Protein 7QWK (pdb70)

Sequence (2008 aa):
FSRYFIEFEELQLLGKGAFGAVIKVQNKLDGCCYAVKRIPINPASRQFRRIKGEVTLLSRLHHENIVRYYNAWIERHVHYLYIQMEYCEKSTLRDTIDQGLYRDTVRLWRLFREILDGLAYIHEKGMIHRNLKPVNIFLDSDDHVKIGDFGLGTALYVSPEVQGSTYNQKVDLFSLGIIFFEMSYHPMVTASERIFVLNQLRDPTSPKFPEDFDDGEHAKQKSVISWLLNHDPAKRPTATELLKSFSRYFIEFEELQLLGKGAFGAVIKVQNKLDGCCYAVKRIPINPASRQFRRIKGEVTLLSRLHHENIVRYYNAWIERHVHYLYIQMEYCEKSTLRDTIDQGLYRDTVRLWRLFREILDGLAYIHEKGMIHRNLKPVNIFLDSDDHVKIGDFGLATDHLAFGTALYVSPEVQYNQKVDLFSLGIIFFEMSYHPMVTASERIFVLNQLRDPTSPKFPEDFDDGEHAKQKSVISWLLNHDPAKRPTATELLKSFSRYFIEFEELQLLGKGAFGAVIKVQNKLDGCCYAVKRIPINPASRQFRRIKGEVTLLSRLHHENIVRYYNAWIERHVHYLYIQMEYCEKSTLRDTIDQGLYRDTVRLWRLFREILDGLAYIHEKGMIHRNLKPVNIFLDSDDHVKIGDFGLATDHTALYVSPEVQQKVDLFSLGIIFFEMSYHPMVTASERIFVLNQLRDPTSPKFPEDFDDGEHAKQKSVISWLLNHDPAKRPTATELLKSELLPPPFSRYFIEFEELQLLGKGAFGAVIKVQNKLDGCCYAVKRIPINPASRQFRRIKGEVTLLSRLHHENIVRYYNAWIERHVHYLYIQMEYCEKSTLRDTIDQGLYRDTVRLWRLFREILDGLAYIHEKGMIHRNLKPVNIFLDSDDHVKIGDFGLATDHLAGTALYVSPEVQGYNQKVDLFSLGIIFFEMSYHPMVTASERIFVLNQLRDPTSPKFPEDFDDGEHAKQKSVISWLLNHDPAKRPTATELLKSELLPPSRYFIEFEELQLLGKGAFGAVIKVQNKLDGCCYAVKRIPINPASRQFRRIKGEVTLLSRLHHENIVRYYNAWIERHVHYLYIQMEYCEKSTLRDTIDQGLYRDTVRLWRLFREILDGLAYIHEKGMIHRNLKPVNIFLDSDDHVKIGDFGLQGSTKSAYNQKVDLFSLGIIFFEMSYHPMVTASERIFVLNQLRDSPKFPEDFDDGEHAKQKSVISWLLNHDPAKRPTATELLKSELLPPPSRYFIEFEELQLLGKGAFGAVIKVQNKLDGCCYAVKRIPINPASRQFRRIKGEVTLLSRLHHENIVRYYNAWIERHVHYLYIQMEYCEKSTLRDTIDQGLYRDTVRLWRLFREILDGLAYIHEKGMIHRNLKPVNIFLDSDDHVKIGDFGLATDHLTGMVGTALYVSPEVQNQKVDLFSLGIIFFEMSYHPMVTASERIFVLNQLRDPPKFPEDFDDGEHAKQKSVISWLLNHDPAKRPTATELLKSELLPPPQSRYFIEFEELQLLGKGAFGAVIKVQNKLDGCCYAVKRIPINPASRQFRRIKGEVTLLSRLHHENIVRYYNAWIERHVHYLYIQMEYCEKSTLRDTIDQGLYRDTVRLWRLFREILDGLAYIHEKGMIHRNLKPVNIFLDSDDHVKIGDFGATDHLAFSATALYVSPEVKSAYNQKVDLFSLGIIFFEMSYHPMVTASERIFVLNQLRDSPKFPEDFDDGEHAKQKSVISWLLNHDPAKRPTATELLKSELLPPPQMESRYFIEFEELQLLGKGAFGAVIKVQNKLDGCCYAVKRIPINPASRQFRRIKGEVTLLSRLHHENIVRYYNAWIERHVHYLYIQMEYCEKSTLRDTIDQGLYRDTVRLWRLFREILDGLAYIHEKGMIHRNLKPVNIFLDSDDHVKIGDFGLATDHDPSGHLTGMVGTALYVSPEVKSAYNQKVDLFSLGIIFFEMSYHPMVTASERIFVLNQLRDPKFPEDFDHAKQKSVISWLLNHDPAKRPTATELLKSELLPPPQM

Structure (mmCIF, N/CA/C/O backbone):
data_7QWK
#
_entry.id   7QWK
#
_cell.length_a   73.799
_cell.length_b   77.795
_cell.length_c   101.690
_cell.angle_alpha   89.860
_cell.angle_beta   90.050
_cell.angle_gamma   68.580
#
_symmetry.space_group_name_H-M   'P 1'
#
loop_
_entity.id
_entity.type
_entity.pdbx_description
1 polymer 'eIF-2-alpha kinase GCN2'
2 non-polymer (2~{S})-~{N}-[(1~{S})-1-[4-[(6-pyridin-4-ylquinazolin-2-yl)amino]phenyl]ethyl]piperidine-2-carboxamide
3 non-polymer 'DIMETHYL SULFOXIDE'
4 water water
#
loop_
_atom_site.group_PDB
_atom_site.id
_atom_site.type_symbol
_atom_site.label_atom_id
_atom_site.label_alt_id
_atom_site.label_comp_id
_atom_site.label_asym_id
_atom_site.label_entity_id
_atom_site.label_seq_id
_atom_site.pdbx_PDB_ins_code
_atom_site.Cartn_x
_atom_site.Cartn_y
_atom_site.Cartn_z
_atom_site.occupancy
_atom_site.B_iso_or_equiv
_atom_site.auth_seq_id
_atom_site.auth_comp_id
_atom_site.auth_asym_id
_atom_site.auth_atom_id
_atom_site.pdbx_PDB_model_num
ATOM 1 N N . PHE A 1 7 ? 5.890 32.612 -82.552 1.00 62.66 583 PHE A N 1
ATOM 2 C CA . PHE A 1 7 ? 4.913 31.618 -82.998 1.00 61.56 583 PHE A CA 1
ATOM 3 C C . PHE A 1 7 ? 4.348 30.807 -81.811 1.00 61.30 583 PHE A C 1
ATOM 4 O O . PHE A 1 7 ? 3.313 31.209 -81.271 1.00 60.99 583 PHE A O 1
ATOM 12 N N . SER A 1 8 ? 5.009 29.701 -81.391 1.00 53.99 584 SER A N 1
ATOM 13 C CA . SER A 1 8 ? 4.527 28.906 -80.254 1.00 51.36 584 SER A CA 1
ATOM 14 C C . SER A 1 8 ? 5.092 29.432 -78.931 1.00 50.20 584 SER A C 1
ATOM 15 O O . SER A 1 8 ? 6.303 29.449 -78.762 1.00 49.65 584 SER A O 1
ATOM 18 N N . ARG A 1 9 ? 4.216 29.838 -77.992 1.00 43.74 585 ARG A N 1
ATOM 19 C CA . ARG A 1 9 ? 4.617 30.353 -76.678 1.00 42.47 585 ARG A CA 1
ATOM 20 C C . ARG A 1 9 ? 5.507 29.357 -75.946 1.00 45.36 585 ARG A C 1
ATOM 21 O O . ARG A 1 9 ? 6.518 29.749 -75.365 1.00 44.04 585 ARG A O 1
ATOM 29 N N . TYR A 1 10 ? 5.145 28.059 -76.038 1.00 41.47 586 TYR A N 1
ATOM 30 C CA . TYR A 1 10 ? 5.854 26.936 -75.453 1.00 40.28 586 TYR A CA 1
ATOM 31 C C . TYR A 1 10 ? 7.301 26.865 -75.956 1.00 41.39 586 TYR A C 1
ATOM 32 O O . TYR A 1 10 ? 8.222 26.894 -75.142 1.00 41.01 586 TYR A O 1
ATOM 41 N N . PHE A 1 11 ? 7.501 26.831 -77.291 1.00 36.16 587 PHE A N 1
ATOM 42 C CA . PHE A 1 11 ? 8.823 26.761 -77.932 1.00 34.76 587 PHE A CA 1
ATOM 43 C C . PHE A 1 11 ? 9.622 28.053 -77.819 1.00 40.15 587 PHE A C 1
ATOM 44 O O . PHE A 1 11 ? 10.848 28.005 -77.714 1.00 40.50 587 PHE A O 1
ATOM 52 N N . ILE A 1 12 ? 8.948 29.206 -77.794 1.00 36.65 588 ILE A N 1
ATOM 53 C CA . ILE A 1 12 ? 9.640 30.479 -77.665 1.00 36.08 588 ILE A CA 1
ATOM 54 C C . ILE A 1 12 ? 10.234 30.652 -76.260 1.00 42.01 588 ILE A C 1
ATOM 55 O O . ILE A 1 12 ? 11.390 31.051 -76.126 1.00 43.25 588 ILE A O 1
ATOM 60 N N . GLU A 1 13 ? 9.439 30.397 -75.221 1.00 37.91 589 GLU A N 1
ATOM 61 C CA . GLU A 1 13 ? 9.838 30.680 -73.842 1.00 37.18 589 GLU A CA 1
ATOM 62 C C . GLU A 1 13 ? 10.613 29.583 -73.124 1.00 36.78 589 GLU A C 1
ATOM 63 O O . GLU A 1 13 ? 11.383 29.888 -72.223 1.00 36.66 589 GLU A O 1
ATOM 69 N N . PHE A 1 14 ? 10.395 28.327 -73.490 1.00 32.08 590 PHE A N 1
ATOM 70 C CA . PHE A 1 14 ? 10.999 27.179 -72.808 1.00 31.70 590 PHE A CA 1
ATOM 71 C C . PHE A 1 14 ? 11.949 26.357 -73.671 1.00 37.07 590 PHE A C 1
ATOM 72 O O . PHE A 1 14 ? 11.726 26.214 -74.884 1.00 37.23 590 PHE A O 1
ATOM 80 N N . GLU A 1 15 ? 12.954 25.743 -73.015 1.00 32.77 591 GLU A N 1
ATOM 81 C CA . GLU A 1 15 ? 13.867 24.770 -73.628 1.00 32.88 591 GLU A CA 1
ATOM 82 C C . GLU A 1 15 ? 13.485 23.356 -73.103 1.00 34.65 591 GLU A C 1
ATOM 83 O O . GLU A 1 15 ? 13.570 23.134 -71.904 1.00 33.65 591 GLU A O 1
ATOM 89 N N . GLU A 1 16 ? 13.035 22.433 -73.983 1.00 31.02 592 GLU A N 1
ATOM 90 C CA . GLU A 1 16 ? 12.684 21.053 -73.626 1.00 31.14 592 GLU A CA 1
ATOM 91 C C . GLU A 1 16 ? 13.909 20.294 -73.091 1.00 37.06 592 GLU A C 1
ATOM 92 O O . GLU A 1 16 ? 14.957 20.291 -73.727 1.00 36.68 592 GLU A O 1
ATOM 98 N N . LEU A 1 17 ? 13.794 19.717 -71.878 1.00 33.66 593 LEU A N 1
ATOM 99 C CA . LEU A 1 17 ? 14.907 19.014 -71.259 1.00 31.43 593 LEU A CA 1
ATOM 100 C C . LEU A 1 17 ? 14.727 17.521 -71.316 1.00 34.87 593 LEU A C 1
ATOM 101 O O . LEU A 1 17 ? 15.691 16.806 -71.575 1.00 35.54 593 LEU A O 1
ATOM 106 N N . GLN A 1 18 ? 13.511 17.042 -71.071 1.00 29.33 594 GLN A N 1
ATOM 107 C CA . GLN A 1 18 ? 13.282 15.621 -70.947 1.00 28.78 594 GLN A CA 1
ATOM 108 C C . GLN A 1 18 ? 11.806 15.351 -70.946 1.00 33.56 594 GLN A C 1
ATOM 109 O O . GLN A 1 18 ? 11.049 16.138 -70.378 1.00 33.34 594 GLN A O 1
ATOM 115 N N . LEU A 1 19 ? 11.399 14.215 -71.530 1.00 29.92 595 LEU A N 1
ATOM 116 C CA . LEU A 1 19 ? 10.012 13.809 -71.533 1.00 30.95 595 LEU A CA 1
ATOM 117 C C . LEU A 1 19 ? 9.778 13.012 -70.242 1.00 34.30 595 LEU A C 1
ATOM 118 O O . LEU A 1 19 ? 10.406 11.982 -70.027 1.00 34.70 595 LEU A O 1
ATOM 123 N N . LEU A 1 20 ? 8.910 13.519 -69.372 1.00 29.82 596 LEU A N 1
ATOM 124 C CA . LEU A 1 20 ? 8.617 12.887 -68.092 1.00 28.96 596 LEU A CA 1
ATOM 125 C C . LEU A 1 20 ? 7.502 11.885 -68.234 1.00 38.14 596 LEU A C 1
ATOM 126 O O . LEU A 1 20 ? 7.454 10.891 -67.512 1.00 38.15 596 LEU A O 1
ATOM 131 N N . GLY A 1 21 ? 6.591 12.171 -69.139 1.00 37.29 597 GLY A N 1
ATOM 132 C CA . GLY A 1 21 ? 5.424 11.337 -69.326 1.00 38.38 597 GLY A CA 1
ATOM 133 C C . GLY A 1 21 ? 4.873 11.431 -70.716 1.00 45.59 597 GLY A C 1
ATOM 134 O O . GLY A 1 21 ? 4.901 12.492 -71.350 1.00 45.23 597 GLY A O 1
ATOM 135 N N . LYS A 1 22 ? 4.396 10.293 -71.180 1.00 44.93 598 LYS A N 1
ATOM 136 C CA . LYS A 1 22 ? 3.840 10.109 -72.499 1.00 46.43 598 LYS A CA 1
ATOM 137 C C . LYS A 1 22 ? 2.641 9.174 -72.447 1.00 54.55 598 LYS A C 1
ATOM 138 O O . LYS A 1 22 ? 2.657 8.117 -71.804 1.00 55.11 598 LYS A O 1
ATOM 140 N N . GLY A 1 23 ? 1.597 9.627 -73.094 1.00 52.70 599 GLY A N 1
ATOM 141 C CA . GLY A 1 23 ? 0.355 8.917 -73.324 1.00 53.87 599 GLY A CA 1
ATOM 142 C C . GLY A 1 23 ? 0.087 9.107 -74.801 1.00 60.64 599 GLY A C 1
ATOM 143 O O . GLY A 1 23 ? 0.804 9.871 -75.458 1.00 59.51 599 GLY A O 1
ATOM 144 N N . ALA A 1 24 ? -0.919 8.416 -75.353 1.00 59.66 600 ALA A N 1
ATOM 145 C CA . ALA A 1 24 ? -1.245 8.615 -76.764 1.00 59.89 600 ALA A CA 1
ATOM 146 C C . ALA A 1 24 ? -2.042 9.933 -76.885 1.00 65.20 600 ALA A C 1
ATOM 147 O O . ALA A 1 24 ? -2.004 10.578 -77.930 1.00 64.86 600 ALA A O 1
ATOM 149 N N . PHE A 1 25 ? -2.677 10.357 -75.762 1.00 62.18 601 PHE A N 1
ATOM 150 C CA . PHE A 1 25 ? -3.560 11.512 -75.582 1.00 62.61 601 PHE A CA 1
ATOM 151 C C . PHE A 1 25 ? -3.033 12.582 -74.573 1.00 62.92 601 PHE A C 1
ATOM 152 O O . PHE A 1 25 ? -3.825 13.181 -73.830 1.00 62.89 601 PHE A O 1
ATOM 160 N N . GLY A 1 26 ? -1.720 12.808 -74.560 1.00 55.14 602 GLY A N 1
ATOM 161 C CA . GLY A 1 26 ? -1.081 13.773 -73.661 1.00 52.45 602 GLY A CA 1
ATOM 162 C C . GLY A 1 26 ? 0.379 13.486 -73.332 1.00 49.50 602 GLY A C 1
ATOM 163 O O . GLY A 1 26 ? 0.861 12.374 -73.552 1.00 48.02 602 GLY A O 1
ATOM 164 N N . ALA A 1 27 ? 1.099 14.491 -72.805 1.00 41.26 603 ALA A N 1
ATOM 165 C CA . ALA A 1 27 ? 2.514 14.354 -72.456 1.00 39.62 603 ALA A CA 1
ATOM 166 C C . ALA A 1 27 ? 2.964 15.356 -71.397 1.00 40.66 603 ALA A C 1
ATOM 167 O O . ALA A 1 27 ? 2.480 16.482 -71.377 1.00 41.14 603 ALA A O 1
ATOM 169 N N . VAL A 1 28 ? 3.943 14.981 -70.573 1.00 33.67 604 VAL A N 1
ATOM 170 C CA . VAL A 1 28 ? 4.508 15.877 -69.556 1.00 31.39 604 VAL A CA 1
ATOM 171 C C . VAL A 1 28 ? 5.973 16.025 -69.922 1.00 34.21 604 VAL A C 1
ATOM 172 O O . VAL A 1 28 ? 6.642 15.022 -70.148 1.00 35.75 604 VAL A O 1
ATOM 176 N N . ILE A 1 29 ? 6.471 17.254 -69.977 1.00 27.68 605 ILE A N 1
ATOM 177 C CA . ILE A 1 29 ? 7.844 17.538 -70.338 1.00 26.68 605 ILE A CA 1
ATOM 178 C C . ILE A 1 29 ? 8.502 18.399 -69.231 1.00 30.06 605 ILE A C 1
ATOM 179 O O . ILE A 1 29 ? 7.855 19.281 -68.675 1.00 29.67 605 ILE A O 1
ATOM 184 N N . LYS A 1 30 ? 9.795 18.149 -68.943 1.00 24.01 606 LYS A N 1
ATOM 185 C CA . LYS A 1 30 ? 10.605 18.919 -68.017 1.00 22.61 606 LYS A CA 1
ATOM 186 C C . LYS A 1 30 ? 11.210 19.935 -68.922 1.00 27.49 606 LYS A C 1
ATOM 187 O O . LYS A 1 30 ? 11.802 19.591 -69.959 1.00 27.20 606 LYS A O 1
ATOM 193 N N . VAL A 1 31 ? 10.977 21.194 -68.599 1.00 25.01 607 VAL A N 1
ATOM 194 C CA . VAL A 1 31 ? 11.443 22.290 -69.441 1.00 24.58 607 VAL A CA 1
ATOM 195 C C . VAL A 1 31 ? 12.203 23.226 -68.561 1.00 28.35 607 VAL A C 1
ATOM 196 O O . VAL A 1 31 ? 12.012 23.217 -67.344 1.00 26.33 607 VAL A O 1
ATOM 200 N N . GLN A 1 32 ? 13.008 24.080 -69.174 1.00 26.16 608 GLN A N 1
ATOM 201 C CA . GLN A 1 32 ? 13.675 25.140 -68.447 1.00 26.49 608 GLN A CA 1
ATOM 202 C C . GLN A 1 32 ? 13.183 26.424 -69.090 1.00 33.16 608 GLN A C 1
ATOM 203 O O . GLN A 1 32 ? 13.221 26.531 -70.322 1.00 33.05 608 GLN A O 1
ATOM 209 N N . ASN A 1 33 ? 12.677 27.374 -68.279 1.00 30.78 609 ASN A N 1
ATOM 210 C CA . ASN A 1 33 ? 12.247 28.690 -68.782 1.00 29.90 609 ASN A CA 1
ATOM 211 C C . ASN A 1 33 ? 13.481 29.493 -69.122 1.00 33.43 609 ASN A C 1
ATOM 212 O O . ASN A 1 33 ? 14.364 29.651 -68.286 1.00 32.15 609 ASN A O 1
ATOM 217 N N . LYS A 1 34 ? 13.527 30.032 -70.329 1.00 32.96 610 LYS A N 1
ATOM 218 C CA . LYS A 1 34 ? 14.695 30.767 -70.819 1.00 34.69 610 LYS A CA 1
ATOM 219 C C . LYS A 1 34 ? 15.019 32.038 -70.057 1.00 40.62 610 LYS A C 1
ATOM 220 O O . LYS A 1 34 ? 16.197 32.340 -69.835 1.00 41.23 610 LYS A O 1
ATOM 226 N N . LEU A 1 35 ? 13.994 32.749 -69.606 1.00 37.44 611 LEU A N 1
ATOM 227 C CA . LEU A 1 35 ? 14.176 33.985 -68.874 1.00 36.94 611 LEU A CA 1
ATOM 228 C C . LEU A 1 35 ? 14.593 33.790 -67.424 1.00 42.45 611 LEU A C 1
ATOM 229 O O . LEU A 1 35 ? 15.549 34.452 -67.009 1.00 43.95 611 LEU A O 1
ATOM 234 N N . ASP A 1 36 ? 13.879 32.940 -66.639 1.00 38.78 612 ASP A N 1
ATOM 235 C CA . ASP A 1 36 ? 14.151 32.760 -65.190 1.00 38.27 612 ASP A CA 1
ATOM 236 C C . ASP A 1 36 ? 15.093 31.585 -64.834 1.00 41.38 612 ASP A C 1
ATOM 237 O O . ASP A 1 36 ? 15.450 31.422 -63.669 1.00 41.65 612 ASP A O 1
ATOM 242 N N . GLY A 1 37 ? 15.452 30.771 -65.819 1.00 39.03 613 GLY A N 1
ATOM 243 C CA . GLY A 1 37 ? 16.366 29.638 -65.655 1.00 39.47 613 GLY A CA 1
ATOM 244 C C . GLY A 1 37 ? 15.898 28.483 -64.788 1.00 42.82 613 GLY A C 1
ATOM 245 O O . GLY A 1 37 ? 16.687 27.577 -64.496 1.00 43.25 613 GLY A O 1
ATOM 246 N N . CYS A 1 38 ? 14.613 28.500 -64.390 1.00 36.44 614 CYS A N 1
ATOM 247 C CA . CYS A 1 38 ? 13.964 27.486 -63.583 1.00 34.62 614 CYS A CA 1
ATOM 248 C C . CYS A 1 38 ? 13.478 26.348 -64.409 1.00 35.37 614 CYS A C 1
ATOM 249 O O . CYS A 1 38 ? 13.045 26.534 -65.550 1.00 31.09 614 CYS A O 1
ATOM 252 N N . CYS A 1 39 ? 13.409 25.182 -63.755 1.00 34.23 615 CYS A N 1
ATOM 253 C CA . CYS A 1 39 ? 12.832 23.981 -64.314 1.00 34.35 615 CYS A CA 1
ATOM 254 C C . CYS A 1 39 ? 11.412 23.874 -63.867 1.00 31.40 615 CYS A C 1
ATOM 255 O O . CYS A 1 39 ? 11.096 24.084 -62.681 1.00 29.04 615 CYS A O 1
ATOM 258 N N . TYR A 1 40 ? 10.561 23.483 -64.829 1.00 22.21 616 TYR A N 1
ATOM 259 C CA . TYR A 1 40 ? 9.154 23.228 -64.641 1.00 20.12 616 TYR A CA 1
ATOM 260 C C . TYR A 1 40 ? 8.756 21.933 -65.322 1.00 22.53 616 TYR A C 1
ATOM 261 O O . TYR A 1 40 ? 9.449 21.508 -66.228 1.00 23.13 616 TYR A O 1
ATOM 270 N N . ALA A 1 41 ? 7.623 21.355 -64.922 1.00 19.92 617 ALA A N 1
ATOM 271 C CA . ALA A 1 41 ? 6.937 20.214 -65.544 1.00 20.41 617 ALA A CA 1
ATOM 272 C C . ALA A 1 41 ? 5.737 20.819 -66.320 1.00 28.45 617 ALA A C 1
ATOM 273 O O . ALA A 1 41 ? 4.866 21.484 -65.722 1.00 26.46 617 ALA A O 1
ATOM 275 N N . VAL A 1 42 ? 5.756 20.683 -67.663 1.00 27.55 618 VAL A N 1
ATOM 276 C CA . VAL A 1 42 ? 4.719 21.223 -68.541 1.00 26.68 618 VAL A CA 1
ATOM 277 C C . VAL A 1 42 ? 3.933 20.069 -69.117 1.00 31.47 618 VAL A C 1
ATOM 278 O O . VAL A 1 42 ? 4.479 19.270 -69.874 1.00 29.52 618 VAL A O 1
ATOM 282 N N . LYS A 1 43 ? 2.655 19.980 -68.736 1.00 30.23 619 LYS A N 1
ATOM 283 C CA . LYS A 1 43 ? 1.709 18.980 -69.216 1.00 30.35 619 LYS A CA 1
ATOM 284 C C . LYS A 1 43 ? 1.057 19.540 -70.484 1.00 38.92 619 LYS A C 1
ATOM 285 O O . LYS A 1 43 ? 0.618 20.678 -70.470 1.00 40.94 619 LYS A O 1
ATOM 291 N N . ARG A 1 44 ? 1.022 18.778 -71.569 1.00 37.56 620 ARG A N 1
ATOM 292 C CA . ARG A 1 44 ? 0.400 19.172 -72.849 1.00 38.48 620 ARG A CA 1
ATOM 293 C C . ARG A 1 44 ? -0.748 18.200 -73.114 1.00 46.88 620 ARG A C 1
ATOM 294 O O . ARG A 1 44 ? -0.540 16.983 -73.066 1.00 47.74 620 ARG A O 1
ATOM 302 N N . ILE A 1 45 ? -1.953 18.732 -73.354 1.00 45.59 621 ILE A N 1
ATOM 303 C CA . ILE A 1 45 ? -3.175 17.951 -73.597 1.00 46.44 621 ILE A CA 1
ATOM 304 C C . ILE A 1 45 ? -3.924 18.443 -74.861 1.00 49.85 621 ILE A C 1
ATOM 305 O O . ILE A 1 45 ? -4.247 19.633 -74.966 1.00 48.50 621 ILE A O 1
ATOM 310 N N . PRO A 1 46 ? -4.214 17.562 -75.835 1.00 46.82 622 PRO A N 1
ATOM 311 C CA . PRO A 1 46 ? -5.011 18.013 -76.979 1.00 46.61 622 PRO A CA 1
ATOM 312 C C . PRO A 1 46 ? -6.449 18.283 -76.506 1.00 47.16 622 PRO A C 1
ATOM 313 O O . PRO A 1 46 ? -6.963 17.559 -75.659 1.00 45.94 622 PRO A O 1
ATOM 317 N N . ILE A 1 47 ? -7.045 19.384 -76.959 1.00 42.59 623 ILE A N 1
ATOM 318 C CA . ILE A 1 47 ? -8.410 19.763 -76.576 1.00 42.73 623 ILE A CA 1
ATOM 319 C C . ILE A 1 47 ? -9.278 20.129 -77.806 1.00 50.01 623 ILE A C 1
ATOM 320 O O . ILE A 1 47 ? -8.751 20.497 -78.860 1.00 48.64 623 ILE A O 1
ATOM 325 N N . ASN A 1 48 ? -10.599 20.005 -77.653 1.00 51.39 624 ASN A N 1
ATOM 326 C CA . ASN A 1 48 ? -11.616 20.369 -78.645 1.00 54.01 624 ASN A CA 1
ATOM 327 C C . ASN A 1 48 ? -12.351 21.583 -78.013 1.00 64.14 624 ASN A C 1
ATOM 328 O O . ASN A 1 48 ? -13.171 21.363 -77.121 1.00 65.10 624 ASN A O 1
ATOM 333 N N . PRO A 1 49 ? -12.031 22.862 -78.356 1.00 64.55 625 PRO A N 1
ATOM 334 C CA . PRO A 1 49 ? -12.683 23.994 -77.656 1.00 66.20 625 PRO A CA 1
ATOM 335 C C . PRO A 1 49 ? -14.203 24.119 -77.841 1.00 75.52 625 PRO A C 1
ATOM 336 O O . PRO A 1 49 ? -14.871 24.726 -76.995 1.00 76.00 625 PRO A O 1
ATOM 340 N N . ALA A 1 50 ? -14.751 23.538 -78.920 1.00 74.04 626 ALA A N 1
ATOM 341 C CA . ALA A 1 50 ? -16.191 23.548 -79.148 1.00 75.18 626 ALA A CA 1
ATOM 342 C C . ALA A 1 50 ? -16.753 22.173 -78.728 1.00 80.90 626 ALA A C 1
ATOM 343 O O . ALA A 1 50 ? -17.307 21.431 -79.558 1.00 81.16 626 ALA A O 1
ATOM 345 N N . SER A 1 51 ? -16.552 21.820 -77.427 1.00 77.38 627 SER A N 1
ATOM 346 C CA . SER A 1 51 ? -16.979 20.548 -76.821 1.00 77.13 627 SER A CA 1
ATOM 347 C C . SER A 1 51 ? -17.147 20.642 -75.311 1.00 80.52 627 SER A C 1
ATOM 348 O O . SER A 1 51 ? -16.630 21.571 -74.684 1.00 80.36 627 SER A O 1
ATOM 351 N N . ARG A 1 52 ? -17.851 19.652 -74.732 1.00 76.47 628 ARG A N 1
ATOM 352 C CA . ARG A 1 52 ? -18.092 19.545 -73.292 1.00 75.71 628 ARG A CA 1
ATOM 353 C C . ARG A 1 52 ? -16.822 19.083 -72.574 1.00 78.03 628 ARG A C 1
ATOM 354 O O . ARG A 1 52 ? -16.671 19.363 -71.381 1.00 77.99 628 ARG A O 1
ATOM 356 N N . GLN A 1 53 ? -15.910 18.377 -73.302 1.00 72.76 629 GLN A N 1
ATOM 357 C CA . GLN A 1 53 ? -14.620 17.900 -72.779 1.00 71.68 629 GLN A CA 1
ATOM 358 C C . GLN A 1 53 ? -13.790 19.117 -72.377 1.00 73.25 629 GLN A C 1
ATOM 359 O O . GLN A 1 53 ? -13.307 19.158 -71.244 1.00 72.36 629 GLN A O 1
ATOM 361 N N . PHE A 1 54 ? -13.727 20.154 -73.263 1.00 67.55 630 PHE A N 1
ATOM 362 C CA . PHE A 1 54 ? -13.044 21.412 -72.969 1.00 65.83 630 PHE A CA 1
ATOM 363 C C . PHE A 1 54 ? -13.793 22.241 -71.922 1.00 64.68 630 PHE A C 1
ATOM 364 O O . PHE A 1 54 ? -13.165 23.028 -71.218 1.00 64.08 630 PHE A O 1
ATOM 372 N N . ARG A 1 55 ? -15.111 22.053 -71.785 1.00 58.10 631 ARG A N 1
ATOM 373 C CA . ARG A 1 55 ? -15.844 22.779 -70.749 1.00 56.97 631 ARG A CA 1
ATOM 374 C C . ARG A 1 55 ? -15.384 22.238 -69.389 1.00 57.41 631 ARG A C 1
ATOM 375 O O . ARG A 1 55 ? -15.068 23.024 -68.488 1.00 55.72 631 ARG A O 1
ATOM 377 N N . ARG A 1 56 ? -15.269 20.884 -69.298 1.00 52.44 632 ARG A N 1
ATOM 378 C CA . ARG A 1 56 ? -14.814 20.113 -68.133 1.00 50.78 632 ARG A CA 1
ATOM 379 C C . ARG A 1 56 ? -13.338 20.404 -67.808 1.00 53.91 632 ARG A C 1
ATOM 380 O O . ARG A 1 56 ? -13.026 20.632 -66.636 1.00 52.57 632 ARG A O 1
ATOM 382 N N . ILE A 1 57 ? -12.437 20.406 -68.843 1.00 50.21 633 ILE A N 1
ATOM 383 C CA . ILE A 1 57 ? -11.000 20.676 -68.663 1.00 49.09 633 ILE A CA 1
ATOM 384 C C . ILE A 1 57 ? -10.795 22.084 -68.094 1.00 50.30 633 ILE A C 1
ATOM 385 O O . ILE A 1 57 ? -10.078 22.222 -67.106 1.00 49.39 633 ILE A O 1
ATOM 390 N N . LYS A 1 58 ? -11.473 23.105 -68.662 1.00 45.71 634 LYS A N 1
ATOM 391 C CA . LYS A 1 58 ? -11.388 24.493 -68.194 1.00 44.67 634 LYS A CA 1
ATOM 392 C C . LYS A 1 58 ? -11.868 24.630 -66.757 1.00 49.71 634 LYS A C 1
ATOM 393 O O . LYS A 1 58 ? -11.326 25.446 -66.016 1.00 50.80 634 LYS A O 1
ATOM 395 N N . GLY A 1 59 ? -12.856 23.823 -66.371 1.00 45.27 635 GLY A N 1
ATOM 396 C CA . GLY A 1 59 ? -13.383 23.802 -65.014 1.00 45.07 635 GLY A CA 1
ATOM 397 C C . GLY A 1 59 ? -12.351 23.299 -64.030 1.00 50.58 635 GLY A C 1
ATOM 398 O O . GLY A 1 59 ? -12.204 23.863 -62.951 1.00 52.35 635 GLY A O 1
ATOM 399 N N . GLU A 1 60 ? -11.615 22.239 -64.405 1.00 47.28 636 GLU A N 1
ATOM 400 C CA . GLU A 1 60 ? -10.546 21.645 -63.598 1.00 47.00 636 GLU A CA 1
ATOM 401 C C . GLU A 1 60 ? -9.346 22.634 -63.455 1.00 49.56 636 GLU A C 1
ATOM 402 O O . GLU A 1 60 ? -8.780 22.769 -62.368 1.00 50.23 636 GLU A O 1
ATOM 404 N N . VAL A 1 61 ? -9.001 23.335 -64.546 1.00 43.34 637 VAL A N 1
ATOM 405 C CA . VAL A 1 61 ? -7.958 24.372 -64.614 1.00 42.78 637 VAL A CA 1
ATOM 406 C C . VAL A 1 61 ? -8.296 25.547 -63.667 1.00 45.30 637 VAL A C 1
ATOM 407 O O . VAL A 1 61 ? -7.395 26.134 -63.079 1.00 43.79 637 VAL A O 1
ATOM 411 N N . THR A 1 62 ? -9.597 25.857 -63.525 1.00 43.00 638 THR A N 1
ATOM 412 C CA . THR A 1 62 ? -10.143 26.899 -62.651 1.00 43.31 638 THR A CA 1
ATOM 413 C C . THR A 1 62 ? -9.937 26.542 -61.165 1.00 47.30 638 THR A C 1
ATOM 414 O O . THR A 1 62 ? -9.529 27.396 -60.375 1.00 47.42 638 THR A O 1
ATOM 418 N N . LEU A 1 63 ? -10.210 25.290 -60.797 1.00 45.27 639 LEU A N 1
ATOM 419 C CA . LEU A 1 63 ? -10.067 24.807 -59.420 1.00 46.04 639 LEU A CA 1
ATOM 420 C C . LEU A 1 63 ? -8.594 24.788 -58.994 1.00 50.05 639 LEU A C 1
ATOM 421 O O . LEU A 1 63 ? -8.263 25.314 -57.922 1.00 50.34 639 LEU A O 1
ATOM 426 N N . LEU A 1 64 ? -7.723 24.199 -59.867 1.00 44.45 640 LEU A N 1
ATOM 427 C CA . LEU A 1 64 ? -6.271 24.034 -59.763 1.00 43.68 640 LEU A CA 1
ATOM 428 C C . LEU A 1 64 ? -5.586 25.385 -59.526 1.00 44.74 640 LEU A C 1
ATOM 429 O O . LEU A 1 64 ? -4.755 25.503 -58.641 1.00 44.59 640 LEU A O 1
ATOM 434 N N . SER A 1 65 ? -5.964 26.397 -60.304 1.00 40.38 641 SER A N 1
ATOM 435 C CA . SER A 1 65 ? -5.436 27.753 -60.228 1.00 40.40 641 SER A CA 1
ATOM 436 C C . SER A 1 65 ? -5.745 28.447 -58.906 1.00 45.19 641 SER A C 1
ATOM 437 O O . SER A 1 65 ? -5.138 29.475 -58.603 1.00 43.91 641 SER A O 1
ATOM 440 N N . ARG A 1 66 ? -6.659 27.873 -58.104 1.00 44.71 642 ARG A N 1
ATOM 441 C CA . ARG A 1 66 ? -7.061 28.413 -56.800 1.00 44.87 642 ARG A CA 1
ATOM 442 C C . ARG A 1 66 ? -6.450 27.683 -55.619 1.00 47.57 642 ARG A C 1
ATOM 443 O O . ARG A 1 66 ? -6.662 28.094 -54.480 1.00 48.40 642 ARG A O 1
ATOM 451 N N . LEU A 1 67 ? -5.694 26.606 -55.868 1.00 42.89 643 LEU A N 1
ATOM 452 C CA . LEU A 1 67 ? -5.026 25.883 -54.779 1.00 41.73 643 LEU A CA 1
ATOM 453 C C . LEU A 1 67 ? -3.756 26.658 -54.364 1.00 45.15 643 LEU A C 1
ATOM 454 O O . LEU A 1 67 ? -3.110 27.271 -55.200 1.00 44.03 643 LEU A O 1
ATOM 459 N N . HIS A 1 68 ? -3.452 26.691 -53.075 1.00 43.45 644 HIS A N 1
ATOM 460 C CA . HIS A 1 68 ? -2.288 27.389 -52.526 1.00 44.09 644 HIS A CA 1
ATOM 461 C C . HIS A 1 68 ? -2.000 26.737 -51.164 1.00 44.74 644 HIS A C 1
ATOM 462 O O . HIS A 1 68 ? -2.645 27.075 -50.162 1.00 46.34 644 HIS A O 1
ATOM 469 N N . HIS A 1 69 ? -1.105 25.737 -51.160 1.00 36.69 645 HIS A N 1
ATOM 470 C CA . HIS A 1 69 ? -0.710 24.951 -49.986 1.00 35.21 645 HIS A CA 1
ATOM 471 C C . HIS A 1 69 ? 0.671 24.326 -50.238 1.00 36.94 645 HIS A C 1
ATOM 472 O O . HIS A 1 69 ? 0.934 23.899 -51.355 1.00 36.73 645 HIS A O 1
ATOM 479 N N . GLU A 1 70 ? 1.515 24.182 -49.206 1.00 33.32 646 GLU A N 1
ATOM 480 C CA . GLU A 1 70 ? 2.853 23.601 -49.357 1.00 33.14 646 GLU A CA 1
ATOM 481 C C . GLU A 1 70 ? 2.857 22.126 -49.768 1.00 36.94 646 GLU A C 1
ATOM 482 O O . GLU A 1 70 ? 3.904 21.647 -50.178 1.00 38.28 646 GLU A O 1
ATOM 488 N N . ASN A 1 71 ? 1.712 21.407 -49.649 1.00 31.59 647 ASN A N 1
ATOM 489 C CA . ASN A 1 71 ? 1.621 19.983 -49.980 1.00 29.34 647 ASN A CA 1
ATOM 490 C C . ASN A 1 71 ? 0.854 19.744 -51.248 1.00 32.11 647 ASN A C 1
ATOM 491 O O . ASN A 1 71 ? 0.363 18.636 -51.474 1.00 30.47 647 ASN A O 1
ATOM 496 N N . ILE A 1 72 ? 0.757 20.800 -52.098 1.00 28.96 648 ILE A N 1
ATOM 497 C CA . ILE A 1 72 ? 0.126 20.782 -53.423 1.00 28.43 648 ILE A CA 1
ATOM 498 C C . ILE A 1 72 ? 1.155 21.266 -54.450 1.00 31.11 648 ILE A C 1
ATOM 499 O O . ILE A 1 72 ? 1.788 22.301 -54.235 1.00 28.50 648 ILE A O 1
ATOM 504 N N . VAL A 1 73 ? 1.332 20.521 -55.563 1.00 29.96 649 VAL A N 1
ATOM 505 C CA . VAL A 1 73 ? 2.274 20.972 -56.593 1.00 30.71 649 VAL A CA 1
ATOM 506 C C . VAL A 1 73 ? 1.855 22.389 -57.041 1.00 32.29 649 VAL A C 1
ATOM 507 O O . VAL A 1 73 ? 0.700 22.609 -57.397 1.00 33.63 649 VAL A O 1
ATOM 511 N N . ARG A 1 74 ? 2.762 23.348 -56.865 1.00 24.81 650 ARG A N 1
ATOM 512 C CA . ARG A 1 74 ? 2.616 24.745 -57.236 1.00 23.99 650 ARG A CA 1
ATOM 513 C C . ARG A 1 74 ? 2.307 24.932 -58.748 1.00 30.35 650 ARG A C 1
ATOM 514 O O . ARG A 1 74 ? 3.109 24.541 -59.594 1.00 31.05 650 ARG A O 1
ATOM 522 N N . TYR A 1 75 ? 1.158 25.548 -59.060 1.00 26.88 651 TYR A N 1
ATOM 523 C CA . TYR A 1 75 ? 0.698 25.924 -60.401 1.00 25.05 651 TYR A CA 1
ATOM 524 C C . TYR A 1 75 ? 1.374 27.266 -60.797 1.00 29.18 651 TYR A C 1
ATOM 525 O O . TYR A 1 75 ? 1.565 28.147 -59.951 1.00 27.41 651 TYR A O 1
ATOM 534 N N . TYR A 1 76 ? 1.734 27.404 -62.088 1.00 25.93 652 TYR A N 1
ATOM 535 C CA . TYR A 1 76 ? 2.357 28.609 -62.624 1.00 25.53 652 TYR A CA 1
ATOM 536 C C . TYR A 1 76 ? 1.554 29.296 -63.740 1.00 32.78 652 TYR A C 1
ATOM 537 O O . TYR A 1 76 ? 1.409 30.524 -63.711 1.00 35.34 652 TYR A O 1
ATOM 546 N N . ASN A 1 77 ? 1.044 28.513 -64.704 1.00 28.37 653 ASN A N 1
ATOM 547 C CA . ASN A 1 77 ? 0.318 28.990 -65.864 1.00 29.01 653 ASN A CA 1
ATOM 548 C C . ASN A 1 77 ? -0.423 27.868 -66.577 1.00 36.57 653 ASN A C 1
ATOM 549 O O . ASN A 1 77 ? -0.146 26.685 -66.379 1.00 38.38 653 ASN A O 1
ATOM 554 N N . ALA A 1 78 ? -1.333 28.268 -67.445 1.00 33.14 654 ALA A N 1
ATOM 555 C CA . ALA A 1 78 ? -2.129 27.448 -68.329 1.00 34.38 654 ALA A CA 1
ATOM 556 C C . ALA A 1 78 ? -2.524 28.371 -69.466 1.00 38.97 654 ALA A C 1
ATOM 557 O O . ALA A 1 78 ? -2.805 29.550 -69.230 1.00 38.05 654 ALA A O 1
ATOM 559 N N . TRP A 1 79 ? -2.439 27.859 -70.708 1.00 35.41 655 TRP A N 1
ATOM 560 C CA . TRP A 1 79 ? -2.709 28.587 -71.940 1.00 33.32 655 TRP A CA 1
ATOM 561 C C . TRP A 1 79 ? -2.986 27.596 -73.038 1.00 40.43 655 TRP A C 1
ATOM 562 O O . TRP A 1 79 ? -2.607 26.412 -72.938 1.00 39.30 655 TRP A O 1
ATOM 573 N N . ILE A 1 80 ? -3.624 28.093 -74.106 1.00 37.51 656 ILE A N 1
ATOM 574 C CA . ILE A 1 80 ? -3.944 27.302 -75.279 1.00 36.87 656 ILE A CA 1
ATOM 575 C C . ILE A 1 80 ? -3.207 27.856 -76.478 1.00 43.56 656 ILE A C 1
ATOM 576 O O . ILE A 1 80 ? -3.053 29.070 -76.638 1.00 44.27 656 ILE A O 1
ATOM 581 N N . GLU A 1 81 ? -2.762 26.944 -77.325 1.00 41.57 657 GLU A N 1
ATOM 582 C CA . GLU A 1 81 ? -2.098 27.221 -78.579 1.00 41.25 657 GLU A CA 1
ATOM 583 C C . GLU A 1 81 ? -2.874 26.531 -79.677 1.00 47.64 657 GLU A C 1
ATOM 584 O O . GLU A 1 81 ? -3.267 25.359 -79.534 1.00 45.95 657 GLU A O 1
ATOM 590 N N . ARG A 1 82 ? -3.118 27.275 -80.768 1.00 47.77 658 ARG A N 1
ATOM 591 C CA . ARG A 1 82 ? -3.751 26.770 -81.980 1.00 48.43 658 ARG A CA 1
ATOM 592 C C . ARG A 1 82 ? -2.593 26.580 -82.955 1.00 53.43 658 ARG A C 1
ATOM 593 O O . ARG A 1 82 ? -1.933 27.549 -83.326 1.00 52.62 658 ARG A O 1
ATOM 595 N N . HIS A 1 83 ? -2.272 25.322 -83.268 1.00 51.55 659 HIS A N 1
ATOM 596 C CA . HIS A 1 83 ? -1.183 24.973 -84.177 1.00 72.12 659 HIS A CA 1
ATOM 597 C C . HIS A 1 83 ? -1.749 24.280 -85.408 1.00 88.19 659 HIS A C 1
ATOM 598 O O . HIS A 1 83 ? -2.910 24.503 -85.758 1.00 52.86 659 HIS A O 1
ATOM 600 N N . VAL A 1 93 ? -6.184 21.718 -84.748 1.00 52.14 795 VAL A N 1
ATOM 601 C CA . VAL A 1 93 ? -5.440 21.227 -83.578 1.00 51.34 795 VAL A CA 1
ATOM 602 C C . VAL A 1 93 ? -5.262 22.312 -82.499 1.00 55.36 795 VAL A C 1
ATOM 603 O O . VAL A 1 93 ? -4.614 23.337 -82.744 1.00 54.88 795 VAL A O 1
ATOM 607 N N . HIS A 1 94 ? -5.821 22.057 -81.300 1.00 51.86 796 HIS A N 1
ATOM 608 C CA . HIS A 1 94 ? -5.702 22.914 -80.116 1.00 51.13 796 HIS A CA 1
ATOM 609 C C . HIS A 1 94 ? -5.038 22.118 -78.992 1.00 50.89 796 HIS A C 1
ATOM 610 O O . HIS A 1 94 ? -5.446 20.984 -78.702 1.00 49.12 796 HIS A O 1
ATOM 617 N N . TYR A 1 95 ? -4.012 22.714 -78.367 1.00 45.13 797 TYR A N 1
ATOM 618 C CA . TYR A 1 95 ? -3.311 22.120 -77.228 1.00 43.17 797 TYR A CA 1
ATOM 619 C C . TYR A 1 95 ? -3.430 23.014 -76.021 1.00 43.74 797 TYR A C 1
ATOM 620 O O . TYR A 1 95 ? -3.176 24.216 -76.127 1.00 42.67 797 TYR A O 1
ATOM 629 N N . LEU A 1 96 ? -3.751 22.408 -74.861 1.00 37.72 798 LEU A N 1
ATOM 630 C CA . LEU A 1 96 ? -3.750 23.061 -73.569 1.00 36.39 798 LEU A CA 1
ATOM 631 C C . LEU A 1 96 ? -2.391 22.754 -72.890 1.00 40.47 798 LEU A C 1
ATOM 632 O O . LEU A 1 96 ? -2.038 21.584 -72.713 1.00 40.42 798 LEU A O 1
ATOM 637 N N . TYR A 1 97 ? -1.650 23.795 -72.484 1.00 36.84 799 TYR A N 1
ATOM 638 C CA . TYR A 1 97 ? -0.386 23.624 -71.744 1.00 35.68 799 TYR A CA 1
ATOM 639 C C . TYR A 1 97 ? -0.602 24.049 -70.281 1.00 39.79 799 TYR A C 1
ATOM 640 O O . TYR A 1 97 ? -1.191 25.098 -70.060 1.00 38.98 799 TYR A O 1
ATOM 649 N N . ILE A 1 98 ? -0.183 23.211 -69.294 1.00 35.43 800 ILE A N 1
ATOM 650 C CA . ILE A 1 98 ? -0.270 23.507 -67.853 1.00 34.76 800 ILE A CA 1
ATOM 651 C C . ILE A 1 98 ? 1.163 23.458 -67.327 1.00 33.25 800 ILE A C 1
ATOM 652 O O . ILE A 1 98 ? 1.759 22.394 -67.341 1.00 32.36 800 ILE A O 1
ATOM 657 N N . GLN A 1 99 ? 1.705 24.595 -66.874 1.00 25.86 801 GLN A N 1
ATOM 658 C CA . GLN A 1 99 ? 3.054 24.724 -66.348 1.00 24.32 801 GLN A CA 1
ATOM 659 C C . GLN A 1 99 ? 3.017 24.642 -64.812 1.00 29.48 801 GLN A C 1
ATOM 660 O O . GLN A 1 99 ? 2.419 25.507 -64.154 1.00 29.69 801 GLN A O 1
ATOM 666 N N . MET A 1 100 ? 3.638 23.601 -64.250 1.00 26.56 802 MET A N 1
ATOM 667 C CA . MET A 1 100 ? 3.644 23.337 -62.793 1.00 26.84 802 MET A CA 1
ATOM 668 C C . MET A 1 100 ? 5.044 23.405 -62.228 1.00 30.26 802 MET A C 1
ATOM 669 O O . MET A 1 100 ? 6.002 23.520 -63.001 1.00 32.47 802 MET A O 1
ATOM 674 N N . GLU A 1 101 ? 5.207 23.250 -60.905 1.00 26.22 803 GLU A N 1
ATOM 675 C CA . GLU A 1 101 ? 6.570 23.140 -60.376 1.00 26.09 803 GLU A CA 1
ATOM 676 C C . GLU A 1 101 ? 7.125 21.770 -60.757 1.00 27.19 803 GLU A C 1
ATOM 677 O O . GLU A 1 101 ? 6.382 20.787 -60.896 1.00 27.35 803 GLU A O 1
ATOM 683 N N . TYR A 1 102 ? 8.422 21.717 -60.915 1.00 24.30 804 TYR A N 1
ATOM 684 C CA . TYR A 1 102 ? 9.130 20.487 -61.187 1.00 22.73 804 TYR A CA 1
ATOM 685 C C . TYR A 1 102 ? 9.641 19.986 -59.830 1.00 27.82 804 TYR A C 1
ATOM 686 O O . TYR A 1 102 ? 10.383 20.692 -59.150 1.00 24.50 804 TYR A O 1
ATOM 695 N N . CYS A 1 103 ? 9.173 18.793 -59.417 1.00 27.13 805 CYS A N 1
ATOM 696 C CA . CYS A 1 103 ? 9.556 18.131 -58.185 1.00 27.65 805 CYS A CA 1
ATOM 697 C C . CYS A 1 103 ? 10.766 17.210 -58.440 1.00 31.77 805 CYS A C 1
ATOM 698 O O . CYS A 1 103 ? 10.664 16.196 -59.123 1.00 31.17 805 CYS A O 1
ATOM 701 N N . GLU A 1 104 ? 11.929 17.624 -57.933 1.00 29.11 806 GLU A N 1
ATOM 702 C CA . GLU A 1 104 ? 13.235 17.009 -58.168 1.00 29.09 806 GLU A CA 1
ATOM 703 C C . GLU A 1 104 ? 13.356 15.543 -57.720 1.00 32.96 806 GLU A C 1
ATOM 704 O O . GLU A 1 104 ? 14.044 14.782 -58.395 1.00 29.58 806 GLU A O 1
ATOM 710 N N . LYS A 1 105 ? 12.688 15.141 -56.614 1.00 31.06 807 LYS A N 1
ATOM 711 C CA . LYS A 1 105 ? 12.829 13.777 -56.095 1.00 31.74 807 LYS A CA 1
ATOM 712 C C . LYS A 1 105 ? 11.706 12.842 -56.586 1.00 37.72 807 LYS A C 1
ATOM 713 O O . LYS A 1 105 ? 11.374 11.853 -55.933 1.00 39.53 807 LYS A O 1
ATOM 715 N N . SER A 1 106 ? 11.198 13.118 -57.789 1.00 33.74 808 SER A N 1
ATOM 716 C CA . SER A 1 106 ? 10.155 12.386 -58.514 1.00 34.12 808 SER A CA 1
ATOM 717 C C . SER A 1 106 ? 8.866 12.097 -57.698 1.00 35.75 808 SER A C 1
ATOM 718 O O . SER A 1 106 ? 8.354 13.016 -57.074 1.00 34.18 808 SER A O 1
ATOM 721 N N . THR A 1 107 ? 8.287 10.880 -57.804 1.00 32.04 809 THR A N 1
ATOM 722 C CA . THR A 1 107 ? 6.978 10.531 -57.236 1.00 31.70 809 THR A CA 1
ATOM 723 C C . THR A 1 107 ? 7.024 9.620 -56.014 1.00 38.61 809 THR A C 1
ATOM 724 O O . THR A 1 107 ? 8.044 8.972 -55.781 1.00 38.96 809 THR A O 1
ATOM 728 N N . LEU A 1 108 ? 5.881 9.487 -55.298 1.00 35.76 810 LEU A N 1
ATOM 729 C CA . LEU A 1 108 ? 5.755 8.591 -54.135 1.00 35.70 810 LEU A CA 1
ATOM 730 C C . LEU A 1 108 ? 5.906 7.100 -54.556 1.00 41.21 810 LEU A C 1
ATOM 731 O O . LEU A 1 108 ? 6.328 6.276 -53.734 1.00 41.27 810 LEU A O 1
ATOM 736 N N . ARG A 1 109 ? 5.591 6.768 -55.825 1.00 37.25 811 ARG A N 1
ATOM 737 C CA . ARG A 1 109 ? 5.737 5.395 -56.301 1.00 37.67 811 ARG A CA 1
ATOM 738 C C . ARG A 1 109 ? 7.212 4.975 -56.175 1.00 40.85 811 ARG A C 1
ATOM 739 O O . ARG A 1 109 ? 7.506 3.949 -55.553 1.00 41.12 811 ARG A O 1
ATOM 747 N N . ASP A 1 110 ? 8.118 5.834 -56.652 1.00 35.15 812 ASP A N 1
ATOM 748 C CA . ASP A 1 110 ? 9.565 5.655 -56.599 1.00 34.00 812 ASP A CA 1
ATOM 749 C C . ASP A 1 110 ? 10.062 5.453 -55.180 1.00 40.78 812 ASP A C 1
ATOM 750 O O . ASP A 1 110 ? 10.859 4.538 -54.973 1.00 43.21 812 ASP A O 1
ATOM 755 N N . THR A 1 111 ? 9.546 6.237 -54.192 1.00 36.05 813 THR A N 1
ATOM 756 C CA . THR A 1 111 ? 9.934 6.127 -52.776 1.00 36.48 813 THR A CA 1
ATOM 757 C C . THR A 1 111 ? 9.519 4.766 -52.207 1.00 40.49 813 THR A C 1
ATOM 758 O O . THR A 1 111 ? 10.313 4.120 -51.515 1.00 36.98 813 THR A O 1
ATOM 762 N N . ILE A 1 112 ? 8.257 4.354 -52.494 1.00 39.34 814 ILE A N 1
ATOM 763 C CA . ILE A 1 112 ? 7.659 3.090 -52.054 1.00 39.22 814 ILE A CA 1
ATOM 764 C C . ILE A 1 112 ? 8.509 1.925 -52.525 1.00 44.61 814 ILE A C 1
ATOM 765 O O . ILE A 1 112 ? 8.915 1.092 -51.712 1.00 46.91 814 ILE A O 1
ATOM 770 N N . ASP A 1 113 ? 8.826 1.905 -53.815 1.00 40.27 815 ASP A N 1
ATOM 771 C CA . ASP A 1 113 ? 9.618 0.853 -54.449 1.00 39.97 815 ASP A CA 1
ATOM 772 C C . ASP A 1 113 ? 11.086 0.827 -53.977 1.00 44.25 815 ASP A C 1
ATOM 773 O O . ASP A 1 113 ? 11.727 -0.210 -54.054 1.00 43.57 815 ASP A O 1
ATOM 778 N N . GLN A 1 114 ? 11.594 1.937 -53.441 1.00 41.26 816 GLN A N 1
ATOM 779 C CA . GLN A 1 114 ? 12.954 1.977 -52.915 1.00 42.25 816 GLN A CA 1
ATOM 780 C C . GLN A 1 114 ? 12.994 1.695 -51.378 1.00 50.26 816 GLN A C 1
ATOM 781 O O . GLN A 1 114 ? 13.976 2.017 -50.702 1.00 51.44 816 GLN A O 1
ATOM 783 N N . GLY A 1 115 ? 11.927 1.094 -50.852 1.00 46.93 817 GLY A N 1
ATOM 784 C CA . GLY A 1 115 ? 11.850 0.676 -49.457 1.00 46.13 817 GLY A CA 1
ATOM 785 C C . GLY A 1 115 ? 11.549 1.722 -48.415 1.00 49.18 817 GLY A C 1
ATOM 786 O O . GLY A 1 115 ? 12.169 1.713 -47.345 1.00 51.13 817 GLY A O 1
ATOM 787 N N . LEU A 1 116 ? 10.533 2.562 -48.661 1.00 42.74 818 LEU A N 1
ATOM 788 C CA . LEU A 1 116 ? 10.092 3.579 -47.705 1.00 40.76 818 LEU A CA 1
ATOM 789 C C . LEU A 1 116 ? 9.688 2.977 -46.346 1.00 45.44 818 LEU A C 1
ATOM 790 O O . LEU A 1 116 ? 9.973 3.567 -45.298 1.00 44.31 818 LEU A O 1
ATOM 795 N N . TYR A 1 117 ? 9.048 1.799 -46.378 1.00 44.34 819 TYR A N 1
ATOM 796 C CA . TYR A 1 117 ? 8.534 1.065 -45.216 1.00 45.03 819 TYR A CA 1
ATOM 797 C C . TYR A 1 117 ? 9.518 0.875 -44.049 1.00 48.49 819 TYR A C 1
ATOM 798 O O . TYR A 1 117 ? 9.090 0.859 -42.909 1.00 48.26 819 TYR A O 1
ATOM 807 N N . ARG A 1 118 ? 10.816 0.743 -44.325 1.00 45.90 820 ARG A N 1
ATOM 808 C CA . ARG A 1 118 ? 11.844 0.586 -43.296 1.00 45.02 820 ARG A CA 1
ATOM 809 C C . ARG A 1 118 ? 12.066 1.891 -42.524 1.00 48.11 820 ARG A C 1
ATOM 810 O O . ARG A 1 118 ? 12.450 1.840 -41.351 1.00 47.65 820 ARG A O 1
ATOM 812 N N . ASP A 1 119 ? 11.761 3.051 -43.166 1.00 44.22 821 ASP A N 1
ATOM 813 C CA . ASP A 1 119 ? 11.923 4.401 -42.621 1.00 43.51 821 ASP A CA 1
ATOM 814 C C . ASP A 1 119 ? 10.653 4.932 -41.941 1.00 49.82 821 ASP A C 1
ATOM 815 O O . ASP A 1 119 ? 9.968 5.789 -42.488 1.00 49.37 821 ASP A O 1
ATOM 820 N N . THR A 1 120 ? 10.414 4.474 -40.706 1.00 47.87 822 THR A N 1
ATOM 821 C CA . THR A 1 120 ? 9.297 4.784 -39.818 1.00 47.47 822 THR A CA 1
ATOM 822 C C . THR A 1 120 ? 9.057 6.294 -39.619 1.00 50.95 822 THR A C 1
ATOM 823 O O . THR A 1 120 ? 7.905 6.713 -39.719 1.00 51.80 822 THR A O 1
ATOM 827 N N . VAL A 1 121 ? 10.107 7.094 -39.346 1.00 45.85 823 VAL A N 1
ATOM 828 C CA . VAL A 1 121 ? 9.998 8.546 -39.104 1.00 44.38 823 VAL A CA 1
ATOM 829 C C . VAL A 1 121 ? 9.597 9.314 -40.391 1.00 46.67 823 VAL A C 1
ATOM 830 O O . VAL A 1 121 ? 8.773 10.229 -40.329 1.00 45.17 823 VAL A O 1
ATOM 834 N N . ARG A 1 122 ? 10.163 8.917 -41.543 1.00 42.22 824 ARG A N 1
ATOM 835 C CA . ARG A 1 122 ? 9.887 9.510 -42.843 1.00 41.23 824 ARG A CA 1
ATOM 836 C C . ARG A 1 122 ? 8.461 9.119 -43.296 1.00 48.20 824 ARG A C 1
ATOM 837 O O . ARG A 1 122 ? 7.704 9.987 -43.738 1.00 48.91 824 ARG A O 1
ATOM 845 N N . LEU A 1 123 ? 8.107 7.814 -43.160 1.00 44.93 825 LEU A N 1
ATOM 846 C CA . LEU A 1 123 ? 6.819 7.179 -43.487 1.00 45.15 825 LEU A CA 1
ATOM 847 C C . LEU A 1 123 ? 5.657 7.953 -42.850 1.00 48.48 825 LEU A C 1
ATOM 848 O O . LEU A 1 123 ? 4.700 8.298 -43.535 1.00 47.65 825 LEU A O 1
ATOM 853 N N . TRP A 1 124 ? 5.754 8.219 -41.540 1.00 45.72 826 TRP A N 1
ATOM 854 C CA . TRP A 1 124 ? 4.747 8.957 -40.789 1.00 45.33 826 TRP A CA 1
ATOM 855 C C . TRP A 1 124 ? 4.758 10.446 -41.138 1.00 42.86 826 TRP A C 1
ATOM 856 O O . TRP A 1 124 ? 3.709 11.086 -41.055 1.00 40.95 826 TRP A O 1
ATOM 867 N N . ARG A 1 125 ? 5.926 11.005 -41.545 1.00 36.16 827 ARG A N 1
ATOM 868 C CA . ARG A 1 125 ? 5.945 12.417 -41.931 1.00 34.84 827 ARG A CA 1
ATOM 869 C C . ARG A 1 125 ? 5.263 12.572 -43.292 1.00 39.04 827 ARG A C 1
ATOM 870 O O . ARG A 1 125 ? 4.551 13.555 -43.494 1.00 40.70 827 ARG A O 1
ATOM 878 N N . LEU A 1 126 ? 5.482 11.633 -44.213 1.00 32.95 828 LEU A N 1
ATOM 879 C CA . LEU A 1 126 ? 4.909 11.748 -45.548 1.00 33.75 828 LEU A CA 1
ATOM 880 C C . LEU A 1 126 ? 3.418 11.510 -45.593 1.00 39.64 828 LEU A C 1
ATOM 881 O O . LEU A 1 126 ? 2.730 12.127 -46.405 1.00 39.65 828 LEU A O 1
ATOM 886 N N . PHE A 1 127 ? 2.910 10.668 -44.688 1.00 36.41 829 PHE A N 1
ATOM 887 C CA . PHE A 1 127 ? 1.497 10.365 -44.615 1.00 35.76 829 PHE A CA 1
ATOM 888 C C . PHE A 1 127 ? 0.750 11.557 -44.052 1.00 38.38 829 PHE A C 1
ATOM 889 O O . PHE A 1 127 ? -0.324 11.892 -44.544 1.00 36.57 829 PHE A O 1
ATOM 897 N N . ARG A 1 128 ? 1.349 12.232 -43.070 1.00 36.65 830 ARG A N 1
ATOM 898 C CA . ARG A 1 128 ? 0.791 13.433 -42.463 1.00 37.35 830 ARG A CA 1
ATOM 899 C C . ARG A 1 128 ? 0.757 14.577 -43.486 1.00 42.29 830 ARG A C 1
ATOM 900 O O . ARG A 1 128 ? -0.180 15.374 -43.466 1.00 43.19 830 ARG A O 1
ATOM 908 N N . GLU A 1 129 ? 1.759 14.637 -44.401 1.00 37.21 831 GLU A N 1
ATOM 909 C CA . GLU A 1 129 ? 1.841 15.686 -45.428 1.00 35.57 831 GLU A CA 1
ATOM 910 C C . GLU A 1 129 ? 0.812 15.464 -46.518 1.00 37.77 831 GLU A C 1
ATOM 911 O O . GLU A 1 129 ? 0.202 16.430 -46.959 1.00 38.04 831 GLU A O 1
ATOM 917 N N . ILE A 1 130 ? 0.562 14.187 -46.916 1.00 33.69 832 ILE A N 1
ATOM 918 C CA . ILE A 1 130 ? -0.499 13.845 -47.868 1.00 33.25 832 ILE A CA 1
ATOM 919 C C . ILE A 1 130 ? -1.820 14.270 -47.209 1.00 39.58 832 ILE A C 1
ATOM 920 O O . ILE A 1 130 ? -2.614 14.942 -47.867 1.00 39.83 832 ILE A O 1
ATOM 925 N N . LEU A 1 131 ? -1.992 13.964 -45.882 1.00 36.09 833 LEU A N 1
ATOM 926 C CA . LEU A 1 131 ? -3.155 14.330 -45.070 1.00 35.17 833 LEU A CA 1
ATOM 927 C C . LEU A 1 131 ? -3.420 15.824 -45.052 1.00 39.52 833 LEU A C 1
ATOM 928 O O . LEU A 1 131 ? -4.551 16.213 -45.310 1.00 40.65 833 LEU A O 1
ATOM 933 N N . ASP A 1 132 ? -2.403 16.659 -44.753 1.00 36.19 834 ASP A N 1
ATOM 934 C CA . ASP A 1 132 ? -2.523 18.131 -44.752 1.00 36.47 834 ASP A CA 1
ATOM 935 C C . ASP A 1 132 ? -2.964 18.659 -46.127 1.00 41.74 834 ASP A C 1
ATOM 936 O O . ASP A 1 132 ? -3.745 19.610 -46.184 1.00 41.70 834 ASP A O 1
ATOM 941 N N . GLY A 1 133 ? -2.398 18.092 -47.201 1.00 38.44 835 GLY A N 1
ATOM 942 C CA . GLY A 1 133 ? -2.739 18.463 -48.566 1.00 38.35 835 GLY A CA 1
ATOM 943 C C . GLY A 1 133 ? -4.199 18.170 -48.830 1.00 41.79 835 GLY A C 1
ATOM 944 O O . GLY A 1 133 ? -4.946 19.053 -49.240 1.00 41.30 835 GLY A O 1
ATOM 945 N N . LEU A 1 134 ? -4.618 16.950 -48.492 1.00 39.06 836 LEU A N 1
ATOM 946 C CA . LEU A 1 134 ? -5.971 16.419 -48.613 1.00 39.15 836 LEU A CA 1
ATOM 947 C C . LEU A 1 134 ? -6.993 17.246 -47.809 1.00 42.07 836 LEU A C 1
ATOM 948 O O . LEU A 1 134 ? -8.016 17.640 -48.362 1.00 43.29 836 LEU A O 1
ATOM 953 N N . ALA A 1 135 ? -6.706 17.539 -46.533 1.00 37.63 837 ALA A N 1
ATOM 954 C CA . ALA A 1 135 ? -7.582 18.342 -45.656 1.00 37.26 837 ALA A CA 1
ATOM 955 C C . ALA A 1 135 ? -7.832 19.718 -46.279 1.00 42.98 837 ALA A C 1
ATOM 956 O O . ALA A 1 135 ? -8.972 20.162 -46.310 1.00 43.37 837 ALA A O 1
ATOM 958 N N . TYR A 1 136 ? -6.774 20.351 -46.828 1.00 39.37 838 TYR A N 1
ATOM 959 C CA . TYR A 1 136 ? -6.836 21.638 -47.515 1.00 39.78 838 TYR A CA 1
ATOM 960 C C . TYR A 1 136 ? -7.773 21.567 -48.738 1.00 44.48 838 TYR A C 1
ATOM 961 O O . TYR A 1 136 ? -8.605 22.450 -48.924 1.00 44.06 838 TYR A O 1
ATOM 970 N N . ILE A 1 137 ? -7.608 20.539 -49.583 1.00 41.90 839 ILE A N 1
ATOM 971 C CA . ILE A 1 137 ? -8.399 20.329 -50.810 1.00 41.25 839 ILE A CA 1
ATOM 972 C C . ILE A 1 137 ? -9.876 20.105 -50.420 1.00 46.59 839 ILE A C 1
ATOM 973 O O . ILE A 1 137 ? -10.768 20.534 -51.139 1.00 46.85 839 ILE A O 1
ATOM 978 N N . HIS A 1 138 ? -10.123 19.439 -49.282 1.00 42.91 840 HIS A N 1
ATOM 979 C CA . HIS A 1 138 ? -11.482 19.185 -48.824 1.00 42.54 840 HIS A CA 1
ATOM 980 C C . HIS A 1 138 ? -12.107 20.443 -48.206 1.00 50.38 840 HIS A C 1
ATOM 981 O O . HIS A 1 138 ? -13.262 20.753 -48.505 1.00 50.02 840 HIS A O 1
ATOM 988 N N . GLU A 1 139 ? -11.310 21.222 -47.453 1.00 48.99 841 GLU A N 1
ATOM 989 C CA . GLU A 1 139 ? -11.727 22.498 -46.873 1.00 50.41 841 GLU A CA 1
ATOM 990 C C . GLU A 1 139 ? -12.116 23.504 -47.982 1.00 58.61 841 GLU A C 1
ATOM 991 O O . GLU A 1 139 ? -12.936 24.391 -47.743 1.00 60.45 841 GLU A O 1
ATOM 993 N N . LYS A 1 140 ? -11.553 23.342 -49.201 1.00 54.92 842 LYS A N 1
ATOM 994 C CA . LYS A 1 140 ? -11.853 24.189 -50.361 1.00 53.75 842 LYS A CA 1
ATOM 995 C C . LYS A 1 140 ? -12.943 23.562 -51.257 1.00 56.27 842 LYS A C 1
ATOM 996 O O . LYS A 1 140 ? -13.142 23.987 -52.395 1.00 56.13 842 LYS A O 1
ATOM 1002 N N . GLY A 1 141 ? -13.665 22.592 -50.691 1.00 51.99 843 GLY A N 1
ATOM 1003 C CA . GLY A 1 141 ? -14.760 21.861 -51.319 1.00 51.17 843 GLY A CA 1
ATOM 1004 C C . GLY A 1 141 ? -14.395 21.036 -52.531 1.00 54.73 843 GLY A C 1
ATOM 1005 O O . GLY A 1 141 ? -15.241 20.839 -53.405 1.00 55.53 843 GLY A O 1
ATOM 1006 N N . MET A 1 142 ? -13.150 20.518 -52.593 1.00 49.32 844 MET A N 1
ATOM 1007 C CA . MET A 1 142 ? -12.678 19.758 -53.760 1.00 47.94 844 MET A CA 1
ATOM 1008 C C . MET A 1 142 ? -12.366 18.294 -53.482 1.00 51.39 844 MET A C 1
ATOM 1009 O O . MET A 1 142 ? -12.216 17.895 -52.329 1.00 51.17 844 MET A O 1
ATOM 1014 N N . ILE A 1 143 ? -12.321 17.486 -54.548 1.00 48.32 845 ILE A N 1
ATOM 1015 C CA . ILE A 1 143 ? -12.005 16.059 -54.488 1.00 49.93 845 ILE A CA 1
ATOM 1016 C C . ILE A 1 143 ? -10.871 15.745 -55.478 1.00 52.89 845 ILE A C 1
ATOM 1017 O O . ILE A 1 143 ? -10.825 16.335 -56.563 1.00 51.69 845 ILE A O 1
ATOM 1022 N N . HIS A 1 144 ? -9.941 14.848 -55.102 1.00 49.48 846 HIS A N 1
ATOM 1023 C CA . HIS A 1 144 ? -8.858 14.498 -56.024 1.00 50.13 846 HIS A CA 1
ATOM 1024 C C . HIS A 1 144 ? -9.317 13.555 -57.133 1.00 57.70 846 HIS A C 1
ATOM 1025 O O . HIS A 1 144 ? -8.955 13.756 -58.291 1.00 58.08 846 HIS A O 1
ATOM 1032 N N . ARG A 1 145 ? -10.000 12.497 -56.766 1.00 57.42 847 ARG A N 1
ATOM 1033 C CA . ARG A 1 145 ? -10.505 11.551 -57.729 1.00 58.99 847 ARG A CA 1
ATOM 1034 C C . ARG A 1 145 ? -9.464 10.671 -58.377 1.00 64.99 847 ARG A C 1
ATOM 1035 O O . ARG A 1 145 ? -9.804 9.806 -59.140 1.00 66.01 847 ARG A O 1
ATOM 1037 N N . ASN A 1 146 ? -8.197 10.913 -58.132 1.00 60.38 848 ASN A N 1
ATOM 1038 C CA . ASN A 1 146 ? -7.189 10.024 -58.679 1.00 59.72 848 ASN A CA 1
ATOM 1039 C C . ASN A 1 146 ? -5.974 9.953 -57.832 1.00 58.27 848 ASN A C 1
ATOM 1040 O O . ASN A 1 146 ? -4.868 10.041 -58.296 1.00 58.19 848 ASN A O 1
ATOM 1045 N N . LEU A 1 147 ? -6.216 9.777 -56.564 1.00 49.96 849 LEU A N 1
ATOM 1046 C CA . LEU A 1 147 ? -5.162 9.665 -55.647 1.00 47.40 849 LEU A CA 1
ATOM 1047 C C . LEU A 1 147 ? -4.475 8.304 -55.798 1.00 48.77 849 LEU A C 1
ATOM 1048 O O . LEU A 1 147 ? -5.067 7.288 -55.610 1.00 48.80 849 LEU A O 1
ATOM 1053 N N . LYS A 1 148 ? -3.233 8.338 -56.230 1.00 40.94 850 LYS A N 1
ATOM 1054 C CA . LYS A 1 148 ? -2.338 7.191 -56.348 1.00 40.16 850 LYS A CA 1
ATOM 1055 C C . LYS A 1 148 ? -0.877 7.642 -56.149 1.00 42.15 850 LYS A C 1
ATOM 1056 O O . LYS A 1 148 ? -0.596 8.841 -56.271 1.00 40.16 850 LYS A O 1
ATOM 1062 N N . PRO A 1 149 ? 0.046 6.735 -55.747 1.00 39.54 851 PRO A N 1
ATOM 1063 C CA . PRO A 1 149 ? 1.436 7.170 -55.477 1.00 39.16 851 PRO A CA 1
ATOM 1064 C C . PRO A 1 149 ? 2.165 7.845 -56.647 1.00 40.94 851 PRO A C 1
ATOM 1065 O O . PRO A 1 149 ? 3.053 8.644 -56.374 1.00 41.40 851 PRO A O 1
ATOM 1069 N N . VAL A 1 150 ? 1.806 7.540 -57.925 1.00 35.06 852 VAL A N 1
ATOM 1070 C CA . VAL A 1 150 ? 2.415 8.171 -59.106 1.00 34.06 852 VAL A CA 1
ATOM 1071 C C . VAL A 1 150 ? 2.011 9.661 -59.256 1.00 37.25 852 VAL A C 1
ATOM 1072 O O . VAL A 1 150 ? 2.694 10.420 -59.949 1.00 39.25 852 VAL A O 1
ATOM 1076 N N . ASN A 1 151 ? 0.861 10.029 -58.692 1.00 30.46 853 ASN A N 1
ATOM 1077 C CA . ASN A 1 151 ? 0.278 11.363 -58.713 1.00 29.39 853 ASN A CA 1
ATOM 1078 C C . ASN A 1 151 ? 0.697 12.207 -57.494 1.00 32.67 853 ASN A C 1
ATOM 1079 O O . ASN A 1 151 ? 0.219 13.323 -57.364 1.00 31.53 853 ASN A O 1
ATOM 1084 N N . ILE A 1 152 ? 1.586 11.680 -56.606 1.00 28.29 854 ILE A N 1
ATOM 1085 C CA . ILE A 1 152 ? 2.095 12.393 -55.437 1.00 27.28 854 ILE A CA 1
ATOM 1086 C C . ILE A 1 152 ? 3.571 12.544 -55.683 1.00 32.77 854 ILE A C 1
ATOM 1087 O O . ILE A 1 152 ? 4.265 11.549 -55.908 1.00 33.19 854 ILE A O 1
ATOM 1092 N N . PHE A 1 153 ? 4.069 13.771 -55.612 1.00 27.67 855 PHE A N 1
ATOM 1093 C CA . PHE A 1 153 ? 5.473 14.020 -55.888 1.00 26.42 855 PHE A CA 1
ATOM 1094 C C . PHE A 1 153 ? 6.261 14.424 -54.660 1.00 31.05 855 PHE A C 1
ATOM 1095 O O . PHE A 1 153 ? 5.698 14.836 -53.661 1.00 32.21 855 PHE A O 1
ATOM 1103 N N . LEU A 1 154 ? 7.565 14.295 -54.736 1.00 28.10 856 LEU A N 1
ATOM 1104 C CA . LEU A 1 154 ? 8.427 14.710 -53.661 1.00 28.66 856 LEU A CA 1
ATOM 1105 C C . LEU A 1 154 ? 9.352 15.772 -54.183 1.00 31.88 856 LEU A C 1
ATOM 1106 O O . LEU A 1 154 ? 9.887 15.614 -55.290 1.00 31.72 856 LEU A O 1
ATOM 1111 N N . ASP A 1 155 ? 9.533 16.852 -53.412 1.00 27.96 857 ASP A N 1
ATOM 1112 C CA . ASP A 1 155 ? 10.467 17.910 -53.815 1.00 29.78 857 ASP A CA 1
ATOM 1113 C C . ASP A 1 155 ? 11.889 17.628 -53.246 1.00 35.52 857 ASP A C 1
ATOM 1114 O O . ASP A 1 155 ? 12.080 16.622 -52.549 1.00 32.51 857 ASP A O 1
ATOM 1119 N N . SER A 1 156 ? 12.858 18.530 -53.531 1.00 34.25 858 SER A N 1
ATOM 1120 C CA . SER A 1 156 ? 14.248 18.383 -53.096 1.00 35.52 858 SER A CA 1
ATOM 1121 C C . SER A 1 156 ? 14.407 18.341 -51.558 1.00 43.39 858 SER A C 1
ATOM 1122 O O . SER A 1 156 ? 15.237 17.580 -51.076 1.00 44.72 858 SER A O 1
ATOM 1125 N N . ASP A 1 157 ? 13.560 19.063 -50.797 1.00 40.40 859 ASP A N 1
ATOM 1126 C CA . ASP A 1 157 ? 13.587 19.054 -49.332 1.00 39.56 859 ASP A CA 1
ATOM 1127 C C . ASP A 1 157 ? 12.824 17.861 -48.743 1.00 41.91 859 ASP A C 1
ATOM 1128 O O . ASP A 1 157 ? 12.612 17.822 -47.526 1.00 42.39 859 ASP A O 1
ATOM 1133 N N . ASP A 1 158 ? 12.435 16.880 -49.604 1.00 35.86 860 ASP A N 1
ATOM 1134 C CA . ASP A 1 158 ? 11.695 15.652 -49.284 1.00 34.62 860 ASP A CA 1
ATOM 1135 C C . ASP A 1 158 ? 10.248 15.903 -48.794 1.00 37.42 860 ASP A C 1
ATOM 1136 O O . ASP A 1 158 ? 9.685 15.095 -48.058 1.00 36.85 860 ASP A O 1
ATOM 1141 N N . HIS A 1 159 ? 9.613 16.976 -49.279 1.00 34.24 861 HIS A N 1
ATOM 1142 C CA . HIS A 1 159 ? 8.215 17.274 -48.963 1.00 34.19 861 HIS A CA 1
ATOM 1143 C C . HIS A 1 159 ? 7.250 16.754 -50.027 1.00 36.36 861 HIS A C 1
ATOM 1144 O O . HIS A 1 159 ? 7.570 16.767 -51.217 1.00 34.38 861 HIS A O 1
ATOM 1151 N N . VAL A 1 160 ? 6.070 16.311 -49.584 1.00 33.82 862 VAL A N 1
ATOM 1152 C CA . VAL A 1 160 ? 5.013 15.783 -50.438 1.00 34.94 862 VAL A CA 1
ATOM 1153 C C . VAL A 1 160 ? 4.304 16.921 -51.153 1.00 39.20 862 VAL A C 1
ATOM 1154 O O . VAL A 1 160 ? 3.980 17.926 -50.534 1.00 39.85 862 VAL A O 1
ATOM 1158 N N . LYS A 1 161 ? 4.051 16.749 -52.455 1.00 34.49 863 LYS A N 1
ATOM 1159 C CA . LYS A 1 161 ? 3.283 17.680 -53.282 1.00 32.43 863 LYS A CA 1
ATOM 1160 C C . LYS A 1 161 ? 2.267 16.827 -54.066 1.00 33.61 863 LYS A C 1
ATOM 1161 O O . LYS A 1 161 ? 2.670 16.071 -54.933 1.00 33.20 863 LYS A O 1
ATOM 1167 N N . ILE A 1 162 ? 0.984 16.933 -53.757 1.00 31.08 864 ILE A N 1
ATOM 1168 C CA . ILE A 1 162 ? -0.088 16.222 -54.466 1.00 32.26 864 ILE A CA 1
ATOM 1169 C C . ILE A 1 162 ? -0.260 16.857 -55.869 1.00 39.00 864 ILE A C 1
ATOM 1170 O O . ILE A 1 162 ? -0.408 18.081 -55.968 1.00 36.41 864 ILE A O 1
ATOM 1175 N N . GLY A 1 163 ? -0.249 16.028 -56.915 1.00 39.45 865 GLY A N 1
ATOM 1176 C CA . GLY A 1 163 ? -0.369 16.479 -58.307 1.00 41.20 865 GLY A CA 1
ATOM 1177 C C . GLY A 1 163 ? -1.329 15.687 -59.164 1.00 49.45 865 GLY A C 1
ATOM 1178 O O . GLY A 1 163 ? -2.274 15.124 -58.628 1.00 49.41 865 GLY A O 1
ATOM 1179 N N . ASP A 1 164 ? -1.093 15.608 -60.492 1.00 50.61 866 ASP A N 1
ATOM 1180 C CA . ASP A 1 164 ? -2.017 14.932 -61.400 1.00 52.67 866 ASP A CA 1
ATOM 1181 C C . ASP A 1 164 ? -1.463 13.754 -62.232 1.00 61.45 866 ASP A C 1
ATOM 1182 O O . ASP A 1 164 ? -2.197 12.761 -62.331 1.00 63.84 866 ASP A O 1
ATOM 1184 N N . PHE A 1 165 ? -0.259 13.874 -62.886 1.00 56.73 867 PHE A N 1
ATOM 1185 C CA . PHE A 1 165 ? 0.410 12.865 -63.767 1.00 56.12 867 PHE A CA 1
ATOM 1186 C C . PHE A 1 165 ? -0.529 11.992 -64.641 1.00 63.73 867 PHE A C 1
ATOM 1187 O O . PHE A 1 165 ? -0.160 10.878 -65.010 1.00 64.83 867 PHE A O 1
ATOM 1195 N N . GLY A 1 166 ? -1.699 12.514 -64.992 1.00 61.83 868 GLY A N 1
ATOM 1196 C CA . GLY A 1 166 ? -2.670 11.799 -65.807 1.00 62.20 868 GLY A CA 1
ATOM 1197 C C . GLY A 1 166 ? -2.379 11.946 -67.282 1.00 67.78 868 GLY A C 1
ATOM 1198 O O . GLY A 1 166 ? -2.211 13.069 -67.773 1.00 67.26 868 GLY A O 1
ATOM 1199 N N . LEU A 1 167 ? -2.311 10.800 -67.990 1.00 65.34 869 LEU A N 1
ATOM 1200 C CA . LEU A 1 167 ? -2.023 10.713 -69.421 1.00 94.67 869 LEU A CA 1
ATOM 1201 C C . LEU A 1 167 ? -3.148 11.302 -70.260 1.00 117.83 869 LEU A C 1
ATOM 1202 O O . LEU A 1 167 ? -2.892 12.166 -71.091 1.00 79.22 869 LEU A O 1
ATOM 1204 N N . GLY A 1 201 ? -6.382 -3.359 -64.098 1.00 79.35 903 GLY A N 1
ATOM 1205 C CA . GLY A 1 201 ? -6.162 -1.922 -64.200 1.00 78.98 903 GLY A CA 1
ATOM 1206 C C . GLY A 1 201 ? -5.766 -1.260 -62.893 1.00 82.13 903 GLY A C 1
ATOM 1207 O O . GLY A 1 201 ? -5.482 -1.949 -61.906 1.00 81.54 903 GLY A O 1
ATOM 1208 N N . THR A 1 202 ? -5.741 0.101 -62.888 1.00 77.56 904 THR A N 1
ATOM 1209 C CA . THR A 1 202 ? -5.388 0.943 -61.726 1.00 76.24 904 THR A CA 1
ATOM 1210 C C . THR A 1 202 ? -6.596 1.267 -60.804 1.00 77.21 904 THR A C 1
ATOM 1211 O O . THR A 1 202 ? -6.459 2.059 -59.867 1.00 77.01 904 THR A O 1
ATOM 1213 N N . ALA A 1 203 ? -7.756 0.612 -61.046 1.00 70.73 905 ALA A N 1
ATOM 1214 C CA . ALA A 1 203 ? -8.987 0.779 -60.270 1.00 69.18 905 ALA A CA 1
ATOM 1215 C C . ALA A 1 203 ? -8.876 0.277 -58.804 1.00 69.81 905 ALA A C 1
ATOM 1216 O O . ALA A 1 203 ? -9.842 0.396 -58.047 1.00 67.69 905 ALA A O 1
ATOM 1218 N N . LEU A 1 204 ? -7.678 -0.232 -58.398 1.00 65.54 906 LEU A N 1
ATOM 1219 C CA . LEU A 1 204 ? -7.384 -0.721 -57.040 1.00 64.25 906 LEU A CA 1
ATOM 1220 C C . LEU A 1 204 ? -7.376 0.408 -55.988 1.00 64.02 906 LEU A C 1
ATOM 1221 O O . LEU A 1 204 ? -7.410 0.118 -54.790 1.00 63.79 906 LEU A O 1
ATOM 1223 N N . TYR A 1 205 ? -7.363 1.687 -56.439 1.00 57.24 907 TYR A N 1
ATOM 1224 C CA . TYR A 1 205 ? -7.381 2.888 -55.587 1.00 55.61 907 TYR A CA 1
ATOM 1225 C C . TYR A 1 205 ? -8.785 3.501 -55.499 1.00 60.76 907 TYR A C 1
ATOM 1226 O O . TYR A 1 205 ? -9.066 4.282 -54.587 1.00 59.32 907 TYR A O 1
ATOM 1235 N N . VAL A 1 206 ? -9.665 3.128 -56.437 1.00 59.61 908 VAL A N 1
ATOM 1236 C CA . VAL A 1 206 ? -11.042 3.619 -56.527 1.00 60.96 908 VAL A CA 1
ATOM 1237 C C . VAL A 1 206 ? -11.886 3.026 -55.398 1.00 68.10 908 VAL A C 1
ATOM 1238 O O . VAL A 1 206 ? -11.960 1.798 -55.256 1.00 67.08 908 VAL A O 1
ATOM 1242 N N . SER A 1 207 ? -12.520 3.922 -54.600 1.00 67.96 909 SER A N 1
ATOM 1243 C CA . SER A 1 207 ? -13.401 3.614 -53.455 1.00 69.13 909 SER A CA 1
ATOM 1244 C C . SER A 1 207 ? -14.612 2.717 -53.860 1.00 75.77 909 SER A C 1
ATOM 1245 O O . SER A 1 207 ? -15.039 2.788 -55.020 1.00 74.64 909 SER A O 1
ATOM 1248 N N . PRO A 1 208 ? -15.170 1.864 -52.950 1.00 74.78 910 PRO A N 1
ATOM 1249 C CA . PRO A 1 208 ? -16.306 1.003 -53.354 1.00 75.02 910 PRO A CA 1
ATOM 1250 C C . PRO A 1 208 ? -17.594 1.746 -53.729 1.00 78.58 910 PRO A C 1
ATOM 1251 O O . PRO A 1 208 ? -18.340 1.252 -54.583 1.00 78.36 910 PRO A O 1
ATOM 1255 N N . GLU A 1 209 ? -17.828 2.946 -53.137 1.00 74.26 911 GLU A N 1
ATOM 1256 C CA . GLU A 1 209 ? -19.023 3.765 -53.388 1.00 74.00 911 GLU A CA 1
ATOM 1257 C C . GLU A 1 209 ? -19.062 4.435 -54.793 1.00 79.01 911 GLU A C 1
ATOM 1258 O O . GLU A 1 209 ? -19.936 5.278 -55.042 1.00 78.91 911 GLU A O 1
ATOM 1264 N N . VAL A 1 210 ? -18.149 4.032 -55.712 1.00 75.81 912 VAL A N 1
ATOM 1265 C CA . VAL A 1 210 ? -18.100 4.492 -57.108 1.00 75.31 912 VAL A CA 1
ATOM 1266 C C . VAL A 1 210 ? -18.682 3.350 -58.002 1.00 78.09 912 VAL A C 1
ATOM 1267 O O . VAL A 1 210 ? -17.969 2.455 -58.473 1.00 77.50 912 VAL A O 1
ATOM 1271 N N . GLN A 1 211 ? -20.030 3.360 -58.098 1.00 73.95 913 GLN A N 1
ATOM 1272 C CA . GLN A 1 211 ? -20.949 2.460 -58.819 1.00 72.84 913 GLN A CA 1
ATOM 1273 C C . GLN A 1 211 ? -22.313 3.192 -58.986 1.00 74.65 913 GLN A C 1
ATOM 1274 O O . GLN A 1 211 ? -22.465 4.312 -58.481 1.00 74.23 913 GLN A O 1
ATOM 1276 N N . GLY A 1 212 ? -23.255 2.564 -59.700 1.00 70.02 914 GLY A N 1
ATOM 1277 C CA . GLY A 1 212 ? -24.580 3.095 -60.035 1.00 69.49 914 GLY A CA 1
ATOM 1278 C C . GLY A 1 212 ? -25.345 3.849 -58.957 1.00 71.81 914 GLY A C 1
ATOM 1279 O O . GLY A 1 212 ? -25.637 5.042 -59.116 1.00 70.82 914 GLY A O 1
ATOM 1280 N N . SER A 1 213 ? -25.677 3.148 -57.854 1.00 66.90 915 SER A N 1
ATOM 1281 C CA . SER A 1 213 ? -26.416 3.679 -56.704 1.00 65.99 915 SER A CA 1
ATOM 1282 C C . SER A 1 213 ? -25.693 3.281 -55.409 1.00 69.12 915 SER A C 1
ATOM 1283 O O . SER A 1 213 ? -25.681 2.101 -55.075 1.00 69.43 915 SER A O 1
ATOM 1286 N N . THR A 1 214 ? -25.010 4.235 -54.735 1.00 64.92 916 THR A N 1
ATOM 1287 C CA . THR A 1 214 ? -24.260 3.972 -53.493 1.00 76.30 916 THR A CA 1
ATOM 1288 C C . THR A 1 214 ? -24.079 5.256 -52.664 1.00 102.93 916 THR A C 1
ATOM 1289 O O . THR A 1 214 ? -24.650 5.395 -51.575 1.00 64.76 916 THR A O 1
ATOM 1293 N N . TYR A 1 218 ? -21.017 10.145 -53.577 1.00 74.31 920 TYR A N 1
ATOM 1294 C CA . TYR A 1 218 ? -19.653 9.841 -53.151 1.00 74.09 920 TYR A CA 1
ATOM 1295 C C . TYR A 1 218 ? -18.842 11.140 -52.991 1.00 77.97 920 TYR A C 1
ATOM 1296 O O . TYR A 1 218 ? -18.404 11.744 -53.982 1.00 78.16 920 TYR A O 1
ATOM 1298 N N . ASN A 1 219 ? -18.663 11.570 -51.731 1.00 73.68 921 ASN A N 1
ATOM 1299 C CA . ASN A 1 219 ? -17.983 12.820 -51.384 1.00 73.27 921 ASN A CA 1
ATOM 1300 C C . ASN A 1 219 ? -16.462 12.658 -51.083 1.00 74.81 921 ASN A C 1
ATOM 1301 O O . ASN A 1 219 ? -15.825 11.716 -51.571 1.00 74.72 921 ASN A O 1
ATOM 1306 N N . GLN A 1 220 ? -15.903 13.590 -50.277 1.00 68.23 922 GLN A N 1
ATOM 1307 C CA . GLN A 1 220 ? -14.502 13.701 -49.858 1.00 66.92 922 GLN A CA 1
ATOM 1308 C C . GLN A 1 220 ? -13.894 12.398 -49.299 1.00 68.69 922 GLN A C 1
ATOM 1309 O O . GLN A 1 220 ? -12.672 12.251 -49.311 1.00 69.11 922 GLN A O 1
ATOM 1315 N N . LYS A 1 221 ? -14.737 11.445 -48.860 1.00 62.33 923 LYS A N 1
ATOM 1316 C CA . LYS A 1 221 ? -14.317 10.150 -48.314 1.00 60.71 923 LYS A CA 1
ATOM 1317 C C . LYS A 1 221 ? -13.766 9.176 -49.376 1.00 62.64 923 LYS A C 1
ATOM 1318 O O . LYS A 1 221 ? -13.257 8.111 -49.019 1.00 63.18 923 LYS A O 1
ATOM 1324 N N . VAL A 1 222 ? -13.863 9.534 -50.667 1.00 56.51 924 VAL A N 1
ATOM 1325 C CA . VAL A 1 222 ? -13.353 8.716 -51.777 1.00 55.24 924 VAL A CA 1
ATOM 1326 C C . VAL A 1 222 ? -11.810 8.736 -51.774 1.00 55.38 924 VAL A C 1
ATOM 1327 O O . VAL A 1 222 ? -11.172 7.692 -51.950 1.00 54.23 924 VAL A O 1
ATOM 1331 N N . ASP A 1 223 ? -11.250 9.926 -51.508 1.00 48.72 925 ASP A N 1
ATOM 1332 C CA . ASP A 1 223 ? -9.837 10.241 -51.391 1.00 47.32 925 ASP A CA 1
ATOM 1333 C C . ASP A 1 223 ? -9.201 9.518 -50.206 1.00 50.14 925 ASP A C 1
ATOM 1334 O O . ASP A 1 223 ? -8.082 9.016 -50.321 1.00 48.93 925 ASP A O 1
ATOM 1339 N N . LEU A 1 224 ? -9.930 9.433 -49.086 1.00 46.25 926 LEU A N 1
ATOM 1340 C CA . LEU A 1 224 ? -9.479 8.742 -47.887 1.00 45.91 926 LEU A CA 1
ATOM 1341 C C . LEU A 1 224 ? -9.427 7.213 -48.065 1.00 49.38 926 LEU A C 1
ATOM 1342 O O . LEU A 1 224 ? -8.534 6.590 -47.490 1.00 48.77 926 LEU A O 1
ATOM 1347 N N . PHE A 1 225 ? -10.305 6.610 -48.913 1.00 44.83 927 PHE A N 1
ATOM 1348 C CA . PHE A 1 225 ? -10.166 5.178 -49.162 1.00 44.59 927 PHE A CA 1
ATOM 1349 C C . PHE A 1 225 ? -8.840 4.977 -49.888 1.00 48.08 927 PHE A C 1
ATOM 1350 O O . PHE A 1 225 ? -8.017 4.204 -49.391 1.00 49.57 927 PHE A O 1
ATOM 1358 N N . SER A 1 226 ? -8.612 5.717 -51.011 1.00 42.35 928 SER A N 1
ATOM 1359 C CA . SER A 1 226 ? -7.382 5.677 -51.827 1.00 42.92 928 SER A CA 1
ATOM 1360 C C . SER A 1 226 ? -6.129 5.868 -50.956 1.00 45.86 928 SER A C 1
ATOM 1361 O O . SER A 1 226 ? -5.121 5.187 -51.167 1.00 45.34 928 SER A O 1
ATOM 1364 N N . LEU A 1 227 ? -6.230 6.760 -49.949 1.00 41.25 929 LEU A N 1
ATOM 1365 C CA . LEU A 1 227 ? -5.183 7.039 -48.987 1.00 40.94 929 LEU A CA 1
ATOM 1366 C C . LEU A 1 227 ? -4.804 5.785 -48.212 1.00 46.34 929 LEU A C 1
ATOM 1367 O O . LEU A 1 227 ? -3.607 5.526 -48.074 1.00 47.23 929 LEU A O 1
ATOM 1372 N N . GLY A 1 228 ? -5.812 4.990 -47.802 1.00 42.08 930 GLY A N 1
ATOM 1373 C CA . GLY A 1 228 ? -5.649 3.717 -47.101 1.00 40.80 930 GLY A CA 1
ATOM 1374 C C . GLY A 1 228 ? -4.840 2.704 -47.888 1.00 44.39 930 GLY A C 1
ATOM 1375 O O . GLY A 1 228 ? -4.050 1.956 -47.312 1.00 43.64 930 GLY A O 1
ATOM 1376 N N . ILE A 1 229 ? -5.026 2.674 -49.217 1.00 41.74 931 ILE A N 1
ATOM 1377 C CA . ILE A 1 229 ? -4.270 1.803 -50.118 1.00 41.90 931 ILE A CA 1
ATOM 1378 C C . ILE A 1 229 ? -2.794 2.268 -50.161 1.00 47.05 931 ILE A C 1
ATOM 1379 O O . ILE A 1 229 ? -1.894 1.441 -50.007 1.00 48.37 931 ILE A O 1
ATOM 1384 N N . ILE A 1 230 ? -2.573 3.591 -50.335 1.00 42.72 932 ILE A N 1
ATOM 1385 C CA . ILE A 1 230 ? -1.281 4.289 -50.424 1.00 42.15 932 ILE A CA 1
ATOM 1386 C C . ILE A 1 230 ? -0.468 4.087 -49.134 1.00 46.67 932 ILE A C 1
ATOM 1387 O O . ILE A 1 230 ? 0.677 3.630 -49.202 1.00 46.01 932 ILE A O 1
ATOM 1392 N N . PHE A 1 231 ? -1.072 4.394 -47.961 1.00 42.92 933 PHE A N 1
ATOM 1393 C CA . PHE A 1 231 ? -0.411 4.210 -46.672 1.00 41.20 933 PHE A CA 1
ATOM 1394 C C . PHE A 1 231 ? -0.035 2.742 -46.475 1.00 45.31 933 PHE A C 1
ATOM 1395 O O . PHE A 1 231 ? 1.039 2.464 -45.946 1.00 45.80 933 PHE A O 1
ATOM 1403 N N . PHE A 1 232 ? -0.842 1.805 -47.000 1.00 40.80 934 PHE A N 1
ATOM 1404 C CA . PHE A 1 232 ? -0.468 0.394 -46.883 1.00 40.52 934 PHE A CA 1
ATOM 1405 C C . PHE A 1 232 ? 0.782 0.125 -47.709 1.00 42.72 934 PHE A C 1
ATOM 1406 O O . PHE A 1 232 ? 1.740 -0.462 -47.202 1.00 40.85 934 PHE A O 1
ATOM 1414 N N . GLU A 1 233 ? 0.755 0.561 -48.982 1.00 37.88 935 GLU A N 1
ATOM 1415 C CA . GLU A 1 233 ? 1.875 0.423 -49.885 1.00 38.03 935 GLU A CA 1
ATOM 1416 C C . GLU A 1 233 ? 3.160 1.071 -49.281 1.00 42.72 935 GLU A C 1
ATOM 1417 O O . GLU A 1 233 ? 4.250 0.531 -49.425 1.00 43.08 935 GLU A O 1
ATOM 1423 N N . MET A 1 234 ? 2.996 2.189 -48.564 1.00 38.88 936 MET A N 1
ATOM 1424 C CA . MET A 1 234 ? 4.065 2.952 -47.927 1.00 38.04 936 MET A CA 1
ATOM 1425 C C . MET A 1 234 ? 4.606 2.233 -46.687 1.00 45.00 936 MET A C 1
ATOM 1426 O O . MET A 1 234 ? 5.743 2.462 -46.300 1.00 43.76 936 MET A O 1
ATOM 1431 N N . SER A 1 235 ? 3.744 1.474 -45.993 1.00 45.02 937 SER A N 1
ATOM 1432 C CA . SER A 1 235 ? 4.058 0.783 -44.736 1.00 44.80 937 SER A CA 1
ATOM 1433 C C . SER A 1 235 ? 4.462 -0.674 -44.986 1.00 49.36 937 SER A C 1
ATOM 1434 O O . SER A 1 235 ? 4.904 -1.365 -44.063 1.00 48.99 937 SER A O 1
ATOM 1437 N N . TYR A 1 236 ? 4.327 -1.124 -46.241 1.00 45.90 938 TYR A N 1
ATOM 1438 C CA . TYR A 1 236 ? 4.639 -2.482 -46.662 1.00 46.08 938 TYR A CA 1
ATOM 1439 C C . TYR A 1 236 ? 5.859 -2.519 -47.584 1.00 53.60 938 TYR A C 1
ATOM 1440 O O . TYR A 1 236 ? 6.179 -1.515 -48.225 1.00 53.16 938 TYR A O 1
ATOM 1449 N N . HIS A 1 237 ? 6.527 -3.682 -47.668 1.00 53.28 939 HIS A N 1
ATOM 1450 C CA . HIS A 1 237 ? 7.696 -3.852 -48.523 1.00 54.95 939 HIS A CA 1
ATOM 1451 C C . HIS A 1 237 ? 7.324 -3.704 -50.020 1.00 59.20 939 HIS A C 1
ATOM 1452 O O . HIS A 1 237 ? 6.174 -3.973 -50.372 1.00 58.86 939 HIS A O 1
ATOM 1459 N N . PRO A 1 238 ? 8.259 -3.270 -50.903 1.00 56.09 940 PRO A N 1
ATOM 1460 C CA . PRO A 1 238 ? 7.917 -3.122 -52.329 1.00 55.98 940 PRO A CA 1
ATOM 1461 C C . PRO A 1 238 ? 7.362 -4.383 -52.960 1.00 62.31 940 PRO A C 1
ATOM 1462 O O . PRO A 1 238 ? 7.867 -5.481 -52.716 1.00 61.53 940 PRO A O 1
ATOM 1466 N N . MET A 1 239 ? 6.313 -4.213 -53.767 1.00 61.44 941 MET A N 1
ATOM 1467 C CA . MET A 1 239 ? 5.653 -5.290 -54.504 1.00 62.33 941 MET A CA 1
ATOM 1468 C C . MET A 1 239 ? 5.979 -5.046 -55.981 1.00 68.01 941 MET A C 1
ATOM 1469 O O . MET A 1 239 ? 5.171 -4.486 -56.727 1.00 67.74 941 MET A O 1
ATOM 1474 N N . VAL A 1 240 ? 7.221 -5.415 -56.371 1.00 66.03 942 VAL A N 1
ATOM 1475 C CA . VAL A 1 240 ? 7.809 -5.236 -57.710 1.00 65.80 942 VAL A CA 1
ATOM 1476 C C . VAL A 1 240 ? 7.031 -5.945 -58.815 1.00 68.61 942 VAL A C 1
ATOM 1477 O O . VAL A 1 240 ? 6.945 -5.426 -59.934 1.00 67.02 942 VAL A O 1
ATOM 1479 N N . THR A 1 241 ? 6.470 -7.125 -58.497 1.00 65.77 943 THR A N 1
ATOM 1480 C CA . THR A 1 241 ? 5.696 -7.941 -59.433 1.00 65.78 943 THR A CA 1
ATOM 1481 C C . THR A 1 241 ? 4.216 -7.518 -59.409 1.00 69.87 943 THR A C 1
ATOM 1482 O O . THR A 1 241 ? 3.663 -7.255 -58.340 1.00 69.14 943 THR A O 1
ATOM 1486 N N . ALA A 1 242 ? 3.607 -7.411 -60.608 1.00 67.77 944 ALA A N 1
ATOM 1487 C CA . ALA A 1 242 ? 2.209 -7.012 -60.825 1.00 67.59 944 ALA A CA 1
ATOM 1488 C C . ALA A 1 242 ? 1.244 -7.952 -60.115 1.00 71.42 944 ALA A C 1
ATOM 1489 O O . ALA A 1 242 ? 0.459 -7.488 -59.294 1.00 70.75 944 ALA A O 1
ATOM 1491 N N . SER A 1 243 ? 1.361 -9.273 -60.363 1.00 68.42 945 SER A N 1
ATOM 1492 C CA . SER A 1 243 ? 0.531 -10.308 -59.741 1.00 68.50 945 SER A CA 1
ATOM 1493 C C . SER A 1 243 ? 0.523 -10.197 -58.202 1.00 71.59 945 SER A C 1
ATOM 1494 O O . SER A 1 243 ? -0.532 -10.341 -57.591 1.00 71.00 945 SER A O 1
ATOM 1496 N N . GLU A 1 244 ? 1.690 -9.890 -57.592 1.00 67.24 946 GLU A N 1
ATOM 1497 C CA . GLU A 1 244 ? 1.837 -9.710 -56.149 1.00 65.88 946 GLU A CA 1
ATOM 1498 C C . GLU A 1 244 ? 1.055 -8.488 -55.690 1.00 67.34 946 GLU A C 1
ATOM 1499 O O . GLU A 1 244 ? 0.405 -8.543 -54.648 1.00 65.16 946 GLU A O 1
ATOM 1501 N N . ARG A 1 245 ? 1.094 -7.395 -56.494 1.00 64.42 947 ARG A N 1
ATOM 1502 C CA . ARG A 1 245 ? 0.403 -6.130 -56.221 1.00 64.07 947 ARG A CA 1
ATOM 1503 C C . ARG A 1 245 ? -1.110 -6.296 -56.331 1.00 66.88 947 ARG A C 1
ATOM 1504 O O . ARG A 1 245 ? -1.804 -5.982 -55.370 1.00 66.21 947 ARG A O 1
ATOM 1506 N N . ILE A 1 246 ? -1.616 -6.841 -57.463 1.00 63.68 948 ILE A N 1
ATOM 1507 C CA . ILE A 1 246 ? -3.059 -7.049 -57.673 1.00 63.96 948 ILE A CA 1
ATOM 1508 C C . ILE A 1 246 ? -3.650 -7.977 -56.600 1.00 69.48 948 ILE A C 1
ATOM 1509 O O . ILE A 1 246 ? -4.769 -7.731 -56.148 1.00 69.92 948 ILE A O 1
ATOM 1514 N N . PHE A 1 247 ? -2.887 -8.999 -56.156 1.00 65.53 949 PHE A N 1
ATOM 1515 C CA . PHE A 1 247 ? -3.346 -9.944 -55.130 1.00 64.79 949 PHE A CA 1
ATOM 1516 C C . PHE A 1 247 ? -3.446 -9.295 -53.760 1.00 66.12 949 PHE A C 1
ATOM 1517 O O . PHE A 1 247 ? -4.537 -9.251 -53.189 1.00 65.18 949 PHE A O 1
ATOM 1519 N N . VAL A 1 248 ? -2.310 -8.775 -53.249 1.00 61.22 950 VAL A N 1
ATOM 1520 C CA . VAL A 1 248 ? -2.183 -8.152 -51.929 1.00 59.93 950 VAL A CA 1
ATOM 1521 C C . VAL A 1 248 ? -3.174 -7.003 -51.747 1.00 63.02 950 VAL A C 1
ATOM 1522 O O . VAL A 1 248 ? -3.835 -6.948 -50.706 1.00 61.98 950 VAL A O 1
ATOM 1526 N N . LEU A 1 249 ? -3.312 -6.125 -52.768 1.00 60.20 951 LEU A N 1
ATOM 1527 C CA . LEU A 1 249 ? -4.211 -4.968 -52.705 1.00 60.79 951 LEU A CA 1
ATOM 1528 C C . LEU A 1 249 ? -5.693 -5.312 -52.921 1.00 66.25 951 LEU A C 1
ATOM 1529 O O . LEU A 1 249 ? -6.542 -4.588 -52.397 1.00 66.45 951 LEU A O 1
ATOM 1534 N N . ASN A 1 250 ? -6.022 -6.393 -53.675 1.00 63.63 952 ASN A N 1
ATOM 1535 C CA . ASN A 1 250 ? -7.433 -6.778 -53.840 1.00 63.60 952 ASN A CA 1
ATOM 1536 C C . ASN A 1 250 ? -7.957 -7.368 -52.540 1.00 67.32 952 ASN A C 1
ATOM 1537 O O . ASN A 1 250 ? -9.124 -7.159 -52.211 1.00 67.65 952 ASN A O 1
ATOM 1542 N N . GLN A 1 251 ? -7.056 -8.020 -51.763 1.00 63.29 953 GLN A N 1
ATOM 1543 C CA . GLN A 1 251 ? -7.302 -8.599 -50.437 1.00 63.29 953 GLN A CA 1
ATOM 1544 C C . GLN A 1 251 ? -7.596 -7.518 -49.395 1.00 68.57 953 GLN A C 1
ATOM 1545 O O . GLN A 1 251 ? -8.192 -7.815 -48.357 1.00 68.36 953 GLN A O 1
ATOM 1547 N N . LEU A 1 252 ? -7.171 -6.267 -49.674 1.00 66.13 954 LEU A N 1
ATOM 1548 C CA . LEU A 1 252 ? -7.373 -5.078 -48.836 1.00 66.04 954 LEU A CA 1
ATOM 1549 C C . LEU A 1 252 ? -8.753 -4.467 -49.084 1.00 69.82 954 LEU A C 1
ATOM 1550 O O . LEU A 1 252 ? -9.339 -3.890 -48.167 1.00 68.43 954 LEU A O 1
ATOM 1555 N N . ARG A 1 253 ? -9.258 -4.584 -50.332 1.00 67.89 955 ARG A N 1
ATOM 1556 C CA . ARG A 1 253 ? -10.557 -4.060 -50.754 1.00 69.25 955 ARG A CA 1
ATOM 1557 C C . ARG A 1 253 ? -11.726 -5.062 -50.535 1.00 77.11 955 ARG A C 1
ATOM 1558 O O . ARG A 1 253 ? -12.843 -4.819 -51.006 1.00 76.62 955 ARG A O 1
ATOM 1560 N N . ASP A 1 254 ? -11.467 -6.170 -49.799 1.00 76.51 956 ASP A N 1
ATOM 1561 C CA . ASP A 1 254 ? -12.454 -7.199 -49.461 1.00 77.54 956 ASP A CA 1
ATOM 1562 C C . ASP A 1 254 ? -13.549 -6.594 -48.550 1.00 83.84 956 ASP A C 1
ATOM 1563 O O . ASP A 1 254 ? -13.213 -5.978 -47.529 1.00 83.20 956 ASP A O 1
ATOM 1568 N N . PRO A 1 255 ? -14.851 -6.732 -48.927 1.00 82.21 957 PRO A N 1
ATOM 1569 C CA . PRO A 1 255 ? -15.936 -6.149 -48.112 1.00 82.55 957 PRO A CA 1
ATOM 1570 C C . PRO A 1 255 ? -16.008 -6.641 -46.669 1.00 88.38 957 PRO A C 1
ATOM 1571 O O . PRO A 1 255 ? -16.367 -5.856 -45.786 1.00 87.77 957 PRO A O 1
ATOM 1575 N N . THR A 1 256 ? -15.672 -7.931 -46.429 1.00 86.90 958 THR A N 1
ATOM 1576 C CA . THR A 1 256 ? -15.680 -8.535 -45.091 1.00 87.49 958 THR A CA 1
ATOM 1577 C C . THR A 1 256 ? -14.628 -7.827 -44.222 1.00 93.57 958 THR A C 1
ATOM 1578 O O . THR A 1 256 ? -14.993 -7.020 -43.365 1.00 93.33 958 THR A O 1
ATOM 1582 N N . SER A 1 257 ? -13.334 -8.043 -44.516 1.00 91.44 959 SER A N 1
ATOM 1583 C CA . SER A 1 257 ? -12.242 -7.409 -43.782 1.00 91.46 959 SER A CA 1
ATOM 1584 C C . SER A 1 257 ? -11.034 -7.125 -44.685 1.00 96.39 959 SER A C 1
ATOM 1585 O O . SER A 1 257 ? -10.720 -7.955 -45.547 1.00 95.99 959 SER A O 1
ATOM 1588 N N . PRO A 1 258 ? -10.326 -5.978 -44.492 1.00 93.60 960 PRO A N 1
ATOM 1589 C CA . PRO A 1 258 ? -9.123 -5.717 -45.296 1.00 93.48 960 PRO A CA 1
ATOM 1590 C C . PRO A 1 258 ? -7.987 -6.640 -44.830 1.00 97.18 960 PRO A C 1
ATOM 1591 O O . PRO A 1 258 ? -7.413 -6.436 -43.750 1.00 96.61 960 PRO A O 1
ATOM 1595 N N . LYS A 1 259 ? -7.715 -7.701 -45.622 1.00 93.40 961 LYS A N 1
ATOM 1596 C CA . LYS A 1 259 ? -6.702 -8.716 -45.329 1.00 93.06 961 LYS A CA 1
ATOM 1597 C C . LYS A 1 259 ? -5.274 -8.174 -45.340 1.00 96.92 961 LYS A C 1
ATOM 1598 O O . LYS A 1 259 ? -4.638 -8.093 -46.397 1.00 96.22 961 LYS A O 1
ATOM 1600 N N . PHE A 1 260 ? -4.774 -7.805 -44.144 1.00 94.01 962 PHE A N 1
ATOM 1601 C CA . PHE A 1 260 ? -3.403 -7.332 -43.941 1.00 93.89 962 PHE A CA 1
ATOM 1602 C C . PHE A 1 260 ? -2.464 -8.564 -44.027 1.00 97.55 962 PHE A C 1
ATOM 1603 O O . PHE A 1 260 ? -2.657 -9.512 -43.254 1.00 96.83 962 PHE A O 1
ATOM 1605 N N . PRO A 1 261 ? -1.500 -8.589 -45.001 1.00 94.05 963 PRO A N 1
ATOM 1606 C CA . PRO A 1 261 ? -0.629 -9.772 -45.193 1.00 93.62 963 PRO A CA 1
ATOM 1607 C C . PRO A 1 261 ? 0.054 -10.354 -43.963 1.00 96.33 963 PRO A C 1
ATOM 1608 O O . PRO A 1 261 ? 0.277 -9.652 -42.975 1.00 95.49 963 PRO A O 1
ATOM 1612 N N . GLU A 1 262 ? 0.390 -11.657 -44.045 1.00 92.56 964 GLU A N 1
ATOM 1613 C CA . GLU A 1 262 ? 1.040 -12.422 -42.982 1.00 92.52 964 GLU A CA 1
ATOM 1614 C C . GLU A 1 262 ? 2.287 -11.728 -42.442 1.00 96.72 964 GLU A C 1
ATOM 1615 O O . GLU A 1 262 ? 2.462 -11.660 -41.224 1.00 95.88 964 GLU A O 1
ATOM 1617 N N . ASP A 1 263 ? 3.113 -11.157 -43.345 1.00 94.15 965 ASP A N 1
ATOM 1618 C CA . ASP A 1 263 ? 4.344 -10.452 -42.982 1.00 94.44 965 ASP A CA 1
ATOM 1619 C C . ASP A 1 263 ? 4.107 -8.964 -42.637 1.00 99.34 965 ASP A C 1
ATOM 1620 O O . ASP A 1 263 ? 5.036 -8.150 -42.684 1.00 99.32 965 ASP A O 1
ATOM 1625 N N . PHE A 1 264 ? 2.866 -8.632 -42.254 1.00 96.17 966 PHE A N 1
ATOM 1626 C CA . PHE A 1 264 ? 2.451 -7.315 -41.781 1.00 96.32 966 PHE A CA 1
ATOM 1627 C C . PHE A 1 264 ? 1.835 -7.614 -40.406 1.00 100.83 966 PHE A C 1
ATOM 1628 O O . PHE A 1 264 ? 0.637 -7.898 -40.298 1.00 100.80 966 PHE A O 1
ATOM 1636 N N . ASP A 1 265 ? 2.708 -7.679 -39.375 1.00 97.28 967 ASP A N 1
ATOM 1637 C CA . ASP A 1 265 ? 2.363 -8.049 -37.999 1.00 96.74 967 ASP A CA 1
ATOM 1638 C C . ASP A 1 265 ? 2.045 -6.873 -37.093 1.00 99.41 967 ASP A C 1
ATOM 1639 O O . ASP A 1 265 ? 2.645 -5.805 -37.226 1.00 98.32 967 ASP A O 1
ATOM 1641 N N . ASP A 1 266 ? 1.139 -7.108 -36.118 1.00 95.56 968 ASP A N 1
ATOM 1642 C CA . ASP A 1 266 ? 0.706 -6.129 -35.116 1.00 95.07 968 ASP A CA 1
ATOM 1643 C C . ASP A 1 266 ? 1.809 -5.779 -34.088 1.00 97.37 968 ASP A C 1
ATOM 1644 O O . ASP A 1 266 ? 1.568 -4.995 -33.164 1.00 96.96 968 ASP A O 1
ATOM 1646 N N . GLY A 1 267 ? 3.004 -6.338 -34.277 1.00 92.26 969 GLY A N 1
ATOM 1647 C CA . GLY A 1 267 ? 4.152 -6.061 -33.430 1.00 91.47 969 GLY A CA 1
ATOM 1648 C C . GLY A 1 267 ? 4.750 -4.706 -33.752 1.00 94.31 969 GLY A C 1
ATOM 1649 O O . GLY A 1 267 ? 4.762 -3.804 -32.907 1.00 94.13 969 GLY A O 1
ATOM 1650 N N . GLU A 1 268 ? 5.224 -4.552 -34.998 1.00 89.25 970 GLU A N 1
ATOM 1651 C CA . GLU A 1 268 ? 5.859 -3.325 -35.481 1.00 87.95 970 GLU A CA 1
ATOM 1652 C C . GLU A 1 268 ? 4.960 -2.494 -36.416 1.00 88.08 970 GLU A C 1
ATOM 1653 O O . GLU A 1 268 ? 5.390 -1.434 -36.883 1.00 87.24 970 GLU A O 1
ATOM 1655 N N . HIS A 1 269 ? 3.720 -2.968 -36.690 1.00 82.01 971 HIS A N 1
ATOM 1656 C CA . HIS A 1 269 ? 2.772 -2.282 -37.582 1.00 79.85 971 HIS A CA 1
ATOM 1657 C C . HIS A 1 269 ? 1.382 -2.033 -36.968 1.00 78.95 971 HIS A C 1
ATOM 1658 O O . HIS A 1 269 ? 0.438 -1.799 -37.716 1.00 78.54 971 HIS A O 1
ATOM 1665 N N . ALA A 1 270 ? 1.256 -2.053 -35.627 1.00 72.52 972 ALA A N 1
ATOM 1666 C CA . ALA A 1 270 ? -0.020 -1.856 -34.926 1.00 70.56 972 ALA A CA 1
ATOM 1667 C C . ALA A 1 270 ? -0.656 -0.496 -35.212 1.00 70.44 972 ALA A C 1
ATOM 1668 O O . ALA A 1 270 ? -1.814 -0.455 -35.636 1.00 69.56 972 ALA A O 1
ATOM 1670 N N . LYS A 1 271 ? 0.103 0.611 -35.003 1.00 63.85 973 LYS A N 1
ATOM 1671 C CA . LYS A 1 271 ? -0.370 1.972 -35.257 1.00 61.90 973 LYS A CA 1
ATOM 1672 C C . LYS A 1 271 ? -0.780 2.183 -36.736 1.00 62.70 973 LYS A C 1
ATOM 1673 O O . LYS A 1 271 ? -1.797 2.821 -36.979 1.00 62.56 973 LYS A O 1
ATOM 1675 N N . GLN A 1 272 ? -0.049 1.585 -37.697 1.00 57.38 974 GLN A N 1
ATOM 1676 C CA . GLN A 1 272 ? -0.337 1.639 -39.140 1.00 56.59 974 GLN A CA 1
ATOM 1677 C C . GLN A 1 272 ? -1.605 0.842 -39.488 1.00 60.51 974 GLN A C 1
ATOM 1678 O O . GLN A 1 272 ? -2.458 1.345 -40.223 1.00 59.59 974 GLN A O 1
ATOM 1684 N N . LYS A 1 273 ? -1.716 -0.406 -38.960 1.00 58.33 975 LYS A N 1
ATOM 1685 C CA . LYS A 1 273 ? -2.844 -1.342 -39.141 1.00 58.02 975 LYS A CA 1
ATOM 1686 C C . LYS A 1 273 ? -4.177 -0.688 -38.763 1.00 60.49 975 LYS A C 1
ATOM 1687 O O . LYS A 1 273 ? -5.148 -0.834 -39.498 1.00 59.71 975 LYS A O 1
ATOM 1693 N N . SER A 1 274 ? -4.207 0.056 -37.637 1.00 56.42 976 SER A N 1
ATOM 1694 C CA . SER A 1 274 ? -5.383 0.784 -37.163 1.00 56.26 976 SER A CA 1
ATOM 1695 C C . SER A 1 274 ? -5.818 1.835 -38.220 1.00 60.19 976 SER A C 1
ATOM 1696 O O . SER A 1 274 ? -6.939 1.768 -38.737 1.00 61.18 976 SER A O 1
ATOM 1699 N N . VAL A 1 275 ? -4.901 2.750 -38.572 1.00 53.26 977 VAL A N 1
ATOM 1700 C CA . VAL A 1 275 ? -5.089 3.820 -39.553 1.00 51.31 977 VAL A CA 1
ATOM 1701 C C . VAL A 1 275 ? -5.489 3.267 -40.948 1.00 50.83 977 VAL A C 1
ATOM 1702 O O . VAL A 1 275 ? -6.394 3.806 -41.569 1.00 49.39 977 VAL A O 1
ATOM 1706 N N . ILE A 1 276 ? -4.840 2.192 -41.417 1.00 46.14 978 ILE A N 1
ATOM 1707 C CA . ILE A 1 276 ? -5.149 1.616 -42.731 1.00 45.41 978 ILE A CA 1
ATOM 1708 C C . ILE A 1 276 ? -6.547 0.968 -42.728 1.00 52.94 978 ILE A C 1
ATOM 1709 O O . ILE A 1 276 ? -7.301 1.153 -43.677 1.00 52.49 978 ILE A O 1
ATOM 1714 N N . SER A 1 277 ? -6.897 0.249 -41.635 1.00 51.69 979 SER A N 1
ATOM 1715 C CA . SER A 1 277 ? -8.178 -0.433 -41.474 1.00 51.33 979 SER A CA 1
ATOM 1716 C C . SER A 1 277 ? -9.322 0.556 -41.354 1.00 53.86 979 SER A C 1
ATOM 1717 O O . SER A 1 277 ? -10.395 0.323 -41.914 1.00 53.07 979 SER A O 1
ATOM 1720 N N . TRP A 1 278 ? -9.075 1.675 -40.658 1.00 49.70 980 TRP A N 1
ATOM 1721 C CA . TRP A 1 278 ? -10.039 2.752 -40.462 1.00 49.61 980 TRP A CA 1
ATOM 1722 C C . TRP A 1 278 ? -10.318 3.461 -41.793 1.00 53.35 980 TRP A C 1
ATOM 1723 O O . TRP A 1 278 ? -11.488 3.649 -42.141 1.00 53.78 980 TRP A O 1
ATOM 1734 N N . LEU A 1 279 ? -9.251 3.802 -42.557 1.00 48.00 981 LEU A N 1
ATOM 1735 C CA . LEU A 1 279 ? -9.369 4.471 -43.860 1.00 47.62 981 LEU A CA 1
ATOM 1736 C C . LEU A 1 279 ? -9.975 3.566 -44.912 1.00 52.91 981 LEU A C 1
ATOM 1737 O O . LEU A 1 279 ? -10.702 4.048 -45.782 1.00 52.42 981 LEU A O 1
ATOM 1742 N N . LEU A 1 280 ? -9.648 2.261 -44.860 1.00 50.76 982 LEU A N 1
ATOM 1743 C CA . LEU A 1 280 ? -10.108 1.296 -45.849 1.00 51.91 982 LEU A CA 1
ATOM 1744 C C . LEU A 1 280 ? -11.498 0.719 -45.591 1.00 58.31 982 LEU A C 1
ATOM 1745 O O . LEU A 1 280 ? -11.908 -0.205 -46.294 1.00 56.87 982 LEU A O 1
ATOM 1750 N N . ASN A 1 281 ? -12.222 1.268 -44.593 1.00 58.06 983 ASN A N 1
ATOM 1751 C CA . ASN A 1 281 ? -13.572 0.849 -44.227 1.00 58.93 983 ASN A CA 1
ATOM 1752 C C . ASN A 1 281 ? -14.569 1.011 -45.397 1.00 64.69 983 ASN A C 1
ATOM 1753 O O . ASN A 1 281 ? -14.714 2.108 -45.942 1.00 61.46 983 ASN A O 1
ATOM 1758 N N . HIS A 1 282 ? -15.228 -0.118 -45.786 1.00 64.99 984 HIS A N 1
ATOM 1759 C CA . HIS A 1 282 ? -16.224 -0.222 -46.856 1.00 65.94 984 HIS A CA 1
ATOM 1760 C C . HIS A 1 282 ? -17.339 0.822 -46.757 1.00 68.40 984 HIS A C 1
ATOM 1761 O O . HIS A 1 282 ? -17.802 1.314 -47.785 1.00 69.21 984 HIS A O 1
ATOM 1768 N N . ASP A 1 283 ? -17.713 1.180 -45.533 1.00 63.20 985 ASP A N 1
ATOM 1769 C CA . ASP A 1 283 ? -18.740 2.186 -45.293 1.00 63.18 985 ASP A CA 1
ATOM 1770 C C . ASP A 1 283 ? -18.075 3.544 -45.079 1.00 66.93 985 ASP A C 1
ATOM 1771 O O . ASP A 1 283 ? -17.499 3.799 -44.022 1.00 66.17 985 ASP A O 1
ATOM 1776 N N . PRO A 1 284 ? -18.157 4.422 -46.090 1.00 62.78 986 PRO A N 1
ATOM 1777 C CA . PRO A 1 284 ? -17.568 5.767 -46.097 1.00 61.95 986 PRO A CA 1
ATOM 1778 C C . PRO A 1 284 ? -17.782 6.562 -44.809 1.00 64.41 986 PRO A C 1
ATOM 1779 O O . PRO A 1 284 ? -16.844 7.193 -44.324 1.00 63.34 986 PRO A O 1
ATOM 1783 N N . ALA A 1 285 ? -18.996 6.538 -44.270 1.00 61.03 987 ALA A N 1
ATOM 1784 C CA . ALA A 1 285 ? -19.308 7.279 -43.039 1.00 60.84 987 ALA A CA 1
ATOM 1785 C C . ALA A 1 285 ? -18.433 6.831 -41.868 1.00 62.18 987 ALA A C 1
ATOM 1786 O O . ALA A 1 285 ? -18.170 7.625 -40.963 1.00 60.83 987 ALA A O 1
ATOM 1788 N N . LYS A 1 286 ? -17.966 5.557 -41.913 1.00 58.11 988 LYS A N 1
ATOM 1789 C CA . LYS A 1 286 ? -17.084 4.904 -40.934 1.00 56.74 988 LYS A CA 1
ATOM 1790 C C . LYS A 1 286 ? -15.597 5.326 -41.064 1.00 58.22 988 LYS A C 1
ATOM 1791 O O . LYS A 1 286 ? -14.799 5.030 -40.168 1.00 57.94 988 LYS A O 1
ATOM 1793 N N . ARG A 1 287 ? -15.233 6.019 -42.170 1.00 51.85 989 ARG A N 1
ATOM 1794 C CA . ARG A 1 287 ? -13.878 6.531 -42.415 1.00 50.56 989 ARG A CA 1
ATOM 1795 C C . ARG A 1 287 ? -13.684 7.864 -41.699 1.00 53.73 989 ARG A C 1
ATOM 1796 O O . ARG A 1 287 ? -14.662 8.604 -41.536 1.00 54.22 989 ARG A O 1
ATOM 1804 N N . PRO A 1 288 ? -12.447 8.231 -41.297 1.00 48.77 990 PRO A N 1
ATOM 1805 C CA . PRO A 1 288 ? -12.266 9.548 -40.675 1.00 48.84 990 PRO A CA 1
ATOM 1806 C C . PRO A 1 288 ? -12.169 10.635 -41.739 1.00 53.84 990 PRO A C 1
ATOM 1807 O O . PRO A 1 288 ? -12.066 10.323 -42.929 1.00 53.97 990 PRO A O 1
ATOM 1811 N N . THR A 1 289 ? -12.162 11.909 -41.324 1.00 50.38 991 THR A N 1
ATOM 1812 C CA . THR A 1 289 ? -11.880 12.977 -42.274 1.00 50.17 991 THR A CA 1
ATOM 1813 C C . THR A 1 289 ? -10.353 13.126 -42.174 1.00 55.03 991 THR A C 1
ATOM 1814 O O . THR A 1 289 ? -9.731 12.521 -41.286 1.00 55.25 991 THR A O 1
ATOM 1818 N N . ALA A 1 290 ? -9.748 13.902 -43.081 1.00 51.59 992 ALA A N 1
ATOM 1819 C CA . ALA A 1 290 ? -8.318 14.157 -43.058 1.00 50.71 992 ALA A CA 1
ATOM 1820 C C . ALA A 1 290 ? -7.953 14.897 -41.763 1.00 55.63 992 ALA A C 1
ATOM 1821 O O . ALA A 1 290 ? -7.037 14.446 -41.081 1.00 55.30 992 ALA A O 1
ATOM 1823 N N . THR A 1 291 ? -8.729 15.947 -41.362 1.00 53.30 993 THR A N 1
ATOM 1824 C CA . THR A 1 291 ? -8.503 16.676 -40.096 1.00 53.93 993 THR A CA 1
ATOM 1825 C C . THR A 1 291 ? -8.749 15.748 -38.901 1.00 59.21 993 THR A C 1
ATOM 1826 O O . THR A 1 291 ? -8.009 15.819 -37.919 1.00 59.51 993 THR A O 1
ATOM 1830 N N . GLU A 1 292 ? -9.767 14.867 -39.002 1.00 56.13 994 GLU A N 1
ATOM 1831 C CA . GLU A 1 292 ? -10.116 13.895 -37.958 1.00 55.98 994 GLU A CA 1
ATOM 1832 C C . GLU A 1 292 ? -8.953 12.946 -37.734 1.00 60.41 994 GLU A C 1
ATOM 1833 O O . GLU A 1 292 ? -8.683 12.571 -36.587 1.00 62.16 994 GLU A O 1
ATOM 1839 N N . LEU A 1 293 ? -8.264 12.561 -38.825 1.00 54.07 995 LEU A N 1
ATOM 1840 C CA . LEU A 1 293 ? -7.091 11.700 -38.749 1.00 52.90 995 LEU A CA 1
ATOM 1841 C C . LEU A 1 293 ? -5.871 12.492 -38.268 1.00 57.83 995 LEU A C 1
ATOM 1842 O O . LEU A 1 293 ? -4.986 11.907 -37.657 1.00 58.43 995 LEU A O 1
ATOM 1847 N N . LEU A 1 294 ? -5.845 13.820 -38.499 1.00 55.45 996 LEU A N 1
ATOM 1848 C CA . LEU A 1 294 ? -4.760 14.701 -38.067 1.00 56.95 996 LEU A CA 1
ATOM 1849 C C . LEU A 1 294 ? -4.846 15.044 -36.586 1.00 65.04 996 LEU A C 1
ATOM 1850 O O . LEU A 1 294 ? -3.808 15.137 -35.932 1.00 65.69 996 LEU A O 1
ATOM 1855 N N . LYS A 1 295 ? -6.073 15.264 -36.059 1.00 63.25 997 LYS A N 1
ATOM 1856 C CA . LYS A 1 295 ? -6.307 15.611 -34.651 1.00 63.36 997 LYS A CA 1
ATOM 1857 C C . LYS A 1 295 ? -6.532 14.364 -33.779 1.00 66.75 997 LYS A C 1
ATOM 1858 O O . LYS A 1 295 ? -7.064 14.462 -32.667 1.00 66.65 997 LYS A O 1
ATOM 1860 N N . SER A 1 296 ? -6.093 13.197 -34.291 1.00 62.29 998 SER A N 1
ATOM 1861 C CA . SER A 1 296 ? -6.192 11.892 -33.644 1.00 77.00 998 SER A CA 1
ATOM 1862 C C . SER A 1 296 ? -5.041 11.691 -32.662 1.00 129.53 998 SER A C 1
ATOM 1863 O O . SER A 1 296 ? -3.951 12.220 -32.871 1.00 100.82 998 SER A O 1
ATOM 1866 N N . PHE B 1 7 ? 27.418 -2.021 -82.638 1.00 59.03 583 PHE B N 1
ATOM 1867 C CA . PHE B 1 7 ? 27.860 -3.410 -82.469 1.00 58.80 583 PHE B CA 1
ATOM 1868 C C . PHE B 1 7 ? 27.562 -3.946 -81.045 1.00 60.14 583 PHE B C 1
ATOM 1869 O O . PHE B 1 7 ? 26.985 -3.222 -80.231 1.00 59.36 583 PHE B O 1
ATOM 1877 N N . SER B 1 8 ? 27.915 -5.226 -80.771 1.00 54.13 584 SER B N 1
ATOM 1878 C CA . SER B 1 8 ? 27.657 -5.953 -79.524 1.00 51.88 584 SER B CA 1
ATOM 1879 C C . SER B 1 8 ? 28.427 -5.470 -78.302 1.00 49.60 584 SER B C 1
ATOM 1880 O O . SER B 1 8 ? 29.655 -5.439 -78.311 1.00 48.78 584 SER B O 1
ATOM 1883 N N . ARG B 1 9 ? 27.683 -5.175 -77.214 1.00 41.92 585 ARG B N 1
ATOM 1884 C CA . ARG B 1 9 ? 28.230 -4.749 -75.923 1.00 39.60 585 ARG B CA 1
ATOM 1885 C C . ARG B 1 9 ? 29.020 -5.897 -75.306 1.00 40.33 585 ARG B C 1
ATOM 1886 O O . ARG B 1 9 ? 30.117 -5.667 -74.784 1.00 41.06 585 ARG B O 1
ATOM 1894 N N . TYR B 1 10 ? 28.489 -7.139 -75.426 1.00 35.19 586 TYR B N 1
ATOM 1895 C CA . TYR B 1 10 ? 29.134 -8.381 -74.984 1.00 35.11 586 TYR B CA 1
ATOM 1896 C C . TYR B 1 10 ? 30.553 -8.488 -75.542 1.00 38.89 586 TYR B C 1
ATOM 1897 O O . TYR B 1 10 ? 31.509 -8.534 -74.760 1.00 37.93 586 TYR B O 1
ATOM 1906 N N . PHE B 1 11 ? 30.703 -8.437 -76.888 1.00 36.55 587 PHE B N 1
ATOM 1907 C CA . PHE B 1 11 ? 32.005 -8.553 -77.554 1.00 35.85 587 PHE B CA 1
ATOM 1908 C C . PHE B 1 11 ? 32.930 -7.336 -77.358 1.00 42.76 587 PHE B C 1
ATOM 1909 O O . PHE B 1 11 ? 34.146 -7.529 -77.232 1.00 43.53 587 PHE B O 1
ATOM 1917 N N . ILE B 1 12 ? 32.378 -6.115 -77.237 1.00 39.22 588 ILE B N 1
ATOM 1918 C CA . ILE B 1 12 ? 33.207 -4.928 -77.041 1.00 40.03 588 ILE B CA 1
ATOM 1919 C C . ILE B 1 12 ? 33.726 -4.792 -75.605 1.00 44.83 588 ILE B C 1
ATOM 1920 O O . ILE B 1 12 ? 34.888 -4.429 -75.405 1.00 45.94 588 ILE B O 1
ATOM 1925 N N . GLU B 1 13 ? 32.873 -5.020 -74.610 1.00 40.50 589 GLU B N 1
ATOM 1926 C CA . GLU B 1 13 ? 33.282 -4.796 -73.216 1.00 39.80 589 GLU B CA 1
ATOM 1927 C C . GLU B 1 13 ? 33.849 -6.017 -72.503 1.00 38.87 589 GLU B C 1
ATOM 1928 O O . GLU B 1 13 ? 34.441 -5.872 -71.442 1.00 37.53 589 GLU B O 1
ATOM 1930 N N . PHE B 1 14 ? 33.649 -7.207 -73.061 1.00 34.35 590 PHE B N 1
ATOM 1931 C CA . PHE B 1 14 ? 34.072 -8.449 -72.432 1.00 33.83 590 PHE B CA 1
ATOM 1932 C C . PHE B 1 14 ? 34.971 -9.336 -73.317 1.00 40.84 590 PHE B C 1
ATOM 1933 O O . PHE B 1 14 ? 34.874 -9.322 -74.545 1.00 42.75 590 PHE B O 1
ATOM 1941 N N . GLU B 1 15 ? 35.794 -10.149 -72.678 1.00 37.18 591 GLU B N 1
ATOM 1942 C CA . GLU B 1 15 ? 36.665 -11.115 -73.334 1.00 37.10 591 GLU B CA 1
ATOM 1943 C C . GLU B 1 15 ? 36.212 -12.512 -72.873 1.00 38.45 591 GLU B C 1
ATOM 1944 O O . GLU B 1 15 ? 36.185 -12.770 -71.676 1.00 37.64 591 GLU B O 1
ATOM 1950 N N . GLU B 1 16 ? 35.808 -13.379 -73.804 1.00 34.62 592 GLU B N 1
ATOM 1951 C CA . GLU B 1 16 ? 35.393 -14.752 -73.511 1.00 34.12 592 GLU B CA 1
ATOM 1952 C C . GLU B 1 16 ? 36.556 -15.604 -72.969 1.00 39.38 592 GLU B C 1
ATOM 1953 O O . GLU B 1 16 ? 37.653 -15.565 -73.520 1.00 40.47 592 GLU B O 1
ATOM 1959 N N . LEU B 1 17 ? 36.334 -16.320 -71.854 1.00 35.37 593 LEU B N 1
ATOM 1960 C CA . LEU B 1 17 ? 37.382 -17.123 -71.235 1.00 33.90 593 LEU B CA 1
ATOM 1961 C C . LEU B 1 17 ? 37.145 -18.607 -71.303 1.00 37.84 593 LEU B C 1
ATOM 1962 O O . LEU B 1 17 ? 38.086 -19.349 -71.588 1.00 38.26 593 LEU B O 1
ATOM 1967 N N . GLN B 1 18 ? 35.931 -19.057 -70.970 1.00 32.96 594 GLN B N 1
ATOM 1968 C CA . GLN B 1 18 ? 35.618 -20.482 -70.878 1.00 31.75 594 GLN B CA 1
ATOM 1969 C C . GLN B 1 18 ? 34.142 -20.676 -70.880 1.00 33.62 594 GLN B C 1
ATOM 1970 O O . GLN B 1 18 ? 33.450 -19.878 -70.253 1.00 34.96 594 GLN B O 1
ATOM 1976 N N . LEU B 1 19 ? 33.651 -21.738 -71.558 1.00 26.95 595 LEU B N 1
ATOM 1977 C CA . LEU B 1 19 ? 32.245 -22.095 -71.549 1.00 27.21 595 LEU B CA 1
ATOM 1978 C C . LEU B 1 19 ? 31.938 -22.795 -70.222 1.00 30.39 595 LEU B C 1
ATOM 1979 O O . LEU B 1 19 ? 32.608 -23.755 -69.883 1.00 30.89 595 LEU B O 1
ATOM 1984 N N . LEU B 1 20 ? 30.971 -22.297 -69.448 1.00 27.11 596 LEU B N 1
ATOM 1985 C CA . LEU B 1 20 ? 30.654 -22.929 -68.162 1.00 27.40 596 LEU B CA 1
ATOM 1986 C C . LEU B 1 20 ? 29.454 -23.851 -68.305 1.00 35.26 596 LEU B C 1
ATOM 1987 O O . LEU B 1 20 ? 29.271 -24.782 -67.515 1.00 35.78 596 LEU B O 1
ATOM 1992 N N . GLY B 1 21 ? 28.632 -23.558 -69.301 1.00 31.38 597 GLY B N 1
ATOM 1993 C CA . GLY B 1 21 ? 27.432 -24.311 -69.554 1.00 31.09 597 GLY B CA 1
ATOM 1994 C C . GLY B 1 21 ? 26.835 -23.956 -70.878 1.00 38.03 597 GLY B C 1
ATOM 1995 O O . GLY B 1 21 ? 27.026 -22.841 -71.385 1.00 37.72 597 GLY B O 1
ATOM 1996 N N . LYS B 1 22 ? 26.060 -24.917 -71.412 1.00 36.05 598 LYS B N 1
ATOM 1997 C CA . LYS B 1 22 ? 25.344 -24.836 -72.673 1.00 35.46 598 LYS B CA 1
ATOM 1998 C C . LYS B 1 22 ? 24.188 -25.844 -72.638 1.00 40.59 598 LYS B C 1
ATOM 1999 O O . LYS B 1 22 ? 24.378 -27.012 -72.308 1.00 39.21 598 LYS B O 1
ATOM 2005 N N . GLY B 1 23 ? 22.991 -25.341 -72.914 1.00 38.27 599 GLY B N 1
ATOM 2006 C CA . GLY B 1 23 ? 21.770 -26.115 -72.993 1.00 37.99 599 GLY B CA 1
ATOM 2007 C C . GLY B 1 23 ? 21.011 -25.671 -74.224 1.00 45.54 599 GLY B C 1
ATOM 2008 O O . GLY B 1 23 ? 21.533 -24.907 -75.053 1.00 46.17 599 GLY B O 1
ATOM 2009 N N . ALA B 1 24 ? 19.766 -26.122 -74.333 1.00 43.12 600 ALA B N 1
ATOM 2010 C CA . ALA B 1 24 ? 18.889 -25.809 -75.454 1.00 43.80 600 ALA B CA 1
ATOM 2011 C C . ALA B 1 24 ? 18.393 -24.372 -75.409 1.00 49.86 600 ALA B C 1
ATOM 2012 O O . ALA B 1 24 ? 18.217 -23.766 -76.458 1.00 50.88 600 ALA B O 1
ATOM 2014 N N . PHE B 1 25 ? 18.160 -23.826 -74.210 1.00 46.42 601 PHE B N 1
ATOM 2015 C CA . PHE B 1 25 ? 17.628 -22.473 -74.047 1.00 45.30 601 PHE B CA 1
ATOM 2016 C C . PHE B 1 25 ? 18.622 -21.497 -73.398 1.00 48.03 601 PHE B C 1
ATOM 2017 O O . PHE B 1 25 ? 18.214 -20.509 -72.800 1.00 47.34 601 PHE B O 1
ATOM 2019 N N . GLY B 1 26 ? 19.918 -21.757 -73.551 1.00 44.10 602 GLY B N 1
ATOM 2020 C CA . GLY B 1 26 ? 20.942 -20.874 -73.013 1.00 41.70 602 GLY B CA 1
ATOM 2021 C C . GLY B 1 26 ? 22.356 -21.403 -72.899 1.00 39.81 602 GLY B C 1
ATOM 2022 O O . GLY B 1 26 ? 22.621 -22.608 -73.038 1.00 38.04 602 GLY B O 1
ATOM 2023 N N . ALA B 1 27 ? 23.264 -20.474 -72.578 1.00 31.95 603 ALA B N 1
ATOM 2024 C CA . ALA B 1 27 ? 24.679 -20.725 -72.322 1.00 30.35 603 ALA B CA 1
ATOM 2025 C C . ALA B 1 27 ? 25.128 -19.901 -71.111 1.00 31.91 603 ALA B C 1
ATOM 2026 O O . ALA B 1 27 ? 24.621 -18.800 -70.884 1.00 30.70 603 ALA B O 1
ATOM 2028 N N . VAL B 1 28 ? 26.126 -20.392 -70.386 1.00 28.30 604 VAL B N 1
ATOM 2029 C CA . VAL B 1 28 ? 26.767 -19.607 -69.333 1.00 26.95 604 VAL B CA 1
ATOM 2030 C C . VAL B 1 28 ? 28.237 -19.564 -69.729 1.00 29.13 604 VAL B C 1
ATOM 2031 O O . VAL B 1 28 ? 28.820 -20.611 -69.970 1.00 29.53 604 VAL B O 1
ATOM 2035 N N . ILE B 1 29 ? 28.823 -18.367 -69.831 1.00 23.45 605 ILE B N 1
ATOM 2036 C CA . ILE B 1 29 ? 30.216 -18.205 -70.214 1.00 22.60 605 ILE B CA 1
ATOM 2037 C C . ILE B 1 29 ? 30.972 -17.377 -69.152 1.00 25.89 605 ILE B C 1
ATOM 2038 O O . ILE B 1 29 ? 30.459 -16.369 -68.653 1.00 25.05 605 ILE B O 1
ATOM 2043 N N . LYS B 1 30 ? 32.191 -17.792 -68.847 1.00 22.53 606 LYS B N 1
ATOM 2044 C CA . LYS B 1 30 ? 33.125 -17.067 -67.976 1.00 22.95 606 LYS B CA 1
ATOM 2045 C C . LYS B 1 30 ? 33.775 -16.033 -68.865 1.00 27.16 606 LYS B C 1
ATOM 2046 O O . LYS B 1 30 ? 34.304 -16.383 -69.929 1.00 26.11 606 LYS B O 1
ATOM 2052 N N . VAL B 1 31 ? 33.697 -14.754 -68.461 1.00 23.14 607 VAL B N 1
ATOM 2053 C CA . VAL B 1 31 ? 34.226 -13.634 -69.246 1.00 20.61 607 VAL B CA 1
ATOM 2054 C C . VAL B 1 31 ? 35.115 -12.783 -68.393 1.00 24.98 607 VAL B C 1
ATOM 2055 O O . VAL B 1 31 ? 34.967 -12.777 -67.180 1.00 23.69 607 VAL B O 1
ATOM 2059 N N . GLN B 1 32 ? 35.961 -11.968 -69.015 1.00 23.89 608 GLN B N 1
ATOM 2060 C CA . GLN B 1 32 ? 36.723 -10.960 -68.284 1.00 23.39 608 GLN B CA 1
ATOM 2061 C C . GLN B 1 32 ? 36.286 -9.611 -68.849 1.00 27.76 608 GLN B C 1
ATOM 2062 O O . GLN B 1 32 ? 36.282 -9.443 -70.071 1.00 27.88 608 GLN B O 1
ATOM 2068 N N . ASN B 1 33 ? 35.924 -8.653 -67.987 1.00 25.62 609 ASN B N 1
ATOM 2069 C CA . ASN B 1 33 ? 35.588 -7.281 -68.409 1.00 25.63 609 ASN B CA 1
ATOM 2070 C C . ASN B 1 33 ? 36.908 -6.584 -68.720 1.00 32.77 609 ASN B C 1
ATOM 2071 O O . ASN B 1 33 ? 37.821 -6.599 -67.896 1.00 33.04 609 ASN B O 1
ATOM 2076 N N . LYS B 1 34 ? 37.029 -6.024 -69.921 1.00 31.62 610 LYS B N 1
ATOM 2077 C CA . LYS B 1 34 ? 38.245 -5.358 -70.396 1.00 32.27 610 LYS B CA 1
ATOM 2078 C C . LYS B 1 34 ? 38.644 -4.148 -69.566 1.00 38.58 610 LYS B C 1
ATOM 2079 O O . LYS B 1 34 ? 39.829 -3.876 -69.400 1.00 39.15 610 LYS B O 1
ATOM 2085 N N . LEU B 1 35 ? 37.669 -3.428 -69.039 1.00 36.06 611 LEU B N 1
ATOM 2086 C CA . LEU B 1 35 ? 37.935 -2.250 -68.235 1.00 36.23 611 LEU B CA 1
ATOM 2087 C C . LEU B 1 35 ? 38.341 -2.547 -66.778 1.00 42.41 611 LEU B C 1
ATOM 2088 O O . LEU B 1 35 ? 39.436 -2.126 -66.367 1.00 44.30 611 LEU B O 1
ATOM 2093 N N . ASP B 1 36 ? 37.471 -3.214 -65.985 1.00 36.71 612 ASP B N 1
ATOM 2094 C CA . ASP B 1 36 ? 37.784 -3.475 -64.564 1.00 34.95 612 ASP B CA 1
ATOM 2095 C C . ASP B 1 36 ? 38.687 -4.704 -64.339 1.00 37.24 612 ASP B C 1
ATOM 2096 O O . ASP B 1 36 ? 39.284 -4.820 -63.274 1.00 37.85 612 ASP B O 1
ATOM 2101 N N . GLY B 1 37 ? 38.765 -5.597 -65.320 1.00 32.83 613 GLY B N 1
ATOM 2102 C CA . GLY B 1 37 ? 39.610 -6.789 -65.265 1.00 32.62 613 GLY B CA 1
ATOM 2103 C C . GLY B 1 37 ? 39.091 -7.997 -64.508 1.00 37.61 613 GLY B C 1
ATOM 2104 O O . GLY B 1 37 ? 39.796 -9.007 -64.423 1.00 36.49 613 GLY B O 1
ATOM 2105 N N . CYS B 1 38 ? 37.873 -7.915 -63.945 1.00 35.34 614 CYS B N 1
ATOM 2106 C CA . CYS B 1 38 ? 37.251 -8.988 -63.189 1.00 35.97 614 CYS B CA 1
ATOM 2107 C C . CYS B 1 38 ? 36.681 -10.024 -64.081 1.00 34.69 614 CYS B C 1
ATOM 2108 O O . CYS B 1 38 ? 36.335 -9.725 -65.223 1.00 31.75 614 CYS B O 1
ATOM 2111 N N . CYS B 1 39 ? 36.472 -11.235 -63.513 1.00 30.63 615 CYS B N 1
ATOM 2112 C CA . CYS B 1 39 ? 35.810 -12.343 -64.182 1.00 29.89 615 CYS B CA 1
ATOM 2113 C C . CYS B 1 39 ? 34.368 -12.405 -63.739 1.00 27.78 615 CYS B C 1
ATOM 2114 O O . CYS B 1 39 ? 34.071 -12.263 -62.545 1.00 26.07 615 CYS B O 1
ATOM 2117 N N . TYR B 1 40 ? 33.479 -12.679 -64.695 1.00 19.83 616 TYR B N 1
ATOM 2118 C CA . TYR B 1 40 ? 32.063 -12.768 -64.455 1.00 18.87 616 TYR B CA 1
ATOM 2119 C C . TYR B 1 40 ? 31.521 -13.966 -65.201 1.00 23.97 616 TYR B C 1
ATOM 2120 O O . TYR B 1 40 ? 32.148 -14.424 -66.144 1.00 23.15 616 TYR B O 1
ATOM 2129 N N . ALA B 1 41 ? 30.361 -14.464 -64.771 1.00 21.87 617 ALA B N 1
ATOM 2130 C CA . ALA B 1 41 ? 29.605 -15.522 -65.422 1.00 21.78 617 ALA B CA 1
ATOM 2131 C C . ALA B 1 41 ? 28.421 -14.801 -66.093 1.00 27.64 617 ALA B C 1
ATOM 2132 O O . ALA B 1 41 ? 27.549 -14.251 -65.417 1.00 27.84 617 ALA B O 1
ATOM 2134 N N . VAL B 1 42 ? 28.425 -14.762 -67.419 1.00 25.29 618 VAL B N 1
ATOM 2135 C CA . VAL B 1 42 ? 27.365 -14.145 -68.194 1.00 24.22 618 VAL B CA 1
ATOM 2136 C C . VAL B 1 42 ? 26.435 -15.248 -68.690 1.00 31.85 618 VAL B C 1
ATOM 2137 O O . VAL B 1 42 ? 26.863 -16.155 -69.411 1.00 31.07 618 VAL B O 1
ATOM 2141 N N . LYS B 1 43 ? 25.157 -15.163 -68.311 1.00 32.96 619 LYS B N 1
ATOM 2142 C CA . LYS B 1 43 ? 24.134 -16.103 -68.786 1.00 33.29 619 LYS B CA 1
ATOM 2143 C C . LYS B 1 43 ? 23.454 -15.426 -69.990 1.00 41.22 619 LYS B C 1
ATOM 2144 O O . LYS B 1 43 ? 23.036 -14.266 -69.885 1.00 41.53 619 LYS B O 1
ATOM 2150 N N . ARG B 1 44 ? 23.366 -16.140 -71.122 1.00 38.42 620 ARG B N 1
ATOM 2151 C CA . ARG B 1 44 ? 22.763 -15.643 -72.366 1.00 37.93 620 ARG B CA 1
ATOM 2152 C C . ARG B 1 44 ? 21.506 -16.451 -72.670 1.00 40.25 620 ARG B C 1
ATOM 2153 O O . ARG B 1 44 ? 21.592 -17.654 -72.845 1.00 38.58 620 ARG B O 1
ATOM 2161 N N . ILE B 1 45 ? 20.339 -15.799 -72.735 1.00 39.26 621 ILE B N 1
ATOM 2162 C CA . ILE B 1 45 ? 19.073 -16.483 -73.014 1.00 39.39 621 ILE B CA 1
ATOM 2163 C C . ILE B 1 45 ? 18.368 -15.921 -74.268 1.00 41.05 621 ILE B C 1
ATOM 2164 O O . ILE B 1 45 ? 18.198 -14.706 -74.334 1.00 39.14 621 ILE B O 1
ATOM 2169 N N . PRO B 1 46 ? 17.832 -16.761 -75.213 1.00 38.26 622 PRO B N 1
ATOM 2170 C CA . PRO B 1 46 ? 17.047 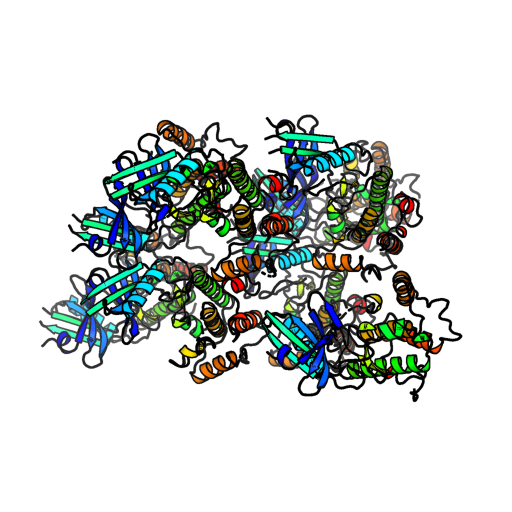-16.186 -76.326 1.00 37.85 622 PRO B CA 1
ATOM 2171 C C . PRO B 1 46 ? 15.709 -15.653 -75.793 1.00 41.66 622 PRO B C 1
ATOM 2172 O O . PRO B 1 46 ? 15.139 -16.245 -74.877 1.00 40.23 622 PRO B O 1
ATOM 2176 N N . ILE B 1 47 ? 15.244 -14.511 -76.326 1.00 38.89 623 ILE B N 1
ATOM 2177 C CA . ILE B 1 47 ? 13.987 -13.879 -75.912 1.00 39.68 623 ILE B CA 1
ATOM 2178 C C . ILE B 1 47 ? 13.256 -13.275 -77.110 1.00 47.01 623 ILE B C 1
ATOM 2179 O O . ILE B 1 47 ? 13.886 -12.817 -78.060 1.00 45.37 623 ILE B O 1
ATOM 2184 N N . ASN B 1 48 ? 11.921 -13.236 -77.031 1.00 47.03 624 ASN B N 1
ATOM 2185 C CA . ASN B 1 48 ? 11.069 -12.578 -78.014 1.00 47.38 624 ASN B CA 1
ATOM 2186 C C . ASN B 1 48 ? 10.485 -11.382 -77.227 1.00 52.15 624 ASN B C 1
ATOM 2187 O O . ASN B 1 48 ? 9.643 -11.605 -76.357 1.00 52.08 624 ASN B O 1
ATOM 2192 N N . PRO B 1 49 ? 10.951 -10.133 -77.429 1.00 50.15 625 PRO B N 1
ATOM 2193 C CA . PRO B 1 49 ? 10.453 -9.028 -76.591 1.00 51.68 625 PRO B CA 1
ATOM 2194 C C . PRO B 1 49 ? 8.938 -8.797 -76.628 1.00 59.80 625 PRO B C 1
ATOM 2195 O O . PRO B 1 49 ? 8.346 -8.544 -75.574 1.00 60.67 625 PRO B O 1
ATOM 2199 N N . ALA B 1 50 ? 8.305 -8.933 -77.806 1.00 57.53 626 ALA B N 1
ATOM 2200 C CA . ALA B 1 50 ? 6.866 -8.729 -77.948 1.00 58.57 626 ALA B CA 1
ATOM 2201 C C . ALA B 1 50 ? 6.091 -10.051 -77.726 1.00 65.60 626 ALA B C 1
ATOM 2202 O O . ALA B 1 50 ? 5.409 -10.563 -78.625 1.00 66.60 626 ALA B O 1
ATOM 2204 N N . SER B 1 51 ? 6.229 -10.603 -76.505 1.00 62.14 627 SER B N 1
ATOM 2205 C CA . SER B 1 51 ? 5.585 -11.840 -76.059 1.00 61.58 627 SER B CA 1
ATOM 2206 C C . SER B 1 51 ? 5.183 -11.730 -74.583 1.00 63.36 627 SER B C 1
ATOM 2207 O O . SER B 1 51 ? 5.626 -10.806 -73.897 1.00 63.77 627 SER B O 1
ATOM 2210 N N . ARG B 1 52 ? 4.350 -12.662 -74.096 1.00 57.85 628 ARG B N 1
ATOM 2211 C CA . ARG B 1 52 ? 3.908 -12.713 -72.699 1.00 56.65 628 ARG B CA 1
ATOM 2212 C C . ARG B 1 52 ? 5.025 -13.239 -71.792 1.00 59.27 628 ARG B C 1
ATOM 2213 O O . ARG B 1 52 ? 5.170 -12.759 -70.666 1.00 59.21 628 ARG B O 1
ATOM 2215 N N . GLN B 1 53 ? 5.816 -14.214 -72.291 1.00 54.81 629 GLN B N 1
ATOM 2216 C CA . GLN B 1 53 ? 6.942 -14.823 -71.578 1.00 54.12 629 GLN B CA 1
ATOM 2217 C C . GLN B 1 53 ? 8.027 -13.789 -71.229 1.00 55.13 629 GLN B C 1
ATOM 2218 O O . GLN B 1 53 ? 8.459 -13.762 -70.080 1.00 52.89 629 GLN B O 1
ATOM 2220 N N . PHE B 1 54 ? 8.422 -12.913 -72.192 1.00 51.40 630 PHE B N 1
ATOM 2221 C CA . PHE B 1 54 ? 9.420 -11.871 -71.940 1.00 50.78 630 PHE B CA 1
ATOM 2222 C C . PHE B 1 54 ? 8.977 -10.924 -70.842 1.00 55.77 630 PHE B C 1
ATOM 2223 O O . PHE B 1 54 ? 9.794 -10.599 -69.979 1.00 56.06 630 PHE B O 1
ATOM 2231 N N . ARG B 1 55 ? 7.692 -10.502 -70.849 1.00 51.67 631 ARG B N 1
ATOM 2232 C CA . ARG B 1 55 ? 7.142 -9.630 -69.800 1.00 50.76 631 ARG B CA 1
ATOM 2233 C C . ARG B 1 55 ? 7.317 -10.292 -68.409 1.00 55.57 631 ARG B C 1
ATOM 2234 O O . ARG B 1 55 ? 7.540 -9.581 -67.426 1.00 56.97 631 ARG B O 1
ATOM 2236 N N . ARG B 1 56 ? 7.265 -11.646 -68.345 1.00 50.44 632 ARG B N 1
ATOM 2237 C CA . ARG B 1 56 ? 7.477 -12.421 -67.125 1.00 49.84 632 ARG B CA 1
ATOM 2238 C C . ARG B 1 56 ? 8.956 -12.501 -66.808 1.00 52.39 632 ARG B C 1
ATOM 2239 O O . ARG B 1 56 ? 9.289 -12.340 -65.640 1.00 51.74 632 ARG B O 1
ATOM 2241 N N . ILE B 1 57 ? 9.841 -12.764 -67.838 1.00 47.37 633 ILE B N 1
ATOM 2242 C CA . ILE B 1 57 ? 11.311 -12.848 -67.712 1.00 46.60 633 ILE B CA 1
ATOM 2243 C C . ILE B 1 57 ? 11.873 -11.510 -67.163 1.00 48.10 633 ILE B C 1
ATOM 2244 O O . ILE B 1 57 ? 12.701 -11.531 -66.244 1.00 47.04 633 ILE B O 1
ATOM 2249 N N . LYS B 1 58 ? 11.370 -10.363 -67.692 1.00 42.56 634 LYS B N 1
ATOM 2250 C CA . LYS B 1 58 ? 11.698 -8.998 -67.257 1.00 41.81 634 LYS B CA 1
ATOM 2251 C C . LYS B 1 58 ? 11.300 -8.816 -65.776 1.00 45.53 634 LYS B C 1
ATOM 2252 O O . LYS B 1 58 ? 11.971 -8.092 -65.039 1.00 45.96 634 LYS B O 1
ATOM 2258 N N . GLY B 1 59 ? 10.234 -9.499 -65.364 1.00 41.27 635 GLY B N 1
ATOM 2259 C CA . GLY B 1 59 ? 9.785 -9.530 -63.979 1.00 41.34 635 GLY B CA 1
ATOM 2260 C C . GLY B 1 59 ? 10.795 -10.269 -63.121 1.00 43.88 635 GLY B C 1
ATOM 2261 O O . GLY B 1 59 ? 11.144 -9.807 -62.036 1.00 43.00 635 GLY B O 1
ATOM 2262 N N . GLU B 1 60 ? 11.336 -11.383 -63.645 1.00 40.88 636 GLU B N 1
ATOM 2263 C CA . GLU B 1 60 ? 12.332 -12.184 -62.924 1.00 40.59 636 GLU B CA 1
ATOM 2264 C C . GLU B 1 60 ? 13.691 -11.496 -62.868 1.00 44.33 636 GLU B C 1
ATOM 2265 O O . GLU B 1 60 ? 14.389 -11.637 -61.868 1.00 45.46 636 GLU B O 1
ATOM 2271 N N . VAL B 1 61 ? 14.019 -10.683 -63.886 1.00 39.89 637 VAL B N 1
ATOM 2272 C CA . VAL B 1 61 ? 15.240 -9.876 -63.933 1.00 40.17 637 VAL B CA 1
ATOM 2273 C C . VAL B 1 61 ? 15.138 -8.794 -62.827 1.00 44.27 637 VAL B C 1
ATOM 2274 O O . VAL B 1 61 ? 16.097 -8.598 -62.072 1.00 44.20 637 VAL B O 1
ATOM 2278 N N . THR B 1 62 ? 13.945 -8.137 -62.726 1.00 39.69 638 THR B N 1
ATOM 2279 C CA . THR B 1 62 ? 13.565 -7.129 -61.723 1.00 39.21 638 THR B CA 1
ATOM 2280 C C . THR B 1 62 ? 13.733 -7.686 -60.278 1.00 42.56 638 THR B C 1
ATOM 2281 O O . THR B 1 62 ? 14.281 -7.007 -59.394 1.00 43.24 638 THR B O 1
ATOM 2285 N N . LEU B 1 63 ? 13.289 -8.929 -60.061 1.00 35.93 639 LEU B N 1
ATOM 2286 C CA . LEU B 1 63 ? 13.418 -9.579 -58.763 1.00 35.35 639 LEU B CA 1
ATOM 2287 C C . LEU B 1 63 ? 14.873 -9.829 -58.407 1.00 41.65 639 LEU B C 1
ATOM 2288 O O . LEU B 1 63 ? 15.285 -9.487 -57.294 1.00 42.19 639 LEU B O 1
ATOM 2293 N N . LEU B 1 64 ? 15.654 -10.361 -59.377 1.00 36.88 640 LEU B N 1
ATOM 2294 C CA . LEU B 1 64 ? 17.088 -10.665 -59.264 1.00 35.31 640 LEU B CA 1
ATOM 2295 C C . LEU B 1 64 ? 17.894 -9.396 -58.951 1.00 37.87 640 LEU B C 1
ATOM 2296 O O . LEU B 1 64 ? 18.721 -9.421 -58.059 1.00 37.99 640 LEU B O 1
ATOM 2301 N N . SER B 1 65 ? 17.598 -8.287 -59.611 1.00 34.30 641 SER B N 1
ATOM 2302 C CA . SER B 1 65 ? 18.295 -7.018 -59.375 1.00 34.91 641 SER B CA 1
ATOM 2303 C C . SER B 1 65 ? 18.127 -6.424 -57.989 1.00 40.02 641 SER B C 1
ATOM 2304 O O . SER B 1 65 ? 18.889 -5.528 -57.635 1.00 40.67 641 SER B O 1
ATOM 2307 N N . ARG B 1 66 ? 17.131 -6.893 -57.228 1.00 37.31 642 ARG B N 1
ATOM 2308 C CA . ARG B 1 66 ? 16.781 -6.393 -55.899 1.00 37.58 642 ARG B CA 1
ATOM 2309 C C . ARG B 1 66 ? 17.279 -7.269 -54.756 1.00 40.54 642 ARG B C 1
ATOM 2310 O O . ARG B 1 66 ? 17.071 -6.930 -53.585 1.00 40.73 642 ARG B O 1
ATOM 2318 N N . LEU B 1 67 ? 17.935 -8.396 -55.090 1.00 35.12 643 LEU B N 1
ATOM 2319 C CA . LEU B 1 67 ? 18.490 -9.308 -54.097 1.00 33.14 643 LEU B CA 1
ATOM 2320 C C . LEU B 1 67 ? 19.852 -8.821 -53.696 1.00 38.19 643 LEU B C 1
ATOM 2321 O O . LEU B 1 67 ? 20.606 -8.355 -54.538 1.00 37.34 643 LEU B O 1
ATOM 2326 N N . HIS B 1 68 ? 20.162 -8.886 -52.410 1.00 35.13 644 HIS B N 1
ATOM 2327 C CA . HIS B 1 68 ? 21.412 -8.374 -51.880 1.00 34.97 644 HIS B CA 1
ATOM 2328 C C . HIS B 1 68 ? 21.665 -9.064 -50.536 1.00 38.51 644 HIS B C 1
ATOM 2329 O O . HIS B 1 68 ? 21.215 -8.602 -49.469 1.00 37.72 644 HIS B O 1
ATOM 2336 N N . HIS B 1 69 ? 22.375 -10.192 -50.608 1.00 33.32 645 HIS B N 1
ATOM 2337 C CA . HIS B 1 69 ? 22.682 -11.021 -49.460 1.00 33.10 645 HIS B CA 1
ATOM 2338 C C . HIS B 1 69 ? 23.951 -11.755 -49.780 1.00 34.75 645 HIS B C 1
ATOM 2339 O O . HIS B 1 69 ? 24.214 -12.025 -50.960 1.00 34.51 645 HIS B O 1
ATOM 2346 N N . GLU B 1 70 ? 24.706 -12.134 -48.733 1.00 27.92 646 GLU B N 1
ATOM 2347 C CA . GLU B 1 70 ? 25.952 -12.876 -48.876 1.00 28.59 646 GLU B CA 1
ATOM 2348 C C . GLU B 1 70 ? 25.787 -14.299 -49.440 1.00 32.74 646 GLU B C 1
ATOM 2349 O O . GLU B 1 70 ? 26.770 -14.881 -49.856 1.00 33.42 646 GLU B O 1
ATOM 2355 N N . ASN B 1 71 ? 24.590 -14.884 -49.383 1.00 29.86 647 ASN B N 1
ATOM 2356 C CA . ASN B 1 71 ? 24.395 -16.263 -49.847 1.00 28.35 647 ASN B CA 1
ATOM 2357 C C . ASN B 1 71 ? 23.586 -16.320 -51.142 1.00 29.24 647 ASN B C 1
ATOM 2358 O O . ASN B 1 71 ? 23.044 -17.371 -51.468 1.00 28.03 647 ASN B O 1
ATOM 2363 N N . ILE B 1 72 ? 23.577 -15.197 -51.909 1.00 24.21 648 ILE B N 1
ATOM 2364 C CA . ILE B 1 72 ? 22.930 -15.067 -53.228 1.00 25.14 648 ILE B CA 1
ATOM 2365 C C . ILE B 1 72 ? 24.025 -14.640 -54.217 1.00 25.27 648 ILE B C 1
ATOM 2366 O O . ILE B 1 72 ? 24.833 -13.750 -53.914 1.00 21.65 648 ILE B O 1
ATOM 2371 N N . VAL B 1 73 ? 24.074 -15.276 -55.391 1.00 22.91 649 VAL B N 1
ATOM 2372 C CA . VAL B 1 73 ? 25.058 -14.877 -56.426 1.00 22.10 649 VAL B CA 1
ATOM 2373 C C . VAL B 1 73 ? 24.771 -13.398 -56.757 1.00 23.66 649 VAL B C 1
ATOM 2374 O O . VAL B 1 73 ? 23.639 -13.053 -57.072 1.00 22.76 649 VAL B O 1
ATOM 2378 N N . ARG B 1 74 ? 25.789 -12.542 -56.623 1.00 20.22 650 ARG B N 1
ATOM 2379 C CA . ARG B 1 74 ? 25.739 -11.123 -56.876 1.00 19.77 650 ARG B CA 1
ATOM 2380 C C . ARG B 1 74 ? 25.450 -10.799 -58.347 1.00 25.09 650 ARG B C 1
ATOM 2381 O O . ARG B 1 74 ? 26.211 -11.170 -59.231 1.00 22.24 650 ARG B O 1
ATOM 2389 N N . TYR B 1 75 ? 24.365 -10.031 -58.576 1.00 23.10 651 TYR B N 1
ATOM 2390 C CA . TYR B 1 75 ? 23.940 -9.528 -59.860 1.00 22.34 651 TYR B CA 1
ATOM 2391 C C . TYR B 1 75 ? 24.723 -8.249 -60.208 1.00 27.82 651 TYR B C 1
ATOM 2392 O O . TYR B 1 75 ? 24.955 -7.412 -59.311 1.00 24.90 651 TYR B O 1
ATOM 2401 N N . TYR B 1 76 ? 25.153 -8.102 -61.512 1.00 23.86 652 TYR B N 1
ATOM 2402 C CA . TYR B 1 76 ? 25.853 -6.883 -61.952 1.00 23.21 652 TYR B CA 1
ATOM 2403 C C . TYR B 1 76 ? 25.062 -6.066 -62.963 1.00 32.50 652 TYR B C 1
ATOM 2404 O O . TYR B 1 76 ? 24.919 -4.836 -62.817 1.00 33.97 652 TYR B O 1
ATOM 2413 N N . ASN B 1 77 ? 24.548 -6.751 -63.994 1.00 30.07 653 ASN B N 1
ATOM 2414 C CA . ASN B 1 77 ? 23.811 -6.139 -65.095 1.00 29.40 653 ASN B CA 1
ATOM 2415 C C . ASN B 1 77 ? 23.006 -7.143 -65.889 1.00 33.81 653 ASN B C 1
ATOM 2416 O O . ASN B 1 77 ? 23.258 -8.331 -65.866 1.00 34.09 653 ASN B O 1
ATOM 2421 N N . ALA B 1 78 ? 22.050 -6.644 -66.613 1.00 31.75 654 ALA B N 1
ATOM 2422 C CA . ALA B 1 78 ? 21.258 -7.395 -67.550 1.00 32.72 654 ALA B CA 1
ATOM 2423 C C . ALA B 1 78 ? 20.988 -6.436 -68.731 1.00 37.96 654 ALA B C 1
ATOM 2424 O O . ALA B 1 78 ? 20.707 -5.247 -68.514 1.00 38.62 654 ALA B O 1
ATOM 2426 N N . TRP B 1 79 ? 21.198 -6.910 -69.959 1.00 32.57 655 TRP B N 1
ATOM 2427 C CA . TRP B 1 79 ? 20.950 -6.123 -71.178 1.00 30.40 655 TRP B CA 1
ATOM 2428 C C . TRP B 1 79 ? 20.413 -7.027 -72.274 1.00 34.61 655 TRP B C 1
ATOM 2429 O O . TRP B 1 79 ? 20.503 -8.259 -72.164 1.00 34.10 655 TRP B O 1
ATOM 2440 N N . ILE B 1 80 ? 19.847 -6.424 -73.315 1.00 32.95 656 ILE B N 1
ATOM 2441 C CA . ILE B 1 80 ? 19.286 -7.130 -74.464 1.00 34.40 656 ILE B CA 1
ATOM 2442 C C . ILE B 1 80 ? 19.937 -6.669 -75.750 1.00 39.51 656 ILE B C 1
ATOM 2443 O O . ILE B 1 80 ? 19.995 -5.477 -76.024 1.00 39.54 656 ILE B O 1
ATOM 2448 N N . GLU B 1 81 ? 20.455 -7.622 -76.515 1.00 37.39 657 GLU B N 1
ATOM 2449 C CA . GLU B 1 81 ? 21.085 -7.362 -77.799 1.00 38.08 657 GLU B CA 1
ATOM 2450 C C . GLU B 1 81 ? 20.226 -7.974 -78.900 1.00 43.80 657 GLU B C 1
ATOM 2451 O O . GLU B 1 81 ? 19.772 -9.107 -78.731 1.00 44.67 657 GLU B O 1
ATOM 2457 N N . ARG B 1 82 ? 20.024 -7.250 -80.031 1.00 40.49 658 ARG B N 1
ATOM 2458 C CA . ARG B 1 82 ? 19.293 -7.774 -81.199 1.00 40.81 658 ARG B CA 1
ATOM 2459 C C . ARG B 1 82 ? 20.280 -8.242 -82.271 1.00 43.99 658 ARG B C 1
ATOM 2460 O O . ARG B 1 82 ? 21.261 -7.543 -82.543 1.00 41.46 658 ARG B O 1
ATOM 2462 N N . HIS B 1 83 ? 20.045 -9.447 -82.852 1.00 41.77 659 HIS B N 1
ATOM 2463 C CA . HIS B 1 83 ? 20.909 -10.022 -83.891 1.00 50.99 659 HIS B CA 1
ATOM 2464 C C . HIS B 1 83 ? 20.098 -10.746 -84.949 1.00 91.39 659 HIS B C 1
ATOM 2465 O O . HIS B 1 83 ? 20.557 -10.896 -86.077 1.00 63.67 659 HIS B O 1
ATOM 2467 N N . VAL B 1 93 ? 16.254 -12.310 -84.038 1.00 49.50 795 VAL B N 1
ATOM 2468 C CA . VAL B 1 93 ? 16.611 -13.022 -82.806 1.00 49.34 795 VAL B CA 1
ATOM 2469 C C . VAL B 1 93 ? 17.167 -12.016 -81.756 1.00 51.81 795 VAL B C 1
ATOM 2470 O O . VAL B 1 93 ? 17.956 -11.117 -82.080 1.00 50.08 795 VAL B O 1
ATOM 2474 N N . HIS B 1 94 ? 16.680 -12.144 -80.513 1.00 47.95 796 HIS B N 1
ATOM 2475 C CA . HIS B 1 94 ? 17.090 -11.276 -79.407 1.00 47.52 796 HIS B CA 1
ATOM 2476 C C . HIS B 1 94 ? 17.665 -12.135 -78.297 1.00 48.79 796 HIS B C 1
ATOM 2477 O O . HIS B 1 94 ? 17.135 -13.213 -78.018 1.00 48.91 796 HIS B O 1
ATOM 2484 N N . TYR B 1 95 ? 18.732 -11.654 -77.649 1.00 42.40 797 TYR B N 1
ATOM 2485 C CA . TYR B 1 95 ? 19.334 -12.355 -76.513 1.00 40.10 797 TYR B CA 1
ATOM 2486 C C . TYR B 1 95 ? 19.283 -11.477 -75.295 1.00 40.94 797 TYR B C 1
ATOM 2487 O O . TYR B 1 95 ? 19.468 -10.258 -75.401 1.00 41.95 797 TYR B O 1
ATOM 2496 N N . LEU B 1 96 ? 19.035 -12.090 -74.135 1.00 33.64 798 LEU B N 1
ATOM 2497 C CA . LEU B 1 96 ? 19.072 -11.424 -72.844 1.00 31.49 798 LEU B CA 1
ATOM 2498 C C . LEU B 1 96 ? 20.382 -11.869 -72.216 1.00 36.04 798 LEU B C 1
ATOM 2499 O O . LEU B 1 96 ? 20.603 -13.071 -72.077 1.00 36.83 798 LEU B O 1
ATOM 2504 N N . TYR B 1 97 ? 21.266 -10.915 -71.884 1.00 31.43 799 TYR B N 1
ATOM 2505 C CA . TYR B 1 97 ? 22.529 -11.181 -71.194 1.00 29.85 799 TYR B CA 1
ATOM 2506 C C . TYR B 1 97 ? 22.361 -10.782 -69.750 1.00 33.57 799 TYR B C 1
ATOM 2507 O O . TYR B 1 97 ? 21.743 -9.760 -69.484 1.00 35.24 799 TYR B O 1
ATOM 2516 N N . ILE B 1 98 ? 22.872 -11.579 -68.819 1.00 29.26 800 ILE B N 1
ATOM 2517 C CA . ILE B 1 98 ? 22.800 -11.319 -67.374 1.00 28.78 800 ILE B CA 1
ATOM 2518 C C . ILE B 1 98 ? 24.184 -11.590 -66.844 1.00 27.82 800 ILE B C 1
ATOM 2519 O O . ILE B 1 98 ? 24.646 -12.731 -66.904 1.00 29.22 800 ILE B O 1
ATOM 2524 N N . GLN B 1 99 ? 24.867 -10.544 -66.384 1.00 20.59 801 GLN B N 1
ATOM 2525 C CA . GLN B 1 99 ? 26.230 -10.581 -65.862 1.00 19.43 801 GLN B CA 1
ATOM 2526 C C . GLN B 1 99 ? 26.172 -10.791 -64.305 1.00 27.00 801 GLN B C 1
ATOM 2527 O O . GLN B 1 99 ? 25.653 -9.937 -63.575 1.00 27.58 801 GLN B O 1
ATOM 2533 N N . MET B 1 100 ? 26.615 -11.989 -63.836 1.00 23.59 802 MET B N 1
ATOM 2534 C CA . MET B 1 100 ? 26.612 -12.405 -62.413 1.00 21.97 802 MET B CA 1
ATOM 2535 C C . MET B 1 100 ? 28.010 -12.499 -61.915 1.00 25.06 802 MET B C 1
ATOM 2536 O O . MET B 1 100 ? 28.933 -12.459 -62.742 1.00 25.76 802 MET B O 1
ATOM 2541 N N . GLU B 1 101 ? 28.211 -12.714 -60.595 1.00 20.10 803 GLU B N 1
ATOM 2542 C CA . GLU B 1 101 ? 29.573 -12.945 -60.151 1.00 20.49 803 GLU B CA 1
ATOM 2543 C C . GLU B 1 101 ? 30.008 -14.313 -60.640 1.00 23.74 803 GLU B C 1
ATOM 2544 O O . GLU B 1 101 ? 29.173 -15.209 -60.824 1.00 23.16 803 GLU B O 1
ATOM 2550 N N . TYR B 1 102 ? 31.320 -14.497 -60.783 1.00 22.04 804 TYR B N 1
ATOM 2551 C CA . TYR B 1 102 ? 31.873 -15.801 -61.130 1.00 21.63 804 TYR B CA 1
ATOM 2552 C C . TYR B 1 102 ? 32.224 -16.431 -59.785 1.00 26.60 804 TYR B C 1
ATOM 2553 O O . TYR B 1 102 ? 32.891 -15.772 -58.985 1.00 25.48 804 TYR B O 1
ATOM 2562 N N . CYS B 1 103 ? 31.734 -17.655 -59.511 1.00 24.07 805 CYS B N 1
ATOM 2563 C CA . CYS B 1 103 ? 32.015 -18.391 -58.273 1.00 23.91 805 CYS B CA 1
ATOM 2564 C C . CYS B 1 103 ? 33.077 -19.437 -58.603 1.00 31.13 805 CYS B C 1
ATOM 2565 O O . CYS B 1 103 ? 32.832 -20.367 -59.387 1.00 34.09 805 CYS B O 1
ATOM 2568 N N . GLU B 1 104 ? 34.270 -19.229 -58.059 1.00 26.69 806 GLU B N 1
ATOM 2569 C CA . GLU B 1 104 ? 35.521 -19.947 -58.293 1.00 26.94 806 GLU B CA 1
ATOM 2570 C C . GLU B 1 104 ? 35.496 -21.432 -57.960 1.00 33.88 806 GLU B C 1
ATOM 2571 O O . GLU B 1 104 ? 36.196 -22.193 -58.626 1.00 35.55 806 GLU B O 1
ATOM 2577 N N . LYS B 1 105 ? 34.693 -21.848 -56.962 1.00 28.88 807 LYS B N 1
ATOM 2578 C CA . LYS B 1 105 ? 34.604 -23.231 -56.531 1.00 27.83 807 LYS B CA 1
ATOM 2579 C C . LYS B 1 105 ? 33.419 -23.972 -57.130 1.00 32.73 807 LYS B C 1
ATOM 2580 O O . LYS B 1 105 ? 32.936 -24.929 -56.549 1.00 33.12 807 LYS B O 1
ATOM 2586 N N . SER B 1 106 ? 32.960 -23.548 -58.300 1.00 30.27 808 SER B N 1
ATOM 2587 C CA . SER B 1 106 ? 31.871 -24.181 -59.041 1.00 29.91 808 SER B CA 1
ATOM 2588 C C . SER B 1 106 ? 30.574 -24.352 -58.219 1.00 33.36 808 SER B C 1
ATOM 2589 O O . SER B 1 106 ? 30.149 -23.391 -57.591 1.00 32.05 808 SER B O 1
ATOM 2592 N N . THR B 1 107 ? 29.935 -25.545 -58.258 1.00 31.62 809 THR B N 1
ATOM 2593 C CA . THR B 1 107 ? 28.632 -25.831 -57.633 1.00 31.79 809 THR B CA 1
ATOM 2594 C C . THR B 1 107 ? 28.698 -26.735 -56.421 1.00 36.61 809 THR B C 1
ATOM 2595 O O . THR B 1 107 ? 29.713 -27.373 -56.184 1.00 36.29 809 THR B O 1
ATOM 2599 N N . LEU B 1 108 ? 27.570 -26.862 -55.707 1.00 35.41 810 LEU B N 1
ATOM 2600 C CA . LEU B 1 108 ? 27.433 -27.755 -54.545 1.00 35.06 810 LEU B CA 1
ATOM 2601 C C . LEU B 1 108 ? 27.450 -29.235 -55.030 1.00 37.64 810 LEU B C 1
ATOM 2602 O O . LEU B 1 108 ? 27.816 -30.131 -54.273 1.00 35.86 810 LEU B O 1
ATOM 2607 N N . ARG B 1 109 ? 27.034 -29.462 -56.294 1.00 34.01 811 ARG B N 1
ATOM 2608 C CA . ARG B 1 109 ? 26.960 -30.757 -56.953 1.00 33.70 811 ARG B CA 1
ATOM 2609 C C . ARG B 1 109 ? 28.348 -31.353 -57.037 1.00 39.44 811 ARG B C 1
ATOM 2610 O O . ARG B 1 109 ? 28.528 -32.542 -56.801 1.00 40.17 811 ARG B O 1
ATOM 2618 N N . ASP B 1 110 ? 29.333 -30.517 -57.328 1.00 37.16 812 ASP B N 1
ATOM 2619 C CA . ASP B 1 110 ? 30.721 -30.927 -57.416 1.00 35.28 812 ASP B CA 1
ATOM 2620 C C . ASP B 1 110 ? 31.285 -31.242 -56.040 1.00 37.79 812 ASP B C 1
ATOM 2621 O O . ASP B 1 110 ? 31.972 -32.259 -55.894 1.00 39.64 812 ASP B O 1
ATOM 2626 N N . THR B 1 111 ? 30.939 -30.436 -55.024 1.00 32.11 813 THR B N 1
ATOM 2627 C CA . THR B 1 111 ? 31.364 -30.640 -53.628 1.00 31.81 813 THR B CA 1
ATOM 2628 C C . THR B 1 111 ? 30.830 -31.991 -53.104 1.00 36.83 813 THR B C 1
ATOM 2629 O O . THR B 1 111 ? 31.606 -32.791 -52.606 1.00 36.64 813 THR B O 1
ATOM 2633 N N . ILE B 1 112 ? 29.510 -32.242 -53.264 1.00 34.50 814 ILE B N 1
ATOM 2634 C CA . ILE B 1 112 ? 28.807 -33.481 -52.892 1.00 33.84 814 ILE B CA 1
ATOM 2635 C C . ILE B 1 112 ? 29.520 -34.684 -53.526 1.00 38.47 814 ILE B C 1
ATOM 2636 O O . ILE B 1 112 ? 29.824 -35.646 -52.821 1.00 37.42 814 ILE B O 1
ATOM 2641 N N . ASP B 1 113 ? 29.798 -34.598 -54.861 1.00 36.35 815 ASP B N 1
ATOM 2642 C CA . ASP B 1 113 ? 30.461 -35.603 -55.698 1.00 36.16 815 ASP B CA 1
ATOM 2643 C C . ASP B 1 113 ? 31.952 -35.839 -55.378 1.00 39.39 815 ASP B C 1
ATOM 2644 O O . ASP B 1 113 ? 32.573 -36.704 -55.992 1.00 38.60 815 ASP B O 1
ATOM 2649 N N . GLN B 1 114 ? 32.499 -35.094 -54.409 1.00 35.81 816 GLN B N 1
ATOM 2650 C CA . GLN B 1 114 ? 33.871 -35.192 -53.911 1.00 35.52 816 GLN B CA 1
ATOM 2651 C C . GLN B 1 114 ? 33.891 -35.712 -52.480 1.00 43.46 816 GLN B C 1
ATOM 2652 O O . GLN B 1 114 ? 34.961 -35.787 -51.884 1.00 45.07 816 GLN B O 1
ATOM 2658 N N . GLY B 1 115 ? 32.721 -36.011 -51.919 1.00 39.79 817 GLY B N 1
ATOM 2659 C CA . GLY B 1 115 ? 32.607 -36.553 -50.574 1.00 39.04 817 GLY B CA 1
ATOM 2660 C C . GLY B 1 115 ? 32.498 -35.558 -49.444 1.00 44.45 817 GLY B C 1
ATOM 2661 O O . GLY B 1 115 ? 33.210 -35.687 -48.445 1.00 45.90 817 GLY B O 1
ATOM 2662 N N . LEU B 1 116 ? 31.562 -34.601 -49.553 1.00 41.41 818 LEU B N 1
ATOM 2663 C CA . LEU B 1 116 ? 31.245 -33.613 -48.506 1.00 40.91 818 LEU B CA 1
ATOM 2664 C C . LEU B 1 116 ? 30.658 -34.333 -47.289 1.00 47.34 818 LEU B C 1
ATOM 2665 O O . LEU B 1 116 ? 30.836 -33.871 -46.158 1.00 45.58 818 LEU B O 1
ATOM 2670 N N . TYR B 1 117 ? 29.945 -35.466 -47.534 1.00 47.71 819 TYR B N 1
ATOM 2671 C CA . TYR B 1 117 ? 29.289 -36.274 -46.497 1.00 49.32 819 TYR B CA 1
ATOM 2672 C C . TYR B 1 117 ? 30.210 -36.654 -45.350 1.00 52.99 819 TYR B C 1
ATOM 2673 O O . TYR B 1 117 ? 29.732 -36.736 -44.227 1.00 52.40 819 TYR B O 1
ATOM 2682 N N . ARG B 1 118 ? 31.527 -36.805 -45.623 1.00 50.23 820 ARG B N 1
ATOM 2683 C CA . ARG B 1 118 ? 32.573 -37.154 -44.651 1.00 50.32 820 ARG B CA 1
ATOM 2684 C C . ARG B 1 118 ? 33.089 -35.959 -43.829 1.00 53.44 820 ARG B C 1
ATOM 2685 O O . ARG B 1 118 ? 33.955 -36.157 -42.978 1.00 53.90 820 ARG B O 1
ATOM 2687 N N . ASP B 1 119 ? 32.582 -34.730 -44.075 1.00 48.34 821 ASP B N 1
ATOM 2688 C CA . ASP B 1 119 ? 33.059 -33.513 -43.390 1.00 46.85 821 ASP B CA 1
ATOM 2689 C C . ASP B 1 119 ? 31.908 -32.723 -42.719 1.00 49.53 821 ASP B C 1
ATOM 2690 O O . ASP B 1 119 ? 31.420 -31.707 -43.226 1.00 47.91 821 ASP B O 1
ATOM 2695 N N . THR B 1 120 ? 31.550 -33.211 -41.521 1.00 45.99 822 THR B N 1
ATOM 2696 C CA . THR B 1 120 ? 30.486 -32.817 -40.608 1.00 45.64 822 THR B CA 1
ATOM 2697 C C . THR B 1 120 ? 30.463 -31.321 -40.317 1.00 48.97 822 THR B C 1
ATOM 2698 O O . THR B 1 120 ? 29.378 -30.738 -40.361 1.00 48.83 822 THR B O 1
ATOM 2702 N N . VAL B 1 121 ? 31.622 -30.699 -40.032 1.00 44.70 823 VAL B N 1
ATOM 2703 C CA . VAL B 1 121 ? 31.672 -29.256 -39.763 1.00 43.92 823 VAL B CA 1
ATOM 2704 C C . VAL B 1 121 ? 31.298 -28.446 -41.023 1.00 47.19 823 VAL B C 1
ATOM 2705 O O . VAL B 1 121 ? 30.499 -27.505 -40.922 1.00 48.93 823 VAL B O 1
ATOM 2709 N N . ARG B 1 122 ? 31.833 -28.842 -42.203 1.00 40.39 824 ARG B N 1
ATOM 2710 C CA . ARG B 1 122 ? 31.571 -28.173 -43.482 1.00 38.40 824 ARG B CA 1
ATOM 2711 C C . ARG B 1 122 ? 30.114 -28.373 -43.910 1.00 41.43 824 ARG B C 1
ATOM 2712 O O . ARG B 1 122 ? 29.448 -27.389 -44.217 1.00 42.87 824 ARG B O 1
ATOM 2720 N N . LEU B 1 123 ? 29.620 -29.628 -43.877 1.00 36.54 825 LEU B N 1
ATOM 2721 C CA . LEU B 1 123 ? 28.254 -30.082 -44.199 1.00 36.70 825 LEU B CA 1
ATOM 2722 C C . LEU B 1 123 ? 27.205 -29.183 -43.493 1.00 39.95 825 LEU B C 1
ATOM 2723 O O . LEU B 1 123 ? 26.374 -28.601 -44.179 1.00 37.22 825 LEU B O 1
ATOM 2728 N N . TRP B 1 124 ? 27.320 -28.992 -42.151 1.00 37.23 826 TRP B N 1
ATOM 2729 C CA . TRP B 1 124 ? 26.432 -28.127 -41.376 1.00 36.64 826 TRP B CA 1
ATOM 2730 C C . TRP B 1 124 ? 26.587 -26.656 -41.682 1.00 38.67 826 TRP B C 1
ATOM 2731 O O . TRP B 1 124 ? 25.567 -25.979 -41.697 1.00 37.96 826 TRP B O 1
ATOM 2742 N N . ARG B 1 125 ? 27.843 -26.122 -41.845 1.00 34.86 827 ARG B N 1
ATOM 2743 C CA . ARG B 1 125 ? 28.009 -24.693 -42.172 1.00 33.84 827 ARG B CA 1
ATOM 2744 C C . ARG B 1 125 ? 27.392 -24.387 -43.553 1.00 36.47 827 ARG B C 1
ATOM 2745 O O . ARG B 1 125 ? 26.717 -23.377 -43.704 1.00 38.63 827 ARG B O 1
ATOM 2753 N N . LEU B 1 126 ? 27.602 -25.251 -44.532 1.00 30.43 828 LEU B N 1
ATOM 2754 C CA . LEU B 1 126 ? 27.044 -25.052 -45.876 1.00 30.99 828 LEU B CA 1
ATOM 2755 C C . LEU B 1 126 ? 25.539 -25.149 -45.867 1.00 36.37 828 LEU B C 1
ATOM 2756 O O . LEU B 1 126 ? 24.890 -24.465 -46.649 1.00 38.22 828 LEU B O 1
ATOM 2761 N N . PHE B 1 127 ? 24.973 -25.966 -44.956 1.00 32.15 829 PHE B N 1
ATOM 2762 C CA . PHE B 1 127 ? 23.529 -26.128 -44.812 1.00 30.94 829 PHE B CA 1
ATOM 2763 C C . PHE B 1 127 ? 22.923 -24.872 -44.191 1.00 32.19 829 PHE B C 1
ATOM 2764 O O . PHE B 1 127 ? 21.881 -24.411 -44.645 1.00 30.34 829 PHE B O 1
ATOM 2772 N N . ARG B 1 128 ? 23.604 -24.291 -43.183 1.00 30.11 830 ARG B N 1
ATOM 2773 C CA . ARG B 1 128 ? 23.169 -23.069 -42.510 1.00 29.58 830 ARG B CA 1
ATOM 2774 C C . ARG B 1 128 ? 23.157 -21.926 -43.522 1.00 31.99 830 ARG B C 1
ATOM 2775 O O . ARG B 1 128 ? 22.236 -21.115 -43.522 1.00 32.10 830 ARG B O 1
ATOM 2783 N N . GLU B 1 129 ? 24.168 -21.883 -44.404 1.00 28.03 831 GLU B N 1
ATOM 2784 C CA . GLU B 1 129 ? 24.286 -20.812 -45.412 1.00 27.26 831 GLU B CA 1
ATOM 2785 C C . GLU B 1 129 ? 23.188 -20.889 -46.482 1.00 29.25 831 GLU B C 1
ATOM 2786 O O . GLU B 1 129 ? 22.635 -19.865 -46.815 1.00 29.69 831 GLU B O 1
ATOM 2792 N N . ILE B 1 130 ? 22.801 -22.086 -46.937 1.00 25.58 832 ILE B N 1
ATOM 2793 C CA . ILE B 1 130 ? 21.679 -22.223 -47.881 1.00 26.74 832 ILE B CA 1
ATOM 2794 C C . ILE B 1 130 ? 20.392 -21.744 -47.189 1.00 34.49 832 ILE B C 1
ATOM 2795 O O . ILE B 1 130 ? 19.569 -21.096 -47.833 1.00 36.03 832 ILE B O 1
ATOM 2800 N N . LEU B 1 131 ? 20.243 -22.050 -45.868 1.00 31.97 833 LEU B N 1
ATOM 2801 C CA . LEU B 1 131 ? 19.100 -21.673 -45.040 1.00 31.47 833 LEU B CA 1
ATOM 2802 C C . LEU B 1 131 ? 19.057 -20.186 -44.874 1.00 33.64 833 LEU B C 1
ATOM 2803 O O . LEU B 1 131 ? 17.984 -19.613 -44.999 1.00 33.06 833 LEU B O 1
ATOM 2808 N N . ASP B 1 132 ? 20.209 -19.539 -44.629 1.00 31.02 834 ASP B N 1
ATOM 2809 C CA . ASP B 1 132 ? 20.238 -18.074 -44.556 1.00 30.82 834 ASP B CA 1
ATOM 2810 C C . ASP B 1 132 ? 19.779 -17.492 -45.900 1.00 34.03 834 ASP B C 1
ATOM 2811 O O . ASP B 1 132 ? 18.920 -16.621 -45.909 1.00 32.62 834 ASP B O 1
ATOM 2816 N N . GLY B 1 133 ? 20.336 -17.997 -47.009 1.00 31.21 835 GLY B N 1
ATOM 2817 C CA . GLY B 1 133 ? 19.972 -17.556 -48.350 1.00 31.29 835 GLY B CA 1
ATOM 2818 C C . GLY B 1 133 ? 18.488 -17.701 -48.609 1.00 35.73 835 GLY B C 1
ATOM 2819 O O . GLY B 1 133 ? 17.851 -16.747 -49.028 1.00 35.11 835 GLY B O 1
ATOM 2820 N N . LEU B 1 134 ? 17.917 -18.882 -48.294 1.00 33.37 836 LEU B N 1
ATOM 2821 C CA . LEU B 1 134 ? 16.486 -19.174 -48.448 1.00 33.46 836 LEU B CA 1
ATOM 2822 C C . LEU B 1 134 ? 15.651 -18.247 -47.574 1.00 36.64 836 LEU B C 1
ATOM 2823 O O . LEU B 1 134 ? 14.720 -17.636 -48.080 1.00 39.28 836 LEU B O 1
ATOM 2828 N N . ALA B 1 135 ? 15.991 -18.123 -46.277 1.00 29.79 837 ALA B N 1
ATOM 2829 C CA . ALA B 1 135 ? 15.279 -17.280 -45.331 1.00 30.13 837 ALA B CA 1
ATOM 2830 C C . ALA B 1 135 ? 15.211 -15.854 -45.867 1.00 36.25 837 ALA B C 1
ATOM 2831 O O . ALA B 1 135 ? 14.156 -15.237 -45.791 1.00 37.50 837 ALA B O 1
ATOM 2833 N N . TYR B 1 136 ? 16.317 -15.370 -46.454 1.00 31.98 838 TYR B N 1
ATOM 2834 C CA . TYR B 1 136 ? 16.434 -14.048 -47.043 1.00 31.53 838 TYR B CA 1
ATOM 2835 C C . TYR B 1 136 ? 15.485 -13.859 -48.217 1.00 37.06 838 TYR B C 1
ATOM 2836 O O . TYR B 1 136 ? 14.765 -12.876 -48.237 1.00 37.28 838 TYR B O 1
ATOM 2845 N N . ILE B 1 137 ? 15.521 -14.771 -49.194 1.00 35.83 839 ILE B N 1
ATOM 2846 C CA . ILE B 1 137 ? 14.663 -14.816 -50.399 1.00 37.15 839 ILE B CA 1
ATOM 2847 C C . ILE B 1 137 ? 13.166 -14.807 -49.977 1.00 41.37 839 ILE B C 1
ATOM 2848 O O . ILE B 1 137 ? 12.373 -14.074 -50.571 1.00 41.32 839 ILE B O 1
ATOM 2853 N N . HIS B 1 138 ? 12.797 -15.652 -48.976 1.00 37.55 840 HIS B N 1
ATOM 2854 C CA . HIS B 1 138 ? 11.407 -15.812 -48.495 1.00 36.89 840 HIS B CA 1
ATOM 2855 C C . HIS B 1 138 ? 10.912 -14.580 -47.747 1.00 43.48 840 HIS B C 1
ATOM 2856 O O . HIS B 1 138 ? 9.733 -14.240 -47.850 1.00 44.45 840 HIS B O 1
ATOM 2863 N N . GLU B 1 139 ? 11.817 -13.885 -47.055 1.00 41.10 841 GLU B N 1
ATOM 2864 C CA . GLU B 1 139 ? 11.541 -12.611 -46.378 1.00 43.01 841 GLU B CA 1
ATOM 2865 C C . GLU B 1 139 ? 11.084 -11.592 -47.447 1.00 49.59 841 GLU B C 1
ATOM 2866 O O . GLU B 1 139 ? 10.018 -11.001 -47.298 1.00 51.79 841 GLU B O 1
ATOM 2868 N N . LYS B 1 140 ? 11.823 -11.480 -48.567 1.00 45.23 842 LYS B N 1
ATOM 2869 C CA . LYS B 1 140 ? 11.463 -10.580 -49.668 1.00 45.15 842 LYS B CA 1
ATOM 2870 C C . LYS B 1 140 ? 10.342 -11.155 -50.564 1.00 49.05 842 LYS B C 1
ATOM 2871 O O . LYS B 1 140 ? 10.110 -10.666 -51.673 1.00 49.63 842 LYS B O 1
ATOM 2877 N N . GLY B 1 141 ? 9.648 -12.173 -50.057 1.00 44.18 843 GLY B N 1
ATOM 2878 C CA . GLY B 1 141 ? 8.501 -12.800 -50.707 1.00 43.26 843 GLY B CA 1
ATOM 2879 C C . GLY B 1 141 ? 8.750 -13.549 -51.992 1.00 46.76 843 GLY B C 1
ATOM 2880 O O . GLY B 1 141 ? 7.820 -13.760 -52.778 1.00 46.15 843 GLY B O 1
ATOM 2881 N N . MET B 1 142 ? 9.984 -13.999 -52.201 1.00 43.90 844 MET B N 1
ATOM 2882 C CA . MET B 1 142 ? 10.309 -14.754 -53.402 1.00 43.49 844 MET B CA 1
ATOM 2883 C C . MET B 1 142 ? 10.512 -16.209 -53.068 1.00 45.92 844 MET B C 1
ATOM 2884 O O . MET B 1 142 ? 10.639 -16.559 -51.903 1.00 44.75 844 MET B O 1
ATOM 2889 N N . ILE B 1 143 ? 10.562 -17.047 -54.096 1.00 43.89 845 ILE B N 1
ATOM 2890 C CA . ILE B 1 143 ? 10.761 -18.490 -54.032 1.00 44.35 845 ILE B CA 1
ATOM 2891 C C . ILE B 1 143 ? 11.760 -18.874 -55.138 1.00 49.64 845 ILE B C 1
ATOM 2892 O O . ILE B 1 143 ? 11.760 -18.235 -56.195 1.00 50.42 845 ILE B O 1
ATOM 2897 N N . HIS B 1 144 ? 12.609 -19.862 -54.931 1.00 45.20 846 HIS B N 1
ATOM 2898 C CA . HIS B 1 144 ? 13.549 -20.231 -55.959 1.00 44.80 846 HIS B CA 1
ATOM 2899 C C . HIS B 1 144 ? 12.856 -21.070 -57.000 1.00 52.26 846 HIS B C 1
ATOM 2900 O O . HIS B 1 144 ? 12.902 -20.765 -58.160 1.00 52.55 846 HIS B O 1
ATOM 2907 N N . ARG B 1 145 ? 12.235 -22.138 -56.545 1.00 51.21 847 ARG B N 1
ATOM 2908 C CA . ARG B 1 145 ? 11.501 -23.109 -57.365 1.00 53.22 847 ARG B CA 1
ATOM 2909 C C . ARG B 1 145 ? 12.278 -24.001 -58.336 1.00 56.68 847 ARG B C 1
ATOM 2910 O O . ARG B 1 145 ? 11.696 -24.696 -59.133 1.00 57.02 847 ARG B O 1
ATOM 2912 N N . ASN B 1 146 ? 13.586 -23.968 -58.264 1.00 50.21 848 ASN B N 1
ATOM 2913 C CA . ASN B 1 146 ? 14.397 -24.859 -59.055 1.00 48.40 848 ASN B CA 1
ATOM 2914 C C . ASN B 1 146 ? 15.614 -25.278 -58.260 1.00 45.23 848 ASN B C 1
ATOM 2915 O O . ASN B 1 146 ? 16.610 -25.648 -58.811 1.00 43.79 848 ASN B O 1
ATOM 2920 N N . LEU B 1 147 ? 15.486 -25.216 -56.946 1.00 39.05 849 LEU B N 1
ATOM 2921 C CA . LEU B 1 147 ? 16.519 -25.573 -55.998 1.00 38.00 849 LEU B CA 1
ATOM 2922 C C . LEU B 1 147 ? 17.046 -26.996 -56.069 1.00 42.57 849 LEU B C 1
ATOM 2923 O O . LEU B 1 147 ? 16.351 -27.927 -55.785 1.00 43.69 849 LEU B O 1
ATOM 2928 N N . LYS B 1 148 ? 18.283 -27.132 -56.499 1.00 37.41 850 LYS B N 1
ATOM 2929 C CA . LYS B 1 148 ? 19.001 -28.390 -56.569 1.00 35.67 850 LYS B CA 1
ATOM 2930 C C . LYS B 1 148 ? 20.500 -28.086 -56.438 1.00 37.45 850 LYS B C 1
ATOM 2931 O O . LYS B 1 148 ? 20.896 -26.955 -56.484 1.00 37.36 850 LYS B O 1
ATOM 2937 N N . PRO B 1 149 ? 21.346 -29.095 -56.271 1.00 31.79 851 PRO B N 1
ATOM 2938 C CA . PRO B 1 149 ? 22.774 -28.756 -56.033 1.00 30.25 851 PRO B CA 1
ATOM 2939 C C . PRO B 1 149 ? 23.513 -28.011 -57.159 1.00 32.49 851 PRO B C 1
ATOM 2940 O O . PRO B 1 149 ? 24.400 -27.223 -56.835 1.00 32.58 851 PRO B O 1
ATOM 2944 N N . VAL B 1 150 ? 23.167 -28.227 -58.454 1.00 28.00 852 VAL B N 1
ATOM 2945 C CA . VAL B 1 150 ? 23.791 -27.508 -59.601 1.00 27.89 852 VAL B CA 1
ATOM 2946 C C . VAL B 1 150 ? 23.502 -25.988 -59.575 1.00 31.06 852 VAL B C 1
ATOM 2947 O O . VAL B 1 150 ? 24.179 -25.230 -60.271 1.00 29.23 852 VAL B O 1
ATOM 2951 N N . ASN B 1 151 ? 22.414 -25.582 -58.887 1.00 28.47 853 ASN B N 1
ATOM 2952 C CA . ASN B 1 151 ? 21.984 -24.183 -58.822 1.00 28.79 853 ASN B CA 1
ATOM 2953 C C . ASN B 1 151 ? 22.580 -23.441 -57.625 1.00 32.71 853 ASN B C 1
ATOM 2954 O O . ASN B 1 151 ? 22.361 -22.240 -57.480 1.00 32.12 853 ASN B O 1
ATOM 2959 N N . ILE B 1 152 ? 23.324 -24.173 -56.770 1.00 29.41 854 ILE B N 1
ATOM 2960 C CA . ILE B 1 152 ? 23.975 -23.664 -55.571 1.00 27.53 854 ILE B CA 1
ATOM 2961 C C . ILE B 1 152 ? 25.466 -23.569 -55.849 1.00 28.63 854 ILE B C 1
ATOM 2962 O O . ILE B 1 152 ? 26.111 -24.579 -56.125 1.00 26.72 854 ILE B O 1
ATOM 2967 N N . PHE B 1 153 ? 26.025 -22.368 -55.748 1.00 23.67 855 PHE B N 1
ATOM 2968 C CA . PHE B 1 153 ? 27.441 -22.208 -56.052 1.00 23.14 855 PHE B CA 1
ATOM 2969 C C . PHE B 1 153 ? 28.295 -22.014 -54.825 1.00 29.66 855 PHE B C 1
ATOM 2970 O O . PHE B 1 153 ? 27.763 -21.792 -53.749 1.00 31.57 855 PHE B O 1
ATOM 2978 N N . LEU B 1 154 ? 29.608 -22.139 -54.968 1.00 28.26 856 LEU B N 1
ATOM 2979 C CA . LEU B 1 154 ? 30.575 -21.899 -53.906 1.00 28.98 856 LEU B CA 1
ATOM 2980 C C . LEU B 1 154 ? 31.662 -20.947 -54.400 1.00 32.47 856 LEU B C 1
ATOM 2981 O O . LEU B 1 154 ? 32.193 -21.113 -55.494 1.00 31.35 856 LEU B O 1
ATOM 2986 N N . ASP B 1 155 ? 31.920 -19.902 -53.623 1.00 30.59 857 ASP B N 1
ATOM 2987 C CA . ASP B 1 155 ? 32.907 -18.877 -53.944 1.00 30.38 857 ASP B CA 1
ATOM 2988 C C . ASP B 1 155 ? 34.269 -19.334 -53.395 1.00 34.32 857 ASP B C 1
ATOM 2989 O O . ASP B 1 155 ? 34.335 -20.339 -52.676 1.00 30.71 857 ASP B O 1
ATOM 2994 N N . SER B 1 156 ? 35.336 -18.563 -53.684 1.00 33.33 858 SER B N 1
ATOM 2995 C CA . SER B 1 156 ? 36.713 -18.888 -53.290 1.00 33.71 858 SER B CA 1
ATOM 2996 C C . SER B 1 156 ? 36.904 -19.063 -51.773 1.00 40.64 858 SER B C 1
ATOM 2997 O O . SER B 1 156 ? 37.761 -19.849 -51.357 1.00 40.71 858 SER B O 1
ATOM 3000 N N . ASP B 1 157 ? 36.058 -18.391 -50.958 1.00 38.04 859 ASP B N 1
ATOM 3001 C CA . ASP B 1 157 ? 36.067 -18.472 -49.494 1.00 37.46 859 ASP B CA 1
ATOM 3002 C C . ASP B 1 157 ? 35.170 -19.621 -48.991 1.00 41.99 859 ASP B C 1
ATOM 3003 O O . ASP B 1 157 ? 34.831 -19.655 -47.815 1.00 41.71 859 ASP B O 1
ATOM 3008 N N . ASP B 1 158 ? 34.771 -20.557 -49.882 1.00 40.14 860 ASP B N 1
ATOM 3009 C CA . ASP B 1 158 ? 33.892 -21.691 -49.548 1.00 41.02 860 ASP B CA 1
ATOM 3010 C C . ASP B 1 158 ? 32.522 -21.248 -48.986 1.00 46.63 860 ASP B C 1
ATOM 3011 O O . ASP B 1 158 ? 31.909 -21.969 -48.185 1.00 48.72 860 ASP B O 1
ATOM 3016 N N . HIS B 1 159 ? 32.045 -20.061 -49.410 1.00 40.82 861 HIS B N 1
ATOM 3017 C CA . HIS B 1 159 ? 30.734 -19.550 -49.033 1.00 39.25 861 HIS B CA 1
ATOM 3018 C C . HIS B 1 159 ? 29.704 -19.878 -50.113 1.00 37.29 861 HIS B C 1
ATOM 3019 O O . HIS B 1 159 ? 29.995 -19.805 -51.307 1.00 33.43 861 HIS B O 1
ATOM 3026 N N . VAL B 1 160 ? 28.522 -20.304 -49.665 1.00 33.72 862 VAL B N 1
ATOM 3027 C CA . VAL B 1 160 ? 27.371 -20.691 -50.468 1.00 33.12 862 VAL B CA 1
ATOM 3028 C C . VAL B 1 160 ? 26.737 -19.475 -51.121 1.00 35.12 862 VAL B C 1
ATOM 3029 O O . VAL B 1 160 ? 26.610 -18.430 -50.486 1.00 36.20 862 VAL B O 1
ATOM 3033 N N . LYS B 1 161 ? 26.370 -19.615 -52.405 1.00 29.23 863 LYS B N 1
ATOM 3034 C CA . LYS B 1 161 ? 25.683 -18.599 -53.206 1.00 27.74 863 LYS B CA 1
ATOM 3035 C C . LYS B 1 161 ? 24.616 -19.277 -54.032 1.00 30.89 863 LYS B C 1
ATOM 3036 O O . LYS B 1 161 ? 24.919 -19.996 -54.962 1.00 32.43 863 LYS B O 1
ATOM 3042 N N . ILE B 1 162 ? 23.375 -19.061 -53.699 1.00 28.50 864 ILE B N 1
ATOM 3043 C CA . ILE B 1 162 ? 22.249 -19.611 -54.456 1.00 28.86 864 ILE B CA 1
ATOM 3044 C C . ILE B 1 162 ? 22.118 -18.817 -55.781 1.00 33.52 864 ILE B C 1
ATOM 3045 O O . ILE B 1 162 ? 22.102 -17.587 -55.761 1.00 34.47 864 ILE B O 1
ATOM 3050 N N . GLY B 1 163 ? 22.051 -19.511 -56.900 1.00 29.94 865 GLY B N 1
ATOM 3051 C CA . GLY B 1 163 ? 21.916 -18.863 -58.207 1.00 30.59 865 GLY B CA 1
ATOM 3052 C C . GLY B 1 163 ? 21.049 -19.694 -59.115 1.00 36.97 865 GLY B C 1
ATOM 3053 O O . GLY B 1 163 ? 20.084 -20.292 -58.644 1.00 36.02 865 GLY B O 1
ATOM 3054 N N . ASP B 1 164 ? 21.426 -19.811 -60.400 1.00 36.33 866 ASP B N 1
ATOM 3055 C CA . ASP B 1 164 ? 20.690 -20.615 -61.380 1.00 36.77 866 ASP B CA 1
ATOM 3056 C C . ASP B 1 164 ? 21.584 -21.041 -62.531 1.00 40.08 866 ASP B C 1
ATOM 3057 O O . ASP B 1 164 ? 22.155 -20.186 -63.211 1.00 40.61 866 ASP B O 1
ATOM 3062 N N . PHE B 1 165 ? 21.630 -22.354 -62.789 1.00 34.91 867 PHE B N 1
ATOM 3063 C CA . PHE B 1 165 ? 22.384 -23.006 -63.862 1.00 34.56 867 PHE B CA 1
ATOM 3064 C C . PHE B 1 165 ? 21.417 -23.654 -64.859 1.00 42.17 867 PHE B C 1
ATOM 3065 O O . PHE B 1 165 ? 21.831 -24.501 -65.657 1.00 42.03 867 PHE B O 1
ATOM 3073 N N . GLY B 1 166 ? 20.143 -23.266 -64.805 1.00 41.12 868 GLY B N 1
ATOM 3074 C CA . GLY B 1 166 ? 19.128 -23.783 -65.716 1.00 41.96 868 GLY B CA 1
ATOM 3075 C C . GLY B 1 166 ? 19.324 -23.228 -67.108 1.00 51.73 868 GLY B C 1
ATOM 3076 O O . GLY B 1 166 ? 19.245 -22.016 -67.312 1.00 52.63 868 GLY B O 1
ATOM 3077 N N . LEU B 1 167 ? 19.646 -24.097 -68.057 1.00 52.54 869 LEU B N 1
ATOM 3078 C CA . LEU B 1 167 ? 19.897 -23.692 -69.441 1.00 53.88 869 LEU B CA 1
ATOM 3079 C C . LEU B 1 167 ? 18.816 -24.212 -70.398 1.00 60.52 869 LEU B C 1
ATOM 3080 O O . LEU B 1 167 ? 19.020 -24.207 -71.613 1.00 59.15 869 LEU B O 1
ATOM 3085 N N . ALA B 1 168 ? 17.656 -24.636 -69.845 1.00 59.65 870 ALA B N 1
ATOM 3086 C CA . ALA B 1 168 ? 16.548 -25.192 -70.624 1.00 60.71 870 ALA B CA 1
ATOM 3087 C C . ALA B 1 168 ? 15.146 -24.744 -70.146 1.00 66.92 870 ALA B C 1
ATOM 3088 O O . ALA B 1 168 ? 14.145 -25.284 -70.624 1.00 66.63 870 ALA B O 1
ATOM 3090 N N . THR B 1 169 ? 15.071 -23.749 -69.229 1.00 65.29 871 THR B N 1
ATOM 3091 C CA . THR B 1 169 ? 13.799 -23.275 -68.665 1.00 65.46 871 THR B CA 1
ATOM 3092 C C . THR B 1 169 ? 13.628 -21.738 -68.732 1.00 69.86 871 THR B C 1
ATOM 3093 O O . THR B 1 169 ? 13.574 -21.178 -69.839 1.00 68.36 871 THR B O 1
ATOM 3095 N N . ASP B 1 170 ? 13.511 -21.077 -67.534 1.00 66.17 872 ASP B N 1
ATOM 3096 C CA . ASP B 1 170 ? 13.323 -19.636 -67.322 1.00 64.90 872 ASP B CA 1
ATOM 3097 C C . ASP B 1 170 ? 14.373 -19.070 -66.327 1.00 66.70 872 ASP B C 1
ATOM 3098 O O . ASP B 1 170 ? 15.565 -19.137 -66.644 1.00 67.06 872 ASP B O 1
ATOM 3100 N N . HIS B 1 171 ? 13.953 -18.540 -65.141 1.00 60.86 873 HIS B N 1
ATOM 3101 C CA . HIS B 1 171 ? 14.854 -17.948 -64.128 1.00 59.90 873 HIS B CA 1
ATOM 3102 C C . HIS B 1 171 ? 14.843 -18.576 -62.708 1.00 61.40 873 HIS B C 1
ATOM 3103 O O . HIS B 1 171 ? 13.985 -19.396 -62.383 1.00 61.64 873 HIS B O 1
ATOM 3110 N N . LEU B 1 172 ? 15.805 -18.130 -61.864 1.00 55.72 874 LEU B N 1
ATOM 3111 C CA . LEU B 1 172 ? 16.031 -18.557 -60.482 1.00 54.84 874 LEU B CA 1
ATOM 3112 C C . LEU B 1 172 ? 14.882 -18.172 -59.585 1.00 59.35 874 LEU B C 1
ATOM 3113 O O . LEU B 1 172 ? 14.161 -19.050 -59.132 1.00 59.12 874 LEU B O 1
ATOM 3115 N N . ALA B 1 173 ? 14.721 -16.859 -59.314 1.00 56.34 875 ALA B N 1
ATOM 3116 C CA . ALA B 1 173 ? 13.705 -16.327 -58.423 1.00 56.18 875 ALA B CA 1
ATOM 3117 C C . ALA B 1 173 ? 12.376 -16.065 -59.124 1.00 60.33 875 ALA B C 1
ATOM 3118 O O . ALA B 1 173 ? 12.353 -15.644 -60.281 1.00 60.84 875 ALA B O 1
ATOM 3120 N N . PHE B 1 174 ? 11.275 -16.325 -58.406 1.00 55.86 876 PHE B N 1
ATOM 3121 C CA . PHE B 1 174 ? 9.891 -16.124 -58.835 1.00 63.43 876 PHE B CA 1
ATOM 3122 C C . PHE B 1 174 ? 9.076 -15.529 -57.677 1.00 79.05 876 PHE B C 1
ATOM 3123 O O . PHE B 1 174 ? 9.584 -15.413 -56.556 1.00 39.97 876 PHE B O 1
ATOM 3125 N N . GLY B 1 201 ? 14.383 -36.948 -62.892 1.00 66.94 903 GLY B N 1
ATOM 3126 C CA . GLY B 1 201 ? 15.562 -36.604 -62.108 1.00 66.91 903 GLY B CA 1
ATOM 3127 C C . GLY B 1 201 ? 15.455 -35.229 -61.484 1.00 70.82 903 GLY B C 1
ATOM 3128 O O . GLY B 1 201 ? 15.845 -35.034 -60.329 1.00 71.50 903 GLY B O 1
ATOM 3129 N N . THR B 1 202 ? 14.938 -34.259 -62.265 1.00 65.00 904 THR B N 1
ATOM 3130 C CA . THR B 1 202 ? 14.707 -32.879 -61.841 1.00 63.17 904 THR B CA 1
ATOM 3131 C C . THR B 1 202 ? 13.445 -32.848 -60.973 1.00 63.51 904 THR B C 1
ATOM 3132 O O . THR B 1 202 ? 13.335 -32.017 -60.067 1.00 62.54 904 THR B O 1
ATOM 3134 N N . ALA B 1 203 ? 12.506 -33.788 -61.242 1.00 57.53 905 ALA B N 1
ATOM 3135 C CA . ALA B 1 203 ? 11.252 -33.961 -60.508 1.00 55.48 905 ALA B CA 1
ATOM 3136 C C . ALA B 1 203 ? 11.508 -34.502 -59.101 1.00 55.56 905 ALA B C 1
ATOM 3137 O O . ALA B 1 203 ? 10.650 -34.337 -58.235 1.00 56.38 905 ALA B O 1
ATOM 3139 N N . LEU B 1 204 ? 12.702 -35.103 -58.859 1.00 49.02 906 LEU B N 1
ATOM 3140 C CA . LEU B 1 204 ? 13.113 -35.634 -57.551 1.00 47.41 906 LEU B CA 1
ATOM 3141 C C . LEU B 1 204 ? 13.244 -34.547 -56.472 1.00 48.13 906 LEU B C 1
ATOM 3142 O O . LEU B 1 204 ? 13.142 -34.852 -55.284 1.00 49.04 906 LEU B O 1
ATOM 3147 N N . TYR B 1 205 ? 13.462 -33.292 -56.884 1.00 40.75 907 TYR B N 1
ATOM 3148 C CA . TYR B 1 205 ? 13.596 -32.148 -55.990 1.00 40.26 907 TYR B CA 1
ATOM 3149 C C . TYR B 1 205 ? 12.265 -31.416 -55.836 1.00 47.33 907 TYR B C 1
ATOM 3150 O O . TYR B 1 205 ? 12.068 -30.718 -54.834 1.00 46.70 907 TYR B O 1
ATOM 3159 N N . VAL B 1 206 ? 11.349 -31.575 -56.823 1.00 45.40 908 VAL B N 1
ATOM 3160 C CA . VAL B 1 206 ? 10.039 -30.914 -56.820 1.00 46.33 908 VAL B CA 1
ATOM 3161 C C . VAL B 1 206 ? 9.090 -31.537 -55.784 1.00 53.17 908 VAL B C 1
ATOM 3162 O O . VAL B 1 206 ? 8.870 -32.744 -55.795 1.00 54.31 908 VAL B O 1
ATOM 3166 N N . SER B 1 207 ? 8.515 -30.692 -54.923 1.00 50.66 909 SER B N 1
ATOM 3167 C CA . SER B 1 207 ? 7.528 -31.003 -53.886 1.00 51.10 909 SER B CA 1
ATOM 3168 C C . SER B 1 207 ? 6.293 -31.803 -54.420 1.00 55.55 909 SER B C 1
ATOM 3169 O O . SER B 1 207 ? 5.931 -31.615 -55.585 1.00 56.07 909 SER B O 1
ATOM 3172 N N . PRO B 1 208 ? 5.621 -32.662 -53.606 1.00 51.94 910 PRO B N 1
ATOM 3173 C CA . PRO B 1 208 ? 4.444 -33.398 -54.121 1.00 51.85 910 PRO B CA 1
ATOM 3174 C C . PRO B 1 208 ? 3.240 -32.513 -54.474 1.00 55.59 910 PRO B C 1
ATOM 3175 O O . PRO B 1 208 ? 2.600 -32.751 -55.498 1.00 54.81 910 PRO B O 1
ATOM 3179 N N . GLU B 1 209 ? 2.988 -31.438 -53.687 1.00 52.15 911 GLU B N 1
ATOM 3180 C CA . GLU B 1 209 ? 1.895 -30.474 -53.914 1.00 51.36 911 GLU B CA 1
ATOM 3181 C C . GLU B 1 209 ? 2.041 -29.644 -55.216 1.00 56.00 911 GLU B C 1
ATOM 3182 O O . GLU B 1 209 ? 1.206 -28.769 -55.478 1.00 55.62 911 GLU B O 1
ATOM 3188 N N . VAL B 1 210 ? 3.106 -29.897 -56.003 1.00 52.38 912 VAL B N 1
ATOM 3189 C CA . VAL B 1 210 ? 3.384 -29.191 -57.260 1.00 53.07 912 VAL B CA 1
ATOM 3190 C C . VAL B 1 210 ? 3.248 -30.189 -58.422 1.00 57.44 912 VAL B C 1
ATOM 3191 O O . VAL B 1 210 ? 3.331 -29.801 -59.589 1.00 57.66 912 VAL B O 1
ATOM 3195 N N . GLN B 1 211 ? 2.973 -31.470 -58.092 1.00 53.56 913 GLN B N 1
ATOM 3196 C CA . GLN B 1 211 ? 2.840 -32.562 -59.055 1.00 74.24 913 GLN B CA 1
ATOM 3197 C C . GLN B 1 211 ? 1.484 -33.255 -58.932 1.00 103.26 913 GLN B C 1
ATOM 3198 O O . GLN B 1 211 ? 0.443 -32.601 -58.934 1.00 73.92 913 GLN B O 1
ATOM 3204 N N . TYR B 1 218 ? 2.233 -22.631 -55.639 1.00 65.81 920 TYR B N 1
ATOM 3205 C CA . TYR B 1 218 ? 3.560 -22.841 -55.057 1.00 65.48 920 TYR B CA 1
ATOM 3206 C C . TYR B 1 218 ? 3.899 -21.762 -54.030 1.00 67.58 920 TYR B C 1
ATOM 3207 O O . TYR B 1 218 ? 3.719 -20.573 -54.310 1.00 67.28 920 TYR B O 1
ATOM 3209 N N . ASN B 1 219 ? 4.392 -22.186 -52.842 1.00 62.23 921 ASN B N 1
ATOM 3210 C CA . ASN B 1 219 ? 4.792 -21.302 -51.742 1.00 60.35 921 ASN B CA 1
ATOM 3211 C C . ASN B 1 219 ? 6.233 -21.588 -51.230 1.00 61.24 921 ASN B C 1
ATOM 3212 O O . ASN B 1 219 ? 6.939 -22.437 -51.786 1.00 60.26 921 ASN B O 1
ATOM 3217 N N . GLN B 1 220 ? 6.652 -20.878 -50.159 1.00 55.26 922 GLN B N 1
ATOM 3218 C CA . GLN B 1 220 ? 7.982 -20.957 -49.544 1.00 53.53 922 GLN B CA 1
ATOM 3219 C C . GLN B 1 220 ? 8.368 -22.363 -49.032 1.00 55.06 922 GLN B C 1
ATOM 3220 O O . GLN B 1 220 ? 9.536 -22.597 -48.764 1.00 56.52 922 GLN B O 1
ATOM 3226 N N . LYS B 1 221 ? 7.413 -23.288 -48.930 1.00 47.28 923 LYS B N 1
ATOM 3227 C CA . LYS B 1 221 ? 7.639 -24.644 -48.440 1.00 45.33 923 LYS B CA 1
ATOM 3228 C C . LYS B 1 221 ? 8.127 -25.603 -49.529 1.00 45.46 923 LYS B C 1
ATOM 3229 O O . LYS B 1 221 ? 8.713 -26.627 -49.209 1.00 43.08 923 LYS B O 1
ATOM 3235 N N . VAL B 1 222 ? 7.926 -25.257 -50.800 1.00 43.14 924 VAL B N 1
ATOM 3236 C CA . VAL B 1 222 ? 8.408 -26.061 -51.940 1.00 43.47 924 VAL B CA 1
ATOM 3237 C C . VAL B 1 222 ? 9.971 -26.109 -51.971 1.00 44.82 924 VAL B C 1
ATOM 3238 O O . VAL B 1 222 ? 10.529 -27.176 -52.172 1.00 44.47 924 VAL B O 1
ATOM 3242 N N . ASP B 1 223 ? 10.642 -24.954 -51.721 1.00 39.95 925 ASP B N 1
ATOM 3243 C CA . ASP B 1 223 ? 12.089 -24.733 -51.633 1.00 38.80 925 ASP B CA 1
ATOM 3244 C C . ASP B 1 223 ? 12.710 -25.559 -50.513 1.00 43.63 925 ASP B C 1
ATOM 3245 O O . ASP B 1 223 ? 13.748 -26.188 -50.711 1.00 42.94 925 ASP B O 1
ATOM 3250 N N . LEU B 1 224 ? 12.074 -25.533 -49.322 1.00 41.24 926 LEU B N 1
ATOM 3251 C CA . LEU B 1 224 ? 12.485 -26.265 -48.130 1.00 40.39 926 LEU B CA 1
ATOM 3252 C C . LEU B 1 224 ? 12.303 -27.764 -48.277 1.00 40.33 926 LEU B C 1
ATOM 3253 O O . LEU B 1 224 ? 12.987 -28.519 -47.607 1.00 38.59 926 LEU B O 1
ATOM 3258 N N . PHE B 1 225 ? 11.435 -28.199 -49.201 1.00 36.82 927 PHE B N 1
ATOM 3259 C CA . PHE B 1 225 ? 11.275 -29.614 -49.519 1.00 36.17 927 PHE B CA 1
ATOM 3260 C C . PHE B 1 225 ? 12.533 -30.020 -50.321 1.00 39.58 927 PHE B C 1
ATOM 3261 O O . PHE B 1 225 ? 13.175 -31.013 -49.988 1.00 38.86 927 PHE B O 1
ATOM 3269 N N . SER B 1 226 ? 12.858 -29.256 -51.386 1.00 36.16 928 SER B N 1
ATOM 3270 C CA . SER B 1 226 ? 14.053 -29.478 -52.217 1.00 36.47 928 SER B CA 1
ATOM 3271 C C . SER B 1 226 ? 15.313 -29.539 -51.339 1.00 39.20 928 SER B C 1
ATOM 3272 O O . SER B 1 226 ? 16.125 -30.432 -51.527 1.00 39.87 928 SER B O 1
ATOM 3275 N N . LEU B 1 227 ? 15.446 -28.627 -50.354 1.00 34.91 929 LEU B N 1
ATOM 3276 C CA . LEU B 1 227 ? 16.564 -28.593 -49.382 1.00 34.58 929 LEU B CA 1
ATOM 3277 C C . LEU B 1 227 ? 16.725 -29.915 -48.611 1.00 39.47 929 LEU B C 1
ATOM 3278 O O . LEU B 1 227 ? 17.852 -30.286 -48.284 1.00 38.81 929 LEU B O 1
ATOM 3283 N N . GLY B 1 228 ? 15.604 -30.585 -48.313 1.00 36.71 930 GLY B N 1
ATOM 3284 C CA . GLY B 1 228 ? 15.577 -31.866 -47.612 1.00 35.96 930 GLY B CA 1
ATOM 3285 C C . GLY B 1 228 ? 16.266 -32.925 -48.437 1.00 39.61 930 GLY B C 1
ATOM 3286 O O . GLY B 1 228 ? 17.126 -33.646 -47.921 1.00 39.88 930 GLY B O 1
ATOM 3287 N N . ILE B 1 229 ? 15.966 -32.960 -49.759 1.00 35.87 931 ILE B N 1
ATOM 3288 C CA . ILE B 1 229 ? 16.648 -33.882 -50.692 1.00 35.63 931 ILE B CA 1
ATOM 3289 C C . ILE B 1 229 ? 18.151 -33.497 -50.790 1.00 40.32 931 ILE B C 1
ATOM 3290 O O . ILE B 1 229 ? 19.010 -34.380 -50.833 1.00 39.81 931 ILE B O 1
ATOM 3295 N N . ILE B 1 230 ? 18.452 -32.165 -50.821 1.00 35.35 932 ILE B N 1
ATOM 3296 C CA . ILE B 1 230 ? 19.804 -31.630 -50.930 1.00 33.29 932 ILE B CA 1
ATOM 3297 C C . ILE B 1 230 ? 20.605 -32.012 -49.709 1.00 36.06 932 ILE B C 1
ATOM 3298 O O . ILE B 1 230 ? 21.648 -32.640 -49.860 1.00 37.27 932 ILE B O 1
ATOM 3303 N N . PHE B 1 231 ? 20.143 -31.654 -48.505 1.00 32.42 933 PHE B N 1
ATOM 3304 C CA . PHE B 1 231 ? 20.858 -32.008 -47.275 1.00 32.88 933 PHE B CA 1
ATOM 3305 C C . PHE B 1 231 ? 21.130 -33.495 -47.209 1.00 37.93 933 PHE B C 1
ATOM 3306 O O . PHE B 1 231 ? 22.242 -33.870 -46.869 1.00 37.36 933 PHE B O 1
ATOM 3314 N N . PHE B 1 232 ? 20.158 -34.341 -47.633 1.00 36.89 934 PHE B N 1
ATOM 3315 C CA . PHE B 1 232 ? 20.401 -35.788 -47.660 1.00 36.94 934 PHE B CA 1
ATOM 3316 C C . PHE B 1 232 ? 21.599 -36.087 -48.538 1.00 36.82 934 PHE B C 1
ATOM 3317 O O . PHE B 1 232 ? 22.503 -36.763 -48.075 1.00 37.09 934 PHE B O 1
ATOM 3325 N N . GLU B 1 233 ? 21.598 -35.595 -49.791 1.00 30.94 935 GLU B N 1
ATOM 3326 C CA . GLU B 1 233 ? 22.705 -35.767 -50.725 1.00 30.76 935 GLU B CA 1
ATOM 3327 C C . GLU B 1 233 ? 24.020 -35.284 -50.125 1.00 33.29 935 GLU B C 1
ATOM 3328 O O . GLU B 1 233 ? 24.972 -36.036 -50.081 1.00 32.73 935 GLU B O 1
ATOM 3334 N N . MET B 1 234 ? 24.034 -34.092 -49.564 1.00 30.96 936 MET B N 1
ATOM 3335 C CA . MET B 1 234 ? 25.218 -33.546 -48.901 1.00 32.66 936 MET B CA 1
ATOM 3336 C C . MET B 1 234 ? 25.709 -34.453 -47.748 1.00 38.87 936 MET B C 1
ATOM 3337 O O . MET B 1 234 ? 26.868 -34.327 -47.349 1.00 37.91 936 MET B O 1
ATOM 3342 N N . SER B 1 235 ? 24.806 -35.296 -47.173 1.00 36.61 937 SER B N 1
ATOM 3343 C CA . SER B 1 235 ? 25.065 -36.150 -46.007 1.00 37.89 937 SER B CA 1
ATOM 3344 C C . SER B 1 235 ? 25.333 -37.624 -46.347 1.00 45.29 937 SER B C 1
ATOM 3345 O O . SER B 1 235 ? 25.733 -38.392 -45.473 1.00 45.91 937 SER B O 1
ATOM 3348 N N . TYR B 1 236 ? 25.104 -38.005 -47.598 1.00 43.08 938 TYR B N 1
ATOM 3349 C CA . TYR B 1 236 ? 25.253 -39.354 -48.110 1.00 44.29 938 TYR B CA 1
ATOM 3350 C C . TYR B 1 236 ? 26.397 -39.421 -49.101 1.00 52.91 938 TYR B C 1
ATOM 3351 O O . TYR B 1 236 ? 26.722 -38.399 -49.719 1.00 54.58 938 TYR B O 1
ATOM 3360 N N . HIS B 1 237 ? 27.003 -40.615 -49.269 1.00 49.78 939 HIS B N 1
ATOM 3361 C CA . HIS B 1 237 ? 28.120 -40.839 -50.193 1.00 49.96 939 HIS B CA 1
ATOM 3362 C C . HIS B 1 237 ? 27.748 -40.496 -51.639 1.00 55.42 939 HIS B C 1
ATOM 3363 O O . HIS B 1 237 ? 26.588 -40.710 -52.001 1.00 55.37 939 HIS B O 1
ATOM 3370 N N . PRO B 1 238 ? 28.680 -39.973 -52.484 1.00 53.42 940 PRO B N 1
ATOM 3371 C CA . PRO B 1 238 ? 28.300 -39.663 -53.882 1.00 53.86 940 PRO B CA 1
ATOM 3372 C C . PRO B 1 238 ? 27.699 -40.872 -54.594 1.00 61.21 940 PRO B C 1
ATOM 3373 O O . PRO B 1 238 ? 28.215 -41.987 -54.484 1.00 60.49 940 PRO B O 1
ATOM 3377 N N . MET B 1 239 ? 26.580 -40.670 -55.269 1.00 61.68 941 MET B N 1
ATOM 3378 C CA . MET B 1 239 ? 25.948 -41.780 -55.978 1.00 63.43 941 MET B CA 1
ATOM 3379 C C . MET B 1 239 ? 26.550 -41.905 -57.397 1.00 71.80 941 MET B C 1
ATOM 3380 O O . MET B 1 239 ? 26.219 -41.136 -58.309 1.00 70.98 941 MET B O 1
ATOM 3385 N N . VAL B 1 240 ? 27.512 -42.846 -57.523 1.00 71.65 942 VAL B N 1
ATOM 3386 C CA . VAL B 1 240 ? 28.296 -43.172 -58.727 1.00 72.83 942 VAL B CA 1
ATOM 3387 C C . VAL B 1 240 ? 27.428 -43.514 -59.951 1.00 78.12 942 VAL B C 1
ATOM 3388 O O . VAL B 1 240 ? 27.773 -43.111 -61.063 1.00 77.89 942 VAL B O 1
ATOM 3392 N N . THR B 1 241 ? 26.316 -44.252 -59.739 1.00 74.91 943 THR B N 1
ATOM 3393 C CA . THR B 1 241 ? 25.384 -44.658 -60.792 1.00 75.20 943 THR B CA 1
ATOM 3394 C C . THR B 1 241 ? 24.110 -43.809 -60.761 1.00 79.34 943 THR B C 1
ATOM 3395 O O . THR B 1 241 ? 23.607 -43.483 -59.681 1.00 78.63 943 THR B O 1
ATOM 3399 N N . ALA B 1 242 ? 23.572 -43.483 -61.951 1.00 76.58 944 ALA B N 1
ATOM 3400 C CA . ALA B 1 242 ? 22.329 -42.724 -62.103 1.00 76.58 944 ALA B CA 1
ATOM 3401 C C . ALA B 1 242 ? 21.145 -43.576 -61.608 1.00 80.45 944 ALA B C 1
ATOM 3402 O O . ALA B 1 242 ? 20.177 -43.036 -61.068 1.00 80.25 944 ALA B O 1
ATOM 3404 N N . SER B 1 243 ? 21.262 -44.916 -61.767 1.00 76.38 945 SER B N 1
ATOM 3405 C CA . SER B 1 243 ? 20.302 -45.935 -61.332 1.00 75.37 945 SER B CA 1
ATOM 3406 C C . SER B 1 243 ? 20.183 -45.921 -59.803 1.00 76.79 945 SER B C 1
ATOM 3407 O O . SER B 1 243 ? 19.073 -45.998 -59.276 1.00 76.18 945 SER B O 1
ATOM 3410 N N . GLU B 1 244 ? 21.330 -45.791 -59.100 1.00 71.61 946 GLU B N 1
ATOM 3411 C CA . GLU B 1 244 ? 21.400 -45.714 -57.640 1.00 70.50 946 GLU B CA 1
ATOM 3412 C C . GLU B 1 244 ? 20.713 -44.429 -57.146 1.00 73.81 946 GLU B C 1
ATOM 3413 O O . GLU B 1 244 ? 19.919 -44.479 -56.201 1.00 73.33 946 GLU B O 1
ATOM 3419 N N . ARG B 1 245 ? 21.017 -43.293 -57.810 1.00 69.20 947 ARG B N 1
ATOM 3420 C CA . ARG B 1 245 ? 20.483 -41.965 -57.508 1.00 68.34 947 ARG B CA 1
ATOM 3421 C C . ARG B 1 245 ? 18.962 -41.885 -57.657 1.00 69.59 947 ARG B C 1
ATOM 3422 O O . ARG B 1 245 ? 18.311 -41.281 -56.808 1.00 69.33 947 ARG B O 1
ATOM 3430 N N . ILE B 1 246 ? 18.400 -42.497 -58.716 1.00 64.41 948 ILE B N 1
ATOM 3431 C CA . ILE B 1 246 ? 16.952 -42.520 -58.936 1.00 64.18 948 ILE B CA 1
ATOM 3432 C C . ILE B 1 246 ? 16.247 -43.405 -57.894 1.00 68.12 948 ILE B C 1
ATOM 3433 O O . ILE B 1 246 ? 15.166 -43.053 -57.426 1.00 67.82 948 ILE B O 1
ATOM 3435 N N . PHE B 1 247 ? 16.885 -44.519 -57.503 1.00 64.30 949 PHE B N 1
ATOM 3436 C CA . PHE B 1 247 ? 16.361 -45.472 -56.531 1.00 64.05 949 PHE B CA 1
ATOM 3437 C C . PHE B 1 247 ? 16.365 -44.931 -55.109 1.00 67.37 949 PHE B C 1
ATOM 3438 O O . PHE B 1 247 ? 15.325 -44.994 -54.441 1.00 67.43 949 PHE B O 1
ATOM 3446 N N . VAL B 1 248 ? 17.542 -44.442 -54.636 1.00 62.54 950 VAL B N 1
ATOM 3447 C CA . VAL B 1 248 ? 17.760 -43.928 -53.277 1.00 61.64 950 VAL B CA 1
ATOM 3448 C C . VAL B 1 248 ? 16.878 -42.696 -52.979 1.00 64.60 950 VAL B C 1
ATOM 3449 O O . VAL B 1 248 ? 16.229 -42.655 -51.932 1.00 64.47 950 VAL B O 1
ATOM 3453 N N . LEU B 1 249 ? 16.830 -41.725 -53.908 1.00 60.63 951 LEU B N 1
ATOM 3454 C CA . LEU B 1 249 ? 16.051 -40.488 -53.751 1.00 60.38 951 LEU B CA 1
ATOM 3455 C C . LEU B 1 249 ? 14.534 -40.672 -53.967 1.00 63.85 951 LEU B C 1
ATOM 3456 O O . LEU B 1 249 ? 13.764 -39.793 -53.571 1.00 63.10 951 LEU B O 1
ATOM 3461 N N . ASN B 1 250 ? 14.102 -41.797 -54.584 1.00 60.77 952 ASN B N 1
ATOM 3462 C CA . ASN B 1 250 ? 12.672 -42.094 -54.763 1.00 60.16 952 ASN B CA 1
ATOM 3463 C C . ASN B 1 250 ? 12.095 -42.618 -53.448 1.00 61.50 952 ASN B C 1
ATOM 3464 O O . ASN B 1 250 ? 11.030 -42.160 -53.025 1.00 60.59 952 ASN B O 1
ATOM 3469 N N . GLN B 1 251 ? 12.838 -43.533 -52.777 1.00 56.86 953 GLN B N 1
ATOM 3470 C CA . GLN B 1 251 ? 12.498 -44.127 -51.473 1.00 56.15 953 GLN B CA 1
ATOM 3471 C C . GLN B 1 251 ? 12.376 -43.027 -50.385 1.00 59.63 953 GLN B C 1
ATOM 3472 O O . GLN B 1 251 ? 11.470 -43.050 -49.544 1.00 57.96 953 GLN B O 1
ATOM 3474 N N . LEU B 1 252 ? 13.275 -42.037 -50.466 1.00 56.30 954 LEU B N 1
ATOM 3475 C CA . LEU B 1 252 ? 13.376 -40.872 -49.595 1.00 55.79 954 LEU B CA 1
ATOM 3476 C C . LEU B 1 252 ? 12.143 -39.980 -49.768 1.00 60.53 954 LEU B C 1
ATOM 3477 O O . LEU B 1 252 ? 11.804 -39.244 -48.845 1.00 61.17 954 LEU B O 1
ATOM 3482 N N . ARG B 1 253 ? 11.457 -40.076 -50.929 1.00 56.29 955 ARG B N 1
ATOM 3483 C CA . ARG B 1 253 ? 10.245 -39.318 -51.242 1.00 56.16 955 ARG B CA 1
ATOM 3484 C C . ARG B 1 253 ? 8.920 -40.025 -50.821 1.00 62.14 955 ARG B C 1
ATOM 3485 O O . ARG B 1 253 ? 7.838 -39.448 -51.016 1.00 61.77 955 ARG B O 1
ATOM 3493 N N . ASP B 1 254 ? 9.004 -41.258 -50.239 1.00 59.17 956 ASP B N 1
ATOM 3494 C CA . ASP B 1 254 ? 7.840 -42.032 -49.780 1.00 58.56 956 ASP B CA 1
ATOM 3495 C C . ASP B 1 254 ? 6.859 -41.153 -48.996 1.00 62.28 956 ASP B C 1
ATOM 3496 O O . ASP B 1 254 ? 7.284 -40.486 -48.044 1.00 61.01 956 ASP B O 1
ATOM 3501 N N . PRO B 1 255 ? 5.557 -41.106 -49.405 1.00 59.12 957 PRO B N 1
ATOM 3502 C CA . PRO B 1 255 ? 4.588 -40.241 -48.697 1.00 58.27 957 PRO B CA 1
ATOM 3503 C C . PRO B 1 255 ? 4.351 -40.609 -47.249 1.00 59.89 957 PRO B C 1
ATOM 3504 O O . PRO B 1 255 ? 4.018 -39.728 -46.467 1.00 59.82 957 PRO B O 1
ATOM 3508 N N . THR B 1 256 ? 4.500 -41.901 -46.901 1.00 55.92 958 THR B N 1
ATOM 3509 C CA . THR B 1 256 ? 4.306 -42.431 -45.544 1.00 54.78 958 THR B CA 1
ATOM 3510 C C . THR B 1 256 ? 5.324 -41.828 -44.566 1.00 57.47 958 THR B C 1
ATOM 3511 O O . THR B 1 256 ? 4.927 -41.263 -43.545 1.00 57.51 958 THR B O 1
ATOM 3513 N N . SER B 1 257 ? 6.631 -41.929 -44.905 1.00 52.22 959 SER B N 1
ATOM 3514 C CA . SER B 1 257 ? 7.803 -41.420 -44.176 1.00 50.77 959 SER B CA 1
ATOM 3515 C C . SER B 1 257 ? 9.040 -41.671 -45.045 1.00 52.93 959 SER B C 1
ATOM 3516 O O . SER B 1 257 ? 9.099 -42.735 -45.684 1.00 52.16 959 SER B O 1
ATOM 3519 N N . PRO B 1 258 ? 10.025 -40.724 -45.100 1.00 48.82 960 PRO B N 1
ATOM 3520 C CA . PRO B 1 258 ? 11.224 -40.945 -45.929 1.00 48.27 960 PRO B CA 1
ATOM 3521 C C . PRO B 1 258 ? 11.971 -42.239 -45.610 1.00 51.36 960 PRO B C 1
ATOM 3522 O O . PRO B 1 258 ? 12.227 -42.537 -44.444 1.00 49.53 960 PRO B O 1
ATOM 3526 N N . LYS B 1 259 ? 12.279 -43.024 -46.651 1.00 50.45 961 LYS B N 1
ATOM 3527 C CA . LYS B 1 259 ? 13.049 -44.259 -46.506 1.00 51.46 961 LYS B CA 1
ATOM 3528 C C . LYS B 1 259 ? 14.495 -43.969 -46.852 1.00 57.88 961 LYS B C 1
ATOM 3529 O O . LYS B 1 259 ? 14.848 -43.766 -48.022 1.00 58.24 961 LYS B O 1
ATOM 3531 N N . PHE B 1 260 ? 15.312 -43.868 -45.804 1.00 55.76 962 PHE B N 1
ATOM 3532 C CA . PHE B 1 260 ? 16.747 -43.614 -45.887 1.00 55.68 962 PHE B CA 1
ATOM 3533 C C . PHE B 1 260 ? 17.423 -44.934 -46.227 1.00 60.49 962 PHE B C 1
ATOM 3534 O O . PHE B 1 260 ? 16.825 -45.967 -45.941 1.00 59.47 962 PHE B O 1
ATOM 3542 N N . PRO B 1 261 ? 18.626 -44.965 -46.849 1.00 59.11 963 PRO B N 1
ATOM 3543 C CA . PRO B 1 261 ? 19.243 -46.266 -47.163 1.00 59.54 963 PRO B CA 1
ATOM 3544 C C . PRO B 1 261 ? 19.878 -46.894 -45.921 1.00 65.70 963 PRO B C 1
ATOM 3545 O O . PRO B 1 261 ? 20.203 -46.183 -44.961 1.00 63.71 963 PRO B O 1
ATOM 3549 N N . GLU B 1 262 ? 20.023 -48.241 -45.943 1.00 65.89 964 GLU B N 1
ATOM 3550 C CA . GLU B 1 262 ? 20.545 -49.090 -44.859 1.00 66.69 964 GLU B CA 1
ATOM 3551 C C . GLU B 1 262 ? 21.876 -48.615 -44.243 1.00 72.39 964 GLU B C 1
ATOM 3552 O O . GLU B 1 262 ? 22.017 -48.647 -43.016 1.00 71.33 964 GLU B O 1
ATOM 3554 N N . ASP B 1 263 ? 22.830 -48.169 -45.088 1.00 71.30 965 ASP B N 1
ATOM 3555 C CA . ASP B 1 263 ? 24.148 -47.684 -44.657 1.00 72.37 965 ASP B CA 1
ATOM 3556 C C . ASP B 1 263 ? 24.090 -46.341 -43.916 1.00 79.96 965 ASP B C 1
ATOM 3557 O O . ASP B 1 263 ? 24.933 -46.084 -43.055 1.00 79.88 965 ASP B O 1
ATOM 3562 N N . PHE B 1 264 ? 23.083 -45.506 -44.227 1.00 78.78 966 PHE B N 1
ATOM 3563 C CA . PHE B 1 264 ? 22.857 -44.219 -43.571 1.00 79.98 966 PHE B CA 1
ATOM 3564 C C . PHE B 1 264 ? 22.219 -44.512 -42.194 1.00 87.52 966 PHE B C 1
ATOM 3565 O O . PHE B 1 264 ? 20.993 -44.481 -42.046 1.00 87.77 966 PHE B O 1
ATOM 3573 N N . ASP B 1 265 ? 23.063 -44.864 -41.206 1.00 86.44 967 ASP B N 1
ATOM 3574 C CA . ASP B 1 265 ? 22.632 -45.261 -39.862 1.00 87.62 967 ASP B CA 1
ATOM 3575 C C . ASP B 1 265 ? 22.244 -44.115 -38.937 1.00 92.84 967 ASP B C 1
ATOM 3576 O O . ASP B 1 265 ? 22.806 -43.019 -39.028 1.00 92.40 967 ASP B O 1
ATOM 3581 N N . ASP B 1 266 ? 21.315 -44.403 -38.002 1.00 90.26 968 ASP B N 1
ATOM 3582 C CA . ASP B 1 266 ? 20.838 -43.458 -36.990 1.00 90.13 968 ASP B CA 1
ATOM 3583 C C . ASP B 1 266 ? 21.904 -43.221 -35.908 1.00 93.84 968 ASP B C 1
ATOM 3584 O O . ASP B 1 266 ? 21.936 -42.145 -35.315 1.00 93.83 968 ASP B O 1
ATOM 3586 N N . GLY B 1 267 ? 22.779 -44.207 -35.694 1.00 89.35 969 GLY B N 1
ATOM 3587 C CA . GLY B 1 267 ? 23.861 -44.136 -34.712 1.00 88.52 969 GLY B CA 1
ATOM 3588 C C . GLY B 1 267 ? 24.967 -43.148 -35.042 1.00 90.54 969 GLY B C 1
ATOM 3589 O O . GLY B 1 267 ? 25.795 -42.839 -34.180 1.00 90.64 969 GLY B O 1
ATOM 3590 N N . GLU B 1 268 ? 24.999 -42.653 -36.295 1.00 84.71 970 GLU B N 1
ATOM 3591 C CA . GLU B 1 268 ? 25.994 -41.687 -36.767 1.00 83.32 970 GLU B CA 1
ATOM 3592 C C . GLU B 1 268 ? 25.331 -40.433 -37.340 1.00 83.88 970 GLU B C 1
ATOM 3593 O O . GLU B 1 268 ? 25.871 -39.333 -37.200 1.00 83.46 970 GLU B O 1
ATOM 3595 N N . HIS B 1 269 ? 24.164 -40.608 -37.982 1.00 77.52 971 HIS B N 1
ATOM 3596 C CA . HIS B 1 269 ? 23.415 -39.534 -38.626 1.00 75.84 971 HIS B CA 1
ATOM 3597 C C . HIS B 1 269 ? 22.022 -39.324 -37.991 1.00 76.25 971 HIS B C 1
ATOM 3598 O O . HIS B 1 269 ? 21.023 -39.237 -38.710 1.00 74.87 971 HIS B O 1
ATOM 3605 N N . ALA B 1 270 ? 21.962 -39.243 -36.641 1.00 70.88 972 ALA B N 1
ATOM 3606 C CA . ALA B 1 270 ? 20.707 -39.021 -35.908 1.00 69.42 972 ALA B CA 1
ATOM 3607 C C . ALA B 1 270 ? 20.180 -37.605 -36.153 1.00 69.54 972 ALA B C 1
ATOM 3608 O O . ALA B 1 270 ? 19.029 -37.455 -36.577 1.00 69.95 972 ALA B O 1
ATOM 3610 N N . LYS B 1 271 ? 21.033 -36.576 -35.901 1.00 61.00 973 LYS B N 1
ATOM 3611 C CA . LYS B 1 271 ? 20.713 -35.161 -36.067 1.00 58.78 973 LYS B CA 1
ATOM 3612 C C . LYS B 1 271 ? 20.273 -34.829 -37.485 1.00 58.87 973 LYS B C 1
ATOM 3613 O O . LYS B 1 271 ? 19.279 -34.124 -37.655 1.00 59.94 973 LYS B O 1
ATOM 3615 N N . GLN B 1 272 ? 20.972 -35.373 -38.494 1.00 51.15 974 GLN B N 1
ATOM 3616 C CA . GLN B 1 272 ? 20.670 -35.140 -39.907 1.00 49.07 974 GLN B CA 1
ATOM 3617 C C . GLN B 1 272 ? 19.359 -35.694 -40.362 1.00 50.75 974 GLN B C 1
ATOM 3618 O O . GLN B 1 272 ? 18.604 -34.953 -40.988 1.00 50.62 974 GLN B O 1
ATOM 3624 N N . LYS B 1 273 ? 19.094 -36.991 -40.086 1.00 46.51 975 LYS B N 1
ATOM 3625 C CA . LYS B 1 273 ? 17.861 -37.679 -40.475 1.00 46.34 975 LYS B CA 1
ATOM 3626 C C . LYS B 1 273 ? 16.637 -37.019 -39.860 1.00 49.39 975 LYS B C 1
ATOM 3627 O O . LYS B 1 273 ? 15.606 -36.963 -40.532 1.00 50.00 975 LYS B O 1
ATOM 3629 N N . SER B 1 274 ? 16.771 -36.428 -38.644 1.00 44.62 976 SER B N 1
ATOM 3630 C CA . SER B 1 274 ? 15.687 -35.664 -37.987 1.00 44.71 976 SER B CA 1
ATOM 3631 C C . SER B 1 274 ? 15.343 -34.482 -38.901 1.00 47.57 976 SER B C 1
ATOM 3632 O O . SER B 1 274 ? 14.197 -34.359 -39.345 1.00 48.19 976 SER B O 1
ATOM 3635 N N . VAL B 1 275 ? 16.368 -33.679 -39.250 1.00 41.79 977 VAL B N 1
ATOM 3636 C CA . VAL B 1 275 ? 16.261 -32.509 -40.123 1.00 40.60 977 VAL B CA 1
ATOM 3637 C C . VAL B 1 275 ? 15.650 -32.874 -41.480 1.00 40.53 977 VAL B C 1
ATOM 3638 O O . VAL B 1 275 ? 14.659 -32.268 -41.880 1.00 39.55 977 VAL B O 1
ATOM 3642 N N . ILE B 1 276 ? 16.219 -33.874 -42.161 1.00 36.37 978 ILE B N 1
ATOM 3643 C CA . ILE B 1 276 ? 15.771 -34.315 -43.490 1.00 36.51 978 ILE B CA 1
ATOM 3644 C C . ILE B 1 276 ? 14.295 -34.806 -43.488 1.00 42.62 978 ILE B C 1
ATOM 3645 O O . ILE B 1 276 ? 13.581 -34.521 -44.440 1.00 40.80 978 ILE B O 1
ATOM 3650 N N . SER B 1 277 ? 13.849 -35.505 -42.423 1.00 42.40 979 SER B N 1
ATOM 3651 C CA . SER B 1 277 ? 12.479 -36.031 -42.297 1.00 43.12 979 SER B CA 1
ATOM 3652 C C . SER B 1 277 ? 11.507 -34.885 -42.165 1.00 46.73 979 SER B C 1
ATOM 3653 O O . SER B 1 277 ? 10.474 -34.874 -42.843 1.00 47.00 979 SER B O 1
ATOM 3656 N N . TRP B 1 278 ? 11.884 -33.887 -41.348 1.00 41.69 980 TRP B N 1
ATOM 3657 C CA . TRP B 1 278 ? 11.110 -32.681 -41.090 1.00 41.72 980 TRP B CA 1
ATOM 3658 C C . TRP B 1 278 ? 10.906 -31.875 -42.376 1.00 46.04 980 TRP B C 1
ATOM 3659 O O . TRP B 1 278 ? 9.769 -31.540 -42.728 1.00 45.75 980 TRP B O 1
ATOM 3670 N N . LEU B 1 279 ? 11.994 -31.632 -43.119 1.00 42.32 981 LEU B N 1
ATOM 3671 C CA . LEU B 1 279 ? 11.948 -30.905 -44.397 1.00 41.17 981 LEU B CA 1
ATOM 3672 C C . LEU B 1 279 ? 11.203 -31.673 -45.456 1.00 44.80 981 LEU B C 1
ATOM 3673 O O . LEU B 1 279 ? 10.614 -31.067 -46.349 1.00 44.63 981 LEU B O 1
ATOM 3678 N N . LEU B 1 280 ? 11.247 -33.002 -45.384 1.00 42.85 982 LEU B N 1
ATOM 3679 C CA . LEU B 1 280 ? 10.638 -33.830 -46.419 1.00 43.68 982 LEU B CA 1
ATOM 3680 C C . LEU B 1 280 ? 9.156 -34.169 -46.187 1.00 48.08 982 LEU B C 1
ATOM 3681 O O . LEU B 1 280 ? 8.536 -34.777 -47.071 1.00 46.83 982 LEU B O 1
ATOM 3686 N N . ASN B 1 281 ? 8.574 -33.702 -45.065 1.00 45.04 983 ASN B N 1
ATOM 3687 C CA . ASN B 1 281 ? 7.171 -33.937 -44.723 1.00 45.50 983 ASN B CA 1
ATOM 3688 C C . ASN B 1 281 ? 6.260 -33.657 -45.912 1.00 53.07 983 ASN B C 1
ATOM 3689 O O . ASN B 1 281 ? 6.363 -32.585 -46.512 1.00 51.78 983 ASN B O 1
ATOM 3694 N N . HIS B 1 282 ? 5.393 -34.624 -46.273 1.00 53.43 984 HIS B N 1
ATOM 3695 C CA . HIS B 1 282 ? 4.473 -34.470 -47.411 1.00 55.51 984 HIS B CA 1
ATOM 3696 C C . HIS B 1 282 ? 3.560 -33.250 -47.297 1.00 56.33 984 HIS B C 1
ATOM 3697 O O . HIS B 1 282 ? 3.352 -32.544 -48.285 1.00 57.10 984 HIS B O 1
ATOM 3704 N N . ASP B 1 283 ? 3.058 -32.984 -46.091 1.00 49.07 985 ASP B N 1
ATOM 3705 C CA . ASP B 1 283 ? 2.231 -31.817 -45.809 1.00 47.69 985 ASP B CA 1
ATOM 3706 C C . ASP B 1 283 ? 3.199 -30.612 -45.721 1.00 47.34 985 ASP B C 1
ATOM 3707 O O . ASP B 1 283 ? 3.855 -30.439 -44.694 1.00 44.26 985 ASP B O 1
ATOM 3712 N N . PRO B 1 284 ? 3.006 -29.626 -46.627 1.00 45.19 986 PRO B N 1
ATOM 3713 C CA . PRO B 1 284 ? 3.678 -28.306 -46.496 1.00 45.05 986 PRO B CA 1
ATOM 3714 C C . PRO B 1 284 ? 3.646 -27.642 -45.104 1.00 50.74 986 PRO B C 1
ATOM 3715 O O . PRO B 1 284 ? 4.598 -26.958 -44.730 1.00 50.12 986 PRO B O 1
ATOM 3717 N N . ALA B 1 285 ? 2.568 -27.840 -44.336 1.00 48.09 987 ALA B N 1
ATOM 3718 C CA . ALA B 1 285 ? 2.427 -27.242 -43.011 1.00 47.84 987 ALA B CA 1
ATOM 3719 C C . ALA B 1 285 ? 3.241 -27.939 -41.921 1.00 51.28 987 ALA B C 1
ATOM 3720 O O . ALA B 1 285 ? 3.528 -27.315 -40.892 1.00 51.45 987 ALA B O 1
ATOM 3722 N N . LYS B 1 286 ? 3.625 -29.212 -42.128 1.00 47.43 988 LYS B N 1
ATOM 3723 C CA . LYS B 1 286 ? 4.409 -29.960 -41.122 1.00 46.71 988 LYS B CA 1
ATOM 3724 C C . LYS B 1 286 ? 5.934 -29.908 -41.402 1.00 48.89 988 LYS B C 1
ATOM 3725 O O . LYS B 1 286 ? 6.728 -30.623 -40.772 1.00 49.04 988 LYS B O 1
ATOM 3727 N N . ARG B 1 287 ? 6.332 -28.994 -42.305 1.00 43.38 989 ARG B N 1
ATOM 3728 C CA . ARG B 1 287 ? 7.715 -28.687 -42.676 1.00 41.77 989 ARG B CA 1
ATOM 3729 C C . ARG B 1 287 ? 8.092 -27.404 -41.947 1.00 44.69 989 ARG B C 1
ATOM 3730 O O . ARG B 1 287 ? 7.224 -26.539 -41.789 1.00 44.33 989 ARG B O 1
ATOM 3738 N N . PRO B 1 288 ? 9.370 -27.189 -41.569 1.00 40.74 990 PRO B N 1
ATOM 3739 C CA . PRO B 1 288 ? 9.725 -25.901 -40.950 1.00 39.85 990 PRO B CA 1
ATOM 3740 C C . PRO B 1 288 ? 9.896 -24.787 -41.975 1.00 42.62 990 PRO B C 1
ATOM 3741 O O . PRO B 1 288 ? 10.114 -25.069 -43.165 1.00 41.81 990 PRO B O 1
ATOM 3745 N N . THR B 1 289 ? 9.884 -23.513 -41.504 1.00 38.12 991 THR B N 1
ATOM 3746 C CA . THR B 1 289 ? 10.279 -22.403 -42.354 1.00 37.96 991 THR B CA 1
ATOM 3747 C C . THR B 1 289 ? 11.821 -22.404 -42.228 1.00 44.52 991 THR B C 1
ATOM 3748 O O . THR B 1 289 ? 12.353 -23.133 -41.381 1.00 43.66 991 THR B O 1
ATOM 3752 N N . ALA B 1 290 ? 12.542 -21.615 -43.059 1.00 42.21 992 ALA B N 1
ATOM 3753 C CA . ALA B 1 290 ? 13.996 -21.571 -42.961 1.00 40.98 992 ALA B CA 1
ATOM 3754 C C . ALA B 1 290 ? 14.390 -20.947 -41.630 1.00 43.71 992 ALA B C 1
ATOM 3755 O O . ALA B 1 290 ? 15.262 -21.497 -40.963 1.00 41.88 992 ALA B O 1
ATOM 3757 N N . THR B 1 291 ? 13.697 -19.869 -41.199 1.00 42.18 993 THR B N 1
ATOM 3758 C CA . THR B 1 291 ? 13.984 -19.216 -39.907 1.00 43.47 993 THR B CA 1
ATOM 3759 C C . THR B 1 291 ? 13.768 -20.204 -38.765 1.00 48.37 993 THR B C 1
ATOM 3760 O O . THR B 1 291 ? 14.639 -20.324 -37.921 1.00 47.66 993 THR B O 1
ATOM 3764 N N . GLU B 1 292 ? 12.651 -20.958 -38.794 1.00 47.05 994 GLU B N 1
ATOM 3765 C CA . GLU B 1 292 ? 12.303 -21.982 -37.790 1.00 47.71 994 GLU B CA 1
ATOM 3766 C C . GLU B 1 292 ? 13.394 -23.039 -37.683 1.00 53.68 994 GLU B C 1
ATOM 3767 O O . GLU B 1 292 ? 13.770 -23.392 -36.568 1.00 55.01 994 GLU B O 1
ATOM 3773 N N . LEU B 1 293 ? 13.925 -23.510 -38.823 1.00 50.31 995 LEU B N 1
ATOM 3774 C CA . LEU B 1 293 ? 15.001 -24.496 -38.834 1.00 50.95 995 LEU B CA 1
ATOM 3775 C C . LEU B 1 293 ? 16.313 -23.913 -38.313 1.00 58.06 995 LEU B C 1
ATOM 3776 O O . LEU B 1 293 ? 17.087 -24.644 -37.695 1.00 58.84 995 LEU B O 1
ATOM 3781 N N . LEU B 1 294 ? 16.546 -22.600 -38.520 1.00 56.12 996 LEU B N 1
ATOM 3782 C CA . LEU B 1 294 ? 17.751 -21.932 -38.039 1.00 57.02 996 LEU B CA 1
ATOM 3783 C C . LEU B 1 294 ? 17.705 -21.806 -36.532 1.00 65.02 996 LEU B C 1
ATOM 3784 O O . LEU B 1 294 ? 18.621 -22.293 -35.874 1.00 66.20 996 LEU B O 1
ATOM 3789 N N . LYS B 1 295 ? 16.627 -21.185 -35.981 1.00 62.53 997 LYS B N 1
ATOM 3790 C CA . LYS B 1 295 ? 16.433 -20.959 -34.545 1.00 62.23 997 LYS B CA 1
ATOM 3791 C C . LYS B 1 295 ? 16.421 -22.266 -33.739 1.00 67.66 997 LYS B C 1
ATOM 3792 O O . LYS B 1 295 ? 16.770 -22.245 -32.557 1.00 68.81 997 LYS B O 1
ATOM 3794 N N . SER B 1 296 ? 16.082 -23.400 -34.394 1.00 63.40 998 SER B N 1
ATOM 3795 C CA . SER B 1 296 ? 16.083 -24.745 -33.815 1.00 90.10 998 SER B CA 1
ATOM 3796 C C . SER B 1 296 ? 17.525 -25.253 -33.622 1.00 130.45 998 SER B C 1
ATOM 3797 O O . SER B 1 296 ? 18.285 -25.389 -34.585 1.00 94.53 998 SER B O 1
ATOM 3800 N N . PHE C 1 7 ? 32.346 -55.465 -32.369 1.00 64.11 583 PHE C N 1
ATOM 3801 C CA . PHE C 1 7 ? 32.691 -54.050 -32.505 1.00 63.64 583 PHE C CA 1
ATOM 3802 C C . PHE C 1 7 ? 33.626 -53.607 -31.312 1.00 63.91 583 PHE C C 1
ATOM 3803 O O . PHE C 1 7 ? 34.600 -54.320 -31.024 1.00 64.22 583 PHE C O 1
ATOM 3811 N N . SER C 1 8 ? 33.340 -52.477 -30.628 1.00 55.63 584 SER C N 1
ATOM 3812 C CA . SER C 1 8 ? 34.123 -51.940 -29.509 1.00 52.62 584 SER C CA 1
ATOM 3813 C C . SER C 1 8 ? 33.541 -52.395 -28.156 1.00 50.32 584 SER C C 1
ATOM 3814 O O . SER C 1 8 ? 32.332 -52.298 -27.962 1.00 49.17 584 SER C O 1
ATOM 3817 N N . ARG C 1 9 ? 34.401 -52.867 -27.223 1.00 43.05 585 ARG C N 1
ATOM 3818 C CA . ARG C 1 9 ? 34.013 -53.334 -25.885 1.00 41.73 585 ARG C CA 1
ATOM 3819 C C . ARG C 1 9 ? 33.160 -52.288 -25.158 1.00 44.19 585 ARG C C 1
ATOM 3820 O O . ARG C 1 9 ? 32.096 -52.631 -24.633 1.00 41.99 585 ARG C O 1
ATOM 3828 N N . TYR C 1 10 ? 33.609 -51.005 -25.183 1.00 40.50 586 TYR C N 1
ATOM 3829 C CA . TYR C 1 10 ? 32.907 -49.876 -24.577 1.00 40.27 586 TYR C CA 1
ATOM 3830 C C . TYR C 1 10 ? 31.444 -49.801 -25.062 1.00 42.85 586 TYR C C 1
ATOM 3831 O O . TYR C 1 10 ? 30.536 -49.868 -24.236 1.00 42.80 586 TYR C O 1
ATOM 3840 N N . PHE C 1 11 ? 31.224 -49.736 -26.407 1.00 37.56 587 PHE C N 1
ATOM 3841 C CA . PHE C 1 11 ? 29.905 -49.675 -27.064 1.00 35.74 587 PHE C CA 1
ATOM 3842 C C . PHE C 1 11 ? 29.092 -50.959 -26.917 1.00 40.27 587 PHE C C 1
ATOM 3843 O O . PHE C 1 11 ? 27.871 -50.899 -26.777 1.00 39.60 587 PHE C O 1
ATOM 3851 N N . ILE C 1 12 ? 29.746 -52.124 -26.959 1.00 37.23 588 ILE C N 1
ATOM 3852 C CA . ILE C 1 12 ? 29.012 -53.381 -26.842 1.00 37.46 588 ILE C CA 1
ATOM 3853 C C . ILE C 1 12 ? 28.431 -53.548 -25.444 1.00 40.95 588 ILE C C 1
ATOM 3854 O O . ILE C 1 12 ? 27.259 -53.920 -25.319 1.00 42.93 588 ILE C O 1
ATOM 3859 N N . GLU C 1 13 ? 29.237 -53.265 -24.410 1.00 34.58 589 GLU C N 1
ATOM 3860 C CA . GLU C 1 13 ? 28.888 -53.502 -23.006 1.00 33.90 589 GLU C CA 1
ATOM 3861 C C . GLU C 1 13 ? 28.162 -52.365 -22.249 1.00 36.42 589 GLU C C 1
ATOM 3862 O O . GLU C 1 13 ? 27.547 -52.629 -21.228 1.00 36.53 589 GLU C O 1
ATOM 3868 N N . PHE C 1 14 ? 28.253 -51.124 -22.707 1.00 33.26 590 PHE C N 1
ATOM 3869 C CA . PHE C 1 14 ? 27.658 -49.995 -21.992 1.00 32.53 590 PHE C CA 1
ATOM 3870 C C . PHE C 1 14 ? 26.728 -49.150 -22.824 1.00 37.04 590 PHE C C 1
ATOM 3871 O O . PHE C 1 14 ? 27.023 -48.881 -23.996 1.00 36.57 590 PHE C O 1
ATOM 3879 N N . GLU C 1 15 ? 25.650 -48.650 -22.182 1.00 33.51 591 GLU C N 1
ATOM 3880 C CA . GLU C 1 15 ? 24.749 -47.650 -22.765 1.00 33.39 591 GLU C CA 1
ATOM 3881 C C . GLU C 1 15 ? 25.247 -46.289 -22.244 1.00 37.25 591 GLU C C 1
ATOM 3882 O O . GLU C 1 15 ? 25.365 -46.128 -21.028 1.00 37.59 591 GLU C O 1
ATOM 3884 N N . GLU C 1 16 ? 25.580 -45.337 -23.142 1.00 33.26 592 GLU C N 1
ATOM 3885 C CA . GLU C 1 16 ? 25.997 -43.990 -22.739 1.00 33.61 592 GLU C CA 1
ATOM 3886 C C . GLU C 1 16 ? 24.756 -43.241 -22.244 1.00 37.47 592 GLU C C 1
ATOM 3887 O O . GLU C 1 16 ? 23.694 -43.315 -22.873 1.00 36.40 592 GLU C O 1
ATOM 3893 N N . LEU C 1 17 ? 24.860 -42.618 -21.060 1.00 32.80 593 LEU C N 1
ATOM 3894 C CA . LEU C 1 17 ? 23.732 -41.893 -20.473 1.00 31.14 593 LEU C CA 1
ATOM 3895 C C . LEU C 1 17 ? 23.982 -40.395 -20.504 1.00 35.64 593 LEU C C 1
ATOM 3896 O O . LEU C 1 17 ? 23.077 -39.656 -20.839 1.00 37.92 593 LEU C O 1
ATOM 3901 N N . GLN C 1 18 ? 25.185 -39.943 -20.169 1.00 30.91 594 GLN C N 1
ATOM 3902 C CA . GLN C 1 18 ? 25.451 -38.527 -20.082 1.00 31.53 594 GLN C CA 1
ATOM 3903 C C . GLN C 1 18 ? 26.928 -38.232 -20.053 1.00 36.72 594 GLN C C 1
ATOM 3904 O O . GLN C 1 18 ? 27.685 -38.922 -19.378 1.00 36.80 594 GLN C O 1
ATOM 3910 N N . LEU C 1 19 ? 27.324 -37.156 -20.727 1.00 33.88 595 LEU C N 1
ATOM 3911 C CA . LEU C 1 19 ? 28.690 -36.688 -20.710 1.00 35.69 595 LEU C CA 1
ATOM 3912 C C . LEU C 1 19 ? 28.874 -35.887 -19.429 1.00 42.61 595 LEU C C 1
ATOM 3913 O O . LEU C 1 19 ? 28.166 -34.911 -19.206 1.00 45.07 595 LEU C O 1
ATOM 3918 N N . LEU C 1 20 ? 29.772 -36.346 -18.566 1.00 38.31 596 LEU C N 1
ATOM 3919 C CA . LEU C 1 20 ? 30.055 -35.733 -17.281 1.00 36.91 596 LEU C CA 1
ATOM 3920 C C . LEU C 1 20 ? 31.157 -34.726 -17.415 1.00 41.88 596 LEU C C 1
ATOM 3921 O O . LEU C 1 20 ? 31.206 -33.778 -16.640 1.00 42.18 596 LEU C O 1
ATOM 3926 N N . GLY C 1 21 ? 32.035 -34.933 -18.382 1.00 39.93 597 GLY C N 1
ATOM 3927 C CA . GLY C 1 21 ? 33.160 -34.037 -18.617 1.00 41.09 597 GLY C CA 1
ATOM 3928 C C . GLY C 1 21 ? 33.827 -34.249 -19.953 1.00 48.32 597 GLY C C 1
ATOM 3929 O O . GLY C 1 21 ? 33.920 -35.380 -20.435 1.00 48.21 597 GLY C O 1
ATOM 3930 N N . LYS C 1 22 ? 34.288 -33.151 -20.549 1.00 48.06 598 LYS C N 1
ATOM 3931 C CA . LYS C 1 22 ? 34.952 -33.136 -21.844 1.00 50.03 598 LYS C CA 1
ATOM 3932 C C . LYS C 1 22 ? 36.129 -32.158 -21.862 1.00 59.40 598 LYS C C 1
ATOM 3933 O O . LYS C 1 22 ? 35.950 -30.950 -21.712 1.00 60.27 598 LYS C O 1
ATOM 3939 N N . GLY C 1 23 ? 37.317 -32.710 -22.033 1.00 58.40 599 GLY C N 1
ATOM 3940 C CA . GLY C 1 23 ? 38.557 -31.969 -22.198 1.00 59.16 599 GLY C CA 1
ATOM 3941 C C . GLY C 1 23 ? 38.871 -31.966 -23.679 1.00 65.14 599 GLY C C 1
ATOM 3942 O O . GLY C 1 23 ? 38.099 -32.532 -24.468 1.00 63.95 599 GLY C O 1
ATOM 3943 N N . ALA C 1 24 ? 39.986 -31.324 -24.087 1.00 63.09 600 ALA C N 1
ATOM 3944 C CA . ALA C 1 24 ? 40.366 -31.318 -25.506 1.00 62.86 600 ALA C CA 1
ATOM 3945 C C . ALA C 1 24 ? 40.803 -32.743 -25.918 1.00 66.09 600 ALA C C 1
ATOM 3946 O O . ALA C 1 24 ? 40.455 -33.190 -27.012 1.00 66.05 600 ALA C O 1
ATOM 3948 N N . PHE C 1 25 ? 41.500 -33.470 -25.009 1.00 60.84 601 PHE C N 1
ATOM 3949 C CA . PHE C 1 25 ? 41.968 -34.836 -25.230 1.00 59.83 601 PHE C CA 1
ATOM 3950 C C . PHE C 1 25 ? 41.617 -35.716 -24.015 1.00 61.89 601 PHE C C 1
ATOM 3951 O O . PHE C 1 25 ? 42.484 -36.059 -23.206 1.00 62.01 601 PHE C O 1
ATOM 3953 N N . GLY C 1 26 ? 40.334 -36.042 -23.894 1.00 55.73 602 GLY C N 1
ATOM 3954 C CA . GLY C 1 26 ? 39.806 -36.836 -22.788 1.00 54.01 602 GLY C CA 1
ATOM 3955 C C . GLY C 1 26 ? 38.364 -36.515 -22.427 1.00 52.58 602 GLY C C 1
ATOM 3956 O O . GLY C 1 26 ? 37.940 -35.366 -22.519 1.00 52.57 602 GLY C O 1
ATOM 3957 N N . ALA C 1 27 ? 37.599 -37.528 -22.014 1.00 44.46 603 ALA C N 1
ATOM 3958 C CA . ALA C 1 27 ? 36.185 -37.366 -21.671 1.00 42.29 603 ALA C CA 1
ATOM 3959 C C . ALA C 1 27 ? 35.756 -38.337 -20.581 1.00 39.41 603 ALA C C 1
ATOM 3960 O O . ALA C 1 27 ? 36.285 -39.439 -20.522 1.00 38.73 603 ALA C O 1
ATOM 3962 N N . VAL C 1 28 ? 34.774 -37.944 -19.753 1.00 31.37 604 VAL C N 1
ATOM 3963 C CA . VAL C 1 28 ? 34.209 -38.801 -18.693 1.00 29.20 604 VAL C CA 1
ATOM 3964 C C . VAL C 1 28 ? 32.711 -38.944 -19.004 1.00 31.42 604 VAL C C 1
ATOM 3965 O O . VAL C 1 28 ? 31.999 -37.951 -19.093 1.00 31.81 604 VAL C O 1
ATOM 3969 N N . ILE C 1 29 ? 32.250 -40.170 -19.166 1.00 25.56 605 ILE C N 1
ATOM 3970 C CA . ILE C 1 29 ? 30.887 -40.495 -19.490 1.00 24.84 605 ILE C CA 1
ATOM 3971 C C . ILE C 1 29 ? 30.223 -41.312 -18.366 1.00 29.94 605 ILE C C 1
ATOM 3972 O O . ILE C 1 29 ? 30.853 -42.164 -17.776 1.00 29.71 605 ILE C O 1
ATOM 3977 N N . LYS C 1 30 ? 28.938 -41.044 -18.092 1.00 27.36 606 LYS C N 1
ATOM 3978 C CA . LYS C 1 30 ? 28.108 -41.801 -17.171 1.00 27.01 606 LYS C CA 1
ATOM 3979 C C . LYS C 1 30 ? 27.506 -42.818 -18.107 1.00 31.96 606 LYS C C 1
ATOM 3980 O O . LYS C 1 30 ? 26.931 -42.455 -19.158 1.00 30.81 606 LYS C O 1
ATOM 3986 N N . VAL C 1 31 ? 27.730 -44.090 -17.787 1.00 27.09 607 VAL C N 1
ATOM 3987 C CA . VAL C 1 31 ? 27.283 -45.201 -18.618 1.00 25.38 607 VAL C CA 1
ATOM 3988 C C . VAL C 1 31 ? 26.473 -46.120 -17.759 1.00 30.26 607 VAL C C 1
ATOM 3989 O O . VAL C 1 31 ? 26.617 -46.091 -16.536 1.00 30.51 607 VAL C O 1
ATOM 3993 N N . GLN C 1 32 ? 25.666 -46.977 -18.376 1.00 26.90 608 GLN C N 1
ATOM 3994 C CA . GLN C 1 32 ? 25.021 -48.026 -17.612 1.00 27.46 608 GLN C CA 1
ATOM 3995 C C . GLN C 1 32 ? 25.558 -49.330 -18.187 1.00 31.21 608 GLN C C 1
ATOM 3996 O O . GLN C 1 32 ? 25.579 -49.470 -19.412 1.00 30.70 608 GLN C O 1
ATOM 4002 N N . ASN C 1 33 ? 26.010 -50.267 -17.338 1.00 28.71 609 ASN C N 1
ATOM 4003 C CA . ASN C 1 33 ? 26.469 -51.583 -17.825 1.00 28.33 609 ASN C CA 1
ATOM 4004 C C . ASN C 1 33 ? 25.247 -52.426 -18.216 1.00 31.26 609 ASN C C 1
ATOM 4005 O O . ASN C 1 33 ? 24.339 -52.608 -17.409 1.00 27.75 609 ASN C O 1
ATOM 4010 N N . LYS C 1 34 ? 25.210 -52.915 -19.448 1.00 30.89 610 LYS C N 1
ATOM 4011 C CA . LYS C 1 34 ? 24.034 -53.692 -19.912 1.00 32.70 610 LYS C CA 1
ATOM 4012 C C . LYS C 1 34 ? 23.737 -54.971 -19.113 1.00 35.64 610 LYS C C 1
ATOM 4013 O O . LYS C 1 34 ? 22.571 -55.315 -18.904 1.00 35.42 610 LYS C O 1
ATOM 4019 N N . LEU C 1 35 ? 24.776 -55.641 -18.638 1.00 33.10 611 LEU C N 1
ATOM 4020 C CA . LEU C 1 35 ? 24.636 -56.886 -17.898 1.00 33.52 611 LEU C CA 1
ATOM 4021 C C . LEU C 1 35 ? 24.238 -56.672 -16.419 1.00 36.65 611 LEU C C 1
ATOM 4022 O O . LEU C 1 35 ? 23.195 -57.187 -16.003 1.00 37.21 611 LEU C O 1
ATOM 4027 N N . ASP C 1 36 ? 25.039 -55.941 -15.631 1.00 30.97 612 ASP C N 1
ATOM 4028 C CA . ASP C 1 36 ? 24.738 -55.769 -14.195 1.00 30.94 612 ASP C CA 1
ATOM 4029 C C . ASP C 1 36 ? 23.739 -54.613 -13.878 1.00 36.56 612 ASP C C 1
ATOM 4030 O O . ASP C 1 36 ? 23.284 -54.494 -12.746 1.00 36.73 612 ASP C O 1
ATOM 4035 N N . GLY C 1 37 ? 23.448 -53.762 -14.864 1.00 34.23 613 GLY C N 1
ATOM 4036 C CA . GLY C 1 37 ? 22.507 -52.654 -14.710 1.00 35.03 613 GLY C CA 1
ATOM 4037 C C . GLY C 1 37 ? 22.949 -51.465 -13.876 1.00 39.62 613 GLY C C 1
ATOM 4038 O O . GLY C 1 37 ? 22.156 -50.549 -13.685 1.00 40.47 613 GLY C O 1
ATOM 4039 N N . CYS C 1 38 ? 24.193 -51.466 -13.358 1.00 35.97 614 CYS C N 1
ATOM 4040 C CA . CYS C 1 38 ? 24.763 -50.358 -12.585 1.00 35.40 614 CYS C CA 1
ATOM 4041 C C . CYS C 1 38 ? 25.286 -49.269 -13.504 1.00 34.92 614 CYS C C 1
ATOM 4042 O O . CYS C 1 38 ? 25.689 -49.544 -14.647 1.00 28.72 614 CYS C O 1
ATOM 4045 N N . CYS C 1 39 ? 25.421 -48.062 -12.912 1.00 33.28 615 CYS C N 1
ATOM 4046 C CA . CYS C 1 39 ? 25.985 -46.847 -13.479 1.00 32.95 615 CYS C CA 1
ATOM 4047 C C . CYS C 1 39 ? 27.418 -46.726 -13.045 1.00 31.78 615 CYS C C 1
ATOM 4048 O O . CYS C 1 39 ? 27.726 -46.873 -11.863 1.00 31.05 615 CYS C O 1
ATOM 4051 N N . TYR C 1 40 ? 28.270 -46.344 -13.995 1.00 24.49 616 TYR C N 1
ATOM 4052 C CA . TYR C 1 40 ? 29.680 -46.134 -13.812 1.00 22.46 616 TYR C CA 1
ATOM 4053 C C . TYR C 1 40 ? 30.078 -44.833 -14.492 1.00 26.68 616 TYR C C 1
ATOM 4054 O O . TYR C 1 40 ? 29.384 -44.400 -15.385 1.00 29.61 616 TYR C O 1
ATOM 4063 N N . ALA C 1 41 ? 31.190 -44.234 -14.088 1.00 22.46 617 ALA C N 1
ATOM 4064 C CA . ALA C 1 41 ? 31.817 -43.102 -14.714 1.00 22.31 617 ALA C CA 1
ATOM 4065 C C . ALA C 1 41 ? 33.030 -43.698 -15.445 1.00 31.70 617 ALA C C 1
ATOM 4066 O O . ALA C 1 41 ? 33.929 -44.288 -14.822 1.00 29.67 617 ALA C O 1
ATOM 4068 N N . VAL C 1 42 ? 32.997 -43.623 -16.790 1.00 32.16 618 VAL C N 1
ATOM 4069 C CA . VAL C 1 42 ? 34.045 -44.141 -17.664 1.00 31.70 618 VAL C CA 1
ATOM 4070 C C . VAL C 1 42 ? 34.872 -42.979 -18.189 1.00 33.50 618 VAL C C 1
ATOM 4071 O O . VAL C 1 42 ? 34.348 -42.137 -18.890 1.00 30.64 618 VAL C O 1
ATOM 4075 N N . LYS C 1 43 ? 36.151 -42.936 -17.838 1.00 33.49 619 LYS C N 1
ATOM 4076 C CA . LYS C 1 43 ? 37.100 -41.929 -18.325 1.00 34.50 619 LYS C CA 1
ATOM 4077 C C . LYS C 1 43 ? 37.754 -42.521 -19.578 1.00 40.57 619 LYS C C 1
ATOM 4078 O O . LYS C 1 43 ? 38.169 -43.673 -19.557 1.00 41.02 619 LYS C O 1
ATOM 4084 N N . ARG C 1 44 ? 37.784 -41.773 -20.671 1.00 38.27 620 ARG C N 1
ATOM 4085 C CA . ARG C 1 44 ? 38.393 -42.184 -21.937 1.00 38.78 620 ARG C CA 1
ATOM 4086 C C . ARG C 1 44 ? 39.464 -41.165 -22.284 1.00 46.42 620 ARG C C 1
ATOM 4087 O O . ARG C 1 44 ? 39.184 -39.960 -22.316 1.00 45.50 620 ARG C O 1
ATOM 4095 N N . ILE C 1 45 ? 40.692 -41.662 -22.521 1.00 45.52 621 ILE C N 1
ATOM 4096 C CA . ILE C 1 45 ? 41.896 -40.884 -22.812 1.00 45.91 621 ILE C CA 1
ATOM 4097 C C . ILE C 1 45 ? 42.594 -41.390 -24.116 1.00 48.63 621 ILE C C 1
ATOM 4098 O O . ILE C 1 45 ? 42.784 -42.599 -24.266 1.00 46.80 621 ILE C O 1
ATOM 4103 N N . PRO C 1 46 ? 42.993 -40.498 -25.056 1.00 45.40 622 PRO C N 1
ATOM 4104 C CA . PRO C 1 46 ? 43.731 -40.976 -26.233 1.00 44.71 622 PRO C CA 1
ATOM 4105 C C . PRO C 1 46 ? 45.186 -41.250 -25.843 1.00 45.81 622 PRO C C 1
ATOM 4106 O O . PRO C 1 46 ? 45.780 -40.476 -25.096 1.00 43.23 622 PRO C O 1
ATOM 4110 N N . ILE C 1 47 ? 45.731 -42.390 -26.264 1.00 43.34 623 ILE C N 1
ATOM 4111 C CA . ILE C 1 47 ? 47.099 -42.766 -25.892 1.00 44.32 623 ILE C CA 1
ATOM 4112 C C . ILE C 1 47 ? 47.942 -43.217 -27.101 1.00 54.97 623 ILE C C 1
ATOM 4113 O O . ILE C 1 47 ? 47.413 -43.752 -28.085 1.00 55.61 623 ILE C O 1
ATOM 4118 N N . ASN C 1 48 ? 49.253 -43.005 -26.990 1.00 55.27 624 ASN C N 1
ATOM 4119 C CA . ASN C 1 48 ? 50.273 -43.381 -27.957 1.00 57.59 624 ASN C CA 1
ATOM 4120 C C . ASN C 1 48 ? 50.997 -44.559 -27.280 1.00 66.82 624 ASN C C 1
ATOM 4121 O O . ASN C 1 48 ? 51.806 -44.292 -26.397 1.00 67.17 624 ASN C O 1
ATOM 4126 N N . PRO C 1 49 ? 50.674 -45.853 -27.574 1.00 67.31 625 PRO C N 1
ATOM 4127 C CA . PRO C 1 49 ? 51.321 -46.964 -26.836 1.00 68.64 625 PRO C CA 1
ATOM 4128 C C . PRO C 1 49 ? 52.851 -47.023 -26.915 1.00 76.52 625 PRO C C 1
ATOM 4129 O O . PRO C 1 49 ? 53.495 -47.454 -25.950 1.00 76.46 625 PRO C O 1
ATOM 4133 N N . ALA C 1 50 ? 53.429 -46.578 -28.045 1.00 75.04 626 ALA C N 1
ATOM 4134 C CA . ALA C 1 50 ? 54.874 -46.531 -28.227 1.00 76.05 626 ALA C CA 1
ATOM 4135 C C . ALA C 1 50 ? 55.347 -45.114 -27.859 1.00 81.93 626 ALA C C 1
ATOM 4136 O O . ALA C 1 50 ? 55.734 -44.315 -28.727 1.00 82.21 626 ALA C O 1
ATOM 4138 N N . SER C 1 51 ? 55.244 -44.799 -26.545 1.00 78.60 627 SER C N 1
ATOM 4139 C CA . SER C 1 51 ? 55.617 -43.518 -25.940 1.00 78.53 627 SER C CA 1
ATOM 4140 C C . SER C 1 51 ? 55.838 -43.642 -24.431 1.00 82.32 627 SER C C 1
ATOM 4141 O O . SER C 1 51 ? 55.399 -44.619 -23.812 1.00 81.65 627 SER C O 1
ATOM 4144 N N . ARG C 1 52 ? 56.524 -42.633 -23.849 1.00 78.63 628 ARG C N 1
ATOM 4145 C CA . ARG C 1 52 ? 56.794 -42.526 -22.411 1.00 78.02 628 ARG C CA 1
ATOM 4146 C C . ARG C 1 52 ? 55.550 -41.968 -21.727 1.00 80.63 628 ARG C C 1
ATOM 4147 O O . ARG C 1 52 ? 55.403 -42.110 -20.511 1.00 80.17 628 ARG C O 1
ATOM 4149 N N . GLN C 1 53 ? 54.651 -41.333 -22.520 1.00 76.18 629 GLN C N 1
ATOM 4150 C CA . GLN C 1 53 ? 53.372 -40.807 -22.046 1.00 75.52 629 GLN C CA 1
ATOM 4151 C C . GLN C 1 53 ? 52.508 -41.998 -21.633 1.00 76.93 629 GLN C C 1
ATOM 4152 O O . GLN C 1 53 ? 52.017 -41.999 -20.504 1.00 76.49 629 GLN C O 1
ATOM 4154 N N . PHE C 1 54 ? 52.409 -43.053 -22.497 1.00 70.88 630 PHE C N 1
ATOM 4155 C CA . PHE C 1 54 ? 51.670 -44.270 -22.149 1.00 69.32 630 PHE C CA 1
ATOM 4156 C C . PHE C 1 54 ? 52.353 -45.052 -21.019 1.00 68.31 630 PHE C C 1
ATOM 4157 O O . PHE C 1 54 ? 51.656 -45.594 -20.163 1.00 67.65 630 PHE C O 1
ATOM 4165 N N . ARG C 1 55 ? 53.692 -45.080 -20.987 1.00 61.68 631 ARG C N 1
ATOM 4166 C CA . ARG C 1 55 ? 54.411 -45.789 -19.927 1.00 60.72 631 ARG C CA 1
ATOM 4167 C C . ARG C 1 55 ? 54.040 -45.217 -18.553 1.00 60.79 631 ARG C C 1
ATOM 4168 O O . ARG C 1 55 ? 53.781 -45.982 -17.625 1.00 59.62 631 ARG C O 1
ATOM 4170 N N . ARG C 1 56 ? 53.950 -43.872 -18.458 1.00 55.65 632 ARG C N 1
ATOM 4171 C CA . ARG C 1 56 ? 53.552 -43.137 -17.253 1.00 54.32 632 ARG C CA 1
ATOM 4172 C C . ARG C 1 56 ? 52.062 -43.384 -16.929 1.00 55.90 632 ARG C C 1
ATOM 4173 O O . ARG C 1 56 ? 51.753 -43.665 -15.772 1.00 54.87 632 ARG C O 1
ATOM 4175 N N . ILE C 1 57 ? 51.155 -43.323 -17.956 1.00 51.48 633 ILE C N 1
ATOM 4176 C CA . ILE C 1 57 ? 49.708 -43.582 -17.814 1.00 50.58 633 ILE C CA 1
ATOM 4177 C C . ILE C 1 57 ? 49.495 -44.973 -17.234 1.00 53.24 633 ILE C C 1
ATOM 4178 O O . ILE C 1 57 ? 48.930 -45.088 -16.147 1.00 54.10 633 ILE C O 1
ATOM 4183 N N . LYS C 1 58 ? 50.018 -46.011 -17.914 1.00 48.10 634 LYS C N 1
ATOM 4184 C CA . LYS C 1 58 ? 49.969 -47.409 -17.487 1.00 46.76 634 LYS C CA 1
ATOM 4185 C C . LYS C 1 58 ? 50.443 -47.550 -16.046 1.00 49.00 634 LYS C C 1
ATOM 4186 O O . LYS C 1 58 ? 49.890 -48.354 -15.310 1.00 48.46 634 LYS C O 1
ATOM 4192 N N . GLY C 1 59 ? 51.461 -46.776 -15.674 1.00 45.88 635 GLY C N 1
ATOM 4193 C CA . GLY C 1 59 ? 52.063 -46.797 -14.346 1.00 45.81 635 GLY C CA 1
ATOM 4194 C C . GLY C 1 59 ? 51.140 -46.265 -13.277 1.00 50.42 635 GLY C C 1
ATOM 4195 O O . GLY C 1 59 ? 51.057 -46.835 -12.191 1.00 50.98 635 GLY C O 1
ATOM 4196 N N . GLU C 1 60 ? 50.437 -45.172 -13.583 1.00 46.66 636 GLU C N 1
ATOM 4197 C CA . GLU C 1 60 ? 49.495 -44.563 -12.652 1.00 47.25 636 GLU C CA 1
ATOM 4198 C C . GLU C 1 60 ? 48.207 -45.430 -12.533 1.00 49.89 636 GLU C C 1
ATOM 4199 O O . GLU C 1 60 ? 47.616 -45.496 -11.452 1.00 50.31 636 GLU C O 1
ATOM 4205 N N . VAL C 1 61 ? 47.854 -46.169 -13.610 1.00 44.35 637 VAL C N 1
ATOM 4206 C CA . VAL C 1 61 ? 46.753 -47.150 -13.670 1.00 43.21 637 VAL C CA 1
ATOM 4207 C C . VAL C 1 61 ? 47.075 -48.333 -12.738 1.00 44.71 637 VAL C C 1
ATOM 4208 O O . VAL C 1 61 ? 46.171 -48.874 -12.101 1.00 43.20 637 VAL C O 1
ATOM 4212 N N . THR C 1 62 ? 48.364 -48.715 -12.664 1.00 41.31 638 THR C N 1
ATOM 4213 C CA . THR C 1 62 ? 48.887 -49.777 -11.798 1.00 41.55 638 THR C CA 1
ATOM 4214 C C . THR C 1 62 ? 48.677 -49.412 -10.317 1.00 45.67 638 THR C C 1
ATOM 4215 O O . THR C 1 62 ? 48.195 -50.239 -9.554 1.00 44.91 638 THR C O 1
ATOM 4219 N N . LEU C 1 63 ? 48.988 -48.169 -9.936 1.00 43.73 639 LEU C N 1
ATOM 4220 C CA . LEU C 1 63 ? 48.814 -47.665 -8.565 1.00 44.39 639 LEU C CA 1
ATOM 4221 C C . LEU C 1 63 ? 47.333 -47.626 -8.176 1.00 47.78 639 LEU C C 1
ATOM 4222 O O . LEU C 1 63 ? 46.982 -48.075 -7.086 1.00 47.68 639 LEU C O 1
ATOM 4227 N N . LEU C 1 64 ? 46.483 -47.086 -9.081 1.00 42.96 640 LEU C N 1
ATOM 4228 C CA . LEU C 1 64 ? 45.024 -46.922 -8.972 1.00 42.23 640 LEU C CA 1
ATOM 4229 C C . LEU C 1 64 ? 44.311 -48.257 -8.736 1.00 43.65 640 LEU C C 1
ATOM 4230 O O . LEU C 1 64 ? 43.424 -48.349 -7.886 1.00 42.49 640 LEU C O 1
ATOM 4235 N N . SER C 1 65 ? 44.724 -49.293 -9.475 1.00 39.83 641 SER C N 1
ATOM 4236 C CA . SER C 1 65 ? 44.157 -50.631 -9.363 1.00 39.67 641 SER C CA 1
ATOM 4237 C C . SER C 1 65 ? 44.436 -51.289 -8.009 1.00 45.31 641 SER C C 1
ATOM 4238 O O . SER C 1 65 ? 43.741 -52.223 -7.640 1.00 45.46 641 SER C O 1
ATOM 4241 N N . ARG C 1 66 ? 45.408 -50.763 -7.249 1.00 43.62 642 ARG C N 1
ATOM 4242 C CA . ARG C 1 66 ? 45.795 -51.276 -5.933 1.00 43.80 642 ARG C CA 1
ATOM 4243 C C . ARG C 1 66 ? 45.063 -50.641 -4.792 1.00 48.42 642 ARG C C 1
ATOM 4244 O O . ARG C 1 66 ? 45.070 -51.199 -3.692 1.00 48.73 642 ARG C O 1
ATOM 4252 N N . LEU C 1 67 ? 44.447 -49.471 -5.018 1.00 44.79 643 LEU C N 1
ATOM 4253 C CA . LEU C 1 67 ? 43.742 -48.774 -3.937 1.00 44.31 643 LEU C CA 1
ATOM 4254 C C . LEU C 1 67 ? 42.433 -49.497 -3.532 1.00 47.32 643 LEU C C 1
ATOM 4255 O O . LEU C 1 67 ? 41.744 -50.048 -4.383 1.00 46.18 643 LEU C O 1
ATOM 4260 N N . HIS C 1 68 ? 42.158 -49.578 -2.221 1.00 44.44 644 HIS C N 1
ATOM 4261 C CA . HIS C 1 68 ? 40.989 -50.263 -1.657 1.00 44.30 644 HIS C CA 1
ATOM 4262 C C . HIS C 1 68 ? 40.701 -49.608 -0.296 1.00 48.04 644 HIS C C 1
ATOM 4263 O O . HIS C 1 68 ? 41.321 -49.961 0.711 1.00 50.54 644 HIS C O 1
ATOM 4270 N N . HIS C 1 69 ? 39.819 -48.592 -0.295 1.00 41.30 645 HIS C N 1
ATOM 4271 C CA . HIS C 1 69 ? 39.435 -47.768 0.854 1.00 39.52 645 HIS C CA 1
ATOM 4272 C C . HIS C 1 69 ? 38.054 -47.160 0.593 1.00 40.15 645 HIS C C 1
ATOM 4273 O O . HIS C 1 69 ? 37.766 -46.785 -0.546 1.00 39.06 645 HIS C O 1
ATOM 4280 N N . GLU C 1 70 ? 37.208 -47.041 1.637 1.00 34.81 646 GLU C N 1
ATOM 4281 C CA . GLU C 1 70 ? 35.861 -46.493 1.515 1.00 33.81 646 GLU C CA 1
ATOM 4282 C C . GLU C 1 70 ? 35.840 -45.021 1.082 1.00 36.27 646 GLU C C 1
ATOM 4283 O O . GLU C 1 70 ? 34.837 -44.604 0.550 1.00 35.80 646 GLU C O 1
ATOM 4289 N N . ASN C 1 71 ? 36.935 -44.263 1.268 1.00 32.43 647 ASN C N 1
ATOM 4290 C CA . ASN C 1 71 ? 37.004 -42.843 0.885 1.00 31.79 647 ASN C CA 1
ATOM 4291 C C . ASN C 1 71 ? 37.758 -42.613 -0.408 1.00 35.02 647 ASN C C 1
ATOM 4292 O O . ASN C 1 71 ? 38.179 -41.492 -0.709 1.00 34.34 647 ASN C O 1
ATOM 4297 N N . ILE C 1 72 ? 37.920 -43.691 -1.174 1.00 30.97 648 ILE C N 1
ATOM 4298 C CA . ILE C 1 72 ? 38.556 -43.723 -2.479 1.00 31.04 648 ILE C CA 1
ATOM 4299 C C . ILE C 1 72 ? 37.496 -44.210 -3.486 1.00 33.04 648 ILE C C 1
ATOM 4300 O O . ILE C 1 72 ? 36.805 -45.183 -3.225 1.00 31.92 648 ILE C O 1
ATOM 4305 N N . VAL C 1 73 ? 37.347 -43.506 -4.609 1.00 29.94 649 VAL C N 1
ATOM 4306 C CA . VAL C 1 73 ? 36.425 -43.898 -5.679 1.00 29.90 649 VAL C CA 1
ATOM 4307 C C . VAL C 1 73 ? 36.822 -45.336 -6.121 1.00 31.35 649 VAL C C 1
ATOM 4308 O O . VAL C 1 73 ? 37.992 -45.594 -6.405 1.00 31.95 649 VAL C O 1
ATOM 4312 N N . ARG C 1 74 ? 35.884 -46.274 -6.032 1.00 25.79 650 ARG C N 1
ATOM 4313 C CA . ARG C 1 74 ? 36.111 -47.670 -6.365 1.00 25.96 650 ARG C CA 1
ATOM 4314 C C . ARG C 1 74 ? 36.406 -47.853 -7.873 1.00 31.08 650 ARG C C 1
ATOM 4315 O O . ARG C 1 74 ? 35.625 -47.437 -8.723 1.00 32.19 650 ARG C O 1
ATOM 4323 N N . TYR C 1 75 ? 37.552 -48.441 -8.166 1.00 27.81 651 TYR C N 1
ATOM 4324 C CA . TYR C 1 75 ? 38.053 -48.809 -9.499 1.00 26.81 651 TYR C CA 1
ATOM 4325 C C . TYR C 1 75 ? 37.409 -50.164 -9.891 1.00 28.68 651 TYR C C 1
ATOM 4326 O O . TYR C 1 75 ? 37.285 -51.063 -9.034 1.00 26.98 651 TYR C O 1
ATOM 4335 N N . TYR C 1 76 ? 36.956 -50.278 -11.158 1.00 23.74 652 TYR C N 1
ATOM 4336 C CA . TYR C 1 76 ? 36.347 -51.506 -11.676 1.00 24.60 652 TYR C CA 1
ATOM 4337 C C . TYR C 1 76 ? 37.170 -52.205 -12.763 1.00 33.36 652 TYR C C 1
ATOM 4338 O O . TYR C 1 76 ? 37.304 -53.429 -12.726 1.00 35.55 652 TYR C O 1
ATOM 4347 N N . ASN C 1 77 ? 37.651 -51.450 -13.749 1.00 30.55 653 ASN C N 1
ATOM 4348 C CA . ASN C 1 77 ? 38.364 -51.970 -14.903 1.00 30.70 653 ASN C CA 1
ATOM 4349 C C . ASN C 1 77 ? 39.052 -50.870 -15.685 1.00 37.91 653 ASN C C 1
ATOM 4350 O O . ASN C 1 77 ? 38.701 -49.692 -15.582 1.00 38.64 653 ASN C O 1
ATOM 4355 N N . ALA C 1 78 ? 40.041 -51.272 -16.473 1.00 35.38 654 ALA C N 1
ATOM 4356 C CA . ALA C 1 78 ? 40.801 -50.425 -17.376 1.00 36.22 654 ALA C CA 1
ATOM 4357 C C . ALA C 1 78 ? 41.242 -51.310 -18.526 1.00 41.10 654 ALA C C 1
ATOM 4358 O O . ALA C 1 78 ? 41.642 -52.449 -18.291 1.00 41.94 654 ALA C O 1
ATOM 4360 N N . TRP C 1 79 ? 41.090 -50.815 -19.763 1.00 36.02 655 TRP C N 1
ATOM 4361 C CA . TRP C 1 79 ? 41.410 -51.533 -20.988 1.00 34.70 655 TRP C CA 1
ATOM 4362 C C . TRP C 1 79 ? 41.708 -50.561 -22.096 1.00 40.63 655 TRP C C 1
ATOM 4363 O O . TRP C 1 79 ? 41.274 -49.395 -22.048 1.00 39.81 655 TRP C O 1
ATOM 4374 N N . ILE C 1 80 ? 42.398 -51.067 -23.130 1.00 38.86 656 ILE C N 1
ATOM 4375 C CA . ILE C 1 80 ? 42.724 -50.307 -24.334 1.00 39.20 656 ILE C CA 1
ATOM 4376 C C . ILE C 1 80 ? 41.999 -50.890 -25.530 1.00 45.38 656 ILE C C 1
ATOM 4377 O O . ILE C 1 80 ? 41.815 -52.116 -25.639 1.00 46.97 656 ILE C O 1
ATOM 4382 N N . GLU C 1 81 ? 41.579 -49.991 -26.412 1.00 40.78 657 GLU C N 1
ATOM 4383 C CA . GLU C 1 81 ? 40.908 -50.266 -27.673 1.00 39.69 657 GLU C CA 1
ATOM 4384 C C . GLU C 1 81 ? 41.618 -49.486 -28.758 1.00 46.43 657 GLU C C 1
ATOM 4385 O O . GLU C 1 81 ? 41.960 -48.306 -28.560 1.00 46.37 657 GLU C O 1
ATOM 4391 N N . ARG C 1 82 ? 41.841 -50.148 -29.900 1.00 44.84 658 ARG C N 1
ATOM 4392 C CA . ARG C 1 82 ? 42.416 -49.558 -31.102 1.00 45.37 658 ARG C CA 1
ATOM 4393 C C . ARG C 1 82 ? 41.279 -49.460 -32.104 1.00 50.00 658 ARG C C 1
ATOM 4394 O O . ARG C 1 82 ? 40.561 -50.444 -32.334 1.00 48.51 658 ARG C O 1
ATOM 4396 N N . HIS C 1 83 ? 41.085 -48.253 -32.658 1.00 47.62 659 HIS C N 1
ATOM 4397 C CA . HIS C 1 83 ? 40.048 -47.953 -33.642 1.00 53.24 659 HIS C CA 1
ATOM 4398 C C . HIS C 1 83 ? 40.682 -47.280 -34.858 1.00 83.87 659 HIS C C 1
ATOM 4399 O O . HIS C 1 83 ? 41.909 -47.257 -34.982 1.00 53.73 659 HIS C O 1
ATOM 4401 N N . VAL C 1 93 ? 45.057 -44.771 -33.948 1.00 49.47 795 VAL C N 1
ATOM 4402 C CA . VAL C 1 93 ? 44.397 -44.193 -32.765 1.00 50.00 795 VAL C CA 1
ATOM 4403 C C . VAL C 1 93 ? 44.053 -45.288 -31.713 1.00 54.08 795 VAL C C 1
ATOM 4404 O O . VAL C 1 93 ? 43.464 -46.322 -32.050 1.00 53.04 795 VAL C O 1
ATOM 4408 N N . HIS C 1 94 ? 44.470 -45.039 -30.444 1.00 50.85 796 HIS C N 1
ATOM 4409 C CA . HIS C 1 94 ? 44.240 -45.897 -29.272 1.00 50.21 796 HIS C CA 1
ATOM 4410 C C . HIS C 1 94 ? 43.581 -45.111 -28.130 1.00 49.51 796 HIS C C 1
ATOM 4411 O O . HIS C 1 94 ? 44.006 -43.998 -27.800 1.00 47.91 796 HIS C O 1
ATOM 4418 N N . TYR C 1 95 ? 42.578 -45.722 -27.501 1.00 43.84 797 TYR C N 1
ATOM 4419 C CA . TYR C 1 95 ? 41.886 -45.144 -26.360 1.00 41.79 797 TYR C CA 1
ATOM 4420 C C . TYR C 1 95 ? 42.017 -45.993 -25.129 1.00 43.58 797 TYR C C 1
ATOM 4421 O O . TYR C 1 95 ? 41.738 -47.192 -25.173 1.00 44.66 797 TYR C O 1
ATOM 4430 N N . LEU C 1 96 ? 42.426 -45.363 -24.022 1.00 36.32 798 LEU C N 1
ATOM 4431 C CA . LEU C 1 96 ? 42.460 -45.985 -22.710 1.00 33.69 798 LEU C CA 1
ATOM 4432 C C . LEU C 1 96 ? 41.118 -45.640 -22.041 1.00 35.56 798 LEU C C 1
ATOM 4433 O O . LEU C 1 96 ? 40.730 -44.476 -22.026 1.00 34.34 798 LEU C O 1
ATOM 4438 N N . TYR C 1 97 ? 40.437 -46.643 -21.483 1.00 33.05 799 TYR C N 1
ATOM 4439 C CA . TYR C 1 97 ? 39.173 -46.502 -20.759 1.00 32.77 799 TYR C CA 1
ATOM 4440 C C . TYR C 1 97 ? 39.348 -46.919 -19.299 1.00 36.54 799 TYR C C 1
ATOM 4441 O O . TYR C 1 97 ? 39.947 -47.956 -19.016 1.00 35.99 799 TYR C O 1
ATOM 4450 N N . ILE C 1 98 ? 38.864 -46.084 -18.368 1.00 32.27 800 ILE C N 1
ATOM 4451 C CA . ILE C 1 98 ? 38.924 -46.377 -16.929 1.00 31.75 800 ILE C CA 1
ATOM 4452 C C . ILE C 1 98 ? 37.510 -46.348 -16.389 1.00 30.47 800 ILE C C 1
ATOM 4453 O O . ILE C 1 98 ? 36.893 -45.299 -16.406 1.00 29.97 800 ILE C O 1
ATOM 4458 N N . GLN C 1 99 ? 36.967 -47.516 -16.016 1.00 23.58 801 GLN C N 1
ATOM 4459 C CA . GLN C 1 99 ? 35.635 -47.654 -15.466 1.00 22.05 801 GLN C CA 1
ATOM 4460 C C . GLN C 1 99 ? 35.707 -47.543 -13.926 1.00 26.12 801 GLN C C 1
ATOM 4461 O O . GLN C 1 99 ? 36.365 -48.375 -13.311 1.00 24.80 801 GLN C O 1
ATOM 4467 N N . MET C 1 100 ? 35.083 -46.485 -13.318 1.00 23.79 802 MET C N 1
ATOM 4468 C CA . MET C 1 100 ? 35.076 -46.233 -11.855 1.00 23.95 802 MET C CA 1
ATOM 4469 C C . MET C 1 100 ? 33.656 -46.306 -11.324 1.00 26.40 802 MET C C 1
ATOM 4470 O O . MET C 1 100 ? 32.712 -46.304 -12.135 1.00 27.50 802 MET C O 1
ATOM 4475 N N . GLU C 1 101 ? 33.457 -46.275 -9.983 1.00 21.67 803 GLU C N 1
ATOM 4476 C CA . GLU C 1 101 ? 32.064 -46.151 -9.478 1.00 21.84 803 GLU C CA 1
ATOM 4477 C C . GLU C 1 101 ? 31.498 -44.783 -9.867 1.00 26.33 803 GLU C C 1
ATOM 4478 O O . GLU C 1 101 ? 32.234 -43.791 -9.953 1.00 25.12 803 GLU C O 1
ATOM 4484 N N . TYR C 1 102 ? 30.195 -44.729 -10.072 1.00 25.34 804 TYR C N 1
ATOM 4485 C CA . TYR C 1 102 ? 29.548 -43.455 -10.318 1.00 25.23 804 TYR C CA 1
ATOM 4486 C C . TYR C 1 102 ? 29.072 -42.911 -8.945 1.00 28.91 804 TYR C C 1
ATOM 4487 O O . TYR C 1 102 ? 28.339 -43.610 -8.235 1.00 26.59 804 TYR C O 1
ATOM 4496 N N . CYS C 1 103 ? 29.507 -41.685 -8.583 1.00 25.41 805 CYS C N 1
ATOM 4497 C CA . CYS C 1 103 ? 29.120 -41.004 -7.346 1.00 26.21 805 CYS C CA 1
ATOM 4498 C C . CYS C 1 103 ? 27.899 -40.065 -7.626 1.00 31.14 805 CYS C C 1
ATOM 4499 O O . CYS C 1 103 ? 28.000 -39.110 -8.412 1.00 31.50 805 CYS C O 1
ATOM 4502 N N . GLU C 1 104 ? 26.748 -40.373 -7.021 1.00 28.64 806 GLU C N 1
ATOM 4503 C CA . GLU C 1 104 ? 25.463 -39.687 -7.273 1.00 30.02 806 GLU C CA 1
ATOM 4504 C C . GLU C 1 104 ? 25.359 -38.210 -6.896 1.00 34.78 806 GLU C C 1
ATOM 4505 O O . GLU C 1 104 ? 24.659 -37.494 -7.608 1.00 33.08 806 GLU C O 1
ATOM 4511 N N . LYS C 1 105 ? 25.999 -37.764 -5.791 1.00 32.37 807 LYS C N 1
ATOM 4512 C CA . LYS C 1 105 ? 25.911 -36.371 -5.310 1.00 32.27 807 LYS C CA 1
ATOM 4513 C C . LYS C 1 105 ? 27.024 -35.498 -5.855 1.00 37.10 807 LYS C C 1
ATOM 4514 O O . LYS C 1 105 ? 27.462 -34.575 -5.164 1.00 38.71 807 LYS C O 1
ATOM 4520 N N . SER C 1 106 ? 27.462 -35.750 -7.095 1.00 33.37 808 SER C N 1
ATOM 4521 C CA . SER C 1 106 ? 28.520 -34.984 -7.763 1.00 33.84 808 SER C CA 1
ATOM 4522 C C . SER C 1 106 ? 29.798 -34.870 -6.937 1.00 37.77 808 SER C C 1
ATOM 4523 O O . SER C 1 106 ? 30.195 -35.842 -6.298 1.00 38.65 808 SER C O 1
ATOM 4526 N N . THR C 1 107 ? 30.435 -33.688 -6.957 1.00 34.91 809 THR C N 1
ATOM 4527 C CA . THR C 1 107 ? 31.733 -33.381 -6.342 1.00 35.20 809 THR C CA 1
ATOM 4528 C C . THR C 1 107 ? 31.650 -32.497 -5.082 1.00 40.00 809 THR C C 1
ATOM 4529 O O . THR C 1 107 ? 30.601 -31.920 -4.810 1.00 40.33 809 THR C O 1
ATOM 4533 N N . LEU C 1 108 ? 32.777 -32.335 -4.358 1.00 36.62 810 LEU C N 1
ATOM 4534 C CA . LEU C 1 108 ? 32.875 -31.471 -3.178 1.00 37.09 810 LEU C CA 1
ATOM 4535 C C . LEU C 1 108 ? 32.669 -29.997 -3.588 1.00 41.83 810 LEU C C 1
ATOM 4536 O O . LEU C 1 108 ? 32.162 -29.212 -2.783 1.00 42.77 810 LEU C O 1
ATOM 4541 N N . ARG C 1 109 ? 33.039 -29.644 -4.843 1.00 37.21 811 ARG C N 1
ATOM 4542 C CA . ARG C 1 109 ? 32.878 -28.315 -5.409 1.00 37.73 811 ARG C CA 1
ATOM 4543 C C . ARG C 1 109 ? 31.420 -27.870 -5.335 1.00 43.11 811 ARG C C 1
ATOM 4544 O O . ARG C 1 109 ? 31.148 -26.753 -4.875 1.00 43.87 811 ARG C O 1
ATOM 4552 N N . ASP C 1 110 ? 30.493 -28.748 -5.741 1.00 38.36 812 ASP C N 1
ATOM 4553 C CA . ASP C 1 110 ? 29.059 -28.468 -5.695 1.00 38.34 812 ASP C CA 1
ATOM 4554 C C . ASP C 1 110 ? 28.592 -28.285 -4.267 1.00 43.74 812 ASP C C 1
ATOM 4555 O O . ASP C 1 110 ? 27.889 -27.310 -3.987 1.00 45.16 812 ASP C O 1
ATOM 4560 N N . THR C 1 111 ? 29.020 -29.183 -3.353 1.00 38.76 813 THR C N 1
ATOM 4561 C CA . THR C 1 111 ? 28.688 -29.117 -1.926 1.00 38.56 813 THR C CA 1
ATOM 4562 C C . THR C 1 111 ? 29.105 -27.740 -1.361 1.00 41.95 813 THR C C 1
ATOM 4563 O O . THR C 1 111 ? 28.298 -27.068 -0.717 1.00 39.18 813 THR C O 1
ATOM 4567 N N . ILE C 1 112 ? 30.368 -27.326 -1.633 1.00 40.10 814 ILE C N 1
ATOM 4568 C CA . ILE C 1 112 ? 30.932 -26.055 -1.169 1.00 39.54 814 ILE C CA 1
ATOM 4569 C C . ILE C 1 112 ? 30.033 -24.887 -1.592 1.00 45.52 814 ILE C C 1
ATOM 4570 O O . ILE C 1 112 ? 29.525 -24.178 -0.717 1.00 46.99 814 ILE C O 1
ATOM 4575 N N . ASP C 1 113 ? 29.805 -24.729 -2.920 1.00 40.67 815 ASP C N 1
ATOM 4576 C CA . ASP C 1 113 ? 29.015 -23.655 -3.523 1.00 40.55 815 ASP C CA 1
ATOM 4577 C C . ASP C 1 113 ? 27.537 -23.693 -3.092 1.00 47.23 815 ASP C C 1
ATOM 4578 O O . ASP C 1 113 ? 26.857 -22.677 -3.153 1.00 48.22 815 ASP C O 1
ATOM 4583 N N . GLN C 1 114 ? 27.063 -24.823 -2.575 1.00 44.09 816 GLN C N 1
ATOM 4584 C CA . GLN C 1 114 ? 25.701 -24.892 -2.061 1.00 44.83 816 GLN C CA 1
ATOM 4585 C C . GLN C 1 114 ? 25.669 -24.500 -0.570 1.00 50.77 816 GLN C C 1
ATOM 4586 O O . GLN C 1 114 ? 24.650 -24.688 0.105 1.00 51.43 816 GLN C O 1
ATOM 4592 N N . GLY C 1 115 ? 26.790 -23.955 -0.084 1.00 46.57 817 GLY C N 1
ATOM 4593 C CA . GLY C 1 115 ? 26.939 -23.455 1.276 1.00 45.48 817 GLY C CA 1
ATOM 4594 C C . GLY C 1 115 ? 27.106 -24.496 2.357 1.00 48.54 817 GLY C C 1
ATOM 4595 O O . GLY C 1 115 ? 26.355 -24.479 3.336 1.00 48.59 817 GLY C O 1
ATOM 4596 N N . LEU C 1 116 ? 28.135 -25.367 2.222 1.00 43.81 818 LEU C N 1
ATOM 4597 C CA . LEU C 1 116 ? 28.496 -26.403 3.195 1.00 42.84 818 LEU C CA 1
ATOM 4598 C C . LEU C 1 116 ? 28.950 -25.782 4.552 1.00 48.24 818 LEU C C 1
ATOM 4599 O O . LEU C 1 116 ? 28.709 -26.368 5.614 1.00 47.82 818 LEU C O 1
ATOM 4604 N N . TYR C 1 117 ? 29.593 -24.600 4.503 1.00 45.80 819 TYR C N 1
ATOM 4605 C CA . TYR C 1 117 ? 30.119 -23.873 5.669 1.00 46.95 819 TYR C CA 1
ATOM 4606 C C . TYR C 1 117 ? 29.132 -23.676 6.829 1.00 51.48 819 TYR C C 1
ATOM 4607 O O . TYR C 1 117 ? 29.556 -23.647 7.976 1.00 52.08 819 TYR C O 1
ATOM 4616 N N . ARG C 1 118 ? 27.837 -23.556 6.537 1.00 48.43 820 ARG C N 1
ATOM 4617 C CA . ARG C 1 118 ? 26.797 -23.395 7.546 1.00 47.95 820 ARG C CA 1
ATOM 4618 C C . ARG C 1 118 ? 26.566 -24.688 8.319 1.00 51.58 820 ARG C C 1
ATOM 4619 O O . ARG C 1 118 ? 26.140 -24.627 9.477 1.00 50.81 820 ARG C O 1
ATOM 4621 N N . ASP C 1 119 ? 26.897 -25.858 7.692 1.00 48.07 821 ASP C N 1
ATOM 4622 C CA . ASP C 1 119 ? 26.719 -27.193 8.276 1.00 47.18 821 ASP C CA 1
ATOM 4623 C C . ASP C 1 119 ? 28.014 -27.704 8.916 1.00 51.87 821 ASP C C 1
ATOM 4624 O O . ASP C 1 119 ? 28.798 -28.397 8.280 1.00 51.35 821 ASP C O 1
ATOM 4629 N N . THR C 1 120 ? 28.175 -27.402 10.206 1.00 48.72 822 THR C N 1
ATOM 4630 C CA . THR C 1 120 ? 29.336 -27.674 11.041 1.00 48.62 822 THR C CA 1
ATOM 4631 C C . THR C 1 120 ? 29.613 -29.179 11.190 1.00 51.99 822 THR C C 1
ATOM 4632 O O . THR C 1 120 ? 30.743 -29.593 10.912 1.00 51.39 822 THR C O 1
ATOM 4636 N N . VAL C 1 121 ? 28.613 -29.981 11.619 1.00 47.16 823 VAL C N 1
ATOM 4637 C CA . VAL C 1 121 ? 28.746 -31.435 11.808 1.00 45.91 823 VAL C CA 1
ATOM 4638 C C . VAL C 1 121 ? 29.157 -32.162 10.480 1.00 47.78 823 VAL C C 1
ATOM 4639 O O . VAL C 1 121 ? 29.993 -33.061 10.506 1.00 46.60 823 VAL C O 1
ATOM 4643 N N . ARG C 1 122 ? 28.620 -31.711 9.338 1.00 43.84 824 ARG C N 1
ATOM 4644 C CA . ARG C 1 122 ? 28.910 -32.253 8.010 1.00 42.80 824 ARG C CA 1
ATOM 4645 C C . ARG C 1 122 ? 30.292 -31.786 7.506 1.00 48.71 824 ARG C C 1
ATOM 4646 O O . ARG C 1 122 ? 31.050 -32.588 6.945 1.00 48.51 824 ARG C O 1
ATOM 4654 N N . LEU C 1 123 ? 30.597 -30.487 7.697 1.00 45.31 825 LEU C N 1
ATOM 4655 C CA . LEU C 1 123 ? 31.863 -29.834 7.360 1.00 45.51 825 LEU C CA 1
ATOM 4656 C C . LEU C 1 123 ? 33.023 -30.682 7.945 1.00 48.14 825 LEU C C 1
ATOM 4657 O O . LEU C 1 123 ? 33.877 -31.148 7.191 1.00 47.60 825 LEU C O 1
ATOM 4662 N N . TRP C 1 124 ? 32.985 -30.951 9.261 1.00 43.68 826 TRP C N 1
ATOM 4663 C CA . TRP C 1 124 ? 33.981 -31.740 9.990 1.00 43.55 826 TRP C CA 1
ATOM 4664 C C . TRP C 1 124 ? 33.982 -33.250 9.652 1.00 43.16 826 TRP C C 1
ATOM 4665 O O . TRP C 1 124 ? 35.046 -33.865 9.710 1.00 40.15 826 TRP C O 1
ATOM 4676 N N . ARG C 1 125 ? 32.808 -33.850 9.323 1.00 38.00 827 ARG C N 1
ATOM 4677 C CA . ARG C 1 125 ? 32.767 -35.264 8.923 1.00 36.04 827 ARG C CA 1
ATOM 4678 C C . ARG C 1 125 ? 33.407 -35.385 7.522 1.00 38.99 827 ARG C C 1
ATOM 4679 O O . ARG C 1 125 ? 34.179 -36.316 7.289 1.00 39.89 827 ARG C O 1
ATOM 4687 N N . LEU C 1 126 ? 33.147 -34.432 6.624 1.00 32.23 828 LEU C N 1
ATOM 4688 C CA . LEU C 1 126 ? 33.728 -34.522 5.279 1.00 32.14 828 LEU C CA 1
ATOM 4689 C C . LEU C 1 126 ? 35.231 -34.322 5.285 1.00 39.66 828 LEU C C 1
ATOM 4690 O O . LEU C 1 126 ? 35.942 -35.024 4.569 1.00 40.02 828 LEU C O 1
ATOM 4695 N N . PHE C 1 127 ? 35.726 -33.452 6.173 1.00 36.41 829 PHE C N 1
ATOM 4696 C CA . PHE C 1 127 ? 37.149 -33.188 6.314 1.00 34.44 829 PHE C CA 1
ATOM 4697 C C . PHE C 1 127 ? 37.883 -34.398 6.822 1.00 36.56 829 PHE C C 1
ATOM 4698 O O . PHE C 1 127 ? 38.910 -34.753 6.251 1.00 34.79 829 PHE C O 1
ATOM 4706 N N . ARG C 1 128 ? 37.354 -35.061 7.865 1.00 34.99 830 ARG C N 1
ATOM 4707 C CA . ARG C 1 128 ? 37.967 -36.283 8.407 1.00 35.60 830 ARG C CA 1
ATOM 4708 C C . ARG C 1 128 ? 37.975 -37.382 7.328 1.00 41.13 830 ARG C C 1
ATOM 4709 O O . ARG C 1 128 ? 38.976 -38.078 7.199 1.00 43.42 830 ARG C O 1
ATOM 4717 N N . GLU C 1 129 ? 36.881 -37.493 6.525 1.00 35.04 831 GLU C N 1
ATOM 4718 C CA . GLU C 1 129 ? 36.740 -38.479 5.444 1.00 33.76 831 GLU C CA 1
ATOM 4719 C C . GLU C 1 129 ? 37.784 -38.282 4.350 1.00 37.49 831 GLU C C 1
ATOM 4720 O O . GLU C 1 129 ? 38.303 -39.271 3.844 1.00 37.67 831 GLU C O 1
ATOM 4726 N N . ILE C 1 130 ? 38.136 -37.020 4.024 1.00 34.49 832 ILE C N 1
ATOM 4727 C CA . ILE C 1 130 ? 39.211 -36.694 3.070 1.00 34.90 832 ILE C CA 1
ATOM 4728 C C . ILE C 1 130 ? 40.557 -37.099 3.719 1.00 41.12 832 ILE C C 1
ATOM 4729 O O . ILE C 1 130 ? 41.363 -37.743 3.046 1.00 40.18 832 ILE C O 1
ATOM 4734 N N . LEU C 1 131 ? 40.757 -36.781 5.041 1.00 38.15 833 LEU C N 1
ATOM 4735 C CA . LEU C 1 131 ? 41.965 -37.127 5.807 1.00 37.71 833 LEU C CA 1
ATOM 4736 C C . LEU C 1 131 ? 42.205 -38.623 5.866 1.00 41.83 833 LEU C C 1
ATOM 4737 O O . LEU C 1 131 ? 43.346 -39.043 5.675 1.00 43.07 833 LEU C O 1
ATOM 4742 N N . ASP C 1 132 ? 41.155 -39.430 6.126 1.00 37.32 834 ASP C N 1
ATOM 4743 C CA . ASP C 1 132 ? 41.240 -40.900 6.165 1.00 36.71 834 ASP C CA 1
ATOM 4744 C C . ASP C 1 132 ? 41.673 -41.482 4.793 1.00 43.38 834 ASP C C 1
ATOM 4745 O O . ASP C 1 132 ? 42.463 -42.426 4.746 1.00 44.53 834 ASP C O 1
ATOM 4750 N N . GLY C 1 133 ? 41.124 -40.943 3.701 1.00 39.47 835 GLY C N 1
ATOM 4751 C CA . GLY C 1 133 ? 41.469 -41.388 2.356 1.00 37.77 835 GLY C CA 1
ATOM 4752 C C . GLY C 1 133 ? 42.900 -41.016 2.066 1.00 40.21 835 GLY C C 1
ATOM 4753 O O . GLY C 1 133 ? 43.691 -41.850 1.623 1.00 39.37 835 GLY C O 1
ATOM 4754 N N . LEU C 1 134 ? 43.254 -39.773 2.414 1.00 37.55 836 LEU C N 1
ATOM 4755 C CA . LEU C 1 134 ? 44.597 -39.207 2.277 1.00 37.06 836 LEU C CA 1
ATOM 4756 C C . LEU C 1 134 ? 45.641 -40.019 3.056 1.00 37.65 836 LEU C C 1
ATOM 4757 O O . LEU C 1 134 ? 46.676 -40.353 2.496 1.00 37.80 836 LEU C O 1
ATOM 4762 N N . ALA C 1 135 ? 45.348 -40.396 4.297 1.00 34.33 837 ALA C N 1
ATOM 4763 C CA . ALA C 1 135 ? 46.263 -41.201 5.123 1.00 34.96 837 ALA C CA 1
ATOM 4764 C C . ALA C 1 135 ? 46.502 -42.533 4.447 1.00 42.86 837 ALA C C 1
ATOM 4765 O O . ALA C 1 135 ? 47.656 -42.917 4.287 1.00 43.94 837 ALA C O 1
ATOM 4767 N N . TYR C 1 136 ? 45.421 -43.199 3.969 1.00 40.79 838 TYR C N 1
ATOM 4768 C CA . TYR C 1 136 ? 45.532 -44.475 3.274 1.00 41.17 838 TYR C CA 1
ATOM 4769 C C . TYR C 1 136 ? 46.466 -44.406 2.043 1.00 47.57 838 TYR C C 1
ATOM 4770 O O . TYR C 1 136 ? 47.329 -45.266 1.893 1.00 47.29 838 TYR C O 1
ATOM 4779 N N . ILE C 1 137 ? 46.256 -43.418 1.150 1.00 45.45 839 ILE C N 1
ATOM 4780 C CA . ILE C 1 137 ? 47.044 -43.195 -0.067 1.00 45.22 839 ILE C CA 1
ATOM 4781 C C . ILE C 1 137 ? 48.527 -43.000 0.329 1.00 51.36 839 ILE C C 1
ATOM 4782 O O . ILE C 1 137 ? 49.416 -43.529 -0.340 1.00 52.20 839 ILE C O 1
ATOM 4787 N N . HIS C 1 138 ? 48.774 -42.221 1.402 1.00 47.41 840 HIS C N 1
ATOM 4788 C CA . HIS C 1 138 ? 50.115 -41.904 1.889 1.00 47.27 840 HIS C CA 1
ATOM 4789 C C . HIS C 1 138 ? 50.801 -43.106 2.504 1.00 53.97 840 HIS C C 1
ATOM 4790 O O . HIS C 1 138 ? 51.974 -43.341 2.219 1.00 53.84 840 HIS C O 1
ATOM 4797 N N . GLU C 1 139 ? 50.055 -43.891 3.302 1.00 51.85 841 GLU C N 1
ATOM 4798 C CA . GLU C 1 139 ? 50.503 -45.133 3.906 1.00 52.46 841 GLU C CA 1
ATOM 4799 C C . GLU C 1 139 ? 50.951 -46.051 2.768 1.00 58.35 841 GLU C C 1
ATOM 4800 O O . GLU C 1 139 ? 52.095 -46.502 2.774 1.00 59.63 841 GLU C O 1
ATOM 4802 N N . LYS C 1 140 ? 50.105 -46.201 1.721 1.00 54.12 842 LYS C N 1
ATOM 4803 C CA . LYS C 1 140 ? 50.368 -46.987 0.514 1.00 53.08 842 LYS C CA 1
ATOM 4804 C C . LYS C 1 140 ? 51.535 -46.435 -0.329 1.00 57.32 842 LYS C C 1
ATOM 4805 O O . LYS C 1 140 ? 51.806 -46.949 -1.417 1.00 57.27 842 LYS C O 1
ATOM 4811 N N . GLY C 1 141 ? 52.225 -45.421 0.202 1.00 54.00 843 GLY C N 1
ATOM 4812 C CA . GLY C 1 141 ? 53.376 -44.763 -0.404 1.00 53.33 843 GLY C CA 1
ATOM 4813 C C . GLY C 1 141 ? 53.068 -44.017 -1.678 1.00 57.66 843 GLY C C 1
ATOM 4814 O O . GLY C 1 141 ? 53.852 -44.088 -2.623 1.00 58.92 843 GLY C O 1
ATOM 4815 N N . MET C 1 142 ? 51.919 -43.300 -1.721 1.00 52.80 844 MET C N 1
ATOM 4816 C CA . MET C 1 142 ? 51.481 -42.557 -2.911 1.00 50.88 844 MET C CA 1
ATOM 4817 C C . MET C 1 142 ? 51.161 -41.093 -2.590 1.00 54.60 844 MET C C 1
ATOM 4818 O O . MET C 1 142 ? 50.966 -40.730 -1.428 1.00 53.26 844 MET C O 1
ATOM 4823 N N . ILE C 1 143 ? 51.053 -40.315 -3.650 1.00 51.95 845 ILE C N 1
ATOM 4824 C CA . ILE C 1 143 ? 50.756 -38.913 -3.615 1.00 52.89 845 ILE C CA 1
ATOM 4825 C C . ILE C 1 143 ? 49.621 -38.629 -4.547 1.00 55.31 845 ILE C C 1
ATOM 4826 O O . ILE C 1 143 ? 49.514 -39.250 -5.565 1.00 55.66 845 ILE C O 1
ATOM 4831 N N . HIS C 1 144 ? 48.781 -37.675 -4.223 1.00 49.19 846 HIS C N 1
ATOM 4832 C CA . HIS C 1 144 ? 47.715 -37.360 -5.127 1.00 48.03 846 HIS C CA 1
ATOM 4833 C C . HIS C 1 144 ? 48.143 -36.326 -6.150 1.00 55.25 846 HIS C C 1
ATOM 4834 O O . HIS C 1 144 ? 47.952 -36.500 -7.326 1.00 54.47 846 HIS C O 1
ATOM 4841 N N . ARG C 1 145 ? 48.679 -35.224 -5.659 1.00 55.74 847 ARG C N 1
ATOM 4842 C CA . ARG C 1 145 ? 49.166 -34.112 -6.467 1.00 57.13 847 ARG C CA 1
ATOM 4843 C C . ARG C 1 145 ? 48.162 -33.435 -7.401 1.00 63.27 847 ARG C C 1
ATOM 4844 O O . ARG C 1 145 ? 48.546 -32.883 -8.404 1.00 64.19 847 ARG C O 1
ATOM 4846 N N . ASN C 1 146 ? 46.886 -33.480 -7.049 1.00 59.34 848 ASN C N 1
ATOM 4847 C CA . ASN C 1 146 ? 45.824 -32.832 -7.795 1.00 58.47 848 ASN C CA 1
ATOM 4848 C C . ASN C 1 146 ? 44.589 -32.771 -6.980 1.00 57.67 848 ASN C C 1
ATOM 4849 O O . ASN C 1 146 ? 43.498 -32.858 -7.470 1.00 57.60 848 ASN C O 1
ATOM 4854 N N . LEU C 1 147 ? 44.782 -32.630 -5.706 1.00 49.38 849 LEU C N 1
ATOM 4855 C CA . LEU C 1 147 ? 43.703 -32.533 -4.823 1.00 47.55 849 LEU C CA 1
ATOM 4856 C C . LEU C 1 147 ? 43.016 -31.176 -4.907 1.00 49.95 849 LEU C C 1
ATOM 4857 O O . LEU C 1 147 ? 43.580 -30.199 -4.536 1.00 49.98 849 LEU C O 1
ATOM 4862 N N . LYS C 1 148 ? 41.818 -31.142 -5.467 1.00 44.37 850 LYS C N 1
ATOM 4863 C CA . LYS C 1 148 ? 40.955 -29.963 -5.503 1.00 42.84 850 LYS C CA 1
ATOM 4864 C C . LYS C 1 148 ? 39.526 -30.411 -5.270 1.00 44.69 850 LYS C C 1
ATOM 4865 O O . LYS C 1 148 ? 39.225 -31.563 -5.397 1.00 43.40 850 LYS C O 1
ATOM 4871 N N . PRO C 1 149 ? 38.635 -29.492 -4.930 1.00 41.10 851 PRO C N 1
ATOM 4872 C CA . PRO C 1 149 ? 37.257 -29.949 -4.644 1.00 40.10 851 PRO C CA 1
ATOM 4873 C C . PRO C 1 149 ? 36.532 -30.701 -5.759 1.00 41.16 851 PRO C C 1
ATOM 4874 O O . PRO C 1 149 ? 35.720 -31.560 -5.422 1.00 41.21 851 PRO C O 1
ATOM 4878 N N . VAL C 1 150 ? 36.803 -30.389 -7.053 1.00 36.27 852 VAL C N 1
ATOM 4879 C CA . VAL C 1 150 ? 36.187 -31.037 -8.232 1.00 36.00 852 VAL C CA 1
ATOM 4880 C C . VAL C 1 150 ? 36.610 -32.512 -8.372 1.00 39.97 852 VAL C C 1
ATOM 4881 O O . VAL C 1 150 ? 35.943 -33.284 -9.064 1.00 41.91 852 VAL C O 1
ATOM 4885 N N . ASN C 1 151 ? 37.760 -32.856 -7.802 1.00 33.96 853 ASN C N 1
ATOM 4886 C CA . ASN C 1 151 ? 38.359 -34.195 -7.820 1.00 33.41 853 ASN C CA 1
ATOM 4887 C C . ASN C 1 151 ? 37.957 -35.008 -6.585 1.00 35.35 853 ASN C C 1
ATOM 4888 O O . ASN C 1 151 ? 38.490 -36.094 -6.378 1.00 35.56 853 ASN C O 1
ATOM 4893 N N . ILE C 1 152 ? 37.052 -34.471 -5.753 1.00 29.58 854 ILE C N 1
ATOM 4894 C CA . ILE C 1 152 ? 36.591 -35.176 -4.561 1.00 29.22 854 ILE C CA 1
ATOM 4895 C C . ILE C 1 152 ? 35.130 -35.336 -4.742 1.00 34.39 854 ILE C C 1
ATOM 4896 O O . ILE C 1 152 ? 34.449 -34.357 -4.996 1.00 35.27 854 ILE C O 1
ATOM 4901 N N . PHE C 1 153 ? 34.653 -36.570 -4.677 1.00 29.17 855 PHE C N 1
ATOM 4902 C CA . PHE C 1 153 ? 33.270 -36.893 -4.956 1.00 28.51 855 PHE C CA 1
ATOM 4903 C C . PHE C 1 153 ? 32.503 -37.257 -3.711 1.00 34.24 855 PHE C C 1
ATOM 4904 O O . PHE C 1 153 ? 33.102 -37.567 -2.681 1.00 34.82 855 PHE C O 1
ATOM 4912 N N . LEU C 1 154 ? 31.181 -37.191 -3.813 1.00 30.16 856 LEU C N 1
ATOM 4913 C CA . LEU C 1 154 ? 30.248 -37.560 -2.768 1.00 30.34 856 LEU C CA 1
ATOM 4914 C C . LEU C 1 154 ? 29.310 -38.588 -3.347 1.00 34.34 856 LEU C C 1
ATOM 4915 O O . LEU C 1 154 ? 28.822 -38.434 -4.479 1.00 33.12 856 LEU C O 1
ATOM 4920 N N . ASP C 1 155 ? 29.084 -39.651 -2.588 1.00 31.91 857 ASP C N 1
ATOM 4921 C CA . ASP C 1 155 ? 28.199 -40.715 -3.016 1.00 32.54 857 ASP C CA 1
ATOM 4922 C C . ASP C 1 155 ? 26.800 -40.473 -2.416 1.00 38.46 857 ASP C C 1
ATOM 4923 O O . ASP C 1 155 ? 26.645 -39.505 -1.653 1.00 37.36 857 ASP C O 1
ATOM 4928 N N . SER C 1 156 ? 25.798 -41.339 -2.751 1.00 36.08 858 SER C N 1
ATOM 4929 C CA . SER C 1 156 ? 24.406 -41.193 -2.292 1.00 37.47 858 SER C CA 1
ATOM 4930 C C . SER C 1 156 ? 24.242 -41.220 -0.746 1.00 46.20 858 SER C C 1
ATOM 4931 O O . SER C 1 156 ? 23.294 -40.620 -0.240 1.00 48.74 858 SER C O 1
ATOM 4934 N N . ASP C 1 157 ? 25.192 -41.824 -0.006 1.00 42.52 859 ASP C N 1
ATOM 4935 C CA . ASP C 1 157 ? 25.189 -41.833 1.460 1.00 41.91 859 ASP C CA 1
ATOM 4936 C C . ASP C 1 157 ? 25.957 -40.609 2.031 1.00 44.66 859 ASP C C 1
ATOM 4937 O O . ASP C 1 157 ? 26.175 -40.533 3.241 1.00 45.26 859 ASP C O 1
ATOM 4942 N N . ASP C 1 158 ? 26.338 -39.643 1.158 1.00 38.73 860 ASP C N 1
ATOM 4943 C CA . ASP C 1 158 ? 27.072 -38.413 1.485 1.00 37.41 860 ASP C CA 1
ATOM 4944 C C . ASP C 1 158 ? 28.487 -38.684 2.042 1.00 40.46 860 ASP C C 1
ATOM 4945 O O . ASP C 1 158 ? 29.005 -37.909 2.840 1.00 41.51 860 ASP C O 1
ATOM 4950 N N . HIS C 1 159 ? 29.143 -39.744 1.560 1.00 36.56 861 HIS C N 1
ATOM 4951 C CA . HIS C 1 159 ? 30.523 -40.086 1.949 1.00 36.39 861 HIS C CA 1
ATOM 4952 C C . HIS C 1 159 ? 31.515 -39.646 0.872 1.00 37.80 861 HIS C C 1
ATOM 4953 O O . HIS C 1 159 ? 31.241 -39.791 -0.322 1.00 36.20 861 HIS C O 1
ATOM 4960 N N . VAL C 1 160 ? 32.628 -39.059 1.297 1.00 33.90 862 VAL C N 1
ATOM 4961 C CA . VAL C 1 160 ? 33.676 -38.579 0.400 1.00 33.70 862 VAL C CA 1
ATOM 4962 C C . VAL C 1 160 ? 34.404 -39.741 -0.259 1.00 36.96 862 VAL C C 1
ATOM 4963 O O . VAL C 1 160 ? 34.656 -40.751 0.386 1.00 38.20 862 VAL C O 1
ATOM 4967 N N . LYS C 1 161 ? 34.685 -39.607 -1.563 1.00 31.97 863 LYS C N 1
ATOM 4968 C CA . LYS C 1 161 ? 35.435 -40.540 -2.396 1.00 29.95 863 LYS C CA 1
ATOM 4969 C C . LYS C 1 161 ? 36.423 -39.687 -3.181 1.00 32.02 863 LYS C C 1
ATOM 4970 O O . LYS C 1 161 ? 36.001 -38.890 -4.003 1.00 31.42 863 LYS C O 1
ATOM 4976 N N . ILE C 1 162 ? 37.720 -39.840 -2.930 1.00 29.73 864 ILE C N 1
ATOM 4977 C CA . ILE C 1 162 ? 38.759 -39.115 -3.646 1.00 30.35 864 ILE C CA 1
ATOM 4978 C C . ILE C 1 162 ? 38.963 -39.758 -5.031 1.00 37.99 864 ILE C C 1
ATOM 4979 O O . ILE C 1 162 ? 39.181 -40.970 -5.129 1.00 37.05 864 ILE C O 1
ATOM 4984 N N . GLY C 1 163 ? 38.935 -38.942 -6.074 1.00 37.14 865 GLY C N 1
ATOM 4985 C CA . GLY C 1 163 ? 39.151 -39.422 -7.434 1.00 38.58 865 GLY C CA 1
ATOM 4986 C C . GLY C 1 163 ? 39.983 -38.471 -8.243 1.00 48.04 865 GLY C C 1
ATOM 4987 O O . GLY C 1 163 ? 40.928 -37.884 -7.720 1.00 48.32 865 GLY C O 1
ATOM 4988 N N . ASP C 1 164 ? 39.636 -38.328 -9.526 1.00 49.34 866 ASP C N 1
ATOM 4989 C CA . ASP C 1 164 ? 40.256 -37.425 -10.487 1.00 51.06 866 ASP C CA 1
ATOM 4990 C C . ASP C 1 164 ? 39.291 -37.156 -11.628 1.00 56.63 866 ASP C C 1
ATOM 4991 O O . ASP C 1 164 ? 38.900 -38.079 -12.345 1.00 56.48 866 ASP C O 1
ATOM 4996 N N . PHE C 1 165 ? 38.902 -35.887 -11.784 1.00 54.28 867 PHE C N 1
ATOM 4997 C CA . PHE C 1 165 ? 38.001 -35.425 -12.834 1.00 53.91 867 PHE C CA 1
ATOM 4998 C C . PHE C 1 165 ? 38.794 -34.868 -14.027 1.00 63.62 867 PHE C C 1
ATOM 4999 O O . PHE C 1 165 ? 38.201 -34.522 -15.044 1.00 63.86 867 PHE C O 1
ATOM 5007 N N . GLY C 1 166 ? 40.117 -34.802 -13.891 1.00 65.32 868 GLY C N 1
ATOM 5008 C CA . GLY C 1 166 ? 41.024 -34.235 -14.886 1.00 67.63 868 GLY C CA 1
ATOM 5009 C C . GLY C 1 166 ? 41.234 -35.018 -16.164 1.00 77.36 868 GLY C C 1
ATOM 5010 O O . GLY C 1 166 ? 41.974 -36.009 -16.173 1.00 77.22 868 GLY C O 1
ATOM 5011 N N . LEU C 1 167 ? 40.645 -34.516 -17.275 1.00 77.96 869 LEU C N 1
ATOM 5012 C CA . LEU C 1 167 ? 40.742 -35.103 -18.620 1.00 79.73 869 LEU C CA 1
ATOM 5013 C C . LEU C 1 167 ? 41.999 -34.605 -19.387 1.00 86.89 869 LEU C C 1
ATOM 5014 O O . LEU C 1 167 ? 42.015 -34.586 -20.621 1.00 86.44 869 LEU C O 1
ATOM 5016 N N . ALA C 1 168 ? 43.067 -34.261 -18.633 1.00 86.02 870 ALA C N 1
ATOM 5017 C CA . ALA C 1 168 ? 44.348 -33.745 -19.128 1.00 86.58 870 ALA C CA 1
ATOM 5018 C C . ALA C 1 168 ? 45.260 -34.803 -19.787 1.00 92.11 870 ALA C C 1
ATOM 5019 O O . ALA C 1 168 ? 44.774 -35.839 -20.258 1.00 91.68 870 ALA C O 1
ATOM 5021 N N . THR C 1 169 ? 46.580 -34.519 -19.832 1.00 89.61 871 THR C N 1
ATOM 5022 C CA . THR C 1 169 ? 47.606 -35.337 -20.477 1.00 89.93 871 THR C CA 1
ATOM 5023 C C . THR C 1 169 ? 48.058 -36.583 -19.701 1.00 93.94 871 THR C C 1
ATOM 5024 O O . THR C 1 169 ? 48.162 -37.651 -20.312 1.00 93.31 871 THR C O 1
ATOM 5026 N N . ASP C 1 170 ? 48.360 -36.448 -18.384 1.00 90.36 872 ASP C N 1
ATOM 5027 C CA . ASP C 1 170 ? 48.893 -37.548 -17.576 1.00 89.85 872 ASP C CA 1
ATOM 5028 C C . ASP C 1 170 ? 48.140 -37.829 -16.255 1.00 93.52 872 ASP C C 1
ATOM 5029 O O . ASP C 1 170 ? 48.261 -37.056 -15.299 1.00 92.81 872 ASP C O 1
ATOM 5034 N N . HIS C 1 171 ? 47.407 -38.985 -16.222 1.00 90.24 873 HIS C N 1
ATOM 5035 C CA . HIS C 1 171 ? 46.606 -39.606 -15.139 1.00 114.08 873 HIS C CA 1
ATOM 5036 C C . HIS C 1 171 ? 45.567 -40.557 -15.756 1.00 119.36 873 HIS C C 1
ATOM 5037 O O . HIS C 1 171 ? 45.664 -41.779 -15.636 1.00 73.48 873 HIS C O 1
ATOM 5044 N N . THR C 1 202 ? 43.482 -23.166 -10.117 1.00 69.12 904 THR C N 1
ATOM 5045 C CA . THR C 1 202 ? 44.169 -24.324 -10.695 1.00 68.90 904 THR C CA 1
ATOM 5046 C C . THR C 1 202 ? 45.560 -24.530 -10.047 1.00 72.91 904 THR C C 1
ATOM 5047 O O . THR C 1 202 ? 45.803 -25.576 -9.432 1.00 73.49 904 THR C O 1
ATOM 5049 N N . ALA C 1 203 ? 46.455 -23.524 -10.153 1.00 67.61 905 ALA C N 1
ATOM 5050 C CA . ALA C 1 203 ? 47.784 -23.564 -9.535 1.00 66.57 905 ALA C CA 1
ATOM 5051 C C . ALA C 1 203 ? 47.657 -23.106 -8.073 1.00 69.25 905 ALA C C 1
ATOM 5052 O O . ALA C 1 203 ? 48.584 -23.297 -7.280 1.00 68.08 905 ALA C O 1
ATOM 5054 N N . LEU C 1 204 ? 46.462 -22.534 -7.724 1.00 64.78 906 LEU C N 1
ATOM 5055 C CA . LEU C 1 204 ? 46.059 -22.025 -6.411 1.00 62.93 906 LEU C CA 1
ATOM 5056 C C . LEU C 1 204 ? 45.911 -23.128 -5.344 1.00 62.25 906 LEU C C 1
ATOM 5057 O O . LEU C 1 204 ? 45.681 -22.802 -4.182 1.00 61.69 906 LEU C O 1
ATOM 5059 N N . TYR C 1 205 ? 46.075 -24.415 -5.731 1.00 55.81 907 TYR C N 1
ATOM 5060 C CA . TYR C 1 205 ? 46.016 -25.588 -4.844 1.00 54.76 907 TYR C CA 1
ATOM 5061 C C . TYR C 1 205 ? 47.370 -26.240 -4.651 1.00 59.92 907 TYR C C 1
ATOM 5062 O O . TYR C 1 205 ? 47.598 -26.876 -3.621 1.00 59.60 907 TYR C O 1
ATOM 5071 N N . VAL C 1 206 ? 48.256 -26.096 -5.650 1.00 57.87 908 VAL C N 1
ATOM 5072 C CA . VAL C 1 206 ? 49.618 -26.630 -5.698 1.00 58.83 908 VAL C CA 1
ATOM 5073 C C . VAL C 1 206 ? 50.489 -26.034 -4.574 1.00 65.96 908 VAL C C 1
ATOM 5074 O O . VAL C 1 206 ? 50.552 -24.807 -4.418 1.00 64.98 908 VAL C O 1
ATOM 5078 N N . SER C 1 207 ? 51.126 -26.924 -3.778 1.00 66.11 909 SER C N 1
ATOM 5079 C CA . SER C 1 207 ? 51.987 -26.591 -2.628 1.00 67.65 909 SER C CA 1
ATOM 5080 C C . SER C 1 207 ? 53.221 -25.744 -2.999 1.00 74.81 909 SER C C 1
ATOM 5081 O O . SER C 1 207 ? 53.793 -25.956 -4.074 1.00 74.37 909 SER C O 1
ATOM 5084 N N . PRO C 1 208 ? 53.654 -24.792 -2.128 1.00 73.43 910 PRO C N 1
ATOM 5085 C CA . PRO C 1 208 ? 54.827 -23.964 -2.471 1.00 73.84 910 PRO C CA 1
ATOM 5086 C C . PRO C 1 208 ? 56.122 -24.739 -2.730 1.00 77.34 910 PRO C C 1
ATOM 5087 O O . PRO C 1 208 ? 56.842 -24.373 -3.665 1.00 77.16 910 PRO C O 1
ATOM 5091 N N . GLU C 1 209 ? 56.390 -25.831 -1.964 1.00 72.81 911 GLU C N 1
ATOM 5092 C CA . GLU C 1 209 ? 57.616 -26.628 -2.120 1.00 72.94 911 GLU C CA 1
ATOM 5093 C C . GLU C 1 209 ? 57.732 -27.362 -3.475 1.00 77.36 911 GLU C C 1
ATOM 5094 O O . GLU C 1 209 ? 58.742 -28.023 -3.722 1.00 77.49 911 GLU C O 1
ATOM 5100 N N . VAL C 1 210 ? 56.727 -27.237 -4.347 1.00 74.15 912 VAL C N 1
ATOM 5101 C CA . VAL C 1 210 ? 56.757 -27.857 -5.671 1.00 73.89 912 VAL C CA 1
ATOM 5102 C C . VAL C 1 210 ? 56.622 -26.757 -6.782 1.00 77.39 912 VAL C C 1
ATOM 5103 O O . VAL C 1 210 ? 56.454 -27.069 -7.964 1.00 76.84 912 VAL C O 1
ATOM 5107 N N . GLN C 1 211 ? 56.786 -25.472 -6.377 1.00 73.65 913 GLN C N 1
ATOM 5108 C CA . GLN C 1 211 ? 56.716 -24.294 -7.244 1.00 97.80 913 GLN C CA 1
ATOM 5109 C C . GLN C 1 211 ? 58.076 -23.608 -7.345 1.00 122.58 913 GLN C C 1
ATOM 5110 O O . GLN C 1 211 ? 58.998 -24.133 -7.965 1.00 83.50 913 GLN C O 1
ATOM 5112 N N . GLN C 1 220 ? 54.586 -35.764 -0.055 1.00 60.11 922 GLN C N 1
ATOM 5113 C CA . GLN C 1 220 ? 53.544 -36.252 0.851 1.00 60.10 922 GLN C CA 1
ATOM 5114 C C . GLN C 1 220 ? 52.768 -35.085 1.488 1.00 64.65 922 GLN C C 1
ATOM 5115 O O . GLN C 1 220 ? 51.541 -35.141 1.576 1.00 66.76 922 GLN C O 1
ATOM 5121 N N . LYS C 1 221 ? 53.471 -34.020 1.885 1.00 57.79 923 LYS C N 1
ATOM 5122 C CA . LYS C 1 221 ? 52.855 -32.834 2.472 1.00 56.39 923 LYS C CA 1
ATOM 5123 C C . LYS C 1 221 ? 52.308 -31.876 1.398 1.00 58.55 923 LYS C C 1
ATOM 5124 O O . LYS C 1 221 ? 51.665 -30.877 1.741 1.00 58.43 923 LYS C O 1
ATOM 5130 N N . VAL C 1 222 ? 52.548 -32.179 0.106 1.00 53.20 924 VAL C N 1
ATOM 5131 C CA . VAL C 1 222 ? 52.049 -31.371 -1.023 1.00 52.24 924 VAL C CA 1
ATOM 5132 C C . VAL C 1 222 ? 50.502 -31.395 -1.023 1.00 52.67 924 VAL C C 1
ATOM 5133 O O . VAL C 1 222 ? 49.865 -30.352 -1.221 1.00 50.70 924 VAL C O 1
ATOM 5137 N N . ASP C 1 223 ? 49.935 -32.596 -0.743 1.00 47.09 925 ASP C N 1
ATOM 5138 C CA . ASP C 1 223 ? 48.512 -32.908 -0.622 1.00 46.16 925 ASP C CA 1
ATOM 5139 C C . ASP C 1 223 ? 47.904 -32.235 0.604 1.00 48.34 925 ASP C C 1
ATOM 5140 O O . ASP C 1 223 ? 46.761 -31.762 0.549 1.00 47.09 925 ASP C O 1
ATOM 5145 N N . LEU C 1 224 ? 48.669 -32.188 1.708 1.00 43.35 926 LEU C N 1
ATOM 5146 C CA . LEU C 1 224 ? 48.197 -31.560 2.921 1.00 43.06 926 LEU C CA 1
ATOM 5147 C C . LEU C 1 224 ? 48.144 -30.023 2.779 1.00 47.68 926 LEU C C 1
ATOM 5148 O O . LEU C 1 224 ? 47.220 -29.418 3.330 1.00 47.45 926 LEU C O 1
ATOM 5153 N N . PHE C 1 225 ? 48.997 -29.408 1.925 1.00 43.70 927 PHE C N 1
ATOM 5154 C CA . PHE C 1 225 ? 48.837 -27.969 1.689 1.00 43.57 927 PHE C CA 1
ATOM 5155 C C . PHE C 1 225 ? 47.507 -27.763 0.942 1.00 46.58 927 PHE C C 1
ATOM 5156 O O . PHE C 1 225 ? 46.706 -26.930 1.372 1.00 47.66 927 PHE C O 1
ATOM 5164 N N . SER C 1 226 ? 47.256 -28.553 -0.141 1.00 39.95 928 SER C N 1
ATOM 5165 C CA . SER C 1 226 ? 46.023 -28.491 -0.947 1.00 38.61 928 SER C CA 1
ATOM 5166 C C . SER C 1 226 ? 44.793 -28.701 -0.061 1.00 42.13 928 SER C C 1
ATOM 5167 O O . SER C 1 226 ? 43.819 -27.955 -0.190 1.00 42.17 928 SER C O 1
ATOM 5170 N N . LEU C 1 227 ? 44.891 -29.653 0.905 1.00 37.04 929 LEU C N 1
ATOM 5171 C CA . LEU C 1 227 ? 43.852 -29.935 1.872 1.00 36.60 929 LEU C CA 1
ATOM 5172 C C . LEU C 1 227 ? 43.490 -28.693 2.689 1.00 41.29 929 LEU C C 1
ATOM 5173 O O . LEU C 1 227 ? 42.308 -28.461 2.935 1.00 41.66 929 LEU C O 1
ATOM 5178 N N . GLY C 1 228 ? 44.500 -27.896 3.049 1.00 37.26 930 GLY C N 1
ATOM 5179 C CA . GLY C 1 228 ? 44.337 -26.647 3.780 1.00 35.94 930 GLY C CA 1
ATOM 5180 C C . GLY C 1 228 ? 43.492 -25.643 3.030 1.00 37.93 930 GLY C C 1
ATOM 5181 O O . GLY C 1 228 ? 42.623 -25.009 3.631 1.00 38.30 930 GLY C O 1
ATOM 5182 N N . ILE C 1 229 ? 43.721 -25.501 1.712 1.00 33.09 931 ILE C N 1
ATOM 5183 C CA . ILE C 1 229 ? 42.954 -24.604 0.844 1.00 33.05 931 ILE C CA 1
ATOM 5184 C C . ILE C 1 229 ? 41.500 -25.119 0.717 1.00 44.19 931 ILE C C 1
ATOM 5185 O O . ILE C 1 229 ? 40.558 -24.321 0.778 1.00 46.50 931 ILE C O 1
ATOM 5190 N N . ILE C 1 230 ? 41.338 -26.450 0.521 1.00 42.08 932 ILE C N 1
ATOM 5191 C CA . ILE C 1 230 ? 40.064 -27.162 0.384 1.00 41.73 932 ILE C CA 1
ATOM 519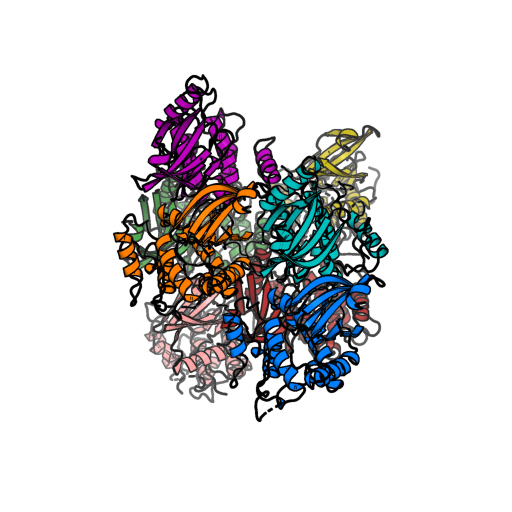2 C C . ILE C 1 230 ? 39.228 -26.945 1.654 1.00 45.99 932 ILE C C 1
ATOM 5193 O O . ILE C 1 230 ? 38.079 -26.517 1.554 1.00 44.22 932 ILE C O 1
ATOM 5198 N N . PHE C 1 231 ? 39.829 -27.206 2.845 1.00 43.86 933 PHE C N 1
ATOM 5199 C CA . PHE C 1 231 ? 39.165 -27.036 4.130 1.00 43.53 933 PHE C CA 1
ATOM 5200 C C . PHE C 1 231 ? 38.806 -25.581 4.372 1.00 49.86 933 PHE C C 1
ATOM 5201 O O . PHE C 1 231 ? 37.798 -25.325 5.030 1.00 52.41 933 PHE C O 1
ATOM 5209 N N . PHE C 1 232 ? 39.548 -24.626 3.767 1.00 44.95 934 PHE C N 1
ATOM 5210 C CA . PHE C 1 232 ? 39.181 -23.216 3.905 1.00 44.25 934 PHE C CA 1
ATOM 5211 C C . PHE C 1 232 ? 37.894 -22.968 3.161 1.00 48.75 934 PHE C C 1
ATOM 5212 O O . PHE C 1 232 ? 36.952 -22.432 3.747 1.00 49.04 934 PHE C O 1
ATOM 5220 N N . GLU C 1 233 ? 37.865 -23.346 1.869 1.00 43.86 935 GLU C N 1
ATOM 5221 C CA . GLU C 1 233 ? 36.702 -23.195 1.005 1.00 43.92 935 GLU C CA 1
ATOM 5222 C C . GLU C 1 233 ? 35.453 -23.899 1.569 1.00 48.68 935 GLU C C 1
ATOM 5223 O O . GLU C 1 233 ? 34.346 -23.400 1.393 1.00 50.90 935 GLU C O 1
ATOM 5229 N N . MET C 1 234 ? 35.640 -25.030 2.276 1.00 42.66 936 MET C N 1
ATOM 5230 C CA . MET C 1 234 ? 34.556 -25.791 2.894 1.00 40.85 936 MET C CA 1
ATOM 5231 C C . MET C 1 234 ? 34.003 -25.052 4.132 1.00 46.36 936 MET C C 1
ATOM 5232 O O . MET C 1 234 ? 32.854 -25.258 4.485 1.00 45.61 936 MET C O 1
ATOM 5237 N N . SER C 1 235 ? 34.854 -24.289 4.845 1.00 44.27 937 SER C N 1
ATOM 5238 C CA . SER C 1 235 ? 34.538 -23.601 6.108 1.00 43.54 937 SER C CA 1
ATOM 5239 C C . SER C 1 235 ? 34.110 -22.150 5.910 1.00 48.16 937 SER C C 1
ATOM 5240 O O . SER C 1 235 ? 33.625 -21.511 6.847 1.00 47.87 937 SER C O 1
ATOM 5243 N N . TYR C 1 236 ? 34.294 -21.642 4.692 1.00 45.20 938 TYR C N 1
ATOM 5244 C CA . TYR C 1 236 ? 33.990 -20.275 4.302 1.00 45.52 938 TYR C CA 1
ATOM 5245 C C . TYR C 1 236 ? 32.866 -20.252 3.258 1.00 52.93 938 TYR C C 1
ATOM 5246 O O . TYR C 1 236 ? 32.686 -21.229 2.521 1.00 52.74 938 TYR C O 1
ATOM 5255 N N . HIS C 1 237 ? 32.115 -19.136 3.193 1.00 52.14 939 HIS C N 1
ATOM 5256 C CA . HIS C 1 237 ? 31.010 -18.970 2.244 1.00 53.75 939 HIS C CA 1
ATOM 5257 C C . HIS C 1 237 ? 31.457 -19.127 0.771 1.00 57.69 939 HIS C C 1
ATOM 5258 O O . HIS C 1 237 ? 32.632 -18.875 0.479 1.00 57.37 939 HIS C O 1
ATOM 5265 N N . PRO C 1 238 ? 30.557 -19.534 -0.164 1.00 53.62 940 PRO C N 1
ATOM 5266 C CA . PRO C 1 238 ? 30.978 -19.689 -1.569 1.00 53.35 940 PRO C CA 1
ATOM 5267 C C . PRO C 1 238 ? 31.545 -18.418 -2.179 1.00 61.17 940 PRO C C 1
ATOM 5268 O O . PRO C 1 238 ? 31.158 -17.311 -1.786 1.00 61.24 940 PRO C O 1
ATOM 5272 N N . MET C 1 239 ? 32.452 -18.578 -3.149 1.00 60.12 941 MET C N 1
ATOM 5273 C CA . MET C 1 239 ? 33.051 -17.463 -3.878 1.00 61.20 941 MET C CA 1
ATOM 5274 C C . MET C 1 239 ? 32.811 -17.715 -5.356 1.00 66.77 941 MET C C 1
ATOM 5275 O O . MET C 1 239 ? 33.737 -18.073 -6.089 1.00 66.47 941 MET C O 1
ATOM 5280 N N . VAL C 1 240 ? 31.538 -17.560 -5.778 1.00 65.11 942 VAL C N 1
ATOM 5281 C CA . VAL C 1 240 ? 31.036 -17.751 -7.151 1.00 65.70 942 VAL C CA 1
ATOM 5282 C C . VAL C 1 240 ? 31.840 -16.928 -8.182 1.00 69.98 942 VAL C C 1
ATOM 5283 O O . VAL C 1 240 ? 32.101 -17.405 -9.284 1.00 68.99 942 VAL C O 1
ATOM 5285 N N . THR C 1 241 ? 32.248 -15.710 -7.783 1.00 67.93 943 THR C N 1
ATOM 5286 C CA . THR C 1 241 ? 33.084 -14.755 -8.522 1.00 68.08 943 THR C CA 1
ATOM 5287 C C . THR C 1 241 ? 34.493 -15.352 -8.657 1.00 72.82 943 THR C C 1
ATOM 5288 O O . THR C 1 241 ? 35.015 -15.908 -7.685 1.00 71.80 943 THR C O 1
ATOM 5292 N N . ALA C 1 242 ? 35.109 -15.227 -9.845 1.00 70.66 944 ALA C N 1
ATOM 5293 C CA . ALA C 1 242 ? 36.458 -15.741 -10.096 1.00 70.86 944 ALA C CA 1
ATOM 5294 C C . ALA C 1 242 ? 37.521 -14.931 -9.345 1.00 75.86 944 ALA C C 1
ATOM 5295 O O . ALA C 1 242 ? 38.339 -15.527 -8.644 1.00 75.42 944 ALA C O 1
ATOM 5297 N N . SER C 1 243 ? 37.476 -13.584 -9.447 1.00 72.83 945 SER C N 1
ATOM 5298 C CA . SER C 1 243 ? 38.433 -12.700 -8.779 1.00 72.77 945 SER C CA 1
ATOM 5299 C C . SER C 1 243 ? 38.388 -12.808 -7.244 1.00 75.75 945 SER C C 1
ATOM 5300 O O . SER C 1 243 ? 39.450 -12.838 -6.629 1.00 75.63 945 SER C O 1
ATOM 5303 N N . GLU C 1 244 ? 37.180 -12.912 -6.630 1.00 70.78 946 GLU C N 1
ATOM 5304 C CA . GLU C 1 244 ? 37.038 -13.048 -5.173 1.00 69.24 946 GLU C CA 1
ATOM 5305 C C . GLU C 1 244 ? 37.782 -14.288 -4.707 1.00 71.11 946 GLU C C 1
ATOM 5306 O O . GLU C 1 244 ? 38.536 -14.218 -3.742 1.00 70.52 946 GLU C O 1
ATOM 5308 N N . ARG C 1 245 ? 37.639 -15.398 -5.460 1.00 66.40 947 ARG C N 1
ATOM 5309 C CA . ARG C 1 245 ? 38.302 -16.674 -5.214 1.00 64.76 947 ARG C CA 1
ATOM 5310 C C . ARG C 1 245 ? 39.819 -16.523 -5.347 1.00 65.47 947 ARG C C 1
ATOM 5311 O O . ARG C 1 245 ? 40.499 -16.746 -4.353 1.00 64.34 947 ARG C O 1
ATOM 5319 N N . ILE C 1 246 ? 40.344 -16.066 -6.528 1.00 61.25 948 ILE C N 1
ATOM 5320 C CA . ILE C 1 246 ? 41.792 -15.865 -6.771 1.00 60.99 948 ILE C CA 1
ATOM 5321 C C . ILE C 1 246 ? 42.406 -14.961 -5.704 1.00 68.38 948 ILE C C 1
ATOM 5322 O O . ILE C 1 246 ? 43.479 -15.272 -5.198 1.00 68.79 948 ILE C O 1
ATOM 5327 N N . PHE C 1 247 ? 41.704 -13.874 -5.334 1.00 66.27 949 PHE C N 1
ATOM 5328 C CA . PHE C 1 247 ? 42.144 -12.911 -4.326 1.00 66.46 949 PHE C CA 1
ATOM 5329 C C . PHE C 1 247 ? 42.189 -13.543 -2.942 1.00 67.66 949 PHE C C 1
ATOM 5330 O O . PHE C 1 247 ? 43.232 -13.501 -2.293 1.00 67.63 949 PHE C O 1
ATOM 5338 N N . VAL C 1 248 ? 41.065 -14.124 -2.493 1.00 62.09 950 VAL C N 1
ATOM 5339 C CA . VAL C 1 248 ? 40.937 -14.711 -1.157 1.00 60.80 950 VAL C CA 1
ATOM 5340 C C . VAL C 1 248 ? 41.882 -15.919 -0.978 1.00 63.31 950 VAL C C 1
ATOM 5341 O O . VAL C 1 248 ? 42.483 -16.040 0.095 1.00 62.53 950 VAL C O 1
ATOM 5345 N N . LEU C 1 249 ? 42.070 -16.751 -2.031 1.00 59.38 951 LEU C N 1
ATOM 5346 C CA . LEU C 1 249 ? 42.945 -17.935 -1.955 1.00 59.33 951 LEU C CA 1
ATOM 5347 C C . LEU C 1 249 ? 44.440 -17.601 -2.164 1.00 64.29 951 LEU C C 1
ATOM 5348 O O . LEU C 1 249 ? 45.290 -18.387 -1.732 1.00 64.00 951 LEU C O 1
ATOM 5353 N N . ASN C 1 250 ? 44.765 -16.433 -2.779 1.00 61.66 952 ASN C N 1
ATOM 5354 C CA . ASN C 1 250 ? 46.155 -15.977 -2.916 1.00 61.50 952 ASN C CA 1
ATOM 5355 C C . ASN C 1 250 ? 46.636 -15.513 -1.549 1.00 66.40 952 ASN C C 1
ATOM 5356 O O . ASN C 1 250 ? 47.664 -16.003 -1.080 1.00 67.36 952 ASN C O 1
ATOM 5361 N N . GLN C 1 251 ? 45.822 -14.673 -0.861 1.00 62.69 953 GLN C N 1
ATOM 5362 C CA . GLN C 1 251 ? 46.053 -14.141 0.493 1.00 62.82 953 GLN C CA 1
ATOM 5363 C C . GLN C 1 251 ? 46.276 -15.233 1.554 1.00 68.11 953 GLN C C 1
ATOM 5364 O O . GLN C 1 251 ? 46.797 -14.945 2.635 1.00 67.21 953 GLN C O 1
ATOM 5366 N N . LEU C 1 252 ? 45.887 -16.484 1.230 1.00 65.77 954 LEU C N 1
ATOM 5367 C CA . LEU C 1 252 ? 46.019 -17.677 2.067 1.00 65.70 954 LEU C CA 1
ATOM 5368 C C . LEU C 1 252 ? 47.407 -18.333 1.897 1.00 70.57 954 LEU C C 1
ATOM 5369 O O . LEU C 1 252 ? 47.995 -18.780 2.884 1.00 68.97 954 LEU C O 1
ATOM 5374 N N . ARG C 1 253 ? 47.925 -18.379 0.646 1.00 69.55 955 ARG C N 1
ATOM 5375 C CA . ARG C 1 253 ? 49.233 -18.961 0.312 1.00 70.74 955 ARG C CA 1
ATOM 5376 C C . ARG C 1 253 ? 50.385 -17.925 0.386 1.00 78.35 955 ARG C C 1
ATOM 5377 O O . ARG C 1 253 ? 51.465 -18.138 -0.172 1.00 78.40 955 ARG C O 1
ATOM 5379 N N . ASP C 1 254 ? 50.142 -16.814 1.097 1.00 76.95 956 ASP C N 1
ATOM 5380 C CA . ASP C 1 254 ? 51.086 -15.730 1.342 1.00 77.78 956 ASP C CA 1
ATOM 5381 C C . ASP C 1 254 ? 52.166 -16.250 2.335 1.00 83.41 956 ASP C C 1
ATOM 5382 O O . ASP C 1 254 ? 51.797 -16.822 3.367 1.00 82.26 956 ASP C O 1
ATOM 5387 N N . PRO C 1 255 ? 53.489 -16.125 2.019 1.00 82.03 957 PRO C N 1
ATOM 5388 C CA . PRO C 1 255 ? 54.530 -16.670 2.922 1.00 82.18 957 PRO C CA 1
ATOM 5389 C C . PRO C 1 255 ? 54.607 -16.045 4.317 1.00 87.36 957 PRO C C 1
ATOM 5390 O O . PRO C 1 255 ? 54.837 -16.776 5.287 1.00 86.27 957 PRO C O 1
ATOM 5394 N N . THR C 1 256 ? 54.404 -14.708 4.424 1.00 85.76 958 THR C N 1
ATOM 5395 C CA . THR C 1 256 ? 54.425 -13.986 5.703 1.00 86.37 958 THR C CA 1
ATOM 5396 C C . THR C 1 256 ? 53.287 -14.493 6.597 1.00 93.02 958 THR C C 1
ATOM 5397 O O . THR C 1 256 ? 53.555 -15.054 7.660 1.00 92.91 958 THR C O 1
ATOM 5401 N N . SER C 1 257 ? 52.027 -14.369 6.137 1.00 91.11 959 SER C N 1
ATOM 5402 C CA . SER C 1 257 ? 50.879 -14.831 6.915 1.00 91.40 959 SER C CA 1
ATOM 5403 C C . SER C 1 257 ? 49.706 -15.320 6.063 1.00 95.18 959 SER C C 1
ATOM 5404 O O . SER C 1 257 ? 49.346 -14.648 5.091 1.00 94.15 959 SER C O 1
ATOM 5407 N N . PRO C 1 258 ? 49.068 -16.465 6.435 1.00 92.43 960 PRO C N 1
ATOM 5408 C CA . PRO C 1 258 ? 47.863 -16.901 5.711 1.00 92.08 960 PRO C CA 1
ATOM 5409 C C . PRO C 1 258 ? 46.699 -16.008 6.166 1.00 94.87 960 PRO C C 1
ATOM 5410 O O . PRO C 1 258 ? 46.123 -16.214 7.243 1.00 93.50 960 PRO C O 1
ATOM 5414 N N . LYS C 1 259 ? 46.423 -14.958 5.369 1.00 91.38 961 LYS C N 1
ATOM 5415 C CA . LYS C 1 259 ? 45.402 -13.952 5.646 1.00 91.27 961 LYS C CA 1
ATOM 5416 C C . LYS C 1 259 ? 43.978 -14.457 5.462 1.00 95.07 961 LYS C C 1
ATOM 5417 O O . LYS C 1 259 ? 43.476 -14.542 4.338 1.00 94.25 961 LYS C O 1
ATOM 5419 N N . PHE C 1 260 ? 43.326 -14.780 6.593 1.00 92.29 962 PHE C N 1
ATOM 5420 C CA . PHE C 1 260 ? 41.931 -15.203 6.649 1.00 92.07 962 PHE C CA 1
ATOM 5421 C C . PHE C 1 260 ? 41.061 -13.951 6.493 1.00 96.06 962 PHE C C 1
ATOM 5422 O O . PHE C 1 260 ? 41.367 -12.933 7.131 1.00 96.15 962 PHE C O 1
ATOM 5430 N N . PRO C 1 261 ? 39.981 -13.984 5.670 1.00 91.87 963 PRO C N 1
ATOM 5431 C CA . PRO C 1 261 ? 39.129 -12.786 5.530 1.00 91.37 963 PRO C CA 1
ATOM 5432 C C . PRO C 1 261 ? 38.493 -12.364 6.852 1.00 93.92 963 PRO C C 1
ATOM 5433 O O . PRO C 1 261 ? 38.318 -13.201 7.740 1.00 92.83 963 PRO C O 1
ATOM 5437 N N . GLU C 1 262 ? 38.179 -11.060 6.990 1.00 90.52 964 GLU C N 1
ATOM 5438 C CA . GLU C 1 262 ? 37.569 -10.473 8.189 1.00 90.37 964 GLU C CA 1
ATOM 5439 C C . GLU C 1 262 ? 36.284 -11.193 8.581 1.00 95.23 964 GLU C C 1
ATOM 5440 O O . GLU C 1 262 ? 36.051 -11.425 9.768 1.00 94.83 964 GLU C O 1
ATOM 5442 N N . ASP C 1 263 ? 35.485 -11.599 7.569 1.00 92.66 965 ASP C N 1
ATOM 5443 C CA . ASP C 1 263 ? 34.217 -12.314 7.723 1.00 92.90 965 ASP C CA 1
ATOM 5444 C C . ASP C 1 263 ? 34.403 -13.799 8.098 1.00 97.87 965 ASP C C 1
ATOM 5445 O O . ASP C 1 263 ? 33.418 -14.534 8.205 1.00 97.61 965 ASP C O 1
ATOM 5450 N N . PHE C 1 264 ? 35.660 -14.219 8.335 1.00 95.40 966 PHE C N 1
ATOM 5451 C CA . PHE C 1 264 ? 36.045 -15.546 8.814 1.00 95.73 966 PHE C CA 1
ATOM 5452 C C . PHE C 1 264 ? 36.795 -15.265 10.126 1.00 100.69 966 PHE C C 1
ATOM 5453 O O . PHE C 1 264 ? 38.008 -15.043 10.117 1.00 100.27 966 PHE C O 1
ATOM 5461 N N . ASP C 1 265 ? 36.044 -15.170 11.241 1.00 98.47 967 ASP C N 1
ATOM 5462 C CA . ASP C 1 265 ? 36.591 -14.815 12.555 1.00 98.77 967 ASP C CA 1
ATOM 5463 C C . ASP C 1 265 ? 36.693 -15.985 13.538 1.00 102.20 967 ASP C C 1
ATOM 5464 O O . ASP C 1 265 ? 36.026 -17.009 13.365 1.00 101.41 967 ASP C O 1
ATOM 5469 N N . ASP C 1 266 ? 37.528 -15.804 14.585 1.00 98.74 968 ASP C N 1
ATOM 5470 C CA . ASP C 1 266 ? 37.771 -16.777 15.652 1.00 98.56 968 ASP C CA 1
ATOM 5471 C C . ASP C 1 266 ? 36.568 -16.924 16.610 1.00 102.13 968 ASP C C 1
ATOM 5472 O O . ASP C 1 266 ? 36.462 -17.937 17.312 1.00 101.87 968 ASP C O 1
ATOM 5474 N N . GLY C 1 267 ? 35.666 -15.938 16.596 1.00 97.73 969 GLY C N 1
ATOM 5475 C CA . GLY C 1 267 ? 34.456 -15.932 17.411 1.00 97.15 969 GLY C CA 1
ATOM 5476 C C . GLY C 1 267 ? 33.392 -16.908 16.943 1.00 100.37 969 GLY C C 1
ATOM 5477 O O . GLY C 1 267 ? 32.300 -16.955 17.517 1.00 100.38 969 GLY C O 1
ATOM 5478 N N . GLU C 1 268 ? 33.704 -17.698 15.894 1.00 95.74 970 GLU C N 1
ATOM 5479 C CA . GLU C 1 268 ? 32.822 -18.708 15.303 1.00 94.71 970 GLU C CA 1
ATOM 5480 C C . GLU C 1 268 ? 33.620 -19.885 14.705 1.00 95.81 970 GLU C C 1
ATOM 5481 O O . GLU C 1 268 ? 33.207 -21.039 14.850 1.00 95.53 970 GLU C O 1
ATOM 5483 N N . HIS C 1 269 ? 34.761 -19.587 14.040 1.00 89.36 971 HIS C N 1
ATOM 5484 C CA . HIS C 1 269 ? 35.629 -20.580 13.396 1.00 87.33 971 HIS C CA 1
ATOM 5485 C C . HIS C 1 269 ? 37.044 -20.539 13.982 1.00 86.28 971 HIS C C 1
ATOM 5486 O O . HIS C 1 269 ? 37.981 -20.124 13.299 1.00 85.84 971 HIS C O 1
ATOM 5493 N N . ALA C 1 270 ? 37.195 -20.958 15.248 1.00 79.01 972 ALA C N 1
ATOM 5494 C CA . ALA C 1 270 ? 38.494 -20.964 15.923 1.00 76.79 972 ALA C CA 1
ATOM 5495 C C . ALA C 1 270 ? 39.262 -22.254 15.614 1.00 74.48 972 ALA C C 1
ATOM 5496 O O . ALA C 1 270 ? 40.401 -22.178 15.139 1.00 73.61 972 ALA C O 1
ATOM 5498 N N . LYS C 1 271 ? 38.624 -23.429 15.835 1.00 66.71 973 LYS C N 1
ATOM 5499 C CA . LYS C 1 271 ? 39.216 -24.743 15.562 1.00 64.73 973 LYS C CA 1
ATOM 5500 C C . LYS C 1 271 ? 39.538 -24.933 14.065 1.00 65.24 973 LYS C C 1
ATOM 5501 O O . LYS C 1 271 ? 40.545 -25.561 13.750 1.00 65.35 973 LYS C O 1
ATOM 5503 N N . GLN C 1 272 ? 38.740 -24.331 13.162 1.00 58.99 974 GLN C N 1
ATOM 5504 C CA . GLN C 1 272 ? 38.959 -24.381 11.710 1.00 57.90 974 GLN C CA 1
ATOM 5505 C C . GLN C 1 272 ? 40.159 -23.514 11.315 1.00 61.04 974 GLN C C 1
ATOM 5506 O O . GLN C 1 272 ? 41.009 -23.961 10.543 1.00 59.69 974 GLN C O 1
ATOM 5512 N N . LYS C 1 273 ? 40.238 -22.284 11.878 1.00 58.62 975 LYS C N 1
ATOM 5513 C CA . LYS C 1 273 ? 41.321 -21.307 11.671 1.00 57.95 975 LYS C CA 1
ATOM 5514 C C . LYS C 1 273 ? 42.678 -21.964 11.977 1.00 60.11 975 LYS C C 1
ATOM 5515 O O . LYS C 1 273 ? 43.584 -21.878 11.149 1.00 58.68 975 LYS C O 1
ATOM 5521 N N . SER C 1 274 ? 42.778 -22.669 13.144 1.00 56.10 976 SER C N 1
ATOM 5522 C CA . SER C 1 274 ? 43.967 -23.378 13.614 1.00 56.00 976 SER C CA 1
ATOM 5523 C C . SER C 1 274 ? 44.439 -24.441 12.596 1.00 60.27 976 SER C C 1
ATOM 5524 O O . SER C 1 274 ? 45.570 -24.371 12.097 1.00 60.96 976 SER C O 1
ATOM 5527 N N . VAL C 1 275 ? 43.553 -25.402 12.280 1.00 54.15 977 VAL C N 1
ATOM 5528 C CA . VAL C 1 275 ? 43.782 -26.485 11.332 1.00 52.44 977 VAL C CA 1
ATOM 5529 C C . VAL C 1 275 ? 44.194 -25.928 9.954 1.00 51.46 977 VAL C C 1
ATOM 5530 O O . VAL C 1 275 ? 45.190 -26.383 9.401 1.00 49.72 977 VAL C O 1
ATOM 5534 N N . ILE C 1 276 ? 43.471 -24.919 9.435 1.00 47.47 978 ILE C N 1
ATOM 5535 C CA . ILE C 1 276 ? 43.799 -24.337 8.124 1.00 47.17 978 ILE C CA 1
ATOM 5536 C C . ILE C 1 276 ? 45.201 -23.673 8.149 1.00 53.90 978 ILE C C 1
ATOM 5537 O O . ILE C 1 276 ? 45.954 -23.823 7.183 1.00 53.71 978 ILE C O 1
ATOM 5542 N N . SER C 1 277 ? 45.557 -23.001 9.278 1.00 51.58 979 SER C N 1
ATOM 5543 C CA . SER C 1 277 ? 46.857 -22.347 9.491 1.00 51.30 979 SER C CA 1
ATOM 5544 C C . SER C 1 277 ? 47.983 -23.378 9.502 1.00 53.24 979 SER C C 1
ATOM 5545 O O . SER C 1 277 ? 48.987 -23.196 8.819 1.00 51.80 979 SER C O 1
ATOM 5548 N N . TRP C 1 278 ? 47.788 -24.465 10.266 1.00 49.84 980 TRP C N 1
ATOM 5549 C CA . TRP C 1 278 ? 48.721 -25.571 10.423 1.00 49.78 980 TRP C CA 1
ATOM 5550 C C . TRP C 1 278 ? 48.970 -26.257 9.079 1.00 52.74 980 TRP C C 1
ATOM 5551 O O . TRP C 1 278 ? 50.123 -26.481 8.710 1.00 51.70 980 TRP C O 1
ATOM 5562 N N . LEU C 1 279 ? 47.889 -26.503 8.317 1.00 48.36 981 LEU C N 1
ATOM 5563 C CA . LEU C 1 279 ? 47.945 -27.135 6.999 1.00 47.54 981 LEU C CA 1
ATOM 5564 C C . LEU C 1 279 ? 48.557 -26.245 5.930 1.00 51.79 981 LEU C C 1
ATOM 5565 O O . LEU C 1 279 ? 49.308 -26.748 5.091 1.00 51.70 981 LEU C O 1
ATOM 5570 N N . LEU C 1 280 ? 48.235 -24.940 5.937 1.00 48.88 982 LEU C N 1
ATOM 5571 C CA . LEU C 1 280 ? 48.764 -24.022 4.921 1.00 50.02 982 LEU C CA 1
ATOM 5572 C C . LEU C 1 280 ? 50.156 -23.488 5.234 1.00 56.12 982 LEU C C 1
ATOM 5573 O O . LEU C 1 280 ? 50.643 -22.609 4.525 1.00 55.38 982 LEU C O 1
ATOM 5578 N N . ASN C 1 281 ? 50.802 -24.028 6.280 1.00 55.68 983 ASN C N 1
ATOM 5579 C CA . ASN C 1 281 ? 52.141 -23.642 6.697 1.00 56.58 983 ASN C CA 1
ATOM 5580 C C . ASN C 1 281 ? 53.126 -23.814 5.537 1.00 64.11 983 ASN C C 1
ATOM 5581 O O . ASN C 1 281 ? 53.181 -24.887 4.931 1.00 62.31 983 ASN C O 1
ATOM 5586 N N . HIS C 1 282 ? 53.836 -22.710 5.189 1.00 64.46 984 HIS C N 1
ATOM 5587 C CA . HIS C 1 282 ? 54.811 -22.616 4.103 1.00 65.50 984 HIS C CA 1
ATOM 5588 C C . HIS C 1 282 ? 55.911 -23.679 4.157 1.00 67.68 984 HIS C C 1
ATOM 5589 O O . HIS C 1 282 ? 56.210 -24.284 3.127 1.00 67.42 984 HIS C O 1
ATOM 5596 N N . ASP C 1 283 ? 56.476 -23.940 5.345 1.00 63.48 985 ASP C N 1
ATOM 5597 C CA . ASP C 1 283 ? 57.514 -24.960 5.518 1.00 63.08 985 ASP C CA 1
ATOM 5598 C C . ASP C 1 283 ? 56.859 -26.334 5.646 1.00 65.63 985 ASP C C 1
ATOM 5599 O O . ASP C 1 283 ? 56.142 -26.560 6.626 1.00 64.83 985 ASP C O 1
ATOM 5601 N N . PRO C 1 284 ? 57.396 -27.321 4.888 1.00 60.82 986 PRO C N 1
ATOM 5602 C CA . PRO C 1 284 ? 56.691 -28.604 4.717 1.00 59.50 986 PRO C CA 1
ATOM 5603 C C . PRO C 1 284 ? 56.713 -29.477 5.970 1.00 61.94 986 PRO C C 1
ATOM 5604 O O . PRO C 1 284 ? 55.730 -30.168 6.255 1.00 61.99 986 PRO C O 1
ATOM 5606 N N . ALA C 1 285 ? 57.806 -29.410 6.744 1.00 57.03 987 ALA C N 1
ATOM 5607 C CA . ALA C 1 285 ? 57.960 -30.180 7.983 1.00 56.14 987 ALA C CA 1
ATOM 5608 C C . ALA C 1 285 ? 57.096 -29.651 9.149 1.00 58.45 987 ALA C C 1
ATOM 5609 O O . ALA C 1 285 ? 56.833 -30.398 10.092 1.00 57.67 987 ALA C O 1
ATOM 5611 N N . LYS C 1 286 ? 56.623 -28.381 9.059 1.00 54.45 988 LYS C N 1
ATOM 5612 C CA . LYS C 1 286 ? 55.739 -27.745 10.051 1.00 53.63 988 LYS C CA 1
ATOM 5613 C C . LYS C 1 286 ? 54.257 -28.192 9.882 1.00 55.94 988 LYS C C 1
ATOM 5614 O O . LYS C 1 286 ? 53.438 -27.965 10.772 1.00 55.63 988 LYS C O 1
ATOM 5616 N N . ARG C 1 287 ? 53.934 -28.839 8.741 1.00 50.80 989 ARG C N 1
ATOM 5617 C CA . ARG C 1 287 ? 52.611 -29.371 8.418 1.00 49.63 989 ARG C CA 1
ATOM 5618 C C . ARG C 1 287 ? 52.403 -30.710 9.122 1.00 52.59 989 ARG C C 1
ATOM 5619 O O . ARG C 1 287 ? 53.361 -31.483 9.275 1.00 52.89 989 ARG C O 1
ATOM 5627 N N . PRO C 1 288 ? 51.159 -31.041 9.507 1.00 47.23 990 PRO C N 1
ATOM 5628 C CA . PRO C 1 288 ? 50.932 -32.355 10.127 1.00 47.60 990 PRO C CA 1
ATOM 5629 C C . PRO C 1 288 ? 50.825 -33.441 9.073 1.00 53.55 990 PRO C C 1
ATOM 5630 O O . PRO C 1 288 ? 50.625 -33.129 7.902 1.00 54.57 990 PRO C O 1
ATOM 5634 N N . THR C 1 289 ? 50.901 -34.714 9.473 1.00 51.03 991 THR C N 1
ATOM 5635 C CA . THR C 1 289 ? 50.625 -35.784 8.519 1.00 50.88 991 THR C CA 1
ATOM 5636 C C . THR C 1 289 ? 49.116 -36.004 8.642 1.00 55.94 991 THR C C 1
ATOM 5637 O O . THR C 1 289 ? 48.515 -35.527 9.615 1.00 55.84 991 THR C O 1
ATOM 5641 N N . ALA C 1 290 ? 48.499 -36.714 7.678 1.00 52.30 992 ALA C N 1
ATOM 5642 C CA . ALA C 1 290 ? 47.066 -36.989 7.740 1.00 51.78 992 ALA C CA 1
ATOM 5643 C C . ALA C 1 290 ? 46.718 -37.742 9.025 1.00 56.86 992 ALA C C 1
ATOM 5644 O O . ALA C 1 290 ? 45.714 -37.407 9.650 1.00 55.84 992 ALA C O 1
ATOM 5646 N N . THR C 1 291 ? 47.575 -38.701 9.463 1.00 55.32 993 THR C N 1
ATOM 5647 C CA . THR C 1 291 ? 47.328 -39.452 10.707 1.00 56.09 993 THR C CA 1
ATOM 5648 C C . THR C 1 291 ? 47.514 -38.583 11.949 1.00 62.45 993 THR C C 1
ATOM 5649 O O . THR C 1 291 ? 46.725 -38.702 12.886 1.00 62.02 993 THR C O 1
ATOM 5653 N N . GLU C 1 292 ? 48.537 -37.696 11.937 1.00 60.46 994 GLU C N 1
ATOM 5654 C CA . GLU C 1 292 ? 48.848 -36.743 13.011 1.00 60.68 994 GLU C CA 1
ATOM 5655 C C . GLU C 1 292 ? 47.648 -35.835 13.245 1.00 64.53 994 GLU C C 1
ATOM 5656 O O . GLU C 1 292 ? 47.231 -35.649 14.387 1.00 64.62 994 GLU C O 1
ATOM 5662 N N . LEU C 1 293 ? 47.092 -35.288 12.154 1.00 61.05 995 LEU C N 1
ATOM 5663 C CA . LEU C 1 293 ? 45.926 -34.411 12.168 1.00 60.35 995 LEU C CA 1
ATOM 5664 C C . LEU C 1 293 ? 44.659 -35.182 12.552 1.00 65.25 995 LEU C C 1
ATOM 5665 O O . LEU C 1 293 ? 43.775 -34.602 13.173 1.00 64.76 995 LEU C O 1
ATOM 5670 N N . LEU C 1 294 ? 44.592 -36.489 12.227 1.00 63.49 996 LEU C N 1
ATOM 5671 C CA . LEU C 1 294 ? 43.453 -37.339 12.568 1.00 64.70 996 LEU C CA 1
ATOM 5672 C C . LEU C 1 294 ? 43.489 -37.784 14.037 1.00 73.00 996 LEU C C 1
ATOM 5673 O O . LEU C 1 294 ? 42.434 -37.927 14.656 1.00 73.02 996 LEU C O 1
ATOM 5675 N N . LYS C 1 295 ? 44.695 -37.988 14.599 1.00 72.88 997 LYS C N 1
ATOM 5676 C CA . LYS C 1 295 ? 44.885 -38.378 16.004 1.00 73.90 997 LYS C CA 1
ATOM 5677 C C . LYS C 1 295 ? 45.165 -37.121 16.857 1.00 82.07 997 LYS C C 1
ATOM 5678 O O . LYS C 1 295 ? 45.923 -37.170 17.836 1.00 82.44 997 LYS C O 1
ATOM 5680 N N . SER C 1 296 ? 44.519 -35.997 16.474 1.00 80.55 998 SER C N 1
ATOM 5681 C CA . SER C 1 296 ? 44.634 -34.682 17.098 1.00 81.38 998 SER C CA 1
ATOM 5682 C C . SER C 1 296 ? 43.344 -34.303 17.838 1.00 89.69 998 SER C C 1
ATOM 5683 O O . SER C 1 296 ? 42.265 -34.811 17.510 1.00 89.34 998 SER C O 1
ATOM 5686 N N . GLU C 1 297 ? 43.468 -33.409 18.845 1.00 89.27 999 GLU C N 1
ATOM 5687 C CA . GLU C 1 297 ? 42.357 -32.902 19.666 1.00 89.83 999 GLU C CA 1
ATOM 5688 C C . GLU C 1 297 ? 41.536 -31.843 18.930 1.00 94.24 999 GLU C C 1
ATOM 5689 O O . GLU C 1 297 ? 40.375 -31.624 19.281 1.00 93.55 999 GLU C O 1
ATOM 5691 N N . LEU C 1 298 ? 42.144 -31.191 17.912 1.00 91.62 1000 LEU C N 1
ATOM 5692 C CA . LEU C 1 298 ? 41.539 -30.139 17.085 1.00 91.82 1000 LEU C CA 1
ATOM 5693 C C . LEU C 1 298 ? 40.324 -30.625 16.271 1.00 97.00 1000 LEU C C 1
ATOM 5694 O O . LEU C 1 298 ? 39.459 -29.814 15.927 1.00 96.78 1000 LEU C O 1
ATOM 5699 N N . LEU C 1 299 ? 40.267 -31.938 15.969 1.00 93.92 1001 LEU C N 1
ATOM 5700 C CA . LEU C 1 299 ? 39.199 -32.566 15.193 1.00 93.86 1001 LEU C CA 1
ATOM 5701 C C . LEU C 1 299 ? 38.148 -33.241 16.085 1.00 99.50 1001 LEU C C 1
ATOM 5702 O O . LEU C 1 299 ? 38.517 -34.124 16.863 1.00 98.91 1001 LEU C O 1
ATOM 5707 N N . PRO C 1 300 ? 36.839 -32.884 15.972 1.00 97.57 1002 PRO C N 1
ATOM 5708 C CA . PRO C 1 300 ? 35.820 -33.580 16.777 1.00 97.75 1002 PRO C CA 1
ATOM 5709 C C . PRO C 1 300 ? 35.715 -35.068 16.398 1.00 102.17 1002 PRO C C 1
ATOM 5710 O O . PRO C 1 300 ? 35.822 -35.400 15.211 1.00 101.19 1002 PRO C O 1
ATOM 5714 N N . PRO C 1 301 ? 35.570 -35.974 17.402 1.00 99.66 1003 PRO C N 1
ATOM 5715 C CA . PRO C 1 301 ? 35.534 -37.421 17.110 1.00 99.89 1003 PRO C CA 1
ATOM 5716 C C . PRO C 1 301 ? 34.362 -37.905 16.240 1.00 104.87 1003 PRO C C 1
ATOM 5717 O O . PRO C 1 301 ? 33.339 -37.212 16.182 1.00 104.77 1003 PRO C O 1
ATOM 5721 N N . PRO C 1 302 ? 34.476 -39.089 15.568 1.00 101.24 1004 PRO C N 1
ATOM 5722 C CA . PRO C 1 302 ? 33.362 -39.562 14.720 1.00 103.66 1004 PRO C CA 1
ATOM 5723 C C . PRO C 1 302 ? 32.139 -40.035 15.507 1.00 128.04 1004 PRO C C 1
ATOM 5724 O O . PRO C 1 302 ? 31.013 -39.920 15.025 1.00 88.49 1004 PRO C O 1
ATOM 5728 N N . PHE D 1 7 ? 8.727 -19.917 -31.368 1.00 58.63 583 PHE D N 1
ATOM 5729 C CA . PHE D 1 7 ? 10.125 -19.567 -31.626 1.00 58.71 583 PHE D CA 1
ATOM 5730 C C . PHE D 1 7 ? 10.888 -19.028 -30.384 1.00 60.82 583 PHE D C 1
ATOM 5731 O O . PHE D 1 7 ? 11.897 -19.616 -29.986 1.00 60.29 583 PHE D O 1
ATOM 5739 N N . SER D 1 8 ? 10.390 -17.920 -29.774 1.00 55.16 584 SER D N 1
ATOM 5740 C CA . SER D 1 8 ? 10.974 -17.191 -28.648 1.00 52.64 584 SER D CA 1
ATOM 5741 C C . SER D 1 8 ? 10.250 -17.469 -27.340 1.00 51.16 584 SER D C 1
ATOM 5742 O O . SER D 1 8 ? 9.040 -17.280 -27.278 1.00 50.82 584 SER D O 1
ATOM 5745 N N . ARG D 1 9 ? 11.005 -17.853 -26.275 1.00 43.96 585 ARG D N 1
ATOM 5746 C CA . ARG D 1 9 ? 10.486 -18.161 -24.934 1.00 41.82 585 ARG D CA 1
ATOM 5747 C C . ARG D 1 9 ? 9.693 -16.986 -24.369 1.00 42.44 585 ARG D C 1
ATOM 5748 O O . ARG D 1 9 ? 8.576 -17.178 -23.858 1.00 43.23 585 ARG D O 1
ATOM 5756 N N . TYR D 1 10 ? 10.264 -15.768 -24.501 1.00 34.39 586 TYR D N 1
ATOM 5757 C CA . TYR D 1 10 ? 9.666 -14.522 -24.062 1.00 32.94 586 TYR D CA 1
ATOM 5758 C C . TYR D 1 10 ? 8.271 -14.361 -24.616 1.00 39.03 586 TYR D C 1
ATOM 5759 O O . TYR D 1 10 ? 7.325 -14.260 -23.836 1.00 39.96 586 TYR D O 1
ATOM 5768 N N . PHE D 1 11 ? 8.128 -14.418 -25.949 1.00 36.95 587 PHE D N 1
ATOM 5769 C CA . PHE D 1 11 ? 6.847 -14.270 -26.625 1.00 36.90 587 PHE D CA 1
ATOM 5770 C C . PHE D 1 11 ? 5.928 -15.477 -26.462 1.00 43.35 587 PHE D C 1
ATOM 5771 O O . PHE D 1 11 ? 4.704 -15.281 -26.431 1.00 44.59 587 PHE D O 1
ATOM 5779 N N . ILE D 1 12 ? 6.480 -16.705 -26.286 1.00 38.90 588 ILE D N 1
ATOM 5780 C CA . ILE D 1 12 ? 5.631 -17.889 -26.114 1.00 38.78 588 ILE D CA 1
ATOM 5781 C C . ILE D 1 12 ? 5.055 -17.984 -24.712 1.00 41.78 588 ILE D C 1
ATOM 5782 O O . ILE D 1 12 ? 3.886 -18.303 -24.557 1.00 42.35 588 ILE D O 1
ATOM 5787 N N . GLU D 1 13 ? 5.880 -17.815 -23.696 1.00 38.28 589 GLU D N 1
ATOM 5788 C CA . GLU D 1 13 ? 5.443 -18.016 -22.299 1.00 37.94 589 GLU D CA 1
ATOM 5789 C C . GLU D 1 13 ? 4.801 -16.794 -21.623 1.00 39.12 589 GLU D C 1
ATOM 5790 O O . GLU D 1 13 ? 4.068 -16.964 -20.656 1.00 39.14 589 GLU D O 1
ATOM 5796 N N . PHE D 1 14 ? 5.121 -15.579 -22.097 1.00 34.61 590 PHE D N 1
ATOM 5797 C CA . PHE D 1 14 ? 4.671 -14.309 -21.522 1.00 34.40 590 PHE D CA 1
ATOM 5798 C C . PHE D 1 14 ? 3.761 -13.456 -22.431 1.00 41.85 590 PHE D C 1
ATOM 5799 O O . PHE D 1 14 ? 3.891 -13.451 -23.663 1.00 43.39 590 PHE D O 1
ATOM 5807 N N . GLU D 1 15 ? 2.878 -12.697 -21.802 1.00 38.11 591 GLU D N 1
ATOM 5808 C CA . GLU D 1 15 ? 1.977 -11.753 -22.453 1.00 37.44 591 GLU D CA 1
ATOM 5809 C C . GLU D 1 15 ? 2.406 -10.357 -21.988 1.00 39.16 591 GLU D C 1
ATOM 5810 O O . GLU D 1 15 ? 2.360 -10.068 -20.787 1.00 38.44 591 GLU D O 1
ATOM 5816 N N . GLU D 1 16 ? 2.883 -9.526 -22.913 1.00 35.29 592 GLU D N 1
ATOM 5817 C CA . GLU D 1 16 ? 3.336 -8.159 -22.618 1.00 34.88 592 GLU D CA 1
ATOM 5818 C C . GLU D 1 16 ? 2.168 -7.293 -22.107 1.00 39.23 592 GLU D C 1
ATOM 5819 O O . GLU D 1 16 ? 1.061 -7.370 -22.654 1.00 39.59 592 GLU D O 1
ATOM 5825 N N . LEU D 1 17 ? 2.389 -6.558 -20.992 1.00 32.97 593 LEU D N 1
ATOM 5826 C CA . LEU D 1 17 ? 1.329 -5.758 -20.409 1.00 31.71 593 LEU D CA 1
ATOM 5827 C C . LEU D 1 17 ? 1.577 -4.274 -20.480 1.00 35.61 593 LEU D C 1
ATOM 5828 O O . LEU D 1 17 ? 0.646 -3.537 -20.765 1.00 34.75 593 LEU D O 1
ATOM 5833 N N . GLN D 1 18 ? 2.797 -3.825 -20.143 1.00 32.87 594 GLN D N 1
ATOM 5834 C CA . GLN D 1 18 ? 3.119 -2.408 -20.040 1.00 32.77 594 GLN D CA 1
ATOM 5835 C C . GLN D 1 18 ? 4.599 -2.246 -19.990 1.00 35.31 594 GLN D C 1
ATOM 5836 O O . GLN D 1 18 ? 5.251 -3.037 -19.334 1.00 35.87 594 GLN D O 1
ATOM 5842 N N . LEU D 1 19 ? 5.125 -1.192 -20.626 1.00 31.22 595 LEU D N 1
ATOM 5843 C CA . LEU D 1 19 ? 6.538 -0.852 -20.609 1.00 31.76 595 LEU D CA 1
ATOM 5844 C C . LEU D 1 19 ? 6.854 -0.093 -19.306 1.00 37.30 595 LEU D C 1
ATOM 5845 O O . LEU D 1 19 ? 6.215 0.920 -19.018 1.00 38.92 595 LEU D O 1
ATOM 5850 N N . LEU D 1 20 ? 7.791 -0.613 -18.491 1.00 32.40 596 LEU D N 1
ATOM 5851 C CA . LEU D 1 20 ? 8.144 0.002 -17.203 1.00 31.35 596 LEU D CA 1
ATOM 5852 C C . LEU D 1 20 ? 9.304 0.967 -17.327 1.00 39.07 596 LEU D C 1
ATOM 5853 O O . LEU D 1 20 ? 9.414 1.931 -16.556 1.00 37.78 596 LEU D O 1
ATOM 5858 N N . GLY D 1 21 ? 10.128 0.725 -18.335 1.00 37.88 597 GLY D N 1
ATOM 5859 C CA . GLY D 1 21 ? 11.283 1.550 -18.637 1.00 37.94 597 GLY D CA 1
ATOM 5860 C C . GLY D 1 21 ? 11.968 1.143 -19.917 1.00 41.73 597 GLY D C 1
ATOM 5861 O O . GLY D 1 21 ? 11.836 -0.001 -20.365 1.00 41.14 597 GLY D O 1
ATOM 5862 N N . LYS D 1 22 ? 12.729 2.092 -20.486 1.00 38.77 598 LYS D N 1
ATOM 5863 C CA . LYS D 1 22 ? 13.517 1.952 -21.702 1.00 38.56 598 LYS D CA 1
ATOM 5864 C C . LYS D 1 22 ? 14.684 2.956 -21.664 1.00 45.23 598 LYS D C 1
ATOM 5865 O O . LYS D 1 22 ? 14.530 4.105 -21.246 1.00 46.04 598 LYS D O 1
ATOM 5871 N N . GLY D 1 23 ? 15.851 2.480 -22.050 1.00 41.80 599 GLY D N 1
ATOM 5872 C CA . GLY D 1 23 ? 17.047 3.288 -22.160 1.00 42.16 599 GLY D CA 1
ATOM 5873 C C . GLY D 1 23 ? 17.716 2.942 -23.467 1.00 50.34 599 GLY D C 1
ATOM 5874 O O . GLY D 1 23 ? 17.063 2.488 -24.418 1.00 51.28 599 GLY D O 1
ATOM 5875 N N . ALA D 1 24 ? 19.026 3.104 -23.503 1.00 48.44 600 ALA D N 1
ATOM 5876 C CA . ALA D 1 24 ? 19.836 2.809 -24.674 1.00 48.79 600 ALA D CA 1
ATOM 5877 C C . ALA D 1 24 ? 20.247 1.340 -24.669 1.00 53.34 600 ALA D C 1
ATOM 5878 O O . ALA D 1 24 ? 20.216 0.700 -25.710 1.00 53.78 600 ALA D O 1
ATOM 5880 N N . PHE D 1 25 ? 20.626 0.805 -23.495 1.00 48.69 601 PHE D N 1
ATOM 5881 C CA . PHE D 1 25 ? 21.101 -0.568 -23.362 1.00 47.90 601 PHE D CA 1
ATOM 5882 C C . PHE D 1 25 ? 20.120 -1.489 -22.608 1.00 49.36 601 PHE D C 1
ATOM 5883 O O . PHE D 1 25 ? 20.543 -2.421 -21.928 1.00 48.31 601 PHE D O 1
ATOM 5885 N N . GLY D 1 26 ? 18.821 -1.227 -22.730 1.00 44.86 602 GLY D N 1
ATOM 5886 C CA . GLY D 1 26 ? 17.830 -2.054 -22.057 1.00 42.78 602 GLY D CA 1
ATOM 5887 C C . GLY D 1 26 ? 16.401 -1.561 -21.979 1.00 42.16 602 GLY D C 1
ATOM 5888 O O . GLY D 1 26 ? 16.105 -0.367 -22.154 1.00 39.81 602 GLY D O 1
ATOM 5889 N N . ALA D 1 27 ? 15.515 -2.509 -21.658 1.00 35.95 603 ALA D N 1
ATOM 5890 C CA . ALA D 1 27 ? 14.085 -2.271 -21.448 1.00 35.02 603 ALA D CA 1
ATOM 5891 C C . ALA D 1 27 ? 13.597 -3.088 -20.264 1.00 34.63 603 ALA D C 1
ATOM 5892 O O . ALA D 1 27 ? 14.070 -4.211 -20.072 1.00 34.37 603 ALA D O 1
ATOM 5894 N N . VAL D 1 28 ? 12.647 -2.539 -19.492 1.00 27.19 604 VAL D N 1
ATOM 5895 C CA . VAL D 1 28 ? 11.951 -3.283 -18.448 1.00 25.49 604 VAL D CA 1
ATOM 5896 C C . VAL D 1 28 ? 10.490 -3.253 -18.885 1.00 30.31 604 VAL D C 1
ATOM 5897 O O . VAL D 1 28 ? 9.956 -2.180 -19.129 1.00 31.52 604 VAL D O 1
ATOM 5901 N N . ILE D 1 29 ? 9.864 -4.415 -18.979 1.00 25.14 605 ILE D N 1
ATOM 5902 C CA . ILE D 1 29 ? 8.487 -4.592 -19.373 1.00 24.95 605 ILE D CA 1
ATOM 5903 C C . ILE D 1 29 ? 7.765 -5.441 -18.317 1.00 29.41 605 ILE D C 1
ATOM 5904 O O . ILE D 1 29 ? 8.304 -6.425 -17.851 1.00 30.08 605 ILE D O 1
ATOM 5909 N N . LYS D 1 30 ? 6.541 -5.066 -17.975 1.00 26.78 606 LYS D N 1
ATOM 5910 C CA . LYS D 1 30 ? 5.644 -5.814 -17.123 1.00 27.32 606 LYS D CA 1
ATOM 5911 C C . LYS D 1 30 ? 5.006 -6.854 -18.030 1.00 31.98 606 LYS D C 1
ATOM 5912 O O . LYS D 1 30 ? 4.451 -6.502 -19.080 1.00 33.56 606 LYS D O 1
ATOM 5918 N N . VAL D 1 31 ? 5.079 -8.118 -17.636 1.00 26.08 607 VAL D N 1
ATOM 5919 C CA . VAL D 1 31 ? 4.519 -9.232 -18.411 1.00 25.28 607 VAL D CA 1
ATOM 5920 C C . VAL D 1 31 ? 3.635 -10.115 -17.516 1.00 28.77 607 VAL D C 1
ATOM 5921 O O . VAL D 1 31 ? 3.794 -10.102 -16.292 1.00 26.17 607 VAL D O 1
ATOM 5925 N N . GLN D 1 32 ? 2.797 -10.962 -18.123 1.00 26.43 608 GLN D N 1
ATOM 5926 C CA . GLN D 1 32 ? 2.054 -11.962 -17.346 1.00 27.15 608 GLN D CA 1
ATOM 5927 C C . GLN D 1 32 ? 2.476 -13.334 -17.874 1.00 29.33 608 GLN D C 1
ATOM 5928 O O . GLN D 1 32 ? 2.529 -13.519 -19.089 1.00 27.84 608 GLN D O 1
ATOM 5934 N N . ASN D 1 33 ? 2.781 -14.285 -16.985 1.00 26.21 609 ASN D N 1
ATOM 5935 C CA . ASN D 1 33 ? 3.128 -15.644 -17.418 1.00 26.57 609 ASN D CA 1
ATOM 5936 C C . ASN D 1 33 ? 1.833 -16.330 -17.778 1.00 32.03 609 ASN D C 1
ATOM 5937 O O . ASN D 1 33 ? 0.893 -16.318 -16.985 1.00 33.88 609 ASN D O 1
ATOM 5942 N N . LYS D 1 34 ? 1.751 -16.879 -18.977 1.00 29.60 610 LYS D N 1
ATOM 5943 C CA . LYS D 1 34 ? 0.538 -17.581 -19.438 1.00 29.84 610 LYS D CA 1
ATOM 5944 C C . LYS D 1 34 ? 0.193 -18.800 -18.593 1.00 36.87 610 LYS D C 1
ATOM 5945 O O . LYS D 1 34 ? -0.979 -19.068 -18.380 1.00 38.90 610 LYS D O 1
ATOM 5951 N N . LEU D 1 35 ? 1.192 -19.522 -18.083 1.00 33.96 611 LEU D N 1
ATOM 5952 C CA . LEU D 1 35 ? 0.910 -20.700 -17.279 1.00 34.54 611 LEU D CA 1
ATOM 5953 C C . LEU D 1 35 ? 0.516 -20.397 -15.831 1.00 39.65 611 LEU D C 1
ATOM 5954 O O . LEU D 1 35 ? -0.591 -20.742 -15.423 1.00 39.89 611 LEU D O 1
ATOM 5959 N N . ASP D 1 36 ? 1.395 -19.778 -15.052 1.00 36.87 612 ASP D N 1
ATOM 5960 C CA . ASP D 1 36 ? 1.061 -19.534 -13.663 1.00 37.01 612 ASP D CA 1
ATOM 5961 C C . ASP D 1 36 ? 0.091 -18.356 -13.445 1.00 40.45 612 ASP D C 1
ATOM 5962 O O . ASP D 1 36 ? -0.551 -18.339 -12.401 1.00 41.34 612 ASP D O 1
ATOM 5967 N N . GLY D 1 37 ? -0.002 -17.407 -14.397 1.00 34.40 613 GLY D N 1
ATOM 5968 C CA . GLY D 1 37 ? -0.907 -16.259 -14.313 1.00 32.75 613 GLY D CA 1
ATOM 5969 C C . GLY D 1 37 ? -0.404 -15.009 -13.599 1.00 37.95 613 GLY D C 1
ATOM 5970 O O . GLY D 1 37 ? -1.148 -14.033 -13.451 1.00 36.05 613 GLY D O 1
ATOM 5971 N N . CYS D 1 38 ? 0.845 -15.028 -13.131 1.00 35.38 614 CYS D N 1
ATOM 5972 C CA . CYS D 1 38 ? 1.468 -13.958 -12.376 1.00 36.16 614 CYS D CA 1
ATOM 5973 C C . CYS D 1 38 ? 2.078 -12.936 -13.247 1.00 33.39 614 CYS D C 1
ATOM 5974 O O . CYS D 1 38 ? 2.484 -13.242 -14.350 1.00 30.64 614 CYS D O 1
ATOM 5977 N N . CYS D 1 39 ? 2.278 -11.741 -12.686 1.00 31.02 615 CYS D N 1
ATOM 5978 C CA . CYS D 1 39 ? 2.945 -10.610 -13.322 1.00 30.10 615 CYS D CA 1
ATOM 5979 C C . CYS D 1 39 ? 4.411 -10.533 -12.902 1.00 26.63 615 CYS D C 1
ATOM 5980 O O . CYS D 1 39 ? 4.763 -10.686 -11.723 1.00 23.77 615 CYS D O 1
ATOM 5983 N N . TYR D 1 40 ? 5.264 -10.235 -13.863 1.00 19.90 616 TYR D N 1
ATOM 5984 C CA . TYR D 1 40 ? 6.673 -10.115 -13.589 1.00 19.55 616 TYR D CA 1
ATOM 5985 C C . TYR D 1 40 ? 7.173 -8.884 -14.274 1.00 25.19 616 TYR D C 1
ATOM 5986 O O . TYR D 1 40 ? 6.484 -8.369 -15.146 1.00 25.96 616 TYR D O 1
ATOM 5995 N N . ALA D 1 41 ? 8.344 -8.395 -13.854 1.00 21.09 617 ALA D N 1
ATOM 5996 C CA . ALA D 1 41 ? 9.089 -7.332 -14.491 1.00 21.23 617 ALA D CA 1
ATOM 5997 C C . ALA D 1 41 ? 10.245 -8.073 -15.218 1.00 27.39 617 ALA D C 1
ATOM 5998 O O . ALA D 1 41 ? 11.079 -8.734 -14.581 1.00 25.80 617 ALA D O 1
ATOM 6000 N N . VAL D 1 42 ? 10.270 -7.997 -16.549 1.00 25.57 618 VAL D N 1
ATOM 6001 C CA . VAL D 1 42 ? 11.338 -8.648 -17.312 1.00 25.63 618 VAL D CA 1
ATOM 6002 C C . VAL D 1 42 ? 12.313 -7.603 -17.856 1.00 29.97 618 VAL D C 1
ATOM 6003 O O . VAL D 1 42 ? 11.939 -6.743 -18.669 1.00 27.15 618 VAL D O 1
ATOM 6007 N N . LYS D 1 43 ? 13.553 -7.673 -17.397 1.00 28.60 619 LYS D N 1
ATOM 6008 C CA . LYS D 1 43 ? 14.594 -6.791 -17.911 1.00 29.71 619 LYS D CA 1
ATOM 6009 C C . LYS D 1 43 ? 15.217 -7.461 -19.140 1.00 38.20 619 LYS D C 1
ATOM 6010 O O . LYS D 1 43 ? 15.566 -8.646 -19.075 1.00 38.50 619 LYS D O 1
ATOM 6016 N N . ARG D 1 44 ? 15.368 -6.696 -20.240 1.00 36.99 620 ARG D N 1
ATOM 6017 C CA . ARG D 1 44 ? 15.961 -7.146 -21.507 1.00 37.34 620 ARG D CA 1
ATOM 6018 C C . ARG D 1 44 ? 17.231 -6.334 -21.775 1.00 43.19 620 ARG D C 1
ATOM 6019 O O . ARG D 1 44 ? 17.153 -5.118 -21.903 1.00 43.91 620 ARG D O 1
ATOM 6027 N N . ILE D 1 45 ? 18.401 -7.004 -21.865 1.00 40.46 621 ILE D N 1
ATOM 6028 C CA . ILE D 1 45 ? 19.701 -6.365 -22.094 1.00 40.24 621 ILE D CA 1
ATOM 6029 C C . ILE D 1 45 ? 20.413 -6.983 -23.328 1.00 42.76 621 ILE D C 1
ATOM 6030 O O . ILE D 1 45 ? 20.535 -8.209 -23.371 1.00 39.91 621 ILE D O 1
ATOM 6035 N N . PRO D 1 46 ? 20.953 -6.176 -24.307 1.00 40.05 622 PRO D N 1
ATOM 6036 C CA . PRO D 1 46 ? 21.719 -6.793 -25.413 1.00 39.81 622 PRO D CA 1
ATOM 6037 C C . PRO D 1 46 ? 23.069 -7.304 -24.898 1.00 44.29 622 PRO D C 1
ATOM 6038 O O . PRO D 1 46 ? 23.673 -6.684 -24.016 1.00 41.85 622 PRO D O 1
ATOM 6042 N N . ILE D 1 47 ? 23.501 -8.471 -25.395 1.00 42.44 623 ILE D N 1
ATOM 6043 C CA . ILE D 1 47 ? 24.761 -9.102 -24.997 1.00 43.71 623 ILE D CA 1
ATOM 6044 C C . ILE D 1 47 ? 25.518 -9.678 -26.207 1.00 52.70 623 ILE D C 1
ATOM 6045 O O . ILE D 1 47 ? 24.928 -9.948 -27.256 1.00 52.75 623 ILE D O 1
ATOM 6050 N N . ASN D 1 48 ? 26.833 -9.847 -26.046 1.00 51.73 624 ASN D N 1
ATOM 6051 C CA . ASN D 1 48 ? 27.722 -10.456 -27.024 1.00 52.30 624 ASN D CA 1
ATOM 6052 C C . ASN D 1 48 ? 28.313 -11.680 -26.291 1.00 56.40 624 ASN D C 1
ATOM 6053 O O . ASN D 1 48 ? 29.205 -11.502 -25.466 1.00 55.65 624 ASN D O 1
ATOM 6058 N N . PRO D 1 49 ? 27.782 -12.909 -26.478 1.00 54.84 625 PRO D N 1
ATOM 6059 C CA . PRO D 1 49 ? 28.286 -14.053 -25.696 1.00 56.00 625 PRO D CA 1
ATOM 6060 C C . PRO D 1 49 ? 29.797 -14.303 -25.768 1.00 62.90 625 PRO D C 1
ATOM 6061 O O . PRO D 1 49 ? 30.384 -14.707 -24.761 1.00 63.46 625 PRO D O 1
ATOM 6065 N N . ALA D 1 50 ? 30.427 -14.025 -26.926 1.00 60.74 626 ALA D N 1
ATOM 6066 C CA . ALA D 1 50 ? 31.869 -14.192 -27.141 1.00 61.45 626 ALA D CA 1
ATOM 6067 C C . ALA D 1 50 ? 32.656 -12.881 -26.881 1.00 67.18 626 ALA D C 1
ATOM 6068 O O . ALA D 1 50 ? 33.553 -12.521 -27.652 1.00 67.29 626 ALA D O 1
ATOM 6070 N N . SER D 1 51 ? 32.316 -12.174 -25.783 1.00 63.86 627 SER D N 1
ATOM 6071 C CA . SER D 1 51 ? 32.988 -10.935 -25.384 1.00 63.79 627 SER D CA 1
ATOM 6072 C C . SER D 1 51 ? 33.401 -11.000 -23.914 1.00 67.72 627 SER D C 1
ATOM 6073 O O . SER D 1 51 ? 32.875 -11.837 -23.172 1.00 67.10 627 SER D O 1
ATOM 6076 N N . ARG D 1 52 ? 34.328 -10.110 -23.487 1.00 64.28 628 ARG D N 1
ATOM 6077 C CA . ARG D 1 52 ? 34.784 -10.042 -22.093 1.00 63.50 628 ARG D CA 1
ATOM 6078 C C . ARG D 1 52 ? 33.652 -9.574 -21.174 1.00 65.45 628 ARG D C 1
ATOM 6079 O O . ARG D 1 52 ? 33.469 -10.144 -20.097 1.00 64.53 628 ARG D O 1
ATOM 6081 N N . GLN D 1 53 ? 32.866 -8.568 -21.628 1.00 61.19 629 GLN D N 1
ATOM 6082 C CA . GLN D 1 53 ? 31.731 -8.006 -20.883 1.00 60.49 629 GLN D CA 1
ATOM 6083 C C . GLN D 1 53 ? 30.703 -9.058 -20.464 1.00 61.09 629 GLN D C 1
ATOM 6084 O O . GLN D 1 53 ? 30.241 -9.005 -19.330 1.00 61.69 629 GLN D O 1
ATOM 6086 N N . PHE D 1 54 ? 30.383 -10.031 -21.349 1.00 54.17 630 PHE D N 1
ATOM 6087 C CA . PHE D 1 54 ? 29.410 -11.082 -21.053 1.00 52.32 630 PHE D CA 1
ATOM 6088 C C . PHE D 1 54 ? 29.827 -11.972 -19.900 1.00 55.09 630 PHE D C 1
ATOM 6089 O O . PHE D 1 54 ? 28.958 -12.353 -19.115 1.00 55.45 630 PHE D O 1
ATOM 6097 N N . ARG D 1 55 ? 31.129 -12.283 -19.761 1.00 49.99 631 ARG D N 1
ATOM 6098 C CA . ARG D 1 55 ? 31.591 -13.087 -18.622 1.00 49.34 631 ARG D CA 1
ATOM 6099 C C . ARG D 1 55 ? 31.363 -12.315 -17.295 1.00 52.43 631 ARG D C 1
ATOM 6100 O O . ARG D 1 55 ? 31.023 -12.926 -16.287 1.00 51.47 631 ARG D O 1
ATOM 6102 N N . ARG D 1 56 ? 31.500 -10.971 -17.314 1.00 50.27 632 ARG D N 1
ATOM 6103 C CA . ARG D 1 56 ? 31.242 -10.126 -16.147 1.00 50.43 632 ARG D CA 1
ATOM 6104 C C . ARG D 1 56 ? 29.749 -10.202 -15.816 1.00 54.22 632 ARG D C 1
ATOM 6105 O O . ARG D 1 56 ? 29.414 -10.508 -14.672 1.00 53.96 632 ARG D O 1
ATOM 6107 N N . ILE D 1 57 ? 28.867 -10.017 -16.843 1.00 49.23 633 ILE D N 1
ATOM 6108 C CA . ILE D 1 57 ? 27.400 -10.054 -16.713 1.00 48.84 633 ILE D CA 1
ATOM 6109 C C . ILE D 1 57 ? 26.898 -11.418 -16.207 1.00 49.97 633 ILE D C 1
ATOM 6110 O O . ILE D 1 57 ? 26.110 -11.438 -15.255 1.00 49.04 633 ILE D O 1
ATOM 6115 N N . LYS D 1 58 ? 27.360 -12.538 -16.829 1.00 43.76 634 LYS D N 1
ATOM 6116 C CA . LYS D 1 58 ? 27.030 -13.916 -16.438 1.00 42.62 634 LYS D CA 1
ATOM 6117 C C . LYS D 1 58 ? 27.357 -14.138 -14.940 1.00 47.01 634 LYS D C 1
ATOM 6118 O O . LYS D 1 58 ? 26.647 -14.866 -14.249 1.00 48.01 634 LYS D O 1
ATOM 6124 N N . GLY D 1 59 ? 28.421 -13.507 -14.471 1.00 42.61 635 GLY D N 1
ATOM 6125 C CA . GLY D 1 59 ? 28.818 -13.546 -13.073 1.00 42.92 635 GLY D CA 1
ATOM 6126 C C . GLY D 1 59 ? 27.856 -12.749 -12.211 1.00 45.09 635 GLY D C 1
ATOM 6127 O O . GLY D 1 59 ? 27.551 -13.164 -11.094 1.00 44.67 635 GLY D O 1
ATOM 6128 N N . GLU D 1 60 ? 27.364 -11.598 -12.724 1.00 40.42 636 GLU D N 1
ATOM 6129 C CA . GLU D 1 60 ? 26.404 -10.751 -11.998 1.00 40.07 636 GLU D CA 1
ATOM 6130 C C . GLU D 1 60 ? 25.020 -11.426 -11.933 1.00 42.59 636 GLU D C 1
ATOM 6131 O O . GLU D 1 60 ? 24.311 -11.277 -10.932 1.00 43.98 636 GLU D O 1
ATOM 6137 N N . VAL D 1 61 ? 24.682 -12.227 -12.960 1.00 34.72 637 VAL D N 1
ATOM 6138 C CA . VAL D 1 61 ? 23.453 -13.026 -13.013 1.00 33.51 637 VAL D CA 1
ATOM 6139 C C . VAL D 1 61 ? 23.608 -14.148 -11.984 1.00 38.72 637 VAL D C 1
ATOM 6140 O O . VAL D 1 61 ? 22.643 -14.519 -11.301 1.00 39.19 637 VAL D O 1
ATOM 6144 N N . THR D 1 62 ? 24.840 -14.685 -11.873 1.00 34.15 638 THR D N 1
ATOM 6145 C CA . THR D 1 62 ? 25.169 -15.729 -10.911 1.00 33.99 638 THR D CA 1
ATOM 6146 C C . THR D 1 62 ? 25.010 -15.161 -9.496 1.00 37.93 638 THR D C 1
ATOM 6147 O O . THR D 1 62 ? 24.391 -15.792 -8.645 1.00 39.38 638 THR D O 1
ATOM 6151 N N . LEU D 1 63 ? 25.508 -13.948 -9.278 1.00 33.47 639 LEU D N 1
ATOM 6152 C CA . LEU D 1 63 ? 25.388 -13.280 -7.994 1.00 33.58 639 LEU D CA 1
ATOM 6153 C C . LEU D 1 63 ? 23.922 -13.054 -7.644 1.00 39.79 639 LEU D C 1
ATOM 6154 O O . LEU D 1 63 ? 23.476 -13.565 -6.606 1.00 39.71 639 LEU D O 1
ATOM 6159 N N . LEU D 1 64 ? 23.163 -12.389 -8.561 1.00 35.25 640 LEU D N 1
ATOM 6160 C CA . LEU D 1 64 ? 21.724 -12.079 -8.442 1.00 35.05 640 LEU D CA 1
ATOM 6161 C C . LEU D 1 64 ? 20.882 -13.331 -8.161 1.00 37.05 640 LEU D C 1
ATOM 6162 O O . LEU D 1 64 ? 19.984 -13.268 -7.341 1.00 36.72 640 LEU D O 1
ATOM 6167 N N . SER D 1 65 ? 21.228 -14.474 -8.754 1.00 33.52 641 SER D N 1
ATOM 6168 C CA . SER D 1 65 ? 20.499 -15.712 -8.505 1.00 33.98 641 SER D CA 1
ATOM 6169 C C . SER D 1 65 ? 20.735 -16.269 -7.089 1.00 39.74 641 SER D C 1
ATOM 6170 O O . SER D 1 65 ? 20.036 -17.184 -6.672 1.00 39.99 641 SER D O 1
ATOM 6173 N N . ARG D 1 66 ? 21.687 -15.719 -6.353 1.00 37.35 642 ARG D N 1
ATOM 6174 C CA . ARG D 1 66 ? 22.017 -16.267 -5.040 1.00 37.57 642 ARG D CA 1
ATOM 6175 C C . ARG D 1 66 ? 21.480 -15.439 -3.885 1.00 40.30 642 ARG D C 1
ATOM 6176 O O . ARG D 1 66 ? 21.626 -15.836 -2.731 1.00 41.23 642 ARG D O 1
ATOM 6184 N N . LEU D 1 67 ? 20.792 -14.335 -4.183 1.00 34.81 643 LEU D N 1
ATOM 6185 C CA . LEU D 1 67 ? 20.209 -13.525 -3.121 1.00 33.56 643 LEU D CA 1
ATOM 6186 C C . LEU D 1 67 ? 18.848 -14.039 -2.723 1.00 37.60 643 LEU D C 1
ATOM 6187 O O . LEU D 1 67 ? 18.150 -14.610 -3.551 1.00 35.75 643 LEU D O 1
ATOM 6192 N N . HIS D 1 68 ? 18.498 -13.926 -1.437 1.00 35.52 644 HIS D N 1
ATOM 6193 C CA . HIS D 1 68 ? 17.237 -14.460 -0.931 1.00 35.63 644 HIS D CA 1
ATOM 6194 C C . HIS D 1 68 ? 16.919 -13.754 0.376 1.00 38.17 644 HIS D C 1
ATOM 6195 O O . HIS D 1 68 ? 17.283 -14.209 1.467 1.00 37.67 644 HIS D O 1
ATOM 6202 N N . HIS D 1 69 ? 16.296 -12.595 0.246 1.00 33.40 645 HIS D N 1
ATOM 6203 C CA . HIS D 1 69 ? 15.984 -11.720 1.352 1.00 32.64 645 HIS D CA 1
ATOM 6204 C C . HIS D 1 69 ? 14.710 -10.984 1.054 1.00 33.18 645 HIS D C 1
ATOM 6205 O O . HIS D 1 69 ? 14.467 -10.604 -0.094 1.00 30.15 645 HIS D O 1
ATOM 6212 N N . GLU D 1 70 ? 13.927 -10.712 2.100 1.00 29.13 646 GLU D N 1
ATOM 6213 C CA . GLU D 1 70 ? 12.679 -9.979 1.955 1.00 29.54 646 GLU D CA 1
ATOM 6214 C C . GLU D 1 70 ? 12.871 -8.545 1.401 1.00 32.33 646 GLU D C 1
ATOM 6215 O O . GLU D 1 70 ? 11.925 -8.014 0.856 1.00 31.50 646 GLU D O 1
ATOM 6221 N N . ASN D 1 71 ? 14.066 -7.935 1.531 1.00 27.82 647 ASN D N 1
ATOM 6222 C CA . ASN D 1 71 ? 14.276 -6.568 1.033 1.00 26.63 647 ASN D CA 1
ATOM 6223 C C . ASN D 1 71 ? 15.112 -6.509 -0.257 1.00 29.51 647 ASN D C 1
ATOM 6224 O O . ASN D 1 71 ? 15.718 -5.472 -0.562 1.00 27.89 647 ASN D O 1
ATOM 6229 N N . ILE D 1 72 ? 15.097 -7.615 -1.037 1.00 26.39 648 ILE D N 1
ATOM 6230 C CA . ILE D 1 72 ? 15.747 -7.733 -2.351 1.00 26.49 648 ILE D CA 1
ATOM 6231 C C . ILE D 1 72 ? 14.657 -8.226 -3.332 1.00 29.54 648 ILE D C 1
ATOM 6232 O O . ILE D 1 72 ? 13.961 -9.173 -2.994 1.00 28.08 648 ILE D O 1
ATOM 6237 N N . VAL D 1 73 ? 14.497 -7.609 -4.529 1.00 25.57 649 VAL D N 1
ATOM 6238 C CA . VAL D 1 73 ? 13.457 -8.128 -5.443 1.00 25.41 649 VAL D CA 1
ATOM 6239 C C . VAL D 1 73 ? 13.808 -9.580 -5.838 1.00 24.66 649 VAL D C 1
ATOM 6240 O O . VAL D 1 73 ? 14.974 -9.891 -6.072 1.00 22.87 649 VAL D O 1
ATOM 6244 N N . ARG D 1 74 ? 12.805 -10.477 -5.733 1.00 20.48 650 ARG D N 1
ATOM 6245 C CA . ARG D 1 74 ? 12.902 -11.904 -6.001 1.00 20.06 650 ARG D CA 1
ATOM 6246 C C . ARG D 1 74 ? 13.227 -12.163 -7.469 1.00 24.85 650 ARG D C 1
ATOM 6247 O O . ARG D 1 74 ? 12.522 -11.725 -8.375 1.00 25.65 650 ARG D O 1
ATOM 6255 N N . TYR D 1 75 ? 14.312 -12.893 -7.678 1.00 21.49 651 TYR D N 1
ATOM 6256 C CA . TYR D 1 75 ? 14.772 -13.352 -8.962 1.00 20.99 651 TYR D CA 1
ATOM 6257 C C . TYR D 1 75 ? 14.007 -14.636 -9.314 1.00 24.30 651 TYR D C 1
ATOM 6258 O O . TYR D 1 75 ? 13.780 -15.489 -8.432 1.00 20.58 651 TYR D O 1
ATOM 6267 N N . TYR D 1 76 ? 13.595 -14.763 -10.605 1.00 20.99 652 TYR D N 1
ATOM 6268 C CA . TYR D 1 76 ? 12.898 -15.970 -11.036 1.00 22.19 652 TYR D CA 1
ATOM 6269 C C . TYR D 1 76 ? 13.685 -16.807 -12.038 1.00 29.30 652 TYR D C 1
ATOM 6270 O O . TYR D 1 76 ? 13.819 -18.012 -11.864 1.00 29.77 652 TYR D O 1
ATOM 6279 N N . ASN D 1 77 ? 14.209 -16.161 -13.083 1.00 28.16 653 ASN D N 1
ATOM 6280 C CA . ASN D 1 77 ? 14.901 -16.805 -14.189 1.00 27.02 653 ASN D CA 1
ATOM 6281 C C . ASN D 1 77 ? 15.668 -15.802 -14.996 1.00 29.32 653 ASN D C 1
ATOM 6282 O O . ASN D 1 77 ? 15.324 -14.638 -15.056 1.00 28.41 653 ASN D O 1
ATOM 6287 N N . ALA D 1 78 ? 16.648 -16.281 -15.689 1.00 27.49 654 ALA D N 1
ATOM 6288 C CA . ALA D 1 78 ? 17.459 -15.514 -16.610 1.00 28.51 654 ALA D CA 1
ATOM 6289 C C . ALA D 1 78 ? 17.768 -16.453 -17.785 1.00 33.89 654 ALA D C 1
ATOM 6290 O O . ALA D 1 78 ? 18.077 -17.625 -17.568 1.00 32.75 654 ALA D O 1
ATOM 6292 N N . TRP D 1 79 ? 17.570 -15.977 -19.015 1.00 31.70 655 TRP D N 1
ATOM 6293 C CA . TRP D 1 79 ? 17.833 -16.762 -20.220 1.00 30.58 655 TRP D CA 1
ATOM 6294 C C . TRP D 1 79 ? 18.390 -15.864 -21.329 1.00 34.39 655 TRP D C 1
ATOM 6295 O O . TRP D 1 79 ? 18.437 -14.635 -21.174 1.00 34.24 655 TRP D O 1
ATOM 6306 N N . ILE D 1 80 ? 18.828 -16.481 -22.432 1.00 30.73 656 ILE D N 1
ATOM 6307 C CA . ILE D 1 80 ? 19.411 -15.808 -23.597 1.00 30.95 656 ILE D CA 1
ATOM 6308 C C . ILE D 1 80 ? 18.729 -16.242 -24.863 1.00 36.75 656 ILE D C 1
ATOM 6309 O O . ILE D 1 80 ? 18.503 -17.425 -25.067 1.00 37.79 656 ILE D O 1
ATOM 6314 N N . GLU D 1 81 ? 18.392 -15.289 -25.706 1.00 35.88 657 GLU D N 1
ATOM 6315 C CA . GLU D 1 81 ? 17.774 -15.568 -27.002 1.00 37.37 657 GLU D CA 1
ATOM 6316 C C . GLU D 1 81 ? 18.607 -14.920 -28.101 1.00 44.72 657 GLU D C 1
ATOM 6317 O O . GLU D 1 81 ? 19.088 -13.798 -27.916 1.00 44.23 657 GLU D O 1
ATOM 6323 N N . ARG D 1 82 ? 18.746 -15.607 -29.257 1.00 44.78 658 ARG D N 1
ATOM 6324 C CA . ARG D 1 82 ? 19.443 -15.079 -30.441 1.00 45.57 658 ARG D CA 1
ATOM 6325 C C . ARG D 1 82 ? 18.410 -14.587 -31.458 1.00 48.05 658 ARG D C 1
ATOM 6326 O O . ARG D 1 82 ? 17.390 -15.246 -31.645 1.00 47.01 658 ARG D O 1
ATOM 6328 N N . HIS D 1 83 ? 18.652 -13.422 -32.083 1.00 44.24 659 HIS D N 1
ATOM 6329 C CA . HIS D 1 83 ? 17.757 -12.852 -33.100 1.00 47.54 659 HIS D CA 1
ATOM 6330 C C . HIS D 1 83 ? 18.547 -12.247 -34.242 1.00 93.37 659 HIS D C 1
ATOM 6331 O O . HIS D 1 83 ? 18.166 -12.411 -35.397 1.00 70.34 659 HIS D O 1
ATOM 6333 N N . VAL D 1 93 ? 22.147 -10.692 -33.327 1.00 46.59 795 VAL D N 1
ATOM 6334 C CA . VAL D 1 93 ? 22.040 -10.038 -32.015 1.00 46.80 795 VAL D CA 1
ATOM 6335 C C . VAL D 1 93 ? 21.573 -11.046 -30.922 1.00 49.37 795 VAL D C 1
ATOM 6336 O O . VAL D 1 93 ? 20.802 -11.972 -31.196 1.00 48.11 795 VAL D O 1
ATOM 6340 N N . HIS D 1 94 ? 22.084 -10.873 -29.702 1.00 46.12 796 HIS D N 1
ATOM 6341 C CA . HIS D 1 94 ? 21.727 -11.709 -28.554 1.00 45.97 796 HIS D CA 1
ATOM 6342 C C . HIS D 1 94 ? 21.144 -10.847 -27.439 1.00 46.87 796 HIS D C 1
ATOM 6343 O O . HIS D 1 94 ? 21.657 -9.755 -27.172 1.00 46.27 796 HIS D O 1
ATOM 6350 N N . TYR D 1 95 ? 20.101 -11.363 -26.764 1.00 40.94 797 TYR D N 1
ATOM 6351 C CA . TYR D 1 95 ? 19.441 -10.711 -25.629 1.00 38.93 797 TYR D CA 1
ATOM 6352 C C . TYR D 1 95 ? 19.517 -11.527 -24.376 1.00 40.83 797 TYR D C 1
ATOM 6353 O O . TYR D 1 95 ? 19.366 -12.751 -24.430 1.00 40.76 797 TYR D O 1
ATOM 6362 N N . LEU D 1 96 ? 19.716 -10.851 -23.238 1.00 35.16 798 LEU D N 1
ATOM 6363 C CA . LEU D 1 96 ? 19.657 -11.468 -21.918 1.00 33.07 798 LEU D CA 1
ATOM 6364 C C . LEU D 1 96 ? 18.321 -11.038 -21.298 1.00 38.03 798 LEU D C 1
ATOM 6365 O O . LEU D 1 96 ? 18.025 -9.847 -21.217 1.00 36.51 798 LEU D O 1
ATOM 6370 N N . TYR D 1 97 ? 17.489 -12.017 -20.929 1.00 36.34 799 TYR D N 1
ATOM 6371 C CA . TYR D 1 97 ? 16.199 -11.785 -20.271 1.00 34.80 799 TYR D CA 1
ATOM 6372 C C . TYR D 1 97 ? 16.321 -12.189 -18.820 1.00 36.86 799 TYR D C 1
ATOM 6373 O O . TYR D 1 97 ? 16.867 -13.244 -18.523 1.00 37.38 799 TYR D O 1
ATOM 6382 N N . ILE D 1 98 ? 15.856 -11.343 -17.918 1.00 31.34 800 ILE D N 1
ATOM 6383 C CA . ILE D 1 98 ? 15.892 -11.601 -16.484 1.00 29.72 800 ILE D CA 1
ATOM 6384 C C . ILE D 1 98 ? 14.498 -11.313 -15.973 1.00 29.40 800 ILE D C 1
ATOM 6385 O O . ILE D 1 98 ? 14.051 -10.160 -16.013 1.00 29.90 800 ILE D O 1
ATOM 6390 N N . GLN D 1 99 ? 13.816 -12.356 -15.514 1.00 22.16 801 GLN D N 1
ATOM 6391 C CA . GLN D 1 99 ? 12.465 -12.295 -14.978 1.00 21.16 801 GLN D CA 1
ATOM 6392 C C . GLN D 1 99 ? 12.537 -12.083 -13.449 1.00 25.94 801 GLN D C 1
ATOM 6393 O O . GLN D 1 99 ? 13.156 -12.882 -12.722 1.00 25.89 801 GLN D O 1
ATOM 6399 N N . MET D 1 100 ? 11.967 -10.942 -12.989 1.00 21.81 802 MET D N 1
ATOM 6400 C CA . MET D 1 100 ? 12.009 -10.523 -11.583 1.00 21.21 802 MET D CA 1
ATOM 6401 C C . MET D 1 100 ? 10.606 -10.381 -11.072 1.00 27.93 802 MET D C 1
ATOM 6402 O O . MET D 1 100 ? 9.659 -10.343 -11.869 1.00 28.73 802 MET D O 1
ATOM 6407 N N . GLU D 1 101 ? 10.442 -10.238 -9.761 1.00 23.96 803 GLU D N 1
ATOM 6408 C CA . GLU D 1 101 ? 9.104 -9.973 -9.290 1.00 23.61 803 GLU D CA 1
ATOM 6409 C C . GLU D 1 101 ? 8.660 -8.566 -9.749 1.00 25.12 803 GLU D C 1
ATOM 6410 O O . GLU D 1 101 ? 9.487 -7.672 -9.997 1.00 23.86 803 GLU D O 1
ATOM 6416 N N . TYR D 1 102 ? 7.347 -8.384 -9.853 1.00 22.39 804 TYR D N 1
ATOM 6417 C CA . TYR D 1 102 ? 6.785 -7.090 -10.173 1.00 21.45 804 TYR D CA 1
ATOM 6418 C C . TYR D 1 102 ? 6.427 -6.421 -8.820 1.00 26.99 804 TYR D C 1
ATOM 6419 O O . TYR D 1 102 ? 5.714 -7.021 -8.010 1.00 27.43 804 TYR D O 1
ATOM 6428 N N . CYS D 1 103 ? 6.980 -5.237 -8.549 1.00 22.52 805 CYS D N 1
ATOM 6429 C CA . CYS D 1 103 ? 6.692 -4.497 -7.325 1.00 22.54 805 CYS D CA 1
ATOM 6430 C C . CYS D 1 103 ? 5.638 -3.439 -7.668 1.00 28.15 805 CYS D C 1
ATOM 6431 O O . CYS D 1 103 ? 5.893 -2.524 -8.473 1.00 28.64 805 CYS D O 1
ATOM 6434 N N . GLU D 1 104 ? 4.415 -3.649 -7.148 1.00 24.06 806 GLU D N 1
ATOM 6435 C CA . GLU D 1 104 ? 3.207 -2.880 -7.440 1.00 24.72 806 GLU D CA 1
ATOM 6436 C C . GLU D 1 104 ? 3.263 -1.374 -7.148 1.00 30.93 806 GLU D C 1
ATOM 6437 O O . GLU D 1 104 ? 2.634 -0.628 -7.880 1.00 32.00 806 GLU D O 1
ATOM 6443 N N . LYS D 1 105 ? 4.033 -0.920 -6.141 1.00 26.64 807 LYS D N 1
ATOM 6444 C CA . LYS D 1 105 ? 4.116 0.484 -5.773 1.00 25.34 807 LYS D CA 1
ATOM 6445 C C . LYS D 1 105 ? 5.348 1.193 -6.344 1.00 33.58 807 LYS D C 1
ATOM 6446 O O . LYS D 1 105 ? 5.809 2.201 -5.797 1.00 35.62 807 LYS D O 1
ATOM 6452 N N . SER D 1 106 ? 5.826 0.705 -7.489 1.00 30.59 808 SER D N 1
ATOM 6453 C CA . SER D 1 106 ? 7.002 1.176 -8.213 1.00 31.57 808 SER D CA 1
ATOM 6454 C C . SER D 1 106 ? 8.190 1.462 -7.290 1.00 36.14 808 SER D C 1
ATOM 6455 O O . SER D 1 106 ? 8.531 0.592 -6.497 1.00 37.31 808 SER D O 1
ATOM 6458 N N . THR D 1 107 ? 8.812 2.645 -7.384 1.00 34.44 809 THR D N 1
ATOM 6459 C CA . THR D 1 107 ? 10.076 2.982 -6.713 1.00 34.08 809 THR D CA 1
ATOM 6460 C C . THR D 1 107 ? 9.993 3.927 -5.547 1.00 39.52 809 THR D C 1
ATOM 6461 O O . THR D 1 107 ? 8.997 4.610 -5.358 1.00 39.08 809 THR D O 1
ATOM 6465 N N . LEU D 1 108 ? 11.108 4.010 -4.796 1.00 38.14 810 LEU D N 1
ATOM 6466 C CA . LEU D 1 108 ? 11.287 4.913 -3.666 1.00 38.28 810 LEU D CA 1
ATOM 6467 C C . LEU D 1 108 ? 11.298 6.374 -4.186 1.00 42.09 810 LEU D C 1
ATOM 6468 O O . LEU D 1 108 ? 10.894 7.280 -3.462 1.00 41.63 810 LEU D O 1
ATOM 6473 N N . ARG D 1 109 ? 11.723 6.576 -5.457 1.00 37.55 811 ARG D N 1
ATOM 6474 C CA . ARG D 1 109 ? 11.784 7.873 -6.130 1.00 36.15 811 ARG D CA 1
ATOM 6475 C C . ARG D 1 109 ? 10.395 8.472 -6.202 1.00 37.64 811 ARG D C 1
ATOM 6476 O O . ARG D 1 109 ? 10.224 9.675 -6.011 1.00 36.91 811 ARG D O 1
ATOM 6484 N N . ASP D 1 110 ? 9.400 7.625 -6.446 1.00 32.88 812 ASP D N 1
ATOM 6485 C CA . ASP D 1 110 ? 8.008 8.048 -6.517 1.00 30.52 812 ASP D CA 1
ATOM 6486 C C . ASP D 1 110 ? 7.432 8.306 -5.122 1.00 32.94 812 ASP D C 1
ATOM 6487 O O . ASP D 1 110 ? 6.688 9.273 -4.947 1.00 34.09 812 ASP D O 1
ATOM 6492 N N . THR D 1 111 ? 7.829 7.509 -4.116 1.00 27.53 813 THR D N 1
ATOM 6493 C CA . THR D 1 111 ? 7.383 7.708 -2.733 1.00 28.42 813 THR D CA 1
ATOM 6494 C C . THR D 1 111 ? 7.917 9.043 -2.210 1.00 36.27 813 THR D C 1
ATOM 6495 O O . THR D 1 111 ? 7.149 9.814 -1.646 1.00 36.24 813 THR D O 1
ATOM 6499 N N . ILE D 1 112 ? 9.219 9.334 -2.464 1.00 33.45 814 ILE D N 1
ATOM 6500 C CA . ILE D 1 112 ? 9.885 10.583 -2.097 1.00 33.01 814 ILE D CA 1
ATOM 6501 C C . ILE D 1 112 ? 9.140 11.799 -2.716 1.00 38.27 814 ILE D C 1
ATOM 6502 O O . ILE D 1 112 ? 8.792 12.743 -1.989 1.00 35.96 814 ILE D O 1
ATOM 6507 N N . ASP D 1 113 ? 8.915 11.747 -4.059 1.00 35.94 815 ASP D N 1
ATOM 6508 C CA . ASP D 1 113 ? 8.250 12.752 -4.885 1.00 36.03 815 ASP D CA 1
ATOM 6509 C C . ASP D 1 113 ? 6.784 13.020 -4.495 1.00 40.36 815 ASP D C 1
ATOM 6510 O O . ASP D 1 113 ? 6.249 14.072 -4.851 1.00 40.49 815 ASP D O 1
ATOM 6515 N N . GLN D 1 114 ? 6.171 12.091 -3.734 1.00 36.06 816 GLN D N 1
ATOM 6516 C CA . GLN D 1 114 ? 4.818 12.160 -3.179 1.00 36.00 816 GLN D CA 1
ATOM 6517 C C . GLN D 1 114 ? 4.838 12.689 -1.759 1.00 43.09 816 GLN D C 1
ATOM 6518 O O . GLN D 1 114 ? 3.806 12.655 -1.086 1.00 43.44 816 GLN D O 1
ATOM 6524 N N . GLY D 1 115 ? 6.002 13.150 -1.306 1.00 39.57 817 GLY D N 1
ATOM 6525 C CA . GLY D 1 115 ? 6.168 13.706 0.031 1.00 39.58 817 GLY D CA 1
ATOM 6526 C C . GLY D 1 115 ? 6.180 12.696 1.158 1.00 44.76 817 GLY D C 1
ATOM 6527 O O . GLY D 1 115 ? 5.336 12.759 2.049 1.00 44.66 817 GLY D O 1
ATOM 6528 N N . LEU D 1 116 ? 7.177 11.795 1.161 1.00 42.15 818 LEU D N 1
ATOM 6529 C CA . LEU D 1 116 ? 7.396 10.784 2.211 1.00 41.69 818 LEU D CA 1
ATOM 6530 C C . LEU D 1 116 ? 7.912 11.440 3.510 1.00 47.98 818 LEU D C 1
ATOM 6531 O O . LEU D 1 116 ? 7.653 10.911 4.594 1.00 47.56 818 LEU D O 1
ATOM 6536 N N . TYR D 1 117 ? 8.653 12.573 3.385 1.00 47.35 819 TYR D N 1
ATOM 6537 C CA . TYR D 1 117 ? 9.294 13.337 4.484 1.00 48.33 819 TYR D CA 1
ATOM 6538 C C . TYR D 1 117 ? 8.350 13.786 5.580 1.00 51.58 819 TYR D C 1
ATOM 6539 O O . TYR D 1 117 ? 8.787 13.926 6.712 1.00 51.69 819 TYR D O 1
ATOM 6548 N N . ARG D 1 118 ? 7.062 13.991 5.247 1.00 48.24 820 ARG D N 1
ATOM 6549 C CA . ARG D 1 118 ? 6.014 14.379 6.188 1.00 48.12 820 ARG D CA 1
ATOM 6550 C C . ARG D 1 118 ? 5.632 13.219 7.113 1.00 53.58 820 ARG D C 1
ATOM 6551 O O . ARG D 1 118 ? 5.132 13.464 8.210 1.00 54.74 820 ARG D O 1
ATOM 6553 N N . ASP D 1 119 ? 5.885 11.961 6.689 1.00 49.36 821 ASP D N 1
ATOM 6554 C CA . ASP D 1 119 ? 5.527 10.765 7.457 1.00 48.20 821 ASP D CA 1
ATOM 6555 C C . ASP D 1 119 ? 6.754 10.078 8.095 1.00 51.27 821 ASP D C 1
ATOM 6556 O O . ASP D 1 119 ? 7.384 9.204 7.498 1.00 50.01 821 ASP D O 1
ATOM 6561 N N . THR D 1 120 ? 7.015 10.463 9.362 1.00 46.98 822 THR D N 1
ATOM 6562 C CA . THR D 1 120 ? 8.097 10.080 10.265 1.00 45.76 822 THR D CA 1
ATOM 6563 C C . THR D 1 120 ? 8.175 8.573 10.511 1.00 47.31 822 THR D C 1
ATOM 6564 O O . THR D 1 120 ? 9.252 8.001 10.331 1.00 46.10 822 THR D O 1
ATOM 6568 N N . VAL D 1 121 ? 7.068 7.932 10.915 1.00 42.77 823 VAL D N 1
ATOM 6569 C CA . VAL D 1 121 ? 7.065 6.485 11.177 1.00 42.18 823 VAL D CA 1
ATOM 6570 C C . VAL D 1 121 ? 7.480 5.680 9.928 1.00 46.00 823 VAL D C 1
ATOM 6571 O O . VAL D 1 121 ? 8.423 4.886 10.025 1.00 48.06 823 VAL D O 1
ATOM 6575 N N . ARG D 1 122 ? 6.833 5.942 8.753 1.00 39.18 824 ARG D N 1
ATOM 6576 C CA . ARG D 1 122 ? 7.115 5.276 7.468 1.00 37.16 824 ARG D CA 1
ATOM 6577 C C . ARG D 1 122 ? 8.572 5.508 7.036 1.00 41.18 824 ARG D C 1
ATOM 6578 O O . ARG D 1 122 ? 9.247 4.547 6.676 1.00 42.52 824 ARG D O 1
ATOM 6586 N N . LEU D 1 123 ? 9.037 6.770 7.078 1.00 37.16 825 LEU D N 1
ATOM 6587 C CA . LEU D 1 123 ? 10.392 7.249 6.765 1.00 37.20 825 LEU D CA 1
ATOM 6588 C C . LEU D 1 123 ? 11.421 6.317 7.438 1.00 39.63 825 LEU D C 1
ATOM 6589 O O . LEU D 1 123 ? 12.203 5.687 6.736 1.00 37.84 825 LEU D O 1
ATOM 6594 N N . TRP D 1 124 ? 11.314 6.113 8.766 1.00 37.85 826 TRP D N 1
ATOM 6595 C CA . TRP D 1 124 ? 12.219 5.256 9.538 1.00 38.40 826 TRP D CA 1
ATOM 6596 C C . TRP D 1 124 ? 12.102 3.756 9.220 1.00 40.84 826 TRP D C 1
ATOM 6597 O O . TRP D 1 124 ? 13.139 3.104 9.110 1.00 41.21 826 TRP D O 1
ATOM 6608 N N . ARG D 1 125 ? 10.866 3.199 9.103 1.00 34.84 827 ARG D N 1
ATOM 6609 C CA . ARG D 1 125 ? 10.669 1.788 8.746 1.00 32.67 827 ARG D CA 1
ATOM 6610 C C . ARG D 1 125 ? 11.253 1.529 7.327 1.00 34.90 827 ARG D C 1
ATOM 6611 O O . ARG D 1 125 ? 11.897 0.500 7.108 1.00 34.78 827 ARG D O 1
ATOM 6619 N N . LEU D 1 126 ? 11.062 2.457 6.387 1.00 29.47 828 LEU D N 1
ATOM 6620 C CA . LEU D 1 126 ? 11.603 2.230 5.040 1.00 30.39 828 LEU D CA 1
ATOM 6621 C C . LEU D 1 126 ? 13.129 2.287 5.040 1.00 34.90 828 LEU D C 1
ATOM 6622 O O . LEU D 1 126 ? 13.778 1.431 4.421 1.00 34.76 828 LEU D O 1
ATOM 6627 N N . PHE D 1 127 ? 13.697 3.205 5.858 1.00 30.76 829 PHE D N 1
ATOM 6628 C CA . PHE D 1 127 ? 15.147 3.349 6.023 1.00 29.42 829 PHE D CA 1
ATOM 6629 C C . PHE D 1 127 ? 15.748 2.072 6.607 1.00 32.71 829 PHE D C 1
ATOM 6630 O O . PHE D 1 127 ? 16.770 1.612 6.120 1.00 31.64 829 PHE D O 1
ATOM 6638 N N . ARG D 1 128 ? 15.086 1.490 7.623 1.00 30.11 830 ARG D N 1
ATOM 6639 C CA . ARG D 1 128 ? 15.538 0.283 8.304 1.00 30.13 830 ARG D CA 1
ATOM 6640 C C . ARG D 1 128 ? 15.557 -0.889 7.319 1.00 36.41 830 ARG D C 1
ATOM 6641 O O . ARG D 1 128 ? 16.536 -1.622 7.265 1.00 36.94 830 ARG D O 1
ATOM 6649 N N . GLU D 1 129 ? 14.497 -1.022 6.519 1.00 33.40 831 GLU D N 1
ATOM 6650 C CA . GLU D 1 129 ? 14.368 -2.078 5.505 1.00 33.16 831 GLU D CA 1
ATOM 6651 C C . GLU D 1 129 ? 15.453 -1.988 4.430 1.00 34.02 831 GLU D C 1
ATOM 6652 O O . GLU D 1 129 ? 15.912 -3.027 4.009 1.00 31.93 831 GLU D O 1
ATOM 6658 N N . ILE D 1 130 ? 15.886 -0.763 4.019 1.00 31.27 832 ILE D N 1
ATOM 6659 C CA . ILE D 1 130 ? 16.986 -0.598 3.052 1.00 31.69 832 ILE D CA 1
ATOM 6660 C C . ILE D 1 130 ? 18.265 -1.087 3.740 1.00 36.05 832 ILE D C 1
ATOM 6661 O O . ILE D 1 130 ? 19.027 -1.798 3.107 1.00 37.86 832 ILE D O 1
ATOM 6666 N N . LEU D 1 131 ? 18.480 -0.724 5.033 1.00 31.49 833 LEU D N 1
ATOM 6667 C CA . LEU D 1 131 ? 19.632 -1.142 5.836 1.00 30.57 833 LEU D CA 1
ATOM 6668 C C . LEU D 1 131 ? 19.621 -2.647 6.034 1.00 32.96 833 LEU D C 1
ATOM 6669 O O . LEU D 1 131 ? 20.674 -3.273 5.970 1.00 32.78 833 LEU D O 1
ATOM 6674 N N . ASP D 1 132 ? 18.441 -3.234 6.245 1.00 28.92 834 ASP D N 1
ATOM 6675 C CA . ASP D 1 132 ? 18.270 -4.686 6.334 1.00 29.61 834 ASP D CA 1
ATOM 6676 C C . ASP D 1 132 ? 18.730 -5.365 5.008 1.00 33.31 834 ASP D C 1
ATOM 6677 O O . ASP D 1 132 ? 19.599 -6.220 5.055 1.00 34.01 834 ASP D O 1
ATOM 6682 N N . GLY D 1 133 ? 18.231 -4.915 3.851 1.00 28.81 835 GLY D N 1
ATOM 6683 C CA . GLY D 1 133 ? 18.676 -5.442 2.561 1.00 27.65 835 GLY D CA 1
ATOM 6684 C C . GLY D 1 133 ? 20.165 -5.230 2.340 1.00 31.77 835 GLY D C 1
ATOM 6685 O O . GLY D 1 133 ? 20.868 -6.156 1.942 1.00 32.18 835 GLY D O 1
ATOM 6686 N N . LEU D 1 134 ? 20.665 -4.014 2.632 1.00 27.97 836 LEU D N 1
ATOM 6687 C CA . LEU D 1 134 ? 22.079 -3.649 2.518 1.00 27.95 836 LEU D CA 1
ATOM 6688 C C . LEU D 1 134 ? 22.948 -4.557 3.377 1.00 31.22 836 LEU D C 1
ATOM 6689 O O . LEU D 1 134 ? 23.829 -5.215 2.834 1.00 33.46 836 LEU D O 1
ATOM 6694 N N . ALA D 1 135 ? 22.651 -4.675 4.686 1.00 25.72 837 ALA D N 1
ATOM 6695 C CA . ALA D 1 135 ? 23.378 -5.533 5.619 1.00 26.61 837 ALA D CA 1
ATOM 6696 C C . ALA D 1 135 ? 23.429 -6.970 5.111 1.00 32.24 837 ALA D C 1
ATOM 6697 O O . ALA D 1 135 ? 24.445 -7.616 5.270 1.00 34.23 837 ALA D O 1
ATOM 6699 N N . TYR D 1 136 ? 22.364 -7.441 4.449 1.00 28.08 838 TYR D N 1
ATOM 6700 C CA . TYR D 1 136 ? 22.293 -8.766 3.878 1.00 27.87 838 TYR D CA 1
ATOM 6701 C C . TYR D 1 136 ? 23.220 -8.946 2.654 1.00 35.16 838 TYR D C 1
ATOM 6702 O O . TYR D 1 136 ? 23.921 -9.944 2.586 1.00 33.14 838 TYR D O 1
ATOM 6711 N N . ILE D 1 137 ? 23.191 -8.012 1.678 1.00 36.15 839 ILE D N 1
ATOM 6712 C CA . ILE D 1 137 ? 24.027 -8.043 0.464 1.00 36.98 839 ILE D CA 1
ATOM 6713 C C . ILE D 1 137 ? 25.512 -8.113 0.892 1.00 41.54 839 ILE D C 1
ATOM 6714 O O . ILE D 1 137 ? 26.272 -8.938 0.362 1.00 43.16 839 ILE D O 1
ATOM 6719 N N . HIS D 1 138 ? 25.902 -7.245 1.860 1.00 35.88 840 HIS D N 1
ATOM 6720 C CA . HIS D 1 138 ? 27.266 -7.115 2.408 1.00 34.91 840 HIS D CA 1
ATOM 6721 C C . HIS D 1 138 ? 27.706 -8.377 3.176 1.00 42.52 840 HIS D C 1
ATOM 6722 O O . HIS D 1 138 ? 28.852 -8.805 3.043 1.00 42.56 840 HIS D O 1
ATOM 6729 N N . GLU D 1 139 ? 26.773 -9.008 3.905 1.00 42.04 841 GLU D N 1
ATOM 6730 C CA . GLU D 1 139 ? 27.000 -10.282 4.604 1.00 44.23 841 GLU D CA 1
ATOM 6731 C C . GLU D 1 139 ? 27.405 -11.402 3.607 1.00 50.54 841 GLU D C 1
ATOM 6732 O O . GLU D 1 139 ? 28.087 -12.349 4.007 1.00 52.96 841 GLU D O 1
ATOM 6734 N N . LYS D 1 140 ? 26.974 -11.286 2.327 1.00 45.01 842 LYS D N 1
ATOM 6735 C CA . LYS D 1 140 ? 27.261 -12.227 1.244 1.00 44.27 842 LYS D CA 1
ATOM 6736 C C . LYS D 1 140 ? 28.447 -11.762 0.378 1.00 48.92 842 LYS D C 1
ATOM 6737 O O . LYS D 1 140 ? 28.798 -12.434 -0.596 1.00 49.68 842 LYS D O 1
ATOM 6743 N N . GLY D 1 141 ? 29.049 -10.627 0.738 1.00 44.70 843 GLY D N 1
ATOM 6744 C CA . GLY D 1 141 ? 30.218 -10.076 0.058 1.00 43.92 843 GLY D CA 1
ATOM 6745 C C . GLY D 1 141 ? 29.956 -9.315 -1.220 1.00 48.18 843 GLY D C 1
ATOM 6746 O O . GLY D 1 141 ? 30.892 -8.959 -1.939 1.00 47.78 843 GLY D O 1
ATOM 6747 N N . MET D 1 142 ? 28.690 -9.033 -1.506 1.00 47.02 844 MET D N 1
ATOM 6748 C CA . MET D 1 142 ? 28.318 -8.247 -2.677 1.00 46.73 844 MET D CA 1
ATOM 6749 C C . MET D 1 142 ? 28.124 -6.792 -2.279 1.00 47.68 844 MET D C 1
ATOM 6750 O O . MET D 1 142 ? 27.991 -6.462 -1.097 1.00 45.59 844 MET D O 1
ATOM 6755 N N . ILE D 1 143 ? 28.069 -5.938 -3.290 1.00 45.02 845 ILE D N 1
ATOM 6756 C CA . ILE D 1 143 ? 27.922 -4.497 -3.215 1.00 44.56 845 ILE D CA 1
ATOM 6757 C C . ILE D 1 143 ? 26.914 -4.063 -4.292 1.00 48.84 845 ILE D C 1
ATOM 6758 O O . ILE D 1 143 ? 26.800 -4.736 -5.319 1.00 49.11 845 ILE D O 1
ATOM 6763 N N . HIS D 1 144 ? 26.197 -2.983 -4.090 1.00 43.88 846 HIS D N 1
ATOM 6764 C CA . HIS D 1 144 ? 25.277 -2.576 -5.093 1.00 43.15 846 HIS D CA 1
ATOM 6765 C C . HIS D 1 144 ? 25.972 -1.668 -6.110 1.00 52.88 846 HIS D C 1
ATOM 6766 O O . HIS D 1 144 ? 26.008 -1.962 -7.282 1.00 54.18 846 HIS D O 1
ATOM 6773 N N . ARG D 1 145 ? 26.528 -0.570 -5.644 1.00 51.22 847 ARG D N 1
ATOM 6774 C CA . ARG D 1 145 ? 27.242 0.374 -6.503 1.00 52.35 847 ARG D CA 1
ATOM 6775 C C . ARG D 1 145 ? 26.508 0.984 -7.699 1.00 56.03 847 ARG D C 1
ATOM 6776 O O . ARG D 1 145 ? 27.036 1.057 -8.780 1.00 55.63 847 ARG D O 1
ATOM 6778 N N . ASN D 1 146 ? 25.291 1.423 -7.423 1.00 51.66 848 ASN D N 1
ATOM 6779 C CA . ASN D 1 146 ? 24.367 2.185 -8.272 1.00 50.13 848 ASN D CA 1
ATOM 6780 C C . ASN D 1 146 ? 23.128 2.496 -7.472 1.00 48.75 848 ASN D C 1
ATOM 6781 O O . ASN D 1 146 ? 22.113 2.795 -8.029 1.00 48.82 848 ASN D O 1
ATOM 6786 N N . LEU D 1 147 ? 23.234 2.434 -6.158 1.00 40.88 849 LEU D N 1
ATOM 6787 C CA . LEU D 1 147 ? 22.145 2.704 -5.263 1.00 39.44 849 LEU D CA 1
ATOM 6788 C C . LEU D 1 147 ? 21.630 4.120 -5.316 1.00 43.63 849 LEU D C 1
ATOM 6789 O O . LEU D 1 147 ? 22.336 5.059 -5.082 1.00 44.89 849 LEU D O 1
ATOM 6794 N N . LYS D 1 148 ? 20.380 4.240 -5.684 1.00 36.80 850 LYS D N 1
ATOM 6795 C CA . LYS D 1 148 ? 19.667 5.486 -5.723 1.00 34.83 850 LYS D CA 1
ATOM 6796 C C . LYS D 1 148 ? 18.173 5.164 -5.592 1.00 34.84 850 LYS D C 1
ATOM 6797 O O . LYS D 1 148 ? 17.766 4.036 -5.703 1.00 33.07 850 LYS D O 1
ATOM 6803 N N . PRO D 1 149 ? 17.349 6.160 -5.337 1.00 28.48 851 PRO D N 1
ATOM 6804 C CA . PRO D 1 149 ? 15.919 5.856 -5.128 1.00 25.90 851 PRO D CA 1
ATOM 6805 C C . PRO D 1 149 ? 15.198 5.114 -6.265 1.00 31.44 851 PRO D C 1
ATOM 6806 O O . PRO D 1 149 ? 14.220 4.437 -5.945 1.00 33.45 851 PRO D O 1
ATOM 6810 N N . VAL D 1 150 ? 15.609 5.259 -7.570 1.00 26.25 852 VAL D N 1
ATOM 6811 C CA . VAL D 1 150 ? 14.957 4.551 -8.711 1.00 26.68 852 VAL D CA 1
ATOM 6812 C C . VAL D 1 150 ? 15.247 3.036 -8.700 1.00 33.68 852 VAL D C 1
ATOM 6813 O O . VAL D 1 150 ? 14.555 2.264 -9.359 1.00 34.57 852 VAL D O 1
ATOM 6817 N N . ASN D 1 151 ? 16.332 2.645 -8.034 1.00 31.49 853 ASN D N 1
ATOM 6818 C CA . ASN D 1 151 ? 16.772 1.262 -7.916 1.00 30.48 853 ASN D CA 1
ATOM 6819 C C . ASN D 1 151 ? 16.156 0.565 -6.694 1.00 30.92 853 ASN D C 1
ATOM 6820 O O . ASN D 1 151 ? 16.368 -0.630 -6.509 1.00 29.21 853 ASN D O 1
ATOM 6825 N N . ILE D 1 152 ? 15.377 1.317 -5.873 1.00 27.24 854 ILE D N 1
ATOM 6826 C CA . ILE D 1 152 ? 14.699 0.791 -4.674 1.00 24.27 854 ILE D CA 1
ATOM 6827 C C . ILE D 1 152 ? 13.215 0.712 -4.954 1.00 26.74 854 ILE D C 1
ATOM 6828 O O . ILE D 1 152 ? 12.607 1.711 -5.270 1.00 26.14 854 ILE D O 1
ATOM 6833 N N . PHE D 1 153 ? 12.631 -0.468 -4.849 1.00 23.49 855 PHE D N 1
ATOM 6834 C CA . PHE D 1 153 ? 11.224 -0.657 -5.163 1.00 23.12 855 PHE D CA 1
ATOM 6835 C C . PHE D 1 153 ? 10.372 -0.877 -3.922 1.00 28.72 855 PHE D C 1
ATOM 6836 O O . PHE D 1 153 ? 10.911 -1.186 -2.874 1.00 29.89 855 PHE D O 1
ATOM 6844 N N . LEU D 1 154 ? 9.048 -0.745 -4.050 1.00 25.51 856 LEU D N 1
ATOM 6845 C CA . LEU D 1 154 ? 8.100 -1.013 -2.978 1.00 26.40 856 LEU D CA 1
ATOM 6846 C C . LEU D 1 154 ? 7.018 -1.971 -3.491 1.00 30.08 856 LEU D C 1
ATOM 6847 O O . LEU D 1 154 ? 6.497 -1.804 -4.588 1.00 29.67 856 LEU D O 1
ATOM 6852 N N . ASP D 1 155 ? 6.730 -3.001 -2.715 1.00 28.40 857 ASP D N 1
ATOM 6853 C CA . ASP D 1 155 ? 5.740 -4.011 -3.034 1.00 27.81 857 ASP D CA 1
ATOM 6854 C C . ASP D 1 155 ? 4.397 -3.550 -2.476 1.00 33.26 857 ASP D C 1
ATOM 6855 O O . ASP D 1 155 ? 4.346 -2.481 -1.862 1.00 32.95 857 ASP D O 1
ATOM 6860 N N . SER D 1 156 ? 3.303 -4.311 -2.728 1.00 30.80 858 SER D N 1
ATOM 6861 C CA . SER D 1 156 ? 1.942 -3.946 -2.325 1.00 31.88 858 SER D CA 1
ATOM 6862 C C . SER D 1 156 ? 1.756 -3.846 -0.803 1.00 39.83 858 SER D C 1
ATOM 6863 O O . SER D 1 156 ? 0.793 -3.223 -0.343 1.00 39.36 858 SER D O 1
ATOM 6866 N N . ASP D 1 157 ? 2.682 -4.446 -0.028 1.00 38.40 859 ASP D N 1
ATOM 6867 C CA . ASP D 1 157 ? 2.661 -4.386 1.422 1.00 39.09 859 ASP D CA 1
ATOM 6868 C C . ASP D 1 157 ? 3.493 -3.209 1.933 1.00 44.81 859 ASP D C 1
ATOM 6869 O O . ASP D 1 157 ? 3.646 -3.044 3.144 1.00 47.21 859 ASP D O 1
ATOM 6874 N N . ASP D 1 158 ? 4.005 -2.370 1.026 1.00 39.89 860 ASP D N 1
ATOM 6875 C CA . ASP D 1 158 ? 4.863 -1.225 1.358 1.00 39.74 860 ASP D CA 1
ATOM 6876 C C . ASP D 1 158 ? 6.245 -1.672 1.912 1.00 44.23 860 ASP D C 1
ATOM 6877 O O . ASP D 1 158 ? 6.925 -0.903 2.593 1.00 45.59 860 ASP D O 1
ATOM 6882 N N . HIS D 1 159 ? 6.676 -2.897 1.588 1.00 39.59 861 HIS D N 1
ATOM 6883 C CA . HIS D 1 159 ? 8.007 -3.377 1.971 1.00 38.37 861 HIS D CA 1
ATOM 6884 C C . HIS D 1 159 ? 9.002 -3.047 0.848 1.00 36.97 861 HIS D C 1
ATOM 6885 O O . HIS D 1 159 ? 8.658 -3.139 -0.333 1.00 34.84 861 HIS D O 1
ATOM 6892 N N . VAL D 1 160 ? 10.186 -2.537 1.236 1.00 31.61 862 VAL D N 1
ATOM 6893 C CA . VAL D 1 160 ? 11.300 -2.135 0.374 1.00 29.51 862 VAL D CA 1
ATOM 6894 C C . VAL D 1 160 ? 11.875 -3.381 -0.254 1.00 30.70 862 VAL D C 1
ATOM 6895 O O . VAL D 1 160 ? 11.962 -4.388 0.412 1.00 29.42 862 VAL D O 1
ATOM 6899 N N . LYS D 1 161 ? 12.262 -3.306 -1.531 1.00 28.13 863 LYS D N 1
ATOM 6900 C CA . LYS D 1 161 ? 12.915 -4.356 -2.312 1.00 27.26 863 LYS D CA 1
ATOM 6901 C C . LYS D 1 161 ? 13.991 -3.654 -3.133 1.00 30.12 863 LYS D C 1
ATOM 6902 O O . LYS D 1 161 ? 13.679 -2.905 -4.050 1.00 28.90 863 LYS D O 1
ATOM 6908 N N . ILE D 1 162 ? 15.245 -3.870 -2.797 1.00 28.27 864 ILE D N 1
ATOM 6909 C CA . ILE D 1 162 ? 16.350 -3.286 -3.549 1.00 27.82 864 ILE D CA 1
ATOM 6910 C C . ILE D 1 162 ? 16.493 -4.103 -4.844 1.00 31.65 864 ILE D C 1
ATOM 6911 O O . ILE D 1 162 ? 16.537 -5.332 -4.801 1.00 32.05 864 ILE D O 1
ATOM 6916 N N . GLY D 1 163 ? 16.537 -3.416 -5.963 1.00 27.41 865 GLY D N 1
ATOM 6917 C CA . GLY D 1 163 ? 16.664 -4.045 -7.266 1.00 28.02 865 GLY D CA 1
ATOM 6918 C C . GLY D 1 163 ? 17.604 -3.285 -8.163 1.00 35.86 865 GLY D C 1
ATOM 6919 O O . GLY D 1 163 ? 18.671 -2.853 -7.722 1.00 35.02 865 GLY D O 1
ATOM 6920 N N . ASP D 1 164 ? 17.201 -3.102 -9.425 1.00 34.92 866 ASP D N 1
ATOM 6921 C CA . ASP D 1 164 ? 17.999 -2.397 -10.427 1.00 35.05 866 ASP D CA 1
ATOM 6922 C C . ASP D 1 164 ? 17.102 -1.908 -11.561 1.00 37.83 866 ASP D C 1
ATOM 6923 O O . ASP D 1 164 ? 16.438 -2.711 -12.202 1.00 37.57 866 ASP D O 1
ATOM 6928 N N . PHE D 1 165 ? 17.139 -0.612 -11.845 1.00 34.65 867 PHE D N 1
ATOM 6929 C CA . PHE D 1 165 ? 16.385 0.035 -12.923 1.00 34.88 867 PHE D CA 1
ATOM 6930 C C . PHE D 1 165 ? 17.343 0.675 -13.941 1.00 43.07 867 PHE D C 1
ATOM 6931 O O . PHE D 1 165 ? 16.959 1.613 -14.640 1.00 43.20 867 PHE D O 1
ATOM 6939 N N . GLY D 1 166 ? 18.583 0.180 -13.996 1.00 42.67 868 GLY D N 1
ATOM 6940 C CA . GLY D 1 166 ? 19.602 0.666 -14.918 1.00 43.58 868 GLY D CA 1
ATOM 6941 C C . GLY D 1 166 ? 19.326 0.158 -16.313 1.00 52.42 868 GLY D C 1
ATOM 6942 O O . GLY D 1 166 ? 19.114 -1.039 -16.502 1.00 52.66 868 GLY D O 1
ATOM 6943 N N . LEU D 1 167 ? 19.264 1.060 -17.291 1.00 52.30 869 LEU D N 1
ATOM 6944 C CA . LEU D 1 167 ? 18.952 0.684 -18.673 1.00 53.65 869 LEU D CA 1
ATOM 6945 C C . LEU D 1 167 ? 19.976 1.226 -19.674 1.00 59.33 869 LEU D C 1
ATOM 6946 O O . LEU D 1 167 ? 19.778 1.117 -20.886 1.00 58.28 869 LEU D O 1
ATOM 6951 N N . ALA D 1 168 ? 21.075 1.787 -19.161 1.00 57.75 870 ALA D N 1
ATOM 6952 C CA . ALA D 1 168 ? 22.148 2.332 -19.982 1.00 59.10 870 ALA D CA 1
ATOM 6953 C C . ALA D 1 168 ? 23.523 2.013 -19.376 1.00 65.54 870 ALA D C 1
ATOM 6954 O O . ALA D 1 168 ? 24.494 2.704 -19.676 1.00 65.29 870 ALA D O 1
ATOM 6956 N N . THR D 1 169 ? 23.602 0.941 -18.551 1.00 64.74 871 THR D N 1
ATOM 6957 C CA . THR D 1 169 ? 24.813 0.495 -17.848 1.00 65.98 871 THR D CA 1
ATOM 6958 C C . THR D 1 169 ? 25.006 -1.030 -17.897 1.00 72.34 871 THR D C 1
ATOM 6959 O O . THR D 1 169 ? 24.761 -1.623 -18.958 1.00 71.86 871 THR D O 1
ATOM 6961 N N . ASP D 1 170 ? 25.472 -1.660 -16.755 1.00 69.60 872 ASP D N 1
ATOM 6962 C CA . ASP D 1 170 ? 25.783 -3.100 -16.626 1.00 69.37 872 ASP D CA 1
ATOM 6963 C C . ASP D 1 170 ? 25.611 -3.715 -15.199 1.00 71.26 872 ASP D C 1
ATOM 6964 O O . ASP D 1 170 ? 26.611 -3.867 -14.485 1.00 70.46 872 ASP D O 1
ATOM 6969 N N . HIS D 1 171 ? 24.353 -4.084 -14.808 1.00 66.46 873 HIS D N 1
ATOM 6970 C CA . HIS D 1 171 ? 23.922 -4.760 -13.547 1.00 66.31 873 HIS D CA 1
ATOM 6971 C C . HIS D 1 171 ? 24.368 -4.175 -12.172 1.00 69.94 873 HIS D C 1
ATOM 6972 O O . HIS D 1 171 ? 25.146 -3.223 -12.116 1.00 71.20 873 HIS D O 1
ATOM 6979 N N . LEU D 1 172 ? 23.884 -4.801 -11.059 1.00 64.99 874 LEU D N 1
ATOM 6980 C CA . LEU D 1 172 ? 24.213 -4.446 -9.663 1.00 64.31 874 LEU D CA 1
ATOM 6981 C C . LEU D 1 172 ? 24.764 -5.656 -8.829 1.00 67.80 874 LEU D C 1
ATOM 6982 O O . LEU D 1 172 ? 23.981 -6.445 -8.280 1.00 65.67 874 LEU D O 1
ATOM 6984 N N . ALA D 1 173 ? 26.130 -5.793 -8.754 1.00 64.99 875 ALA D N 1
ATOM 6985 C CA . ALA D 1 173 ? 26.839 -6.871 -8.040 1.00 61.18 875 ALA D CA 1
ATOM 6986 C C . ALA D 1 173 ? 28.334 -6.561 -7.761 1.00 76.56 875 ALA D C 1
ATOM 6987 O O . ALA D 1 173 ? 28.999 -7.243 -6.957 1.00 44.62 875 ALA D O 1
ATOM 6989 N N . GLY D 1 201 ? 24.883 14.318 -12.107 1.00 68.60 903 GLY D N 1
ATOM 6990 C CA . GLY D 1 201 ? 23.542 13.761 -11.971 1.00 68.27 903 GLY D CA 1
ATOM 6991 C C . GLY D 1 201 ? 23.513 12.519 -11.101 1.00 71.23 903 GLY D C 1
ATOM 6992 O O . GLY D 1 201 ? 23.289 12.608 -9.890 1.00 71.49 903 GLY D O 1
ATOM 6993 N N . THR D 1 202 ? 23.753 11.346 -11.721 1.00 65.49 904 THR D N 1
ATOM 6994 C CA . THR D 1 202 ? 23.821 10.050 -11.043 1.00 63.64 904 THR D CA 1
ATOM 6995 C C . THR D 1 202 ? 25.060 10.031 -10.128 1.00 65.08 904 THR D C 1
ATOM 6996 O O . THR D 1 202 ? 25.093 9.290 -9.139 1.00 65.00 904 THR D O 1
ATOM 6998 N N . ALA D 1 203 ? 26.055 10.898 -10.453 1.00 58.68 905 ALA D N 1
ATOM 6999 C CA . ALA D 1 203 ? 27.298 11.104 -9.719 1.00 56.92 905 ALA D CA 1
ATOM 7000 C C . ALA D 1 203 ? 27.068 11.761 -8.343 1.00 57.70 905 ALA D C 1
ATOM 7001 O O . ALA D 1 203 ? 28.014 11.828 -7.556 1.00 58.04 905 ALA D O 1
ATOM 7003 N N . LEU D 1 204 ? 25.825 12.226 -8.039 1.00 50.54 906 LEU D N 1
ATOM 7004 C CA . LEU D 1 204 ? 25.508 12.831 -6.738 1.00 49.12 906 LEU D CA 1
ATOM 7005 C C . LEU D 1 204 ? 25.412 11.781 -5.629 1.00 50.74 906 LEU D C 1
ATOM 7006 O O . LEU D 1 204 ? 25.533 12.121 -4.450 1.00 51.26 906 LEU D O 1
ATOM 7011 N N . TYR D 1 205 ? 25.213 10.509 -6.013 1.00 43.49 907 TYR D N 1
ATOM 7012 C CA . TYR D 1 205 ? 25.077 9.381 -5.098 1.00 42.13 907 TYR D CA 1
ATOM 7013 C C . TYR D 1 205 ? 26.395 8.617 -4.969 1.00 47.18 907 TYR D C 1
ATOM 7014 O O . TYR D 1 205 ? 26.550 7.811 -4.051 1.00 46.64 907 TYR D O 1
ATOM 7023 N N . VAL D 1 206 ? 27.322 8.837 -5.912 1.00 44.91 908 VAL D N 1
ATOM 7024 C CA . VAL D 1 206 ? 28.624 8.160 -5.964 1.00 44.91 908 VAL D CA 1
ATOM 7025 C C . VAL D 1 206 ? 29.590 8.693 -4.887 1.00 49.89 908 VAL D C 1
ATOM 7026 O O . VAL D 1 206 ? 29.784 9.898 -4.761 1.00 49.05 908 VAL D O 1
ATOM 7030 N N . SER D 1 207 ? 30.163 7.777 -4.100 1.00 48.90 909 SER D N 1
ATOM 7031 C CA . SER D 1 207 ? 31.152 8.040 -3.042 1.00 49.98 909 SER D CA 1
ATOM 7032 C C . SER D 1 207 ? 32.383 8.806 -3.603 1.00 55.05 909 SER D C 1
ATOM 7033 O O . SER D 1 207 ? 32.790 8.526 -4.739 1.00 55.62 909 SER D O 1
ATOM 7036 N N . PRO D 1 208 ? 32.991 9.761 -2.851 1.00 50.67 910 PRO D N 1
ATOM 7037 C CA . PRO D 1 208 ? 34.150 10.490 -3.407 1.00 50.23 910 PRO D CA 1
ATOM 7038 C C . PRO D 1 208 ? 35.396 9.620 -3.658 1.00 53.20 910 PRO D C 1
ATOM 7039 O O . PRO D 1 208 ? 36.110 9.895 -4.619 1.00 52.85 910 PRO D O 1
ATOM 7043 N N . GLU D 1 209 ? 35.587 8.512 -2.892 1.00 49.04 911 GLU D N 1
ATOM 7044 C CA . GLU D 1 209 ? 36.720 7.577 -3.057 1.00 48.69 911 GLU D CA 1
ATOM 7045 C C . GLU D 1 209 ? 36.660 6.715 -4.348 1.00 56.57 911 GLU D C 1
ATOM 7046 O O . GLU D 1 209 ? 37.619 5.995 -4.631 1.00 58.31 911 GLU D O 1
ATOM 7052 N N . VAL D 1 210 ? 35.559 6.770 -5.113 1.00 53.97 912 VAL D N 1
ATOM 7053 C CA . VAL D 1 210 ? 35.442 6.022 -6.376 1.00 54.28 912 VAL D CA 1
ATOM 7054 C C . VAL D 1 210 ? 35.389 7.002 -7.540 1.00 60.08 912 VAL D C 1
ATOM 7055 O O . VAL D 1 210 ? 35.437 6.609 -8.712 1.00 59.31 912 VAL D O 1
ATOM 7059 N N . GLN D 1 211 ? 35.340 8.291 -7.192 1.00 59.00 913 GLN D N 1
ATOM 7060 C CA . GLN D 1 211 ? 35.332 9.411 -8.118 1.00 60.29 913 GLN D CA 1
ATOM 7061 C C . GLN D 1 211 ? 36.719 10.054 -8.015 1.00 67.65 913 GLN D C 1
ATOM 7062 O O . GLN D 1 211 ? 36.880 11.129 -7.423 1.00 68.52 913 GLN D O 1
ATOM 7064 N N . GLY D 1 212 ? 37.716 9.327 -8.526 1.00 65.08 914 GLY D N 1
ATOM 7065 C CA . GLY D 1 212 ? 39.127 9.709 -8.513 1.00 96.37 914 GLY D CA 1
ATOM 7066 C C . GLY D 1 212 ? 40.076 8.527 -8.413 1.00 108.51 914 GLY D C 1
ATOM 7067 O O . GLY D 1 212 ? 39.895 7.631 -7.579 1.00 59.96 914 GLY D O 1
ATOM 7068 N N . TYR D 1 218 ? 34.170 -2.623 4.086 1.00 68.63 920 TYR D N 1
ATOM 7069 C CA . TYR D 1 218 ? 35.181 -2.941 3.075 1.00 68.44 920 TYR D CA 1
ATOM 7070 C C . TYR D 1 218 ? 34.560 -2.802 1.682 1.00 71.27 920 TYR D C 1
ATOM 7071 O O . TYR D 1 218 ? 33.950 -3.775 1.207 1.00 72.40 920 TYR D O 1
ATOM 7080 N N . ASN D 1 219 ? 34.695 -1.590 1.034 1.00 63.47 921 ASN D N 1
ATOM 7081 C CA . ASN D 1 219 ? 34.120 -1.230 -0.286 1.00 61.12 921 ASN D CA 1
ATOM 7082 C C . ASN D 1 219 ? 32.567 -1.214 -0.221 1.00 61.87 921 ASN D C 1
ATOM 7083 O O . ASN D 1 219 ? 31.899 -0.651 -1.093 1.00 60.73 921 ASN D O 1
ATOM 7088 N N . GLN D 1 220 ? 32.013 -1.793 0.868 1.00 55.61 922 GLN D N 1
ATOM 7089 C CA . GLN D 1 220 ? 30.597 -1.843 1.213 1.00 53.67 922 GLN D CA 1
ATOM 7090 C C . GLN D 1 220 ? 30.175 -0.431 1.600 1.00 55.46 922 GLN D C 1
ATOM 7091 O O . GLN D 1 220 ? 29.045 -0.036 1.330 1.00 58.18 922 GLN D O 1
ATOM 7097 N N . LYS D 1 221 ? 31.120 0.353 2.142 1.00 46.23 923 LYS D N 1
ATOM 7098 C CA . LYS D 1 221 ? 30.962 1.740 2.568 1.00 43.61 923 LYS D CA 1
ATOM 7099 C C . LYS D 1 221 ? 30.509 2.683 1.449 1.00 44.32 923 LYS D C 1
ATOM 7100 O O . LYS D 1 221 ? 29.918 3.711 1.753 1.00 41.56 923 LYS D O 1
ATOM 7106 N N . VAL D 1 222 ? 30.752 2.336 0.171 1.00 42.02 924 VAL D N 1
ATOM 7107 C CA . VAL D 1 222 ? 30.278 3.155 -0.963 1.00 42.72 924 VAL D CA 1
ATOM 7108 C C . VAL D 1 222 ? 28.717 3.192 -0.996 1.00 44.87 924 VAL D C 1
ATOM 7109 O O . VAL D 1 222 ? 28.145 4.278 -1.095 1.00 43.66 924 VAL D O 1
ATOM 7113 N N . ASP D 1 223 ? 28.062 2.005 -0.863 1.00 40.14 925 ASP D N 1
ATOM 7114 C CA . ASP D 1 223 ? 26.608 1.805 -0.789 1.00 39.48 925 ASP D CA 1
ATOM 7115 C C . ASP D 1 223 ? 26.015 2.656 0.364 1.00 42.38 925 ASP D C 1
ATOM 7116 O O . ASP D 1 223 ? 24.988 3.315 0.184 1.00 41.16 925 ASP D O 1
ATOM 7121 N N . LEU D 1 224 ? 26.684 2.644 1.541 1.00 38.58 926 LEU D N 1
ATOM 7122 C CA . LEU D 1 224 ? 26.265 3.390 2.727 1.00 38.32 926 LEU D CA 1
ATOM 7123 C C . LEU D 1 224 ? 26.383 4.880 2.572 1.00 41.34 926 LEU D C 1
ATOM 7124 O O . LEU D 1 224 ? 25.572 5.602 3.133 1.00 42.31 926 LEU D O 1
ATOM 7129 N N . PHE D 1 225 ? 27.316 5.345 1.743 1.00 37.54 927 PHE D N 1
ATOM 7130 C CA . PHE D 1 225 ? 27.426 6.761 1.387 1.00 36.42 927 PHE D CA 1
ATOM 7131 C C . PHE D 1 225 ? 26.154 7.153 0.583 1.00 40.05 927 PHE D C 1
ATOM 7132 O O . PHE D 1 225 ? 25.505 8.151 0.906 1.00 39.06 927 PHE D O 1
ATOM 7140 N N . SER D 1 226 ? 25.813 6.358 -0.467 1.00 36.56 928 SER D N 1
ATOM 7141 C CA . SER D 1 226 ? 24.625 6.580 -1.305 1.00 35.90 928 SER D CA 1
ATOM 7142 C C . SER D 1 226 ? 23.345 6.640 -0.461 1.00 36.83 928 SER D C 1
ATOM 7143 O O . SER D 1 226 ? 22.493 7.458 -0.741 1.00 36.95 928 SER D O 1
ATOM 7146 N N . LEU D 1 227 ? 23.238 5.809 0.594 1.00 32.66 929 LEU D N 1
ATOM 7147 C CA . LEU D 1 227 ? 22.111 5.776 1.535 1.00 32.27 929 LEU D CA 1
ATOM 7148 C C . LEU D 1 227 ? 21.950 7.078 2.330 1.00 38.13 929 LEU D C 1
ATOM 7149 O O . LEU D 1 227 ? 20.817 7.449 2.678 1.00 37.27 929 LEU D O 1
ATOM 7154 N N . GLY D 1 228 ? 23.078 7.748 2.609 1.00 34.68 930 GLY D N 1
ATOM 7155 C CA . GLY D 1 228 ? 23.098 9.043 3.280 1.00 33.14 930 GLY D CA 1
ATOM 7156 C C . GLY D 1 228 ? 22.418 10.076 2.410 1.00 34.64 930 GLY D C 1
ATOM 7157 O O . GLY D 1 228 ? 21.536 10.787 2.888 1.00 34.36 930 GLY D O 1
ATOM 7158 N N . ILE D 1 229 ? 22.740 10.095 1.093 1.00 30.76 931 ILE D N 1
ATOM 7159 C CA . ILE D 1 229 ? 22.082 11.029 0.149 1.00 31.41 931 ILE D CA 1
ATOM 7160 C C . ILE D 1 229 ? 20.565 10.710 0.040 1.00 36.73 931 ILE D C 1
ATOM 7161 O O . ILE D 1 229 ? 19.743 11.628 -0.006 1.00 36.85 931 ILE D O 1
ATOM 7166 N N . ILE D 1 230 ? 20.228 9.398 0.000 1.00 31.95 932 ILE D N 1
ATOM 7167 C CA . ILE D 1 230 ? 18.882 8.848 -0.098 1.00 30.48 932 ILE D CA 1
ATOM 7168 C C . ILE D 1 230 ? 18.072 9.235 1.113 1.00 36.25 932 ILE D C 1
ATOM 7169 O O . ILE D 1 230 ? 17.011 9.830 0.943 1.00 39.12 932 ILE D O 1
ATOM 7174 N N . PHE D 1 231 ? 18.539 8.910 2.326 1.00 32.55 933 PHE D N 1
ATOM 7175 C CA . PHE D 1 231 ? 17.801 9.227 3.554 1.00 33.18 933 PHE D CA 1
ATOM 7176 C C . PHE D 1 231 ? 17.552 10.730 3.655 1.00 39.32 933 PHE D C 1
ATOM 7177 O O . PHE D 1 231 ? 16.456 11.132 4.063 1.00 39.19 933 PHE D O 1
ATOM 7185 N N . PHE D 1 232 ? 18.513 11.561 3.181 1.00 37.41 934 PHE D N 1
ATOM 7186 C CA . PHE D 1 232 ? 18.280 13.010 3.173 1.00 37.97 934 PHE D CA 1
ATOM 7187 C C . PHE D 1 232 ? 17.042 13.298 2.329 1.00 40.92 934 PHE D C 1
ATOM 7188 O O . PHE D 1 232 ? 16.145 13.962 2.832 1.00 41.35 934 PHE D O 1
ATOM 7196 N N . GLU D 1 233 ? 17.019 12.825 1.053 1.00 34.50 935 GLU D N 1
ATOM 7197 C CA . GLU D 1 233 ? 15.878 12.989 0.131 1.00 34.25 935 GLU D CA 1
ATOM 7198 C C . GLU D 1 233 ? 14.602 12.452 0.771 1.00 36.11 935 GLU D C 1
ATOM 7199 O O . GLU D 1 233 ? 13.602 13.143 0.795 1.00 35.41 935 GLU D O 1
ATOM 7205 N N . MET D 1 234 ? 14.678 11.265 1.376 1.00 32.85 936 MET D N 1
ATOM 7206 C CA . MET D 1 234 ? 13.559 10.673 2.102 1.00 33.06 936 MET D CA 1
ATOM 7207 C C . MET D 1 234 ? 13.033 11.601 3.212 1.00 39.95 936 MET D C 1
ATOM 7208 O O . MET D 1 234 ? 11.847 11.527 3.518 1.00 39.59 936 MET D O 1
ATOM 7213 N N . SER D 1 235 ? 13.909 12.490 3.774 1.00 36.68 937 SER D N 1
ATOM 7214 C CA . SER D 1 235 ? 13.612 13.395 4.899 1.00 36.92 937 SER D CA 1
ATOM 7215 C C . SER D 1 235 ? 13.378 14.869 4.525 1.00 45.17 937 SER D C 1
ATOM 7216 O O . SER D 1 235 ? 12.981 15.673 5.373 1.00 45.02 937 SER D O 1
ATOM 7219 N N . TYR D 1 236 ? 13.598 15.210 3.266 1.00 44.07 938 TYR D N 1
ATOM 7220 C CA . TYR D 1 236 ? 13.432 16.556 2.759 1.00 45.07 938 TYR D CA 1
ATOM 7221 C C . TYR D 1 236 ? 12.239 16.588 1.802 1.00 55.02 938 TYR D C 1
ATOM 7222 O O . TYR D 1 236 ? 11.848 15.540 1.269 1.00 56.48 938 TYR D O 1
ATOM 7231 N N . HIS D 1 237 ? 11.651 17.781 1.590 1.00 53.66 939 HIS D N 1
ATOM 7232 C CA . HIS D 1 237 ? 10.520 17.960 0.675 1.00 54.57 939 HIS D CA 1
ATOM 7233 C C . HIS D 1 237 ? 10.917 17.620 -0.768 1.00 59.72 939 HIS D C 1
ATOM 7234 O O . HIS D 1 237 ? 12.089 17.823 -1.109 1.00 59.33 939 HIS D O 1
ATOM 7241 N N . PRO D 1 238 ? 9.986 17.135 -1.637 1.00 57.03 940 PRO D N 1
ATOM 7242 C CA . PRO D 1 238 ? 10.381 16.849 -3.032 1.00 56.86 940 PRO D CA 1
ATOM 7243 C C . PRO D 1 238 ? 10.958 18.091 -3.709 1.00 64.48 940 PRO D C 1
ATOM 7244 O O . PRO D 1 238 ? 10.392 19.186 -3.605 1.00 64.17 940 PRO D O 1
ATOM 7248 N N . MET D 1 239 ? 12.120 17.945 -4.330 1.00 64.02 941 MET D N 1
ATOM 7249 C CA . MET D 1 239 ? 12.733 19.083 -5.011 1.00 65.27 941 MET D CA 1
ATOM 7250 C C . MET D 1 239 ? 12.107 19.207 -6.408 1.00 72.47 941 MET D C 1
ATOM 7251 O O . MET D 1 239 ? 12.337 18.354 -7.276 1.00 72.63 941 MET D O 1
ATOM 7256 N N . VAL D 1 240 ? 11.241 20.230 -6.578 1.00 70.69 942 VAL D N 1
ATOM 7257 C CA . VAL D 1 240 ? 10.470 20.525 -7.803 1.00 71.05 942 VAL D CA 1
ATOM 7258 C C . VAL D 1 240 ? 11.347 20.725 -9.049 1.00 74.28 942 VAL D C 1
ATOM 7259 O O . VAL D 1 240 ? 10.934 20.308 -10.131 1.00 73.08 942 VAL D O 1
ATOM 7263 N N . THR D 1 241 ? 12.545 21.343 -8.895 1.00 71.19 943 THR D N 1
ATOM 7264 C CA . THR D 1 241 ? 13.491 21.597 -9.996 1.00 71.38 943 THR D CA 1
ATOM 7265 C C . THR D 1 241 ? 14.764 20.746 -9.911 1.00 73.71 943 THR D C 1
ATOM 7266 O O . THR D 1 241 ? 15.225 20.418 -8.814 1.00 72.45 943 THR D O 1
ATOM 7270 N N . ALA D 1 242 ? 15.356 20.437 -11.082 1.00 70.45 944 ALA D N 1
ATOM 7271 C CA . ALA D 1 242 ? 16.639 19.735 -11.193 1.00 70.48 944 ALA D CA 1
ATOM 7272 C C . ALA D 1 242 ? 17.761 20.663 -10.650 1.00 74.76 944 ALA D C 1
ATOM 7273 O O . ALA D 1 242 ? 18.698 20.187 -10.011 1.00 74.32 944 ALA D O 1
ATOM 7275 N N . SER D 1 243 ? 17.604 21.996 -10.860 1.00 71.38 945 SER D N 1
ATOM 7276 C CA . SER D 1 243 ? 18.481 23.084 -10.405 1.00 70.98 945 SER D CA 1
ATOM 7277 C C . SER D 1 243 ? 18.578 23.077 -8.876 1.00 72.74 945 SER D C 1
ATOM 7278 O O . SER D 1 243 ? 19.686 23.104 -8.340 1.00 71.45 945 SER D O 1
ATOM 7281 N N . GLU D 1 244 ? 17.415 22.988 -8.186 1.00 68.85 946 GLU D N 1
ATOM 7282 C CA . GLU D 1 244 ? 17.302 22.905 -6.727 1.00 68.14 946 GLU D CA 1
ATOM 7283 C C . GLU D 1 244 ? 17.969 21.612 -6.227 1.00 72.39 946 GLU D C 1
ATOM 7284 O O . GLU D 1 244 ? 18.708 21.645 -5.240 1.00 71.45 946 GLU D O 1
ATOM 7290 N N . ARG D 1 245 ? 17.720 20.491 -6.938 1.00 69.27 947 ARG D N 1
ATOM 7291 C CA . ARG D 1 245 ? 18.269 19.172 -6.636 1.00 69.36 947 ARG D CA 1
ATOM 7292 C C . ARG D 1 245 ? 19.801 19.175 -6.697 1.00 73.18 947 ARG D C 1
ATOM 7293 O O . ARG D 1 245 ? 20.439 18.819 -5.704 1.00 73.00 947 ARG D O 1
ATOM 7301 N N . ILE D 1 246 ? 20.381 19.608 -7.842 1.00 69.49 948 ILE D N 1
ATOM 7302 C CA . ILE D 1 246 ? 21.829 19.690 -8.078 1.00 69.54 948 ILE D CA 1
ATOM 7303 C C . ILE D 1 246 ? 22.526 20.507 -6.974 1.00 72.42 948 ILE D C 1
ATOM 7304 O O . ILE D 1 246 ? 23.510 20.033 -6.419 1.00 72.31 948 ILE D O 1
ATOM 7309 N N . PHE D 1 247 ? 21.993 21.696 -6.632 1.00 68.17 949 PHE D N 1
ATOM 7310 C CA . PHE D 1 247 ? 22.551 22.572 -5.605 1.00 67.89 949 PHE D CA 1
ATOM 7311 C C . PHE D 1 247 ? 22.554 21.920 -4.222 1.00 70.28 949 PHE D C 1
ATOM 7312 O O . PHE D 1 247 ? 23.630 21.720 -3.653 1.00 70.05 949 PHE D O 1
ATOM 7320 N N . VAL D 1 248 ? 21.349 21.587 -3.697 1.00 65.88 950 VAL D N 1
ATOM 7321 C CA . VAL D 1 248 ? 21.102 20.989 -2.375 1.00 64.86 950 VAL D CA 1
ATOM 7322 C C . VAL D 1 248 ? 21.963 19.733 -2.142 1.00 66.31 950 VAL D C 1
ATOM 7323 O O . VAL D 1 248 ? 22.651 19.661 -1.128 1.00 65.82 950 VAL D O 1
ATOM 7327 N N . LEU D 1 249 ? 21.959 18.781 -3.085 1.00 61.92 951 LEU D N 1
ATOM 7328 C CA . LEU D 1 249 ? 22.734 17.541 -2.952 1.00 61.58 951 LEU D CA 1
ATOM 7329 C C . LEU D 1 249 ? 24.251 17.752 -3.071 1.00 64.73 951 LEU D C 1
ATOM 7330 O O . LEU D 1 249 ? 25.000 16.998 -2.460 1.00 63.76 951 LEU D O 1
ATOM 7335 N N . ASN D 1 250 ? 24.700 18.781 -3.813 1.00 61.99 952 ASN D N 1
ATOM 7336 C CA . ASN D 1 250 ? 26.127 19.113 -3.929 1.00 61.58 952 ASN D CA 1
ATOM 7337 C C . ASN D 1 250 ? 26.650 19.722 -2.630 1.00 63.74 952 ASN D C 1
ATOM 7338 O O . ASN D 1 250 ? 27.748 19.363 -2.205 1.00 64.25 952 ASN D O 1
ATOM 7343 N N . GLN D 1 251 ? 25.832 20.574 -1.963 1.00 58.10 953 GLN D N 1
ATOM 7344 C CA . GLN D 1 251 ? 26.133 21.211 -0.664 1.00 57.09 953 GLN D CA 1
ATOM 7345 C C . GLN D 1 251 ? 26.316 20.125 0.413 1.00 59.09 953 GLN D C 1
ATOM 7346 O O . GLN D 1 251 ? 27.228 20.192 1.241 1.00 57.38 953 GLN D O 1
ATOM 7352 N N . LEU D 1 252 ? 25.432 19.116 0.367 1.00 55.38 954 LEU D N 1
ATOM 7353 C CA . LEU D 1 252 ? 25.370 17.960 1.251 1.00 54.68 954 LEU D CA 1
ATOM 7354 C C . LEU D 1 252 ? 26.661 17.159 1.192 1.00 58.49 954 LEU D C 1
ATOM 7355 O O . LEU D 1 252 ? 27.078 16.587 2.203 1.00 57.93 954 LEU D O 1
ATOM 7360 N N . ARG D 1 253 ? 27.306 17.156 0.007 1.00 54.47 955 ARG D N 1
ATOM 7361 C CA . ARG D 1 253 ? 28.547 16.449 -0.284 1.00 54.06 955 ARG D CA 1
ATOM 7362 C C . ARG D 1 253 ? 29.826 17.239 0.109 1.00 59.95 955 ARG D C 1
ATOM 7363 O O . ARG D 1 253 ? 30.927 16.756 -0.176 1.00 59.05 955 ARG D O 1
ATOM 7371 N N . ASP D 1 254 ? 29.693 18.439 0.762 1.00 57.19 956 ASP D N 1
ATOM 7372 C CA . ASP D 1 254 ? 30.860 19.240 1.169 1.00 56.80 956 ASP D CA 1
ATOM 7373 C C . ASP D 1 254 ? 31.851 18.373 1.947 1.00 58.90 956 ASP D C 1
ATOM 7374 O O . ASP D 1 254 ? 31.430 17.689 2.879 1.00 58.03 956 ASP D O 1
ATOM 7379 N N . PRO D 1 255 ? 33.148 18.310 1.539 1.00 55.16 957 PRO D N 1
ATOM 7380 C CA . PRO D 1 255 ? 34.099 17.432 2.255 1.00 54.34 957 PRO D CA 1
ATOM 7381 C C . PRO D 1 255 ? 34.336 17.839 3.696 1.00 58.47 957 PRO D C 1
ATOM 7382 O O . PRO D 1 255 ? 34.582 16.974 4.536 1.00 59.77 957 PRO D O 1
ATOM 7386 N N . THR D 1 256 ? 34.249 19.152 3.974 1.00 53.71 958 THR D N 1
ATOM 7387 C CA . THR D 1 256 ? 34.475 19.749 5.284 1.00 52.91 958 THR D CA 1
ATOM 7388 C C . THR D 1 256 ? 33.446 19.299 6.310 1.00 56.79 958 THR D C 1
ATOM 7389 O O . THR D 1 256 ? 33.825 18.943 7.424 1.00 56.71 958 THR D O 1
ATOM 7391 N N . SER D 1 257 ? 32.147 19.294 5.929 1.00 52.72 959 SER D N 1
ATOM 7392 C CA . SER D 1 257 ? 31.003 18.895 6.763 1.00 51.11 959 SER D CA 1
ATOM 7393 C C . SER D 1 257 ? 29.763 18.965 5.885 1.00 54.09 959 SER D C 1
ATOM 7394 O O . SER D 1 257 ? 29.709 19.862 5.044 1.00 53.13 959 SER D O 1
ATOM 7397 N N . PRO D 1 258 ? 28.744 18.073 6.047 1.00 51.22 960 PRO D N 1
ATOM 7398 C CA . PRO D 1 258 ? 27.556 18.155 5.176 1.00 50.39 960 PRO D CA 1
ATOM 7399 C C . PRO D 1 258 ? 26.741 19.425 5.396 1.00 51.38 960 PRO D C 1
ATOM 7400 O O . PRO D 1 258 ? 26.393 19.735 6.530 1.00 49.42 960 PRO D O 1
ATOM 7404 N N . LYS D 1 259 ? 26.481 20.179 4.313 1.00 49.34 961 LYS D N 1
ATOM 7405 C CA . LYS D 1 259 ? 25.672 21.403 4.385 1.00 50.11 961 LYS D CA 1
ATOM 7406 C C . LYS D 1 259 ? 24.204 21.109 4.063 1.00 54.98 961 LYS D C 1
ATOM 7407 O O . LYS D 1 259 ? 23.830 20.874 2.909 1.00 53.69 961 LYS D O 1
ATOM 7409 N N . PHE D 1 260 ? 23.393 21.105 5.119 1.00 53.61 962 PHE D N 1
ATOM 7410 C CA . PHE D 1 260 ? 21.954 20.869 5.091 1.00 53.73 962 PHE D CA 1
ATOM 7411 C C . PHE D 1 260 ? 21.227 22.178 4.788 1.00 58.21 962 PHE D C 1
ATOM 7412 O O . PHE D 1 260 ? 21.720 23.231 5.197 1.00 55.86 962 PHE D O 1
ATOM 7420 N N . PRO D 1 261 ? 20.067 22.154 4.080 1.00 57.33 963 PRO D N 1
ATOM 7421 C CA . PRO D 1 261 ? 19.367 23.414 3.787 1.00 58.20 963 PRO D CA 1
ATOM 7422 C C . PRO D 1 261 ? 18.741 24.026 5.033 1.00 64.71 963 PRO D C 1
ATOM 7423 O O . PRO D 1 261 ? 18.437 23.309 5.987 1.00 61.59 963 PRO D O 1
ATOM 7427 N N . GLU D 1 262 ? 18.584 25.373 5.018 1.00 66.67 964 GLU D N 1
ATOM 7428 C CA . GLU D 1 262 ? 18.032 26.196 6.108 1.00 67.88 964 GLU D CA 1
ATOM 7429 C C . GLU D 1 262 ? 16.697 25.676 6.656 1.00 72.26 964 GLU D C 1
ATOM 7430 O O . GLU D 1 262 ? 16.529 25.576 7.877 1.00 69.80 964 GLU D O 1
ATOM 7432 N N . ASP D 1 263 ? 15.770 25.317 5.738 1.00 71.70 965 ASP D N 1
ATOM 7433 C CA . ASP D 1 263 ? 14.437 24.791 6.060 1.00 72.80 965 ASP D CA 1
ATOM 7434 C C . ASP D 1 263 ? 14.484 23.420 6.741 1.00 78.77 965 ASP D C 1
ATOM 7435 O O . ASP D 1 263 ? 13.594 23.127 7.539 1.00 78.97 965 ASP D O 1
ATOM 7440 N N . PHE D 1 264 ? 15.536 22.614 6.474 1.00 76.23 966 PHE D N 1
ATOM 7441 C CA . PHE D 1 264 ? 15.754 21.316 7.115 1.00 76.93 966 PHE D CA 1
ATOM 7442 C C . PHE D 1 264 ? 16.359 21.599 8.509 1.00 84.44 966 PHE D C 1
ATOM 7443 O O . PHE D 1 264 ? 17.570 21.469 8.708 1.00 84.06 966 PHE D O 1
ATOM 7451 N N . ASP D 1 265 ? 15.505 22.038 9.456 1.00 84.31 967 ASP D N 1
ATOM 7452 C CA . ASP D 1 265 ? 15.902 22.439 10.810 1.00 86.07 967 ASP D CA 1
ATOM 7453 C C . ASP D 1 265 ? 16.243 21.289 11.759 1.00 92.35 967 ASP D C 1
ATOM 7454 O O . ASP D 1 265 ? 15.553 20.267 11.776 1.00 92.31 967 ASP D O 1
ATOM 7459 N N . ASP D 1 266 ? 17.273 21.505 12.605 1.00 90.10 968 ASP D N 1
ATOM 7460 C CA . ASP D 1 266 ? 17.727 20.553 13.626 1.00 89.93 968 ASP D CA 1
ATOM 7461 C C . ASP D 1 266 ? 16.718 20.442 14.791 1.00 93.41 968 ASP D C 1
ATOM 7462 O O . ASP D 1 266 ? 16.838 19.539 15.616 1.00 93.36 968 ASP D O 1
ATOM 7464 N N . GLY D 1 267 ? 15.735 21.348 14.833 1.00 89.04 969 GLY D N 1
ATOM 7465 C CA . GLY D 1 267 ? 14.674 21.355 15.838 1.00 88.13 969 GLY D CA 1
ATOM 7466 C C . GLY D 1 267 ? 13.792 20.124 15.751 1.00 89.52 969 GLY D C 1
ATOM 7467 O O . GLY D 1 267 ? 13.445 19.531 16.778 1.00 88.87 969 GLY D O 1
ATOM 7468 N N . GLU D 1 268 ? 13.456 19.712 14.508 1.00 83.99 970 GLU D N 1
ATOM 7469 C CA . GLU D 1 268 ? 12.638 18.533 14.220 1.00 82.65 970 GLU D CA 1
ATOM 7470 C C . GLU D 1 268 ? 13.472 17.394 13.626 1.00 84.14 970 GLU D C 1
ATOM 7471 O O . GLU D 1 268 ? 13.269 16.230 13.988 1.00 83.83 970 GLU D O 1
ATOM 7473 N N . HIS D 1 269 ? 14.406 17.735 12.714 1.00 77.99 971 HIS D N 1
ATOM 7474 C CA . HIS D 1 269 ? 15.243 16.769 12.005 1.00 76.05 971 HIS D CA 1
ATOM 7475 C C . HIS D 1 269 ? 16.616 16.519 12.646 1.00 74.94 971 HIS D C 1
ATOM 7476 O O . HIS D 1 269 ? 17.587 16.352 11.910 1.00 74.32 971 HIS D O 1
ATOM 7483 N N . ALA D 1 270 ? 16.705 16.464 13.993 1.00 67.86 972 ALA D N 1
ATOM 7484 C CA . ALA D 1 270 ? 17.988 16.230 14.675 1.00 65.93 972 ALA D CA 1
ATOM 7485 C C . ALA D 1 270 ? 18.479 14.786 14.526 1.00 65.28 972 ALA D C 1
ATOM 7486 O O . ALA D 1 270 ? 19.606 14.583 14.065 1.00 64.82 972 ALA D O 1
ATOM 7488 N N . LYS D 1 271 ? 17.641 13.785 14.902 1.00 58.13 973 LYS D N 1
ATOM 7489 C CA . LYS D 1 271 ? 17.991 12.364 14.795 1.00 56.01 973 LYS D CA 1
ATOM 7490 C C . LYS D 1 271 ? 18.412 12.016 13.367 1.00 55.39 973 LYS D C 1
ATOM 7491 O O . LYS D 1 271 ? 19.451 11.380 13.192 1.00 56.40 973 LYS D O 1
ATOM 7493 N N . GLN D 1 272 ? 17.660 12.517 12.354 1.00 46.56 974 GLN D N 1
ATOM 7494 C CA . GLN D 1 272 ? 17.941 12.312 10.936 1.00 44.29 974 GLN D CA 1
ATOM 7495 C C . GLN D 1 272 ? 19.285 12.889 10.510 1.00 46.53 974 GLN D C 1
ATOM 7496 O O . GLN D 1 272 ? 20.079 12.167 9.915 1.00 45.69 974 GLN D O 1
ATOM 7502 N N . LYS D 1 273 ? 19.540 14.173 10.844 1.00 42.34 975 LYS D N 1
ATOM 7503 C CA . LYS D 1 273 ? 20.766 14.924 10.574 1.00 42.04 975 LYS D CA 1
ATOM 7504 C C . LYS D 1 273 ? 21.989 14.178 11.037 1.00 44.69 975 LYS D C 1
ATOM 7505 O O . LYS D 1 273 ? 22.939 14.087 10.277 1.00 44.45 975 LYS D O 1
ATOM 7511 N N . SER D 1 274 ? 21.957 13.626 12.259 1.00 43.12 976 SER D N 1
ATOM 7512 C CA . SER D 1 274 ? 23.054 12.839 12.849 1.00 43.92 976 SER D CA 1
ATOM 7513 C C . SER D 1 274 ? 23.334 11.603 11.997 1.00 47.34 976 SER D C 1
ATOM 7514 O O . SER D 1 274 ? 24.488 11.369 11.631 1.00 47.75 976 SER D O 1
ATOM 7517 N N . VAL D 1 275 ? 22.275 10.862 11.621 1.00 42.55 977 VAL D N 1
ATOM 7518 C CA . VAL D 1 275 ? 22.382 9.664 10.770 1.00 41.48 977 VAL D CA 1
ATOM 7519 C C . VAL D 1 275 ? 22.921 10.046 9.379 1.00 41.42 977 VAL D C 1
ATOM 7520 O O . VAL D 1 275 ? 23.913 9.475 8.926 1.00 39.59 977 VAL D O 1
ATOM 7524 N N . ILE D 1 276 ? 22.305 11.032 8.736 1.00 37.83 978 ILE D N 1
ATOM 7525 C CA . ILE D 1 276 ? 22.746 11.494 7.411 1.00 38.70 978 ILE D CA 1
ATOM 7526 C C . ILE D 1 276 ? 24.227 11.958 7.424 1.00 42.33 978 ILE D C 1
ATOM 7527 O O . ILE D 1 276 ? 24.972 11.583 6.518 1.00 40.28 978 ILE D O 1
ATOM 7532 N N . SER D 1 277 ? 24.647 12.721 8.468 1.00 39.77 979 SER D N 1
ATOM 7533 C CA . SER D 1 277 ? 26.027 13.238 8.601 1.00 40.60 979 SER D CA 1
ATOM 7534 C C . SER D 1 277 ? 26.992 12.107 8.720 1.00 45.59 979 SER D C 1
ATOM 7535 O O . SER D 1 277 ? 28.005 12.091 8.028 1.00 45.43 979 SER D O 1
ATOM 7538 N N . TRP D 1 278 ? 26.630 11.121 9.564 1.00 42.79 980 TRP D N 1
ATOM 7539 C CA . TRP D 1 278 ? 27.406 9.939 9.849 1.00 42.51 980 TRP D CA 1
ATOM 7540 C C . TRP D 1 278 ? 27.638 9.123 8.588 1.00 47.93 980 TRP D C 1
ATOM 7541 O O . TRP D 1 278 ? 28.767 8.690 8.339 1.00 47.48 980 TRP D O 1
ATOM 7552 N N . LEU D 1 279 ? 26.571 8.900 7.798 1.00 45.31 981 LEU D N 1
ATOM 7553 C CA . LEU D 1 279 ? 26.660 8.136 6.553 1.00 45.01 981 LEU D CA 1
ATOM 7554 C C . LEU D 1 279 ? 27.417 8.879 5.460 1.00 46.31 981 LEU D C 1
ATOM 7555 O O . LEU D 1 279 ? 27.997 8.241 4.588 1.00 44.37 981 LEU D O 1
ATOM 7560 N N . LEU D 1 280 ? 27.402 10.219 5.500 1.00 44.37 982 LEU D N 1
ATOM 7561 C CA . LEU D 1 280 ? 28.035 11.052 4.475 1.00 44.78 982 LEU D CA 1
ATOM 7562 C C . LEU D 1 280 ? 29.517 11.398 4.745 1.00 49.60 982 LEU D C 1
ATOM 7563 O O . LEU D 1 280 ? 30.132 12.076 3.912 1.00 48.64 982 LEU D O 1
ATOM 7568 N N . ASN D 1 281 ? 30.114 10.863 5.833 1.00 47.06 983 ASN D N 1
ATOM 7569 C CA . ASN D 1 281 ? 31.527 11.107 6.130 1.00 47.42 983 ASN D CA 1
ATOM 7570 C C . ASN D 1 281 ? 32.397 10.800 4.912 1.00 53.29 983 ASN D C 1
ATOM 7571 O O . ASN D 1 281 ? 32.191 9.765 4.275 1.00 52.11 983 ASN D O 1
ATOM 7576 N N . HIS D 1 282 ? 33.326 11.726 4.558 1.00 52.16 984 HIS D N 1
ATOM 7577 C CA . HIS D 1 282 ? 34.225 11.592 3.403 1.00 53.30 984 HIS D CA 1
ATOM 7578 C C . HIS D 1 282 ? 35.216 10.419 3.537 1.00 55.83 984 HIS D C 1
ATOM 7579 O O . HIS D 1 282 ? 35.693 9.890 2.528 1.00 56.48 984 HIS D O 1
ATOM 7586 N N . ASP D 1 283 ? 35.468 9.999 4.772 1.00 50.02 985 ASP D N 1
ATOM 7587 C CA . ASP D 1 283 ? 36.366 8.883 5.043 1.00 49.07 985 ASP D CA 1
ATOM 7588 C C . ASP D 1 283 ? 35.560 7.627 5.373 1.00 50.75 985 ASP D C 1
ATOM 7589 O O . ASP D 1 283 ? 34.921 7.552 6.421 1.00 48.36 985 ASP D O 1
ATOM 7594 N N . PRO D 1 284 ? 35.591 6.635 4.471 1.00 49.03 986 PRO D N 1
ATOM 7595 C CA . PRO D 1 284 ? 34.885 5.353 4.589 1.00 48.64 986 PRO D CA 1
ATOM 7596 C C . PRO D 1 284 ? 34.983 4.740 5.986 1.00 53.22 986 PRO D C 1
ATOM 7597 O O . PRO D 1 284 ? 34.043 4.090 6.440 1.00 52.87 986 PRO D O 1
ATOM 7599 N N . ALA D 1 285 ? 36.115 4.946 6.649 1.00 49.11 987 ALA D N 1
ATOM 7600 C CA . ALA D 1 285 ? 36.341 4.414 7.996 1.00 48.49 987 ALA D CA 1
ATOM 7601 C C . ALA D 1 285 ? 35.467 5.064 9.068 1.00 51.63 987 ALA D C 1
ATOM 7602 O O . ALA D 1 285 ? 35.197 4.425 10.084 1.00 51.48 987 ALA D O 1
ATOM 7604 N N . LYS D 1 286 ? 35.041 6.325 8.868 1.00 47.65 988 LYS D N 1
ATOM 7605 C CA . LYS D 1 286 ? 34.209 7.038 9.851 1.00 47.55 988 LYS D CA 1
ATOM 7606 C C . LYS D 1 286 ? 32.679 6.911 9.556 1.00 52.69 988 LYS D C 1
ATOM 7607 O O . LYS D 1 286 ? 31.850 7.497 10.264 1.00 54.43 988 LYS D O 1
ATOM 7609 N N . ARG D 1 287 ? 32.313 6.111 8.537 1.00 47.15 989 ARG D N 1
ATOM 7610 C CA . ARG D 1 287 ? 30.924 5.804 8.184 1.00 45.18 989 ARG D CA 1
ATOM 7611 C C . ARG D 1 287 ? 30.513 4.536 8.943 1.00 46.20 989 ARG D C 1
ATOM 7612 O O . ARG D 1 287 ? 31.369 3.662 9.140 1.00 45.09 989 ARG D O 1
ATOM 7620 N N . PRO D 1 288 ? 29.219 4.367 9.321 1.00 41.31 990 PRO D N 1
ATOM 7621 C CA . PRO D 1 288 ? 28.821 3.112 9.980 1.00 41.20 990 PRO D CA 1
ATOM 7622 C C . PRO D 1 288 ? 28.645 1.966 8.986 1.00 44.64 990 PRO D C 1
ATOM 7623 O O . PRO D 1 288 ? 28.396 2.217 7.804 1.00 43.55 990 PRO D O 1
ATOM 7627 N N . THR D 1 289 ? 28.696 0.706 9.463 1.00 40.30 991 THR D N 1
ATOM 7628 C CA . THR D 1 289 ? 28.307 -0.380 8.570 1.00 40.60 991 THR D CA 1
ATOM 7629 C C . THR D 1 289 ? 26.750 -0.410 8.689 1.00 47.68 991 THR D C 1
ATOM 7630 O O . THR D 1 289 ? 26.194 0.214 9.612 1.00 46.09 991 THR D O 1
ATOM 7634 N N . ALA D 1 290 ? 26.057 -1.140 7.785 1.00 44.80 992 ALA D N 1
ATOM 7635 C CA . ALA D 1 290 ? 24.605 -1.262 7.864 1.00 43.68 992 ALA D CA 1
ATOM 7636 C C . ALA D 1 290 ? 24.189 -1.901 9.207 1.00 47.42 992 ALA D C 1
ATOM 7637 O O . ALA D 1 290 ? 23.303 -1.359 9.862 1.00 45.16 992 ALA D O 1
ATOM 7639 N N . THR D 1 291 ? 24.895 -2.953 9.677 1.00 46.93 993 THR D N 1
ATOM 7640 C CA . THR D 1 291 ? 24.574 -3.590 10.984 1.00 48.09 993 THR D CA 1
ATOM 7641 C C . THR D 1 291 ? 24.872 -2.666 12.165 1.00 52.41 993 THR D C 1
ATOM 7642 O O . THR D 1 291 ? 24.132 -2.698 13.135 1.00 52.01 993 THR D O 1
ATOM 7646 N N . GLU D 1 292 ? 25.961 -1.862 12.084 1.00 50.27 994 GLU D N 1
ATOM 7647 C CA . GLU D 1 292 ? 26.373 -0.882 13.109 1.00 50.48 994 GLU D CA 1
ATOM 7648 C C . GLU D 1 292 ? 25.254 0.128 13.323 1.00 54.25 994 GLU D C 1
ATOM 7649 O O . GLU D 1 292 ? 24.868 0.364 14.460 1.00 55.54 994 GLU D O 1
ATOM 7655 N N . LEU D 1 293 ? 24.714 0.679 12.232 1.00 49.77 995 LEU D N 1
ATOM 7656 C CA . LEU D 1 293 ? 23.624 1.641 12.249 1.00 49.88 995 LEU D CA 1
ATOM 7657 C C . LEU D 1 293 ? 22.316 0.987 12.715 1.00 57.32 995 LEU D C 1
ATOM 7658 O O . LEU D 1 293 ? 21.535 1.632 13.411 1.00 55.96 995 LEU D O 1
ATOM 7663 N N . LEU D 1 294 ? 22.108 -0.306 12.390 1.00 58.09 996 LEU D N 1
ATOM 7664 C CA . LEU D 1 294 ? 20.924 -1.046 12.839 1.00 60.43 996 LEU D CA 1
ATOM 7665 C C . LEU D 1 294 ? 20.985 -1.316 14.348 1.00 70.62 996 LEU D C 1
ATOM 7666 O O . LEU D 1 294 ? 19.996 -1.085 15.038 1.00 72.23 996 LEU D O 1
ATOM 7671 N N . LYS D 1 295 ? 22.146 -1.774 14.868 1.00 69.75 997 LYS D N 1
ATOM 7672 C CA . LYS D 1 295 ? 22.329 -2.065 16.297 1.00 70.40 997 LYS D CA 1
ATOM 7673 C C . LYS D 1 295 ? 22.363 -0.785 17.153 1.00 78.38 997 LYS D C 1
ATOM 7674 O O . LYS D 1 295 ? 22.293 -0.865 18.381 1.00 78.64 997 LYS D O 1
ATOM 7676 N N . SER D 1 296 ? 22.416 0.390 16.491 1.00 77.53 998 SER D N 1
ATOM 7677 C CA . SER D 1 296 ? 22.437 1.713 17.111 1.00 78.68 998 SER D CA 1
ATOM 7678 C C . SER D 1 296 ? 21.104 2.094 17.774 1.00 87.24 998 SER D C 1
ATOM 7679 O O . SER D 1 296 ? 20.026 1.765 17.268 1.00 87.16 998 SER D O 1
ATOM 7682 N N . GLU D 1 297 ? 21.212 2.826 18.906 1.00 86.58 999 GLU D N 1
ATOM 7683 C CA . GLU D 1 297 ? 20.134 3.364 19.748 1.00 87.25 999 GLU D CA 1
ATOM 7684 C C . GLU D 1 297 ? 19.169 4.284 18.977 1.00 93.25 999 GLU D C 1
ATOM 7685 O O . GLU D 1 297 ? 18.009 4.415 19.372 1.00 92.85 999 GLU D O 1
ATOM 7691 N N . LEU D 1 298 ? 19.662 4.921 17.891 1.00 91.39 1000 LEU D N 1
ATOM 7692 C CA . LEU D 1 298 ? 18.925 5.856 17.033 1.00 91.88 1000 LEU D CA 1
ATOM 7693 C C . LEU D 1 298 ? 17.686 5.246 16.345 1.00 97.86 1000 LEU D C 1
ATOM 7694 O O . LEU D 1 298 ? 16.580 5.776 16.496 1.00 97.54 1000 LEU D O 1
ATOM 7699 N N . LEU D 1 299 ? 17.880 4.140 15.599 1.00 95.58 1001 LEU D N 1
ATOM 7700 C CA . LEU D 1 299 ? 16.846 3.467 14.812 1.00 95.68 1001 LEU D CA 1
ATOM 7701 C C . LEU D 1 299 ? 15.812 2.655 15.612 1.00 100.48 1001 LEU D C 1
ATOM 7702 O O . LEU D 1 299 ? 16.141 1.581 16.131 1.00 100.40 1001 LEU D O 1
ATOM 7707 N N . PRO D 1 300 ? 14.531 3.102 15.642 1.00 97.22 1002 PRO D N 1
ATOM 7708 C CA . PRO D 1 300 ? 13.501 2.322 16.352 1.00 96.71 1002 PRO D CA 1
ATOM 7709 C C . PRO D 1 300 ? 12.860 1.249 15.453 1.00 98.42 1002 PRO D C 1
ATOM 7710 O O . PRO D 1 300 ? 12.578 1.539 14.281 1.00 97.53 1002 PRO D O 1
ATOM 7714 N N . PRO D 1 301 ? 12.620 0.009 15.958 1.00 93.48 1003 PRO D N 1
ATOM 7715 C CA . PRO D 1 301 ? 12.015 -1.026 15.101 1.00 95.01 1003 PRO D CA 1
ATOM 7716 C C . PRO D 1 301 ? 10.487 -0.979 15.093 1.00 122.02 1003 PRO D C 1
ATOM 7717 O O . PRO D 1 301 ? 9.872 -0.658 14.074 1.00 78.10 1003 PRO D O 1
ATOM 7721 N N . SER E 1 8 ? 46.367 -33.567 -79.779 1.00 90.93 584 SER E N 1
ATOM 7722 C CA . SER E 1 8 ? 46.389 -33.171 -78.366 1.00 90.46 584 SER E CA 1
ATOM 7723 C C . SER E 1 8 ? 45.863 -34.279 -77.441 1.00 91.56 584 SER E C 1
ATOM 7724 O O . SER E 1 8 ? 44.984 -35.052 -77.836 1.00 91.64 584 SER E O 1
ATOM 7727 N N . ARG E 1 9 ? 46.409 -34.336 -76.208 1.00 84.92 585 ARG E N 1
ATOM 7728 C CA . ARG E 1 9 ? 46.047 -35.292 -75.158 1.00 82.98 585 ARG E CA 1
ATOM 7729 C C . ARG E 1 9 ? 45.029 -34.648 -74.198 1.00 84.53 585 ARG E C 1
ATOM 7730 O O . ARG E 1 9 ? 43.926 -35.175 -74.027 1.00 84.29 585 ARG E O 1
ATOM 7738 N N . TYR E 1 10 ? 45.414 -33.493 -73.599 1.00 78.72 586 TYR E N 1
ATOM 7739 C CA . TYR E 1 10 ? 44.671 -32.692 -72.627 1.00 77.46 586 TYR E CA 1
ATOM 7740 C C . TYR E 1 10 ? 43.236 -32.339 -73.066 1.00 79.46 586 TYR E C 1
ATOM 7741 O O . TYR E 1 10 ? 42.284 -32.819 -72.452 1.00 78.31 586 TYR E O 1
ATOM 7750 N N . PHE E 1 11 ? 43.084 -31.530 -74.128 1.00 75.21 587 PHE E N 1
ATOM 7751 C CA . PHE E 1 11 ? 41.788 -31.055 -74.606 1.00 74.75 587 PHE E CA 1
ATOM 7752 C C . PHE E 1 11 ? 40.798 -32.151 -75.047 1.00 76.60 587 PHE E C 1
ATOM 7753 O O . PHE E 1 11 ? 39.602 -31.869 -75.078 1.00 77.09 587 PHE E O 1
ATOM 7761 N N . ILE E 1 12 ? 41.260 -33.382 -75.338 1.00 70.60 588 ILE E N 1
ATOM 7762 C CA . ILE E 1 12 ? 40.371 -34.443 -75.821 1.00 69.27 588 ILE E CA 1
ATOM 7763 C C . ILE E 1 12 ? 39.912 -35.449 -74.717 1.00 68.86 588 ILE E C 1
ATOM 7764 O O . ILE E 1 12 ? 38.755 -35.887 -74.726 1.00 67.97 588 ILE E O 1
ATOM 7769 N N . GLU E 1 13 ? 40.813 -35.792 -73.784 1.00 61.33 589 GLU E N 1
ATOM 7770 C CA . GLU E 1 13 ? 40.579 -36.739 -72.698 1.00 58.91 589 GLU E CA 1
ATOM 7771 C C . GLU E 1 13 ? 39.882 -36.077 -71.483 1.00 58.92 589 GLU E C 1
ATOM 7772 O O . GLU E 1 13 ? 39.180 -36.748 -70.714 1.00 57.88 589 GLU E O 1
ATOM 7778 N N . PHE E 1 14 ? 40.086 -34.761 -71.317 1.00 52.39 590 PHE E N 1
ATOM 7779 C CA . PHE E 1 14 ? 39.555 -33.991 -70.205 1.00 50.24 590 PHE E CA 1
ATOM 7780 C C . PHE E 1 14 ? 38.463 -32.996 -70.590 1.00 51.48 590 PHE E C 1
ATOM 7781 O O . PHE E 1 14 ? 38.427 -32.486 -71.709 1.00 50.79 590 PHE E O 1
ATOM 7789 N N . GLU E 1 15 ? 37.621 -32.678 -69.607 1.00 46.21 591 GLU E N 1
ATOM 7790 C CA . GLU E 1 15 ? 36.625 -31.620 -69.618 1.00 45.41 591 GLU E CA 1
ATOM 7791 C C . GLU E 1 15 ? 37.211 -30.573 -68.636 1.00 46.53 591 GLU E C 1
ATOM 7792 O O . GLU E 1 15 ? 37.414 -30.887 -67.446 1.00 45.62 591 GLU E O 1
ATOM 7798 N N . GLU E 1 16 ? 37.548 -29.366 -69.126 1.00 41.44 592 GLU E N 1
ATOM 7799 C CA . GLU E 1 16 ? 38.124 -28.344 -68.232 1.00 40.31 592 GLU E CA 1
ATOM 7800 C C . GLU E 1 16 ? 37.066 -27.726 -67.337 1.00 43.46 592 GLU E C 1
ATOM 7801 O O . GLU E 1 16 ? 36.008 -27.312 -67.810 1.00 44.52 592 GLU E O 1
ATOM 7807 N N . LEU E 1 17 ? 37.318 -27.773 -66.019 1.00 37.86 593 LEU E N 1
ATOM 7808 C CA . LEU E 1 17 ? 36.420 -27.256 -64.979 1.00 35.68 593 LEU E CA 1
ATOM 7809 C C . LEU E 1 17 ? 36.941 -25.905 -64.450 1.00 40.51 593 LEU E C 1
ATOM 7810 O O . LEU E 1 17 ? 37.462 -25.138 -65.259 1.00 41.65 593 LEU E O 1
ATOM 7815 N N . GLN E 1 18 ? 36.837 -25.606 -63.140 1.00 35.62 594 GLN E N 1
ATOM 7816 C CA . GLN E 1 18 ? 37.279 -24.300 -62.631 1.00 34.94 594 GLN E CA 1
ATOM 7817 C C . GLN E 1 18 ? 38.810 -24.097 -62.569 1.00 38.23 594 GLN E C 1
ATOM 7818 O O . GLN E 1 18 ? 39.535 -24.985 -62.148 1.00 37.04 594 GLN E O 1
ATOM 7824 N N . LEU E 1 19 ? 39.278 -22.900 -62.962 1.00 36.00 595 LEU E N 1
ATOM 7825 C CA . LEU E 1 19 ? 40.687 -22.485 -62.882 1.00 35.01 595 LEU E CA 1
ATOM 7826 C C . LEU E 1 19 ? 41.035 -22.433 -61.412 1.00 37.27 595 LEU E C 1
ATOM 7827 O O . LEU E 1 19 ? 40.245 -21.925 -60.618 1.00 36.76 595 LEU E O 1
ATOM 7832 N N . LEU E 1 20 ? 42.194 -22.961 -61.039 1.00 34.71 596 LEU E N 1
ATOM 7833 C CA . LEU E 1 20 ? 42.597 -22.960 -59.634 1.00 34.71 596 LEU E CA 1
ATOM 7834 C C . LEU E 1 20 ? 43.613 -21.864 -59.347 1.00 39.51 596 LEU E C 1
ATOM 7835 O O . LEU E 1 20 ? 43.545 -21.197 -58.323 1.00 37.85 596 LEU E O 1
ATOM 7840 N N . GLY E 1 21 ? 44.504 -21.638 -60.291 1.00 38.16 597 GLY E N 1
ATOM 7841 C CA . GLY E 1 21 ? 45.522 -20.608 -60.161 1.00 38.91 597 GLY E CA 1
ATOM 7842 C C . GLY E 1 21 ? 46.130 -20.244 -61.489 1.00 45.13 597 GLY E C 1
ATOM 7843 O O . GLY E 1 21 ? 46.203 -21.070 -62.403 1.00 43.20 597 GLY E O 1
ATOM 7844 N N . LYS E 1 22 ? 46.549 -18.995 -61.601 1.00 46.68 598 LYS E N 1
ATOM 7845 C CA . LYS E 1 22 ? 47.165 -18.476 -62.814 1.00 48.53 598 LYS E CA 1
ATOM 7846 C C . LYS E 1 22 ? 48.307 -17.554 -62.452 1.00 55.61 598 LYS E C 1
ATOM 7847 O O . LYS E 1 22 ? 48.191 -16.738 -61.540 1.00 55.42 598 LYS E O 1
ATOM 7853 N N . GLY E 1 23 ? 49.401 -17.725 -63.166 1.00 54.74 599 GLY E N 1
ATOM 7854 C CA . GLY E 1 23 ? 50.596 -16.909 -63.056 1.00 56.24 599 GLY E CA 1
ATOM 7855 C C . GLY E 1 23 ? 51.069 -16.596 -64.458 1.00 64.99 599 GLY E C 1
ATOM 7856 O O . GLY E 1 23 ? 50.429 -17.016 -65.434 1.00 64.55 599 GLY E O 1
ATOM 7857 N N . ALA E 1 24 ? 52.183 -15.845 -64.577 1.00 64.78 600 ALA E N 1
ATOM 7858 C CA . ALA E 1 24 ? 52.766 -15.514 -65.877 1.00 65.43 600 ALA E CA 1
ATOM 7859 C C . ALA E 1 24 ? 53.400 -16.794 -66.440 1.00 71.25 600 ALA E C 1
ATOM 7860 O O . ALA E 1 24 ? 53.216 -17.108 -67.622 1.00 70.88 600 ALA E O 1
ATOM 7862 N N . PHE E 1 25 ? 54.072 -17.566 -65.542 1.00 68.22 601 PHE E N 1
ATOM 7863 C CA . PHE E 1 25 ? 54.792 -18.814 -65.810 1.00 68.00 601 PHE E CA 1
ATOM 7864 C C . PHE E 1 25 ? 53.899 -20.058 -66.054 1.00 70.99 601 PHE E C 1
ATOM 7865 O O . PHE E 1 25 ? 54.440 -21.112 -66.414 1.00 71.50 601 PHE E O 1
ATOM 7867 N N . GLY E 1 26 ? 52.576 -19.938 -65.864 1.00 64.55 602 GLY E N 1
ATOM 7868 C CA . GLY E 1 26 ? 51.654 -21.053 -66.084 1.00 62.72 602 GLY E CA 1
ATOM 7869 C C . GLY E 1 26 ? 50.327 -21.002 -65.349 1.00 61.72 602 GLY E C 1
ATOM 7870 O O . GLY E 1 26 ? 49.985 -19.985 -64.737 1.00 61.32 602 GLY E O 1
ATOM 7871 N N . ALA E 1 27 ? 49.563 -22.119 -65.402 1.00 53.67 603 ALA E N 1
ATOM 7872 C CA . ALA E 1 27 ? 48.239 -22.201 -64.776 1.00 51.24 603 ALA E CA 1
ATOM 7873 C C . ALA E 1 27 ? 47.860 -23.577 -64.243 1.00 48.05 603 ALA E C 1
ATOM 7874 O O . ALA E 1 27 ? 48.246 -24.580 -64.823 1.00 46.73 603 ALA E O 1
ATOM 7876 N N . VAL E 1 28 ? 47.050 -23.609 -63.170 1.00 40.59 604 VAL E N 1
ATOM 7877 C CA . VAL E 1 28 ? 46.515 -24.830 -62.562 1.00 38.51 604 VAL E CA 1
ATOM 7878 C C . VAL E 1 28 ? 45.028 -24.818 -62.777 1.00 41.68 604 VAL E C 1
ATOM 7879 O O . VAL E 1 28 ? 44.382 -23.823 -62.477 1.00 41.56 604 VAL E O 1
ATOM 7883 N N . ILE E 1 29 ? 44.476 -25.931 -63.234 1.00 38.32 605 ILE E N 1
ATOM 7884 C CA . ILE E 1 29 ? 43.048 -26.066 -63.510 1.00 38.54 605 ILE E CA 1
ATOM 7885 C C . ILE E 1 29 ? 42.491 -27.407 -62.991 1.00 41.77 605 ILE E C 1
ATOM 7886 O O . ILE E 1 29 ? 43.156 -28.440 -63.070 1.00 42.49 605 ILE E O 1
ATOM 7891 N N . LYS E 1 30 ? 41.271 -27.382 -62.464 1.00 35.86 606 LYS E N 1
ATOM 7892 C CA . LYS E 1 30 ? 40.576 -28.582 -62.061 1.00 33.88 606 LYS E CA 1
ATOM 7893 C C . LYS E 1 30 ? 40.024 -29.189 -63.343 1.00 39.21 606 LYS E C 1
ATOM 7894 O O . LYS E 1 30 ? 39.443 -28.460 -64.154 1.00 40.22 606 LYS E O 1
ATOM 7900 N N . VAL E 1 31 ? 40.227 -30.498 -63.561 1.00 33.64 607 VAL E N 1
ATOM 7901 C CA . VAL E 1 31 ? 39.726 -31.137 -64.769 1.00 33.94 607 VAL E CA 1
ATOM 7902 C C . VAL E 1 31 ? 38.895 -32.341 -64.394 1.00 37.75 607 VAL E C 1
ATOM 7903 O O . VAL E 1 31 ? 39.013 -32.838 -63.289 1.00 38.02 607 VAL E O 1
ATOM 7907 N N . GLN E 1 32 ? 38.069 -32.816 -65.320 1.00 34.34 608 GLN E N 1
ATOM 7908 C CA . GLN E 1 32 ? 37.314 -34.036 -65.152 1.00 34.63 608 GLN E CA 1
ATOM 7909 C C . GLN E 1 32 ? 37.649 -34.918 -66.342 1.00 41.63 608 GLN E C 1
ATOM 7910 O O . GLN E 1 32 ? 37.516 -34.503 -67.506 1.00 43.16 608 GLN E O 1
ATOM 7916 N N . ASN E 1 33 ? 38.155 -36.108 -66.047 1.00 37.27 609 ASN E N 1
ATOM 7917 C CA . ASN E 1 33 ? 38.528 -37.073 -67.064 1.00 37.40 609 ASN E CA 1
ATOM 7918 C C . ASN E 1 33 ? 37.260 -37.756 -67.640 1.00 42.07 609 ASN E C 1
ATOM 7919 O O . ASN E 1 33 ? 36.498 -38.393 -66.913 1.00 41.69 609 ASN E O 1
ATOM 7924 N N . LYS E 1 34 ? 37.034 -37.586 -68.941 1.00 40.87 610 LYS E N 1
ATOM 7925 C CA . LYS E 1 34 ? 35.882 -38.141 -69.653 1.00 42.68 610 LYS E CA 1
ATOM 7926 C C . LYS E 1 34 ? 35.712 -39.654 -69.424 1.00 48.09 610 LYS E C 1
ATOM 7927 O O . LYS E 1 34 ? 34.597 -40.102 -69.196 1.00 49.70 610 LYS E O 1
ATOM 7933 N N . LEU E 1 35 ? 36.810 -40.427 -69.441 1.00 43.44 611 LEU E N 1
ATOM 7934 C CA . LEU E 1 35 ? 36.775 -41.875 -69.251 1.00 42.65 611 LEU E CA 1
ATOM 7935 C C . LEU E 1 35 ? 36.506 -42.329 -67.803 1.00 42.98 611 LEU E C 1
ATOM 7936 O O . LEU E 1 35 ? 35.545 -43.067 -67.582 1.00 42.19 611 LEU E O 1
ATOM 7941 N N . ASP E 1 36 ? 37.360 -41.940 -66.834 1.00 37.56 612 ASP E N 1
ATOM 7942 C CA . ASP E 1 36 ? 37.230 -42.398 -65.440 1.00 36.94 612 ASP E CA 1
ATOM 7943 C C . ASP E 1 36 ? 36.224 -41.588 -64.590 1.00 42.60 612 ASP E C 1
ATOM 7944 O O . ASP E 1 36 ? 35.851 -42.032 -63.506 1.00 42.94 612 ASP E O 1
ATOM 7949 N N . GLY E 1 37 ? 35.809 -40.418 -65.083 1.00 40.46 613 GLY E N 1
ATOM 7950 C CA . GLY E 1 37 ? 34.881 -39.530 -64.378 1.00 40.91 613 GLY E CA 1
ATOM 7951 C C . GLY E 1 37 ? 35.451 -38.912 -63.119 1.00 44.65 613 GLY E C 1
ATOM 7952 O O . GLY E 1 37 ? 34.707 -38.470 -62.243 1.00 44.23 613 GLY E O 1
ATOM 7953 N N . CYS E 1 38 ? 36.772 -38.889 -63.023 1.00 41.32 614 CYS E N 1
ATOM 7954 C CA . CYS E 1 38 ? 37.482 -38.409 -61.864 1.00 41.64 614 CYS E CA 1
ATOM 7955 C C . CYS E 1 38 ? 37.975 -36.990 -62.014 1.00 40.07 614 CYS E C 1
ATOM 7956 O O . CYS E 1 38 ? 38.267 -36.562 -63.129 1.00 39.07 614 CYS E O 1
ATOM 7959 N N . CYS E 1 39 ? 38.111 -36.269 -60.894 1.00 34.34 615 CYS E N 1
ATOM 7960 C CA . CYS E 1 39 ? 38.593 -34.900 -60.955 1.00 34.67 615 CYS E CA 1
ATOM 7961 C C . CYS E 1 39 ? 40.041 -34.791 -60.563 1.00 35.40 615 CYS E C 1
ATOM 7962 O O . CYS E 1 39 ? 40.512 -35.484 -59.676 1.00 35.71 615 CYS E O 1
ATOM 7965 N N . TYR E 1 40 ? 40.772 -33.960 -61.272 1.00 30.99 616 TYR E N 1
ATOM 7966 C CA . TYR E 1 40 ? 42.209 -33.792 -61.057 1.00 29.89 616 TYR E CA 1
ATOM 7967 C C . TYR E 1 40 ? 42.589 -32.339 -61.107 1.00 31.72 616 TYR E C 1
ATOM 7968 O O . TYR E 1 40 ? 41.826 -31.546 -61.612 1.00 29.86 616 TYR E O 1
ATOM 7977 N N . ALA E 1 41 ? 43.778 -32.005 -60.605 1.00 27.88 617 ALA E N 1
ATOM 7978 C CA . ALA E 1 41 ? 44.364 -30.678 -60.658 1.00 26.14 617 ALA E CA 1
ATOM 7979 C C . ALA E 1 41 ? 45.501 -30.795 -61.673 1.00 32.23 617 ALA E C 1
ATOM 7980 O O . ALA E 1 41 ? 46.456 -31.533 -61.450 1.00 32.90 617 ALA E O 1
ATOM 7982 N N . VAL E 1 42 ? 45.388 -30.115 -62.802 1.00 29.66 618 VAL E N 1
ATOM 7983 C CA . VAL E 1 42 ? 46.421 -30.194 -63.837 1.00 30.01 618 VAL E CA 1
ATOM 7984 C C . VAL E 1 42 ? 47.199 -28.876 -63.880 1.00 36.46 618 VAL E C 1
ATOM 7985 O O . VAL E 1 42 ? 46.608 -27.806 -64.102 1.00 34.66 618 VAL E O 1
ATOM 7989 N N . LYS E 1 43 ? 48.519 -28.963 -63.648 1.00 35.52 619 LYS E N 1
ATOM 7990 C CA . LYS E 1 43 ? 49.441 -27.831 -63.769 1.00 36.12 619 LYS E CA 1
ATOM 7991 C C . LYS E 1 43 ? 49.902 -27.793 -65.246 1.00 43.75 619 LYS E C 1
ATOM 7992 O O . LYS E 1 43 ? 50.202 -28.838 -65.800 1.00 43.30 619 LYS E O 1
ATOM 7998 N N . ARG E 1 44 ? 49.885 -26.613 -65.890 1.00 43.59 620 ARG E N 1
ATOM 7999 C CA . ARG E 1 44 ? 50.313 -26.396 -67.280 1.00 44.07 620 ARG E CA 1
ATOM 8000 C C . ARG E 1 44 ? 51.443 -25.384 -67.238 1.00 48.40 620 ARG E C 1
ATOM 8001 O O . ARG E 1 44 ? 51.290 -24.331 -66.617 1.00 47.28 620 ARG E O 1
ATOM 8009 N N . ILE E 1 45 ? 52.588 -25.716 -67.853 1.00 47.03 621 ILE E N 1
ATOM 8010 C CA . ILE E 1 45 ? 53.769 -24.847 -67.865 1.00 48.54 621 ILE E CA 1
ATOM 8011 C C . ILE E 1 45 ? 54.387 -24.771 -69.285 1.00 57.31 621 ILE E C 1
ATOM 8012 O O . ILE E 1 45 ? 54.788 -25.813 -69.811 1.00 56.12 621 ILE E O 1
ATOM 8017 N N . PRO E 1 46 ? 54.561 -23.556 -69.881 1.00 58.07 622 PRO E N 1
ATOM 8018 C CA . PRO E 1 46 ? 55.284 -23.473 -71.172 1.00 59.07 622 PRO E CA 1
ATOM 8019 C C . PRO E 1 46 ? 56.772 -23.798 -70.966 1.00 66.57 622 PRO E C 1
ATOM 8020 O O . PRO E 1 46 ? 57.347 -23.393 -69.946 1.00 65.38 622 PRO E O 1
ATOM 8024 N N . ILE E 1 47 ? 57.377 -24.577 -71.895 1.00 67.10 623 ILE E N 1
ATOM 8025 C CA . ILE E 1 47 ? 58.788 -25.016 -71.810 1.00 68.58 623 ILE E CA 1
ATOM 8026 C C . ILE E 1 47 ? 59.523 -25.091 -73.165 1.00 75.56 623 ILE E C 1
ATOM 8027 O O . ILE E 1 47 ? 58.905 -25.060 -74.229 1.00 74.66 623 ILE E O 1
ATOM 8032 N N . ASN E 1 48 ? 60.867 -25.193 -73.089 1.00 75.57 624 ASN E N 1
ATOM 8033 C CA . ASN E 1 48 ? 61.817 -25.355 -74.195 1.00 76.57 624 ASN E CA 1
ATOM 8034 C C . ASN E 1 48 ? 62.521 -26.710 -73.950 1.00 82.44 624 ASN E C 1
ATOM 8035 O O . ASN E 1 48 ? 63.387 -26.791 -73.072 1.00 81.94 624 ASN E O 1
ATOM 8040 N N . PRO E 1 49 ? 62.126 -27.797 -74.661 1.00 81.04 625 PRO E N 1
ATOM 8041 C CA . PRO E 1 49 ? 62.718 -29.128 -74.383 1.00 81.64 625 PRO E CA 1
ATOM 8042 C C . PRO E 1 49 ? 64.215 -29.281 -74.683 1.00 86.97 625 PRO E C 1
ATOM 8043 O O . PRO E 1 49 ? 64.838 -30.245 -74.222 1.00 86.20 625 PRO E O 1
ATOM 8047 N N . ALA E 1 50 ? 64.781 -28.326 -75.444 1.00 84.73 626 ALA E N 1
ATOM 8048 C CA . ALA E 1 50 ? 66.189 -28.273 -75.836 1.00 84.80 626 ALA E CA 1
ATOM 8049 C C . ALA E 1 50 ? 66.939 -27.193 -75.016 1.00 89.02 626 ALA E C 1
ATOM 8050 O O . ALA E 1 50 ? 67.843 -26.527 -75.539 1.00 88.62 626 ALA E O 1
ATOM 8052 N N . SER E 1 51 ? 66.554 -27.027 -73.725 1.00 85.56 627 SER E N 1
ATOM 8053 C CA . SER E 1 51 ? 67.162 -26.052 -72.812 1.00 85.56 627 SER E CA 1
ATOM 8054 C C . SER E 1 51 ? 67.615 -26.678 -71.485 1.00 90.82 627 SER E C 1
ATOM 8055 O O . SER E 1 51 ? 67.107 -27.730 -71.089 1.00 90.28 627 SER E O 1
ATOM 8058 N N . ARG E 1 52 ? 68.585 -26.022 -70.812 1.00 88.06 628 ARG E N 1
ATOM 8059 C CA . ARG E 1 52 ? 69.164 -26.444 -69.533 1.00 87.54 628 ARG E CA 1
ATOM 8060 C C . ARG E 1 52 ? 68.176 -26.344 -68.361 1.00 90.19 628 ARG E C 1
ATOM 8061 O O . ARG E 1 52 ? 68.362 -27.033 -67.355 1.00 90.48 628 ARG E O 1
ATOM 8063 N N . GLN E 1 53 ? 67.139 -25.493 -68.486 1.00 84.94 629 GLN E N 1
ATOM 8064 C CA . GLN E 1 53 ? 66.110 -25.303 -67.458 1.00 83.82 629 GLN E CA 1
ATOM 8065 C C . GLN E 1 53 ? 65.109 -26.472 -67.419 1.00 84.75 629 GLN E C 1
ATOM 8066 O O . GLN E 1 53 ? 64.710 -26.896 -66.330 1.00 84.22 629 GLN E O 1
ATOM 8068 N N . PHE E 1 54 ? 64.722 -27.002 -68.602 1.00 78.52 630 PHE E N 1
ATOM 8069 C CA . PHE E 1 54 ? 63.800 -28.137 -68.723 1.00 76.81 630 PHE E CA 1
ATOM 8070 C C . PHE E 1 54 ? 64.348 -29.395 -68.035 1.00 75.95 630 PHE E C 1
ATOM 8071 O O . PHE E 1 54 ? 63.561 -30.207 -67.562 1.00 75.99 630 PHE E O 1
ATOM 8079 N N . ARG E 1 55 ? 65.689 -29.545 -67.980 1.00 68.38 631 ARG E N 1
ATOM 8080 C CA . ARG E 1 55 ? 66.393 -30.653 -67.328 1.00 65.53 631 ARG E CA 1
ATOM 8081 C C . ARG E 1 55 ? 66.123 -30.661 -65.818 1.00 64.39 631 ARG E C 1
ATOM 8082 O O . ARG E 1 55 ? 66.037 -31.732 -65.227 1.00 63.56 631 ARG E O 1
ATOM 8084 N N . ARG E 1 56 ? 65.948 -29.479 -65.205 1.00 58.61 632 ARG E N 1
ATOM 8085 C CA . ARG E 1 56 ? 65.608 -29.350 -63.784 1.00 57.63 632 ARG E CA 1
ATOM 8086 C C . ARG E 1 56 ? 64.135 -29.769 -63.540 1.00 58.52 632 ARG E C 1
ATOM 8087 O O . ARG E 1 56 ? 63.857 -30.466 -62.563 1.00 57.57 632 ARG E O 1
ATOM 8089 N N . ILE E 1 57 ? 63.206 -29.347 -64.441 1.00 53.07 633 ILE E N 1
ATOM 8090 C CA . ILE E 1 57 ? 61.767 -29.654 -64.372 1.00 51.44 633 ILE E CA 1
ATOM 8091 C C . ILE E 1 57 ? 61.561 -31.145 -64.571 1.00 51.76 633 ILE E C 1
ATOM 8092 O O . ILE E 1 57 ? 60.788 -31.740 -63.827 1.00 51.33 633 ILE E O 1
ATOM 8097 N N . LYS E 1 58 ? 62.292 -31.756 -65.533 1.00 45.11 634 LYS E N 1
ATOM 8098 C CA . LYS E 1 58 ? 62.266 -33.193 -65.807 1.00 43.57 634 LYS E CA 1
ATOM 8099 C C . LYS E 1 58 ? 62.764 -33.953 -64.556 1.00 48.33 634 LYS E C 1
ATOM 8100 O O . LYS E 1 58 ? 62.221 -35.007 -64.221 1.00 49.19 634 LYS E O 1
ATOM 8106 N N . GLY E 1 59 ? 63.745 -33.386 -63.861 1.00 43.77 635 GLY E N 1
ATOM 8107 C CA . GLY E 1 59 ? 64.286 -33.947 -62.630 1.00 43.63 635 GLY E CA 1
ATOM 8108 C C . GLY E 1 59 ? 63.331 -33.811 -61.458 1.00 48.68 635 GLY E C 1
ATOM 8109 O O . GLY E 1 59 ? 63.291 -34.689 -60.590 1.00 49.48 635 GLY E O 1
ATOM 8110 N N . GLU E 1 60 ? 62.554 -32.706 -61.410 1.00 44.67 636 GLU E N 1
ATOM 8111 C CA . GLU E 1 60 ? 61.564 -32.487 -60.339 1.00 43.81 636 GLU E CA 1
ATOM 8112 C C . GLU E 1 60 ? 60.451 -33.543 -60.447 1.00 45.86 636 GLU E C 1
ATOM 8113 O O . GLU E 1 60 ? 60.115 -34.180 -59.444 1.00 43.79 636 GLU E O 1
ATOM 8115 N N . VAL E 1 61 ? 59.962 -33.775 -61.691 1.00 42.49 637 VAL E N 1
ATOM 8116 C CA . VAL E 1 61 ? 58.942 -34.758 -62.085 1.00 43.11 637 VAL E CA 1
ATOM 8117 C C . VAL E 1 61 ? 59.398 -36.173 -61.672 1.00 48.41 637 VAL E C 1
ATOM 8118 O O . VAL E 1 61 ? 58.586 -36.943 -61.131 1.00 48.59 637 VAL E O 1
ATOM 8122 N N . THR E 1 62 ? 60.704 -36.493 -61.929 1.00 42.96 638 THR E N 1
ATOM 8123 C CA . THR E 1 62 ? 61.373 -37.755 -61.604 1.00 42.75 638 THR E CA 1
ATOM 8124 C C . THR E 1 62 ? 61.241 -38.081 -60.110 1.00 46.83 638 THR E C 1
ATOM 8125 O O . THR E 1 62 ? 60.986 -39.234 -59.770 1.00 48.46 638 THR E O 1
ATOM 8129 N N . LEU E 1 63 ? 61.437 -37.076 -59.234 1.00 41.12 639 LEU E N 1
ATOM 8130 C CA . LEU E 1 63 ? 61.367 -37.201 -57.773 1.00 40.04 639 LEU E CA 1
ATOM 8131 C C . LEU E 1 63 ? 59.926 -37.358 -57.294 1.00 39.61 639 LEU E C 1
ATOM 8132 O O . LEU E 1 63 ? 59.626 -38.218 -56.472 1.00 36.30 639 LEU E O 1
ATOM 8137 N N . LEU E 1 64 ? 59.054 -36.482 -57.791 1.00 37.89 640 LEU E N 1
ATOM 8138 C CA . LEU E 1 64 ? 57.612 -36.422 -57.541 1.00 37.12 640 LEU E CA 1
ATOM 8139 C C . LEU E 1 64 ? 56.940 -37.774 -57.832 1.00 38.45 640 LEU E C 1
ATOM 8140 O O . LEU E 1 64 ? 56.150 -38.224 -57.027 1.00 38.79 640 LEU E O 1
ATOM 8145 N N . SER E 1 65 ? 57.301 -38.429 -58.943 1.00 32.83 641 SER E N 1
ATOM 8146 C CA . SER E 1 65 ? 56.786 -39.729 -59.376 1.00 32.72 641 SER E CA 1
ATOM 8147 C C . SER E 1 65 ? 57.253 -40.880 -58.465 1.00 37.88 641 SER E C 1
ATOM 8148 O O . SER E 1 65 ? 56.765 -42.001 -58.595 1.00 38.13 641 SER E O 1
ATOM 8151 N N . ARG E 1 66 ? 58.174 -40.599 -57.537 1.00 34.99 642 ARG E N 1
ATOM 8152 C CA . ARG E 1 66 ? 58.716 -41.610 -56.621 1.00 35.28 642 ARG E CA 1
ATOM 8153 C C . ARG E 1 66 ? 58.118 -41.544 -55.217 1.00 39.78 642 ARG E C 1
ATOM 8154 O O . ARG E 1 66 ? 58.409 -42.394 -54.361 1.00 38.77 642 ARG E O 1
ATOM 8162 N N . LEU E 1 67 ? 57.289 -40.511 -54.969 1.00 36.60 643 LEU E N 1
ATOM 8163 C CA . LEU E 1 67 ? 56.662 -40.334 -53.669 1.00 36.34 643 LEU E CA 1
ATOM 8164 C C . LEU E 1 67 ? 55.359 -41.097 -53.613 1.00 43.06 643 LEU E C 1
ATOM 8165 O O . LEU E 1 67 ? 54.623 -41.130 -54.607 1.00 41.83 643 LEU E O 1
ATOM 8170 N N . HIS E 1 68 ? 55.094 -41.734 -52.455 1.00 42.24 644 HIS E N 1
ATOM 8171 C CA . HIS E 1 68 ? 53.911 -42.553 -52.151 1.00 42.10 644 HIS E CA 1
ATOM 8172 C C . HIS E 1 68 ? 53.664 -42.507 -50.639 1.00 40.19 644 HIS E C 1
ATOM 8173 O O . HIS E 1 68 ? 54.323 -43.205 -49.876 1.00 38.12 644 HIS E O 1
ATOM 8180 N N . HIS E 1 69 ? 52.754 -41.638 -50.205 1.00 35.82 645 HIS E N 1
ATOM 8181 C CA . HIS E 1 69 ? 52.382 -41.466 -48.803 1.00 34.22 645 HIS E CA 1
ATOM 8182 C C . HIS E 1 69 ? 50.998 -40.844 -48.730 1.00 38.60 645 HIS E C 1
ATOM 8183 O O . HIS E 1 69 ? 50.615 -40.086 -49.621 1.00 39.26 645 HIS E O 1
ATOM 8190 N N . GLU E 1 70 ? 50.253 -41.142 -47.649 1.00 34.61 646 GLU E N 1
ATOM 8191 C CA . GLU E 1 70 ? 48.897 -40.656 -47.444 1.00 34.20 646 GLU E CA 1
ATOM 8192 C C . GLU E 1 70 ? 48.850 -39.157 -47.176 1.00 36.36 646 GLU E C 1
ATOM 8193 O O . GLU E 1 70 ? 47.792 -38.540 -47.292 1.00 36.39 646 GLU E O 1
ATOM 8199 N N . ASN E 1 71 ? 49.992 -38.562 -46.827 1.00 32.13 647 ASN E N 1
ATOM 8200 C CA . ASN E 1 71 ? 50.046 -37.128 -46.573 1.00 31.85 647 ASN E CA 1
ATOM 8201 C C . ASN E 1 71 ? 50.754 -36.319 -47.673 1.00 34.89 647 ASN E C 1
ATOM 8202 O O . ASN E 1 71 ? 51.063 -35.143 -47.455 1.00 34.92 647 ASN E O 1
ATOM 8207 N N . ILE E 1 72 ? 50.914 -36.911 -48.882 1.00 29.72 648 ILE E N 1
ATOM 8208 C CA . ILE E 1 72 ? 51.481 -36.217 -50.036 1.00 29.69 648 ILE E CA 1
ATOM 8209 C C . ILE E 1 72 ? 50.412 -36.166 -51.138 1.00 33.42 648 ILE E C 1
ATOM 8210 O O . ILE E 1 72 ? 49.813 -37.199 -51.437 1.00 33.02 648 ILE E O 1
ATOM 8215 N N . VAL E 1 73 ? 50.212 -35.007 -51.804 1.00 30.65 649 VAL E N 1
ATOM 8216 C CA . VAL E 1 73 ? 49.272 -34.971 -52.938 1.00 31.49 649 VAL E CA 1
ATOM 8217 C C . VAL E 1 73 ? 49.708 -36.077 -53.950 1.00 35.53 649 VAL E C 1
ATOM 8218 O O . VAL E 1 73 ? 50.903 -36.224 -54.236 1.00 36.85 649 VAL E O 1
ATOM 8222 N N . ARG E 1 74 ? 48.768 -36.955 -54.317 1.00 28.48 650 ARG E N 1
ATOM 8223 C CA . ARG E 1 74 ? 48.996 -38.083 -55.196 1.00 26.45 650 ARG E CA 1
ATOM 8224 C C . ARG E 1 74 ? 49.241 -37.632 -56.659 1.00 27.39 650 ARG E C 1
ATOM 8225 O O . ARG E 1 74 ? 48.383 -37.007 -57.279 1.00 23.65 650 ARG E O 1
ATOM 8233 N N . TYR E 1 75 ? 50.421 -38.036 -57.208 1.00 26.19 651 TYR E N 1
ATOM 8234 C CA . TYR E 1 75 ? 50.890 -37.836 -58.589 1.00 24.12 651 TYR E CA 1
ATOM 8235 C C . TYR E 1 75 ? 50.223 -38.859 -59.510 1.00 29.29 651 TYR E C 1
ATOM 8236 O O . TYR E 1 75 ? 50.135 -40.043 -59.138 1.00 28.81 651 TYR E O 1
ATOM 8245 N N . TYR E 1 76 ? 49.726 -38.425 -60.689 1.00 26.00 652 TYR E N 1
ATOM 8246 C CA . TYR E 1 76 ? 49.150 -39.369 -61.642 1.00 26.87 652 TYR E CA 1
ATOM 8247 C C . TYR E 1 76 ? 49.897 -39.422 -62.965 1.00 34.50 652 TYR E C 1
ATOM 8248 O O . TYR E 1 76 ? 50.073 -40.503 -63.512 1.00 34.23 652 TYR E O 1
ATOM 8257 N N . ASN E 1 77 ? 50.253 -38.264 -63.520 1.00 33.18 653 ASN E N 1
ATOM 8258 C CA . ASN E 1 77 ? 50.924 -38.194 -64.807 1.00 34.63 653 ASN E CA 1
ATOM 8259 C C . ASN E 1 77 ? 51.681 -36.897 -65.020 1.00 39.13 653 ASN E C 1
ATOM 8260 O O . ASN E 1 77 ? 51.538 -35.922 -64.270 1.00 39.57 653 ASN E O 1
ATOM 8265 N N . ALA E 1 78 ? 52.552 -36.938 -66.006 1.00 35.29 654 ALA E N 1
ATOM 8266 C CA . ALA E 1 78 ? 53.389 -35.848 -66.471 1.00 35.74 654 ALA E CA 1
ATOM 8267 C C . ALA E 1 78 ? 53.653 -36.161 -67.939 1.00 42.34 654 ALA E C 1
ATOM 8268 O O . ALA E 1 78 ? 53.976 -37.298 -68.270 1.00 42.88 654 ALA E O 1
ATOM 8270 N N . TRP E 1 79 ? 53.410 -35.192 -68.819 1.00 40.69 655 TRP E N 1
ATOM 8271 C CA . TRP E 1 79 ? 53.568 -35.318 -70.269 1.00 39.97 655 TRP E CA 1
ATOM 8272 C C . TRP E 1 79 ? 53.822 -33.949 -70.922 1.00 44.57 655 TRP E C 1
ATOM 8273 O O . TRP E 1 79 ? 53.510 -32.903 -70.354 1.00 42.38 655 TRP E O 1
ATOM 8284 N N . ILE E 1 80 ? 54.392 -33.972 -72.120 1.00 45.42 656 ILE E N 1
ATOM 8285 C CA . ILE E 1 80 ? 54.706 -32.783 -72.915 1.00 46.28 656 ILE E CA 1
ATOM 8286 C C . ILE E 1 80 ? 53.811 -32.758 -74.165 1.00 51.91 656 ILE E C 1
ATOM 8287 O O . ILE E 1 80 ? 53.581 -33.793 -74.785 1.00 50.68 656 ILE E O 1
ATOM 8292 N N . GLU E 1 81 ? 53.281 -31.588 -74.508 1.00 51.81 657 GLU E N 1
ATOM 8293 C CA . GLU E 1 81 ? 52.455 -31.437 -75.701 1.00 52.89 657 GLU E CA 1
ATOM 8294 C C . GLU E 1 81 ? 53.019 -30.345 -76.593 1.00 60.42 657 GLU E C 1
ATOM 8295 O O . GLU E 1 81 ? 53.407 -29.290 -76.091 1.00 59.60 657 GLU E O 1
ATOM 8301 N N . ARG E 1 82 ? 53.075 -30.616 -77.917 1.00 59.88 658 ARG E N 1
ATOM 8302 C CA . ARG E 1 82 ? 53.569 -29.712 -78.962 1.00 60.36 658 ARG E CA 1
ATOM 8303 C C . ARG E 1 82 ? 52.384 -29.167 -79.751 1.00 65.70 658 ARG E C 1
ATOM 8304 O O . ARG E 1 82 ? 51.539 -29.947 -80.204 1.00 65.63 658 ARG E O 1
ATOM 8306 N N . HIS E 1 83 ? 52.317 -27.826 -79.900 1.00 62.95 659 HIS E N 1
ATOM 8307 C CA . HIS E 1 83 ? 51.241 -27.117 -80.605 1.00 93.20 659 HIS E CA 1
ATOM 8308 C C . HIS E 1 83 ? 51.766 -26.008 -81.535 1.00 126.23 659 HIS E C 1
ATOM 8309 O O . HIS E 1 83 ? 52.526 -25.128 -81.121 1.00 88.15 659 HIS E O 1
ATOM 8311 N N . VAL E 1 93 ? 54.438 -23.727 -79.436 1.00 71.95 795 VAL E N 1
ATOM 8312 C CA . VAL E 1 93 ? 55.300 -23.986 -78.272 1.00 71.39 795 VAL E CA 1
ATOM 8313 C C . VAL E 1 93 ? 55.057 -25.359 -77.650 1.00 73.39 795 VAL E C 1
ATOM 8314 O O . VAL E 1 93 ? 54.084 -26.040 -77.980 1.00 72.39 795 VAL E O 1
ATOM 8318 N N . HIS E 1 94 ? 55.945 -25.750 -76.731 1.00 69.36 796 HIS E N 1
ATOM 8319 C CA . HIS E 1 94 ? 55.839 -27.006 -76.004 1.00 68.78 796 HIS E CA 1
ATOM 8320 C C . HIS E 1 94 ? 55.357 -26.729 -74.591 1.00 69.45 796 HIS E C 1
ATOM 8321 O O . HIS E 1 94 ? 55.881 -25.836 -73.918 1.00 68.71 796 HIS E O 1
ATOM 8328 N N . TYR E 1 95 ? 54.331 -27.474 -74.159 1.00 63.45 797 TYR E N 1
ATOM 8329 C CA . TYR E 1 95 ? 53.746 -27.341 -72.828 1.00 61.05 797 TYR E CA 1
ATOM 8330 C C . TYR E 1 95 ? 53.955 -28.581 -71.989 1.00 57.00 797 TYR E C 1
ATOM 8331 O O . TYR E 1 95 ? 53.740 -29.695 -72.476 1.00 55.30 797 TYR E O 1
ATOM 8340 N N . LEU E 1 96 ? 54.356 -28.388 -70.720 1.00 48.83 798 LEU E N 1
ATOM 8341 C CA . LEU E 1 96 ? 54.445 -29.462 -69.727 1.00 46.26 798 LEU E CA 1
ATOM 8342 C C . LEU E 1 96 ? 53.161 -29.477 -68.877 1.00 45.59 798 LEU E C 1
ATOM 8343 O O . LEU E 1 96 ? 52.786 -28.464 -68.294 1.00 44.24 798 LEU E O 1
ATOM 8348 N N . TYR E 1 97 ? 52.509 -30.631 -68.823 1.00 40.02 799 TYR E N 1
ATOM 8349 C CA . TYR E 1 97 ? 51.326 -30.889 -68.028 1.00 38.71 799 TYR E CA 1
ATOM 8350 C C . TYR E 1 97 ? 51.700 -31.891 -66.928 1.00 39.68 799 TYR E C 1
ATOM 8351 O O . TYR E 1 97 ? 52.400 -32.873 -67.193 1.00 39.65 799 TYR E O 1
ATOM 8360 N N . ILE E 1 98 ? 51.248 -31.630 -65.695 1.00 33.02 800 ILE E N 1
ATOM 8361 C CA . ILE E 1 98 ? 51.438 -32.476 -64.511 1.00 31.37 800 ILE E CA 1
ATOM 8362 C C . ILE E 1 98 ? 50.030 -32.675 -63.922 1.00 33.61 800 ILE E C 1
ATOM 8363 O O . ILE E 1 98 ? 49.400 -31.687 -63.567 1.00 34.10 800 ILE E O 1
ATOM 8368 N N . GLN E 1 99 ? 49.531 -33.923 -63.877 1.00 27.09 801 GLN E N 1
ATOM 8369 C CA . GLN E 1 99 ? 48.220 -34.282 -63.353 1.00 25.88 801 GLN E CA 1
ATOM 8370 C C . GLN E 1 99 ? 48.357 -34.814 -61.931 1.00 31.51 801 GLN E C 1
ATOM 8371 O O . GLN E 1 99 ? 49.032 -35.824 -61.728 1.00 31.90 801 GLN E O 1
ATOM 8377 N N . MET E 1 100 ? 47.757 -34.114 -60.946 1.00 28.39 802 MET E N 1
ATOM 8378 C CA . MET E 1 100 ? 47.802 -34.481 -59.512 1.00 28.35 802 MET E CA 1
ATOM 8379 C C . MET E 1 100 ? 46.388 -34.738 -59.040 1.00 30.96 802 MET E C 1
ATOM 8380 O O . MET E 1 100 ? 45.455 -34.519 -59.805 1.00 29.09 802 MET E O 1
ATOM 8385 N N . GLU E 1 101 ? 46.220 -35.195 -57.775 1.00 29.38 803 GLU E N 1
ATOM 8386 C CA . GLU E 1 101 ? 44.895 -35.372 -57.191 1.00 28.40 803 GLU E CA 1
ATOM 8387 C C . GLU E 1 101 ? 44.280 -33.970 -56.954 1.00 34.15 803 GLU E C 1
ATOM 8388 O O . GLU E 1 101 ? 45.006 -32.984 -56.712 1.00 32.19 803 GLU E O 1
ATOM 8394 N N . TYR E 1 102 ? 42.949 -33.890 -57.071 1.00 32.40 804 TYR E N 1
ATOM 8395 C CA . TYR E 1 102 ? 42.228 -32.664 -56.789 1.00 32.08 804 TYR E CA 1
ATOM 8396 C C . TYR E 1 102 ? 41.863 -32.689 -55.317 1.00 36.41 804 TYR E C 1
ATOM 8397 O O . TYR E 1 102 ? 41.234 -33.646 -54.855 1.00 36.11 804 TYR E O 1
ATOM 8406 N N . CYS E 1 103 ? 42.302 -31.677 -54.566 1.00 34.40 805 CYS E N 1
ATOM 8407 C CA . CYS E 1 103 ? 41.946 -31.554 -53.139 1.00 34.60 805 CYS E CA 1
ATOM 8408 C C . CYS E 1 103 ? 40.776 -30.559 -53.017 1.00 37.99 805 CYS E C 1
ATOM 8409 O O . CYS E 1 103 ? 40.874 -29.381 -53.416 1.00 35.96 805 CYS E O 1
ATOM 8412 N N . GLU E 1 104 ? 39.652 -31.070 -52.514 1.00 36.79 806 GLU E N 1
ATOM 8413 C CA . GLU E 1 104 ? 38.405 -30.323 -52.428 1.00 37.18 806 GLU E CA 1
ATOM 8414 C C . GLU E 1 104 ? 38.355 -29.216 -51.371 1.00 38.05 806 GLU E C 1
ATOM 8415 O O . GLU E 1 104 ? 37.701 -28.196 -51.598 1.00 36.75 806 GLU E O 1
ATOM 8421 N N . LYS E 1 105 ? 39.017 -29.419 -50.236 1.00 34.15 807 LYS E N 1
ATOM 8422 C CA . LYS E 1 105 ? 39.045 -28.467 -49.124 1.00 34.92 807 LYS E CA 1
ATOM 8423 C C . LYS E 1 105 ? 40.177 -27.425 -49.220 1.00 40.43 807 LYS E C 1
ATOM 8424 O O . LYS E 1 105 ? 40.724 -27.010 -48.197 1.00 42.94 807 LYS E O 1
ATOM 8430 N N . SER E 1 106 ? 40.504 -26.993 -50.431 1.00 35.61 808 SER E N 1
ATOM 8431 C CA . SER E 1 106 ? 41.498 -25.966 -50.727 1.00 37.16 808 SER E CA 1
ATOM 8432 C C . SER E 1 106 ? 42.857 -26.125 -49.989 1.00 40.35 808 SER E C 1
ATOM 8433 O O . SER E 1 106 ? 43.352 -27.236 -49.821 1.00 40.11 808 SER E O 1
ATOM 8436 N N . THR E 1 107 ? 43.439 -25.014 -49.530 1.00 36.62 809 THR E N 1
ATOM 8437 C CA . THR E 1 107 ? 44.747 -25.032 -48.895 1.00 36.07 809 THR E CA 1
ATOM 8438 C C . THR E 1 107 ? 44.680 -24.889 -47.383 1.00 38.24 809 THR E C 1
ATOM 8439 O O . THR E 1 107 ? 43.595 -24.699 -46.830 1.00 37.45 809 THR E O 1
ATOM 8443 N N . LEU E 1 108 ? 45.851 -24.978 -46.713 1.00 34.04 810 LEU E N 1
ATOM 8444 C CA . LEU E 1 108 ? 45.943 -24.799 -45.271 1.00 33.42 810 LEU E CA 1
ATOM 8445 C C . LEU E 1 108 ? 45.757 -23.287 -44.970 1.00 38.43 810 LEU E C 1
ATOM 8446 O O . LEU E 1 108 ? 45.219 -22.954 -43.926 1.00 35.99 810 LEU E O 1
ATOM 8451 N N . ARG E 1 109 ? 46.122 -22.393 -45.931 1.00 37.13 811 ARG E N 1
ATOM 8452 C CA . ARG E 1 109 ? 45.968 -20.937 -45.816 1.00 38.38 811 ARG E CA 1
ATOM 8453 C C . ARG E 1 109 ? 44.507 -20.568 -45.508 1.00 44.31 811 ARG E C 1
ATOM 8454 O O . ARG E 1 109 ? 44.244 -19.786 -44.598 1.00 45.63 811 ARG E O 1
ATOM 8462 N N . ASP E 1 110 ? 43.582 -21.160 -46.252 1.00 40.48 812 ASP E N 1
ATOM 8463 C CA . ASP E 1 110 ? 42.143 -21.001 -46.113 1.00 40.33 812 ASP E CA 1
ATOM 8464 C C . ASP E 1 110 ? 41.668 -21.459 -44.722 1.00 45.54 812 ASP E C 1
ATOM 8465 O O . ASP E 1 110 ? 40.953 -20.709 -44.054 1.00 46.97 812 ASP E O 1
ATOM 8470 N N . THR E 1 111 ? 42.111 -22.650 -44.271 1.00 41.54 813 THR E N 1
ATOM 8471 C CA . THR E 1 111 ? 41.788 -23.263 -42.965 1.00 41.97 813 THR E CA 1
ATOM 8472 C C . THR E 1 111 ? 42.168 -22.342 -41.797 1.00 45.48 813 THR E C 1
ATOM 8473 O O . THR E 1 111 ? 41.374 -22.182 -40.875 1.00 44.39 813 THR E O 1
ATOM 8477 N N . ILE E 1 112 ? 43.360 -21.705 -41.881 1.00 43.48 814 ILE E N 1
ATOM 8478 C CA . ILE E 1 112 ? 43.906 -20.742 -40.917 1.00 42.95 814 ILE E CA 1
ATOM 8479 C C . ILE E 1 112 ? 43.031 -19.490 -40.853 1.00 50.03 814 ILE E C 1
ATOM 8480 O O . ILE E 1 112 ? 42.638 -19.095 -39.755 1.00 49.38 814 ILE E O 1
ATOM 8485 N N . ASP E 1 113 ? 42.697 -18.901 -42.031 1.00 49.15 815 ASP E N 1
ATOM 8486 C CA . ASP E 1 113 ? 41.855 -17.703 -42.180 1.00 49.94 815 ASP E CA 1
ATOM 8487 C C . ASP E 1 113 ? 40.415 -17.860 -41.639 1.00 55.22 815 ASP E C 1
ATOM 8488 O O . ASP E 1 113 ? 39.801 -16.853 -41.280 1.00 55.10 815 ASP E O 1
ATOM 8493 N N . GLN E 1 114 ? 39.887 -19.114 -41.583 1.00 51.99 816 GLN E N 1
ATOM 8494 C CA . GLN E 1 114 ? 38.552 -19.448 -41.048 1.00 51.56 816 GLN E CA 1
ATOM 8495 C C . GLN E 1 114 ? 38.580 -19.666 -39.518 1.00 54.22 816 GLN E C 1
ATOM 8496 O O . GLN E 1 114 ? 37.541 -19.952 -38.930 1.00 54.55 816 GLN E O 1
ATOM 8502 N N . GLY E 1 115 ? 39.755 -19.560 -38.900 1.00 49.03 817 GLY E N 1
ATOM 8503 C CA . GLY E 1 115 ? 39.903 -19.711 -37.459 1.00 48.36 817 GLY E CA 1
ATOM 8504 C C . GLY E 1 115 ? 40.194 -21.107 -36.944 1.00 50.79 817 GLY E C 1
ATOM 8505 O O . GLY E 1 115 ? 39.576 -21.533 -35.968 1.00 49.64 817 GLY E O 1
ATOM 8506 N N . LEU E 1 116 ? 41.189 -21.797 -37.535 1.00 47.08 818 LEU E N 1
ATOM 8507 C CA . LEU E 1 116 ? 41.634 -23.137 -37.111 1.00 47.11 818 LEU E CA 1
ATOM 8508 C C . LEU E 1 116 ? 42.116 -23.182 -35.626 1.00 51.11 818 LEU E C 1
ATOM 8509 O O . LEU E 1 116 ? 42.050 -24.237 -34.973 1.00 49.81 818 LEU E O 1
ATOM 8514 N N . TYR E 1 117 ? 42.582 -22.030 -35.107 1.00 48.90 819 TYR E N 1
ATOM 8515 C CA . TYR E 1 117 ? 43.079 -21.868 -33.735 1.00 49.19 819 TYR E CA 1
ATOM 8516 C C . TYR E 1 117 ? 42.042 -22.213 -32.652 1.00 54.19 819 TYR E C 1
ATOM 8517 O O . TYR E 1 117 ? 42.426 -22.635 -31.563 1.00 53.71 819 TYR E O 1
ATOM 8526 N N . ARG E 1 118 ? 40.739 -22.024 -32.954 1.00 52.40 820 ARG E N 1
ATOM 8527 C CA . ARG E 1 118 ? 39.641 -22.317 -32.033 1.00 52.27 820 ARG E CA 1
ATOM 8528 C C . ARG E 1 118 ? 39.479 -23.823 -31.800 1.00 56.75 820 ARG E C 1
ATOM 8529 O O . ARG E 1 118 ? 39.255 -24.224 -30.663 1.00 57.51 820 ARG E O 1
ATOM 8531 N N . ASP E 1 119 ? 39.641 -24.653 -32.855 1.00 52.84 821 ASP E N 1
ATOM 8532 C CA . ASP E 1 119 ? 39.512 -26.115 -32.772 1.00 52.56 821 ASP E CA 1
ATOM 8533 C C . ASP E 1 119 ? 40.861 -26.740 -32.475 1.00 55.09 821 ASP E C 1
ATOM 8534 O O . ASP E 1 119 ? 41.651 -26.977 -33.387 1.00 56.05 821 ASP E O 1
ATOM 8539 N N . THR E 1 120 ? 41.096 -27.040 -31.199 1.00 49.99 822 THR E N 1
ATOM 8540 C CA . THR E 1 120 ? 42.333 -27.607 -30.657 1.00 49.54 822 THR E CA 1
ATOM 8541 C C . THR E 1 120 ? 42.660 -29.008 -31.200 1.00 52.19 822 THR E C 1
ATOM 8542 O O . THR E 1 120 ? 43.817 -29.250 -31.523 1.00 52.83 822 THR E O 1
ATOM 8546 N N . VAL E 1 121 ? 41.688 -29.931 -31.246 1.00 46.75 823 VAL E N 1
ATOM 8547 C CA . VAL E 1 121 ? 41.898 -31.310 -31.733 1.00 46.21 823 VAL E CA 1
ATOM 8548 C C . VAL E 1 121 ? 42.336 -31.342 -33.227 1.00 46.86 823 VAL E C 1
ATOM 8549 O O . VAL E 1 121 ? 43.359 -31.940 -33.549 1.00 46.75 823 VAL E O 1
ATOM 8553 N N . ARG E 1 122 ? 41.562 -30.695 -34.113 1.00 42.31 824 ARG E N 1
ATOM 8554 C CA . ARG E 1 122 ? 41.823 -30.582 -35.551 1.00 41.34 824 ARG E CA 1
ATOM 8555 C C . ARG E 1 122 ? 43.183 -29.908 -35.796 1.00 46.49 824 ARG E C 1
ATOM 8556 O O . ARG E 1 122 ? 43.957 -30.394 -36.621 1.00 45.93 824 ARG E O 1
ATOM 8564 N N . LEU E 1 123 ? 43.496 -28.843 -35.016 1.00 43.87 825 LEU E N 1
ATOM 8565 C CA . LEU E 1 123 ? 44.770 -28.116 -35.024 1.00 44.31 825 LEU E CA 1
ATOM 8566 C C . LEU E 1 123 ? 45.958 -29.100 -34.857 1.00 44.77 825 LEU E C 1
ATOM 8567 O O . LEU E 1 123 ? 46.853 -29.134 -35.705 1.00 42.57 825 LEU E O 1
ATOM 8572 N N . TRP E 1 124 ? 45.954 -29.899 -33.781 1.00 40.87 826 TRP E N 1
ATOM 8573 C CA . TRP E 1 124 ? 47.023 -30.858 -33.516 1.00 40.58 826 TRP E CA 1
ATOM 8574 C C . TRP E 1 124 ? 47.057 -32.013 -34.529 1.00 42.18 826 TRP E C 1
ATOM 8575 O O . TRP E 1 124 ? 48.152 -32.417 -34.953 1.00 40.71 826 TRP E O 1
ATOM 8586 N N . ARG E 1 125 ? 45.866 -32.503 -34.957 1.00 37.73 827 ARG E N 1
ATOM 8587 C CA . ARG E 1 125 ? 45.784 -33.580 -35.954 1.00 37.81 827 ARG E CA 1
ATOM 8588 C C . ARG E 1 125 ? 46.441 -33.156 -37.281 1.00 43.36 827 ARG E C 1
ATOM 8589 O O . ARG E 1 125 ? 47.220 -33.920 -37.853 1.00 43.24 827 ARG E O 1
ATOM 8597 N N . LEU E 1 126 ? 46.118 -31.928 -37.754 1.00 40.13 828 LEU E N 1
ATOM 8598 C CA . LEU E 1 126 ? 46.643 -31.345 -38.986 1.00 38.76 828 LEU E CA 1
ATOM 8599 C C . LEU E 1 126 ? 48.136 -31.130 -38.859 1.00 43.40 828 LEU E C 1
ATOM 8600 O O . LEU E 1 126 ? 48.845 -31.325 -39.834 1.00 44.00 828 LEU E O 1
ATOM 8605 N N . PHE E 1 127 ? 48.626 -30.785 -37.666 1.00 41.09 829 PHE E N 1
ATOM 8606 C CA . PHE E 1 127 ? 50.066 -30.598 -37.464 1.00 42.44 829 PHE E CA 1
ATOM 8607 C C . PHE E 1 127 ? 50.799 -31.954 -37.486 1.00 47.84 829 PHE E C 1
ATOM 8608 O O . PHE E 1 127 ? 51.821 -32.089 -38.181 1.00 47.80 829 PHE E O 1
ATOM 8616 N N . ARG E 1 128 ? 50.216 -32.973 -36.816 1.00 43.72 830 ARG E N 1
ATOM 8617 C CA . ARG E 1 128 ? 50.724 -34.349 -36.810 1.00 43.85 830 ARG E CA 1
ATOM 8618 C C . A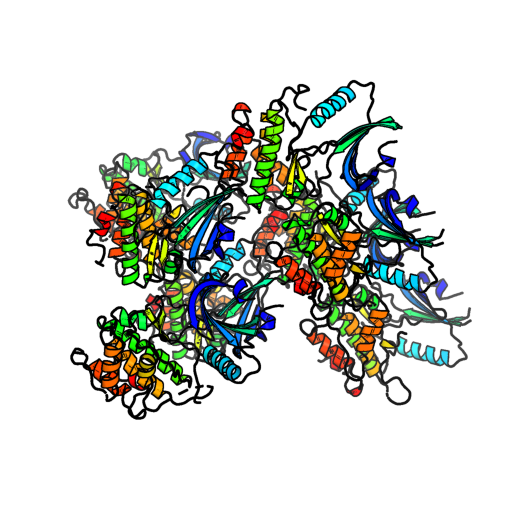RG E 1 128 ? 50.862 -34.906 -38.256 1.00 43.49 830 ARG E C 1
ATOM 8619 O O . ARG E 1 128 ? 51.845 -35.595 -38.591 1.00 40.31 830 ARG E O 1
ATOM 8627 N N . GLU E 1 129 ? 49.850 -34.604 -39.082 1.00 39.42 831 GLU E N 1
ATOM 8628 C CA . GLU E 1 129 ? 49.746 -35.037 -40.472 1.00 38.89 831 GLU E CA 1
ATOM 8629 C C . GLU E 1 129 ? 50.757 -34.366 -41.386 1.00 43.27 831 GLU E C 1
ATOM 8630 O O . GLU E 1 129 ? 51.311 -35.072 -42.228 1.00 43.74 831 GLU E O 1
ATOM 8636 N N . ILE E 1 130 ? 51.032 -33.032 -41.214 1.00 39.01 832 ILE E N 1
ATOM 8637 C CA . ILE E 1 130 ? 52.085 -32.308 -41.956 1.00 37.94 832 ILE E CA 1
ATOM 8638 C C . ILE E 1 130 ? 53.394 -32.962 -41.549 1.00 40.45 832 ILE E C 1
ATOM 8639 O O . ILE E 1 130 ? 54.212 -33.270 -42.418 1.00 40.29 832 ILE E O 1
ATOM 8644 N N . LEU E 1 131 ? 53.586 -33.184 -40.229 1.00 36.98 833 LEU E N 1
ATOM 8645 C CA . LEU E 1 131 ? 54.765 -33.852 -39.707 1.00 38.24 833 LEU E CA 1
ATOM 8646 C C . LEU E 1 131 ? 54.961 -35.235 -40.355 1.00 41.77 833 LEU E C 1
ATOM 8647 O O . LEU E 1 131 ? 56.077 -35.533 -40.767 1.00 41.26 833 LEU E O 1
ATOM 8652 N N . ASP E 1 132 ? 53.878 -36.045 -40.490 1.00 37.67 834 ASP E N 1
ATOM 8653 C CA . ASP E 1 132 ? 53.955 -37.373 -41.103 1.00 38.11 834 ASP E CA 1
ATOM 8654 C C . ASP E 1 132 ? 54.422 -37.300 -42.541 1.00 41.45 834 ASP E C 1
ATOM 8655 O O . ASP E 1 132 ? 55.335 -38.027 -42.912 1.00 40.05 834 ASP E O 1
ATOM 8660 N N . GLY E 1 133 ? 53.800 -36.425 -43.337 1.00 39.86 835 GLY E N 1
ATOM 8661 C CA . GLY E 1 133 ? 54.174 -36.208 -44.735 1.00 40.36 835 GLY E CA 1
ATOM 8662 C C . GLY E 1 133 ? 55.619 -35.757 -44.867 1.00 45.13 835 GLY E C 1
ATOM 8663 O O . GLY E 1 133 ? 56.372 -36.311 -45.675 1.00 44.03 835 GLY E O 1
ATOM 8664 N N . LEU E 1 134 ? 56.032 -34.787 -44.010 1.00 42.30 836 LEU E N 1
ATOM 8665 C CA . LEU E 1 134 ? 57.403 -34.249 -43.948 1.00 41.97 836 LEU E CA 1
ATOM 8666 C C . LEU E 1 134 ? 58.428 -35.348 -43.580 1.00 40.00 836 LEU E C 1
ATOM 8667 O O . LEU E 1 134 ? 59.385 -35.537 -44.314 1.00 37.77 836 LEU E O 1
ATOM 8672 N N . ALA E 1 135 ? 58.153 -36.143 -42.539 1.00 36.08 837 ALA E N 1
ATOM 8673 C CA . ALA E 1 135 ? 58.997 -37.271 -42.111 1.00 36.49 837 ALA E CA 1
ATOM 8674 C C . ALA E 1 135 ? 59.223 -38.291 -43.222 1.00 40.90 837 ALA E C 1
ATOM 8675 O O . ALA E 1 135 ? 60.314 -38.831 -43.318 1.00 41.54 837 ALA E O 1
ATOM 8677 N N . TYR E 1 136 ? 58.202 -38.562 -44.058 1.00 36.25 838 TYR E N 1
ATOM 8678 C CA . TYR E 1 136 ? 58.334 -39.502 -45.170 1.00 35.17 838 TYR E CA 1
ATOM 8679 C C . TYR E 1 136 ? 59.251 -38.924 -46.251 1.00 38.39 838 TYR E C 1
ATOM 8680 O O . TYR E 1 136 ? 60.105 -39.636 -46.766 1.00 39.56 838 TYR E O 1
ATOM 8689 N N . ILE E 1 137 ? 59.036 -37.653 -46.627 1.00 34.17 839 ILE E N 1
ATOM 8690 C CA . ILE E 1 137 ? 59.851 -36.909 -47.598 1.00 33.28 839 ILE E CA 1
ATOM 8691 C C . ILE E 1 137 ? 61.314 -36.906 -47.130 1.00 36.06 839 ILE E C 1
ATOM 8692 O O . ILE E 1 137 ? 62.192 -37.125 -47.948 1.00 34.32 839 ILE E O 1
ATOM 8697 N N . HIS E 1 138 ? 61.561 -36.701 -45.818 1.00 34.48 840 HIS E N 1
ATOM 8698 C CA . HIS E 1 138 ? 62.918 -36.644 -45.251 1.00 35.78 840 HIS E CA 1
ATOM 8699 C C . HIS E 1 138 ? 63.592 -38.026 -45.134 1.00 44.71 840 HIS E C 1
ATOM 8700 O O . HIS E 1 138 ? 64.802 -38.134 -45.365 1.00 45.61 840 HIS E O 1
ATOM 8707 N N . GLU E 1 139 ? 62.809 -39.081 -44.824 1.00 42.98 841 GLU E N 1
ATOM 8708 C CA . GLU E 1 139 ? 63.308 -40.455 -44.719 1.00 43.61 841 GLU E CA 1
ATOM 8709 C C . GLU E 1 139 ? 63.670 -40.947 -46.121 1.00 48.97 841 GLU E C 1
ATOM 8710 O O . GLU E 1 139 ? 64.525 -41.821 -46.267 1.00 49.57 841 GLU E O 1
ATOM 8712 N N . LYS E 1 140 ? 63.055 -40.344 -47.153 1.00 44.80 842 LYS E N 1
ATOM 8713 C CA . LYS E 1 140 ? 63.354 -40.666 -48.550 1.00 44.86 842 LYS E CA 1
ATOM 8714 C C . LYS E 1 140 ? 64.599 -39.876 -49.048 1.00 50.85 842 LYS E C 1
ATOM 8715 O O . LYS E 1 140 ? 64.861 -39.834 -50.260 1.00 51.93 842 LYS E O 1
ATOM 8721 N N . GLY E 1 141 ? 65.323 -39.245 -48.108 1.00 45.73 843 GLY E N 1
ATOM 8722 C CA . GLY E 1 141 ? 66.505 -38.436 -48.378 1.00 45.59 843 GLY E CA 1
ATOM 8723 C C . GLY E 1 141 ? 66.213 -37.176 -49.174 1.00 49.76 843 GLY E C 1
ATOM 8724 O O . GLY E 1 141 ? 67.083 -36.681 -49.892 1.00 49.55 843 GLY E O 1
ATOM 8725 N N . MET E 1 142 ? 64.984 -36.654 -49.058 1.00 45.64 844 MET E N 1
ATOM 8726 C CA . MET E 1 142 ? 64.521 -35.466 -49.777 1.00 44.64 844 MET E CA 1
ATOM 8727 C C . MET E 1 142 ? 64.131 -34.286 -48.852 1.00 46.02 844 MET E C 1
ATOM 8728 O O . MET E 1 142 ? 63.999 -34.452 -47.635 1.00 46.34 844 MET E O 1
ATOM 8733 N N . ILE E 1 143 ? 63.936 -33.096 -49.450 1.00 39.61 845 ILE E N 1
ATOM 8734 C CA . ILE E 1 143 ? 63.521 -31.853 -48.789 1.00 37.09 845 ILE E CA 1
ATOM 8735 C C . ILE E 1 143 ? 62.467 -31.160 -49.637 1.00 38.01 845 ILE E C 1
ATOM 8736 O O . ILE E 1 143 ? 62.445 -31.329 -50.859 1.00 36.18 845 ILE E O 1
ATOM 8741 N N . HIS E 1 144 ? 61.605 -30.366 -48.995 1.00 33.80 846 HIS E N 1
ATOM 8742 C CA . HIS E 1 144 ? 60.535 -29.654 -49.674 1.00 33.27 846 HIS E CA 1
ATOM 8743 C C . HIS E 1 144 ? 60.989 -28.276 -50.196 1.00 40.81 846 HIS E C 1
ATOM 8744 O O . HIS E 1 144 ? 60.705 -27.949 -51.353 1.00 39.37 846 HIS E O 1
ATOM 8751 N N . ARG E 1 145 ? 61.599 -27.455 -49.357 1.00 40.02 847 ARG E N 1
ATOM 8752 C CA . ARG E 1 145 ? 62.099 -26.138 -49.741 1.00 40.57 847 ARG E CA 1
ATOM 8753 C C . ARG E 1 145 ? 61.078 -25.051 -49.942 1.00 43.29 847 ARG E C 1
ATOM 8754 O O . ARG E 1 145 ? 61.415 -23.900 -50.044 1.00 44.25 847 ARG E O 1
ATOM 8762 N N . ASN E 1 146 ? 59.827 -25.420 -50.026 1.00 38.70 848 ASN E N 1
ATOM 8763 C CA . ASN E 1 146 ? 58.785 -24.457 -50.261 1.00 37.68 848 ASN E CA 1
ATOM 8764 C C . ASN E 1 146 ? 57.563 -24.681 -49.397 1.00 41.53 848 ASN E C 1
ATOM 8765 O O . ASN E 1 146 ? 56.472 -24.595 -49.866 1.00 41.89 848 ASN E O 1
ATOM 8770 N N . LEU E 1 147 ? 57.786 -24.958 -48.127 1.00 37.57 849 LEU E N 1
ATOM 8771 C CA . LEU E 1 147 ? 56.739 -25.231 -47.179 1.00 37.28 849 LEU E CA 1
ATOM 8772 C C . LEU E 1 147 ? 56.041 -24.017 -46.633 1.00 41.34 849 LEU E C 1
ATOM 8773 O O . LEU E 1 147 ? 56.591 -23.296 -45.847 1.00 41.16 849 LEU E O 1
ATOM 8778 N N . LYS E 1 148 ? 54.809 -23.821 -47.072 1.00 37.13 850 LYS E N 1
ATOM 8779 C CA . LYS E 1 148 ? 53.964 -22.690 -46.653 1.00 35.71 850 LYS E CA 1
ATOM 8780 C C . LYS E 1 148 ? 52.487 -23.086 -46.745 1.00 38.21 850 LYS E C 1
ATOM 8781 O O . LYS E 1 148 ? 52.197 -24.096 -47.395 1.00 36.58 850 LYS E O 1
ATOM 8787 N N . PRO E 1 149 ? 51.544 -22.369 -46.059 1.00 34.81 851 PRO E N 1
ATOM 8788 C CA . PRO E 1 149 ? 50.148 -22.841 -46.022 1.00 33.87 851 PRO E CA 1
ATOM 8789 C C . PRO E 1 149 ? 49.451 -23.015 -47.365 1.00 37.64 851 PRO E C 1
ATOM 8790 O O . PRO E 1 149 ? 48.669 -23.952 -47.489 1.00 37.08 851 PRO E O 1
ATOM 8794 N N . VAL E 1 150 ? 49.760 -22.198 -48.376 1.00 36.16 852 VAL E N 1
ATOM 8795 C CA . VAL E 1 150 ? 49.162 -22.345 -49.714 1.00 36.82 852 VAL E CA 1
ATOM 8796 C C . VAL E 1 150 ? 49.650 -23.625 -50.451 1.00 39.23 852 VAL E C 1
ATOM 8797 O O . VAL E 1 150 ? 49.030 -24.006 -51.451 1.00 39.15 852 VAL E O 1
ATOM 8801 N N . ASN E 1 151 ? 50.748 -24.272 -49.968 1.00 32.49 853 ASN E N 1
ATOM 8802 C CA . ASN E 1 151 ? 51.288 -25.493 -50.586 1.00 31.74 853 ASN E CA 1
ATOM 8803 C C . ASN E 1 151 ? 50.905 -26.774 -49.807 1.00 37.44 853 ASN E C 1
ATOM 8804 O O . ASN E 1 151 ? 51.318 -27.875 -50.163 1.00 37.04 853 ASN E O 1
ATOM 8809 N N . ILE E 1 152 ? 50.131 -26.612 -48.737 1.00 34.00 854 ILE E N 1
ATOM 8810 C CA . ILE E 1 152 ? 49.596 -27.713 -47.953 1.00 33.20 854 ILE E CA 1
ATOM 8811 C C . ILE E 1 152 ? 48.103 -27.737 -48.277 1.00 37.93 854 ILE E C 1
ATOM 8812 O O . ILE E 1 152 ? 47.416 -26.705 -48.184 1.00 36.87 854 ILE E O 1
ATOM 8817 N N . PHE E 1 153 ? 47.631 -28.882 -48.768 1.00 34.15 855 PHE E N 1
ATOM 8818 C CA . PHE E 1 153 ? 46.241 -29.037 -49.180 1.00 33.62 855 PHE E CA 1
ATOM 8819 C C . PHE E 1 153 ? 45.443 -29.866 -48.206 1.00 39.27 855 PHE E C 1
ATOM 8820 O O . PHE E 1 153 ? 45.994 -30.621 -47.408 1.00 37.70 855 PHE E O 1
ATOM 8828 N N . LEU E 1 154 ? 44.133 -29.686 -48.249 1.00 39.13 856 LEU E N 1
ATOM 8829 C CA . LEU E 1 154 ? 43.218 -30.419 -47.402 1.00 39.49 856 LEU E CA 1
ATOM 8830 C C . LEU E 1 154 ? 42.274 -31.200 -48.271 1.00 41.63 856 LEU E C 1
ATOM 8831 O O . LEU E 1 154 ? 41.709 -30.640 -49.218 1.00 41.64 856 LEU E O 1
ATOM 8836 N N . ASP E 1 155 ? 42.167 -32.508 -48.038 1.00 36.98 857 ASP E N 1
ATOM 8837 C CA . ASP E 1 155 ? 41.245 -33.278 -48.876 1.00 37.18 857 ASP E CA 1
ATOM 8838 C C . ASP E 1 155 ? 39.825 -33.296 -48.250 1.00 43.53 857 ASP E C 1
ATOM 8839 O O . ASP E 1 155 ? 39.627 -32.790 -47.135 1.00 42.10 857 ASP E O 1
ATOM 8844 N N . SER E 1 156 ? 38.841 -33.840 -48.983 1.00 41.78 858 SER E N 1
ATOM 8845 C CA . SER E 1 156 ? 37.441 -33.905 -48.557 1.00 42.83 858 SER E CA 1
ATOM 8846 C C . SER E 1 156 ? 37.207 -34.559 -47.148 1.00 49.98 858 SER E C 1
ATOM 8847 O O . SER E 1 156 ? 36.220 -34.235 -46.476 1.00 51.42 858 SER E O 1
ATOM 8850 N N . ASP E 1 157 ? 38.150 -35.409 -46.701 1.00 46.03 859 ASP E N 1
ATOM 8851 C CA . ASP E 1 157 ? 38.193 -36.109 -45.418 1.00 46.14 859 ASP E CA 1
ATOM 8852 C C . ASP E 1 157 ? 38.809 -35.246 -44.327 1.00 50.60 859 ASP E C 1
ATOM 8853 O O . ASP E 1 157 ? 38.995 -35.734 -43.215 1.00 50.99 859 ASP E O 1
ATOM 8858 N N . ASP E 1 158 ? 39.185 -33.992 -44.657 1.00 47.63 860 ASP E N 1
ATOM 8859 C CA . ASP E 1 158 ? 39.873 -33.027 -43.782 1.00 47.26 860 ASP E CA 1
ATOM 8860 C C . ASP E 1 158 ? 41.291 -33.551 -43.366 1.00 49.70 860 ASP E C 1
ATOM 8861 O O . ASP E 1 158 ? 41.758 -33.318 -42.248 1.00 49.21 860 ASP E O 1
ATOM 8866 N N . HIS E 1 159 ? 41.965 -34.254 -44.308 1.00 45.96 861 HIS E N 1
ATOM 8867 C CA . HIS E 1 159 ? 43.327 -34.797 -44.166 1.00 45.48 861 HIS E CA 1
ATOM 8868 C C . HIS E 1 159 ? 44.328 -33.924 -44.937 1.00 46.78 861 HIS E C 1
ATOM 8869 O O . HIS E 1 159 ? 43.995 -33.382 -46.007 1.00 45.26 861 HIS E O 1
ATOM 8876 N N . VAL E 1 160 ? 45.570 -33.824 -44.413 1.00 40.77 862 VAL E N 1
ATOM 8877 C CA . VAL E 1 160 ? 46.616 -33.012 -45.025 1.00 38.19 862 VAL E CA 1
ATOM 8878 C C . VAL E 1 160 ? 47.277 -33.739 -46.180 1.00 37.20 862 VAL E C 1
ATOM 8879 O O . VAL E 1 160 ? 47.462 -34.941 -46.114 1.00 37.41 862 VAL E O 1
ATOM 8883 N N . LYS E 1 161 ? 47.579 -32.994 -47.255 1.00 30.02 863 LYS E N 1
ATOM 8884 C CA . LYS E 1 161 ? 48.314 -33.408 -48.446 1.00 27.31 863 LYS E CA 1
ATOM 8885 C C . LYS E 1 161 ? 49.313 -32.298 -48.756 1.00 31.24 863 LYS E C 1
ATOM 8886 O O . LYS E 1 161 ? 48.928 -31.187 -49.109 1.00 31.90 863 LYS E O 1
ATOM 8892 N N . ILE E 1 162 ? 50.579 -32.570 -48.523 1.00 27.62 864 ILE E N 1
ATOM 8893 C CA . ILE E 1 162 ? 51.650 -31.646 -48.822 1.00 28.15 864 ILE E CA 1
ATOM 8894 C C . ILE E 1 162 ? 51.871 -31.675 -50.366 1.00 32.80 864 ILE E C 1
ATOM 8895 O O . ILE E 1 162 ? 52.047 -32.757 -50.967 1.00 30.44 864 ILE E O 1
ATOM 8900 N N . GLY E 1 163 ? 51.914 -30.486 -50.960 1.00 29.65 865 GLY E N 1
ATOM 8901 C CA . GLY E 1 163 ? 52.164 -30.337 -52.388 1.00 31.40 865 GLY E CA 1
ATOM 8902 C C . GLY E 1 163 ? 52.827 -29.024 -52.744 1.00 38.91 865 GLY E C 1
ATOM 8903 O O . GLY E 1 163 ? 53.703 -28.546 -52.019 1.00 36.93 865 GLY E O 1
ATOM 8904 N N . ASP E 1 164 ? 52.415 -28.442 -53.874 1.00 39.48 866 ASP E N 1
ATOM 8905 C CA . ASP E 1 164 ? 52.897 -27.140 -54.302 1.00 41.06 866 ASP E CA 1
ATOM 8906 C C . ASP E 1 164 ? 51.976 -26.503 -55.300 1.00 47.61 866 ASP E C 1
ATOM 8907 O O . ASP E 1 164 ? 51.525 -27.171 -56.214 1.00 48.07 866 ASP E O 1
ATOM 8912 N N . PHE E 1 165 ? 51.704 -25.211 -55.129 1.00 47.11 867 PHE E N 1
ATOM 8913 C CA . PHE E 1 165 ? 50.987 -24.361 -56.075 1.00 48.70 867 PHE E CA 1
ATOM 8914 C C . PHE E 1 165 ? 52.214 -23.681 -56.767 1.00 60.93 867 PHE E C 1
ATOM 8915 O O . PHE E 1 165 ? 52.786 -22.721 -56.216 1.00 62.94 867 PHE E O 1
ATOM 8923 N N . GLY E 1 166 ? 52.702 -24.283 -57.859 1.00 59.22 868 GLY E N 1
ATOM 8924 C CA . GLY E 1 166 ? 53.897 -23.805 -58.550 1.00 59.83 868 GLY E CA 1
ATOM 8925 C C . GLY E 1 166 ? 53.629 -23.147 -59.884 1.00 66.81 868 GLY E C 1
ATOM 8926 O O . GLY E 1 166 ? 53.732 -23.803 -60.925 1.00 67.01 868 GLY E O 1
ATOM 8927 N N . LEU E 1 167 ? 53.296 -21.835 -59.869 1.00 64.66 869 LEU E N 1
ATOM 8928 C CA . LEU E 1 167 ? 52.979 -21.080 -61.092 1.00 98.45 869 LEU E CA 1
ATOM 8929 C C . LEU E 1 167 ? 53.363 -19.606 -60.965 1.00 143.59 869 LEU E C 1
ATOM 8930 O O . LEU E 1 167 ? 53.813 -18.995 -61.935 1.00 107.00 869 LEU E O 1
ATOM 8932 N N . GLN E 1 211 ? 63.661 -31.482 -56.053 1.00 50.97 913 GLN E N 1
ATOM 8933 C CA . GLN E 1 211 ? 63.716 -31.072 -54.661 1.00 50.42 913 GLN E CA 1
ATOM 8934 C C . GLN E 1 211 ? 64.959 -31.542 -53.889 1.00 52.78 913 GLN E C 1
ATOM 8935 O O . GLN E 1 211 ? 65.973 -30.831 -53.906 1.00 52.85 913 GLN E O 1
ATOM 8941 N N . GLY E 1 212 ? 64.861 -32.701 -53.228 1.00 48.90 914 GLY E N 1
ATOM 8942 C CA . GLY E 1 212 ? 65.844 -33.257 -52.305 1.00 49.22 914 GLY E CA 1
ATOM 8943 C C . GLY E 1 212 ? 67.081 -34.020 -52.736 1.00 57.09 914 GLY E C 1
ATOM 8944 O O . GLY E 1 212 ? 68.120 -33.928 -52.058 1.00 54.41 914 GLY E O 1
ATOM 8945 N N . SER E 1 213 ? 66.942 -34.872 -53.771 1.00 58.57 915 SER E N 1
ATOM 8946 C CA . SER E 1 213 ? 68.016 -35.742 -54.292 1.00 59.40 915 SER E CA 1
ATOM 8947 C C . SER E 1 213 ? 68.747 -35.092 -55.457 1.00 67.82 915 SER E C 1
ATOM 8948 O O . SER E 1 213 ? 69.893 -35.475 -55.728 1.00 68.77 915 SER E O 1
ATOM 8951 N N . THR E 1 214 ? 68.102 -34.101 -56.144 1.00 64.60 916 THR E N 1
ATOM 8952 C CA . THR E 1 214 ? 68.745 -33.379 -57.239 1.00 63.54 916 THR E CA 1
ATOM 8953 C C . THR E 1 214 ? 69.481 -32.214 -56.576 1.00 67.08 916 THR E C 1
ATOM 8954 O O . THR E 1 214 ? 69.275 -31.048 -56.898 1.00 68.26 916 THR E O 1
ATOM 8958 N N . LYS E 1 215 ? 70.316 -32.597 -55.590 1.00 61.69 917 LYS E N 1
ATOM 8959 C CA . LYS E 1 215 ? 71.261 -31.885 -54.735 1.00 60.65 917 LYS E CA 1
ATOM 8960 C C . LYS E 1 215 ? 71.009 -30.363 -54.621 1.00 61.61 917 LYS E C 1
ATOM 8961 O O . LYS E 1 215 ? 71.439 -29.590 -55.484 1.00 61.91 917 LYS E O 1
ATOM 8967 N N . SER E 1 216 ? 70.318 -29.950 -53.534 1.00 54.86 918 SER E N 1
ATOM 8968 C CA . SER E 1 216 ? 69.929 -28.561 -53.284 1.00 53.09 918 SER E CA 1
ATOM 8969 C C . SER E 1 216 ? 71.021 -27.689 -52.648 1.00 56.89 918 SER E C 1
ATOM 8970 O O . SER E 1 216 ? 71.205 -26.534 -53.086 1.00 57.13 918 SER E O 1
ATOM 8973 N N . ALA E 1 217 ? 71.685 -28.248 -51.578 1.00 49.59 919 ALA E N 1
ATOM 8974 C CA . ALA E 1 217 ? 72.711 -27.723 -50.654 1.00 47.76 919 ALA E CA 1
ATOM 8975 C C . ALA E 1 217 ? 72.180 -27.652 -49.205 1.00 50.96 919 ALA E C 1
ATOM 8976 O O . ALA E 1 217 ? 72.970 -27.704 -48.250 1.00 50.01 919 ALA E O 1
ATOM 8978 N N . TYR E 1 218 ? 70.837 -27.569 -49.057 1.00 46.76 920 TYR E N 1
ATOM 8979 C CA . TYR E 1 218 ? 70.125 -27.494 -47.784 1.00 45.58 920 TYR E CA 1
ATOM 8980 C C . TYR E 1 218 ? 69.703 -28.879 -47.272 1.00 47.82 920 TYR E C 1
ATOM 8981 O O . TYR E 1 218 ? 69.595 -29.826 -48.058 1.00 45.83 920 TYR E O 1
ATOM 8990 N N . ASN E 1 219 ? 69.489 -28.991 -45.941 1.00 45.83 921 ASN E N 1
ATOM 8991 C CA . ASN E 1 219 ? 69.084 -30.235 -45.274 1.00 46.33 921 ASN E CA 1
ATOM 8992 C C . ASN E 1 219 ? 67.634 -30.190 -44.736 1.00 52.83 921 ASN E C 1
ATOM 8993 O O . ASN E 1 219 ? 66.939 -29.171 -44.869 1.00 52.40 921 ASN E O 1
ATOM 8998 N N . GLN E 1 220 ? 67.182 -31.301 -44.126 1.00 50.32 922 GLN E N 1
ATOM 8999 C CA . GLN E 1 220 ? 65.822 -31.455 -43.591 1.00 49.88 922 GLN E CA 1
ATOM 9000 C C . GLN E 1 220 ? 65.349 -30.295 -42.690 1.00 51.49 922 GLN E C 1
ATOM 9001 O O . GLN E 1 220 ? 64.166 -29.936 -42.752 1.00 52.36 922 GLN E O 1
ATOM 9007 N N . LYS E 1 221 ? 66.282 -29.687 -41.908 1.00 44.02 923 LYS E N 1
ATOM 9008 C CA . LYS E 1 221 ? 66.020 -28.614 -40.937 1.00 42.50 923 LYS E CA 1
ATOM 9009 C C . LYS E 1 221 ? 65.415 -27.362 -41.528 1.00 46.58 923 LYS E C 1
ATOM 9010 O O . LYS E 1 221 ? 64.695 -26.653 -40.826 1.00 48.39 923 LYS E O 1
ATOM 9016 N N . VAL E 1 222 ? 65.660 -27.113 -42.812 1.00 41.83 924 VAL E N 1
ATOM 9017 C CA . VAL E 1 222 ? 65.144 -25.956 -43.544 1.00 42.38 924 VAL E CA 1
ATOM 9018 C C . VAL E 1 222 ? 63.598 -26.031 -43.635 1.00 45.47 924 VAL E C 1
ATOM 9019 O O . VAL E 1 222 ? 62.919 -25.000 -43.519 1.00 45.69 924 VAL E O 1
ATOM 9023 N N . ASP E 1 223 ? 63.054 -27.268 -43.738 1.00 39.06 925 ASP E N 1
ATOM 9024 C CA . ASP E 1 223 ? 61.626 -27.523 -43.809 1.00 37.46 925 ASP E CA 1
ATOM 9025 C C . ASP E 1 223 ? 60.978 -27.407 -42.433 1.00 42.88 925 ASP E C 1
ATOM 9026 O O . ASP E 1 223 ? 59.818 -26.998 -42.315 1.00 43.14 925 ASP E O 1
ATOM 9031 N N . LEU E 1 224 ? 61.740 -27.742 -41.394 1.00 40.21 926 LEU E N 1
ATOM 9032 C CA . LEU E 1 224 ? 61.286 -27.732 -40.013 1.00 40.21 926 LEU E CA 1
ATOM 9033 C C . LEU E 1 224 ? 61.168 -26.334 -39.416 1.00 44.69 926 LEU E C 1
ATOM 9034 O O . LEU E 1 224 ? 60.345 -26.147 -38.522 1.00 44.77 926 LEU E O 1
ATOM 9039 N N . PHE E 1 225 ? 61.947 -25.345 -39.922 1.00 41.54 927 PHE E N 1
ATOM 9040 C CA . PHE E 1 225 ? 61.819 -23.947 -39.472 1.00 41.22 927 PHE E CA 1
ATOM 9041 C C . PHE E 1 225 ? 60.487 -23.404 -40.020 1.00 45.14 927 PHE E C 1
ATOM 9042 O O . PHE E 1 225 ? 59.737 -22.786 -39.277 1.00 45.49 927 PHE E O 1
ATOM 9050 N N . SER E 1 226 ? 60.220 -23.635 -41.323 1.00 40.33 928 SER E N 1
ATOM 9051 C CA . SER E 1 226 ? 58.993 -23.260 -42.024 1.00 39.58 928 SER E CA 1
ATOM 9052 C C . SER E 1 226 ? 57.753 -23.813 -41.276 1.00 43.41 928 SER E C 1
ATOM 9053 O O . SER E 1 226 ? 56.823 -23.062 -40.988 1.00 42.20 928 SER E O 1
ATOM 9056 N N . LEU E 1 227 ? 57.784 -25.112 -40.920 1.00 40.37 929 LEU E N 1
ATOM 9057 C CA . LEU E 1 227 ? 56.721 -25.800 -40.194 1.00 40.13 929 LEU E CA 1
ATOM 9058 C C . LEU E 1 227 ? 56.420 -25.136 -38.838 1.00 42.79 929 LEU E C 1
ATOM 9059 O O . LEU E 1 227 ? 55.284 -25.193 -38.387 1.00 42.50 929 LEU E O 1
ATOM 9064 N N . GLY E 1 228 ? 57.421 -24.486 -38.238 1.00 38.39 930 GLY E N 1
ATOM 9065 C CA . GLY E 1 228 ? 57.272 -23.768 -36.977 1.00 37.97 930 GLY E CA 1
ATOM 9066 C C . GLY E 1 228 ? 56.487 -22.483 -37.125 1.00 41.62 930 GLY E C 1
ATOM 9067 O O . GLY E 1 228 ? 55.744 -22.098 -36.220 1.00 40.51 930 GLY E O 1
ATOM 9068 N N . ILE E 1 229 ? 56.630 -21.814 -38.284 1.00 39.33 931 ILE E N 1
ATOM 9069 C CA . ILE E 1 229 ? 55.923 -20.563 -38.604 1.00 37.99 931 ILE E CA 1
ATOM 9070 C C . ILE E 1 229 ? 54.473 -20.921 -38.880 1.00 40.40 931 ILE E C 1
ATOM 9071 O O . ILE E 1 229 ? 53.583 -20.296 -38.320 1.00 40.30 931 ILE E O 1
ATOM 9076 N N . ILE E 1 230 ? 54.246 -21.971 -39.709 1.00 36.35 932 ILE E N 1
ATOM 9077 C CA . ILE E 1 230 ? 52.942 -22.523 -40.087 1.00 34.34 932 ILE E CA 1
ATOM 9078 C C . ILE E 1 230 ? 52.167 -22.974 -38.830 1.00 36.32 932 ILE E C 1
ATOM 9079 O O . ILE E 1 230 ? 51.003 -22.639 -38.697 1.00 35.29 932 ILE E O 1
ATOM 9084 N N . PHE E 1 231 ? 52.820 -23.684 -37.907 1.00 33.66 933 PHE E N 1
ATOM 9085 C CA . PHE E 1 231 ? 52.173 -24.132 -36.671 1.00 34.57 933 PHE E CA 1
ATOM 9086 C C . PHE E 1 231 ? 51.768 -22.964 -35.755 1.00 39.56 933 PHE E C 1
ATOM 9087 O O . PHE E 1 231 ? 50.741 -23.058 -35.075 1.00 37.97 933 PHE E O 1
ATOM 9095 N N . PHE E 1 232 ? 52.544 -21.852 -35.769 1.00 36.48 934 PHE E N 1
ATOM 9096 C CA . PHE E 1 232 ? 52.153 -20.673 -35.005 1.00 35.68 934 PHE E CA 1
ATOM 9097 C C . PHE E 1 232 ? 50.851 -20.142 -35.596 1.00 41.22 934 PHE E C 1
ATOM 9098 O O . PHE E 1 232 ? 49.887 -19.952 -34.864 1.00 40.83 934 PHE E O 1
ATOM 9106 N N . GLU E 1 233 ? 50.825 -19.935 -36.929 1.00 39.58 935 GLU E N 1
ATOM 9107 C CA . GLU E 1 233 ? 49.662 -19.436 -37.664 1.00 40.42 935 GLU E CA 1
ATOM 9108 C C . GLU E 1 233 ? 48.415 -20.282 -37.432 1.00 43.35 935 GLU E C 1
ATOM 9109 O O . GLU E 1 233 ? 47.327 -19.746 -37.209 1.00 43.60 935 GLU E O 1
ATOM 9115 N N . MET E 1 234 ? 48.591 -21.604 -37.487 1.00 38.06 936 MET E N 1
ATOM 9116 C CA . MET E 1 234 ? 47.561 -22.605 -37.262 1.00 37.62 936 MET E CA 1
ATOM 9117 C C . MET E 1 234 ? 46.959 -22.454 -35.837 1.00 45.28 936 MET E C 1
ATOM 9118 O O . MET E 1 234 ? 45.763 -22.667 -35.647 1.00 44.11 936 MET E O 1
ATOM 9123 N N . SER E 1 235 ? 47.809 -22.101 -34.850 1.00 45.33 937 SER E N 1
ATOM 9124 C CA . SER E 1 235 ? 47.483 -21.975 -33.420 1.00 45.70 937 SER E CA 1
ATOM 9125 C C . SER E 1 235 ? 47.073 -20.568 -32.976 1.00 51.12 937 SER E C 1
ATOM 9126 O O . SER E 1 235 ? 46.553 -20.428 -31.867 1.00 51.75 937 SER E O 1
ATOM 9129 N N . TYR E 1 236 ? 47.280 -19.536 -33.829 1.00 48.08 938 TYR E N 1
ATOM 9130 C CA . TYR E 1 236 ? 46.939 -18.127 -33.537 1.00 47.25 938 TYR E CA 1
ATOM 9131 C C . TYR E 1 236 ? 45.703 -17.672 -34.324 1.00 51.02 938 TYR E C 1
ATOM 9132 O O . TYR E 1 236 ? 45.320 -18.336 -35.290 1.00 50.05 938 TYR E O 1
ATOM 9141 N N . HIS E 1 237 ? 45.055 -16.565 -33.905 1.00 48.02 939 HIS E N 1
ATOM 9142 C CA . HIS E 1 237 ? 43.861 -16.093 -34.615 1.00 48.36 939 HIS E CA 1
ATOM 9143 C C . HIS E 1 237 ? 44.180 -15.653 -36.057 1.00 51.52 939 HIS E C 1
ATOM 9144 O O . HIS E 1 237 ? 45.330 -15.275 -36.302 1.00 50.24 939 HIS E O 1
ATOM 9151 N N . PRO E 1 238 ? 43.228 -15.740 -37.032 1.00 49.04 940 PRO E N 1
ATOM 9152 C CA . PRO E 1 238 ? 43.532 -15.258 -38.395 1.00 49.65 940 PRO E CA 1
ATOM 9153 C C . PRO E 1 238 ? 43.966 -13.799 -38.335 1.00 57.54 940 PRO E C 1
ATOM 9154 O O . PRO E 1 238 ? 43.287 -12.975 -37.713 1.00 58.82 940 PRO E O 1
ATOM 9158 N N . MET E 1 239 ? 45.134 -13.496 -38.891 1.00 55.84 941 MET E N 1
ATOM 9159 C CA . MET E 1 239 ? 45.654 -12.134 -38.853 1.00 56.52 941 MET E CA 1
ATOM 9160 C C . MET E 1 239 ? 45.038 -11.314 -40.005 1.00 65.33 941 MET E C 1
ATOM 9161 O O . MET E 1 239 ? 45.413 -11.457 -41.176 1.00 64.48 941 MET E O 1
ATOM 9166 N N . VAL E 1 240 ? 44.021 -10.510 -39.625 1.00 65.07 942 VAL E N 1
ATOM 9167 C CA . VAL E 1 240 ? 43.145 -9.656 -40.426 1.00 66.07 942 VAL E CA 1
ATOM 9168 C C . VAL E 1 240 ? 43.850 -8.861 -41.535 1.00 71.57 942 VAL E C 1
ATOM 9169 O O . VAL E 1 240 ? 43.552 -9.090 -42.712 1.00 71.87 942 VAL E O 1
ATOM 9171 N N . THR E 1 241 ? 44.753 -7.929 -41.163 1.00 68.18 943 THR E N 1
ATOM 9172 C CA . THR E 1 241 ? 45.509 -7.059 -42.081 1.00 68.10 943 THR E CA 1
ATOM 9173 C C . THR E 1 241 ? 46.871 -7.700 -42.436 1.00 72.51 943 THR E C 1
ATOM 9174 O O . THR E 1 241 ? 47.332 -8.584 -41.711 1.00 73.02 943 THR E O 1
ATOM 9178 N N . ALA E 1 242 ? 47.497 -7.269 -43.557 1.00 68.85 944 ALA E N 1
ATOM 9179 C CA . ALA E 1 242 ? 48.816 -7.743 -44.008 1.00 68.38 944 ALA E CA 1
ATOM 9180 C C . ALA E 1 242 ? 49.925 -7.293 -43.046 1.00 70.45 944 ALA E C 1
ATOM 9181 O O . ALA E 1 242 ? 50.766 -8.107 -42.680 1.00 70.42 944 ALA E O 1
ATOM 9183 N N . SER E 1 243 ? 49.895 -6.021 -42.611 1.00 65.52 945 SER E N 1
ATOM 9184 C CA . SER E 1 243 ? 50.851 -5.418 -41.672 1.00 64.85 945 SER E CA 1
ATOM 9185 C C . SER E 1 243 ? 50.814 -6.090 -40.295 1.00 67.22 945 SER E C 1
ATOM 9186 O O . SER E 1 243 ? 51.825 -6.072 -39.593 1.00 66.79 945 SER E O 1
ATOM 9188 N N . GLU E 1 244 ? 49.651 -6.684 -39.919 1.00 62.72 946 GLU E N 1
ATOM 9189 C CA . GLU E 1 244 ? 49.436 -7.439 -38.669 1.00 61.94 946 GLU E CA 1
ATOM 9190 C C . GLU E 1 244 ? 50.202 -8.768 -38.769 1.00 63.50 946 GLU E C 1
ATOM 9191 O O . GLU E 1 244 ? 50.850 -9.183 -37.803 1.00 62.66 946 GLU E O 1
ATOM 9197 N N . ARG E 1 245 ? 50.109 -9.420 -39.951 1.00 58.09 947 ARG E N 1
ATOM 9198 C CA . ARG E 1 245 ? 50.736 -10.704 -40.279 1.00 57.26 947 ARG E CA 1
ATOM 9199 C C . ARG E 1 245 ? 52.257 -10.564 -40.331 1.00 60.34 947 ARG E C 1
ATOM 9200 O O . ARG E 1 245 ? 52.971 -11.377 -39.749 1.00 58.87 947 ARG E O 1
ATOM 9208 N N . ILE E 1 246 ? 52.735 -9.503 -40.996 1.00 57.93 948 ILE E N 1
ATOM 9209 C CA . ILE E 1 246 ? 54.151 -9.168 -41.172 1.00 57.83 948 ILE E CA 1
ATOM 9210 C C . ILE E 1 246 ? 54.819 -8.891 -39.827 1.00 62.03 948 ILE E C 1
ATOM 9211 O O . ILE E 1 246 ? 55.834 -9.506 -39.523 1.00 62.37 948 ILE E O 1
ATOM 9216 N N . PHE E 1 247 ? 54.232 -7.999 -39.023 1.00 58.46 949 PHE E N 1
ATOM 9217 C CA . PHE E 1 247 ? 54.750 -7.621 -37.711 1.00 58.40 949 PHE E CA 1
ATOM 9218 C C . PHE E 1 247 ? 54.830 -8.806 -36.736 1.00 58.92 949 PHE E C 1
ATOM 9219 O O . PHE E 1 247 ? 55.879 -9.008 -36.130 1.00 58.94 949 PHE E O 1
ATOM 9227 N N . VAL E 1 248 ? 53.744 -9.586 -36.600 1.00 52.78 950 VAL E N 1
ATOM 9228 C CA . VAL E 1 248 ? 53.678 -10.706 -35.659 1.00 51.82 950 VAL E CA 1
ATOM 9229 C C . VAL E 1 248 ? 54.623 -11.853 -36.048 1.00 56.57 950 VAL E C 1
ATOM 9230 O O . VAL E 1 248 ? 55.293 -12.392 -35.155 1.00 57.27 950 VAL E O 1
ATOM 9234 N N . LEU E 1 249 ? 54.692 -12.220 -37.351 1.00 51.93 951 LEU E N 1
ATOM 9235 C CA . LEU E 1 249 ? 55.579 -13.307 -37.788 1.00 52.01 951 LEU E CA 1
ATOM 9236 C C . LEU E 1 249 ? 57.055 -12.903 -37.729 1.00 58.49 951 LEU E C 1
ATOM 9237 O O . LEU E 1 249 ? 57.898 -13.769 -37.495 1.00 58.38 951 LEU E O 1
ATOM 9242 N N . ASN E 1 250 ? 57.362 -11.595 -37.885 1.00 56.23 952 ASN E N 1
ATOM 9243 C CA . ASN E 1 250 ? 58.731 -11.082 -37.776 1.00 56.64 952 ASN E CA 1
ATOM 9244 C C . ASN E 1 250 ? 59.190 -10.979 -36.323 1.00 61.90 952 ASN E C 1
ATOM 9245 O O . ASN E 1 250 ? 60.345 -11.283 -36.036 1.00 62.54 952 ASN E O 1
ATOM 9250 N N . GLN E 1 251 ? 58.277 -10.639 -35.402 1.00 59.05 953 GLN E N 1
ATOM 9251 C CA . GLN E 1 251 ? 58.553 -10.571 -33.961 1.00 59.63 953 GLN E CA 1
ATOM 9252 C C . GLN E 1 251 ? 58.860 -11.968 -33.405 1.00 65.06 953 GLN E C 1
ATOM 9253 O O . GLN E 1 251 ? 59.409 -12.096 -32.313 1.00 66.43 953 GLN E O 1
ATOM 9259 N N . LEU E 1 252 ? 58.513 -13.006 -34.176 1.00 60.61 954 LEU E N 1
ATOM 9260 C CA . LEU E 1 252 ? 58.686 -14.428 -33.883 1.00 58.79 954 LEU E CA 1
ATOM 9261 C C . LEU E 1 252 ? 60.018 -14.943 -34.450 1.00 62.23 954 LEU E C 1
ATOM 9262 O O . LEU E 1 252 ? 60.656 -15.807 -33.848 1.00 61.90 954 LEU E O 1
ATOM 9267 N N . ARG E 1 253 ? 60.420 -14.405 -35.612 1.00 58.69 955 ARG E N 1
ATOM 9268 C CA . ARG E 1 253 ? 61.625 -14.750 -36.373 1.00 58.84 955 ARG E CA 1
ATOM 9269 C C . ARG E 1 253 ? 62.867 -13.955 -35.967 1.00 63.41 955 ARG E C 1
ATOM 9270 O O . ARG E 1 253 ? 63.959 -14.285 -36.443 1.00 63.08 955 ARG E O 1
ATOM 9278 N N . ASP E 1 254 ? 62.702 -12.865 -35.181 1.00 60.09 956 ASP E N 1
ATOM 9279 C CA . ASP E 1 254 ? 63.783 -11.948 -34.816 1.00 79.38 956 ASP E CA 1
ATOM 9280 C C . ASP E 1 254 ? 65.015 -12.617 -34.207 1.00 89.50 956 ASP E C 1
ATOM 9281 O O . ASP E 1 254 ? 64.906 -13.341 -33.226 1.00 48.56 956 ASP E O 1
ATOM 9286 N N . SER E 1 257 ? 66.486 -11.210 -30.729 1.00 76.05 959 SER E N 1
ATOM 9287 C CA . SER E 1 257 ? 65.508 -11.014 -29.661 1.00 75.79 959 SER E CA 1
ATOM 9288 C C . SER E 1 257 ? 64.052 -11.368 -30.102 1.00 79.79 959 SER E C 1
ATOM 9289 O O . SER E 1 257 ? 63.254 -10.456 -30.354 1.00 78.85 959 SER E O 1
ATOM 9292 N N . PRO E 1 258 ? 63.675 -12.671 -30.212 1.00 76.89 960 PRO E N 1
ATOM 9293 C CA . PRO E 1 258 ? 62.299 -12.993 -30.627 1.00 76.61 960 PRO E CA 1
ATOM 9294 C C . PRO E 1 258 ? 61.310 -12.963 -29.460 1.00 79.51 960 PRO E C 1
ATOM 9295 O O . PRO E 1 258 ? 61.731 -12.880 -28.305 1.00 78.79 960 PRO E O 1
ATOM 9299 N N . LYS E 1 259 ? 59.996 -13.003 -29.771 1.00 75.54 961 LYS E N 1
ATOM 9300 C CA . LYS E 1 259 ? 58.892 -12.984 -28.803 1.00 75.35 961 LYS E CA 1
ATOM 9301 C C . LYS E 1 259 ? 57.547 -13.468 -29.399 1.00 79.46 961 LYS E C 1
ATOM 9302 O O . LYS E 1 259 ? 57.304 -13.341 -30.606 1.00 78.30 961 LYS E O 1
ATOM 9304 N N . PHE E 1 260 ? 56.680 -14.023 -28.534 1.00 76.56 962 PHE E N 1
ATOM 9305 C CA . PHE E 1 260 ? 55.332 -14.456 -28.897 1.00 76.59 962 PHE E CA 1
ATOM 9306 C C . PHE E 1 260 ? 54.380 -13.272 -28.632 1.00 81.00 962 PHE E C 1
ATOM 9307 O O . PHE E 1 260 ? 54.672 -12.464 -27.740 1.00 80.81 962 PHE E O 1
ATOM 9315 N N . PRO E 1 261 ? 53.245 -13.138 -29.366 1.00 77.58 963 PRO E N 1
ATOM 9316 C CA . PRO E 1 261 ? 52.314 -12.024 -29.087 1.00 77.29 963 PRO E CA 1
ATOM 9317 C C . PRO E 1 261 ? 51.702 -12.112 -27.694 1.00 80.18 963 PRO E C 1
ATOM 9318 O O . PRO E 1 261 ? 51.540 -13.216 -27.166 1.00 79.87 963 PRO E O 1
ATOM 9322 N N . GLU E 1 262 ? 51.363 -10.946 -27.108 1.00 76.02 964 GLU E N 1
ATOM 9323 C CA . GLU E 1 262 ? 50.782 -10.809 -25.767 1.00 75.54 964 GLU E CA 1
ATOM 9324 C C . GLU E 1 262 ? 49.575 -11.723 -25.526 1.00 79.01 964 GLU E C 1
ATOM 9325 O O . GLU E 1 262 ? 49.492 -12.339 -24.460 1.00 78.67 964 GLU E O 1
ATOM 9327 N N . ASP E 1 263 ? 48.676 -11.847 -26.529 1.00 74.96 965 ASP E N 1
ATOM 9328 C CA . ASP E 1 263 ? 47.482 -12.694 -26.443 1.00 74.81 965 ASP E CA 1
ATOM 9329 C C . ASP E 1 263 ? 47.776 -14.183 -26.634 1.00 79.99 965 ASP E C 1
ATOM 9330 O O . ASP E 1 263 ? 46.908 -15.014 -26.353 1.00 79.89 965 ASP E O 1
ATOM 9335 N N . PHE E 1 264 ? 48.993 -14.531 -27.073 1.00 77.26 966 PHE E N 1
ATOM 9336 C CA . PHE E 1 264 ? 49.369 -15.930 -27.242 1.00 77.63 966 PHE E CA 1
ATOM 9337 C C . PHE E 1 264 ? 49.920 -16.449 -25.889 1.00 83.87 966 PHE E C 1
ATOM 9338 O O . PHE E 1 264 ? 51.112 -16.738 -25.744 1.00 83.49 966 PHE E O 1
ATOM 9346 N N . ASP E 1 265 ? 49.010 -16.526 -24.891 1.00 81.93 967 ASP E N 1
ATOM 9347 C CA . ASP E 1 265 ? 49.249 -16.903 -23.494 1.00 82.32 967 ASP E CA 1
ATOM 9348 C C . ASP E 1 265 ? 49.807 -18.310 -23.273 1.00 87.49 967 ASP E C 1
ATOM 9349 O O . ASP E 1 265 ? 49.368 -19.259 -23.921 1.00 86.88 967 ASP E O 1
ATOM 9351 N N . ASP E 1 266 ? 50.751 -18.441 -22.310 1.00 84.61 968 ASP E N 1
ATOM 9352 C CA . ASP E 1 266 ? 51.346 -19.718 -21.903 1.00 84.14 968 ASP E CA 1
ATOM 9353 C C . ASP E 1 266 ? 50.311 -20.546 -21.122 1.00 88.18 968 ASP E C 1
ATOM 9354 O O . ASP E 1 266 ? 50.370 -21.776 -21.141 1.00 88.46 968 ASP E O 1
ATOM 9356 N N . GLY E 1 267 ? 49.364 -19.860 -20.473 1.00 83.68 969 GLY E N 1
ATOM 9357 C CA . GLY E 1 267 ? 48.289 -20.474 -19.700 1.00 83.16 969 GLY E CA 1
ATOM 9358 C C . GLY E 1 267 ? 47.348 -21.362 -20.500 1.00 85.49 969 GLY E C 1
ATOM 9359 O O . GLY E 1 267 ? 46.811 -22.329 -19.956 1.00 85.43 969 GLY E O 1
ATOM 9360 N N . GLU E 1 268 ? 47.147 -21.049 -21.796 1.00 80.11 970 GLU E N 1
ATOM 9361 C CA . GLU E 1 268 ? 46.274 -21.805 -22.690 1.00 79.17 970 GLU E CA 1
ATOM 9362 C C . GLU E 1 268 ? 47.024 -22.420 -23.884 1.00 83.64 970 GLU E C 1
ATOM 9363 O O . GLU E 1 268 ? 46.496 -23.331 -24.531 1.00 83.38 970 GLU E O 1
ATOM 9365 N N . HIS E 1 269 ? 48.244 -21.916 -24.188 1.00 79.97 971 HIS E N 1
ATOM 9366 C CA . HIS E 1 269 ? 49.047 -22.378 -25.330 1.00 79.22 971 HIS E CA 1
ATOM 9367 C C . HIS E 1 269 ? 50.482 -22.768 -24.931 1.00 80.92 971 HIS E C 1
ATOM 9368 O O . HIS E 1 269 ? 51.427 -22.423 -25.639 1.00 80.79 971 HIS E O 1
ATOM 9375 N N . ALA E 1 270 ? 50.642 -23.505 -23.818 1.00 75.42 972 ALA E N 1
ATOM 9376 C CA . ALA E 1 270 ? 51.953 -23.938 -23.321 1.00 74.14 972 ALA E CA 1
ATOM 9377 C C . ALA E 1 270 ? 52.653 -24.964 -24.227 1.00 75.57 972 ALA E C 1
ATOM 9378 O O . ALA E 1 270 ? 53.834 -24.791 -24.545 1.00 76.03 972 ALA E O 1
ATOM 9380 N N . LYS E 1 271 ? 51.941 -26.033 -24.627 1.00 69.15 973 LYS E N 1
ATOM 9381 C CA . LYS E 1 271 ? 52.516 -27.091 -25.464 1.00 67.54 973 LYS E CA 1
ATOM 9382 C C . LYS E 1 271 ? 52.793 -26.640 -26.905 1.00 65.32 973 LYS E C 1
ATOM 9383 O O . LYS E 1 271 ? 53.663 -27.218 -27.552 1.00 64.18 973 LYS E O 1
ATOM 9385 N N . GLN E 1 272 ? 52.093 -25.594 -27.384 1.00 58.31 974 GLN E N 1
ATOM 9386 C CA . GLN E 1 272 ? 52.289 -25.046 -28.727 1.00 57.43 974 GLN E CA 1
ATOM 9387 C C . GLN E 1 272 ? 53.531 -24.159 -28.752 1.00 60.16 974 GLN E C 1
ATOM 9388 O O . GLN E 1 272 ? 54.372 -24.331 -29.628 1.00 59.80 974 GLN E O 1
ATOM 9394 N N . LYS E 1 273 ? 53.692 -23.263 -27.751 1.00 56.37 975 LYS E N 1
ATOM 9395 C CA . LYS E 1 273 ? 54.858 -22.379 -27.627 1.00 55.57 975 LYS E CA 1
ATOM 9396 C C . LYS E 1 273 ? 56.160 -23.186 -27.542 1.00 59.35 975 LYS E C 1
ATOM 9397 O O . LYS E 1 273 ? 57.172 -22.751 -28.093 1.00 59.78 975 LYS E O 1
ATOM 9403 N N . SER E 1 274 ? 56.122 -24.380 -26.909 1.00 54.33 976 SER E N 1
ATOM 9404 C CA . SER E 1 274 ? 57.295 -25.253 -26.776 1.00 53.91 976 SER E CA 1
ATOM 9405 C C . SER E 1 274 ? 57.701 -25.847 -28.122 1.00 55.93 976 SER E C 1
ATOM 9406 O O . SER E 1 274 ? 58.879 -25.770 -28.486 1.00 54.17 976 SER E O 1
ATOM 9409 N N . VAL E 1 275 ? 56.710 -26.393 -28.876 1.00 51.78 977 VAL E N 1
ATOM 9410 C CA . VAL E 1 275 ? 56.913 -26.985 -30.201 1.00 50.61 977 VAL E CA 1
ATOM 9411 C C . VAL E 1 275 ? 57.393 -25.915 -31.187 1.00 51.18 977 VAL E C 1
ATOM 9412 O O . VAL E 1 275 ? 58.304 -26.180 -31.966 1.00 49.13 977 VAL E O 1
ATOM 9416 N N . ILE E 1 276 ? 56.774 -24.717 -31.154 1.00 47.94 978 ILE E N 1
ATOM 9417 C CA . ILE E 1 276 ? 57.091 -23.607 -32.068 1.00 48.01 978 ILE E CA 1
ATOM 9418 C C . ILE E 1 276 ? 58.537 -23.108 -31.855 1.00 53.51 978 ILE E C 1
ATOM 9419 O O . ILE E 1 276 ? 59.283 -23.015 -32.834 1.00 53.52 978 ILE E O 1
ATOM 9424 N N . SER E 1 277 ? 58.927 -22.832 -30.577 1.00 50.60 979 SER E N 1
ATOM 9425 C CA . SER E 1 277 ? 60.266 -22.373 -30.166 1.00 50.64 979 SER E CA 1
ATOM 9426 C C . SER E 1 277 ? 61.331 -23.315 -30.661 1.00 53.51 979 SER E C 1
ATOM 9427 O O . SER E 1 277 ? 62.257 -22.875 -31.340 1.00 53.76 979 SER E O 1
ATOM 9430 N N . TRP E 1 278 ? 61.161 -24.621 -30.364 1.00 49.08 980 TRP E N 1
ATOM 9431 C CA . TRP E 1 278 ? 62.059 -25.712 -30.730 1.00 49.03 980 TRP E CA 1
ATOM 9432 C C . TRP E 1 278 ? 62.326 -25.789 -32.247 1.00 51.54 980 TRP E C 1
ATOM 9433 O O . TRP E 1 278 ? 63.472 -25.960 -32.676 1.00 49.57 980 TRP E O 1
ATOM 9444 N N . LEU E 1 279 ? 61.264 -25.636 -33.045 1.00 48.53 981 LEU E N 1
ATOM 9445 C CA . LEU E 1 279 ? 61.342 -25.651 -34.503 1.00 47.61 981 LEU E CA 1
ATOM 9446 C C . LEU E 1 279 ? 61.915 -24.342 -35.034 1.00 53.95 981 LEU E C 1
ATOM 9447 O O . LEU E 1 279 ? 62.490 -24.350 -36.124 1.00 54.31 981 LEU E O 1
ATOM 9452 N N . LEU E 1 280 ? 61.729 -23.211 -34.306 1.00 52.15 982 LEU E N 1
ATOM 9453 C CA . LEU E 1 280 ? 62.207 -21.907 -34.799 1.00 53.23 982 LEU E CA 1
ATOM 9454 C C . LEU E 1 280 ? 63.618 -21.519 -34.343 1.00 62.02 982 LEU E C 1
ATOM 9455 O O . LEU E 1 280 ? 63.994 -20.348 -34.457 1.00 62.69 982 LEU E O 1
ATOM 9460 N N . ASN E 1 281 ? 64.411 -22.501 -33.879 1.00 61.20 983 ASN E N 1
ATOM 9461 C CA . ASN E 1 281 ? 65.779 -22.286 -33.432 1.00 62.02 983 ASN E CA 1
ATOM 9462 C C . ASN E 1 281 ? 66.654 -21.783 -34.567 1.00 69.07 983 ASN E C 1
ATOM 9463 O O . ASN E 1 281 ? 66.550 -22.290 -35.686 1.00 68.15 983 ASN E O 1
ATOM 9468 N N . HIS E 1 282 ? 67.489 -20.755 -34.290 1.00 68.36 984 HIS E N 1
ATOM 9469 C CA . HIS E 1 282 ? 68.367 -20.153 -35.301 1.00 68.84 984 HIS E CA 1
ATOM 9470 C C . HIS E 1 282 ? 69.383 -21.143 -35.870 1.00 69.82 984 HIS E C 1
ATOM 9471 O O . HIS E 1 282 ? 69.646 -21.134 -37.079 1.00 68.52 984 HIS E O 1
ATOM 9478 N N . ASP E 1 283 ? 69.900 -22.027 -34.999 1.00 65.09 985 ASP E N 1
ATOM 9479 C CA . ASP E 1 283 ? 70.850 -23.067 -35.360 1.00 63.82 985 ASP E CA 1
ATOM 9480 C C . ASP E 1 283 ? 70.107 -24.347 -35.792 1.00 63.23 985 ASP E C 1
ATOM 9481 O O . ASP E 1 283 ? 69.504 -25.012 -34.938 1.00 62.72 985 ASP E O 1
ATOM 9486 N N . PRO E 1 284 ? 70.179 -24.735 -37.091 1.00 56.74 986 PRO E N 1
ATOM 9487 C CA . PRO E 1 284 ? 69.488 -25.958 -37.542 1.00 55.97 986 PRO E CA 1
ATOM 9488 C C . PRO E 1 284 ? 69.641 -27.183 -36.636 1.00 61.11 986 PRO E C 1
ATOM 9489 O O . PRO E 1 284 ? 68.660 -27.903 -36.433 1.00 60.71 986 PRO E O 1
ATOM 9493 N N . ALA E 1 285 ? 70.847 -27.387 -36.049 1.00 57.70 987 ALA E N 1
ATOM 9494 C CA . ALA E 1 285 ? 71.162 -28.510 -35.162 1.00 57.33 987 ALA E CA 1
ATOM 9495 C C . ALA E 1 285 ? 70.361 -28.521 -33.871 1.00 61.53 987 ALA E C 1
ATOM 9496 O O . ALA E 1 285 ? 70.202 -29.583 -33.272 1.00 61.72 987 ALA E O 1
ATOM 9498 N N . LYS E 1 286 ? 69.868 -27.358 -33.424 1.00 58.67 988 LYS E N 1
ATOM 9499 C CA . LYS E 1 286 ? 69.057 -27.287 -32.201 1.00 58.41 988 LYS E CA 1
ATOM 9500 C C . LYS E 1 286 ? 67.579 -27.676 -32.478 1.00 60.37 988 LYS E C 1
ATOM 9501 O O . LYS E 1 286 ? 66.857 -28.011 -31.536 1.00 60.19 988 LYS E O 1
ATOM 9503 N N . ARG E 1 287 ? 67.141 -27.623 -33.767 1.00 53.98 989 ARG E N 1
ATOM 9504 C CA . ARG E 1 287 ? 65.775 -27.954 -34.204 1.00 51.95 989 ARG E CA 1
ATOM 9505 C C . ARG E 1 287 ? 65.581 -29.477 -34.165 1.00 53.26 989 ARG E C 1
ATOM 9506 O O . ARG E 1 287 ? 66.554 -30.206 -34.398 1.00 52.55 989 ARG E O 1
ATOM 9514 N N . PRO E 1 288 ? 64.342 -29.993 -33.966 1.00 47.65 990 PRO E N 1
ATOM 9515 C CA . PRO E 1 288 ? 64.157 -31.457 -34.035 1.00 47.20 990 PRO E CA 1
ATOM 9516 C C . PRO E 1 288 ? 63.991 -31.953 -35.478 1.00 52.07 990 PRO E C 1
ATOM 9517 O O . PRO E 1 288 ? 63.790 -31.150 -36.400 1.00 52.14 990 PRO E O 1
ATOM 9521 N N . THR E 1 289 ? 64.059 -33.280 -35.680 1.00 47.90 991 THR E N 1
ATOM 9522 C CA . THR E 1 289 ? 63.724 -33.867 -36.972 1.00 47.26 991 THR E CA 1
ATOM 9523 C C . THR E 1 289 ? 62.221 -34.102 -36.840 1.00 51.21 991 THR E C 1
ATOM 9524 O O . THR E 1 289 ? 61.688 -34.032 -35.726 1.00 50.30 991 THR E O 1
ATOM 9528 N N . ALA E 1 290 ? 61.532 -34.367 -37.953 1.00 49.12 992 ALA E N 1
ATOM 9529 C CA . ALA E 1 290 ? 60.098 -34.653 -37.937 1.00 48.23 992 ALA E CA 1
ATOM 9530 C C . ALA E 1 290 ? 59.775 -35.917 -37.104 1.00 49.82 992 ALA E C 1
ATOM 9531 O O . ALA E 1 290 ? 58.776 -35.893 -36.387 1.00 47.40 992 ALA E O 1
ATOM 9533 N N . THR E 1 291 ? 60.644 -36.984 -37.144 1.00 48.47 993 THR E N 1
ATOM 9534 C CA . THR E 1 291 ? 60.461 -38.217 -36.327 1.00 49.43 993 THR E CA 1
ATOM 9535 C C . THR E 1 291 ? 60.791 -37.955 -34.844 1.00 55.09 993 THR E C 1
ATOM 9536 O O . THR E 1 291 ? 60.166 -38.552 -33.967 1.00 55.04 993 THR E O 1
ATOM 9540 N N . GLU E 1 292 ? 61.769 -37.054 -34.580 1.00 51.82 994 GLU E N 1
ATOM 9541 C CA . GLU E 1 292 ? 62.184 -36.603 -33.244 1.00 51.79 994 GLU E CA 1
ATOM 9542 C C . GLU E 1 292 ? 60.971 -35.932 -32.583 1.00 55.33 994 GLU E C 1
ATOM 9543 O O . GLU E 1 292 ? 60.671 -36.215 -31.426 1.00 55.62 994 GLU E O 1
ATOM 9549 N N . LEU E 1 293 ? 60.225 -35.113 -33.347 1.00 51.04 995 LEU E N 1
ATOM 9550 C CA . LEU E 1 293 ? 59.028 -34.446 -32.848 1.00 50.61 995 LEU E CA 1
ATOM 9551 C C . LEU E 1 293 ? 57.833 -35.403 -32.720 1.00 57.30 995 LEU E C 1
ATOM 9552 O O . LEU E 1 293 ? 57.084 -35.317 -31.743 1.00 57.73 995 LEU E O 1
ATOM 9557 N N . LEU E 1 294 ? 57.668 -36.338 -33.681 1.00 55.98 996 LEU E N 1
ATOM 9558 C CA . LEU E 1 294 ? 56.605 -37.362 -33.641 1.00 55.95 996 LEU E CA 1
ATOM 9559 C C . LEU E 1 294 ? 56.802 -38.301 -32.434 1.00 63.76 996 LEU E C 1
ATOM 9560 O O . LEU E 1 294 ? 55.818 -38.703 -31.819 1.00 63.99 996 LEU E O 1
ATOM 9565 N N . LYS E 1 295 ? 58.071 -38.630 -32.099 1.00 62.46 997 LYS E N 1
ATOM 9566 C CA . LYS E 1 295 ? 58.445 -39.475 -30.965 1.00 63.80 997 LYS E CA 1
ATOM 9567 C C . LYS E 1 295 ? 58.841 -38.554 -29.786 1.00 72.24 997 LYS E C 1
ATOM 9568 O O . LYS E 1 295 ? 60.008 -38.516 -29.367 1.00 72.65 997 LYS E O 1
ATOM 9570 N N . SER E 1 296 ? 57.848 -37.771 -29.289 1.00 70.41 998 SER E N 1
ATOM 9571 C CA . SER E 1 296 ? 57.973 -36.792 -28.196 1.00 70.68 998 SER E CA 1
ATOM 9572 C C . SER E 1 296 ? 56.607 -36.512 -27.549 1.00 75.13 998 SER E C 1
ATOM 9573 O O . SER E 1 296 ? 55.600 -36.391 -28.255 1.00 74.74 998 SER E O 1
ATOM 9576 N N . GLU E 1 297 ? 56.591 -36.374 -26.208 1.00 72.35 999 GLU E N 1
ATOM 9577 C CA . GLU E 1 297 ? 55.378 -36.123 -25.409 1.00 72.24 999 GLU E CA 1
ATOM 9578 C C . GLU E 1 297 ? 54.778 -34.699 -25.568 1.00 74.48 999 GLU E C 1
ATOM 9579 O O . GLU E 1 297 ? 53.731 -34.403 -24.967 1.00 74.15 999 GLU E O 1
ATOM 9581 N N . LEU E 1 298 ? 55.417 -33.835 -26.393 1.00 68.81 1000 LEU E N 1
ATOM 9582 C CA . LEU E 1 298 ? 54.938 -32.472 -26.666 1.00 67.26 1000 LEU E CA 1
ATOM 9583 C C . LEU E 1 298 ? 53.659 -32.478 -27.507 1.00 68.27 1000 LEU E C 1
ATOM 9584 O O . LEU E 1 298 ? 52.829 -31.581 -27.368 1.00 67.44 1000 LEU E O 1
ATOM 9589 N N . LEU E 1 299 ? 53.522 -33.480 -28.390 1.00 63.42 1001 LEU E N 1
ATOM 9590 C CA . LEU E 1 299 ? 52.369 -33.666 -29.265 1.00 62.56 1001 LEU E CA 1
ATOM 9591 C C . LEU E 1 299 ? 51.335 -34.610 -28.624 1.00 64.06 1001 LEU E C 1
ATOM 9592 O O . LEU E 1 299 ? 51.688 -35.738 -28.232 1.00 62.64 1001 LEU E O 1
ATOM 9597 N N . PRO E 1 300 ? 50.048 -34.183 -28.541 1.00 58.24 1002 PRO E N 1
ATOM 9598 C CA . PRO E 1 300 ? 49.015 -35.082 -28.000 1.00 57.29 1002 PRO E CA 1
ATOM 9599 C C . PRO E 1 300 ? 48.795 -36.284 -28.927 1.00 60.38 1002 PRO E C 1
ATOM 9600 O O . PRO E 1 300 ? 48.837 -36.110 -30.148 1.00 60.74 1002 PRO E O 1
ATOM 9604 N N . PRO E 1 301 ? 48.564 -37.507 -28.384 1.00 55.08 1003 PRO E N 1
ATOM 9605 C CA . PRO E 1 301 ? 48.341 -38.676 -29.253 1.00 53.49 1003 PRO E CA 1
ATOM 9606 C C . PRO E 1 301 ? 47.186 -38.523 -30.236 1.00 57.15 1003 PRO E C 1
ATOM 9607 O O . PRO E 1 301 ? 46.281 -37.730 -29.966 1.00 56.34 1003 PRO E O 1
ATOM 9611 N N . PRO E 1 302 ? 47.181 -39.282 -31.367 1.00 53.80 1004 PRO E N 1
ATOM 9612 C CA . PRO E 1 302 ? 46.076 -39.157 -32.334 1.00 54.67 1004 PRO E CA 1
ATOM 9613 C C . PRO E 1 302 ? 44.712 -39.544 -31.773 1.00 75.70 1004 PRO E C 1
ATOM 9614 O O . PRO E 1 302 ? 44.642 -40.339 -30.843 1.00 53.37 1004 PRO E O 1
ATOM 9618 N N . SER F 1 8 ? 24.939 5.762 -77.595 1.00 54.82 584 SER F N 1
ATOM 9619 C CA . SER F 1 8 ? 25.305 5.907 -76.185 1.00 53.91 584 SER F CA 1
ATOM 9620 C C . SER F 1 8 ? 24.546 4.910 -75.324 1.00 53.94 584 SER F C 1
ATOM 9621 O O . SER F 1 8 ? 23.320 4.950 -75.277 1.00 53.14 584 SER F O 1
ATOM 9624 N N . ARG F 1 9 ? 25.287 4.045 -74.621 1.00 47.74 585 ARG F N 1
ATOM 9625 C CA . ARG F 1 9 ? 24.764 3.026 -73.718 1.00 46.50 585 ARG F CA 1
ATOM 9626 C C . ARG F 1 9 ? 23.982 3.694 -72.582 1.00 47.10 585 ARG F C 1
ATOM 9627 O O . ARG F 1 9 ? 22.858 3.284 -72.294 1.00 46.76 585 ARG F O 1
ATOM 9635 N N . TYR F 1 10 ? 24.564 4.744 -71.979 1.00 41.98 586 TYR F N 1
ATOM 9636 C CA . TYR F 1 10 ? 23.975 5.508 -70.879 1.00 41.75 586 TYR F CA 1
ATOM 9637 C C . TYR F 1 10 ? 22.568 5.996 -71.183 1.00 44.35 586 TYR F C 1
ATOM 9638 O O . TYR F 1 10 ? 21.651 5.654 -70.441 1.00 43.99 586 TYR F O 1
ATOM 9647 N N . PHE F 1 11 ? 22.399 6.748 -72.295 1.00 40.17 587 PHE F N 1
ATOM 9648 C CA . PHE F 1 11 ? 21.127 7.319 -72.733 1.00 40.26 587 PHE F CA 1
ATOM 9649 C C . PHE F 1 11 ? 20.129 6.253 -73.263 1.00 43.14 587 PHE F C 1
ATOM 9650 O O . PHE F 1 11 ? 18.925 6.433 -73.106 1.00 42.82 587 PHE F O 1
ATOM 9658 N N . ILE F 1 12 ? 20.616 5.118 -73.769 1.00 39.23 588 ILE F N 1
ATOM 9659 C CA . ILE F 1 12 ? 19.770 4.008 -74.242 1.00 38.55 588 ILE F CA 1
ATOM 9660 C C . ILE F 1 12 ? 19.246 3.125 -73.080 1.00 41.00 588 ILE F C 1
ATOM 9661 O O . ILE F 1 12 ? 18.086 2.735 -73.116 1.00 40.77 588 ILE F O 1
ATOM 9666 N N . GLU F 1 13 ? 20.103 2.747 -72.104 1.00 37.48 589 GLU F N 1
ATOM 9667 C CA . GLU F 1 13 ? 19.714 1.796 -71.028 1.00 37.20 589 GLU F CA 1
ATOM 9668 C C . GLU F 1 13 ? 19.184 2.435 -69.743 1.00 38.82 589 GLU F C 1
ATOM 9669 O O . GLU F 1 13 ? 18.489 1.770 -68.977 1.00 39.09 589 GLU F O 1
ATOM 9675 N N . PHE F 1 14 ? 19.480 3.710 -69.524 1.00 34.08 590 PHE F N 1
ATOM 9676 C CA . PHE F 1 14 ? 19.021 4.426 -68.338 1.00 34.53 590 PHE F CA 1
ATOM 9677 C C . PHE F 1 14 ? 18.136 5.637 -68.629 1.00 39.50 590 PHE F C 1
ATOM 9678 O O . PHE F 1 14 ? 18.261 6.280 -69.671 1.00 41.21 590 PHE F O 1
ATOM 9686 N N . GLU F 1 15 ? 17.257 5.952 -67.692 1.00 34.59 591 GLU F N 1
ATOM 9687 C CA . GLU F 1 15 ? 16.447 7.153 -67.734 1.00 34.10 591 GLU F CA 1
ATOM 9688 C C . GLU F 1 15 ? 16.987 8.043 -66.602 1.00 39.66 591 GLU F C 1
ATOM 9689 O O . GLU F 1 15 ? 17.059 7.589 -65.448 1.00 39.03 591 GLU F O 1
ATOM 9695 N N . GLU F 1 16 ? 17.409 9.284 -66.938 1.00 37.55 592 GLU F N 1
ATOM 9696 C CA . GLU F 1 16 ? 17.911 10.226 -65.940 1.00 37.55 592 GLU F CA 1
ATOM 9697 C C . GLU F 1 16 ? 16.738 10.620 -65.055 1.00 41.78 592 GLU F C 1
ATOM 9698 O O . GLU F 1 16 ? 15.657 10.891 -65.555 1.00 43.26 592 GLU F O 1
ATOM 9704 N N . LEU F 1 17 ? 16.925 10.579 -63.750 1.00 38.30 593 LEU F N 1
ATOM 9705 C CA . LEU F 1 17 ? 15.876 10.935 -62.804 1.00 37.10 593 LEU F CA 1
ATOM 9706 C C . LEU F 1 17 ? 16.179 12.236 -62.107 1.00 36.64 593 LEU F C 1
ATOM 9707 O O . LEU F 1 17 ? 15.273 13.031 -61.968 1.00 36.50 593 LEU F O 1
ATOM 9712 N N . GLN F 1 18 ? 17.437 12.454 -61.659 1.00 31.09 594 GLN F N 1
ATOM 9713 C CA . GLN F 1 18 ? 17.853 13.615 -60.874 1.00 29.76 594 GLN F CA 1
ATOM 9714 C C . GLN F 1 18 ? 19.372 13.696 -60.754 1.00 33.59 594 GLN F C 1
ATOM 9715 O O . GLN F 1 18 ? 20.050 12.668 -60.607 1.00 31.72 594 GLN F O 1
ATOM 9721 N N . LEU F 1 19 ? 19.902 14.921 -60.748 1.00 31.98 595 LEU F N 1
ATOM 9722 C CA . LEU F 1 19 ? 21.347 15.145 -60.591 1.00 33.04 595 LEU F CA 1
ATOM 9723 C C . LEU F 1 19 ? 21.610 15.125 -59.093 1.00 36.82 595 LEU F C 1
ATOM 9724 O O . LEU F 1 19 ? 20.768 15.577 -58.334 1.00 34.48 595 LEU F O 1
ATOM 9729 N N . LEU F 1 20 ? 22.692 14.486 -58.649 1.00 36.01 596 LEU F N 1
ATOM 9730 C CA . LEU F 1 20 ? 22.968 14.391 -57.204 1.00 35.89 596 LEU F CA 1
ATOM 9731 C C . LEU F 1 20 ? 24.097 15.294 -56.791 1.00 40.81 596 LEU F C 1
ATOM 9732 O O . LEU F 1 20 ? 24.093 15.822 -55.680 1.00 40.80 596 LEU F O 1
ATOM 9737 N N . GLY F 1 21 ? 25.059 15.454 -57.679 1.00 38.35 597 GLY F N 1
ATOM 9738 C CA . GLY F 1 21 ? 26.221 16.293 -57.440 1.00 39.72 597 GLY F CA 1
ATOM 9739 C C . GLY F 1 21 ? 26.881 16.684 -58.738 1.00 47.45 597 GLY F C 1
ATOM 9740 O O . GLY F 1 21 ? 26.766 15.975 -59.739 1.00 47.87 597 GLY F O 1
ATOM 9741 N N . LYS F 1 22 ? 27.548 17.824 -58.738 1.00 46.69 598 LYS F N 1
ATOM 9742 C CA . LYS F 1 22 ? 28.234 18.311 -59.919 1.00 48.52 598 LYS F CA 1
ATOM 9743 C C . LYS F 1 22 ? 29.503 19.010 -59.491 1.00 57.73 598 LYS F C 1
ATOM 9744 O O . LYS F 1 22 ? 29.483 19.852 -58.589 1.00 56.86 598 LYS F O 1
ATOM 9750 N N . GLY F 1 23 ? 30.600 18.588 -60.109 1.00 58.42 599 GLY F N 1
ATOM 9751 C CA . GLY F 1 23 ? 31.936 19.137 -59.925 1.00 59.74 599 GLY F CA 1
ATOM 9752 C C . GLY F 1 23 ? 32.403 19.739 -61.233 1.00 67.03 599 GLY F C 1
ATOM 9753 O O . GLY F 1 23 ? 31.709 19.619 -62.252 1.00 66.26 599 GLY F O 1
ATOM 9754 N N . ALA F 1 24 ? 33.572 20.410 -61.218 1.00 66.24 600 ALA F N 1
ATOM 9755 C CA . ALA F 1 24 ? 34.144 21.018 -62.428 1.00 66.63 600 ALA F CA 1
ATOM 9756 C C . ALA F 1 24 ? 34.370 19.917 -63.478 1.00 71.75 600 ALA F C 1
ATOM 9757 O O . ALA F 1 24 ? 33.894 20.046 -64.609 1.00 71.43 600 ALA F O 1
ATOM 9759 N N . PHE F 1 25 ? 34.998 18.793 -63.053 1.00 68.41 601 PHE F N 1
ATOM 9760 C CA . PHE F 1 25 ? 35.273 17.637 -63.897 1.00 67.49 601 PHE F CA 1
ATOM 9761 C C . PHE F 1 25 ? 34.569 16.357 -63.351 1.00 68.20 601 PHE F C 1
ATOM 9762 O O . PHE F 1 25 ? 35.225 15.392 -62.934 1.00 68.54 601 PHE F O 1
ATOM 9764 N N . GLY F 1 26 ? 33.233 16.384 -63.351 1.00 60.52 602 GLY F N 1
ATOM 9765 C CA . GLY F 1 26 ? 32.417 15.264 -62.882 1.00 57.78 602 GLY F CA 1
ATOM 9766 C C . GLY F 1 26 ? 30.970 15.574 -62.532 1.00 55.34 602 GLY F C 1
ATOM 9767 O O . GLY F 1 26 ? 30.585 16.737 -62.349 1.00 54.59 602 GLY F O 1
ATOM 9768 N N . ALA F 1 27 ? 30.155 14.508 -62.435 1.00 46.37 603 ALA F N 1
ATOM 9769 C CA . ALA F 1 27 ? 28.738 14.572 -62.093 1.00 43.50 603 ALA F CA 1
ATOM 9770 C C . ALA F 1 27 ? 28.232 13.223 -61.591 1.00 44.97 603 ALA F C 1
ATOM 9771 O O . ALA F 1 27 ? 28.525 12.190 -62.206 1.00 43.84 603 ALA F O 1
ATOM 9773 N N . VAL F 1 28 ? 27.420 13.240 -60.503 1.00 38.26 604 VAL F N 1
ATOM 9774 C CA . VAL F 1 28 ? 26.719 12.056 -60.008 1.00 35.72 604 VAL F CA 1
ATOM 9775 C C . VAL F 1 28 ? 25.265 12.256 -60.444 1.00 36.69 604 VAL F C 1
ATOM 9776 O O . VAL F 1 28 ? 24.737 13.349 -60.280 1.00 35.40 604 VAL F O 1
ATOM 9780 N N . ILE F 1 29 ? 24.638 11.216 -61.036 1.00 31.80 605 ILE F N 1
ATOM 9781 C CA . ILE F 1 29 ? 23.265 11.258 -61.501 1.00 30.19 605 ILE F CA 1
ATOM 9782 C C . ILE F 1 29 ? 22.474 10.038 -61.001 1.00 35.84 605 ILE F C 1
ATOM 9783 O O . ILE F 1 29 ? 22.942 8.912 -61.170 1.00 35.61 605 ILE F O 1
ATOM 9788 N N . LYS F 1 30 ? 21.263 10.264 -60.403 1.00 32.86 606 LYS F N 1
ATOM 9789 C CA . LYS F 1 30 ? 20.316 9.213 -60.008 1.00 32.90 606 LYS F CA 1
ATOM 9790 C C . LYS F 1 30 ? 19.637 8.803 -61.293 1.00 35.98 606 LYS F C 1
ATOM 9791 O O . LYS F 1 30 ? 19.001 9.630 -61.937 1.00 36.53 606 LYS F O 1
ATOM 9797 N N . VAL F 1 31 ? 19.807 7.556 -61.698 1.00 30.89 607 VAL F N 1
ATOM 9798 C CA . VAL F 1 31 ? 19.209 7.061 -62.949 1.00 28.62 607 VAL F CA 1
ATOM 9799 C C . VAL F 1 31 ? 18.328 5.862 -62.647 1.00 30.11 607 VAL F C 1
ATOM 9800 O O . VAL F 1 31 ? 18.440 5.296 -61.564 1.00 27.12 607 VAL F O 1
ATOM 9804 N N . GLN F 1 32 ? 17.456 5.473 -63.597 1.00 28.13 608 GLN F N 1
ATOM 9805 C CA . GLN F 1 32 ? 16.701 4.242 -63.481 1.00 28.73 608 GLN F CA 1
ATOM 9806 C C . GLN F 1 32 ? 17.049 3.373 -64.686 1.00 37.18 608 GLN F C 1
ATOM 9807 O O . GLN F 1 32 ? 16.964 3.851 -65.821 1.00 38.09 608 GLN F O 1
ATOM 9813 N N . ASN F 1 33 ? 17.460 2.112 -64.442 1.00 34.87 609 ASN F N 1
ATOM 9814 C CA . ASN F 1 33 ? 17.732 1.160 -65.515 1.00 36.01 609 ASN F CA 1
ATOM 9815 C C . ASN F 1 33 ? 16.401 0.707 -66.070 1.00 41.32 609 ASN F C 1
ATOM 9816 O O . ASN F 1 33 ? 15.568 0.201 -65.322 1.00 43.13 609 ASN F O 1
ATOM 9821 N N . LYS F 1 34 ? 16.206 0.898 -67.368 1.00 37.23 610 LYS F N 1
ATOM 9822 C CA . LYS F 1 34 ? 14.973 0.570 -68.082 1.00 37.75 610 LYS F CA 1
ATOM 9823 C C . LYS F 1 34 ? 14.646 -0.912 -68.048 1.00 43.63 610 LYS F C 1
ATOM 9824 O O . LYS F 1 34 ? 13.478 -1.269 -68.097 1.00 45.81 610 LYS F O 1
ATOM 9830 N N . LEU F 1 35 ? 15.652 -1.781 -67.967 1.00 39.05 611 LEU F N 1
ATOM 9831 C CA . LEU F 1 35 ? 15.375 -3.200 -67.958 1.00 38.58 611 LEU F CA 1
ATOM 9832 C C . LEU F 1 35 ? 15.093 -3.760 -66.553 1.00 43.13 611 LEU F C 1
ATOM 9833 O O . LEU F 1 35 ? 14.019 -4.341 -66.366 1.00 43.94 611 LEU F O 1
ATOM 9838 N N . ASP F 1 36 ? 16.019 -3.617 -65.577 1.00 37.84 612 ASP F N 1
ATOM 9839 C CA . ASP F 1 36 ? 15.773 -4.224 -64.263 1.00 37.16 612 ASP F CA 1
ATOM 9840 C C . ASP F 1 36 ? 14.824 -3.393 -63.372 1.00 42.89 612 ASP F C 1
ATOM 9841 O O . ASP F 1 36 ? 14.234 -3.944 -62.445 1.00 43.75 612 ASP F O 1
ATOM 9846 N N . GLY F 1 37 ? 14.653 -2.106 -63.692 1.00 38.78 613 GLY F N 1
ATOM 9847 C CA . GLY F 1 37 ? 13.773 -1.198 -62.970 1.00 37.96 613 GLY F CA 1
ATOM 9848 C C . GLY F 1 37 ? 14.367 -0.553 -61.735 1.00 43.58 613 GLY F C 1
ATOM 9849 O O . GLY F 1 37 ? 13.631 0.098 -60.998 1.00 45.89 613 GLY F O 1
ATOM 9850 N N . CYS F 1 38 ? 15.668 -0.735 -61.468 1.00 38.91 614 CYS F N 1
ATOM 9851 C CA . CYS F 1 38 ? 16.327 -0.189 -60.275 1.00 39.23 614 CYS F CA 1
ATOM 9852 C C . CYS F 1 38 ? 16.826 1.190 -60.504 1.00 39.98 614 CYS F C 1
ATOM 9853 O O . CYS F 1 38 ? 17.146 1.558 -61.626 1.00 38.29 614 CYS F O 1
ATOM 9856 N N . CYS F 1 39 ? 17.071 1.887 -59.407 1.00 38.20 615 CYS F N 1
ATOM 9857 C CA . CYS F 1 39 ? 17.745 3.179 -59.389 1.00 39.33 615 CYS F CA 1
ATOM 9858 C C . CYS F 1 39 ? 19.214 2.932 -59.153 1.00 36.40 615 CYS F C 1
ATOM 9859 O O . CYS F 1 39 ? 19.578 2.052 -58.364 1.00 34.72 615 CYS F O 1
ATOM 9862 N N . TYR F 1 40 ? 20.056 3.748 -59.788 1.00 29.23 616 TYR F N 1
ATOM 9863 C CA . TYR F 1 40 ? 21.494 3.696 -59.592 1.00 26.97 616 TYR F CA 1
ATOM 9864 C C . TYR F 1 40 ? 22.003 5.105 -59.467 1.00 28.92 616 TYR F C 1
ATOM 9865 O O . TYR F 1 40 ? 21.283 6.032 -59.806 1.00 25.73 616 TYR F O 1
ATOM 9874 N N . ALA F 1 41 ? 23.213 5.255 -58.923 1.00 26.79 617 ALA F N 1
ATOM 9875 C CA . ALA F 1 41 ? 23.952 6.501 -58.813 1.00 27.47 617 ALA F CA 1
ATOM 9876 C C . ALA F 1 41 ? 25.095 6.302 -59.817 1.00 32.25 617 ALA F C 1
ATOM 9877 O O . ALA F 1 41 ? 25.956 5.446 -59.607 1.00 32.79 617 ALA F O 1
ATOM 9879 N N . VAL F 1 42 ? 25.012 7.005 -60.964 1.00 27.26 618 VAL F N 1
ATOM 9880 C CA . VAL F 1 42 ? 25.970 6.975 -62.055 1.00 25.38 618 VAL F CA 1
ATO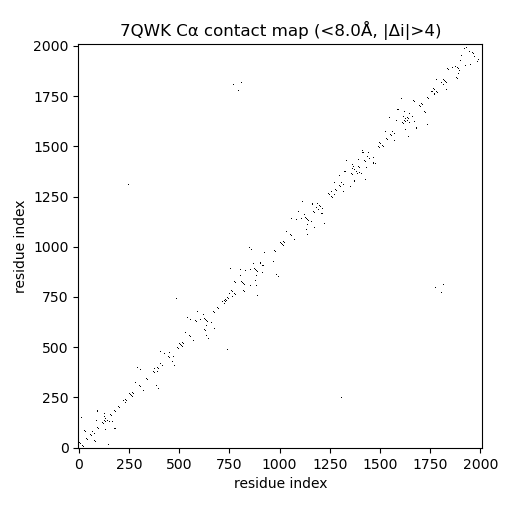M 9881 C C . VAL F 1 42 ? 26.902 8.159 -61.969 1.00 30.53 618 VAL F C 1
ATOM 9882 O O . VAL F 1 42 ? 26.429 9.278 -62.061 1.00 31.11 618 VAL F O 1
ATOM 9886 N N . LYS F 1 43 ? 28.219 7.921 -61.740 1.00 28.75 619 LYS F N 1
ATOM 9887 C CA . LYS F 1 43 ? 29.231 8.978 -61.726 1.00 28.71 619 LYS F CA 1
ATOM 9888 C C . LYS F 1 43 ? 29.800 9.042 -63.142 1.00 36.82 619 LYS F C 1
ATOM 9889 O O . LYS F 1 43 ? 30.201 8.017 -63.685 1.00 38.10 619 LYS F O 1
ATOM 9895 N N . ARG F 1 44 ? 29.747 10.211 -63.766 1.00 36.43 620 ARG F N 1
ATOM 9896 C CA . ARG F 1 44 ? 30.255 10.410 -65.129 1.00 38.79 620 ARG F CA 1
ATOM 9897 C C . ARG F 1 44 ? 31.473 11.321 -65.033 1.00 46.01 620 ARG F C 1
ATOM 9898 O O . ARG F 1 44 ? 31.377 12.417 -64.483 1.00 43.73 620 ARG F O 1
ATOM 9906 N N . ILE F 1 45 ? 32.632 10.813 -65.491 1.00 46.57 621 ILE F N 1
ATOM 9907 C CA . ILE F 1 45 ? 33.925 11.484 -65.408 1.00 48.04 621 ILE F CA 1
ATOM 9908 C C . ILE F 1 45 ? 34.495 11.725 -66.814 1.00 53.84 621 ILE F C 1
ATOM 9909 O O . ILE F 1 45 ? 34.616 10.758 -67.579 1.00 52.10 621 ILE F O 1
ATOM 9914 N N . PRO F 1 46 ? 34.886 12.991 -67.152 1.00 52.52 622 PRO F N 1
ATOM 9915 C CA . PRO F 1 46 ? 35.545 13.236 -68.453 1.00 52.39 622 PRO F CA 1
ATOM 9916 C C . PRO F 1 46 ? 36.991 12.715 -68.368 1.00 55.91 622 PRO F C 1
ATOM 9917 O O . PRO F 1 46 ? 37.674 12.954 -67.366 1.00 54.31 622 PRO F O 1
ATOM 9921 N N . ILE F 1 47 ? 37.433 11.937 -69.361 1.00 54.24 623 ILE F N 1
ATOM 9922 C CA . ILE F 1 47 ? 38.781 11.345 -69.317 1.00 55.49 623 ILE F CA 1
ATOM 9923 C C . ILE F 1 47 ? 39.595 11.539 -70.613 1.00 62.22 623 ILE F C 1
ATOM 9924 O O . ILE F 1 47 ? 39.046 11.793 -71.688 1.00 61.31 623 ILE F O 1
ATOM 9929 N N . ASN F 1 48 ? 40.923 11.409 -70.465 1.00 61.64 624 ASN F N 1
ATOM 9930 C CA . ASN F 1 48 ? 41.933 11.411 -71.515 1.00 62.57 624 ASN F CA 1
ATOM 9931 C C . ASN F 1 48 ? 42.524 9.987 -71.389 1.00 68.76 624 ASN F C 1
ATOM 9932 O O . ASN F 1 48 ? 43.284 9.733 -70.442 1.00 68.71 624 ASN F O 1
ATOM 9937 N N . PRO F 1 49 ? 42.116 9.023 -72.260 1.00 66.67 625 PRO F N 1
ATOM 9938 C CA . PRO F 1 49 ? 42.598 7.633 -72.107 1.00 67.02 625 PRO F CA 1
ATOM 9939 C C . PRO F 1 49 ? 44.104 7.425 -72.282 1.00 71.92 625 PRO F C 1
ATOM 9940 O O . PRO F 1 49 ? 44.626 6.440 -71.770 1.00 71.33 625 PRO F O 1
ATOM 9944 N N . ALA F 1 50 ? 44.796 8.335 -72.989 1.00 69.66 626 ALA F N 1
ATOM 9945 C CA . ALA F 1 50 ? 46.241 8.239 -73.187 1.00 70.10 626 ALA F CA 1
ATOM 9946 C C . ALA F 1 50 ? 46.999 9.225 -72.258 1.00 75.47 626 ALA F C 1
ATOM 9947 O O . ALA F 1 50 ? 47.939 9.913 -72.686 1.00 76.52 626 ALA F O 1
ATOM 9949 N N . SER F 1 51 ? 46.582 9.279 -70.976 1.00 70.46 627 SER F N 1
ATOM 9950 C CA . SER F 1 51 ? 47.202 10.124 -69.952 1.00 69.82 627 SER F CA 1
ATOM 9951 C C . SER F 1 51 ? 47.557 9.298 -68.711 1.00 74.28 627 SER F C 1
ATOM 9952 O O . SER F 1 51 ? 46.956 8.237 -68.492 1.00 74.86 627 SER F O 1
ATOM 9955 N N . ARG F 1 52 ? 48.524 9.786 -67.896 1.00 69.58 628 ARG F N 1
ATOM 9956 C CA . ARG F 1 52 ? 48.958 9.124 -66.660 1.00 68.41 628 ARG F CA 1
ATOM 9957 C C . ARG F 1 52 ? 47.858 9.114 -65.586 1.00 70.03 628 ARG F C 1
ATOM 9958 O O . ARG F 1 52 ? 47.722 8.113 -64.887 1.00 70.51 628 ARG F O 1
ATOM 9960 N N . GLN F 1 53 ? 47.074 10.209 -65.460 1.00 63.63 629 GLN F N 1
ATOM 9961 C CA . GLN F 1 53 ? 45.989 10.304 -64.477 1.00 62.54 629 GLN F CA 1
ATOM 9962 C C . GLN F 1 53 ? 44.869 9.274 -64.706 1.00 64.73 629 GLN F C 1
ATOM 9963 O O . GLN F 1 53 ? 44.275 8.812 -63.732 1.00 64.93 629 GLN F O 1
ATOM 9965 N N . PHE F 1 54 ? 44.597 8.895 -65.979 1.00 58.81 630 PHE F N 1
ATOM 9966 C CA . PHE F 1 54 ? 43.591 7.877 -66.288 1.00 57.10 630 PHE F CA 1
ATOM 9967 C C . PHE F 1 54 ? 44.038 6.493 -65.799 1.00 58.40 630 PHE F C 1
ATOM 9968 O O . PHE F 1 54 ? 43.185 5.669 -65.491 1.00 57.65 630 PHE F O 1
ATOM 9976 N N . ARG F 1 55 ? 45.364 6.259 -65.694 1.00 52.53 631 ARG F N 1
ATOM 9977 C CA . ARG F 1 55 ? 45.934 5.011 -65.199 1.00 51.60 631 ARG F CA 1
ATOM 9978 C C . ARG F 1 55 ? 45.577 4.809 -63.731 1.00 54.48 631 ARG F C 1
ATOM 9979 O O . ARG F 1 55 ? 45.301 3.677 -63.342 1.00 55.40 631 ARG F O 1
ATOM 9981 N N . ARG F 1 56 ? 45.540 5.899 -62.924 1.00 48.58 632 ARG F N 1
ATOM 9982 C CA . ARG F 1 56 ? 45.119 5.832 -61.523 1.00 46.97 632 ARG F CA 1
ATOM 9983 C C . ARG F 1 56 ? 43.592 5.625 -61.463 1.00 50.49 632 ARG F C 1
ATOM 9984 O O . ARG F 1 56 ? 43.136 4.857 -60.620 1.00 49.01 632 ARG F O 1
ATOM 9986 N N . ILE F 1 57 ? 42.807 6.308 -62.355 1.00 46.78 633 ILE F N 1
ATOM 9987 C CA . ILE F 1 57 ? 41.350 6.168 -62.430 1.00 46.72 633 ILE F CA 1
ATOM 9988 C C . ILE F 1 57 ? 40.988 4.717 -62.794 1.00 49.37 633 ILE F C 1
ATOM 9989 O O . ILE F 1 57 ? 40.150 4.123 -62.114 1.00 50.05 633 ILE F O 1
ATOM 9994 N N . LYS F 1 58 ? 41.663 4.136 -63.813 1.00 43.56 634 LYS F N 1
ATOM 9995 C CA . LYS F 1 58 ? 41.467 2.752 -64.241 1.00 43.08 634 LYS F CA 1
ATOM 9996 C C . LYS F 1 58 ? 41.816 1.812 -63.085 1.00 46.88 634 LYS F C 1
ATOM 9997 O O . LYS F 1 58 ? 41.030 0.899 -62.796 1.00 47.83 634 LYS F O 1
ATOM 10003 N N . GLY F 1 59 ? 42.949 2.084 -62.406 1.00 39.94 635 GLY F N 1
ATOM 10004 C CA . GLY F 1 59 ? 43.396 1.350 -61.230 1.00 37.50 635 GLY F CA 1
ATOM 10005 C C . GLY F 1 59 ? 42.339 1.378 -60.139 1.00 40.04 635 GLY F C 1
ATOM 10006 O O . GLY F 1 59 ? 42.035 0.340 -59.548 1.00 39.12 635 GLY F O 1
ATOM 10007 N N . GLU F 1 60 ? 41.701 2.555 -59.935 1.00 36.15 636 GLU F N 1
ATOM 10008 C CA . GLU F 1 60 ? 40.650 2.777 -58.939 1.00 36.21 636 GLU F CA 1
ATOM 10009 C C . GLU F 1 60 ? 39.371 1.947 -59.195 1.00 39.61 636 GLU F C 1
ATOM 10010 O O . GLU F 1 60 ? 38.772 1.410 -58.249 1.00 39.60 636 GLU F O 1
ATOM 10016 N N . VAL F 1 61 ? 38.989 1.830 -60.464 1.00 35.02 637 VAL F N 1
ATOM 10017 C CA . VAL F 1 61 ? 37.852 1.034 -60.919 1.00 36.79 637 VAL F CA 1
ATOM 10018 C C . VAL F 1 61 ? 38.140 -0.460 -60.644 1.00 40.01 637 VAL F C 1
ATOM 10019 O O . VAL F 1 61 ? 37.242 -1.204 -60.230 1.00 38.35 637 VAL F O 1
ATOM 10023 N N . THR F 1 62 ? 39.392 -0.879 -60.908 1.00 37.27 638 THR F N 1
ATOM 10024 C CA . THR F 1 62 ? 39.879 -2.245 -60.712 1.00 36.93 638 THR F CA 1
ATOM 10025 C C . THR F 1 62 ? 39.790 -2.604 -59.233 1.00 40.56 638 THR F C 1
ATOM 10026 O O . THR F 1 62 ? 39.228 -3.634 -58.899 1.00 41.88 638 THR F O 1
ATOM 10030 N N . LEU F 1 63 ? 40.287 -1.742 -58.358 1.00 36.75 639 LEU F N 1
ATOM 10031 C CA . LEU F 1 63 ? 40.250 -1.969 -56.913 1.00 36.71 639 LEU F CA 1
ATOM 10032 C C . LEU F 1 63 ? 38.824 -2.051 -56.413 1.00 40.82 639 LEU F C 1
ATOM 10033 O O . LEU F 1 63 ? 38.537 -2.893 -55.567 1.00 41.25 639 LEU F O 1
ATOM 10038 N N . LEU F 1 64 ? 37.939 -1.165 -56.926 1.00 36.81 640 LEU F N 1
ATOM 10039 C CA . LEU F 1 64 ? 36.537 -1.080 -56.554 1.00 36.29 640 LEU F CA 1
ATOM 10040 C C . LEU F 1 64 ? 35.801 -2.351 -56.919 1.00 40.14 640 LEU F C 1
ATOM 10041 O O . LEU F 1 64 ? 35.108 -2.902 -56.067 1.00 41.14 640 LEU F O 1
ATOM 10046 N N . SER F 1 65 ? 36.030 -2.867 -58.133 1.00 36.45 641 SER F N 1
ATOM 10047 C CA . SER F 1 65 ? 35.404 -4.089 -58.631 1.00 36.45 641 SER F CA 1
ATOM 10048 C C . SER F 1 65 ? 35.736 -5.341 -57.811 1.00 39.71 641 SER F C 1
ATOM 10049 O O . SER F 1 65 ? 34.996 -6.321 -57.874 1.00 41.27 641 SER F O 1
ATOM 10052 N N . ARG F 1 66 ? 36.822 -5.299 -57.045 1.00 34.86 642 ARG F N 1
ATOM 10053 C CA . ARG F 1 66 ? 37.299 -6.407 -56.212 1.00 34.95 642 ARG F CA 1
ATOM 10054 C C . ARG F 1 66 ? 36.607 -6.527 -54.855 1.00 38.76 642 ARG F C 1
ATOM 10055 O O . ARG F 1 66 ? 36.679 -7.586 -54.236 1.00 39.54 642 ARG F O 1
ATOM 10063 N N . LEU F 1 67 ? 35.948 -5.451 -54.385 1.00 34.17 643 LEU F N 1
ATOM 10064 C CA . LEU F 1 67 ? 35.295 -5.386 -53.068 1.00 32.72 643 LEU F CA 1
ATOM 10065 C C . LEU F 1 67 ? 33.920 -6.036 -53.029 1.00 37.39 643 LEU F C 1
ATOM 10066 O O . LEU F 1 67 ? 33.182 -5.936 -54.006 1.00 36.32 643 LEU F O 1
ATOM 10071 N N . HIS F 1 68 ? 33.542 -6.606 -51.865 1.00 33.71 644 HIS F N 1
ATOM 10072 C CA . HIS F 1 68 ? 32.244 -7.233 -51.641 1.00 33.86 644 HIS F CA 1
ATOM 10073 C C . HIS F 1 68 ? 31.976 -7.193 -50.148 1.00 32.78 644 HIS F C 1
ATOM 10074 O O . HIS F 1 68 ? 32.514 -8.016 -49.416 1.00 32.70 644 HIS F O 1
ATOM 10081 N N . HIS F 1 69 ? 31.189 -6.213 -49.694 1.00 26.25 645 HIS F N 1
ATOM 10082 C CA . HIS F 1 69 ? 30.847 -6.024 -48.281 1.00 25.79 645 HIS F CA 1
ATOM 10083 C C . HIS F 1 69 ? 29.539 -5.262 -48.190 1.00 32.86 645 HIS F C 1
ATOM 10084 O O . HIS F 1 69 ? 29.266 -4.404 -49.026 1.00 33.23 645 HIS F O 1
ATOM 10091 N N . GLU F 1 70 ? 28.754 -5.544 -47.133 1.00 30.74 646 GLU F N 1
ATOM 10092 C CA . GLU F 1 70 ? 27.460 -4.911 -46.835 1.00 29.72 646 GLU F CA 1
ATOM 10093 C C . GLU F 1 70 ? 27.583 -3.415 -46.486 1.00 34.40 646 GLU F C 1
ATOM 10094 O O . GLU F 1 70 ? 26.624 -2.701 -46.700 1.00 35.53 646 GLU F O 1
ATOM 10100 N N . ASN F 1 71 ? 28.747 -2.941 -45.979 1.00 29.86 647 ASN F N 1
ATOM 10101 C CA . ASN F 1 71 ? 28.920 -1.533 -45.569 1.00 29.45 647 ASN F CA 1
ATOM 10102 C C . ASN F 1 71 ? 29.779 -0.689 -46.510 1.00 33.34 647 ASN F C 1
ATOM 10103 O O . ASN F 1 71 ? 30.368 0.311 -46.101 1.00 33.84 647 ASN F O 1
ATOM 10108 N N . ILE F 1 72 ? 29.789 -1.057 -47.780 1.00 29.37 648 ILE F N 1
ATOM 10109 C CA . ILE F 1 72 ? 30.526 -0.410 -48.861 1.00 28.38 648 ILE F CA 1
ATOM 10110 C C . ILE F 1 72 ? 29.469 -0.150 -49.982 1.00 25.91 648 ILE F C 1
ATOM 10111 O O . ILE F 1 72 ? 28.572 -0.951 -50.177 1.00 20.87 648 ILE F O 1
ATOM 10116 N N . VAL F 1 73 ? 29.517 0.979 -50.659 1.00 23.31 649 VAL F N 1
ATOM 10117 C CA . VAL F 1 73 ? 28.554 1.231 -51.759 1.00 22.07 649 VAL F CA 1
ATOM 10118 C C . VAL F 1 73 ? 28.746 0.115 -52.843 1.00 25.01 649 VAL F C 1
ATOM 10119 O O . VAL F 1 73 ? 29.890 -0.123 -53.249 1.00 23.84 649 VAL F O 1
ATOM 10123 N N . ARG F 1 74 ? 27.665 -0.615 -53.225 1.00 21.77 650 ARG F N 1
ATOM 10124 C CA . ARG F 1 74 ? 27.738 -1.718 -54.205 1.00 21.69 650 ARG F CA 1
ATOM 10125 C C . ARG F 1 74 ? 28.014 -1.223 -55.612 1.00 26.40 650 ARG F C 1
ATOM 10126 O O . ARG F 1 74 ? 27.303 -0.390 -56.121 1.00 26.15 650 ARG F O 1
ATOM 10134 N N . TYR F 1 75 ? 29.026 -1.792 -56.241 1.00 24.69 651 TYR F N 1
ATOM 10135 C CA . TYR F 1 75 ? 29.430 -1.522 -57.616 1.00 24.46 651 TYR F CA 1
ATOM 10136 C C . TYR F 1 75 ? 28.652 -2.414 -58.598 1.00 27.24 651 TYR F C 1
ATOM 10137 O O . TYR F 1 75 ? 28.327 -3.560 -58.259 1.00 25.91 651 TYR F O 1
ATOM 10146 N N . TYR F 1 76 ? 28.304 -1.885 -59.783 1.00 24.78 652 TYR F N 1
ATOM 10147 C CA . TYR F 1 76 ? 27.541 -2.674 -60.772 1.00 25.78 652 TYR F CA 1
ATOM 10148 C C . TYR F 1 76 ? 28.236 -2.807 -62.104 1.00 32.95 652 TYR F C 1
ATOM 10149 O O . TYR F 1 76 ? 28.250 -3.891 -62.677 1.00 34.76 652 TYR F O 1
ATOM 10158 N N . ASN F 1 77 ? 28.778 -1.718 -62.608 1.00 28.75 653 ASN F N 1
ATOM 10159 C CA . ASN F 1 77 ? 29.410 -1.690 -63.916 1.00 29.83 653 ASN F CA 1
ATOM 10160 C C . ASN F 1 77 ? 30.152 -0.383 -64.073 1.00 35.26 653 ASN F C 1
ATOM 10161 O O . ASN F 1 77 ? 29.853 0.566 -63.362 1.00 36.15 653 ASN F O 1
ATOM 10166 N N . ALA F 1 78 ? 31.114 -0.338 -64.998 1.00 31.14 654 ALA F N 1
ATOM 10167 C CA . ALA F 1 78 ? 31.903 0.841 -65.368 1.00 30.79 654 ALA F CA 1
ATOM 10168 C C . ALA F 1 78 ? 32.224 0.709 -66.837 1.00 33.88 654 ALA F C 1
ATOM 10169 O O . ALA F 1 78 ? 32.530 -0.391 -67.280 1.00 33.53 654 ALA F O 1
ATOM 10171 N N . TRP F 1 79 ? 32.136 1.804 -67.604 1.00 31.68 655 TRP F N 1
ATOM 10172 C CA . TRP F 1 79 ? 32.395 1.798 -69.058 1.00 32.27 655 TRP F CA 1
ATOM 10173 C C . TRP F 1 79 ? 32.809 3.178 -69.593 1.00 40.93 655 TRP F C 1
ATOM 10174 O O . TRP F 1 79 ? 32.661 4.190 -68.905 1.00 40.77 655 TRP F O 1
ATOM 10185 N N . ILE F 1 80 ? 33.348 3.199 -70.810 1.00 39.42 656 ILE F N 1
ATOM 10186 C CA . ILE F 1 80 ? 33.824 4.403 -71.481 1.00 39.14 656 ILE F CA 1
ATOM 10187 C C . ILE F 1 80 ? 32.981 4.652 -72.742 1.00 41.03 656 ILE F C 1
ATOM 10188 O O . ILE F 1 80 ? 32.683 3.718 -73.481 1.00 35.28 656 ILE F O 1
ATOM 10193 N N . GLU F 1 81 ? 32.599 5.918 -72.959 1.00 41.68 657 GLU F N 1
ATOM 10194 C CA . GLU F 1 81 ? 31.862 6.362 -74.143 1.00 43.95 657 GLU F CA 1
ATOM 10195 C C . GLU F 1 81 ? 32.694 7.448 -74.859 1.00 52.74 657 GLU F C 1
ATOM 10196 O O . GLU F 1 81 ? 33.293 8.298 -74.188 1.00 53.19 657 GLU F O 1
ATOM 10202 N N . ARG F 1 82 ? 32.768 7.385 -76.205 1.00 51.13 658 ARG F N 1
ATOM 10203 C CA . ARG F 1 82 ? 33.532 8.335 -77.021 1.00 51.83 658 ARG F CA 1
ATOM 10204 C C . ARG F 1 82 ? 32.585 9.351 -77.656 1.00 56.12 658 ARG F C 1
ATOM 10205 O O . ARG F 1 82 ? 31.932 9.031 -78.650 1.00 56.61 658 ARG F O 1
ATOM 10207 N N . HIS F 1 83 ? 32.463 10.550 -77.032 1.00 52.13 659 HIS F N 1
ATOM 10208 C CA . HIS F 1 83 ? 31.593 11.646 -77.474 1.00 80.33 659 HIS F CA 1
ATOM 10209 C C . HIS F 1 83 ? 32.326 12.987 -77.475 1.00 112.37 659 HIS F C 1
ATOM 10210 O O . HIS F 1 83 ? 33.047 13.314 -78.418 1.00 76.41 659 HIS F O 1
ATOM 10212 N N . VAL F 1 93 ? 36.088 13.880 -77.088 1.00 64.16 795 VAL F N 1
ATOM 10213 C CA . VAL F 1 93 ? 36.079 13.614 -75.642 1.00 63.68 795 VAL F CA 1
ATOM 10214 C C . VAL F 1 93 ? 35.685 12.174 -75.297 1.00 65.80 795 VAL F C 1
ATOM 10215 O O . VAL F 1 93 ? 34.854 11.571 -75.982 1.00 66.33 795 VAL F O 1
ATOM 10219 N N . HIS F 1 94 ? 36.277 11.640 -74.212 1.00 59.09 796 HIS F N 1
ATOM 10220 C CA . HIS F 1 94 ? 35.969 10.309 -73.694 1.00 57.51 796 HIS F CA 1
ATOM 10221 C C . HIS F 1 94 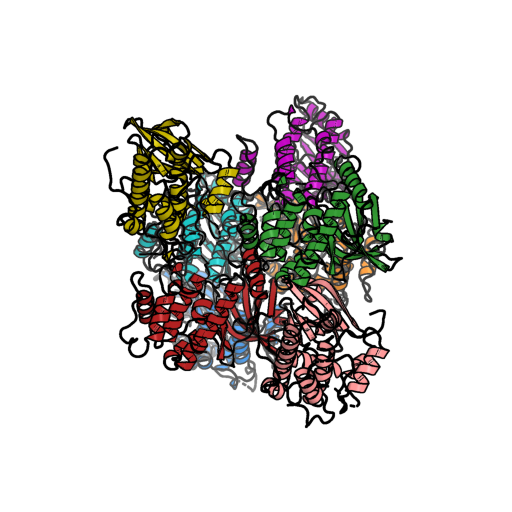? 35.407 10.450 -72.290 1.00 56.63 796 HIS F C 1
ATOM 10222 O O . HIS F 1 94 ? 35.977 11.186 -71.484 1.00 55.83 796 HIS F O 1
ATOM 10229 N N . TYR F 1 95 ? 34.283 9.759 -72.004 1.00 49.14 797 TYR F N 1
ATOM 10230 C CA . TYR F 1 95 ? 33.626 9.761 -70.692 1.00 46.70 797 TYR F CA 1
ATOM 10231 C C . TYR F 1 95 ? 33.636 8.389 -70.018 1.00 45.49 797 TYR F C 1
ATOM 10232 O O . TYR F 1 95 ? 33.280 7.396 -70.656 1.00 45.65 797 TYR F O 1
ATOM 10241 N N . LEU F 1 96 ? 34.035 8.337 -68.731 1.00 37.64 798 LEU F N 1
ATOM 10242 C CA . LEU F 1 96 ? 33.975 7.127 -67.904 1.00 35.19 798 LEU F CA 1
ATOM 10243 C C . LEU F 1 96 ? 32.717 7.184 -67.033 1.00 38.72 798 LEU F C 1
ATOM 10244 O O . LEU F 1 96 ? 32.533 8.150 -66.272 1.00 36.52 798 LEU F O 1
ATOM 10249 N N . TYR F 1 97 ? 31.871 6.138 -67.131 1.00 34.84 799 TYR F N 1
ATOM 10250 C CA . TYR F 1 97 ? 30.673 5.975 -66.308 1.00 34.41 799 TYR F CA 1
ATOM 10251 C C . TYR F 1 97 ? 30.898 4.887 -65.269 1.00 36.01 799 TYR F C 1
ATOM 10252 O O . TYR F 1 97 ? 31.440 3.834 -65.589 1.00 36.13 799 TYR F O 1
ATOM 10261 N N . ILE F 1 98 ? 30.496 5.133 -64.037 1.00 30.12 800 ILE F N 1
ATOM 10262 C CA . ILE F 1 98 ? 30.590 4.141 -62.981 1.00 29.41 800 ILE F CA 1
ATOM 10263 C C . ILE F 1 98 ? 29.206 4.027 -62.398 1.00 30.19 800 ILE F C 1
ATOM 10264 O O . ILE F 1 98 ? 28.719 4.972 -61.767 1.00 30.17 800 ILE F O 1
ATOM 10269 N N . GLN F 1 99 ? 28.561 2.889 -62.655 1.00 23.95 801 GLN F N 1
ATOM 10270 C CA . GLN F 1 99 ? 27.230 2.581 -62.187 1.00 23.14 801 GLN F CA 1
ATOM 10271 C C . GLN F 1 99 ? 27.325 1.898 -60.792 1.00 28.96 801 GLN F C 1
ATOM 10272 O O . GLN F 1 99 ? 27.887 0.813 -60.677 1.00 29.67 801 GLN F O 1
ATOM 10278 N N . MET F 1 100 ? 26.832 2.601 -59.739 1.00 24.47 802 MET F N 1
ATOM 10279 C CA . MET F 1 100 ? 26.847 2.185 -58.326 1.00 24.83 802 MET F CA 1
ATOM 10280 C C . MET F 1 100 ? 25.411 2.059 -57.801 1.00 28.86 802 MET F C 1
ATOM 10281 O O . MET F 1 100 ? 24.482 2.443 -58.516 1.00 25.57 802 MET F O 1
ATOM 10286 N N . GLU F 1 101 ? 25.231 1.576 -56.536 1.00 26.28 803 GLU F N 1
ATOM 10287 C CA . GLU F 1 101 ? 23.898 1.537 -55.950 1.00 27.46 803 GLU F CA 1
ATOM 10288 C C . GLU F 1 101 ? 23.477 2.977 -55.588 1.00 30.93 803 GLU F C 1
ATOM 10289 O O . GLU F 1 101 ? 24.341 3.834 -55.310 1.00 29.11 803 GLU F O 1
ATOM 10295 N N . TYR F 1 102 ? 22.155 3.231 -55.620 1.00 25.75 804 TYR F N 1
ATOM 10296 C CA . TYR F 1 102 ? 21.581 4.490 -55.187 1.00 26.08 804 TYR F CA 1
ATOM 10297 C C . TYR F 1 102 ? 21.220 4.314 -53.716 1.00 30.84 804 TYR F C 1
ATOM 10298 O O . TYR F 1 102 ? 20.475 3.406 -53.379 1.00 31.57 804 TYR F O 1
ATOM 10307 N N . CYS F 1 103 ? 21.721 5.171 -52.849 1.00 28.55 805 CYS F N 1
ATOM 10308 C CA . CYS F 1 103 ? 21.346 5.091 -51.446 1.00 29.37 805 CYS F CA 1
ATOM 10309 C C . CYS F 1 103 ? 20.294 6.119 -51.148 1.00 31.44 805 CYS F C 1
ATOM 10310 O O . CYS F 1 103 ? 20.580 7.309 -51.122 1.00 31.11 805 CYS F O 1
ATOM 10313 N N . GLU F 1 104 ? 19.067 5.630 -50.922 1.00 28.16 806 GLU F N 1
ATOM 10314 C CA . GLU F 1 104 ? 17.825 6.353 -50.661 1.00 27.60 806 GLU F CA 1
ATOM 10315 C C . GLU F 1 104 ? 17.876 7.314 -49.473 1.00 31.08 806 GLU F C 1
ATOM 10316 O O . GLU F 1 104 ? 17.321 8.385 -49.588 1.00 30.54 806 GLU F O 1
ATOM 10322 N N . LYS F 1 105 ? 18.540 6.974 -48.357 1.00 30.17 807 LYS F N 1
ATOM 10323 C CA . LYS F 1 105 ? 18.589 7.872 -47.176 1.00 30.21 807 LYS F CA 1
ATOM 10324 C C . LYS F 1 105 ? 19.693 8.958 -47.281 1.00 37.44 807 LYS F C 1
ATOM 10325 O O . LYS F 1 105 ? 19.935 9.702 -46.316 1.00 37.98 807 LYS F O 1
ATOM 10331 N N . SER F 1 106 ? 20.315 9.081 -48.481 1.00 33.68 808 SER F N 1
ATOM 10332 C CA . SER F 1 106 ? 21.411 9.998 -48.839 1.00 32.80 808 SER F CA 1
ATOM 10333 C C . SER F 1 106 ? 22.642 9.829 -47.951 1.00 30.97 808 SER F C 1
ATOM 10334 O O . SER F 1 106 ? 23.126 8.703 -47.828 1.00 27.67 808 SER F O 1
ATOM 10337 N N . THR F 1 107 ? 23.186 10.928 -47.387 1.00 26.80 809 THR F N 1
ATOM 10338 C CA . THR F 1 107 ? 24.453 10.864 -46.663 1.00 26.80 809 THR F CA 1
ATOM 10339 C C . THR F 1 107 ? 24.324 10.912 -45.131 1.00 30.75 809 THR F C 1
ATOM 10340 O O . THR F 1 107 ? 23.288 11.305 -44.588 1.00 30.90 809 THR F O 1
ATOM 10344 N N . LEU F 1 108 ? 25.411 10.471 -44.449 1.00 26.37 810 LEU F N 1
ATOM 10345 C CA . LEU F 1 108 ? 25.572 10.499 -43.004 1.00 26.49 810 LEU F CA 1
ATOM 10346 C C . LEU F 1 108 ? 25.523 11.966 -42.512 1.00 34.58 810 LEU F C 1
ATOM 10347 O O . LEU F 1 108 ? 24.996 12.221 -41.432 1.00 36.02 810 LEU F O 1
ATOM 10352 N N . ARG F 1 109 ? 26.019 12.926 -43.324 1.00 32.04 811 ARG F N 1
ATOM 10353 C CA . ARG F 1 109 ? 25.941 14.372 -43.042 1.00 33.78 811 ARG F CA 1
ATOM 10354 C C . ARG F 1 109 ? 24.456 14.768 -42.727 1.00 41.62 811 ARG F C 1
ATOM 10355 O O . ARG F 1 109 ? 24.187 15.420 -41.708 1.00 41.37 811 ARG F O 1
ATOM 10363 N N . ASP F 1 110 ? 23.522 14.336 -43.607 1.00 39.12 812 ASP F N 1
ATOM 10364 C CA . ASP F 1 110 ? 22.080 14.549 -43.493 1.00 39.90 812 ASP F CA 1
ATOM 10365 C C . ASP F 1 110 ? 21.532 14.004 -42.152 1.00 43.33 812 ASP F C 1
ATOM 10366 O O . ASP F 1 110 ? 20.825 14.720 -41.457 1.00 41.80 812 ASP F O 1
ATOM 10371 N N . THR F 1 111 ? 21.940 12.772 -41.767 1.00 40.65 813 THR F N 1
ATOM 10372 C CA . THR F 1 111 ? 21.571 12.074 -40.514 1.00 39.14 813 THR F CA 1
ATOM 10373 C C . THR F 1 111 ? 22.141 12.815 -39.289 1.00 38.98 813 THR F C 1
ATOM 10374 O O . THR F 1 111 ? 21.422 12.949 -38.291 1.00 36.95 813 THR F O 1
ATOM 10378 N N . ILE F 1 112 ? 23.404 13.307 -39.383 1.00 34.58 814 ILE F N 1
ATOM 10379 C CA . ILE F 1 112 ? 24.081 14.083 -38.324 1.00 34.23 814 ILE F CA 1
ATOM 10380 C C . ILE F 1 112 ? 23.319 15.408 -38.058 1.00 40.88 814 ILE F C 1
ATOM 10381 O O . ILE F 1 112 ? 23.009 15.709 -36.899 1.00 40.45 814 ILE F O 1
ATOM 10386 N N . ASP F 1 113 ? 23.013 16.181 -39.138 1.00 38.68 815 ASP F N 1
ATOM 10387 C CA . ASP F 1 113 ? 22.322 17.480 -39.067 1.00 39.33 815 ASP F CA 1
ATOM 10388 C C . ASP F 1 113 ? 20.849 17.360 -38.652 1.00 44.51 815 ASP F C 1
ATOM 10389 O O . ASP F 1 113 ? 20.257 18.348 -38.229 1.00 45.43 815 ASP F O 1
ATOM 10394 N N . GLN F 1 114 ? 20.263 16.161 -38.759 1.00 40.89 816 GLN F N 1
ATOM 10395 C CA . GLN F 1 114 ? 18.888 15.899 -38.361 1.00 41.07 816 GLN F CA 1
ATOM 10396 C C . GLN F 1 114 ? 18.748 15.565 -36.877 1.00 45.39 816 GLN F C 1
ATOM 10397 O O . GLN F 1 114 ? 17.627 15.455 -36.390 1.00 43.82 816 GLN F O 1
ATOM 10403 N N . GLY F 1 115 ? 19.875 15.437 -36.172 1.00 43.78 817 GLY F N 1
ATOM 10404 C CA . GLY F 1 115 ? 19.899 15.188 -34.732 1.00 43.75 817 GLY F CA 1
ATOM 10405 C C . GLY F 1 115 ? 20.101 13.756 -34.290 1.00 47.57 817 GLY F C 1
ATOM 10406 O O . GLY F 1 115 ? 19.485 13.325 -33.313 1.00 47.59 817 GLY F O 1
ATOM 10407 N N . LEU F 1 116 ? 21.017 13.033 -34.953 1.00 43.19 818 LEU F N 1
ATOM 10408 C CA . LEU F 1 116 ? 21.384 11.647 -34.621 1.00 42.93 818 LEU F CA 1
ATOM 10409 C C . LEU F 1 116 ? 21.951 11.480 -33.195 1.00 46.12 818 LEU F C 1
ATOM 10410 O O . LEU F 1 116 ? 21.718 10.437 -32.585 1.00 44.05 818 LEU F O 1
ATOM 10415 N N . TYR F 1 117 ? 22.704 12.482 -32.686 1.00 44.25 819 TYR F N 1
ATOM 10416 C CA . TYR F 1 117 ? 23.349 12.475 -31.344 1.00 44.98 819 TYR F CA 1
ATOM 10417 C C . TYR F 1 117 ? 22.425 12.072 -30.181 1.00 48.73 819 TYR F C 1
ATOM 10418 O O . TYR F 1 117 ? 22.901 11.544 -29.180 1.00 48.76 819 TYR F O 1
ATOM 10427 N N . ARG F 1 118 ? 21.118 12.332 -30.339 1.00 45.05 820 ARG F N 1
ATOM 10428 C CA . ARG F 1 118 ? 20.030 12.056 -29.412 1.00 44.44 820 ARG F CA 1
ATOM 10429 C C . ARG F 1 118 ? 19.601 10.584 -29.458 1.00 47.14 820 ARG F C 1
ATOM 10430 O O . ARG F 1 118 ? 18.954 10.110 -28.532 1.00 46.71 820 ARG F O 1
ATOM 10432 N N . ASP F 1 119 ? 19.935 9.866 -30.537 1.00 43.27 821 ASP F N 1
ATOM 10433 C CA . ASP F 1 119 ? 19.578 8.453 -30.710 1.00 42.07 821 ASP F CA 1
ATOM 10434 C C . ASP F 1 119 ? 20.794 7.550 -30.434 1.00 44.59 821 ASP F C 1
ATOM 10435 O O . ASP F 1 119 ? 21.462 7.115 -31.376 1.00 45.14 821 ASP F O 1
ATOM 10440 N N . THR F 1 120 ? 21.081 7.281 -29.134 1.00 39.05 822 THR F N 1
ATOM 10441 C CA . THR F 1 120 ? 22.230 6.478 -28.642 1.00 37.95 822 THR F CA 1
ATOM 10442 C C . THR F 1 120 ? 22.440 5.132 -29.366 1.00 39.37 822 THR F C 1
ATOM 10443 O O . THR F 1 120 ? 23.551 4.859 -29.819 1.00 37.50 822 THR F O 1
ATOM 10447 N N . VAL F 1 121 ? 21.379 4.292 -29.421 1.00 35.95 823 VAL F N 1
ATOM 10448 C CA . VAL F 1 121 ? 21.321 2.969 -30.069 1.00 35.54 823 VAL F CA 1
ATOM 10449 C C . VAL F 1 121 ? 21.672 3.085 -31.569 1.00 38.40 823 VAL F C 1
ATOM 10450 O O . VAL F 1 121 ? 22.449 2.269 -32.067 1.00 38.81 823 VAL F O 1
ATOM 10454 N N . ARG F 1 122 ? 21.070 4.066 -32.290 1.00 33.17 824 ARG F N 1
ATOM 10455 C CA . ARG F 1 122 ? 21.320 4.236 -33.722 1.00 31.85 824 ARG F CA 1
ATOM 10456 C C . ARG F 1 122 ? 22.778 4.669 -33.955 1.00 38.07 824 ARG F C 1
ATOM 10457 O O . ARG F 1 122 ? 23.491 4.019 -34.722 1.00 36.03 824 ARG F O 1
ATOM 10465 N N . LEU F 1 123 ? 23.215 5.727 -33.233 1.00 37.68 825 LEU F N 1
ATOM 10466 C CA . LEU F 1 123 ? 24.553 6.325 -33.207 1.00 39.05 825 LEU F CA 1
ATOM 10467 C C . LEU F 1 123 ? 25.623 5.207 -33.208 1.00 40.33 825 LEU F C 1
ATOM 10468 O O . LEU F 1 123 ? 26.326 5.028 -34.202 1.00 39.86 825 LEU F O 1
ATOM 10473 N N . TRP F 1 124 ? 25.667 4.405 -32.146 1.00 35.52 826 TRP F N 1
ATOM 10474 C CA . TRP F 1 124 ? 26.557 3.249 -32.006 1.00 34.51 826 TRP F CA 1
ATOM 10475 C C . TRP F 1 124 ? 26.421 2.199 -33.122 1.00 34.94 826 TRP F C 1
ATOM 10476 O O . TRP F 1 124 ? 27.428 1.607 -33.499 1.00 33.65 826 TRP F O 1
ATOM 10487 N N . ARG F 1 125 ? 25.196 1.949 -33.644 1.00 29.85 827 ARG F N 1
ATOM 10488 C CA . ARG F 1 125 ? 25.056 0.973 -34.741 1.00 29.66 827 ARG F CA 1
ATOM 10489 C C . ARG F 1 125 ? 25.714 1.511 -36.006 1.00 34.46 827 ARG F C 1
ATOM 10490 O O . ARG F 1 125 ? 26.506 0.799 -36.621 1.00 35.51 827 ARG F O 1
ATOM 10498 N N . LEU F 1 126 ? 25.422 2.769 -36.372 1.00 31.90 828 LEU F N 1
ATOM 10499 C CA . LEU F 1 126 ? 26.036 3.417 -37.541 1.00 31.66 828 LEU F CA 1
ATOM 10500 C C . LEU F 1 126 ? 27.547 3.491 -37.350 1.00 35.52 828 LEU F C 1
ATOM 10501 O O . LEU F 1 126 ? 28.277 3.330 -38.329 1.00 34.63 828 LEU F O 1
ATOM 10506 N N . PHE F 1 127 ? 28.024 3.624 -36.084 1.00 32.38 829 PHE F N 1
ATOM 10507 C CA . PHE F 1 127 ? 29.481 3.636 -35.826 1.00 32.30 829 PHE F CA 1
ATOM 10508 C C . PHE F 1 127 ? 30.136 2.283 -36.102 1.00 34.69 829 PHE F C 1
ATOM 10509 O O . PHE F 1 127 ? 31.137 2.233 -36.829 1.00 34.92 829 PHE F O 1
ATOM 10517 N N . ARG F 1 128 ? 29.568 1.196 -35.543 1.00 29.29 830 ARG F N 1
ATOM 10518 C CA . ARG F 1 128 ? 30.061 -0.164 -35.763 1.00 30.04 830 ARG F CA 1
ATOM 10519 C C . ARG F 1 128 ? 30.021 -0.520 -37.243 1.00 33.55 830 ARG F C 1
ATOM 10520 O O . ARG F 1 128 ? 30.948 -1.166 -37.733 1.00 35.26 830 ARG F O 1
ATOM 10528 N N . GLU F 1 129 ? 28.942 -0.134 -37.942 1.00 28.43 831 GLU F N 1
ATOM 10529 C CA . GLU F 1 129 ? 28.779 -0.398 -39.378 1.00 28.26 831 GLU F CA 1
ATOM 10530 C C . GLU F 1 129 ? 29.887 0.270 -40.205 1.00 30.63 831 GLU F C 1
ATOM 10531 O O . GLU F 1 129 ? 30.403 -0.372 -41.100 1.00 29.11 831 GLU F O 1
ATOM 10537 N N . ILE F 1 130 ? 30.287 1.519 -39.860 1.00 28.44 832 ILE F N 1
ATOM 10538 C CA . ILE F 1 130 ? 31.400 2.249 -40.515 1.00 28.38 832 ILE F CA 1
ATOM 10539 C C . ILE F 1 130 ? 32.684 1.474 -40.239 1.00 31.64 832 ILE F C 1
ATOM 10540 O O . ILE F 1 130 ? 33.448 1.238 -41.173 1.00 32.79 832 ILE F O 1
ATOM 10545 N N . LEU F 1 131 ? 32.915 1.089 -38.967 1.00 27.09 833 LEU F N 1
ATOM 10546 C CA . LEU F 1 131 ? 34.072 0.313 -38.540 1.00 27.66 833 LEU F CA 1
ATOM 10547 C C . LEU F 1 131 ? 34.165 -1.004 -39.313 1.00 32.17 833 LEU F C 1
ATOM 10548 O O . LEU F 1 131 ? 35.255 -1.350 -39.756 1.00 30.25 833 LEU F O 1
ATOM 10553 N N . ASP F 1 132 ? 33.028 -1.728 -39.497 1.00 31.51 834 ASP F N 1
ATOM 10554 C CA . ASP F 1 132 ? 33.038 -2.983 -40.254 1.00 32.90 834 ASP F CA 1
ATOM 10555 C C . ASP F 1 132 ? 33.487 -2.745 -41.711 1.00 36.76 834 ASP F C 1
ATOM 10556 O O . ASP F 1 132 ? 34.325 -3.496 -42.216 1.00 37.10 834 ASP F O 1
ATOM 10561 N N . GLY F 1 133 ? 32.926 -1.726 -42.359 1.00 31.41 835 GLY F N 1
ATOM 10562 C CA . GLY F 1 133 ? 33.251 -1.429 -43.749 1.00 32.52 835 GLY F CA 1
ATOM 10563 C C . GLY F 1 133 ? 34.708 -1.034 -43.938 1.00 34.94 835 GLY F C 1
ATOM 10564 O O . GLY F 1 133 ? 35.386 -1.547 -44.826 1.00 34.17 835 GLY F O 1
ATOM 10565 N N . LEU F 1 134 ? 35.187 -0.139 -43.085 1.00 31.90 836 LEU F N 1
ATOM 10566 C CA . LEU F 1 134 ? 36.557 0.361 -43.070 1.00 33.61 836 LEU F CA 1
ATOM 10567 C C . LEU F 1 134 ? 37.534 -0.773 -42.779 1.00 38.15 836 LEU F C 1
ATOM 10568 O O . LEU F 1 134 ? 38.551 -0.873 -43.472 1.00 40.41 836 LEU F O 1
ATOM 10573 N N . ALA F 1 135 ? 37.199 -1.671 -41.818 1.00 32.65 837 ALA F N 1
ATOM 10574 C CA . ALA F 1 135 ? 38.051 -2.826 -41.484 1.00 31.97 837 ALA F CA 1
ATOM 10575 C C . ALA F 1 135 ? 38.185 -3.749 -42.682 1.00 35.27 837 ALA F C 1
ATOM 10576 O O . ALA F 1 135 ? 39.245 -4.305 -42.915 1.00 34.56 837 ALA F O 1
ATOM 10578 N N . TYR F 1 136 ? 37.123 -3.860 -43.476 1.00 32.42 838 TYR F N 1
ATOM 10579 C CA . TYR F 1 136 ? 37.114 -4.685 -44.666 1.00 31.25 838 TYR F CA 1
ATOM 10580 C C . TYR F 1 136 ? 38.010 -4.057 -45.711 1.00 36.23 838 TYR F C 1
ATOM 10581 O O . TYR F 1 136 ? 38.819 -4.772 -46.290 1.00 36.08 838 TYR F O 1
ATOM 10590 N N . ILE F 1 137 ? 37.901 -2.727 -45.925 1.00 33.30 839 ILE F N 1
ATOM 10591 C CA . ILE F 1 137 ? 38.757 -2.014 -46.895 1.00 33.41 839 ILE F CA 1
ATOM 10592 C C . ILE F 1 137 ? 40.247 -2.243 -46.564 1.00 37.94 839 ILE F C 1
ATOM 10593 O O . ILE F 1 137 ? 41.036 -2.580 -47.452 1.00 39.70 839 ILE F O 1
ATOM 10598 N N . HIS F 1 138 ? 40.596 -2.138 -45.271 1.00 32.44 840 HIS F N 1
ATOM 10599 C CA . HIS F 1 138 ? 41.951 -2.335 -44.778 1.00 31.84 840 HIS F CA 1
ATOM 10600 C C . HIS F 1 138 ? 42.367 -3.777 -44.937 1.00 38.07 840 HIS F C 1
ATOM 10601 O O . HIS F 1 138 ? 43.453 -4.029 -45.442 1.00 36.84 840 HIS F O 1
ATOM 10608 N N . GLU F 1 139 ? 41.478 -4.722 -44.593 1.00 36.60 841 GLU F N 1
ATOM 10609 C CA . GLU F 1 139 ? 41.763 -6.146 -44.738 1.00 37.49 841 GLU F CA 1
ATOM 10610 C C . GLU F 1 139 ? 42.138 -6.463 -46.191 1.00 44.62 841 GLU F C 1
ATOM 10611 O O . GLU F 1 139 ? 43.115 -7.162 -46.414 1.00 45.99 841 GLU F O 1
ATOM 10613 N N . LYS F 1 140 ? 41.430 -5.859 -47.170 1.00 42.57 842 LYS F N 1
ATOM 10614 C CA . LYS F 1 140 ? 41.655 -6.023 -48.620 1.00 41.81 842 LYS F CA 1
ATOM 10615 C C . LYS F 1 140 ? 42.883 -5.265 -49.154 1.00 44.39 842 LYS F C 1
ATOM 10616 O O . LYS F 1 140 ? 43.107 -5.225 -50.371 1.00 42.63 842 LYS F O 1
ATOM 10622 N N . GLY F 1 141 ? 43.672 -4.720 -48.224 1.00 41.22 843 GLY F N 1
ATOM 10623 C CA . GLY F 1 141 ? 44.892 -3.962 -48.476 1.00 40.98 843 GLY F CA 1
ATOM 10624 C C . GLY F 1 141 ? 44.628 -2.672 -49.208 1.00 46.33 843 GLY F C 1
ATOM 10625 O O . GLY F 1 141 ? 45.203 -2.445 -50.274 1.00 48.10 843 GLY F O 1
ATOM 10626 N N . MET F 1 142 ? 43.708 -1.844 -48.682 1.00 41.27 844 MET F N 1
ATOM 10627 C CA . MET F 1 142 ? 43.352 -0.563 -49.288 1.00 39.73 844 MET F CA 1
ATOM 10628 C C . MET F 1 142 ? 43.171 0.515 -48.234 1.00 43.27 844 MET F C 1
ATOM 10629 O O . MET F 1 142 ? 42.969 0.205 -47.061 1.00 39.91 844 MET F O 1
ATOM 10634 N N . ILE F 1 143 ? 43.224 1.793 -48.672 1.00 43.39 845 ILE F N 1
ATOM 10635 C CA . ILE F 1 143 ? 43.041 2.999 -47.846 1.00 43.43 845 ILE F CA 1
ATOM 10636 C C . ILE F 1 143 ? 41.985 3.840 -48.488 1.00 43.92 845 ILE F C 1
ATOM 10637 O O . ILE F 1 143 ? 41.882 3.879 -49.716 1.00 42.47 845 ILE F O 1
ATOM 10642 N N . HIS F 1 144 ? 41.233 4.565 -47.672 1.00 39.76 846 HIS F N 1
ATOM 10643 C CA . HIS F 1 144 ? 40.202 5.437 -48.194 1.00 39.35 846 HIS F CA 1
ATOM 10644 C C . HIS F 1 144 ? 40.768 6.838 -48.454 1.00 42.95 846 HIS F C 1
ATOM 10645 O O . HIS F 1 144 ? 40.610 7.337 -49.556 1.00 43.91 846 HIS F O 1
ATOM 10652 N N . ARG F 1 145 ? 41.456 7.420 -47.503 1.00 39.81 847 ARG F N 1
ATOM 10653 C CA . ARG F 1 145 ? 42.062 8.761 -47.594 1.00 41.43 847 ARG F CA 1
ATOM 10654 C C . ARG F 1 145 ? 41.100 9.942 -47.692 1.00 47.26 847 ARG F C 1
ATOM 10655 O O . ARG F 1 145 ? 41.538 11.054 -47.641 1.00 48.03 847 ARG F O 1
ATOM 10663 N N . ASN F 1 146 ? 39.802 9.691 -47.798 1.00 44.19 848 ASN F N 1
ATOM 10664 C CA . ASN F 1 146 ? 38.806 10.742 -47.947 1.00 44.44 848 ASN F CA 1
ATOM 10665 C C . ASN F 1 146 ? 37.540 10.568 -47.132 1.00 45.15 848 ASN F C 1
ATOM 10666 O O . ASN F 1 146 ? 36.496 11.022 -47.526 1.00 43.42 848 ASN F O 1
ATOM 10671 N N . LEU F 1 147 ? 37.653 9.911 -45.996 1.00 39.40 849 LEU F N 1
ATOM 10672 C CA . LEU F 1 147 ? 36.527 9.646 -45.143 1.00 37.54 849 LEU F CA 1
ATOM 10673 C C . LEU F 1 147 ? 35.968 10.877 -44.455 1.00 39.90 849 LEU F C 1
ATOM 10674 O O . LEU F 1 147 ? 36.640 11.549 -43.706 1.00 39.43 849 LEU F O 1
ATOM 10679 N N . LYS F 1 148 ? 34.723 11.161 -44.772 1.00 34.90 850 LYS F N 1
ATOM 10680 C CA . LYS F 1 148 ? 33.937 12.279 -44.242 1.00 33.22 850 LYS F CA 1
ATOM 10681 C C . LYS F 1 148 ? 32.441 11.964 -44.343 1.00 36.55 850 LYS F C 1
ATOM 10682 O O . LYS F 1 148 ? 32.082 11.154 -45.204 1.00 35.60 850 LYS F O 1
ATOM 10688 N N . PRO F 1 149 ? 31.561 12.563 -43.491 1.00 33.25 851 PRO F N 1
ATOM 10689 C CA . PRO F 1 149 ? 30.119 12.235 -43.556 1.00 32.76 851 PRO F CA 1
ATOM 10690 C C . PRO F 1 149 ? 29.457 12.358 -44.943 1.00 35.80 851 PRO F C 1
ATOM 10691 O O . PRO F 1 149 ? 28.572 11.563 -45.216 1.00 35.93 851 PRO F O 1
ATOM 10695 N N . VAL F 1 150 ? 29.902 13.262 -45.825 1.00 32.88 852 VAL F N 1
ATOM 10696 C CA . VAL F 1 150 ? 29.361 13.380 -47.201 1.00 33.47 852 VAL F CA 1
ATOM 10697 C C . VAL F 1 150 ? 29.798 12.197 -48.104 1.00 39.00 852 VAL F C 1
ATOM 10698 O O . VAL F 1 150 ? 29.242 12.006 -49.184 1.00 40.77 852 VAL F O 1
ATOM 10702 N N . ASN F 1 151 ? 30.807 11.425 -47.663 1.00 34.05 853 ASN F N 1
ATOM 10703 C CA . ASN F 1 151 ? 31.382 10.291 -48.375 1.00 32.88 853 ASN F CA 1
ATOM 10704 C C . ASN F 1 151 ? 30.892 8.936 -47.823 1.00 34.10 853 ASN F C 1
ATOM 10705 O O . ASN F 1 151 ? 31.320 7.871 -48.295 1.00 29.91 853 ASN F O 1
ATOM 10710 N N . ILE F 1 152 ? 29.990 8.995 -46.807 1.00 29.93 854 ILE F N 1
ATOM 10711 C CA . ILE F 1 152 ? 29.360 7.849 -46.174 1.00 28.39 854 ILE F CA 1
ATOM 10712 C C . ILE F 1 152 ? 27.878 7.951 -46.451 1.00 31.59 854 ILE F C 1
ATOM 10713 O O . ILE F 1 152 ? 27.252 8.983 -46.189 1.00 32.41 854 ILE F O 1
ATOM 10718 N N . PHE F 1 153 ? 27.300 6.887 -46.993 1.00 28.35 855 PHE F N 1
ATOM 10719 C CA . PHE F 1 153 ? 25.895 6.910 -47.405 1.00 27.53 855 PHE F CA 1
ATOM 10720 C C . PHE F 1 153 ? 25.010 6.049 -46.549 1.00 33.27 855 PHE F C 1
ATOM 10721 O O . PHE F 1 153 ? 25.510 5.244 -45.763 1.00 33.78 855 PHE F O 1
ATOM 10729 N N . LEU F 1 154 ? 23.686 6.232 -46.679 1.00 30.82 856 LEU F N 1
ATOM 10730 C CA . LEU F 1 154 ? 22.734 5.422 -45.933 1.00 31.47 856 LEU F CA 1
ATOM 10731 C C . LEU F 1 154 ? 21.691 4.836 -46.856 1.00 34.56 856 LEU F C 1
ATOM 10732 O O . LEU F 1 154 ? 21.109 5.558 -47.668 1.00 34.92 856 LEU F O 1
ATOM 10737 N N . ASP F 1 155 ? 21.515 3.511 -46.791 1.00 29.43 857 ASP F N 1
ATOM 10738 C CA . ASP F 1 155 ? 20.523 2.845 -47.630 1.00 29.76 857 ASP F CA 1
ATOM 10739 C C . ASP F 1 155 ? 19.128 2.937 -46.951 1.00 35.41 857 ASP F C 1
ATOM 10740 O O . ASP F 1 155 ? 19.026 3.396 -45.811 1.00 33.94 857 ASP F O 1
ATOM 10745 N N . SER F 1 156 ? 18.072 2.499 -47.624 1.00 34.05 858 SER F N 1
ATOM 10746 C CA . SER F 1 156 ? 16.719 2.582 -47.063 1.00 34.10 858 SER F CA 1
ATOM 10747 C C . SER F 1 156 ? 16.473 1.697 -45.776 1.00 39.37 858 SER F C 1
ATOM 10748 O O . SER F 1 156 ? 15.554 1.991 -45.022 1.00 38.05 858 SER F O 1
ATOM 10751 N N . ASP F 1 157 ? 17.305 0.663 -45.511 1.00 36.95 859 ASP F N 1
ATOM 10752 C CA . ASP F 1 157 ? 17.215 -0.136 -44.278 1.00 36.16 859 ASP F CA 1
ATOM 10753 C C . ASP F 1 157 ? 18.080 0.525 -43.164 1.00 39.81 859 ASP F C 1
ATOM 10754 O O . ASP F 1 157 ? 18.276 -0.082 -42.101 1.00 39.99 859 ASP F O 1
ATOM 10759 N N . ASP F 1 158 ? 18.597 1.761 -43.416 1.00 35.17 860 ASP F N 1
ATOM 10760 C CA . ASP F 1 158 ? 19.434 2.559 -42.498 1.00 35.05 860 ASP F CA 1
ATOM 10761 C C . ASP F 1 158 ? 20.836 1.943 -42.281 1.00 41.23 860 ASP F C 1
ATOM 10762 O O . ASP F 1 158 ? 21.418 2.085 -41.203 1.00 42.07 860 ASP F O 1
ATOM 10767 N N . HIS F 1 159 ? 21.359 1.229 -43.297 1.00 36.73 861 HIS F N 1
ATOM 10768 C CA . HIS F 1 159 ? 22.689 0.647 -43.220 1.00 36.00 861 HIS F CA 1
ATOM 10769 C C . HIS F 1 159 ? 23.693 1.567 -43.878 1.00 39.02 861 HIS F C 1
ATOM 10770 O O . HIS F 1 159 ? 23.376 2.203 -44.902 1.00 39.29 861 HIS F O 1
ATOM 10777 N N . VAL F 1 160 ? 24.903 1.652 -43.271 1.00 32.87 862 VAL F N 1
ATOM 10778 C CA . VAL F 1 160 ? 26.027 2.476 -43.722 1.00 31.14 862 VAL F CA 1
ATOM 10779 C C . VAL F 1 160 ? 26.560 1.911 -45.025 1.00 34.54 862 VAL F C 1
ATOM 10780 O O . VAL F 1 160 ? 26.712 0.701 -45.145 1.00 35.75 862 VAL F O 1
ATOM 10784 N N . LYS F 1 161 ? 26.871 2.779 -45.985 1.00 30.12 863 LYS F N 1
ATOM 10785 C CA . LYS F 1 161 ? 27.527 2.409 -47.241 1.00 28.45 863 LYS F CA 1
ATOM 10786 C C . LYS F 1 161 ? 28.638 3.471 -47.522 1.00 32.57 863 LYS F C 1
ATOM 10787 O O . LYS F 1 161 ? 28.368 4.525 -48.094 1.00 31.57 863 LYS F O 1
ATOM 10793 N N . ILE F 1 162 ? 29.879 3.178 -47.106 1.00 29.65 864 ILE F N 1
ATOM 10794 C CA . ILE F 1 162 ? 31.057 4.003 -47.353 1.00 28.46 864 ILE F CA 1
ATOM 10795 C C . ILE F 1 162 ? 31.340 4.128 -48.875 1.00 33.07 864 ILE F C 1
ATOM 10796 O O . ILE F 1 162 ? 31.355 3.125 -49.578 1.00 30.66 864 ILE F O 1
ATOM 10801 N N . GLY F 1 163 ? 31.647 5.342 -49.335 1.00 33.48 865 GLY F N 1
ATOM 10802 C CA . GLY F 1 163 ? 32.072 5.606 -50.705 1.00 35.63 865 GLY F CA 1
ATOM 10803 C C . GLY F 1 163 ? 33.348 4.834 -51.009 1.00 46.05 865 GLY F C 1
ATOM 10804 O O . GLY F 1 163 ? 34.206 4.655 -50.140 1.00 45.68 865 GLY F O 1
ATOM 10805 N N . ASP F 1 164 ? 33.459 4.301 -52.212 1.00 46.21 866 ASP F N 1
ATOM 10806 C CA . ASP F 1 164 ? 34.607 3.488 -52.553 1.00 47.34 866 ASP F CA 1
ATOM 10807 C C . ASP F 1 164 ? 35.176 3.863 -53.933 1.00 58.66 866 ASP F C 1
ATOM 10808 O O . ASP F 1 164 ? 34.786 3.292 -54.935 1.00 59.01 866 ASP F O 1
ATOM 10813 N N . PHE F 1 165 ? 36.171 4.744 -53.937 1.00 61.95 867 PHE F N 1
ATOM 10814 C CA . PHE F 1 165 ? 36.830 5.140 -55.175 1.00 63.74 867 PHE F CA 1
ATOM 10815 C C . PHE F 1 165 ? 38.273 5.653 -55.008 1.00 67.73 867 PHE F C 1
ATOM 10816 O O . PHE F 1 165 ? 38.536 6.835 -55.204 1.00 68.40 867 PHE F O 1
ATOM 10824 N N . GLY F 1 166 ? 39.200 4.759 -54.651 1.00 62.78 868 GLY F N 1
ATOM 10825 C CA . GLY F 1 166 ? 40.603 5.125 -54.511 1.00 61.54 868 GLY F CA 1
ATOM 10826 C C . GLY F 1 166 ? 41.494 4.432 -53.486 1.00 64.76 868 GLY F C 1
ATOM 10827 O O . GLY F 1 166 ? 41.013 3.788 -52.563 1.00 64.57 868 GLY F O 1
ATOM 10828 N N . LEU F 1 167 ? 42.806 4.560 -53.700 1.00 60.40 869 LEU F N 1
ATOM 10829 C CA . LEU F 1 167 ? 43.898 4.072 -52.824 1.00 61.12 869 LEU F CA 1
ATOM 10830 C C . LEU F 1 167 ? 44.182 2.583 -52.576 1.00 62.67 869 LEU F C 1
ATOM 10831 O O . LEU F 1 167 ? 43.281 1.772 -52.428 1.00 62.10 869 LEU F O 1
ATOM 10833 N N . ALA F 1 168 ? 45.473 2.265 -52.508 1.00 58.53 870 ALA F N 1
ATOM 10834 C CA . ALA F 1 168 ? 45.979 0.918 -52.245 1.00 59.01 870 ALA F CA 1
ATOM 10835 C C . ALA F 1 168 ? 47.149 1.047 -51.267 1.00 65.67 870 ALA F C 1
ATOM 10836 O O . ALA F 1 168 ? 47.733 2.119 -51.152 1.00 64.56 870 ALA F O 1
ATOM 10838 N N . THR F 1 169 ? 47.506 -0.028 -50.571 1.00 64.77 871 THR F N 1
ATOM 10839 C CA . THR F 1 169 ? 48.601 0.064 -49.598 1.00 65.82 871 THR F CA 1
ATOM 10840 C C . THR F 1 169 ? 49.133 -1.336 -49.275 1.00 71.61 871 THR F C 1
ATOM 10841 O O . THR F 1 169 ? 48.660 -1.985 -48.345 1.00 71.51 871 THR F O 1
ATOM 10845 N N . ASP F 1 170 ? 50.137 -1.782 -50.022 1.00 68.30 872 ASP F N 1
ATOM 10846 C CA . ASP F 1 170 ? 50.702 -3.131 -49.866 1.00 92.10 872 ASP F CA 1
ATOM 10847 C C . ASP F 1 170 ? 51.825 -3.196 -48.843 1.00 110.50 872 ASP F C 1
ATOM 10848 O O . ASP F 1 170 ? 51.744 -3.999 -47.912 1.00 73.34 872 ASP F O 1
ATOM 10853 N N . HIS F 1 195 ? 27.638 26.326 -42.789 1.00 45.80 897 HIS F N 1
ATOM 10854 C CA . HIS F 1 195 ? 27.705 25.627 -41.495 1.00 45.68 897 HIS F CA 1
ATOM 10855 C C . HIS F 1 195 ? 28.743 24.499 -41.495 1.00 48.84 897 HIS F C 1
ATOM 10856 O O . HIS F 1 195 ? 29.259 24.140 -40.438 1.00 49.04 897 HIS F O 1
ATOM 10863 N N . LEU F 1 196 ? 29.086 23.996 -42.690 1.00 44.71 898 LEU F N 1
ATOM 10864 C CA . LEU F 1 196 ? 30.091 22.953 -42.915 1.00 43.43 898 LEU F CA 1
ATOM 10865 C C . LEU F 1 196 ? 31.511 23.510 -43.174 1.00 46.36 898 LEU F C 1
ATOM 10866 O O . LEU F 1 196 ? 32.468 22.729 -43.282 1.00 44.87 898 LEU F O 1
ATOM 10871 N N . THR F 1 197 ? 31.644 24.868 -43.203 1.00 43.04 899 THR F N 1
ATOM 10872 C CA . THR F 1 197 ? 32.879 25.646 -43.392 1.00 43.04 899 THR F CA 1
ATOM 10873 C C . THR F 1 197 ? 33.713 25.258 -44.630 1.00 50.99 899 THR F C 1
ATOM 10874 O O . THR F 1 197 ? 34.932 25.450 -44.622 1.00 51.45 899 THR F O 1
ATOM 10876 N N . GLY F 1 198 ? 33.032 24.772 -45.683 1.00 49.55 900 GLY F N 1
ATOM 10877 C CA . GLY F 1 198 ? 33.597 24.326 -46.958 1.00 50.30 900 GLY F CA 1
ATOM 10878 C C . GLY F 1 198 ? 34.992 23.747 -46.860 1.00 57.22 900 GLY F C 1
ATOM 10879 O O . GLY F 1 198 ? 35.224 22.771 -46.137 1.00 58.31 900 GLY F O 1
ATOM 10880 N N . MET F 1 199 ? 35.930 24.373 -47.578 1.00 54.97 901 MET F N 1
ATOM 10881 C CA . MET F 1 199 ? 37.356 24.064 -47.536 1.00 55.34 901 MET F CA 1
ATOM 10882 C C . MET F 1 199 ? 37.789 24.801 -46.281 1.00 58.28 901 MET F C 1
ATOM 10883 O O . MET F 1 199 ? 37.657 26.042 -46.195 1.00 59.83 901 MET F O 1
ATOM 10888 N N . VAL F 1 200 ? 38.185 24.012 -45.281 1.00 50.51 902 VAL F N 1
ATOM 10889 C CA . VAL F 1 200 ? 38.587 24.323 -43.896 1.00 49.27 902 VAL F CA 1
ATOM 10890 C C . VAL F 1 200 ? 37.831 23.280 -43.090 1.00 52.34 902 VAL F C 1
ATOM 10891 O O . VAL F 1 200 ? 38.463 22.494 -42.390 1.00 52.99 902 VAL F O 1
ATOM 10895 N N . GLY F 1 201 ? 36.511 23.223 -43.282 1.00 47.28 903 GLY F N 1
ATOM 10896 C CA . GLY F 1 201 ? 35.649 22.230 -42.655 1.00 47.28 903 GLY F CA 1
ATOM 10897 C C . GLY F 1 201 ? 36.035 20.840 -43.121 1.00 50.37 903 GLY F C 1
ATOM 10898 O O . GLY F 1 201 ? 36.241 19.938 -42.300 1.00 49.28 903 GLY F O 1
ATOM 10899 N N . THR F 1 202 ? 36.216 20.693 -44.456 1.00 47.07 904 THR F N 1
ATOM 10900 C CA . THR F 1 202 ? 36.671 19.455 -45.098 1.00 47.08 904 THR F CA 1
ATOM 10901 C C . THR F 1 202 ? 38.098 19.061 -44.615 1.00 51.18 904 THR F C 1
ATOM 10902 O O . THR F 1 202 ? 38.387 17.871 -44.450 1.00 51.77 904 THR F O 1
ATOM 10904 N N . ALA F 1 203 ? 38.968 20.068 -44.355 1.00 46.58 905 ALA F N 1
ATOM 10905 C CA . ALA F 1 203 ? 40.339 19.864 -43.866 1.00 45.00 905 ALA F CA 1
ATOM 10906 C C . ALA F 1 203 ? 40.385 19.392 -42.406 1.00 46.17 905 ALA F C 1
ATOM 10907 O O . ALA F 1 203 ? 41.392 18.813 -41.982 1.00 46.42 905 ALA F O 1
ATOM 10909 N N . LEU F 1 204 ? 39.307 19.618 -41.638 1.00 40.38 906 LEU F N 1
ATOM 10910 C CA . LEU F 1 204 ? 39.277 19.202 -40.232 1.00 39.46 906 LEU F CA 1
ATOM 10911 C C . LEU F 1 204 ? 39.185 17.658 -40.011 1.00 42.92 906 LEU F C 1
ATOM 10912 O O . LEU F 1 204 ? 39.292 17.222 -38.868 1.00 42.90 906 LEU F O 1
ATOM 10917 N N . TYR F 1 205 ? 39.045 16.836 -41.089 1.00 39.53 907 TYR F N 1
ATOM 10918 C CA . TYR F 1 205 ? 39.016 15.350 -41.002 1.00 39.21 907 TYR F CA 1
ATOM 10919 C C . TYR F 1 205 ? 40.404 14.755 -41.287 1.00 45.70 907 TYR F C 1
ATOM 10920 O O . TYR F 1 205 ? 40.668 13.592 -40.968 1.00 46.50 907 TYR F O 1
ATOM 10929 N N . VAL F 1 206 ? 41.265 15.553 -41.919 1.00 42.70 908 VAL F N 1
ATOM 10930 C CA . VAL F 1 206 ? 42.618 15.199 -42.338 1.00 42.80 908 VAL F CA 1
ATOM 10931 C C . VAL F 1 206 ? 43.557 15.018 -41.138 1.00 47.18 908 VAL F C 1
ATOM 10932 O O . VAL F 1 206 ? 43.639 15.878 -40.268 1.00 45.66 908 VAL F O 1
ATOM 10936 N N . SER F 1 207 ? 44.229 13.869 -41.100 1.00 46.71 909 SER F N 1
ATOM 10937 C CA . SER F 1 207 ? 45.170 13.464 -40.058 1.00 49.00 909 SER F CA 1
ATOM 10938 C C . SER F 1 207 ? 46.407 14.392 -39.929 1.00 57.30 909 SER F C 1
ATOM 10939 O O . SER F 1 207 ? 46.930 14.833 -40.965 1.00 56.65 909 SER F O 1
ATOM 10942 N N . PRO F 1 208 ? 46.920 14.632 -38.682 1.00 56.25 910 PRO F N 1
ATOM 10943 C CA . PRO F 1 208 ? 48.120 15.490 -38.510 1.00 57.10 910 PRO F CA 1
ATOM 10944 C C . PRO F 1 208 ? 49.362 15.095 -39.323 1.00 62.53 910 PRO F C 1
ATOM 10945 O O . PRO F 1 208 ? 50.083 15.991 -39.773 1.00 62.58 910 PRO F O 1
ATOM 10949 N N . GLU F 1 209 ? 49.582 13.767 -39.558 1.00 59.31 911 GLU F N 1
ATOM 10950 C CA . GLU F 1 209 ? 50.702 13.237 -40.357 1.00 58.41 911 GLU F CA 1
ATOM 10951 C C . GLU F 1 209 ? 50.574 13.574 -41.853 1.00 65.31 911 GLU F C 1
ATOM 10952 O O . GLU F 1 209 ? 51.534 13.375 -42.603 1.00 66.11 911 GLU F O 1
ATOM 10958 N N . VAL F 1 210 ? 49.390 14.076 -42.282 1.00 62.06 912 VAL F N 1
ATOM 10959 C CA . VAL F 1 210 ? 49.119 14.472 -43.669 1.00 62.27 912 VAL F CA 1
ATOM 10960 C C . VAL F 1 210 ? 49.216 15.995 -43.764 1.00 67.73 912 VAL F C 1
ATOM 10961 O O . VAL F 1 210 ? 49.945 16.509 -44.619 1.00 67.71 912 VAL F O 1
ATOM 10965 N N . GLN F 1 211 ? 48.475 16.705 -42.873 1.00 64.76 913 GLN F N 1
ATOM 10966 C CA . GLN F 1 211 ? 48.412 18.169 -42.741 1.00 92.08 913 GLN F CA 1
ATOM 10967 C C . GLN F 1 211 ? 49.817 18.782 -42.620 1.00 132.39 913 GLN F C 1
ATOM 10968 O O . GLN F 1 211 ? 50.685 18.231 -41.938 1.00 94.27 913 GLN F O 1
ATOM 10974 N N . ASN F 1 219 ? 49.629 4.284 -43.344 1.00 49.70 921 ASN F N 1
ATOM 10975 C CA . ASN F 1 219 ? 48.657 5.074 -44.109 1.00 48.72 921 ASN F CA 1
ATOM 10976 C C . ASN F 1 219 ? 47.196 4.694 -43.796 1.00 48.81 921 ASN F C 1
ATOM 10977 O O . ASN F 1 219 ? 46.323 5.550 -43.909 1.00 47.90 921 ASN F O 1
ATOM 10982 N N . GLN F 1 220 ? 46.933 3.441 -43.367 1.00 42.49 922 GLN F N 1
ATOM 10983 C CA . GLN F 1 220 ? 45.586 3.014 -42.969 1.00 41.80 922 GLN F CA 1
ATOM 10984 C C . GLN F 1 220 ? 45.055 3.708 -41.679 1.00 43.17 922 GLN F C 1
ATOM 10985 O O . GLN F 1 220 ? 43.848 3.694 -41.459 1.00 43.28 922 GLN F O 1
ATOM 10991 N N . LYS F 1 221 ? 45.948 4.319 -40.858 1.00 36.62 923 LYS F N 1
ATOM 10992 C CA . LYS F 1 221 ? 45.637 5.023 -39.604 1.00 34.92 923 LYS F CA 1
ATOM 10993 C C . LYS F 1 221 ? 45.074 6.395 -39.864 1.00 38.72 923 LYS F C 1
ATOM 10994 O O . LYS F 1 221 ? 44.452 6.980 -38.975 1.00 38.87 923 LYS F O 1
ATOM 11000 N N . VAL F 1 222 ? 45.274 6.906 -41.085 1.00 35.37 924 VAL F N 1
ATOM 11001 C CA . VAL F 1 222 ? 44.745 8.181 -41.590 1.00 35.98 924 VAL F CA 1
ATOM 11002 C C . VAL F 1 222 ? 43.206 8.152 -41.500 1.00 39.67 924 VAL F C 1
ATOM 11003 O O . VAL F 1 222 ? 42.603 9.147 -41.111 1.00 40.73 924 VAL F O 1
ATOM 11007 N N . ASP F 1 223 ? 42.575 7.003 -41.870 1.00 35.74 925 ASP F N 1
ATOM 11008 C CA . ASP F 1 223 ? 41.117 6.815 -41.882 1.00 33.88 925 ASP F CA 1
ATOM 11009 C C . ASP F 1 223 ? 40.542 6.729 -40.486 1.00 36.60 925 ASP F C 1
ATOM 11010 O O . ASP F 1 223 ? 39.392 7.086 -40.275 1.00 37.82 925 ASP F O 1
ATOM 11015 N N . LEU F 1 224 ? 41.331 6.267 -39.535 1.00 32.58 926 LEU F N 1
ATOM 11016 C CA . LEU F 1 224 ? 40.899 6.127 -38.146 1.00 32.68 926 LEU F CA 1
ATOM 11017 C C . LEU F 1 224 ? 40.839 7.476 -37.456 1.00 38.76 926 LEU F C 1
ATOM 11018 O O . LEU F 1 224 ? 39.911 7.712 -36.662 1.00 38.30 926 LEU F O 1
ATOM 11023 N N . PHE F 1 225 ? 41.759 8.409 -37.836 1.00 36.19 927 PHE F N 1
ATOM 11024 C CA . PHE F 1 225 ? 41.712 9.773 -37.315 1.00 36.20 927 PHE F CA 1
ATOM 11025 C C . PHE F 1 225 ? 40.413 10.447 -37.831 1.00 41.31 927 PHE F C 1
ATOM 11026 O O . PHE F 1 225 ? 39.705 11.093 -37.045 1.00 39.77 927 PHE F O 1
ATOM 11034 N N . SER F 1 226 ? 40.111 10.292 -39.158 1.00 38.05 928 SER F N 1
ATOM 11035 C CA . SER F 1 226 ? 38.906 10.873 -39.766 1.00 37.26 928 SER F CA 1
ATOM 11036 C C . SER F 1 226 ? 37.670 10.336 -39.046 1.00 38.17 928 SER F C 1
ATOM 11037 O O . SER F 1 226 ? 36.810 11.126 -38.676 1.00 37.92 928 SER F O 1
ATOM 11040 N N . LEU F 1 227 ? 37.628 9.012 -38.785 1.00 33.88 929 LEU F N 1
ATOM 11041 C CA . LEU F 1 227 ? 36.580 8.307 -38.035 1.00 34.30 929 LEU F CA 1
ATOM 11042 C C . LEU F 1 227 ? 36.316 8.881 -36.614 1.00 38.94 929 LEU F C 1
ATOM 11043 O O . LEU F 1 227 ? 35.164 8.948 -36.187 1.00 40.03 929 LEU F O 1
ATOM 11048 N N . GLY F 1 228 ? 37.369 9.314 -35.926 1.00 35.87 930 GLY F N 1
ATOM 11049 C CA . GLY F 1 228 ? 37.267 9.959 -34.621 1.00 35.89 930 GLY F CA 1
ATOM 11050 C C . GLY F 1 228 ? 36.507 11.268 -34.696 1.00 40.40 930 GLY F C 1
ATOM 11051 O O . GLY F 1 228 ? 35.696 11.560 -33.809 1.00 42.13 930 GLY F O 1
ATOM 11052 N N . ILE F 1 229 ? 36.738 12.061 -35.776 1.00 35.45 931 ILE F N 1
ATOM 11053 C CA . ILE F 1 229 ? 36.035 13.349 -36.000 1.00 34.44 931 ILE F CA 1
ATOM 11054 C C . ILE F 1 229 ? 34.559 13.077 -36.298 1.00 36.49 931 ILE F C 1
ATOM 11055 O O . ILE F 1 229 ? 33.680 13.727 -35.753 1.00 35.45 931 ILE F O 1
ATOM 11060 N N . ILE F 1 230 ? 34.305 12.100 -37.161 1.00 34.25 932 ILE F N 1
ATOM 11061 C CA . ILE F 1 230 ? 32.953 11.662 -37.579 1.00 32.63 932 ILE F CA 1
ATOM 11062 C C . ILE F 1 230 ? 32.161 11.167 -36.369 1.00 36.98 932 ILE F C 1
ATOM 11063 O O . ILE F 1 230 ? 31.055 11.647 -36.135 1.00 38.29 932 ILE F O 1
ATOM 11068 N N . PHE F 1 231 ? 32.747 10.257 -35.573 1.00 33.77 933 PHE F N 1
ATOM 11069 C CA . PHE F 1 231 ? 32.059 9.746 -34.395 1.00 34.03 933 PHE F CA 1
ATOM 11070 C C . PHE F 1 231 ? 31.725 10.852 -33.390 1.00 38.78 933 PHE F C 1
ATOM 11071 O O . PHE F 1 231 ? 30.652 10.807 -32.783 1.00 39.04 933 PHE F O 1
ATOM 11079 N N . PHE F 1 232 ? 32.601 11.872 -33.272 1.00 35.27 934 PHE F N 1
ATOM 11080 C CA . PHE F 1 232 ? 32.346 13.035 -32.426 1.00 34.98 934 PHE F CA 1
ATOM 11081 C C . PHE F 1 232 ? 31.147 13.782 -32.928 1.00 37.86 934 PHE F C 1
ATOM 11082 O O . PHE F 1 232 ? 30.294 14.135 -32.124 1.00 39.58 934 PHE F O 1
ATOM 11090 N N . GLU F 1 233 ? 31.104 14.095 -34.244 1.00 33.51 935 GLU F N 1
ATOM 11091 C CA . GLU F 1 233 ? 29.985 14.833 -34.863 1.00 33.00 935 GLU F CA 1
ATOM 11092 C C . GLU F 1 233 ? 28.680 14.067 -34.741 1.00 37.67 935 GLU F C 1
ATOM 11093 O O . GLU F 1 233 ? 27.642 14.662 -34.478 1.00 38.90 935 GLU F O 1
ATOM 11099 N N . MET F 1 234 ? 28.743 12.737 -34.927 1.00 32.77 936 MET F N 1
ATOM 11100 C CA . MET F 1 234 ? 27.612 11.830 -34.766 1.00 32.56 936 MET F CA 1
ATOM 11101 C C . MET F 1 234 ? 27.119 11.932 -33.276 1.00 36.50 936 MET F C 1
ATOM 11102 O O . MET F 1 234 ? 25.965 11.650 -32.995 1.00 34.22 936 MET F O 1
ATOM 11107 N N . SER F 1 235 ? 28.026 12.256 -32.339 1.00 36.47 937 SER F N 1
ATOM 11108 C CA . SER F 1 235 ? 27.757 12.283 -30.890 1.00 39.07 937 SER F CA 1
ATOM 11109 C C . SER F 1 235 ? 27.485 13.682 -30.333 1.00 46.31 937 SER F C 1
ATOM 11110 O O . SER F 1 235 ? 27.197 13.838 -29.145 1.00 47.39 937 SER F O 1
ATOM 11113 N N . TYR F 1 236 ? 27.533 14.682 -31.190 1.00 44.20 938 TYR F N 1
ATOM 11114 C CA . TYR F 1 236 ? 27.331 16.058 -30.785 1.00 44.96 938 TYR F CA 1
ATOM 11115 C C . TYR F 1 236 ? 26.149 16.668 -31.523 1.00 48.13 938 TYR F C 1
ATOM 11116 O O . TYR F 1 236 ? 25.777 16.194 -32.601 1.00 48.14 938 TYR F O 1
ATOM 11125 N N . HIS F 1 237 ? 25.555 17.725 -30.962 1.00 43.37 939 HIS F N 1
ATOM 11126 C CA . HIS F 1 237 ? 24.439 18.374 -31.649 1.00 43.04 939 HIS F CA 1
ATOM 11127 C C . HIS F 1 237 ? 24.909 18.960 -33.018 1.00 45.50 939 HIS F C 1
ATOM 11128 O O . HIS F 1 237 ? 26.118 19.165 -33.187 1.00 42.96 939 HIS F O 1
ATOM 11135 N N . PRO F 1 238 ? 24.024 19.233 -34.009 1.00 43.07 940 PRO F N 1
ATOM 11136 C CA . PRO F 1 238 ? 24.521 19.851 -35.240 1.00 43.62 940 PRO F CA 1
ATOM 11137 C C . PRO F 1 238 ? 25.059 21.254 -34.931 1.00 51.52 940 PRO F C 1
ATOM 11138 O O . PRO F 1 238 ? 24.504 21.990 -34.107 1.00 51.94 940 PRO F O 1
ATOM 11142 N N . MET F 1 239 ? 26.201 21.576 -35.520 1.00 49.50 941 MET F N 1
ATOM 11143 C CA . MET F 1 239 ? 26.820 22.873 -35.365 1.00 49.76 941 MET F CA 1
ATOM 11144 C C . MET F 1 239 ? 26.229 23.720 -36.482 1.00 54.57 941 MET F C 1
ATOM 11145 O O . MET F 1 239 ? 26.235 23.299 -37.641 1.00 53.47 941 MET F O 1
ATOM 11150 N N . VAL F 1 240 ? 25.573 24.832 -36.103 1.00 51.99 942 VAL F N 1
ATOM 11151 C CA . VAL F 1 240 ? 24.784 25.692 -36.999 1.00 51.80 942 VAL F CA 1
ATOM 11152 C C . VAL F 1 240 ? 25.587 26.826 -37.683 1.00 56.52 942 VAL F C 1
ATOM 11153 O O . VAL F 1 240 ? 25.041 27.482 -38.580 1.00 58.14 942 VAL F O 1
ATOM 11157 N N . THR F 1 241 ? 26.847 27.058 -37.286 1.00 50.76 943 THR F N 1
ATOM 11158 C CA . THR F 1 241 ? 27.681 28.094 -37.917 1.00 50.36 943 THR F CA 1
ATOM 11159 C C . THR F 1 241 ? 29.066 27.556 -38.253 1.00 53.81 943 THR F C 1
ATOM 11160 O O . THR F 1 241 ? 29.511 26.598 -37.611 1.00 55.04 943 THR F O 1
ATOM 11164 N N . ALA F 1 242 ? 29.764 28.172 -39.233 1.00 48.46 944 ALA F N 1
ATOM 11165 C CA . ALA F 1 242 ? 31.133 27.774 -39.586 1.00 47.45 944 ALA F CA 1
ATOM 11166 C C . ALA F 1 242 ? 32.066 28.001 -38.405 1.00 53.30 944 ALA F C 1
ATOM 11167 O O . ALA F 1 242 ? 32.888 27.135 -38.129 1.00 53.48 944 ALA F O 1
ATOM 11169 N N . SER F 1 243 ? 31.883 29.124 -37.671 1.00 50.67 945 SER F N 1
ATOM 11170 C CA . SER F 1 243 ? 32.667 29.521 -36.492 1.00 51.24 945 SER F CA 1
ATOM 11171 C C . SER F 1 243 ? 32.594 28.472 -35.398 1.00 54.58 945 SER F C 1
ATOM 11172 O O . SER F 1 243 ? 33.635 28.030 -34.916 1.00 53.55 945 SER F O 1
ATOM 11175 N N . GLU F 1 244 ? 31.363 28.044 -35.051 1.00 52.17 946 GLU F N 1
ATOM 11176 C CA . GLU F 1 244 ? 31.066 27.015 -34.052 1.00 52.15 946 GLU F CA 1
ATOM 11177 C C . GLU F 1 244 ? 31.802 25.733 -34.423 1.00 57.09 946 GLU F C 1
ATOM 11178 O O . GLU F 1 244 ? 32.488 25.154 -33.576 1.00 58.10 946 GLU F O 1
ATOM 11184 N N . ARG F 1 245 ? 31.672 25.315 -35.697 1.00 51.60 947 ARG F N 1
ATOM 11185 C CA . ARG F 1 245 ? 32.316 24.120 -36.228 1.00 50.84 947 ARG F CA 1
ATOM 11186 C C . ARG F 1 245 ? 33.841 24.197 -36.112 1.00 55.30 947 ARG F C 1
ATOM 11187 O O . ARG F 1 245 ? 34.436 23.282 -35.544 1.00 56.30 947 ARG F O 1
ATOM 11195 N N . ILE F 1 246 ? 34.460 25.296 -36.613 1.00 51.20 948 ILE F N 1
ATOM 11196 C CA . ILE F 1 246 ? 35.912 25.540 -36.576 1.00 49.84 948 ILE F CA 1
ATOM 11197 C C . ILE F 1 246 ? 36.406 25.539 -35.138 1.00 54.42 948 ILE F C 1
ATOM 11198 O O . ILE F 1 246 ? 37.361 24.846 -34.838 1.00 54.25 948 ILE F O 1
ATOM 11203 N N . PHE F 1 247 ? 35.738 26.275 -34.249 1.00 52.70 949 PHE F N 1
ATOM 11204 C CA . PHE F 1 247 ? 36.126 26.344 -32.844 1.00 53.14 949 PHE F CA 1
ATOM 11205 C C . PHE F 1 247 ? 36.066 24.974 -32.149 1.00 56.87 949 PHE F C 1
ATOM 11206 O O . PHE F 1 247 ? 37.071 24.549 -31.588 1.00 56.93 949 PHE F O 1
ATOM 11214 N N . VAL F 1 248 ? 34.903 24.284 -32.213 1.00 52.94 950 VAL F N 1
ATOM 11215 C CA . VAL F 1 248 ? 34.675 22.976 -31.590 1.00 51.90 950 VAL F CA 1
ATOM 11216 C C . VAL F 1 248 ? 35.640 21.892 -32.135 1.00 53.96 950 VAL F C 1
ATOM 11217 O O . VAL F 1 248 ? 36.254 21.183 -31.331 1.00 53.97 950 VAL F O 1
ATOM 11221 N N . LEU F 1 249 ? 35.793 21.785 -33.471 1.00 48.53 951 LEU F N 1
ATOM 11222 C CA . LEU F 1 249 ? 36.647 20.759 -34.056 1.00 48.71 951 LEU F CA 1
ATOM 11223 C C . LEU F 1 249 ? 38.162 21.042 -33.894 1.00 54.09 951 LEU F C 1
ATOM 11224 O O . LEU F 1 249 ? 38.916 20.074 -33.733 1.00 52.13 951 LEU F O 1
ATOM 11229 N N . ASN F 1 250 ? 38.602 22.338 -33.842 1.00 52.21 952 ASN F N 1
ATOM 11230 C CA . ASN F 1 250 ? 40.022 22.650 -33.605 1.00 52.44 952 ASN F CA 1
ATOM 11231 C C . ASN F 1 250 ? 40.434 22.345 -32.175 1.00 58.84 952 ASN F C 1
ATOM 11232 O O . ASN F 1 250 ? 41.528 21.835 -31.971 1.00 59.13 952 ASN F O 1
ATOM 11237 N N . GLN F 1 251 ? 39.548 22.603 -31.194 1.00 57.47 953 GLN F N 1
ATOM 11238 C CA . GLN F 1 251 ? 39.807 22.289 -29.782 1.00 58.34 953 GLN F CA 1
ATOM 11239 C C . GLN F 1 251 ? 39.933 20.779 -29.549 1.00 65.30 953 GLN F C 1
ATOM 11240 O O . GLN F 1 251 ? 40.818 20.332 -28.810 1.00 65.80 953 GLN F O 1
ATOM 11246 N N . LEU F 1 252 ? 39.110 19.994 -30.247 1.00 62.76 954 LEU F N 1
ATOM 11247 C CA . LEU F 1 252 ? 39.158 18.534 -30.197 1.00 63.01 954 LEU F CA 1
ATOM 11248 C C . LEU F 1 252 ? 40.452 18.018 -30.843 1.00 66.97 954 LEU F C 1
ATOM 11249 O O . LEU F 1 252 ? 40.927 16.947 -30.472 1.00 65.37 954 LEU F O 1
ATOM 11254 N N . ARG F 1 253 ? 41.023 18.803 -31.793 1.00 66.09 955 ARG F N 1
ATOM 11255 C CA . ARG F 1 253 ? 42.270 18.527 -32.527 1.00 67.03 955 ARG F CA 1
ATOM 11256 C C . ARG F 1 253 ? 43.487 19.288 -31.957 1.00 74.29 955 ARG F C 1
ATOM 11257 O O . ARG F 1 253 ? 44.424 19.559 -32.715 1.00 74.83 955 ARG F O 1
ATOM 11265 N N . ASP F 1 254 ? 43.479 19.645 -30.649 1.00 72.78 956 ASP F N 1
ATOM 11266 C CA . ASP F 1 254 ? 44.578 20.384 -29.998 1.00 73.43 956 ASP F CA 1
ATOM 11267 C C . ASP F 1 254 ? 45.825 19.505 -29.821 1.00 79.14 956 ASP F C 1
ATOM 11268 O O . ASP F 1 254 ? 45.742 18.481 -29.138 1.00 78.61 956 ASP F O 1
ATOM 11273 N N . PRO F 1 255 ? 46.984 19.882 -30.423 1.00 77.47 957 PRO F N 1
ATOM 11274 C CA . PRO F 1 255 ? 48.193 19.041 -30.285 1.00 82.44 957 PRO F CA 1
ATOM 11275 C C . PRO F 1 255 ? 48.723 18.953 -28.858 1.00 110.15 957 PRO F C 1
ATOM 11276 O O . PRO F 1 255 ? 49.073 17.866 -28.415 1.00 73.82 957 PRO F O 1
ATOM 11280 N N . PRO F 1 258 ? 42.396 15.009 -26.719 1.00 77.89 960 PRO F N 1
ATOM 11281 C CA . PRO F 1 258 ? 41.350 15.908 -27.215 1.00 77.32 960 PRO F CA 1
ATOM 11282 C C . PRO F 1 258 ? 40.655 16.753 -26.139 1.00 79.92 960 PRO F C 1
ATOM 11283 O O . PRO F 1 258 ? 40.367 16.250 -25.049 1.00 79.87 960 PRO F O 1
ATOM 11287 N N . LYS F 1 259 ? 40.357 18.033 -26.465 1.00 74.55 961 LYS F N 1
ATOM 11288 C CA . LYS F 1 259 ? 39.598 18.944 -25.599 1.00 73.13 961 LYS F CA 1
ATOM 11289 C C . LYS F 1 259 ? 38.115 18.907 -26.062 1.00 73.85 961 LYS F C 1
ATOM 11290 O O . LYS F 1 259 ? 37.802 19.322 -27.185 1.00 72.99 961 LYS F O 1
ATOM 11292 N N . PHE F 1 260 ? 37.231 18.326 -25.226 1.00 67.84 962 PHE F N 1
ATOM 11293 C CA . PHE F 1 260 ? 35.806 18.162 -25.526 1.00 66.95 962 PHE F CA 1
ATOM 11294 C C . PHE F 1 260 ? 35.002 19.404 -25.133 1.00 72.92 962 PHE F C 1
ATOM 11295 O O . PHE F 1 260 ? 35.409 20.084 -24.193 1.00 73.09 962 PHE F O 1
ATOM 11303 N N . PRO F 1 261 ? 33.879 19.746 -25.811 1.00 70.73 963 PRO F N 1
ATOM 11304 C CA . PRO F 1 261 ? 33.128 20.947 -25.400 1.00 71.34 963 PRO F CA 1
ATOM 11305 C C . PRO F 1 261 ? 32.302 20.734 -24.124 1.00 77.04 963 PRO F C 1
ATOM 11306 O O . PRO F 1 261 ? 32.114 19.587 -23.705 1.00 77.32 963 PRO F O 1
ATOM 11310 N N . GLU F 1 262 ? 31.818 21.836 -23.506 1.00 74.18 964 GLU F N 1
ATOM 11311 C CA . GLU F 1 262 ? 31.040 21.815 -22.258 1.00 74.32 964 GLU F CA 1
ATOM 11312 C C . GLU F 1 262 ? 29.694 21.096 -22.366 1.00 78.23 964 GLU F C 1
ATOM 11313 O O . GLU F 1 262 ? 29.337 20.350 -21.444 1.00 77.68 964 GLU F O 1
ATOM 11315 N N . ASP F 1 263 ? 28.957 21.306 -23.488 1.00 74.61 965 ASP F N 1
ATOM 11316 C CA . ASP F 1 263 ? 27.642 20.690 -23.744 1.00 74.31 965 ASP F CA 1
ATOM 11317 C C . ASP F 1 263 ? 27.721 19.175 -24.064 1.00 79.52 965 ASP F C 1
ATOM 11318 O O . ASP F 1 263 ? 26.680 18.539 -24.245 1.00 79.48 965 ASP F O 1
ATOM 11323 N N . PHE F 1 264 ? 28.951 18.604 -24.074 1.00 76.67 966 PHE F N 1
ATOM 11324 C CA . PHE F 1 264 ? 29.281 17.190 -24.283 1.00 76.53 966 PHE F CA 1
ATOM 11325 C C . PHE F 1 264 ? 29.779 16.675 -22.913 1.00 83.90 966 PHE F C 1
ATOM 11326 O O . PHE F 1 264 ? 30.992 16.532 -22.698 1.00 84.10 966 PHE F O 1
ATOM 11334 N N . ASP F 1 265 ? 28.840 16.468 -21.963 1.00 82.19 967 ASP F N 1
ATOM 11335 C CA . ASP F 1 265 ? 29.174 16.043 -20.597 1.00 83.19 967 ASP F CA 1
ATOM 11336 C C . ASP F 1 265 ? 29.793 14.636 -20.532 1.00 89.31 967 ASP F C 1
ATOM 11337 O O . ASP F 1 265 ? 29.490 13.787 -21.375 1.00 89.02 967 ASP F O 1
ATOM 11342 N N . ASP F 1 266 ? 30.698 14.417 -19.550 1.00 87.15 968 ASP F N 1
ATOM 11343 C CA . ASP F 1 266 ? 31.389 13.136 -19.341 1.00 87.49 968 ASP F CA 1
ATOM 11344 C C . ASP F 1 266 ? 30.460 12.059 -18.765 1.00 91.85 968 ASP F C 1
ATOM 11345 O O . ASP F 1 266 ? 30.643 10.875 -19.062 1.00 91.51 968 ASP F O 1
ATOM 11347 N N . GLY F 1 267 ? 29.481 12.491 -17.958 1.00 88.20 969 GLY F N 1
ATOM 11348 C CA . GLY F 1 267 ? 28.486 11.630 -17.323 1.00 87.59 969 GLY F CA 1
ATOM 11349 C C . GLY F 1 267 ? 27.228 11.436 -18.147 1.00 90.46 969 GLY F C 1
ATOM 11350 O O . GLY F 1 267 ? 26.122 11.682 -17.656 1.00 90.52 969 GLY F O 1
ATOM 11351 N N . GLU F 1 268 ? 27.403 10.988 -19.411 1.00 85.71 970 GLU F N 1
ATOM 11352 C CA . GLU F 1 268 ? 26.388 10.702 -20.445 1.00 84.81 970 GLU F CA 1
ATOM 11353 C C . GLU F 1 268 ? 27.086 10.257 -21.749 1.00 87.14 970 GLU F C 1
ATOM 11354 O O . GLU F 1 268 ? 26.467 9.586 -22.585 1.00 86.62 970 GLU F O 1
ATOM 11356 N N . HIS F 1 269 ? 28.373 10.650 -21.917 1.00 81.74 971 HIS F N 1
ATOM 11357 C CA . HIS F 1 269 ? 29.196 10.355 -23.091 1.00 80.49 971 HIS F CA 1
ATOM 11358 C C . HIS F 1 269 ? 30.589 9.804 -22.692 1.00 79.45 971 HIS F C 1
ATOM 11359 O O . HIS F 1 269 ? 31.587 10.144 -23.337 1.00 79.04 971 HIS F O 1
ATOM 11366 N N . ALA F 1 270 ? 30.664 8.955 -21.645 1.00 71.30 972 ALA F N 1
ATOM 11367 C CA . ALA F 1 270 ? 31.944 8.403 -21.179 1.00 68.56 972 ALA F CA 1
ATOM 11368 C C . ALA F 1 270 ? 32.600 7.486 -22.211 1.00 66.46 972 ALA F C 1
ATOM 11369 O O . ALA F 1 270 ? 33.729 7.768 -22.628 1.00 66.16 972 ALA F O 1
ATOM 11371 N N . LYS F 1 271 ? 31.894 6.407 -22.636 1.00 57.86 973 LYS F N 1
ATOM 11372 C CA . LYS F 1 271 ? 32.392 5.457 -23.631 1.00 55.36 973 LYS F CA 1
ATOM 11373 C C . LYS F 1 271 ? 32.649 6.126 -24.993 1.00 53.88 973 LYS F C 1
ATOM 11374 O O . LYS F 1 271 ? 33.620 5.770 -25.645 1.00 50.13 973 LYS F O 1
ATOM 11376 N N . GLN F 1 272 ? 31.835 7.146 -25.379 1.00 50.79 974 GLN F N 1
ATOM 11377 C CA . GLN F 1 272 ? 32.061 7.915 -26.622 1.00 50.35 974 GLN F CA 1
ATOM 11378 C C . GLN F 1 272 ? 33.378 8.691 -26.567 1.00 54.40 974 GLN F C 1
ATOM 11379 O O . GLN F 1 272 ? 34.210 8.520 -27.457 1.00 54.84 974 GLN F O 1
ATOM 11385 N N . LYS F 1 273 ? 33.583 9.499 -25.499 1.00 50.96 975 LYS F N 1
ATOM 11386 C CA . LYS F 1 273 ? 34.789 10.304 -25.252 1.00 50.53 975 LYS F CA 1
ATOM 11387 C C . LYS F 1 273 ? 36.052 9.454 -25.336 1.00 54.51 975 LYS F C 1
ATOM 11388 O O . LYS F 1 273 ? 37.043 9.879 -25.937 1.00 52.71 975 LYS F O 1
ATOM 11394 N N . SER F 1 274 ? 35.984 8.230 -24.771 1.00 51.41 976 SER F N 1
ATOM 11395 C CA . SER F 1 274 ? 37.090 7.276 -24.731 1.00 51.14 976 SER F CA 1
ATOM 11396 C C . SER F 1 274 ? 37.482 6.794 -26.120 1.00 53.58 976 SER F C 1
ATOM 11397 O O . SER F 1 274 ? 38.673 6.757 -26.416 1.00 54.15 976 SER F O 1
ATOM 11400 N N . VAL F 1 275 ? 36.485 6.401 -26.952 1.00 46.58 977 VAL F N 1
ATOM 11401 C CA . VAL F 1 275 ? 36.658 5.928 -28.333 1.00 44.48 977 VAL F CA 1
ATOM 11402 C C . VAL F 1 275 ? 37.178 7.085 -29.232 1.00 46.80 977 VAL F C 1
ATOM 11403 O O . VAL F 1 275 ? 38.074 6.882 -30.057 1.00 45.75 977 VAL F O 1
ATOM 11407 N N . ILE F 1 276 ? 36.645 8.295 -29.028 1.00 43.07 978 ILE F N 1
ATOM 11408 C CA . ILE F 1 276 ? 37.022 9.469 -29.802 1.00 43.13 978 ILE F CA 1
ATOM 11409 C C . ILE F 1 276 ? 38.478 9.898 -29.514 1.00 48.48 978 ILE F C 1
ATOM 11410 O O . ILE F 1 276 ? 39.240 10.115 -30.464 1.00 48.63 978 ILE F O 1
ATOM 11415 N N . SER F 1 277 ? 38.878 9.944 -28.229 1.00 45.54 979 SER F N 1
ATOM 11416 C CA . SER F 1 277 ? 40.242 10.297 -27.791 1.00 45.71 979 SER F CA 1
ATOM 11417 C C . SER F 1 277 ? 41.272 9.300 -28.344 1.00 50.12 979 SER F C 1
ATOM 11418 O O . SER F 1 277 ? 42.346 9.696 -28.813 1.00 49.02 979 SER F O 1
ATOM 11421 N N . TRP F 1 278 ? 40.915 8.005 -28.268 1.00 47.18 980 TRP F N 1
ATOM 11422 C CA . TRP F 1 278 ? 41.621 6.816 -28.747 1.00 47.51 980 TRP F CA 1
ATOM 11423 C C . TRP F 1 278 ? 41.994 7.097 -30.225 1.00 49.71 980 TRP F C 1
ATOM 11424 O O . TRP F 1 278 ? 43.170 7.311 -30.519 1.00 49.17 980 TRP F O 1
ATOM 11435 N N . LEU F 1 279 ? 40.975 7.222 -31.117 1.00 44.40 981 LEU F N 1
ATOM 11436 C CA . LEU F 1 279 ? 41.135 7.476 -32.558 1.00 43.04 981 LEU F CA 1
ATOM 11437 C C . LEU F 1 279 ? 41.785 8.814 -32.901 1.00 47.66 981 LEU F C 1
ATOM 11438 O O . LEU F 1 279 ? 42.478 8.888 -33.916 1.00 47.90 981 LEU F O 1
ATOM 11443 N N . LEU F 1 280 ? 41.528 9.882 -32.112 1.00 44.59 982 LEU F N 1
ATOM 11444 C CA . LEU F 1 280 ? 42.087 11.204 -32.412 1.00 45.04 982 LEU F CA 1
ATOM 11445 C C . LEU F 1 280 ? 43.549 11.453 -31.913 1.00 53.40 982 LEU F C 1
ATOM 11446 O O . LEU F 1 280 ? 44.005 12.608 -31.914 1.00 54.48 982 LEU F O 1
ATOM 11451 N N . ASN F 1 281 ? 44.295 10.385 -31.561 1.00 51.14 983 ASN F N 1
ATOM 11452 C CA . ASN F 1 281 ? 45.696 10.481 -31.157 1.00 51.68 983 ASN F CA 1
ATOM 11453 C C . ASN F 1 281 ? 46.506 11.055 -32.310 1.00 58.85 983 ASN F C 1
ATOM 11454 O O . ASN F 1 281 ? 46.276 10.661 -33.455 1.00 59.85 983 ASN F O 1
ATOM 11459 N N . HIS F 1 282 ? 47.397 12.033 -32.029 1.00 55.69 984 HIS F N 1
ATOM 11460 C CA . HIS F 1 282 ? 48.243 12.687 -33.039 1.00 55.38 984 HIS F CA 1
ATOM 11461 C C . HIS F 1 282 ? 49.216 11.670 -33.668 1.00 57.58 984 HIS F C 1
ATOM 11462 O O . HIS F 1 282 ? 49.404 11.650 -34.893 1.00 57.00 984 HIS F O 1
ATOM 11464 N N . ASP F 1 283 ? 49.776 10.791 -32.823 1.00 53.01 985 ASP F N 1
ATOM 11465 C CA . ASP F 1 283 ? 50.667 9.718 -33.237 1.00 53.01 985 ASP F CA 1
ATOM 11466 C C . ASP F 1 283 ? 49.837 8.586 -33.866 1.00 57.43 985 ASP F C 1
ATOM 11467 O O . ASP F 1 283 ? 48.921 8.060 -33.224 1.00 56.78 985 ASP F O 1
ATOM 11469 N N . PRO F 1 284 ? 49.936 8.468 -35.206 1.00 55.00 986 PRO F N 1
ATOM 11470 C CA . PRO F 1 284 ? 49.417 7.277 -35.910 1.00 55.18 986 PRO F CA 1
ATOM 11471 C C . PRO F 1 284 ? 49.563 5.916 -35.185 1.00 60.36 986 PRO F C 1
ATOM 11472 O O . PRO F 1 284 ? 48.644 5.101 -35.272 1.00 59.27 986 PRO F O 1
ATOM 11474 N N . ALA F 1 285 ? 50.688 5.666 -34.472 1.00 58.59 987 ALA F N 1
ATOM 11475 C CA . ALA F 1 285 ? 50.926 4.402 -33.756 1.00 59.28 987 ALA F CA 1
ATOM 11476 C C . ALA F 1 285 ? 50.031 4.210 -32.514 1.00 63.86 987 ALA F C 1
ATOM 11477 O O . ALA F 1 285 ? 49.688 3.069 -32.181 1.00 63.87 987 ALA F O 1
ATOM 11479 N N . LYS F 1 286 ? 49.636 5.324 -31.856 1.00 60.18 988 LYS F N 1
ATOM 11480 C CA . LYS F 1 286 ? 48.769 5.347 -30.667 1.00 59.50 988 LYS F CA 1
ATOM 11481 C C . LYS F 1 286 ? 47.245 5.250 -30.978 1.00 60.86 988 LYS F C 1
ATOM 11482 O O . LYS F 1 286 ? 46.435 5.294 -30.047 1.00 61.35 988 LYS F O 1
ATOM 11484 N N . ARG F 1 287 ? 46.863 5.150 -32.276 1.00 52.97 989 ARG F N 1
ATOM 11485 C CA . ARG F 1 287 ? 45.477 4.980 -32.741 1.00 50.59 989 ARG F CA 1
ATOM 11486 C C . ARG F 1 287 ? 45.229 3.478 -32.930 1.00 51.50 989 ARG F C 1
ATOM 11487 O O . ARG F 1 287 ? 46.152 2.771 -33.363 1.00 51.37 989 ARG F O 1
ATOM 11495 N N . PRO F 1 288 ? 44.013 2.952 -32.654 1.00 44.94 990 PRO F N 1
ATOM 11496 C CA . PRO F 1 288 ? 43.799 1.517 -32.871 1.00 44.40 990 PRO F CA 1
ATOM 11497 C C . PRO F 1 288 ? 43.530 1.226 -34.344 1.00 49.59 990 PRO F C 1
ATOM 11498 O O . PRO F 1 288 ? 43.201 2.136 -35.109 1.00 49.89 990 PRO F O 1
ATOM 11502 N N . THR F 1 289 ? 43.645 -0.036 -34.747 1.00 45.59 991 THR F N 1
ATOM 11503 C CA . THR F 1 289 ? 43.260 -0.381 -36.103 1.00 45.28 991 THR F CA 1
ATOM 11504 C C . THR F 1 289 ? 41.720 -0.563 -36.008 1.00 49.62 991 THR F C 1
ATOM 11505 O O . THR F 1 289 ? 41.179 -0.611 -34.893 1.00 49.75 991 THR F O 1
ATOM 11509 N N . ALA F 1 290 ? 41.022 -0.640 -37.146 1.00 45.72 992 ALA F N 1
ATOM 11510 C CA . ALA F 1 290 ? 39.569 -0.852 -37.155 1.00 45.51 992 ALA F CA 1
ATOM 11511 C C . ALA F 1 290 ? 39.160 -2.143 -36.437 1.00 48.79 992 ALA F C 1
ATOM 11512 O O . ALA F 1 290 ? 38.200 -2.118 -35.681 1.00 48.59 992 ALA F O 1
ATOM 11514 N N . THR F 1 291 ? 39.925 -3.240 -36.630 1.00 46.75 993 THR F N 1
ATOM 11515 C CA . THR F 1 291 ? 39.728 -4.562 -36.013 1.00 47.01 993 THR F CA 1
ATOM 11516 C C . THR F 1 291 ? 40.055 -4.528 -34.513 1.00 52.81 993 THR F C 1
ATOM 11517 O O . THR F 1 291 ? 39.443 -5.258 -33.731 1.00 52.73 993 THR F O 1
ATOM 11521 N N . GLU F 1 292 ? 41.030 -3.690 -34.110 1.00 50.25 994 GLU F N 1
ATOM 11522 C CA . GLU F 1 292 ? 41.396 -3.555 -32.709 1.00 50.06 994 GLU F CA 1
ATOM 11523 C C . GLU F 1 292 ? 40.248 -2.881 -31.967 1.00 53.24 994 GLU F C 1
ATOM 11524 O O . GLU F 1 292 ? 39.939 -3.281 -30.850 1.00 52.94 994 GLU F O 1
ATOM 11530 N N . LEU F 1 293 ? 39.609 -1.877 -32.595 1.00 48.99 995 LEU F N 1
ATOM 11531 C CA . LEU F 1 293 ? 38.480 -1.153 -32.004 1.00 48.60 995 LEU F CA 1
ATOM 11532 C C . LEU F 1 293 ? 37.203 -2.014 -31.983 1.00 55.73 995 LEU F C 1
ATOM 11533 O O . LEU F 1 293 ? 36.404 -1.892 -31.056 1.00 55.91 995 LEU F O 1
ATOM 11538 N N . LEU F 1 294 ? 37.038 -2.904 -32.975 1.00 54.04 996 LEU F N 1
ATOM 11539 C CA . LEU F 1 294 ? 35.896 -3.810 -33.044 1.00 54.57 996 LEU F CA 1
ATOM 11540 C C . LEU F 1 294 ? 36.004 -4.862 -31.949 1.00 60.88 996 LEU F C 1
ATOM 11541 O O . LEU F 1 294 ? 35.048 -5.049 -31.201 1.00 60.81 996 LEU F O 1
ATOM 11546 N N . LYS F 1 295 ? 37.192 -5.485 -31.804 1.00 58.98 997 LYS F N 1
ATOM 11547 C CA . LYS F 1 295 ? 37.459 -6.506 -30.790 1.00 59.74 997 LYS F CA 1
ATOM 11548 C C . LYS F 1 295 ? 37.719 -5.897 -29.386 1.00 66.40 997 LYS F C 1
ATOM 11549 O O . LYS F 1 295 ? 38.050 -6.635 -28.454 1.00 66.52 997 LYS F O 1
ATOM 11551 N N . SER F 1 296 ? 37.539 -4.562 -29.234 1.00 63.93 998 SER F N 1
ATOM 11552 C CA . SER F 1 296 ? 37.663 -3.856 -27.953 1.00 64.32 998 SER F CA 1
ATOM 11553 C C . SER F 1 296 ? 36.299 -3.922 -27.212 1.00 70.99 998 SER F C 1
ATOM 11554 O O . SER F 1 296 ? 35.252 -4.147 -27.849 1.00 71.25 998 SER F O 1
ATOM 11557 N N . GLU F 1 297 ? 36.313 -3.751 -25.877 1.00 67.61 999 GLU F N 1
ATOM 11558 C CA . GLU F 1 297 ? 35.087 -3.843 -25.068 1.00 67.33 999 GLU F CA 1
ATOM 11559 C C . GLU F 1 297 ? 34.292 -2.536 -24.970 1.00 68.64 999 GLU F C 1
ATOM 11560 O O . GLU F 1 297 ? 33.223 -2.525 -24.370 1.00 67.62 999 GLU F O 1
ATOM 11562 N N . LEU F 1 298 ? 34.816 -1.447 -25.558 1.00 64.82 1000 LEU F N 1
ATOM 11563 C CA . LEU F 1 298 ? 34.233 -0.100 -25.549 1.00 64.09 1000 LEU F CA 1
ATOM 11564 C C . LEU F 1 298 ? 32.925 -0.019 -26.306 1.00 65.11 1000 LEU F C 1
ATOM 11565 O O . LEU F 1 298 ? 32.058 0.792 -25.956 1.00 65.37 1000 LEU F O 1
ATOM 11570 N N . LEU F 1 299 ? 32.802 -0.828 -27.370 1.00 57.64 1001 LEU F N 1
ATOM 11571 C CA . LEU F 1 299 ? 31.630 -0.849 -28.237 1.00 55.13 1001 LEU F CA 1
ATOM 11572 C C . LEU F 1 299 ? 30.480 -1.649 -27.603 1.00 54.01 1001 LEU F C 1
ATOM 11573 O O . LEU F 1 299 ? 30.710 -2.782 -27.179 1.00 53.16 1001 LEU F O 1
ATOM 11578 N N . PRO F 1 300 ? 29.241 -1.099 -27.538 1.00 45.65 1002 PRO F N 1
ATOM 11579 C CA . PRO F 1 300 ? 28.120 -1.887 -26.997 1.00 44.63 1002 PRO F CA 1
ATOM 11580 C C . PRO F 1 300 ? 27.742 -3.028 -27.954 1.00 48.48 1002 PRO F C 1
ATOM 11581 O O . PRO F 1 300 ? 27.998 -2.893 -29.144 1.00 47.90 1002 PRO F O 1
ATOM 11585 N N . PRO F 1 301 ? 27.086 -4.119 -27.503 1.00 45.48 1003 PRO F N 1
ATOM 11586 C CA . PRO F 1 301 ? 26.717 -5.190 -28.448 1.00 44.79 1003 PRO F CA 1
ATOM 11587 C C . PRO F 1 301 ? 25.633 -4.773 -29.449 1.00 47.75 1003 PRO F C 1
ATOM 11588 O O . PRO F 1 301 ? 24.979 -3.753 -29.239 1.00 45.80 1003 PRO F O 1
ATOM 11592 N N . PRO F 1 302 ? 25.434 -5.527 -30.556 1.00 46.08 1004 PRO F N 1
ATOM 11593 C CA . PRO F 1 302 ? 24.400 -5.133 -31.522 1.00 46.07 1004 PRO F CA 1
ATOM 11594 C C . PRO F 1 302 ? 22.974 -5.224 -30.976 1.00 51.29 1004 PRO F C 1
ATOM 11595 O O . PRO F 1 302 ? 22.690 -6.062 -30.110 1.00 50.25 1004 PRO F O 1
ATOM 11599 N N . GLN F 1 303 ? 22.090 -4.347 -31.526 1.00 48.57 1005 GLN F N 1
ATOM 11600 C CA . GLN F 1 303 ? 20.648 -4.139 -31.309 1.00 54.14 1005 GLN F CA 1
ATOM 11601 C C . GLN F 1 303 ? 20.211 -4.486 -29.887 1.00 99.30 1005 GLN F C 1
ATOM 11602 O O . GLN F 1 303 ? 20.442 -3.681 -28.984 1.00 70.26 1005 GLN F O 1
ATOM 11608 N N . SER G 1 8 ? 66.878 11.552 -28.985 1.00 87.14 584 SER G N 1
ATOM 11609 C CA . SER G 1 8 ? 66.727 10.982 -27.644 1.00 86.94 584 SER G CA 1
ATOM 11610 C C . SER G 1 8 ? 66.727 12.068 -26.548 1.00 89.94 584 SER G C 1
ATOM 11611 O O . SER G 1 8 ? 66.834 13.265 -26.847 1.00 90.14 584 SER G O 1
ATOM 11614 N N . ARG G 1 9 ? 66.597 11.633 -25.279 1.00 84.37 585 ARG G N 1
ATOM 11615 C CA . ARG G 1 9 ? 66.680 12.454 -24.077 1.00 82.74 585 ARG G CA 1
ATOM 11616 C C . ARG G 1 9 ? 67.622 11.730 -23.107 1.00 84.73 585 ARG G C 1
ATOM 11617 O O . ARG G 1 9 ? 68.741 12.199 -22.892 1.00 84.86 585 ARG G O 1
ATOM 11625 N N . TYR G 1 10 ? 67.203 10.545 -22.604 1.00 78.95 586 TYR G N 1
ATOM 11626 C CA . TYR G 1 10 ? 67.931 9.702 -21.651 1.00 77.98 586 TYR G CA 1
ATOM 11627 C C . TYR G 1 10 ? 69.384 9.368 -22.044 1.00 79.14 586 TYR G C 1
ATOM 11628 O O . TYR G 1 10 ? 70.306 9.782 -21.344 1.00 78.50 586 TYR G O 1
ATOM 11637 N N . PHE G 1 11 ? 69.584 8.615 -23.135 1.00 73.82 587 PHE G N 1
ATOM 11638 C CA . PHE G 1 11 ? 70.913 8.185 -23.549 1.00 73.11 587 PHE G CA 1
ATOM 11639 C C . PHE G 1 11 ? 71.853 9.331 -23.963 1.00 74.44 587 PHE G C 1
ATOM 11640 O O . PHE G 1 11 ? 73.063 9.178 -23.802 1.00 74.72 587 PHE G O 1
ATOM 11648 N N . ILE G 1 12 ? 71.323 10.481 -24.425 1.00 67.89 588 ILE G N 1
ATOM 11649 C CA . ILE G 1 12 ? 72.170 11.601 -24.859 1.00 66.10 588 ILE G CA 1
ATOM 11650 C C . ILE G 1 12 ? 72.561 12.547 -23.699 1.00 65.21 588 ILE G C 1
ATOM 11651 O O . ILE G 1 12 ? 73.738 12.887 -23.573 1.00 63.49 588 ILE G O 1
ATOM 11656 N N . GLU G 1 13 ? 71.582 12.995 -22.900 1.00 59.52 589 GLU G N 1
ATOM 11657 C CA . GLU G 1 13 ? 71.800 13.924 -21.785 1.00 58.12 589 GLU G CA 1
ATOM 11658 C C . GLU G 1 13 ? 72.532 13.269 -20.587 1.00 58.68 589 GLU G C 1
ATOM 11659 O O . GLU G 1 13 ? 73.243 13.952 -19.834 1.00 57.50 589 GLU G O 1
ATOM 11665 N N . PHE G 1 14 ? 72.368 11.940 -20.432 1.00 52.37 590 PHE G N 1
ATOM 11666 C CA . PHE G 1 14 ? 72.948 11.202 -19.325 1.00 50.02 590 PHE G CA 1
ATOM 11667 C C . PHE G 1 14 ? 73.976 10.151 -19.702 1.00 53.05 590 PHE G C 1
ATOM 11668 O O . PHE G 1 14 ? 73.955 9.581 -20.792 1.00 52.97 590 PHE G O 1
ATOM 11676 N N . GLU G 1 15 ? 74.835 9.855 -18.739 1.00 49.67 591 GLU G N 1
ATOM 11677 C CA . GLU G 1 15 ? 75.805 8.775 -18.771 1.00 49.28 591 GLU G CA 1
ATOM 11678 C C . GLU G 1 15 ? 75.294 7.736 -17.730 1.00 50.18 591 GLU G C 1
ATOM 11679 O O . GLU G 1 15 ? 75.126 8.071 -16.549 1.00 49.81 591 GLU G O 1
ATOM 11685 N N . GLU G 1 16 ? 74.972 6.509 -18.193 1.00 44.50 592 GLU G N 1
ATOM 11686 C CA . GLU G 1 16 ? 74.468 5.411 -17.355 1.00 42.55 592 GLU G CA 1
ATOM 11687 C C . GLU G 1 16 ? 75.514 4.912 -16.396 1.00 43.94 592 GLU G C 1
ATOM 11688 O O . GLU G 1 16 ? 76.651 4.610 -16.791 1.00 44.26 592 GLU G O 1
ATOM 11694 N N . LEU G 1 17 ? 75.128 4.819 -15.128 1.00 38.80 593 LEU G N 1
ATOM 11695 C CA . LEU G 1 17 ? 75.990 4.329 -14.052 1.00 36.88 593 LEU G CA 1
ATOM 11696 C C . LEU G 1 17 ? 75.415 3.018 -13.530 1.00 40.67 593 LEU G C 1
ATOM 11697 O O . LEU G 1 17 ? 74.763 2.318 -14.309 1.00 40.60 593 LEU G O 1
ATOM 11702 N N . GLN G 1 18 ? 75.623 2.676 -12.247 1.00 35.82 594 GLN G N 1
ATOM 11703 C CA . GLN G 1 18 ? 75.169 1.388 -11.738 1.00 34.65 594 GLN G CA 1
ATOM 11704 C C . GLN G 1 18 ? 73.655 1.224 -11.682 1.00 36.88 594 GLN G C 1
ATOM 11705 O O . GLN G 1 18 ? 72.940 2.158 -11.364 1.00 37.00 594 GLN G O 1
ATOM 11711 N N . LEU G 1 19 ? 73.175 0.020 -12.020 1.00 33.39 595 LEU G N 1
ATOM 11712 C CA . LEU G 1 19 ? 71.766 -0.356 -11.967 1.00 32.62 595 LEU G CA 1
ATOM 11713 C C . LEU G 1 19 ? 71.417 -0.445 -10.490 1.00 35.26 595 LEU G C 1
ATOM 11714 O O . LEU G 1 19 ? 72.210 -0.984 -9.712 1.00 34.40 595 LEU G O 1
ATOM 11719 N N . LEU G 1 20 ? 70.274 0.141 -10.088 1.00 30.45 596 LEU G N 1
ATOM 11720 C CA . LEU G 1 20 ? 69.886 0.117 -8.685 1.00 30.05 596 LEU G CA 1
ATOM 11721 C C . LEU G 1 20 ? 68.878 -0.969 -8.406 1.00 35.18 596 LEU G C 1
ATOM 11722 O O . LEU G 1 20 ? 68.933 -1.593 -7.359 1.00 34.54 596 LEU G O 1
ATOM 11727 N N . GLY G 1 21 ? 68.037 -1.259 -9.378 1.00 34.01 597 GLY G N 1
ATOM 11728 C CA . GLY G 1 21 ? 67.033 -2.305 -9.243 1.00 34.74 597 GLY G CA 1
ATOM 11729 C C . GLY G 1 21 ? 66.414 -2.676 -10.564 1.00 41.84 597 GLY G C 1
ATOM 11730 O O . GLY G 1 21 ? 66.238 -1.829 -11.439 1.00 40.31 597 GLY G O 1
ATOM 11731 N N . LYS G 1 22 ? 66.100 -3.954 -10.721 1.00 43.26 598 LYS G N 1
ATOM 11732 C CA . LYS G 1 22 ? 65.470 -4.457 -11.933 1.00 44.49 598 LYS G CA 1
ATOM 11733 C C . LYS G 1 22 ? 64.252 -5.284 -11.552 1.00 52.88 598 LYS G C 1
ATOM 11734 O O . LYS G 1 22 ? 64.270 -6.007 -10.558 1.00 52.86 598 LYS G O 1
ATOM 11740 N N . GLY G 1 23 ? 63.183 -5.085 -12.299 1.00 53.20 599 GLY G N 1
ATOM 11741 C CA . GLY G 1 23 ? 61.923 -5.793 -12.137 1.00 55.17 599 GLY G CA 1
ATOM 11742 C C . GLY G 1 23 ? 61.462 -6.237 -13.504 1.00 65.49 599 GLY G C 1
ATOM 11743 O O . GLY G 1 23 ? 62.094 -5.874 -14.505 1.00 66.32 599 GLY G O 1
ATOM 11744 N N . ALA G 1 24 ? 60.377 -7.030 -13.576 1.00 65.65 600 ALA G N 1
ATOM 11745 C CA . ALA G 1 24 ? 59.870 -7.491 -14.872 1.00 66.82 600 ALA G CA 1
ATOM 11746 C C . ALA G 1 24 ? 59.342 -6.301 -15.675 1.00 72.14 600 ALA G C 1
ATOM 11747 O O . ALA G 1 24 ? 59.672 -6.168 -16.858 1.00 71.99 600 ALA G O 1
ATOM 11749 N N . PHE G 1 25 ? 58.596 -5.396 -14.990 1.00 69.26 601 PHE G N 1
ATOM 11750 C CA . PHE G 1 25 ? 57.960 -4.207 -15.567 1.00 68.96 601 PHE G CA 1
ATOM 11751 C C . PHE G 1 25 ? 58.734 -2.877 -15.374 1.00 70.22 601 PHE G C 1
ATOM 11752 O O . PHE G 1 25 ? 58.104 -1.811 -15.391 1.00 70.34 601 PHE G O 1
ATOM 11754 N N . GLY G 1 26 ? 60.066 -2.941 -15.241 1.00 62.69 602 GLY G N 1
ATOM 11755 C CA . GLY G 1 26 ? 60.874 -1.733 -15.084 1.00 60.15 602 GLY G CA 1
ATOM 11756 C C . GLY G 1 26 ? 62.259 -1.862 -14.480 1.00 56.96 602 GLY G C 1
ATOM 11757 O O . GLY G 1 26 ? 62.695 -2.958 -14.112 1.00 55.47 602 GLY G O 1
ATOM 11758 N N . ALA G 1 27 ? 62.961 -0.714 -14.378 1.00 48.73 603 ALA G N 1
ATOM 11759 C CA . ALA G 1 27 ? 64.322 -0.637 -13.846 1.00 46.78 603 ALA G CA 1
ATOM 11760 C C . ALA G 1 27 ? 64.643 0.720 -13.259 1.00 46.66 603 ALA G C 1
ATOM 11761 O O . ALA G 1 27 ? 64.051 1.712 -13.657 1.00 47.19 603 ALA G O 1
ATOM 11763 N N . VAL G 1 28 ? 65.581 0.761 -12.305 1.00 39.31 604 VAL G N 1
ATOM 11764 C CA . VAL G 1 28 ? 66.070 1.984 -11.664 1.00 37.40 604 VAL G CA 1
ATOM 11765 C C . VAL G 1 28 ? 67.561 1.995 -11.912 1.00 39.46 604 VAL G C 1
ATOM 11766 O O . VAL G 1 28 ? 68.198 0.963 -11.753 1.00 40.57 604 VAL G O 1
ATOM 11770 N N . ILE G 1 29 ? 68.105 3.115 -12.388 1.00 34.40 605 ILE G N 1
ATOM 11771 C CA . ILE G 1 29 ? 69.529 3.238 -12.740 1.00 32.98 605 ILE G CA 1
ATOM 11772 C C . ILE G 1 29 ? 70.092 4.536 -12.192 1.00 34.78 605 ILE G C 1
ATOM 11773 O O . ILE G 1 29 ? 69.471 5.591 -12.344 1.00 34.75 605 ILE G O 1
ATOM 11778 N N . LYS G 1 30 ? 71.294 4.471 -11.614 1.00 27.96 606 LYS G N 1
ATOM 11779 C CA . LYS G 1 30 ? 71.988 5.664 -11.228 1.00 27.72 606 LYS G CA 1
ATOM 11780 C C . LYS G 1 30 ? 72.546 6.243 -12.526 1.00 35.91 606 LYS G C 1
ATOM 11781 O O . LYS G 1 30 ? 73.068 5.494 -13.363 1.00 37.31 606 LYS G O 1
ATOM 11787 N N . VAL G 1 31 ? 72.360 7.545 -12.745 1.00 32.64 607 VAL G N 1
ATOM 11788 C CA . VAL G 1 31 ? 72.874 8.191 -13.952 1.00 33.43 607 VAL G CA 1
ATOM 11789 C C . VAL G 1 31 ? 73.675 9.390 -13.532 1.00 37.53 607 VAL G C 1
ATOM 11790 O O . VAL G 1 31 ? 73.632 9.782 -12.375 1.00 35.33 607 VAL G O 1
ATOM 11794 N N . GLN G 1 32 ? 74.385 9.986 -14.491 1.00 36.24 608 GLN G N 1
ATOM 11795 C CA . GLN G 1 32 ? 75.077 11.240 -14.291 1.00 36.55 608 GLN G CA 1
ATOM 11796 C C . GLN G 1 32 ? 74.738 12.131 -15.493 1.00 40.28 608 GLN G C 1
ATOM 11797 O O . GLN G 1 32 ? 74.765 11.667 -16.644 1.00 40.50 608 GLN G O 1
ATOM 11803 N N . ASN G 1 33 ? 74.340 13.369 -15.211 1.00 34.22 609 ASN G N 1
ATOM 11804 C CA . ASN G 1 33 ? 74.007 14.348 -16.238 1.00 34.25 609 ASN G CA 1
ATOM 11805 C C . ASN G 1 33 ? 75.333 14.991 -16.757 1.00 37.54 609 ASN G C 1
ATOM 11806 O O . ASN G 1 33 ? 76.137 15.496 -15.965 1.00 36.72 609 ASN G O 1
ATOM 11811 N N . LYS G 1 34 ? 75.586 14.896 -18.058 1.00 35.19 610 LYS G N 1
ATOM 11812 C CA . LYS G 1 34 ? 76.810 15.429 -18.681 1.00 37.14 610 LYS G CA 1
ATOM 11813 C C . LYS G 1 34 ? 76.999 16.937 -18.440 1.00 43.91 610 LYS G C 1
ATOM 11814 O O . LYS G 1 34 ? 78.113 17.378 -18.154 1.00 45.12 610 LYS G O 1
ATOM 11820 N N . LEU G 1 35 ? 75.898 17.705 -18.506 1.00 40.60 611 LEU G N 1
ATOM 11821 C CA . LEU G 1 35 ? 75.854 19.147 -18.322 1.00 40.71 611 LEU G CA 1
ATOM 11822 C C . LEU G 1 35 ? 76.102 19.616 -16.885 1.00 45.43 611 LEU G C 1
ATOM 11823 O O . LEU G 1 35 ? 77.039 20.392 -16.664 1.00 45.98 611 LEU G O 1
ATOM 11828 N N . ASP G 1 36 ? 75.276 19.169 -15.918 1.00 41.52 612 ASP G N 1
ATOM 11829 C CA . ASP G 1 36 ? 75.359 19.617 -14.516 1.00 41.75 612 ASP G CA 1
ATOM 11830 C C . ASP G 1 36 ? 76.297 18.778 -13.602 1.00 45.93 612 ASP G C 1
ATOM 11831 O O . ASP G 1 36 ? 76.609 19.209 -12.487 1.00 45.71 612 ASP G O 1
ATOM 11836 N N . GLY G 1 37 ? 76.712 17.598 -14.069 1.00 42.65 613 GLY G N 1
ATOM 11837 C CA . GLY G 1 37 ? 77.613 16.718 -13.325 1.00 42.37 613 GLY G CA 1
ATOM 11838 C C . GLY G 1 37 ? 77.030 16.042 -12.101 1.00 47.49 613 GLY G C 1
ATOM 11839 O O . GLY G 1 37 ? 77.778 15.470 -11.309 1.00 46.44 613 GLY G O 1
ATOM 11840 N N . CYS G 1 38 ? 75.695 16.102 -11.933 1.00 46.01 614 CYS G N 1
ATOM 11841 C CA . CYS G 1 38 ? 74.987 15.491 -10.805 1.00 45.72 614 CYS G CA 1
ATOM 11842 C C . CYS G 1 38 ? 74.557 14.108 -11.117 1.00 41.86 614 CYS G C 1
ATOM 11843 O O . CYS G 1 38 ? 74.323 13.774 -12.277 1.00 40.59 614 CYS G O 1
ATOM 11846 N N . CYS G 1 39 ? 74.360 13.332 -10.054 1.00 35.68 615 CYS G N 1
ATOM 11847 C CA . CYS G 1 39 ? 73.914 11.963 -10.084 1.00 35.55 615 CYS G CA 1
ATOM 11848 C C . CYS G 1 39 ? 72.485 11.885 -9.687 1.00 37.42 615 CYS G C 1
ATOM 11849 O O . CYS G 1 39 ? 72.069 12.541 -8.735 1.00 39.12 615 CYS G O 1
ATOM 11852 N N . TYR G 1 40 ? 71.711 11.121 -10.445 1.00 30.58 616 TYR G N 1
ATOM 11853 C CA . TYR G 1 40 ? 70.284 10.928 -10.216 1.00 29.17 616 TYR G CA 1
ATOM 11854 C C . TYR G 1 40 ? 69.927 9.446 -10.245 1.00 32.74 616 TYR G C 1
ATOM 11855 O O . TYR G 1 40 ? 70.692 8.638 -10.767 1.00 30.05 616 TYR G O 1
ATOM 11864 N N . ALA G 1 41 ? 68.746 9.109 -9.709 1.00 30.20 617 ALA G N 1
ATOM 11865 C CA . ALA G 1 41 ? 68.158 7.779 -9.787 1.00 28.71 617 ALA G CA 1
ATOM 11866 C C . ALA G 1 41 ? 67.057 7.905 -10.852 1.00 31.97 617 ALA G C 1
ATOM 11867 O O . ALA G 1 41 ? 66.122 8.674 -10.671 1.00 29.93 617 ALA G O 1
ATOM 11869 N N . VAL G 1 42 ? 67.169 7.180 -11.962 1.00 30.13 618 VAL G N 1
ATOM 11870 C CA . VAL G 1 42 ? 66.149 7.261 -13.012 1.00 30.70 618 VAL G CA 1
ATOM 11871 C C . VAL G 1 42 ? 65.386 5.941 -13.083 1.00 37.62 618 VAL G C 1
ATOM 11872 O O . VAL G 1 42 ? 65.994 4.883 -13.297 1.00 37.06 618 VAL G O 1
ATOM 11876 N N . LYS G 1 43 ? 64.059 6.010 -12.860 1.00 35.10 619 LYS G N 1
ATOM 11877 C CA . LYS G 1 43 ? 63.166 4.873 -12.932 1.00 35.20 619 LYS G CA 1
ATOM 11878 C C . LYS G 1 43 ? 62.530 4.840 -14.335 1.00 44.16 619 LYS G C 1
ATOM 11879 O O . LYS G 1 43 ? 61.857 5.785 -14.717 1.00 44.37 619 LYS G O 1
ATOM 11885 N N . ARG G 1 44 ? 62.792 3.769 -15.108 1.00 43.33 620 ARG G N 1
ATOM 11886 C CA . ARG G 1 44 ? 62.259 3.499 -16.453 1.00 44.02 620 ARG G CA 1
ATOM 11887 C C . ARG G 1 44 ? 61.106 2.499 -16.325 1.00 49.81 620 ARG G C 1
ATOM 11888 O O . ARG G 1 44 ? 61.261 1.470 -15.662 1.00 50.09 620 ARG G O 1
ATOM 11896 N N . ILE G 1 45 ? 59.957 2.800 -16.947 1.00 47.15 621 ILE G N 1
ATOM 11897 C CA . ILE G 1 45 ? 58.782 1.928 -16.939 1.00 48.06 621 ILE G CA 1
ATOM 11898 C C . ILE G 1 45 ? 58.146 1.890 -18.360 1.00 56.48 621 ILE G C 1
ATOM 11899 O O . ILE G 1 45 ? 57.776 2.957 -18.860 1.00 55.31 621 ILE G O 1
ATOM 11904 N N . PRO G 1 46 ? 57.944 0.695 -18.999 1.00 56.67 622 PRO G N 1
ATOM 11905 C CA . PRO G 1 46 ? 57.206 0.667 -20.281 1.00 57.14 622 PRO G CA 1
ATOM 11906 C C . PRO G 1 46 ? 55.734 1.026 -20.050 1.00 62.88 622 PRO G C 1
ATOM 11907 O O . PRO G 1 46 ? 55.166 0.617 -19.029 1.00 61.79 622 PRO G O 1
ATOM 11911 N N . ILE G 1 47 ? 55.140 1.845 -20.950 1.00 62.24 623 ILE G N 1
ATOM 11912 C CA . ILE G 1 47 ? 53.738 2.290 -20.845 1.00 64.12 623 ILE G CA 1
ATOM 11913 C C . ILE G 1 47 ? 53.005 2.380 -22.202 1.00 73.78 623 ILE G C 1
ATOM 11914 O O . ILE G 1 47 ? 53.638 2.472 -23.259 1.00 73.94 623 ILE G O 1
ATOM 11919 N N . ASN G 1 48 ? 51.652 2.380 -22.139 1.00 73.84 624 ASN G N 1
ATOM 11920 C CA . ASN G 1 48 ? 50.725 2.562 -23.263 1.00 74.67 624 ASN G CA 1
ATOM 11921 C C . ASN G 1 48 ? 50.005 3.905 -22.998 1.00 80.85 624 ASN G C 1
ATOM 11922 O O . ASN G 1 48 ? 49.163 3.962 -22.095 1.00 80.26 624 ASN G O 1
ATOM 11927 N N . PRO G 1 49 ? 50.341 4.998 -23.735 1.00 79.26 625 PRO G N 1
ATOM 11928 C CA . PRO G 1 49 ? 49.722 6.311 -23.446 1.00 79.66 625 PRO G CA 1
ATOM 11929 C C . PRO G 1 49 ? 48.201 6.399 -23.606 1.00 84.31 625 PRO G C 1
ATOM 11930 O O . PRO G 1 49 ? 47.581 7.307 -23.038 1.00 83.88 625 PRO G O 1
ATOM 11934 N N . ALA G 1 50 ? 47.604 5.456 -24.354 1.00 81.11 626 ALA G N 1
ATOM 11935 C CA . ALA G 1 50 ? 46.165 5.413 -24.600 1.00 80.98 626 ALA G CA 1
ATOM 11936 C C . ALA G 1 50 ? 45.474 4.265 -23.828 1.00 85.02 626 ALA G C 1
ATOM 11937 O O . ALA G 1 50 ? 44.546 3.631 -24.348 1.00 84.70 626 ALA G O 1
ATOM 11939 N N . SER G 1 51 ? 45.930 4.018 -22.572 1.00 81.06 627 SER G N 1
ATOM 11940 C CA . SER G 1 51 ? 45.392 2.983 -21.679 1.00 80.58 627 SER G CA 1
ATOM 11941 C C . SER G 1 51 ? 44.929 3.557 -20.335 1.00 85.09 627 SER G C 1
ATOM 11942 O O . SER G 1 51 ? 45.527 4.511 -19.829 1.00 84.55 627 SER G O 1
ATOM 11945 N N . ARG G 1 52 ? 43.871 2.955 -19.753 1.00 82.16 628 ARG G N 1
ATOM 11946 C CA . ARG G 1 52 ? 43.264 3.345 -18.473 1.00 81.98 628 ARG G CA 1
ATOM 11947 C C . ARG G 1 52 ? 44.166 3.072 -17.249 1.00 85.81 628 ARG G C 1
ATOM 11948 O O . ARG G 1 52 ? 43.721 3.233 -16.102 1.00 86.06 628 ARG G O 1
ATOM 11950 N N . GLN G 1 53 ? 45.434 2.675 -17.499 1.00 81.11 629 GLN G N 1
ATOM 11951 C CA . GLN G 1 53 ? 46.446 2.410 -16.475 1.00 80.06 629 GLN G CA 1
ATOM 11952 C C . GLN G 1 53 ? 47.527 3.501 -16.490 1.00 80.79 629 GLN G C 1
ATOM 11953 O O . GLN G 1 53 ? 48.113 3.784 -15.442 1.00 80.86 629 GLN G O 1
ATOM 11955 N N . PHE G 1 54 ? 47.774 4.123 -17.668 1.00 73.66 630 PHE G N 1
ATOM 11956 C CA . PHE G 1 54 ? 48.739 5.220 -17.806 1.00 72.01 630 PHE G CA 1
ATOM 11957 C C . PHE G 1 54 ? 48.212 6.478 -17.112 1.00 71.60 630 PHE G C 1
ATOM 11958 O O . PHE G 1 54 ? 49.005 7.233 -16.561 1.00 70.90 630 PHE G O 1
ATOM 11966 N N . ARG G 1 55 ? 46.880 6.682 -17.119 1.00 65.20 631 ARG G N 1
ATOM 11967 C CA . ARG G 1 55 ? 46.207 7.796 -16.446 1.00 63.53 631 ARG G CA 1
ATOM 11968 C C . ARG G 1 55 ? 46.372 7.719 -14.911 1.00 63.93 631 ARG G C 1
ATOM 11969 O O . ARG G 1 55 ? 46.280 8.746 -14.241 1.00 63.08 631 ARG G O 1
ATOM 11971 N N . ARG G 1 56 ? 46.639 6.510 -14.369 1.00 58.87 632 ARG G N 1
ATOM 11972 C CA . ARG G 1 56 ? 46.892 6.294 -12.944 1.00 58.40 632 ARG G CA 1
ATOM 11973 C C . ARG G 1 56 ? 48.346 6.708 -12.619 1.00 60.97 632 ARG G C 1
ATOM 11974 O O . ARG G 1 56 ? 48.596 7.345 -11.594 1.00 60.18 632 ARG G O 1
ATOM 11976 N N . ILE G 1 57 ? 49.291 6.365 -13.520 1.00 56.65 633 ILE G N 1
ATOM 11977 C CA . ILE G 1 57 ? 50.714 6.701 -13.404 1.00 55.38 633 ILE G CA 1
ATOM 11978 C C . ILE G 1 57 ? 50.893 8.207 -13.605 1.00 55.68 633 ILE G C 1
ATOM 11979 O O . ILE G 1 57 ? 51.557 8.833 -12.781 1.00 55.53 633 ILE G O 1
ATOM 11984 N N . LYS G 1 58 ? 50.263 8.793 -14.658 1.00 49.14 634 LYS G N 1
ATOM 11985 C CA . LYS G 1 58 ? 50.287 10.235 -14.931 1.00 48.28 634 LYS G CA 1
ATOM 11986 C C . LYS G 1 58 ? 49.736 11.006 -13.703 1.00 53.54 634 LYS G C 1
ATOM 11987 O O . LYS G 1 58 ? 50.338 12.002 -13.281 1.00 54.44 634 LYS G O 1
ATOM 11993 N N . GLY G 1 59 ? 48.668 10.481 -13.101 1.00 48.86 635 GLY G N 1
ATOM 11994 C CA . GLY G 1 59 ? 48.060 11.042 -11.898 1.00 48.90 635 GLY G CA 1
ATOM 11995 C C . GLY G 1 59 ? 48.981 10.987 -10.692 1.00 52.97 635 GLY G C 1
ATOM 11996 O O . GLY G 1 59 ? 48.924 11.871 -9.831 1.00 53.21 635 GLY G O 1
ATOM 11997 N N . GLU G 1 60 ? 49.842 9.949 -10.623 1.00 48.99 636 GLU G N 1
ATOM 11998 C CA . GLU G 1 60 ? 50.805 9.790 -9.523 1.00 48.95 636 GLU G CA 1
ATOM 11999 C C . GLU G 1 60 ? 52.016 10.733 -9.675 1.00 50.22 636 GLU G C 1
ATOM 12000 O O . GLU G 1 60 ? 52.543 11.201 -8.665 1.00 48.13 636 GLU G O 1
ATOM 12006 N N . VAL G 1 61 ? 52.424 11.030 -10.940 1.00 45.27 637 VAL G N 1
ATOM 12007 C CA . VAL G 1 61 ? 53.522 11.945 -11.295 1.00 44.70 637 VAL G CA 1
ATOM 12008 C C . VAL G 1 61 ? 53.120 13.370 -10.869 1.00 48.16 637 VAL G C 1
ATOM 12009 O O . VAL G 1 61 ? 53.943 14.104 -10.308 1.00 46.73 637 VAL G O 1
ATOM 12013 N N . THR G 1 62 ? 51.826 13.719 -11.105 1.00 43.97 638 THR G N 1
ATOM 12014 C CA . THR G 1 62 ? 51.166 14.967 -10.728 1.00 42.83 638 THR G CA 1
ATOM 12015 C C . THR G 1 62 ? 51.240 15.173 -9.199 1.00 46.02 638 THR G C 1
ATOM 12016 O O . THR G 1 62 ? 51.444 16.298 -8.758 1.00 47.56 638 THR G O 1
ATOM 12020 N N . LEU G 1 63 ? 51.053 14.114 -8.397 1.00 40.21 639 LEU G N 1
ATOM 12021 C CA . LEU G 1 63 ? 51.112 14.238 -6.931 1.00 39.13 639 LEU G CA 1
ATOM 12022 C C . LEU G 1 63 ? 52.542 14.390 -6.447 1.00 39.75 639 LEU G C 1
ATOM 12023 O O . LEU G 1 63 ? 52.859 15.293 -5.669 1.00 38.57 639 LEU G O 1
ATOM 12028 N N . LEU G 1 64 ? 53.412 13.520 -6.954 1.00 36.33 640 LEU G N 1
ATOM 12029 C CA . LEU G 1 64 ? 54.847 13.478 -6.696 1.00 35.72 640 LEU G CA 1
ATOM 12030 C C . LEU G 1 64 ? 55.527 14.833 -6.991 1.00 36.18 640 LEU G C 1
ATOM 12031 O O . LEU G 1 64 ? 56.343 15.275 -6.196 1.00 35.78 640 LEU G O 1
ATOM 12036 N N . SER G 1 65 ? 55.138 15.508 -8.077 1.00 30.89 641 SER G N 1
ATOM 12037 C CA . SER G 1 65 ? 55.683 16.811 -8.467 1.00 31.43 641 SER G CA 1
ATOM 12038 C C . SER G 1 65 ? 55.187 17.969 -7.575 1.00 37.41 641 SER G C 1
ATOM 12039 O O . SER G 1 65 ? 55.665 19.090 -7.696 1.00 36.56 641 SER G O 1
ATOM 12042 N N . ARG G 1 66 ? 54.249 17.696 -6.672 1.00 37.61 642 ARG G N 1
ATOM 12043 C CA . ARG G 1 66 ? 53.701 18.721 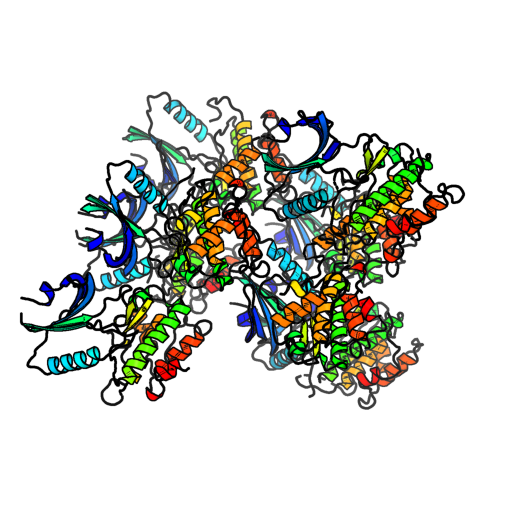-5.792 1.00 38.73 642 ARG G CA 1
ATOM 12044 C C . ARG G 1 66 ? 54.276 18.673 -4.379 1.00 45.66 642 ARG G C 1
ATOM 12045 O O . ARG G 1 66 ? 53.944 19.522 -3.539 1.00 46.97 642 ARG G O 1
ATOM 12053 N N . LEU G 1 67 ? 55.179 17.708 -4.132 1.00 41.83 643 LEU G N 1
ATOM 12054 C CA . LEU G 1 67 ? 55.824 17.531 -2.835 1.00 41.14 643 LEU G CA 1
ATOM 12055 C C . LEU G 1 67 ? 57.147 18.278 -2.754 1.00 44.67 643 LEU G C 1
ATOM 12056 O O . LEU G 1 67 ? 57.910 18.289 -3.722 1.00 43.39 643 LEU G O 1
ATOM 12061 N N . HIS G 1 68 ? 57.382 18.944 -1.604 1.00 41.77 644 HIS G N 1
ATOM 12062 C CA . HIS G 1 68 ? 58.559 19.770 -1.302 1.00 41.34 644 HIS G CA 1
ATOM 12063 C C . HIS G 1 68 ? 58.784 19.755 0.219 1.00 40.28 644 HIS G C 1
ATOM 12064 O O . HIS G 1 68 ? 58.144 20.514 0.951 1.00 39.56 644 HIS G O 1
ATOM 12071 N N . HIS G 1 69 ? 59.624 18.825 0.685 1.00 33.68 645 HIS G N 1
ATOM 12072 C CA . HIS G 1 69 ? 60.010 18.644 2.077 1.00 32.36 645 HIS G CA 1
ATOM 12073 C C . HIS G 1 69 ? 61.407 17.995 2.127 1.00 38.23 645 HIS G C 1
ATOM 12074 O O . HIS G 1 69 ? 61.774 17.244 1.219 1.00 38.74 645 HIS G O 1
ATOM 12081 N N . GLU G 1 70 ? 62.172 18.278 3.203 1.00 34.69 646 GLU G N 1
ATOM 12082 C CA . GLU G 1 70 ? 63.520 17.791 3.384 1.00 35.16 646 GLU G CA 1
ATOM 12083 C C . GLU G 1 70 ? 63.595 16.274 3.661 1.00 38.15 646 GLU G C 1
ATOM 12084 O O . GLU G 1 70 ? 64.659 15.673 3.473 1.00 38.62 646 GLU G O 1
ATOM 12090 N N . ASN G 1 71 ? 62.485 15.658 4.100 1.00 34.24 647 ASN G N 1
ATOM 12091 C CA . ASN G 1 71 ? 62.454 14.216 4.368 1.00 34.46 647 ASN G CA 1
ATOM 12092 C C . ASN G 1 71 ? 61.694 13.393 3.295 1.00 37.57 647 ASN G C 1
ATOM 12093 O O . ASN G 1 71 ? 61.285 12.241 3.548 1.00 37.26 647 ASN G O 1
ATOM 12098 N N . ILE G 1 72 ? 61.567 13.967 2.077 1.00 31.88 648 ILE G N 1
ATOM 12099 C CA . ILE G 1 72 ? 60.947 13.310 0.938 1.00 32.71 648 ILE G CA 1
ATOM 12100 C C . ILE G 1 72 ? 61.988 13.349 -0.203 1.00 38.41 648 ILE G C 1
ATOM 12101 O O . ILE G 1 72 ? 62.545 14.410 -0.489 1.00 37.96 648 ILE G O 1
ATOM 12106 N N . VAL G 1 73 ? 62.242 12.205 -0.861 1.00 35.28 649 VAL G N 1
ATOM 12107 C CA . VAL G 1 73 ? 63.174 12.141 -1.989 1.00 35.48 649 VAL G CA 1
ATOM 12108 C C . VAL G 1 73 ? 62.782 13.257 -3.030 1.00 38.72 649 VAL G C 1
ATOM 12109 O O . VAL G 1 73 ? 61.618 13.369 -3.412 1.00 39.34 649 VAL G O 1
ATOM 12113 N N . ARG G 1 74 ? 63.729 14.129 -3.383 1.00 32.71 650 ARG G N 1
ATOM 12114 C CA . ARG G 1 74 ? 63.507 15.256 -4.267 1.00 30.84 650 ARG G CA 1
ATOM 12115 C C . ARG G 1 74 ? 63.217 14.829 -5.733 1.00 32.10 650 ARG G C 1
ATOM 12116 O O . ARG G 1 74 ? 63.994 14.092 -6.346 1.00 30.16 650 ARG G O 1
ATOM 12124 N N . TYR G 1 75 ? 62.074 15.330 -6.283 1.00 28.35 651 TYR G N 1
ATOM 12125 C CA . TYR G 1 75 ? 61.627 15.082 -7.665 1.00 26.17 651 TYR G CA 1
ATOM 12126 C C . TYR G 1 75 ? 62.299 16.050 -8.664 1.00 28.63 651 TYR G C 1
ATOM 12127 O O . TYR G 1 75 ? 62.361 17.267 -8.423 1.00 28.17 651 TYR G O 1
ATOM 12136 N N . TYR G 1 76 ? 62.827 15.525 -9.767 1.00 25.59 652 TYR G N 1
ATOM 12137 C CA . TYR G 1 76 ? 63.439 16.427 -10.738 1.00 26.31 652 TYR G CA 1
ATOM 12138 C C . TYR G 1 76 ? 62.701 16.556 -12.051 1.00 34.02 652 TYR G C 1
ATOM 12139 O O . TYR G 1 76 ? 62.509 17.676 -12.513 1.00 35.92 652 TYR G O 1
ATOM 12148 N N . ASN G 1 77 ? 62.313 15.435 -12.655 1.00 30.47 653 ASN G N 1
ATOM 12149 C CA . ASN G 1 77 ? 61.634 15.408 -13.935 1.00 31.26 653 ASN G CA 1
ATOM 12150 C C . ASN G 1 77 ? 60.877 14.094 -14.131 1.00 36.88 653 ASN G C 1
ATOM 12151 O O . ASN G 1 77 ? 60.970 13.175 -13.312 1.00 36.55 653 ASN G O 1
ATOM 12156 N N . ALA G 1 78 ? 60.084 14.050 -15.198 1.00 34.61 654 ALA G N 1
ATOM 12157 C CA . ALA G 1 78 ? 59.261 12.936 -15.646 1.00 35.17 654 ALA G CA 1
ATOM 12158 C C . ALA G 1 78 ? 58.981 13.176 -17.136 1.00 42.05 654 ALA G C 1
ATOM 12159 O O . ALA G 1 78 ? 58.620 14.282 -17.511 1.00 43.04 654 ALA G O 1
ATOM 12161 N N . TRP G 1 79 ? 59.245 12.189 -17.992 1.00 40.01 655 TRP G N 1
ATOM 12162 C CA . TRP G 1 79 ? 59.057 12.298 -19.438 1.00 39.76 655 TRP G CA 1
ATOM 12163 C C . TRP G 1 79 ? 58.752 10.936 -20.063 1.00 46.42 655 TRP G C 1
ATOM 12164 O O . TRP G 1 79 ? 58.906 9.889 -19.424 1.00 45.23 655 TRP G O 1
ATOM 12175 N N . ILE G 1 80 ? 58.262 10.964 -21.303 1.00 46.56 656 ILE G N 1
ATOM 12176 C CA . ILE G 1 80 ? 57.920 9.776 -22.079 1.00 47.23 656 ILE G CA 1
ATOM 12177 C C . ILE G 1 80 ? 58.811 9.765 -23.323 1.00 54.24 656 ILE G C 1
ATOM 12178 O O . ILE G 1 80 ? 59.095 10.813 -23.903 1.00 53.95 656 ILE G O 1
ATOM 12183 N N . GLU G 1 81 ? 59.285 8.594 -23.702 1.00 53.81 657 GLU G N 1
ATOM 12184 C CA . GLU G 1 81 ? 60.135 8.460 -24.871 1.00 54.72 657 GLU G CA 1
ATOM 12185 C C . GLU G 1 81 ? 59.565 7.410 -25.783 1.00 63.35 657 GLU G C 1
ATOM 12186 O O . GLU G 1 81 ? 59.207 6.325 -25.320 1.00 62.99 657 GLU G O 1
ATOM 12192 N N . ARG G 1 82 ? 59.484 7.730 -27.084 1.00 63.31 658 ARG G N 1
ATOM 12193 C CA . ARG G 1 82 ? 58.991 6.814 -28.110 1.00 64.18 658 ARG G CA 1
ATOM 12194 C C . ARG G 1 82 ? 60.194 6.120 -28.737 1.00 69.15 658 ARG G C 1
ATOM 12195 O O . ARG G 1 82 ? 61.124 6.791 -29.204 1.00 68.15 658 ARG G O 1
ATOM 12197 N N . HIS G 1 83 ? 60.201 4.768 -28.660 1.00 67.38 659 HIS G N 1
ATOM 12198 C CA . HIS G 1 83 ? 61.245 3.861 -29.166 1.00 94.85 659 HIS G CA 1
ATOM 12199 C C . HIS G 1 83 ? 60.698 2.435 -29.383 1.00 106.86 659 HIS G C 1
ATOM 12200 O O . HIS G 1 83 ? 59.855 2.195 -30.254 1.00 59.27 659 HIS G O 1
ATOM 12202 N N . VAL G 1 93 ? 57.739 1.030 -28.806 1.00 74.83 795 VAL G N 1
ATOM 12203 C CA . VAL G 1 93 ? 57.066 1.159 -27.509 1.00 74.51 795 VAL G CA 1
ATOM 12204 C C . VAL G 1 93 ? 57.495 2.427 -26.760 1.00 76.65 795 VAL G C 1
ATOM 12205 O O . VAL G 1 93 ? 58.649 2.855 -26.864 1.00 76.65 795 VAL G O 1
ATOM 12209 N N . HIS G 1 94 ? 56.558 3.010 -25.996 1.00 71.03 796 HIS G N 1
ATOM 12210 C CA . HIS G 1 94 ? 56.789 4.222 -25.208 1.00 69.61 796 HIS G CA 1
ATOM 12211 C C . HIS G 1 94 ? 57.251 3.886 -23.796 1.00 69.23 796 HIS G C 1
ATOM 12212 O O . HIS G 1 94 ? 56.731 2.950 -23.181 1.00 69.19 796 HIS G O 1
ATOM 12219 N N . TYR G 1 95 ? 58.225 4.659 -23.284 1.00 61.87 797 TYR G N 1
ATOM 12220 C CA . TYR G 1 95 ? 58.785 4.468 -21.945 1.00 59.29 797 TYR G CA 1
ATOM 12221 C C . TYR G 1 95 ? 58.607 5.706 -21.081 1.00 55.74 797 TYR G C 1
ATOM 12222 O O . TYR G 1 95 ? 58.895 6.808 -21.549 1.00 54.85 797 TYR G O 1
ATOM 12231 N N . LEU G 1 96 ? 58.157 5.519 -19.820 1.00 47.04 798 LEU G N 1
ATOM 12232 C CA . LEU G 1 96 ? 58.055 6.569 -18.803 1.00 44.93 798 LEU G CA 1
ATOM 12233 C C . LEU G 1 96 ? 59.307 6.574 -17.875 1.00 44.80 798 LEU G C 1
ATOM 12234 O O . LEU G 1 96 ? 59.575 5.587 -17.187 1.00 43.10 798 LEU G O 1
ATOM 12239 N N . TYR G 1 97 ? 60.016 7.716 -17.840 1.00 38.89 799 TYR G N 1
ATOM 12240 C CA . TYR G 1 97 ? 61.199 7.994 -17.042 1.00 37.00 799 TYR G CA 1
ATOM 12241 C C . TYR G 1 97 ? 60.857 9.001 -15.924 1.00 38.19 799 TYR G C 1
ATOM 12242 O O . TYR G 1 97 ? 60.200 10.020 -16.177 1.00 37.33 799 TYR G O 1
ATOM 12251 N N . ILE G 1 98 ? 61.310 8.720 -14.697 1.00 31.45 800 ILE G N 1
ATOM 12252 C CA . ILE G 1 98 ? 61.132 9.571 -13.521 1.00 29.60 800 ILE G CA 1
ATOM 12253 C C . ILE G 1 98 ? 62.545 9.799 -12.995 1.00 32.54 800 ILE G C 1
ATOM 12254 O O . ILE G 1 98 ? 63.223 8.821 -12.715 1.00 33.14 800 ILE G O 1
ATOM 12259 N N . GLN G 1 99 ? 63.024 11.063 -12.966 1.00 26.62 801 GLN G N 1
ATOM 12260 C CA . GLN G 1 99 ? 64.350 11.425 -12.500 1.00 26.40 801 GLN G CA 1
ATOM 12261 C C . GLN G 1 99 ? 64.242 11.966 -11.060 1.00 32.83 801 GLN G C 1
ATOM 12262 O O . GLN G 1 99 ? 63.624 13.026 -10.834 1.00 34.56 801 GLN G O 1
ATOM 12268 N N . MET G 1 100 ? 64.770 11.202 -10.089 1.00 27.94 802 MET G N 1
ATOM 12269 C CA . MET G 1 100 ? 64.730 11.549 -8.654 1.00 28.83 802 MET G CA 1
ATOM 12270 C C . MET G 1 100 ? 66.124 11.882 -8.142 1.00 33.66 802 MET G C 1
ATOM 12271 O O . MET G 1 100 ? 67.084 11.788 -8.896 1.00 33.70 802 MET G O 1
ATOM 12276 N N . GLU G 1 101 ? 66.251 12.250 -6.858 1.00 32.07 803 GLU G N 1
ATOM 12277 C CA . GLU G 1 101 ? 67.582 12.495 -6.308 1.00 32.24 803 GLU G CA 1
ATOM 12278 C C . GLU G 1 101 ? 68.210 11.133 -6.060 1.00 36.44 803 GLU G C 1
ATOM 12279 O O . GLU G 1 101 ? 67.495 10.155 -5.758 1.00 35.33 803 GLU G O 1
ATOM 12285 N N . TYR G 1 102 ? 69.551 11.077 -6.189 1.00 33.08 804 TYR G N 1
ATOM 12286 C CA . TYR G 1 102 ? 70.263 9.868 -5.874 1.00 31.55 804 TYR G CA 1
ATOM 12287 C C . TYR G 1 102 ? 70.600 9.891 -4.394 1.00 35.56 804 TYR G C 1
ATOM 12288 O O . TYR G 1 102 ? 71.213 10.851 -3.913 1.00 37.16 804 TYR G O 1
ATOM 12297 N N . CYS G 1 103 ? 70.195 8.847 -3.672 1.00 31.64 805 CYS G N 1
ATOM 12298 C CA . CYS G 1 103 ? 70.522 8.696 -2.251 1.00 31.46 805 CYS G CA 1
ATOM 12299 C C . CYS G 1 103 ? 71.692 7.737 -2.084 1.00 37.28 805 CYS G C 1
ATOM 12300 O O . CYS G 1 103 ? 71.626 6.556 -2.471 1.00 35.87 805 CYS G O 1
ATOM 12303 N N . GLU G 1 104 ? 72.796 8.307 -1.559 1.00 35.66 806 GLU G N 1
ATOM 12304 C CA . GLU G 1 104 ? 74.108 7.691 -1.400 1.00 35.83 806 GLU G CA 1
ATOM 12305 C C . GLU G 1 104 ? 74.105 6.461 -0.507 1.00 40.43 806 GLU G C 1
ATOM 12306 O O . GLU G 1 104 ? 74.628 5.413 -0.896 1.00 40.69 806 GLU G O 1
ATOM 12308 N N . LYS G 1 105 ? 73.515 6.590 0.681 1.00 36.91 807 LYS G N 1
ATOM 12309 C CA . LYS G 1 105 ? 73.450 5.536 1.692 1.00 36.74 807 LYS G CA 1
ATOM 12310 C C . LYS G 1 105 ? 72.355 4.493 1.468 1.00 41.98 807 LYS G C 1
ATOM 12311 O O . LYS G 1 105 ? 71.918 3.868 2.425 1.00 44.91 807 LYS G O 1
ATOM 12317 N N . SER G 1 106 ? 71.941 4.261 0.233 1.00 38.15 808 SER G N 1
ATOM 12318 C CA . SER G 1 106 ? 70.880 3.304 -0.118 1.00 38.99 808 SER G CA 1
ATOM 12319 C C . SER G 1 106 ? 69.596 3.467 0.741 1.00 43.41 808 SER G C 1
ATOM 12320 O O . SER G 1 106 ? 69.111 4.593 0.897 1.00 44.77 808 SER G O 1
ATOM 12323 N N . THR G 1 107 ? 69.075 2.372 1.318 1.00 37.15 809 THR G N 1
ATOM 12324 C CA . THR G 1 107 ? 67.816 2.369 2.043 1.00 35.56 809 THR G CA 1
ATOM 12325 C C . THR G 1 107 ? 67.951 2.129 3.516 1.00 38.65 809 THR G C 1
ATOM 12326 O O . THR G 1 107 ? 69.028 1.792 3.993 1.00 39.42 809 THR G O 1
ATOM 12330 N N . LEU G 1 108 ? 66.820 2.235 4.228 1.00 35.57 810 LEU G N 1
ATOM 12331 C CA . LEU G 1 108 ? 66.684 2.005 5.660 1.00 34.97 810 LEU G CA 1
ATOM 12332 C C . LEU G 1 108 ? 66.848 0.519 5.967 1.00 40.58 810 LEU G C 1
ATOM 12333 O O . LEU G 1 108 ? 67.407 0.181 6.997 1.00 40.94 810 LEU G O 1
ATOM 12338 N N . ARG G 1 109 ? 66.407 -0.366 5.054 1.00 38.13 811 ARG G N 1
ATOM 12339 C CA . ARG G 1 109 ? 66.561 -1.818 5.174 1.00 38.13 811 ARG G CA 1
ATOM 12340 C C . ARG G 1 109 ? 68.039 -2.161 5.390 1.00 43.75 811 ARG G C 1
ATOM 12341 O O . ARG G 1 109 ? 68.357 -2.992 6.230 1.00 44.23 811 ARG G O 1
ATOM 12349 N N . ASP G 1 110 ? 68.927 -1.497 4.652 1.00 40.36 812 ASP G N 1
ATOM 12350 C CA . ASP G 1 110 ? 70.364 -1.675 4.762 1.00 41.07 812 ASP G CA 1
ATOM 12351 C C . ASP G 1 110 ? 70.886 -1.257 6.141 1.00 46.94 812 ASP G C 1
ATOM 12352 O O . ASP G 1 110 ? 71.610 -2.032 6.754 1.00 47.68 812 ASP G O 1
ATOM 12357 N N . THR G 1 111 ? 70.475 -0.068 6.644 1.00 45.01 813 THR G N 1
ATOM 12358 C CA . THR G 1 111 ? 70.885 0.509 7.935 1.00 44.98 813 THR G CA 1
ATOM 12359 C C . THR G 1 111 ? 70.397 -0.370 9.095 1.00 48.73 813 THR G C 1
ATOM 12360 O O . THR G 1 111 ? 71.136 -0.527 10.061 1.00 48.59 813 THR G O 1
ATOM 12364 N N . ILE G 1 112 ? 69.187 -0.963 8.974 1.00 45.87 814 ILE G N 1
ATOM 12365 C CA . ILE G 1 112 ? 68.585 -1.866 9.968 1.00 45.69 814 ILE G CA 1
ATOM 12366 C C . ILE G 1 112 ? 69.443 -3.128 10.073 1.00 52.49 814 ILE G C 1
ATOM 12367 O O . ILE G 1 112 ? 69.854 -3.493 11.180 1.00 50.26 814 ILE G O 1
ATOM 12372 N N . ASP G 1 113 ? 69.753 -3.744 8.899 1.00 52.21 815 ASP G N 1
ATOM 12373 C CA . ASP G 1 113 ? 70.579 -4.944 8.736 1.00 53.31 815 ASP G CA 1
ATOM 12374 C C . ASP G 1 113 ? 72.034 -4.773 9.215 1.00 59.14 815 ASP G C 1
ATOM 12375 O O . ASP G 1 113 ? 72.675 -5.780 9.500 1.00 58.83 815 ASP G O 1
ATOM 12380 N N . GLN G 1 114 ? 72.554 -3.513 9.281 1.00 56.71 816 GLN G N 1
ATOM 12381 C CA . GLN G 1 114 ? 73.914 -3.184 9.756 1.00 56.67 816 GLN G CA 1
ATOM 12382 C C . GLN G 1 114 ? 73.983 -3.134 11.301 1.00 59.50 816 GLN G C 1
ATOM 12383 O O . GLN G 1 114 ? 75.077 -3.207 11.862 1.00 59.97 816 GLN G O 1
ATOM 12389 N N . GLY G 1 115 ? 72.827 -2.986 11.952 1.00 53.29 817 GLY G N 1
ATOM 12390 C CA . GLY G 1 115 ? 72.707 -2.933 13.403 1.00 52.25 817 GLY G CA 1
ATOM 12391 C C . GLY G 1 115 ? 72.331 -1.580 13.972 1.00 53.99 817 GLY G C 1
ATOM 12392 O O . GLY G 1 115 ? 72.900 -1.166 14.984 1.00 53.75 817 GLY G O 1
ATOM 12393 N N . LEU G 1 116 ? 71.344 -0.897 13.368 1.00 49.05 818 LEU G N 1
ATOM 12394 C CA . LEU G 1 116 ? 70.878 0.420 13.838 1.00 48.29 818 LEU G CA 1
ATOM 12395 C C . LEU G 1 116 ? 70.414 0.438 15.326 1.00 52.69 818 LEU G C 1
ATOM 12396 O O . LEU G 1 116 ? 70.657 1.419 16.034 1.00 52.11 818 LEU G O 1
ATOM 12401 N N . TYR G 1 117 ? 69.790 -0.657 15.790 1.00 50.78 819 TYR G N 1
ATOM 12402 C CA . TYR G 1 117 ? 69.258 -0.849 17.150 1.00 51.44 819 TYR G CA 1
ATOM 12403 C C . TYR G 1 117 ? 70.226 -0.492 18.292 1.00 55.09 819 TYR G C 1
ATOM 12404 O O . TYR G 1 117 ? 69.771 -0.042 19.350 1.00 54.09 819 TYR G O 1
ATOM 12413 N N . ARG G 1 118 ? 71.547 -0.698 18.066 1.00 51.69 820 ARG G N 1
ATOM 12414 C CA . ARG G 1 118 ? 72.644 -0.406 18.998 1.00 51.26 820 ARG G CA 1
ATOM 12415 C C . ARG G 1 118 ? 72.954 1.101 19.099 1.00 56.16 820 ARG G C 1
ATOM 12416 O O . ARG G 1 118 ? 73.714 1.502 19.987 1.00 56.36 820 ARG G O 1
ATOM 12418 N N . ASP G 1 119 ? 72.397 1.933 18.185 1.00 52.05 821 ASP G N 1
ATOM 12419 C CA . ASP G 1 119 ? 72.649 3.375 18.182 1.00 51.76 821 ASP G CA 1
ATOM 12420 C C . ASP G 1 119 ? 71.379 4.152 18.519 1.00 53.84 821 ASP G C 1
ATOM 12421 O O . ASP G 1 119 ? 70.671 4.613 17.621 1.00 53.38 821 ASP G O 1
ATOM 12426 N N . THR G 1 120 ? 71.119 4.313 19.822 1.00 49.25 822 THR G N 1
ATOM 12427 C CA . THR G 1 120 ? 69.946 4.997 20.375 1.00 48.98 822 THR G CA 1
ATOM 12428 C C . THR G 1 120 ? 69.733 6.413 19.827 1.00 52.08 822 THR G C 1
ATOM 12429 O O . THR G 1 120 ? 68.595 6.746 19.527 1.00 53.40 822 THR G O 1
ATOM 12433 N N . VAL G 1 121 ? 70.783 7.234 19.689 1.00 46.08 823 VAL G N 1
ATOM 12434 C CA . VAL G 1 121 ? 70.637 8.614 19.182 1.00 45.72 823 VAL G CA 1
ATOM 12435 C C . VAL G 1 121 ? 70.184 8.662 17.683 1.00 47.68 823 VAL G C 1
ATOM 12436 O O . VAL G 1 121 ? 69.286 9.432 17.332 1.00 46.74 823 VAL G O 1
ATOM 12440 N N . ARG G 1 122 ? 70.847 7.877 16.821 1.00 44.01 824 ARG G N 1
ATOM 12441 C CA . ARG G 1 122 ? 70.578 7.796 15.383 1.00 43.57 824 ARG G CA 1
ATOM 12442 C C . ARG G 1 122 ? 69.171 7.226 15.152 1.00 48.25 824 ARG G C 1
ATOM 12443 O O . ARG G 1 122 ? 68.385 7.826 14.427 1.00 46.63 824 ARG G O 1
ATOM 12451 N N . LEU G 1 123 ? 68.852 6.111 15.837 1.00 47.52 825 LEU G N 1
ATOM 12452 C CA . LEU G 1 123 ? 67.578 5.392 15.819 1.00 48.62 825 LEU G CA 1
ATOM 12453 C C . LEU G 1 123 ? 66.409 6.373 16.025 1.00 50.25 825 LEU G C 1
ATOM 12454 O O . LEU G 1 123 ? 65.509 6.415 15.188 1.00 49.36 825 LEU G O 1
ATOM 12459 N N . TRP G 1 124 ? 66.447 7.186 17.099 1.00 45.79 826 TRP G N 1
ATOM 12460 C CA . TRP G 1 124 ? 65.413 8.187 17.372 1.00 45.17 826 TRP G CA 1
ATOM 12461 C C . TRP G 1 124 ? 65.439 9.367 16.392 1.00 46.81 826 TRP G C 1
ATOM 12462 O O . TRP G 1 124 ? 64.383 9.915 16.075 1.00 46.82 826 TRP G O 1
ATOM 12473 N N . ARG G 1 125 ? 66.631 9.760 15.904 1.00 41.06 827 ARG G N 1
ATOM 12474 C CA . ARG G 1 125 ? 66.721 10.842 14.926 1.00 39.35 827 ARG G CA 1
ATOM 12475 C C . ARG G 1 125 ? 66.001 10.394 13.640 1.00 43.91 827 ARG G C 1
ATOM 12476 O O . ARG G 1 125 ? 65.018 11.024 13.249 1.00 45.11 827 ARG G O 1
ATOM 12484 N N . LEU G 1 126 ? 66.439 9.251 13.055 1.00 38.85 828 LEU G N 1
ATOM 12485 C CA . LEU G 1 126 ? 65.860 8.608 11.871 1.00 37.20 828 LEU G CA 1
ATOM 12486 C C . LEU G 1 126 ? 64.357 8.414 12.017 1.00 40.44 828 LEU G C 1
ATOM 12487 O O . LEU G 1 126 ? 63.627 8.685 11.063 1.00 39.84 828 LEU G O 1
ATOM 12492 N N . PHE G 1 127 ? 63.886 8.008 13.212 1.00 37.78 829 PHE G N 1
ATOM 12493 C CA . PHE G 1 127 ? 62.444 7.829 13.466 1.00 38.43 829 PHE G CA 1
ATOM 12494 C C . PHE G 1 127 ? 61.693 9.166 13.456 1.00 43.29 829 PHE G C 1
ATOM 12495 O O . PHE G 1 127 ? 60.651 9.273 12.786 1.00 42.98 829 PHE G O 1
ATOM 12503 N N . ARG G 1 128 ? 62.261 10.206 14.110 1.00 38.92 830 ARG G N 1
ATOM 12504 C CA . ARG G 1 128 ? 61.669 11.550 14.081 1.00 38.83 830 ARG G CA 1
ATOM 12505 C C . ARG G 1 128 ? 61.586 12.115 12.630 1.00 40.02 830 ARG G C 1
ATOM 12506 O O . ARG G 1 128 ? 60.612 12.789 12.282 1.00 39.19 830 ARG G O 1
ATOM 12508 N N . GLU G 1 129 ? 62.599 11.821 11.798 1.00 35.26 831 GLU G N 1
ATOM 12509 C CA . GLU G 1 129 ? 62.670 12.262 10.397 1.00 35.18 831 GLU G CA 1
ATOM 12510 C C . GLU G 1 129 ? 61.675 11.539 9.451 1.00 39.63 831 GLU G C 1
ATOM 12511 O O . GLU G 1 129 ? 61.150 12.190 8.564 1.00 40.10 831 GLU G O 1
ATOM 12517 N N . ILE G 1 130 ? 61.420 10.218 9.627 1.00 36.85 832 ILE G N 1
ATOM 12518 C CA . ILE G 1 130 ? 60.397 9.464 8.860 1.00 35.40 832 ILE G CA 1
ATOM 12519 C C . ILE G 1 130 ? 59.099 10.133 9.266 1.00 39.53 832 ILE G C 1
ATOM 12520 O O . ILE G 1 130 ? 58.320 10.530 8.404 1.00 40.55 832 ILE G O 1
ATOM 12525 N N . LEU G 1 131 ? 58.894 10.281 10.583 1.00 37.01 833 LEU G N 1
ATOM 12526 C CA . LEU G 1 131 ? 57.731 10.940 11.172 1.00 39.12 833 LEU G CA 1
ATOM 12527 C C . LEU G 1 131 ? 57.466 12.320 10.584 1.00 42.07 833 LEU G C 1
ATOM 12528 O O . LEU G 1 131 ? 56.328 12.571 10.207 1.00 41.94 833 LEU G O 1
ATOM 12533 N N . ASP G 1 132 ? 58.510 13.181 10.465 1.00 37.15 834 ASP G N 1
ATOM 12534 C CA . ASP G 1 132 ? 58.409 14.537 9.897 1.00 36.96 834 ASP G CA 1
ATOM 12535 C C . ASP G 1 132 ? 57.996 14.518 8.434 1.00 40.17 834 ASP G C 1
ATOM 12536 O O . ASP G 1 132 ? 57.173 15.341 8.018 1.00 38.21 834 ASP G O 1
ATOM 12541 N N . GLY G 1 133 ? 58.620 13.623 7.656 1.00 38.60 835 GLY G N 1
ATOM 12542 C CA . GLY G 1 133 ? 58.311 13.443 6.240 1.00 39.32 835 GLY G CA 1
ATOM 12543 C C . GLY G 1 133 ? 56.870 12.997 6.045 1.00 45.12 835 GLY G C 1
ATOM 12544 O O . GLY G 1 133 ? 56.180 13.516 5.165 1.00 45.28 835 GLY G O 1
ATOM 12545 N N . LEU G 1 134 ? 56.401 12.051 6.901 1.00 42.40 836 LEU G N 1
ATOM 12546 C CA . LEU G 1 134 ? 55.036 11.495 6.909 1.00 43.15 836 LEU G CA 1
ATOM 12547 C C . LEU G 1 134 ? 54.015 12.577 7.352 1.00 43.91 836 LEU G C 1
ATOM 12548 O O . LEU G 1 134 ? 52.998 12.769 6.690 1.00 43.27 836 LEU G O 1
ATOM 12553 N N . ALA G 1 135 ? 54.350 13.350 8.395 1.00 38.81 837 ALA G N 1
ATOM 12554 C CA . ALA G 1 135 ? 53.535 14.469 8.887 1.00 37.73 837 ALA G CA 1
ATOM 12555 C C . ALA G 1 135 ? 53.272 15.501 7.781 1.00 42.04 837 ALA G C 1
ATOM 12556 O O . ALA G 1 135 ? 52.165 16.013 7.710 1.00 43.46 837 ALA G O 1
ATOM 12558 N N . TYR G 1 136 ? 54.257 15.745 6.882 1.00 36.98 838 TYR G N 1
ATOM 12559 C CA . TYR G 1 136 ? 54.132 16.662 5.743 1.00 36.77 838 TYR G CA 1
ATOM 12560 C C . TYR G 1 136 ? 53.186 16.091 4.688 1.00 40.59 838 TYR G C 1
ATOM 12561 O O . TYR G 1 136 ? 52.310 16.807 4.198 1.00 41.22 838 TYR G O 1
ATOM 12570 N N . ILE G 1 137 ? 53.413 14.819 4.296 1.00 36.40 839 ILE G N 1
ATOM 12571 C CA . ILE G 1 137 ? 52.594 14.094 3.320 1.00 34.53 839 ILE G CA 1
ATOM 12572 C C . ILE G 1 137 ? 51.147 14.152 3.747 1.00 36.11 839 ILE G C 1
ATOM 12573 O O . ILE G 1 137 ? 50.330 14.515 2.941 1.00 34.66 839 ILE G O 1
ATOM 12578 N N . HIS G 1 138 ? 50.848 13.820 5.013 1.00 35.73 840 HIS G N 1
ATOM 12579 C CA . HIS G 1 138 ? 49.493 13.777 5.598 1.00 36.95 840 HIS G CA 1
ATOM 12580 C C . HIS G 1 138 ? 48.853 15.165 5.744 1.00 46.22 840 HIS G C 1
ATOM 12581 O O . HIS G 1 138 ? 47.639 15.299 5.560 1.00 47.48 840 HIS G O 1
ATOM 12588 N N . GLU G 1 139 ? 49.667 16.205 6.032 1.00 44.56 841 GLU G N 1
ATOM 12589 C CA . GLU G 1 139 ? 49.194 17.593 6.129 1.00 44.60 841 GLU G CA 1
ATOM 12590 C C . GLU G 1 139 ? 48.778 18.073 4.733 1.00 49.91 841 GLU G C 1
ATOM 12591 O O . GLU G 1 139 ? 47.835 18.852 4.604 1.00 51.13 841 GLU G O 1
ATOM 12593 N N . LYS G 1 140 ? 49.471 17.595 3.684 1.00 45.31 842 LYS G N 1
ATOM 12594 C CA . LYS G 1 140 ? 49.158 17.924 2.283 1.00 44.11 842 LYS G CA 1
ATOM 12595 C C . LYS G 1 140 ? 47.853 17.232 1.807 1.00 48.85 842 LYS G C 1
ATOM 12596 O O . LYS G 1 140 ? 47.410 17.475 0.676 1.00 47.45 842 LYS G O 1
ATOM 12602 N N . GLY G 1 141 ? 47.264 16.388 2.681 1.00 45.52 843 GLY G N 1
ATOM 12603 C CA . GLY G 1 141 ? 46.034 15.642 2.416 1.00 45.32 843 GLY G CA 1
ATOM 12604 C C . GLY G 1 141 ? 46.266 14.342 1.664 1.00 49.36 843 GLY G C 1
ATOM 12605 O O . GLY G 1 141 ? 45.341 13.783 1.070 1.00 48.75 843 GLY G O 1
ATOM 12606 N N . MET G 1 142 ? 47.512 13.855 1.682 1.00 44.86 844 MET G N 1
ATOM 12607 C CA . MET G 1 142 ? 47.919 12.635 0.999 1.00 43.93 844 MET G CA 1
ATOM 12608 C C . MET G 1 142 ? 48.274 11.480 1.940 1.00 46.46 844 MET G C 1
ATOM 12609 O O . MET G 1 142 ? 48.380 11.669 3.156 1.00 45.87 844 MET G O 1
ATOM 12614 N N . ILE G 1 143 ? 48.487 10.286 1.341 1.00 41.59 845 ILE G N 1
ATOM 12615 C CA . ILE G 1 143 ? 48.865 9.014 1.965 1.00 40.41 845 ILE G CA 1
ATOM 12616 C C . ILE G 1 143 ? 49.989 8.371 1.096 1.00 41.85 845 ILE G C 1
ATOM 12617 O O . ILE G 1 143 ? 50.002 8.523 -0.131 1.00 41.42 845 ILE G O 1
ATOM 12622 N N . HIS G 1 144 ? 50.945 7.693 1.749 1.00 36.78 846 HIS G N 1
ATOM 12623 C CA . HIS G 1 144 ? 52.059 7.016 1.091 1.00 35.55 846 HIS G CA 1
ATOM 12624 C C . HIS G 1 144 ? 51.579 5.650 0.578 1.00 41.25 846 HIS G C 1
ATOM 12625 O O . HIS G 1 144 ? 51.731 5.374 -0.610 1.00 39.88 846 HIS G O 1
ATOM 12632 N N . ARG G 1 145 ? 51.083 4.821 1.480 1.00 39.67 847 ARG G N 1
ATOM 12633 C CA . ARG G 1 145 ? 50.528 3.526 1.163 1.00 41.17 847 ARG G CA 1
ATOM 12634 C C . ARG G 1 145 ? 51.479 2.367 1.098 1.00 44.25 847 ARG G C 1
ATOM 12635 O O . ARG G 1 145 ? 51.082 1.255 1.272 1.00 43.96 847 ARG G O 1
ATOM 12643 N N . ASN G 1 146 ? 52.734 2.643 0.822 1.00 41.23 848 ASN G N 1
ATOM 12644 C CA . ASN G 1 146 ? 53.757 1.628 0.690 1.00 40.90 848 ASN G CA 1
ATOM 12645 C C . ASN G 1 146 ? 54.951 1.821 1.613 1.00 43.09 848 ASN G C 1
ATOM 12646 O O . ASN G 1 146 ? 56.056 1.716 1.184 1.00 42.05 848 ASN G O 1
ATOM 12651 N N . LEU G 1 147 ? 54.703 2.115 2.876 1.00 39.53 849 LEU G N 1
ATOM 12652 C CA . LEU G 1 147 ? 55.736 2.339 3.863 1.00 39.17 849 LEU G CA 1
ATOM 12653 C C . LEU G 1 147 ? 56.420 1.095 4.377 1.00 42.49 849 LEU G C 1
ATOM 12654 O O . LEU G 1 147 ? 55.853 0.343 5.112 1.00 41.34 849 LEU G O 1
ATOM 12659 N N . LYS G 1 148 ? 57.660 0.915 3.950 1.00 40.04 850 LYS G N 1
ATOM 12660 C CA . LYS G 1 148 ? 58.561 -0.201 4.329 1.00 38.88 850 LYS G CA 1
ATOM 12661 C C . LYS G 1 148 ? 60.034 0.258 4.221 1.00 40.46 850 LYS G C 1
ATOM 12662 O O . LYS G 1 148 ? 60.300 1.243 3.513 1.00 40.13 850 LYS G O 1
ATOM 12668 N N . PRO G 1 149 ? 60.988 -0.392 4.932 1.00 34.88 851 PRO G N 1
ATOM 12669 C CA . PRO G 1 149 ? 62.374 0.113 4.930 1.00 34.38 851 PRO G CA 1
ATOM 12670 C C . PRO G 1 149 ? 63.026 0.306 3.558 1.00 38.22 851 PRO G C 1
ATOM 12671 O O . PRO G 1 149 ? 63.726 1.306 3.389 1.00 37.51 851 PRO G O 1
ATOM 12675 N N . VAL G 1 150 ? 62.776 -0.579 2.575 1.00 35.62 852 VAL G N 1
ATOM 12676 C CA . VAL G 1 150 ? 63.352 -0.438 1.215 1.00 36.15 852 VAL G CA 1
ATOM 12677 C C . VAL G 1 150 ? 62.862 0.812 0.442 1.00 38.86 852 VAL G C 1
ATOM 12678 O O . VAL G 1 150 ? 63.455 1.148 -0.593 1.00 38.23 852 VAL G O 1
ATOM 12682 N N . ASN G 1 151 ? 61.771 1.465 0.914 1.00 33.72 853 ASN G N 1
ATOM 12683 C CA . ASN G 1 151 ? 61.206 2.667 0.283 1.00 33.21 853 ASN G CA 1
ATOM 12684 C C . ASN G 1 151 ? 61.622 3.937 1.013 1.00 37.71 853 ASN G C 1
ATOM 12685 O O . ASN G 1 151 ? 61.253 5.031 0.597 1.00 39.49 853 ASN G O 1
ATOM 12690 N N . ILE G 1 152 ? 62.350 3.779 2.126 1.00 31.84 854 ILE G N 1
ATOM 12691 C CA . ILE G 1 152 ? 62.876 4.858 2.933 1.00 29.73 854 ILE G CA 1
ATOM 12692 C C . ILE G 1 152 ? 64.364 4.902 2.653 1.00 33.79 854 ILE G C 1
ATOM 12693 O O . ILE G 1 152 ? 65.081 3.906 2.827 1.00 30.91 854 ILE G O 1
ATOM 12698 N N . PHE G 1 153 ? 64.819 6.044 2.146 1.00 31.39 855 PHE G N 1
ATOM 12699 C CA . PHE G 1 153 ? 66.210 6.204 1.749 1.00 30.69 855 PHE G CA 1
ATOM 12700 C C . PHE G 1 153 ? 66.999 7.037 2.733 1.00 36.77 855 PHE G C 1
ATOM 12701 O O . PHE G 1 153 ? 66.438 7.660 3.626 1.00 36.50 855 PHE G O 1
ATOM 12709 N N . LEU G 1 154 ? 68.308 7.026 2.575 1.00 35.67 856 LEU G N 1
ATOM 12710 C CA . LEU G 1 154 ? 69.224 7.759 3.420 1.00 35.95 856 LEU G CA 1
ATOM 12711 C C . LEU G 1 154 ? 70.206 8.452 2.519 1.00 40.21 856 LEU G C 1
ATOM 12712 O O . LEU G 1 154 ? 70.796 7.803 1.644 1.00 40.35 856 LEU G O 1
ATOM 12717 N N . ASP G 1 155 ? 70.356 9.771 2.676 1.00 36.79 857 ASP G N 1
ATOM 12718 C CA . ASP G 1 155 ? 71.329 10.495 1.856 1.00 37.37 857 ASP G CA 1
ATOM 12719 C C . ASP G 1 155 ? 72.709 10.453 2.527 1.00 43.28 857 ASP G C 1
ATOM 12720 O O . ASP G 1 155 ? 72.853 9.958 3.646 1.00 41.92 857 ASP G O 1
ATOM 12725 N N . SER G 1 156 ? 73.696 11.032 1.854 1.00 43.16 858 SER G N 1
ATOM 12726 C CA . SER G 1 156 ? 75.081 11.201 2.290 1.00 44.14 858 SER G CA 1
ATOM 12727 C C . SER G 1 156 ? 75.190 11.767 3.731 1.00 51.11 858 SER G C 1
ATOM 12728 O O . SER G 1 156 ? 75.965 11.261 4.548 1.00 50.75 858 SER G O 1
ATOM 12731 N N . ASP G 1 157 ? 74.372 12.784 4.036 1.00 49.36 859 ASP G N 1
ATOM 12732 C CA . ASP G 1 157 ? 74.301 13.462 5.324 1.00 49.68 859 ASP G CA 1
ATOM 12733 C C . ASP G 1 157 ? 73.655 12.609 6.410 1.00 53.93 859 ASP G C 1
ATOM 12734 O O . ASP G 1 157 ? 73.435 13.120 7.506 1.00 54.73 859 ASP G O 1
ATOM 12739 N N . ASP G 1 158 ? 73.326 11.327 6.109 1.00 49.83 860 ASP G N 1
ATOM 12740 C CA . ASP G 1 158 ? 72.647 10.375 7.011 1.00 49.40 860 ASP G CA 1
ATOM 12741 C C . ASP G 1 158 ? 71.221 10.874 7.407 1.00 51.50 860 ASP G C 1
ATOM 12742 O O . ASP G 1 158 ? 70.764 10.680 8.540 1.00 50.69 860 ASP G O 1
ATOM 12747 N N . HIS G 1 159 ? 70.521 11.499 6.438 1.00 47.24 861 HIS G N 1
ATOM 12748 C CA . HIS G 1 159 ? 69.149 12.000 6.595 1.00 47.01 861 HIS G CA 1
ATOM 12749 C C . HIS G 1 159 ? 68.126 11.131 5.837 1.00 46.67 861 HIS G C 1
ATOM 12750 O O . HIS G 1 159 ? 68.433 10.582 4.768 1.00 44.98 861 HIS G O 1
ATOM 12757 N N . VAL G 1 160 ? 66.909 11.013 6.402 1.00 40.54 862 VAL G N 1
ATOM 12758 C CA . VAL G 1 160 ? 65.826 10.213 5.834 1.00 39.05 862 VAL G CA 1
ATOM 12759 C C . VAL G 1 160 ? 65.174 10.927 4.649 1.00 39.30 862 VAL G C 1
ATOM 12760 O O . VAL G 1 160 ? 64.942 12.124 4.723 1.00 40.51 862 VAL G O 1
ATOM 12764 N N . LYS G 1 161 ? 64.888 10.188 3.569 1.00 31.77 863 LYS G N 1
ATOM 12765 C CA . LYS G 1 161 ? 64.135 10.655 2.398 1.00 30.45 863 LYS G CA 1
ATOM 12766 C C . LYS G 1 161 ? 63.133 9.554 2.062 1.00 35.51 863 LYS G C 1
ATOM 12767 O O . LYS G 1 161 ? 63.525 8.417 1.804 1.00 34.57 863 LYS G O 1
ATOM 12773 N N . ILE G 1 162 ? 61.846 9.863 2.154 1.00 32.82 864 ILE G N 1
ATOM 12774 C CA . ILE G 1 162 ? 60.773 8.919 1.840 1.00 31.71 864 ILE G CA 1
ATOM 12775 C C . ILE G 1 162 ? 60.593 8.879 0.317 1.00 36.13 864 ILE G C 1
ATOM 12776 O O . ILE G 1 162 ? 60.463 9.946 -0.309 1.00 32.87 864 ILE G O 1
ATOM 12781 N N . GLY G 1 163 ? 60.551 7.659 -0.242 1.00 33.81 865 GLY G N 1
ATOM 12782 C CA . GLY G 1 163 ? 60.335 7.427 -1.670 1.00 35.00 865 GLY G CA 1
ATOM 12783 C C . GLY G 1 163 ? 59.687 6.089 -1.974 1.00 42.44 865 GLY G C 1
ATOM 12784 O O . GLY G 1 163 ? 58.841 5.628 -1.201 1.00 41.65 865 GLY G O 1
ATOM 12785 N N . ASP G 1 164 ? 60.077 5.440 -3.091 1.00 42.49 866 ASP G N 1
ATOM 12786 C CA . ASP G 1 164 ? 59.526 4.117 -3.356 1.00 43.88 866 ASP G CA 1
ATOM 12787 C C . ASP G 1 164 ? 60.498 3.093 -3.919 1.00 51.23 866 ASP G C 1
ATOM 12788 O O . ASP G 1 164 ? 60.421 1.975 -3.464 1.00 54.28 866 ASP G O 1
ATOM 12793 N N . PHE G 1 165 ? 61.325 3.357 -4.922 1.00 48.20 867 PHE G N 1
ATOM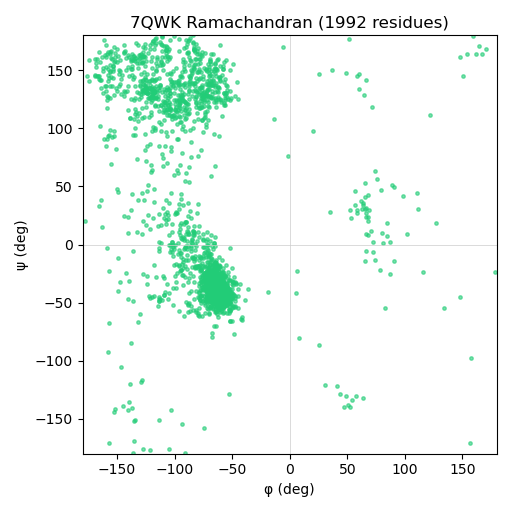 12794 C CA . PHE G 1 165 ? 62.193 2.261 -5.474 1.00 47.80 867 PHE G CA 1
ATOM 12795 C C . PHE G 1 165 ? 61.415 1.424 -6.477 1.00 55.01 867 PHE G C 1
ATOM 12796 O O . PHE G 1 165 ? 61.882 1.252 -7.605 1.00 54.95 867 PHE G O 1
ATOM 12804 N N . GLY G 1 166 ? 60.253 0.898 -6.039 1.00 53.50 868 GLY G N 1
ATOM 12805 C CA . GLY G 1 166 ? 59.368 0.017 -6.802 1.00 77.34 868 GLY G CA 1
ATOM 12806 C C . GLY G 1 166 ? 58.571 0.713 -7.879 1.00 84.21 868 GLY G C 1
ATOM 12807 O O . GLY G 1 166 ? 59.113 1.537 -8.610 1.00 48.57 868 GLY G O 1
ATOM 12808 N N . ALA G 1 168 ? 56.013 6.727 -5.237 1.00 64.11 870 ALA G N 1
ATOM 12809 C CA . ALA G 1 168 ? 55.821 6.416 -3.824 1.00 62.82 870 ALA G CA 1
ATOM 12810 C C . ALA G 1 168 ? 54.429 5.856 -3.533 1.00 64.19 870 ALA G C 1
ATOM 12811 O O . ALA G 1 168 ? 54.029 5.828 -2.372 1.00 63.71 870 ALA G O 1
ATOM 12813 N N . THR G 1 169 ? 53.719 5.341 -4.587 1.00 59.91 871 THR G N 1
ATOM 12814 C CA . THR G 1 169 ? 52.312 4.824 -4.612 1.00 58.41 871 THR G CA 1
ATOM 12815 C C . THR G 1 169 ? 51.313 5.852 -4.035 1.00 58.66 871 THR G C 1
ATOM 12816 O O . THR G 1 169 ? 50.218 5.487 -3.594 1.00 59.60 871 THR G O 1
ATOM 12820 N N . ASP G 1 170 ? 51.715 7.134 -4.049 1.00 50.73 872 ASP G N 1
ATOM 12821 C CA . ASP G 1 170 ? 51.015 8.308 -3.537 1.00 49.14 872 ASP G CA 1
ATOM 12822 C C . ASP G 1 170 ? 49.563 8.363 -3.921 1.00 47.79 872 ASP G C 1
ATOM 12823 O O . ASP G 1 170 ? 49.217 8.093 -5.075 1.00 46.92 872 ASP G O 1
ATOM 12828 N N . HIS G 1 171 ? 48.724 8.793 -2.974 1.00 39.89 873 HIS G N 1
ATOM 12829 C CA . HIS G 1 171 ? 47.306 8.986 -3.216 1.00 38.32 873 HIS G CA 1
ATOM 12830 C C . HIS G 1 171 ? 46.793 10.056 -2.283 1.00 41.37 873 HIS G C 1
ATOM 12831 O O . HIS G 1 171 ? 47.409 10.293 -1.253 1.00 41.26 873 HIS G O 1
ATOM 12833 N N . LEU G 1 172 ? 45.666 10.706 -2.621 1.00 37.51 874 LEU G N 1
ATOM 12834 C CA . LEU G 1 172 ? 45.059 11.675 -1.718 1.00 37.31 874 LEU G CA 1
ATOM 12835 C C . LEU G 1 172 ? 44.274 10.841 -0.732 1.00 42.72 874 LEU G C 1
ATOM 12836 O O . LEU G 1 172 ? 43.665 9.857 -1.144 1.00 43.00 874 LEU G O 1
ATOM 12841 N N . ALA G 1 173 ? 44.429 11.112 0.576 1.00 41.59 875 ALA G N 1
ATOM 12842 C CA . ALA G 1 173 ? 43.773 10.381 1.674 1.00 42.46 875 ALA G CA 1
ATOM 12843 C C . ALA G 1 173 ? 42.238 10.460 1.586 1.00 52.11 875 ALA G C 1
ATOM 12844 O O . ALA G 1 173 ? 41.681 11.230 0.788 1.00 51.68 875 ALA G O 1
ATOM 12846 N N . PHE G 1 174 ? 41.555 9.686 2.441 1.00 52.86 876 PHE G N 1
ATOM 12847 C CA . PHE G 1 174 ? 40.099 9.722 2.538 1.00 53.88 876 PHE G CA 1
ATOM 12848 C C . PHE G 1 174 ? 39.700 10.973 3.407 1.00 61.08 876 PHE G C 1
ATOM 12849 O O . PHE G 1 174 ? 38.720 10.929 4.156 1.00 61.06 876 PHE G O 1
ATOM 12851 N N . SER G 1 175 ? 40.485 12.097 3.287 1.00 58.46 877 SER G N 1
ATOM 12852 C CA . SER G 1 175 ? 40.257 13.380 3.978 1.00 57.97 877 SER G CA 1
ATOM 12853 C C . SER G 1 175 ? 40.671 14.605 3.128 1.00 61.50 877 SER G C 1
ATOM 12854 O O . SER G 1 175 ? 41.614 14.520 2.335 1.00 60.12 877 SER G O 1
ATOM 12857 N N . ALA G 1 176 ? 39.923 15.732 3.278 1.00 58.62 878 ALA G N 1
ATOM 12858 C CA . ALA G 1 176 ? 40.112 17.016 2.574 1.00 89.74 878 ALA G CA 1
ATOM 12859 C C . ALA G 1 176 ? 39.343 18.151 3.284 1.00 100.27 878 ALA G C 1
ATOM 12860 O O . ALA G 1 176 ? 38.923 19.137 2.667 1.00 58.94 878 ALA G O 1
ATOM 12862 N N . THR G 1 202 ? 56.775 -7.976 3.063 1.00 65.16 904 THR G N 1
ATOM 12863 C CA . THR G 1 202 ? 56.010 -6.897 2.426 1.00 64.63 904 THR G CA 1
ATOM 12864 C C . THR G 1 202 ? 54.630 -6.725 3.075 1.00 67.04 904 THR G C 1
ATOM 12865 O O . THR G 1 202 ? 54.284 -5.614 3.508 1.00 66.56 904 THR G O 1
ATOM 12867 N N . ALA G 1 203 ? 53.861 -7.842 3.168 1.00 61.68 905 ALA G N 1
ATOM 12868 C CA . ALA G 1 203 ? 52.526 -7.910 3.774 1.00 60.16 905 ALA G CA 1
ATOM 12869 C C . ALA G 1 203 ? 52.550 -7.634 5.287 1.00 60.68 905 ALA G C 1
ATOM 12870 O O . ALA G 1 203 ? 51.505 -7.271 5.841 1.00 59.60 905 ALA G O 1
ATOM 12872 N N . LEU G 1 204 ? 53.743 -7.800 5.947 1.00 54.75 906 LEU G N 1
ATOM 12873 C CA . LEU G 1 204 ? 53.969 -7.559 7.383 1.00 54.27 906 LEU G CA 1
ATOM 12874 C C . LEU G 1 204 ? 53.807 -6.070 7.723 1.00 56.64 906 LEU G C 1
ATOM 12875 O O . LEU G 1 204 ? 53.545 -5.724 8.876 1.00 56.48 906 LEU G O 1
ATOM 12880 N N . TYR G 1 205 ? 53.962 -5.197 6.717 1.00 52.01 907 TYR G N 1
ATOM 12881 C CA . TYR G 1 205 ? 53.879 -3.743 6.860 1.00 51.58 907 TYR G CA 1
ATOM 12882 C C . TYR G 1 205 ? 52.492 -3.187 6.565 1.00 57.09 907 TYR G C 1
ATOM 12883 O O . TYR G 1 205 ? 52.175 -2.076 6.999 1.00 56.40 907 TYR G O 1
ATOM 12892 N N . VAL G 1 206 ? 51.676 -3.948 5.811 1.00 55.06 908 VAL G N 1
ATOM 12893 C CA . VAL G 1 206 ? 50.317 -3.557 5.419 1.00 55.41 908 VAL G CA 1
ATOM 12894 C C . VAL G 1 206 ? 49.413 -3.596 6.646 1.00 61.08 908 VAL G C 1
ATOM 12895 O O . VAL G 1 206 ? 49.547 -4.493 7.481 1.00 61.16 908 VAL G O 1
ATOM 12899 N N . SER G 1 207 ? 48.539 -2.588 6.778 1.00 58.24 909 SER G N 1
ATOM 12900 C CA . SER G 1 207 ? 47.613 -2.433 7.904 1.00 57.91 909 SER G CA 1
ATOM 12901 C C . SER G 1 207 ? 46.497 -3.507 7.923 1.00 61.29 909 SER G C 1
ATOM 12902 O O . SER G 1 207 ? 46.057 -3.920 6.844 1.00 59.56 909 SER G O 1
ATOM 12905 N N . PRO G 1 208 ? 46.020 -3.964 9.122 1.00 58.83 910 PRO G N 1
ATOM 12906 C CA . PRO G 1 208 ? 44.946 -4.984 9.150 1.00 58.89 910 PRO G CA 1
ATOM 12907 C C . PRO G 1 208 ? 43.731 -4.603 8.306 1.00 63.72 910 PRO G C 1
ATOM 12908 O O . PRO G 1 208 ? 43.283 -5.414 7.490 1.00 64.88 910 PRO G O 1
ATOM 12912 N N . GLU G 1 209 ? 43.266 -3.340 8.437 1.00 58.61 911 GLU G N 1
ATOM 12913 C CA . GLU G 1 209 ? 42.142 -2.762 7.700 1.00 58.23 911 GLU G CA 1
ATOM 12914 C C . GLU G 1 209 ? 42.315 -2.802 6.161 1.00 62.89 911 GLU G C 1
ATOM 12915 O O . GLU G 1 209 ? 41.320 -2.693 5.442 1.00 63.60 911 GLU G O 1
ATOM 12921 N N . VAL G 1 210 ? 43.563 -2.941 5.662 1.00 58.87 912 VAL G N 1
ATOM 12922 C CA . VAL G 1 210 ? 43.846 -3.020 4.220 1.00 80.63 912 VAL G CA 1
ATOM 12923 C C . VAL G 1 210 ? 43.860 -4.488 3.768 1.00 105.32 912 VAL G C 1
ATOM 12924 O O . VAL G 1 210 ? 44.314 -5.367 4.500 1.00 64.51 912 VAL G O 1
ATOM 12928 N N . LYS G 1 215 ? 40.484 9.833 -4.453 1.00 52.41 917 LYS G N 1
ATOM 12929 C CA . LYS G 1 215 ? 41.643 9.001 -4.792 1.00 52.04 917 LYS G CA 1
ATOM 12930 C C . LYS G 1 215 ? 41.642 7.624 -4.038 1.00 55.97 917 LYS G C 1
ATOM 12931 O O . LYS G 1 215 ? 41.216 6.616 -4.607 1.00 56.84 917 LYS G O 1
ATOM 12937 N N . SER G 1 216 ? 42.074 7.593 -2.772 1.00 51.50 918 SER G N 1
ATOM 12938 C CA . SER G 1 216 ? 42.132 6.371 -1.960 1.00 50.77 918 SER G CA 1
ATOM 12939 C C . SER G 1 216 ? 40.989 6.304 -0.932 1.00 53.96 918 SER G C 1
ATOM 12940 O O . SER G 1 216 ? 40.567 7.333 -0.401 1.00 54.50 918 SER G O 1
ATOM 12943 N N . ALA G 1 217 ? 40.524 5.076 -0.636 1.00 48.82 919 ALA G N 1
ATOM 12944 C CA . ALA G 1 217 ? 39.495 4.776 0.359 1.00 48.05 919 ALA G CA 1
ATOM 12945 C C . ALA G 1 217 ? 40.135 4.809 1.764 1.00 51.59 919 ALA G C 1
ATOM 12946 O O . ALA G 1 217 ? 39.444 4.918 2.789 1.00 49.55 919 ALA G O 1
ATOM 12948 N N . TYR G 1 218 ? 41.475 4.701 1.790 1.00 49.29 920 TYR G N 1
ATOM 12949 C CA . TYR G 1 218 ? 42.282 4.684 3.007 1.00 48.56 920 TYR G CA 1
ATOM 12950 C C . TYR G 1 218 ? 42.679 6.082 3.504 1.00 49.10 920 TYR G C 1
ATOM 12951 O O . TYR G 1 218 ? 42.703 7.041 2.724 1.00 47.71 920 TYR G O 1
ATOM 12960 N N . ASN G 1 219 ? 42.934 6.185 4.827 1.00 44.94 921 ASN G N 1
ATOM 12961 C CA . ASN G 1 219 ? 43.325 7.405 5.528 1.00 44.55 921 ASN G CA 1
ATOM 12962 C C . ASN G 1 219 ? 44.751 7.298 6.138 1.00 50.64 921 ASN G C 1
ATOM 12963 O O . ASN G 1 219 ? 45.386 6.240 6.065 1.00 51.96 921 ASN G O 1
ATOM 12968 N N . GLN G 1 220 ? 45.224 8.388 6.767 1.00 46.85 922 GLN G N 1
ATOM 12969 C CA . GLN G 1 220 ? 46.539 8.552 7.406 1.00 46.85 922 GLN G CA 1
ATOM 12970 C C . GLN G 1 220 ? 47.054 7.334 8.170 1.00 50.29 922 GLN G C 1
ATOM 12971 O O . GLN G 1 220 ? 48.234 6.975 8.035 1.00 49.98 922 GLN G O 1
ATOM 12977 N N . LYS G 1 221 ? 46.172 6.750 9.018 1.00 44.46 923 LYS G N 1
ATOM 12978 C CA . LYS G 1 221 ? 46.409 5.655 9.969 1.00 43.44 923 LYS G CA 1
ATOM 12979 C C . LYS G 1 221 ? 47.025 4.404 9.369 1.00 47.11 923 LYS G C 1
ATOM 12980 O O . LYS G 1 221 ? 47.711 3.646 10.070 1.00 47.34 923 LYS G O 1
ATOM 12986 N N . VAL G 1 222 ? 46.782 4.192 8.084 1.00 43.33 924 VAL G N 1
ATOM 12987 C CA . VAL G 1 222 ? 47.335 3.096 7.289 1.00 43.08 924 VAL G CA 1
ATOM 12988 C C . VAL G 1 222 ? 48.878 3.226 7.294 1.00 42.84 924 VAL G C 1
ATOM 12989 O O . VAL G 1 222 ? 49.568 2.250 7.587 1.00 41.88 924 VAL G O 1
ATOM 12993 N N . ASP G 1 223 ? 49.397 4.450 7.038 1.00 37.50 925 ASP G N 1
ATOM 12994 C CA . ASP G 1 223 ? 50.829 4.745 7.023 1.00 36.11 925 ASP G CA 1
ATOM 12995 C C . ASP G 1 223 ? 51.457 4.613 8.412 1.00 40.26 925 ASP G C 1
ATOM 12996 O O . ASP G 1 223 ? 52.570 4.100 8.543 1.00 41.18 925 ASP G O 1
ATOM 13001 N N . LEU G 1 224 ? 50.722 5.001 9.448 1.00 36.78 926 LEU G N 1
ATOM 13002 C CA . LEU G 1 224 ? 51.203 4.965 10.835 1.00 36.98 926 LEU G CA 1
ATOM 13003 C C . LEU G 1 224 ? 51.309 3.559 11.413 1.00 41.26 926 LEU G C 1
ATOM 13004 O O . LEU G 1 224 ? 52.134 3.331 12.299 1.00 41.30 926 LEU G O 1
ATOM 13009 N N . PHE G 1 225 ? 50.521 2.601 10.885 1.00 38.32 927 PHE G N 1
ATOM 13010 C CA . PHE G 1 225 ? 50.631 1.210 11.317 1.00 38.03 927 PHE G CA 1
ATOM 13011 C C . PHE G 1 225 ? 51.978 0.675 10.808 1.00 42.20 927 PHE G C 1
ATOM 13012 O O . PHE G 1 225 ? 52.736 0.066 11.571 1.00 40.43 927 PHE G O 1
ATOM 13020 N N . SER G 1 226 ? 52.254 0.929 9.511 1.00 38.95 928 SER G N 1
ATOM 13021 C CA . SER G 1 226 ? 53.468 0.520 8.823 1.00 39.36 928 SER G CA 1
ATOM 13022 C C . SER G 1 226 ? 54.699 1.040 9.576 1.00 41.96 928 SER G C 1
ATOM 13023 O O . SER G 1 226 ? 55.611 0.263 9.871 1.00 40.55 928 SER G O 1
ATOM 13026 N N . LEU G 1 227 ? 54.694 2.338 9.927 1.00 38.16 929 LEU G N 1
ATOM 13027 C CA . LEU G 1 227 ? 55.766 2.973 10.683 1.00 37.81 929 LEU G CA 1
ATOM 13028 C C . LEU G 1 227 ? 55.998 2.292 12.060 1.00 40.70 929 LEU G C 1
ATOM 13029 O O . LEU G 1 227 ? 57.136 2.232 12.525 1.00 40.06 929 LEU G O 1
ATOM 13034 N N . GLY G 1 228 ? 54.939 1.761 12.671 1.00 37.39 930 GLY G N 1
ATOM 13035 C CA . GLY G 1 228 ? 55.044 1.028 13.931 1.00 37.15 930 GLY G CA 1
ATOM 13036 C C . GLY G 1 228 ? 55.869 -0.232 13.764 1.00 42.11 930 GLY G C 1
ATOM 13037 O O . GLY G 1 228 ? 56.705 -0.548 14.619 1.00 41.20 930 GLY G O 1
ATOM 13038 N N . ILE G 1 229 ? 55.677 -0.934 12.611 1.00 38.67 931 ILE G N 1
ATOM 13039 C CA . ILE G 1 229 ? 56.404 -2.171 12.242 1.00 36.71 931 ILE G CA 1
ATOM 13040 C C . ILE G 1 229 ? 57.856 -1.840 11.955 1.00 38.15 931 ILE G C 1
ATOM 13041 O O . ILE G 1 229 ? 58.733 -2.569 12.397 1.00 36.83 931 ILE G O 1
ATOM 13046 N N . ILE G 1 230 ? 58.094 -0.748 11.187 1.00 35.03 932 ILE G N 1
ATOM 13047 C CA . ILE G 1 230 ? 59.415 -0.221 10.792 1.00 33.72 932 ILE G CA 1
ATOM 13048 C C . ILE G 1 230 ? 60.223 0.255 12.033 1.00 36.55 932 ILE G C 1
ATOM 13049 O O . ILE G 1 230 ? 61.426 0.068 12.079 1.00 35.35 932 ILE G O 1
ATOM 13054 N N . PHE G 1 231 ? 59.571 0.874 13.007 1.00 35.06 933 PHE G N 1
ATOM 13055 C CA . PHE G 1 231 ? 60.261 1.359 14.208 1.00 35.98 933 PHE G CA 1
ATOM 13056 C C . PHE G 1 231 ? 60.693 0.209 15.126 1.00 39.64 933 PHE G C 1
ATOM 13057 O O . PHE G 1 231 ? 61.730 0.319 15.785 1.00 39.33 933 PHE G O 1
ATOM 13065 N N . PHE G 1 232 ? 59.919 -0.893 15.144 1.00 34.25 934 PHE G N 1
ATOM 13066 C CA . PHE G 1 232 ? 60.302 -2.069 15.892 1.00 34.35 934 PHE G CA 1
ATOM 13067 C C . PHE G 1 232 ? 61.580 -2.635 15.284 1.00 39.18 934 PHE G C 1
ATOM 13068 O O . PHE G 1 232 ? 62.531 -2.890 16.015 1.00 38.66 934 PHE G O 1
ATOM 13076 N N . GLU G 1 233 ? 61.604 -2.804 13.938 1.00 36.52 935 GLU G N 1
ATOM 13077 C CA . GLU G 1 233 ? 62.753 -3.305 13.183 1.00 36.16 935 GLU G CA 1
ATOM 13078 C C . GLU G 1 233 ? 64.015 -2.449 13.386 1.00 39.91 935 GLU G C 1
ATOM 13079 O O . GLU G 1 233 ? 65.113 -2.982 13.561 1.00 39.06 935 GLU G O 1
ATOM 13085 N N . MET G 1 234 ? 63.845 -1.132 13.387 1.00 36.46 936 MET G N 1
ATOM 13086 C CA . MET G 1 234 ? 64.910 -0.171 13.624 1.00 36.89 936 MET G CA 1
ATOM 13087 C C . MET G 1 234 ? 65.460 -0.312 15.062 1.00 43.60 936 MET G C 1
ATOM 13088 O O . MET G 1 234 ? 66.631 -0.010 15.277 1.00 42.94 936 MET G O 1
ATOM 13093 N N . SER G 1 235 ? 64.603 -0.739 16.038 1.00 41.90 937 SER G N 1
ATOM 13094 C CA . SER G 1 235 ? 64.901 -0.875 17.484 1.00 41.76 937 SER G CA 1
ATOM 13095 C C . SER G 1 235 ? 65.368 -2.277 17.921 1.00 47.75 937 SER G C 1
ATOM 13096 O O . SER G 1 235 ? 65.899 -2.415 19.026 1.00 49.26 937 SER G O 1
ATOM 13099 N N . TYR G 1 236 ? 65.141 -3.308 17.084 1.00 44.03 938 TYR G N 1
ATOM 13100 C CA . TYR G 1 236 ? 65.495 -4.717 17.342 1.00 42.97 938 TYR G CA 1
ATOM 13101 C C . TYR G 1 236 ? 66.735 -5.123 16.516 1.00 47.06 938 TYR G C 1
ATOM 13102 O O . TYR G 1 236 ? 67.064 -4.448 15.536 1.00 44.98 938 TYR G O 1
ATOM 13111 N N . HIS G 1 237 ? 67.446 -6.195 16.918 1.00 45.00 939 HIS G N 1
ATOM 13112 C CA . HIS G 1 237 ? 68.635 -6.615 16.163 1.00 45.87 939 HIS G CA 1
ATOM 13113 C C . HIS G 1 237 ? 68.258 -7.083 14.748 1.00 51.55 939 HIS G C 1
ATOM 13114 O O . HIS G 1 237 ? 67.091 -7.464 14.557 1.00 51.11 939 HIS G O 1
ATOM 13121 N N . PRO G 1 238 ? 69.193 -7.047 13.750 1.00 48.87 940 PRO G N 1
ATOM 13122 C CA . PRO G 1 238 ? 68.852 -7.581 12.421 1.00 50.10 940 PRO G CA 1
ATOM 13123 C C . PRO G 1 238 ? 68.413 -9.044 12.564 1.00 61.02 940 PRO G C 1
ATOM 13124 O O . PRO G 1 238 ? 69.065 -9.821 13.275 1.00 62.07 940 PRO G O 1
ATOM 13128 N N . MET G 1 239 ? 67.269 -9.397 11.973 1.00 60.68 941 MET G N 1
ATOM 13129 C CA . MET G 1 239 ? 66.765 -10.763 12.042 1.00 61.86 941 MET G CA 1
ATOM 13130 C C . MET G 1 239 ? 67.294 -11.502 10.809 1.00 70.33 941 MET G C 1
ATOM 13131 O O . MET G 1 239 ? 66.835 -11.276 9.681 1.00 69.75 941 MET G O 1
ATOM 13136 N N . VAL G 1 240 ? 68.346 -12.310 11.045 1.00 70.75 942 VAL G N 1
ATOM 13137 C CA . VAL G 1 240 ? 69.145 -13.072 10.071 1.00 71.95 942 VAL G CA 1
ATOM 13138 C C . VAL G 1 240 ? 68.299 -13.878 9.075 1.00 76.55 942 VAL G C 1
ATOM 13139 O O . VAL G 1 240 ? 68.158 -13.443 7.927 1.00 76.87 942 VAL G O 1
ATOM 13143 N N . THR G 1 241 ? 67.747 -15.028 9.499 1.00 72.82 943 THR G N 1
ATOM 13144 C CA . THR G 1 241 ? 66.914 -15.896 8.659 1.00 72.61 943 THR G CA 1
ATOM 13145 C C . THR G 1 241 ? 65.553 -15.234 8.425 1.00 76.33 943 THR G C 1
ATOM 13146 O O . THR G 1 241 ? 65.092 -14.484 9.288 1.00 76.70 943 THR G O 1
ATOM 13150 N N . ALA G 1 242 ? 64.922 -15.495 7.256 1.00 71.99 944 ALA G N 1
ATOM 13151 C CA . ALA G 1 242 ? 63.591 -14.971 6.924 1.00 71.27 944 ALA G CA 1
ATOM 13152 C C . ALA G 1 242 ? 62.566 -15.512 7.930 1.00 73.21 944 ALA G C 1
ATOM 13153 O O . ALA G 1 242 ? 61.667 -14.782 8.337 1.00 73.47 944 ALA G O 1
ATOM 13155 N N . SER G 1 243 ? 62.771 -16.759 8.390 1.00 67.61 945 SER G N 1
ATOM 13156 C CA . SER G 1 243 ? 61.958 -17.471 9.382 1.00 66.88 945 SER G CA 1
ATOM 13157 C C . SER G 1 243 ? 61.832 -16.694 10.700 1.00 67.24 945 SER G C 1
ATOM 13158 O O . SER G 1 243 ? 60.778 -16.745 11.337 1.00 65.19 945 SER G O 1
ATOM 13161 N N . GLU G 1 244 ? 62.909 -15.973 11.087 1.00 62.85 946 GLU G N 1
ATOM 13162 C CA . GLU G 1 244 ? 63.000 -15.144 12.294 1.00 62.35 946 GLU G CA 1
ATOM 13163 C C . GLU G 1 244 ? 62.156 -13.872 12.130 1.00 65.22 946 GLU G C 1
ATOM 13164 O O . GLU G 1 244 ? 61.373 -13.561 13.026 1.00 64.36 946 GLU G O 1
ATOM 13170 N N . ARG G 1 245 ? 62.303 -13.157 10.978 1.00 60.89 947 ARG G N 1
ATOM 13171 C CA . ARG G 1 245 ? 61.566 -11.927 10.637 1.00 59.45 947 ARG G CA 1
ATOM 13172 C C . ARG G 1 245 ? 60.071 -12.186 10.601 1.00 61.43 947 ARG G C 1
ATOM 13173 O O . ARG G 1 245 ? 59.320 -11.495 11.280 1.00 59.23 947 ARG G O 1
ATOM 13181 N N . ILE G 1 246 ? 59.656 -13.202 9.827 1.00 59.09 948 ILE G N 1
ATOM 13182 C CA . ILE G 1 246 ? 58.268 -13.631 9.653 1.00 59.23 948 ILE G CA 1
ATOM 13183 C C . ILE G 1 246 ? 57.608 -13.925 11.008 1.00 64.17 948 ILE G C 1
ATOM 13184 O O . ILE G 1 246 ? 56.526 -13.413 11.271 1.00 63.88 948 ILE G O 1
ATOM 13189 N N . PHE G 1 247 ? 58.279 -14.709 11.871 1.00 61.54 949 PHE G N 1
ATOM 13190 C CA . PHE G 1 247 ? 57.764 -15.105 13.184 1.00 61.22 949 PHE G CA 1
ATOM 13191 C C . PHE G 1 247 ? 57.626 -13.937 14.144 1.00 61.04 949 PHE G C 1
ATOM 13192 O O . PHE G 1 247 ? 56.550 -13.742 14.707 1.00 59.90 949 PHE G O 1
ATOM 13200 N N . VAL G 1 248 ? 58.721 -13.188 14.352 1.00 55.17 950 VAL G N 1
ATOM 13201 C CA . VAL G 1 248 ? 58.792 -12.064 15.283 1.00 53.74 950 VAL G CA 1
ATOM 13202 C C . VAL G 1 248 ? 57.844 -10.922 14.897 1.00 57.02 950 VAL G C 1
ATOM 13203 O O . VAL G 1 248 ? 57.159 -10.400 15.783 1.00 57.96 950 VAL G O 1
ATOM 13207 N N . LEU G 1 249 ? 57.784 -10.548 13.595 1.00 51.54 951 LEU G N 1
ATOM 13208 C CA . LEU G 1 249 ? 56.902 -9.477 13.121 1.00 50.90 951 LEU G CA 1
ATOM 13209 C C . LEU G 1 249 ? 55.438 -9.873 13.173 1.00 56.01 951 LEU G C 1
ATOM 13210 O O . LEU G 1 249 ? 54.593 -8.986 13.351 1.00 55.49 951 LEU G O 1
ATOM 13215 N N . ASN G 1 250 ? 55.135 -11.198 13.045 1.00 52.28 952 ASN G N 1
ATOM 13216 C CA . ASN G 1 250 ? 53.763 -11.713 13.142 1.00 51.78 952 ASN G CA 1
ATOM 13217 C C . ASN G 1 250 ? 53.263 -11.758 14.579 1.00 55.98 952 ASN G C 1
ATOM 13218 O O . ASN G 1 250 ? 52.078 -11.553 14.800 1.00 55.91 952 ASN G O 1
ATOM 13223 N N . GLN G 1 251 ? 54.164 -11.988 15.543 1.00 53.37 953 GLN G N 1
ATOM 13224 C CA . GLN G 1 251 ? 53.892 -12.026 16.984 1.00 54.50 953 GLN G CA 1
ATOM 13225 C C . GLN G 1 251 ? 53.448 -10.638 17.424 1.00 61.65 953 GLN G C 1
ATOM 13226 O O . GLN G 1 251 ? 52.543 -10.486 18.251 1.00 62.29 953 GLN G O 1
ATOM 13232 N N . LEU G 1 252 ? 54.094 -9.625 16.833 1.00 58.82 954 LEU G N 1
ATOM 13233 C CA . LEU G 1 252 ? 53.884 -8.203 17.041 1.00 57.94 954 LEU G CA 1
ATOM 13234 C C . LEU G 1 252 ? 52.528 -7.775 16.477 1.00 63.73 954 LEU G C 1
ATOM 13235 O O . LEU G 1 252 ? 51.785 -7.053 17.144 1.00 63.37 954 LEU G O 1
ATOM 13240 N N . ARG G 1 253 ? 52.208 -8.242 15.254 1.00 62.10 955 ARG G N 1
ATOM 13241 C CA . ARG G 1 253 ? 50.969 -7.939 14.530 1.00 63.12 955 ARG G CA 1
ATOM 13242 C C . ARG G 1 253 ? 49.742 -8.651 15.098 1.00 69.87 955 ARG G C 1
ATOM 13243 O O . ARG G 1 253 ? 48.627 -8.171 14.877 1.00 70.46 955 ARG G O 1
ATOM 13251 N N . ASP G 1 254 ? 49.929 -9.828 15.746 1.00 66.72 956 ASP G N 1
ATOM 13252 C CA . ASP G 1 254 ? 48.823 -10.627 16.276 1.00 95.86 956 ASP G CA 1
ATOM 13253 C C . ASP G 1 254 ? 48.391 -10.159 17.653 1.00 121.55 956 ASP G C 1
ATOM 13254 O O . ASP G 1 254 ? 47.980 -9.016 17.831 1.00 83.67 956 ASP G O 1
ATOM 13259 N N . SER G 1 257 ? 45.782 -11.219 20.134 1.00 85.12 959 SER G N 1
ATOM 13260 C CA . SER G 1 257 ? 46.674 -11.037 21.276 1.00 85.18 959 SER G CA 1
ATOM 13261 C C . SER G 1 257 ? 48.162 -10.879 20.850 1.00 90.24 959 SER G C 1
ATOM 13262 O O . SER G 1 257 ? 48.766 -11.861 20.403 1.00 90.37 959 SER G O 1
ATOM 13265 N N . PRO G 1 258 ? 48.762 -9.660 20.945 1.00 86.68 960 PRO G N 1
ATOM 13266 C CA . PRO G 1 258 ? 50.165 -9.500 20.532 1.00 86.46 960 PRO G CA 1
ATOM 13267 C C . PRO G 1 258 ? 51.171 -9.873 21.620 1.00 90.19 960 PRO G C 1
ATOM 13268 O O . PRO G 1 258 ? 50.771 -10.160 22.751 1.00 90.17 960 PRO G O 1
ATOM 13272 N N . LYS G 1 259 ? 52.478 -9.868 21.265 1.00 86.16 961 LYS G N 1
ATOM 13273 C CA . LYS G 1 259 ? 53.605 -10.158 22.160 1.00 85.80 961 LYS G CA 1
ATOM 13274 C C . LYS G 1 259 ? 54.934 -9.644 21.586 1.00 89.02 961 LYS G C 1
ATOM 13275 O O . LYS G 1 259 ? 55.251 -9.898 20.420 1.00 88.37 961 LYS G O 1
ATOM 13277 N N . PHE G 1 260 ? 55.697 -8.910 22.408 1.00 85.20 962 PHE G N 1
ATOM 13278 C CA . PHE G 1 260 ? 57.015 -8.398 22.033 1.00 84.92 962 PHE G CA 1
ATOM 13279 C C . PHE G 1 260 ? 58.049 -9.508 22.310 1.00 88.67 962 PHE G C 1
ATOM 13280 O O . PHE G 1 260 ? 57.813 -10.303 23.225 1.00 89.20 962 PHE G O 1
ATOM 13282 N N . PRO G 1 261 ? 59.178 -9.613 21.559 1.00 84.06 963 PRO G N 1
ATOM 13283 C CA . PRO G 1 261 ? 60.159 -10.683 21.853 1.00 83.41 963 PRO G CA 1
ATOM 13284 C C . PRO G 1 261 ? 60.805 -10.549 23.233 1.00 85.45 963 PRO G C 1
ATOM 13285 O O . PRO G 1 261 ? 61.022 -9.427 23.696 1.00 84.90 963 PRO G O 1
ATOM 13289 N N . GLU G 1 262 ? 61.092 -11.695 23.887 1.00 80.90 964 GLU G N 1
ATOM 13290 C CA . GLU G 1 262 ? 61.673 -11.791 25.235 1.00 80.58 964 GLU G CA 1
ATOM 13291 C C . GLU G 1 262 ? 62.906 -10.902 25.438 1.00 83.75 964 GLU G C 1
ATOM 13292 O O . GLU G 1 262 ? 62.997 -10.214 26.462 1.00 82.72 964 GLU G O 1
ATOM 13294 N N . ASP G 1 263 ? 63.821 -10.886 24.444 1.00 80.31 965 ASP G N 1
ATOM 13295 C CA . ASP G 1 263 ? 65.047 -10.079 24.464 1.00 80.13 965 ASP G CA 1
ATOM 13296 C C . ASP G 1 263 ? 64.780 -8.577 24.367 1.00 84.57 965 ASP G C 1
ATOM 13297 O O . ASP G 1 263 ? 65.599 -7.797 24.842 1.00 85.09 965 ASP G O 1
ATOM 13302 N N . PHE G 1 264 ? 63.638 -8.176 23.788 1.00 81.24 966 PHE G N 1
ATOM 13303 C CA . PHE G 1 264 ? 63.233 -6.774 23.656 1.00 81.30 966 PHE G CA 1
ATOM 13304 C C . PHE G 1 264 ? 62.511 -6.383 24.965 1.00 87.64 966 PHE G C 1
ATOM 13305 O O . PHE G 1 264 ? 61.281 -6.313 25.004 1.00 88.16 966 PHE G O 1
ATOM 13313 N N . ASP G 1 265 ? 63.294 -6.174 26.047 1.00 85.09 967 ASP G N 1
ATOM 13314 C CA . ASP G 1 265 ? 62.829 -5.886 27.412 1.00 85.48 967 ASP G CA 1
ATOM 13315 C C . ASP G 1 265 ? 62.463 -4.420 27.705 1.00 90.08 967 ASP G C 1
ATOM 13316 O O . ASP G 1 265 ? 63.009 -3.509 27.083 1.00 89.54 967 ASP G O 1
ATOM 13321 N N . ASP G 1 266 ? 61.581 -4.211 28.709 1.00 86.90 968 ASP G N 1
ATOM 13322 C CA . ASP G 1 266 ? 61.120 -2.902 29.178 1.00 86.58 968 ASP G CA 1
ATOM 13323 C C . ASP G 1 266 ? 62.197 -2.134 29.962 1.00 90.42 968 ASP G C 1
ATOM 13324 O O . ASP G 1 266 ? 62.143 -0.902 30.026 1.00 90.66 968 ASP G O 1
ATOM 13326 N N . GLY G 1 267 ? 63.162 -2.858 30.532 1.00 86.05 969 GLY G N 1
ATOM 13327 C CA . GLY G 1 267 ? 64.263 -2.283 31.302 1.00 85.56 969 GLY G CA 1
ATOM 13328 C C . GLY G 1 267 ? 65.351 -1.605 30.485 1.00 88.36 969 GLY G C 1
ATOM 13329 O O . GLY G 1 267 ? 66.356 -1.159 31.050 1.00 88.75 969 GLY G O 1
ATOM 13330 N N . GLU G 1 268 ? 65.165 -1.530 29.151 1.00 82.80 970 GLU G N 1
ATOM 13331 C CA . GLU G 1 268 ? 66.077 -0.917 28.186 1.00 81.73 970 GLU G CA 1
ATOM 13332 C C . GLU G 1 268 ? 65.282 -0.304 27.029 1.00 85.53 970 GLU G C 1
ATOM 13333 O O . GLU G 1 268 ? 65.701 0.708 26.459 1.00 85.65 970 GLU G O 1
ATOM 13335 N N . HIS G 1 269 ? 64.137 -0.920 26.680 1.00 81.26 971 HIS G N 1
ATOM 13336 C CA . HIS G 1 269 ? 63.284 -0.469 25.585 1.00 80.74 971 HIS G CA 1
ATOM 13337 C C . HIS G 1 269 ? 61.872 -0.132 26.090 1.00 82.21 971 HIS G C 1
ATOM 13338 O O . HIS G 1 269 ? 60.909 -0.771 25.672 1.00 82.47 971 HIS G O 1
ATOM 13345 N N . ALA G 1 270 ? 61.743 0.864 26.984 1.00 75.94 972 ALA G N 1
ATOM 13346 C CA . ALA G 1 270 ? 60.435 1.246 27.514 1.00 74.50 972 ALA G CA 1
ATOM 13347 C C . ALA G 1 270 ? 59.689 2.213 26.591 1.00 75.44 972 ALA G C 1
ATOM 13348 O O . ALA G 1 270 ? 58.565 1.903 26.190 1.00 75.14 972 ALA G O 1
ATOM 13350 N N . LYS G 1 271 ? 60.307 3.374 26.250 1.00 69.45 973 LYS G N 1
ATOM 13351 C CA . LYS G 1 271 ? 59.713 4.405 25.376 1.00 67.72 973 LYS G CA 1
ATOM 13352 C C . LYS G 1 271 ? 59.387 3.874 23.973 1.00 66.25 973 LYS G C 1
ATOM 13353 O O . LYS G 1 271 ? 58.348 4.236 23.416 1.00 65.14 973 LYS G O 1
ATOM 13355 N N . GLN G 1 272 ? 60.242 2.972 23.446 1.00 59.24 974 GLN G N 1
ATOM 13356 C CA . GLN G 1 272 ? 60.078 2.336 22.134 1.00 58.60 974 GLN G CA 1
ATOM 13357 C C . GLN G 1 272 ? 58.871 1.397 22.116 1.00 61.84 974 GLN G C 1
ATOM 13358 O O . GLN G 1 272 ? 58.027 1.536 21.235 1.00 61.32 974 GLN G O 1
ATOM 13364 N N . LYS G 1 273 ? 58.751 0.494 23.121 1.00 58.69 975 LYS G N 1
ATOM 13365 C CA . LYS G 1 273 ? 57.624 -0.445 23.285 1.00 58.00 975 LYS G CA 1
ATOM 13366 C C . LYS G 1 273 ? 56.271 0.277 23.329 1.00 60.45 975 LYS G C 1
ATOM 13367 O O . LYS G 1 273 ? 55.275 -0.278 22.858 1.00 59.67 975 LYS G O 1
ATOM 13373 N N . SER G 1 274 ? 56.235 1.508 23.906 1.00 56.45 976 SER G N 1
ATOM 13374 C CA . SER G 1 274 ? 55.014 2.324 24.030 1.00 55.87 976 SER G CA 1
ATOM 13375 C C . SER G 1 274 ? 54.633 2.902 22.670 1.00 57.98 976 SER G C 1
ATOM 13376 O O . SER G 1 274 ? 53.484 2.762 22.247 1.00 58.02 976 SER G O 1
ATOM 13379 N N . VAL G 1 275 ? 55.609 3.530 21.983 1.00 52.34 977 VAL G N 1
ATOM 13380 C CA . VAL G 1 275 ? 55.452 4.114 20.650 1.00 50.78 977 VAL G CA 1
ATOM 13381 C C . VAL G 1 275 ? 55.022 3.024 19.655 1.00 51.02 977 VAL G C 1
ATOM 13382 O O . VAL G 1 275 ? 54.100 3.251 18.877 1.00 49.25 977 VAL G O 1
ATOM 13386 N N . ILE G 1 276 ? 55.680 1.842 19.709 1.00 47.50 978 ILE G N 1
ATOM 13387 C CA . ILE G 1 276 ? 55.412 0.698 18.825 1.00 47.22 978 ILE G CA 1
ATOM 13388 C C . ILE G 1 276 ? 53.957 0.223 19.000 1.00 51.20 978 ILE G C 1
ATOM 13389 O O . ILE G 1 276 ? 53.216 0.213 18.016 1.00 49.80 978 ILE G O 1
ATOM 13394 N N . SER G 1 277 ? 53.541 -0.070 20.254 1.00 48.91 979 SER G N 1
ATOM 13395 C CA . SER G 1 277 ? 52.184 -0.510 20.599 1.00 49.30 979 SER G CA 1
ATOM 13396 C C . SER G 1 277 ? 51.123 0.530 20.313 1.00 53.72 979 SER G C 1
ATOM 13397 O O . SER G 1 277 ? 50.037 0.158 19.870 1.00 54.53 979 SER G O 1
ATOM 13400 N N . TRP G 1 278 ? 51.428 1.826 20.527 1.00 50.03 980 TRP G N 1
ATOM 13401 C CA . TRP G 1 278 ? 50.496 2.916 20.218 1.00 50.22 980 TRP G CA 1
ATOM 13402 C C . TRP G 1 278 ? 50.173 2.966 18.701 1.00 53.72 980 TRP G C 1
ATOM 13403 O O . TRP G 1 278 ? 48.997 3.003 18.320 1.00 53.39 980 TRP G O 1
ATOM 13414 N N . LEU G 1 279 ? 51.217 2.907 17.849 1.00 49.15 981 LEU G N 1
ATOM 13415 C CA . LEU G 1 279 ? 51.087 2.893 16.385 1.00 48.34 981 LEU G CA 1
ATOM 13416 C C . LEU G 1 279 ? 50.500 1.574 15.851 1.00 51.80 981 LEU G C 1
ATOM 13417 O O . LEU G 1 279 ? 49.972 1.558 14.734 1.00 50.12 981 LEU G O 1
ATOM 13422 N N . LEU G 1 280 ? 50.644 0.466 16.606 1.00 50.61 982 LEU G N 1
ATOM 13423 C CA . LEU G 1 280 ? 50.166 -0.851 16.146 1.00 51.33 982 LEU G CA 1
ATOM 13424 C C . LEU G 1 280 ? 48.766 -1.234 16.611 1.00 57.49 982 LEU G C 1
ATOM 13425 O O . LEU G 1 280 ? 48.335 -2.354 16.311 1.00 58.22 982 LEU G O 1
ATOM 13430 N N . ASN G 1 281 ? 48.035 -0.322 17.297 1.00 54.75 983 ASN G N 1
ATOM 13431 C CA . ASN G 1 281 ? 46.665 -0.602 17.725 1.00 55.28 983 ASN G CA 1
ATOM 13432 C C . ASN G 1 281 ? 45.813 -1.035 16.507 1.00 61.30 983 ASN G C 1
ATOM 13433 O O . ASN G 1 281 ? 45.940 -0.450 15.422 1.00 58.72 983 ASN G O 1
ATOM 13438 N N . HIS G 1 282 ? 44.991 -2.096 16.683 1.00 61.52 984 HIS G N 1
ATOM 13439 C CA . HIS G 1 282 ? 44.168 -2.648 15.601 1.00 63.47 984 HIS G CA 1
ATOM 13440 C C . HIS G 1 282 ? 43.143 -1.671 15.027 1.00 66.09 984 HIS G C 1
ATOM 13441 O O . HIS G 1 282 ? 42.901 -1.686 13.813 1.00 66.30 984 HIS G O 1
ATOM 13448 N N . ASP G 1 283 ? 42.571 -0.815 15.888 1.00 60.91 985 ASP G N 1
ATOM 13449 C CA . ASP G 1 283 ? 41.612 0.202 15.476 1.00 59.89 985 ASP G CA 1
ATOM 13450 C C . ASP G 1 283 ? 42.333 1.521 15.113 1.00 59.81 985 ASP G C 1
ATOM 13451 O O . ASP G 1 283 ? 42.954 2.141 15.989 1.00 58.16 985 ASP G O 1
ATOM 13456 N N . PRO G 1 284 ? 42.231 1.965 13.833 1.00 54.71 986 PRO G N 1
ATOM 13457 C CA . PRO G 1 284 ? 42.887 3.213 13.416 1.00 54.59 986 PRO G CA 1
ATOM 13458 C C . PRO G 1 284 ? 42.707 4.428 14.330 1.00 61.23 986 PRO G C 1
ATOM 13459 O O . PRO G 1 284 ? 43.645 5.219 14.450 1.00 62.05 986 PRO G O 1
ATOM 13463 N N . ALA G 1 285 ? 41.530 4.574 14.983 1.00 57.64 987 ALA G N 1
ATOM 13464 C CA . ALA G 1 285 ? 41.234 5.707 15.865 1.00 57.13 987 ALA G CA 1
ATOM 13465 C C . ALA G 1 285 ? 42.076 5.759 17.133 1.00 61.11 987 ALA G C 1
ATOM 13466 O O . ALA G 1 285 ? 42.314 6.852 17.652 1.00 61.39 987 ALA G O 1
ATOM 13468 N N . LYS G 1 286 ? 42.541 4.601 17.634 1.00 57.14 988 LYS G N 1
ATOM 13469 C CA . LYS G 1 286 ? 43.385 4.562 18.842 1.00 56.18 988 LYS G CA 1
ATOM 13470 C C . LYS G 1 286 ? 44.877 4.843 18.537 1.00 58.10 988 LYS G C 1
ATOM 13471 O O . LYS G 1 286 ? 45.657 5.074 19.465 1.00 56.86 988 LYS G O 1
ATOM 13473 N N . ARG G 1 287 ? 45.257 4.823 17.229 1.00 53.70 989 ARG G N 1
ATOM 13474 C CA . ARG G 1 287 ? 46.613 5.090 16.713 1.00 52.06 989 ARG G CA 1
ATOM 13475 C C . ARG G 1 287 ? 46.823 6.613 16.700 1.00 54.32 989 ARG G C 1
ATOM 13476 O O . ARG G 1 287 ? 45.857 7.341 16.422 1.00 53.30 989 ARG G O 1
ATOM 13484 N N . PRO G 1 288 ? 48.064 7.130 16.890 1.00 50.13 990 PRO G N 1
ATOM 13485 C CA . PRO G 1 288 ? 48.254 8.586 16.779 1.00 49.99 990 PRO G CA 1
ATOM 13486 C C . PRO G 1 288 ? 48.411 9.069 15.330 1.00 53.88 990 PRO G C 1
ATOM 13487 O O . PRO G 1 288 ? 48.648 8.267 14.413 1.00 53.11 990 PRO G O 1
ATOM 13491 N N . THR G 1 289 ? 48.293 10.401 15.125 1.00 49.99 991 THR G N 1
ATOM 13492 C CA . THR G 1 289 ? 48.590 11.016 13.829 1.00 48.81 991 THR G CA 1
ATOM 13493 C C . THR G 1 289 ? 50.090 11.287 13.958 1.00 51.58 991 THR G C 1
ATOM 13494 O O . THR G 1 289 ? 50.617 11.230 15.073 1.00 50.34 991 THR G O 1
ATOM 13498 N N . ALA G 1 290 ? 50.782 11.565 12.852 1.00 49.04 992 ALA G N 1
ATOM 13499 C CA . ALA G 1 290 ? 52.216 11.852 12.913 1.00 48.62 992 ALA G CA 1
ATOM 13500 C C . ALA G 1 290 ? 52.540 13.120 13.730 1.00 52.17 992 ALA G C 1
ATOM 13501 O O . ALA G 1 290 ? 53.492 13.072 14.509 1.00 51.62 992 ALA G O 1
ATOM 13503 N N . THR G 1 291 ? 51.716 14.213 13.632 1.00 50.05 993 THR G N 1
ATOM 13504 C CA . THR G 1 291 ? 51.978 15.461 14.401 1.00 50.43 993 THR G CA 1
ATOM 13505 C C . THR G 1 291 ? 51.719 15.276 15.903 1.00 55.75 993 THR G C 1
ATOM 13506 O O . THR G 1 291 ? 52.476 15.806 16.724 1.00 54.68 993 THR G O 1
ATOM 13510 N N . GLU G 1 292 ? 50.665 14.505 16.239 1.00 53.32 994 GLU G N 1
ATOM 13511 C CA . GLU G 1 292 ? 50.272 14.101 17.595 1.00 53.73 994 GLU G CA 1
ATOM 13512 C C . GLU G 1 292 ? 51.472 13.422 18.268 1.00 58.17 994 GLU G C 1
ATOM 13513 O O . GLU G 1 292 ? 51.868 13.838 19.351 1.00 58.31 994 GLU G O 1
ATOM 13519 N N . LEU G 1 293 ? 52.099 12.434 17.582 1.00 54.59 995 LEU G N 1
ATOM 13520 C CA . LEU G 1 293 ? 53.265 11.709 18.085 1.00 53.98 995 LEU G CA 1
ATOM 13521 C C . LEU G 1 293 ? 54.482 12.619 18.224 1.00 60.41 995 LEU G C 1
ATOM 13522 O O . LEU G 1 293 ? 55.217 12.500 19.206 1.00 60.32 995 LEU G O 1
ATOM 13527 N N . LEU G 1 294 ? 54.657 13.575 17.282 1.00 60.16 996 LEU G N 1
ATOM 13528 C CA . LEU G 1 294 ? 55.729 14.591 17.325 1.00 60.76 996 LEU G CA 1
ATOM 13529 C C . LEU G 1 294 ? 55.521 15.530 18.534 1.00 67.25 996 LEU G C 1
ATOM 13530 O O . LEU G 1 294 ? 56.497 15.962 19.142 1.00 67.04 996 LEU G O 1
ATOM 13535 N N . LYS G 1 295 ? 54.247 15.831 18.874 1.00 65.87 997 LYS G N 1
ATOM 13536 C CA . LYS G 1 295 ? 53.850 16.658 20.011 1.00 66.77 997 LYS G CA 1
ATOM 13537 C C . LYS G 1 295 ? 53.496 15.726 21.195 1.00 74.29 997 LYS G C 1
ATOM 13538 O O . LYS G 1 295 ? 52.339 15.675 21.636 1.00 74.91 997 LYS G O 1
ATOM 13540 N N . SER G 1 296 ? 54.499 14.941 21.664 1.00 71.85 998 SER G N 1
ATOM 13541 C CA . SER G 1 296 ? 54.370 13.970 22.763 1.00 71.99 998 SER G CA 1
ATOM 13542 C C . SER G 1 296 ? 55.707 13.702 23.461 1.00 75.99 998 SER G C 1
ATOM 13543 O O . SER G 1 296 ? 56.753 13.647 22.806 1.00 75.86 998 SER G O 1
ATOM 13545 N N . GLU G 1 297 ? 55.655 13.501 24.794 1.00 72.24 999 GLU G N 1
ATOM 13546 C CA . GLU G 1 297 ? 56.818 13.229 25.657 1.00 71.51 999 GLU G CA 1
ATOM 13547 C C . GLU G 1 297 ? 57.553 11.892 25.358 1.00 73.59 999 GLU G C 1
ATOM 13548 O O . GLU G 1 297 ? 58.701 11.707 25.797 1.00 73.47 999 GLU G O 1
ATOM 13550 N N . LEU G 1 298 ? 56.899 10.978 24.604 1.00 67.90 1000 LEU G N 1
ATOM 13551 C CA . LEU G 1 298 ? 57.436 9.663 24.228 1.00 66.52 1000 LEU G CA 1
ATOM 13552 C C . LEU G 1 298 ? 58.667 9.734 23.316 1.00 66.77 1000 LEU G C 1
ATOM 13553 O O . LEU G 1 298 ? 59.490 8.821 23.322 1.00 66.01 1000 LEU G O 1
ATOM 13558 N N . LEU G 1 299 ? 58.777 10.822 22.540 1.00 60.98 1001 LEU G N 1
ATOM 13559 C CA . LEU G 1 299 ? 59.880 11.105 21.629 1.00 59.24 1001 LEU G CA 1
ATOM 13560 C C . LEU G 1 299 ? 60.899 12.053 22.298 1.00 60.78 1001 LEU G C 1
ATOM 13561 O O . LEU G 1 299 ? 60.521 13.123 22.805 1.00 58.19 1001 LEU G O 1
ATOM 13566 N N . PRO G 1 300 ? 62.200 11.680 22.290 1.00 57.00 1002 PRO G N 1
ATOM 13567 C CA . PRO G 1 300 ? 63.213 12.570 22.868 1.00 56.11 1002 PRO G CA 1
ATOM 13568 C C . PRO G 1 300 ? 63.507 13.748 21.935 1.00 60.51 1002 PRO G C 1
ATOM 13569 O O . PRO G 1 300 ? 63.503 13.561 20.713 1.00 60.07 1002 PRO G O 1
ATOM 13573 N N . PRO G 1 301 ? 63.787 14.961 22.481 1.00 56.74 1003 PRO G N 1
ATOM 13574 C CA . PRO G 1 301 ? 64.087 16.118 21.619 1.00 55.68 1003 PRO G CA 1
ATOM 13575 C C . PRO G 1 301 ? 65.237 15.918 20.629 1.00 59.32 1003 PRO G C 1
ATOM 13576 O O . PRO G 1 301 ? 66.090 15.056 20.861 1.00 57.70 1003 PRO G O 1
ATOM 13580 N N . PRO G 1 302 ? 65.299 16.726 19.534 1.00 56.25 1004 PRO G N 1
ATOM 13581 C CA . PRO G 1 302 ? 66.413 16.583 18.585 1.00 55.85 1004 PRO G CA 1
ATOM 13582 C C . PRO G 1 302 ? 67.770 16.988 19.159 1.00 61.00 1004 PRO G C 1
ATOM 13583 O O . PRO G 1 302 ? 67.878 17.926 19.958 1.00 58.70 1004 PRO G O 1
ATOM 13587 N N . GLN G 1 303 ? 68.804 16.256 18.724 1.00 60.83 1005 GLN G N 1
ATOM 13588 C CA . GLN G 1 303 ? 70.210 16.399 19.126 1.00 61.56 1005 GLN G CA 1
ATOM 13589 C C . GLN G 1 303 ? 71.132 16.540 17.909 1.00 68.12 1005 GLN G C 1
ATOM 13590 O O . GLN G 1 303 ? 70.801 16.075 16.813 1.00 67.22 1005 GLN G O 1
ATOM 13596 N N . MET G 1 304 ? 72.315 17.140 18.127 1.00 67.09 1006 MET G N 1
ATOM 13597 C CA . MET G 1 304 ? 73.381 17.249 17.135 1.00 68.28 1006 MET G CA 1
ATOM 13598 C C . MET G 1 304 ? 74.052 15.853 17.144 1.00 72.70 1006 MET G C 1
ATOM 13599 O O . MET G 1 304 ? 74.553 15.431 18.195 1.00 72.49 1006 MET G O 1
ATOM 13604 N N . GLU G 1 305 ? 74.014 15.114 16.020 1.00 68.88 1007 GLU G N 1
ATOM 13605 C CA . GLU G 1 305 ? 74.610 13.768 15.993 1.00 93.94 1007 GLU G CA 1
ATOM 13606 C C . GLU G 1 305 ? 76.138 13.788 15.925 1.00 109.20 1007 GLU G C 1
ATOM 13607 O O . GLU G 1 305 ? 76.796 13.249 16.815 1.00 60.22 1007 GLU G O 1
ATOM 13613 N N . SER H 1 8 ? 13.788 -28.640 -26.677 1.00 52.62 584 SER H N 1
ATOM 13614 C CA . SER H 1 8 ? 13.385 -28.747 -25.274 1.00 51.90 584 SER H CA 1
ATOM 13615 C C . SER H 1 8 ? 14.148 -27.743 -24.408 1.00 53.00 584 SER H C 1
ATOM 13616 O O . SER H 1 8 ? 15.377 -27.781 -24.377 1.00 53.26 584 SER H O 1
ATOM 13619 N N . ARG H 1 9 ? 13.412 -26.884 -23.674 1.00 45.82 585 ARG H N 1
ATOM 13620 C CA . ARG H 1 9 ? 13.950 -25.869 -22.763 1.00 43.84 585 ARG H CA 1
ATOM 13621 C C . ARG H 1 9 ? 14.703 -26.562 -21.625 1.00 46.25 585 ARG H C 1
ATOM 13622 O O . ARG H 1 9 ? 15.803 -26.143 -21.265 1.00 45.60 585 ARG H O 1
ATOM 13630 N N . TYR H 1 10 ? 14.139 -27.663 -21.118 1.00 42.49 586 TYR H N 1
ATOM 13631 C CA . TYR H 1 10 ? 14.739 -28.474 -20.057 1.00 42.55 586 TYR H CA 1
ATOM 13632 C C . TYR H 1 10 ? 16.189 -28.919 -20.347 1.00 44.30 586 TYR H C 1
ATOM 13633 O O . TYR H 1 10 ? 17.074 -28.580 -19.570 1.00 43.48 586 TYR H O 1
ATOM 13642 N N . PHE H 1 11 ? 16.418 -29.660 -21.456 1.00 40.10 587 PHE H N 1
ATOM 13643 C CA . PHE H 1 11 ? 17.743 -30.187 -21.830 1.00 40.10 587 PHE H CA 1
ATOM 13644 C C . PHE H 1 11 ? 18.696 -29.109 -22.377 1.00 43.91 587 PHE H C 1
ATOM 13645 O O . PHE H 1 11 ? 19.909 -29.253 -22.255 1.00 44.34 587 PHE H O 1
ATOM 13653 N N . ILE H 1 12 ? 18.162 -28.021 -22.908 1.00 40.43 588 ILE H N 1
ATOM 13654 C CA . ILE H 1 12 ? 18.963 -26.900 -23.389 1.00 40.97 588 ILE H CA 1
ATOM 13655 C C . ILE H 1 12 ? 19.449 -26.009 -22.229 1.00 43.59 588 ILE H C 1
ATOM 13656 O O . ILE H 1 12 ? 20.563 -25.510 -22.305 1.00 44.25 588 ILE H O 1
ATOM 13661 N N . GLU H 1 13 ? 18.592 -25.716 -21.223 1.00 38.48 589 GLU H N 1
ATOM 13662 C CA . GLU H 1 13 ? 18.947 -24.752 -20.172 1.00 38.05 589 GLU H CA 1
ATOM 13663 C C . GLU H 1 13 ? 19.557 -25.366 -18.914 1.00 40.09 589 GLU H C 1
ATOM 13664 O O . GLU H 1 13 ? 20.331 -24.708 -18.233 1.00 40.34 589 GLU H O 1
ATOM 13670 N N . PHE H 1 14 ? 19.241 -26.616 -18.635 1.00 35.61 590 PHE H N 1
ATOM 13671 C CA . PHE H 1 14 ? 19.678 -27.327 -17.449 1.00 35.80 590 PHE H CA 1
ATOM 13672 C C . PHE H 1 14 ? 20.525 -28.554 -17.735 1.00 41.50 590 PHE H C 1
ATOM 13673 O O . PHE H 1 14 ? 20.268 -29.269 -18.705 1.00 43.17 590 PHE H O 1
ATOM 13681 N N . GLU H 1 15 ? 21.487 -28.834 -16.842 1.00 35.75 591 GLU H N 1
ATOM 13682 C CA . GLU H 1 15 ? 22.286 -30.050 -16.886 1.00 35.17 591 GLU H CA 1
ATOM 13683 C C . GLU H 1 15 ? 21.723 -30.952 -15.763 1.00 39.17 591 GLU H C 1
ATOM 13684 O O . GLU H 1 15 ? 21.558 -30.488 -14.622 1.00 36.06 591 GLU H O 1
ATOM 13690 N N . GLU H 1 16 ? 21.429 -32.221 -16.082 1.00 37.50 592 GLU H N 1
ATOM 13691 C CA . GLU H 1 16 ? 20.912 -33.121 -15.069 1.00 38.36 592 GLU H CA 1
ATOM 13692 C C . GLU H 1 16 ? 22.021 -33.475 -14.098 1.00 41.22 592 GLU H C 1
ATOM 13693 O O . GLU H 1 16 ? 23.136 -33.749 -14.516 1.00 41.19 592 GLU H O 1
ATOM 13699 N N . LEU H 1 17 ? 21.749 -33.382 -12.801 1.00 37.73 593 LEU H N 1
ATOM 13700 C CA . LEU H 1 17 ? 22.776 -33.730 -11.820 1.00 36.48 593 LEU H CA 1
ATOM 13701 C C . LEU H 1 17 ? 22.483 -35.068 -11.173 1.00 37.27 593 LEU H C 1
ATOM 13702 O O . LEU H 1 17 ? 23.364 -35.917 -11.151 1.00 39.27 593 LEU H O 1
ATOM 13707 N N . GLN H 1 18 ? 21.236 -35.294 -10.732 1.00 30.64 594 GLN H N 1
ATOM 13708 C CA . GLN H 1 18 ? 20.824 -36.479 -9.997 1.00 29.67 594 GLN H CA 1
ATOM 13709 C C . GLN H 1 18 ? 19.321 -36.590 -9.915 1.00 37.55 594 GLN H C 1
ATOM 13710 O O . GLN H 1 18 ? 18.626 -35.590 -9.726 1.00 38.82 594 GLN H O 1
ATOM 13716 N N . LEU H 1 19 ? 18.818 -37.817 -9.953 1.00 34.96 595 LEU H N 1
ATOM 13717 C CA . LEU H 1 19 ? 17.397 -38.090 -9.793 1.00 35.33 595 LEU H CA 1
ATOM 13718 C C . LEU H 1 19 ? 17.134 -38.070 -8.288 1.00 40.75 595 LEU H C 1
ATOM 13719 O O . LEU H 1 19 ? 17.892 -38.676 -7.547 1.00 41.45 595 LEU H O 1
ATOM 13724 N N . LEU H 1 20 ? 16.144 -37.293 -7.819 1.00 37.24 596 LEU H N 1
ATOM 13725 C CA . LEU H 1 20 ? 15.849 -37.199 -6.377 1.00 35.90 596 LEU H CA 1
ATOM 13726 C C . LEU H 1 20 ? 14.676 -38.083 -5.986 1.00 39.31 596 LEU H C 1
ATOM 13727 O O . LEU H 1 20 ? 14.571 -38.490 -4.831 1.00 38.44 596 LEU H O 1
ATOM 13732 N N . GLY H 1 21 ? 13.789 -38.335 -6.939 1.00 37.82 597 GLY H N 1
ATOM 13733 C CA . GLY H 1 21 ? 12.604 -39.160 -6.744 1.00 39.60 597 GLY H CA 1
ATOM 13734 C C . GLY H 1 21 ? 11.925 -39.506 -8.047 1.00 49.86 597 GLY H C 1
ATOM 13735 O O . GLY H 1 21 ? 12.056 -38.781 -9.031 1.00 49.77 597 GLY H O 1
ATOM 13736 N N . LYS H 1 22 ? 11.233 -40.642 -8.071 1.00 51.33 598 LYS H N 1
ATOM 13737 C CA . LYS H 1 22 ? 10.503 -41.109 -9.245 1.00 53.00 598 LYS H CA 1
ATOM 13738 C C . LYS H 1 22 ? 9.260 -41.858 -8.788 1.00 61.74 598 LYS H C 1
ATOM 13739 O O . LYS H 1 22 ? 9.329 -42.707 -7.895 1.00 61.35 598 LYS H O 1
ATOM 13741 N N . GLY H 1 23 ? 8.131 -41.475 -9.365 1.00 61.67 599 GLY H N 1
ATOM 13742 C CA . GLY H 1 23 ? 6.827 -42.069 -9.115 1.00 62.75 599 GLY H CA 1
ATOM 13743 C C . GLY H 1 23 ? 6.226 -42.619 -10.392 1.00 70.19 599 GLY H C 1
ATOM 13744 O O . GLY H 1 23 ? 6.862 -42.576 -11.454 1.00 69.35 599 GLY H O 1
ATOM 13745 N N . ALA H 1 24 ? 4.987 -43.140 -10.294 1.00 69.69 600 ALA H N 1
ATOM 13746 C CA . ALA H 1 24 ? 4.260 -43.706 -11.432 1.00 70.17 600 ALA H CA 1
ATOM 13747 C C . ALA H 1 24 ? 3.960 -42.602 -12.450 1.00 75.17 600 ALA H C 1
ATOM 13748 O O . ALA H 1 24 ? 4.207 -42.790 -13.646 1.00 75.19 600 ALA H O 1
ATOM 13750 N N . PHE H 1 25 ? 3.507 -41.425 -11.952 1.00 70.67 601 PHE H N 1
ATOM 13751 C CA . PHE H 1 25 ? 3.174 -40.258 -12.766 1.00 69.33 601 PHE H CA 1
ATOM 13752 C C . PHE H 1 25 ? 3.983 -39.001 -12.332 1.00 69.18 601 PHE H C 1
ATOM 13753 O O . PHE H 1 25 ? 3.419 -37.923 -12.117 1.00 68.80 601 PHE H O 1
ATOM 13755 N N . GLY H 1 26 ? 5.302 -39.158 -12.236 1.00 61.98 602 GLY H N 1
ATOM 13756 C CA . GLY H 1 26 ? 6.196 -38.076 -11.843 1.00 59.55 602 GLY H CA 1
ATOM 13757 C C . GLY H 1 26 ? 7.637 -38.464 -11.561 1.00 59.09 602 GLY H C 1
ATOM 13758 O O . GLY H 1 26 ? 7.979 -39.649 -11.456 1.00 58.86 602 GLY H O 1
ATOM 13759 N N . ALA H 1 27 ? 8.494 -37.434 -11.444 1.00 50.35 603 ALA H N 1
ATOM 13760 C CA . ALA H 1 27 ? 9.919 -37.536 -11.173 1.00 46.87 603 ALA H CA 1
ATOM 13761 C C . ALA H 1 27 ? 10.446 -36.173 -10.730 1.00 46.48 603 ALA H C 1
ATOM 13762 O O . ALA H 1 27 ? 10.144 -35.157 -11.367 1.00 46.36 603 ALA H O 1
ATOM 13764 N N . VAL H 1 28 ? 11.259 -36.158 -9.658 1.00 38.64 604 VAL H N 1
ATOM 13765 C CA . VAL H 1 28 ? 11.951 -34.970 -9.146 1.00 35.75 604 VAL H CA 1
ATOM 13766 C C . VAL H 1 28 ? 13.425 -35.139 -9.532 1.00 38.54 604 VAL H C 1
ATOM 13767 O O . VAL H 1 28 ? 14.019 -36.160 -9.217 1.00 39.63 604 VAL H O 1
ATOM 13771 N N . ILE H 1 29 ? 14.002 -34.166 -10.239 1.00 34.15 605 ILE H N 1
ATOM 13772 C CA . ILE H 1 29 ? 15.381 -34.192 -10.700 1.00 33.45 605 ILE H CA 1
ATOM 13773 C C . ILE H 1 29 ? 16.166 -32.985 -10.178 1.00 39.16 605 ILE H C 1
ATOM 13774 O O . ILE H 1 29 ? 15.706 -31.858 -10.322 1.00 39.36 605 ILE H O 1
ATOM 13779 N N . LYS H 1 30 ? 17.358 -33.217 -9.567 1.00 36.12 606 LYS H N 1
ATOM 13780 C CA . LYS H 1 30 ? 18.274 -32.152 -9.148 1.00 34.33 606 LYS H CA 1
ATOM 13781 C C . LYS H 1 30 ? 19.001 -31.745 -10.418 1.00 38.23 606 LYS H C 1
ATOM 13782 O O . LYS H 1 30 ? 19.632 -32.586 -11.060 1.00 40.55 606 LYS H O 1
ATOM 13788 N N . VAL H 1 31 ? 18.883 -30.485 -10.813 1.00 32.21 607 VAL H N 1
ATOM 13789 C CA . VAL H 1 31 ? 19.529 -29.983 -12.038 1.00 30.40 607 VAL H CA 1
ATOM 13790 C C . VAL H 1 31 ? 20.403 -28.764 -11.743 1.00 30.31 607 VAL H C 1
ATOM 13791 O O . VAL H 1 31 ? 20.288 -28.182 -10.670 1.00 28.23 607 VAL H O 1
ATOM 13795 N N . GLN H 1 32 ? 21.224 -28.343 -12.723 1.00 26.03 608 GLN H N 1
ATOM 13796 C CA . GLN H 1 32 ? 22.016 -27.128 -12.642 1.00 25.59 608 GLN H CA 1
ATOM 13797 C C . GLN H 1 32 ? 21.662 -26.262 -13.840 1.00 33.27 608 GLN H C 1
ATOM 13798 O O . GLN H 1 32 ? 21.640 -26.752 -14.980 1.00 31.84 608 GLN H O 1
ATOM 13804 N N . ASN H 1 33 ? 21.364 -24.980 -13.573 1.00 31.57 609 ASN H N 1
ATOM 13805 C CA . ASN H 1 33 ? 21.072 -24.022 -14.620 1.00 32.90 609 ASN H CA 1
ATOM 13806 C C . ASN H 1 33 ? 22.396 -23.627 -15.252 1.00 38.39 609 ASN H C 1
ATOM 13807 O O . ASN H 1 33 ? 23.299 -23.146 -14.562 1.00 38.90 609 ASN H O 1
ATOM 13812 N N . LYS H 1 34 ? 22.518 -23.852 -16.551 1.00 35.43 610 LYS H N 1
ATOM 13813 C CA . LYS H 1 34 ? 23.735 -23.546 -17.309 1.00 35.54 610 LYS H CA 1
ATOM 13814 C C . LYS H 1 34 ? 24.095 -22.083 -17.273 1.00 40.05 610 LYS H C 1
ATOM 13815 O O . LYS H 1 34 ? 25.259 -21.757 -17.408 1.00 43.49 610 LYS H O 1
ATOM 13821 N N . LEU H 1 35 ? 23.127 -21.197 -17.096 1.00 35.36 611 LEU H N 1
ATOM 13822 C CA . LEU H 1 35 ? 23.394 -19.771 -17.097 1.00 35.20 611 LEU H CA 1
ATOM 13823 C C . LEU H 1 35 ? 23.678 -19.179 -15.701 1.00 39.51 611 LEU H C 1
ATOM 13824 O O . LEU H 1 35 ? 24.770 -18.637 -15.510 1.00 38.91 611 LEU H O 1
ATOM 13829 N N . ASP H 1 36 ? 22.723 -19.242 -14.747 1.00 35.26 612 ASP H N 1
ATOM 13830 C CA . ASP H 1 36 ? 22.932 -18.615 -13.440 1.00 35.09 612 ASP H CA 1
ATOM 13831 C C . ASP H 1 36 ? 23.902 -19.428 -12.520 1.00 44.06 612 ASP H C 1
ATOM 13832 O O . ASP H 1 36 ? 24.471 -18.858 -11.584 1.00 45.54 612 ASP H O 1
ATOM 13837 N N . GLY H 1 37 ? 24.115 -20.712 -12.825 1.00 40.53 613 GLY H N 1
ATOM 13838 C CA . GLY H 1 37 ? 25.014 -21.588 -12.082 1.00 39.66 613 GLY H CA 1
ATOM 13839 C C . GLY H 1 37 ? 24.369 -22.347 -10.938 1.00 44.78 613 GLY H C 1
ATOM 13840 O O . GLY H 1 37 ? 24.986 -23.263 -10.405 1.00 46.03 613 GLY H O 1
ATOM 13841 N N . CYS H 1 38 ? 23.155 -21.961 -10.517 1.00 40.62 614 CYS H N 1
ATOM 13842 C CA . CYS H 1 38 ? 22.419 -22.554 -9.390 1.00 40.81 614 CYS H CA 1
ATOM 13843 C C . CYS H 1 38 ? 21.918 -23.954 -9.621 1.00 39.44 614 CYS H C 1
ATOM 13844 O O . CYS H 1 38 ? 21.625 -24.343 -10.743 1.00 35.35 614 CYS H O 1
ATOM 13847 N N . CYS H 1 39 ? 21.643 -24.638 -8.516 1.00 38.21 615 CYS H N 1
ATOM 13848 C CA . CYS H 1 39 ? 21.015 -25.952 -8.485 1.00 39.03 615 CYS H CA 1
ATOM 13849 C C . CYS H 1 39 ? 19.546 -25.785 -8.152 1.00 37.70 615 CYS H C 1
ATOM 13850 O O . CYS H 1 39 ? 19.196 -24.972 -7.297 1.00 37.15 615 CYS H O 1
ATOM 13853 N N . TYR H 1 40 ? 18.696 -26.577 -8.823 1.00 30.36 616 TYR H N 1
ATOM 13854 C CA . TYR H 1 40 ? 17.251 -26.578 -8.665 1.00 27.49 616 TYR H CA 1
ATOM 13855 C C . TYR H 1 40 ? 16.729 -27.984 -8.579 1.00 28.93 616 TYR H C 1
ATOM 13856 O O . TYR H 1 40 ? 17.395 -28.902 -9.044 1.00 27.78 616 TYR H O 1
ATOM 13865 N N . ALA H 1 41 ? 15.521 -28.140 -8.009 1.00 23.17 617 ALA H N 1
ATOM 13866 C CA . ALA H 1 41 ? 14.778 -29.395 -7.957 1.00 22.48 617 ALA H CA 1
ATOM 13867 C C . ALA H 1 41 ? 13.657 -29.169 -8.941 1.00 28.65 617 ALA H C 1
ATOM 13868 O O . ALA H 1 41 ? 12.842 -28.251 -8.775 1.00 28.36 617 ALA H O 1
ATOM 13870 N N . VAL H 1 42 ? 13.666 -29.956 -10.016 1.00 26.02 618 VAL H N 1
ATOM 13871 C CA . VAL H 1 42 ? 12.678 -29.873 -11.070 1.00 24.89 618 VAL H CA 1
ATOM 13872 C C . VAL H 1 42 ? 11.753 -31.052 -10.949 1.00 32.20 618 VAL H C 1
ATOM 13873 O O . VAL H 1 42 ? 12.240 -32.174 -10.877 1.00 32.84 618 VAL H O 1
ATOM 13877 N N . LYS H 1 43 ? 10.426 -30.798 -10.873 1.00 30.53 619 LYS H N 1
ATOM 13878 C CA . LYS H 1 43 ? 9.406 -31.840 -10.865 1.00 31.19 619 LYS H CA 1
ATOM 13879 C C . LYS H 1 43 ? 8.846 -31.894 -12.273 1.00 39.33 619 LYS H C 1
ATOM 13880 O O . LYS H 1 43 ? 8.451 -30.860 -12.828 1.00 39.51 619 LYS H O 1
ATOM 13886 N N . ARG H 1 44 ? 8.883 -33.078 -12.877 1.00 37.44 620 ARG H N 1
ATOM 13887 C CA . ARG H 1 44 ? 8.352 -33.270 -14.214 1.00 38.65 620 ARG H CA 1
ATOM 13888 C C . ARG H 1 44 ? 7.168 -34.211 -14.086 1.00 45.21 620 ARG H C 1
ATOM 13889 O O . ARG H 1 44 ? 7.286 -35.276 -13.485 1.00 44.25 620 ARG H O 1
ATOM 13897 N N . ILE H 1 45 ? 6.013 -33.770 -14.585 1.00 44.51 621 ILE H N 1
ATOM 13898 C CA . ILE H 1 45 ? 4.744 -34.478 -14.483 1.00 45.32 621 ILE H CA 1
ATOM 13899 C C . ILE H 1 45 ? 4.163 -34.707 -15.867 1.00 50.05 621 ILE H C 1
ATOM 13900 O O . ILE H 1 45 ? 4.092 -33.738 -16.623 1.00 48.89 621 ILE H O 1
ATOM 13905 N N . PRO H 1 46 ? 3.742 -35.961 -16.224 1.00 47.95 622 PRO H N 1
ATOM 13906 C CA . PRO H 1 46 ? 3.046 -36.156 -17.510 1.00 47.23 622 PRO H CA 1
ATOM 13907 C C . PRO H 1 46 ? 1.649 -35.528 -17.387 1.00 51.03 622 PRO H C 1
ATOM 13908 O O . PRO H 1 46 ? 0.983 -35.694 -16.348 1.00 49.43 622 PRO H O 1
ATOM 13912 N N . ILE H 1 47 ? 1.227 -34.754 -18.393 1.00 47.99 623 ILE H N 1
ATOM 13913 C CA . ILE H 1 47 ? -0.095 -34.123 -18.320 1.00 49.29 623 ILE H CA 1
ATOM 13914 C C . ILE H 1 47 ? -0.931 -34.349 -19.599 1.00 56.27 623 ILE H C 1
ATOM 13915 O O . ILE H 1 47 ? -0.400 -34.704 -20.660 1.00 54.54 623 ILE H O 1
ATOM 13920 N N . ASN H 1 48 ? -2.256 -34.170 -19.449 1.00 56.56 624 ASN H N 1
ATOM 13921 C CA . ASN H 1 48 ? -3.274 -34.186 -20.497 1.00 57.76 624 ASN H CA 1
ATOM 13922 C C . ASN H 1 48 ? -3.849 -32.757 -20.454 1.00 64.98 624 ASN H C 1
ATOM 13923 O O . ASN H 1 48 ? -4.648 -32.458 -19.559 1.00 64.32 624 ASN H O 1
ATOM 13928 N N . PRO H 1 49 ? -3.407 -31.842 -21.354 1.00 64.79 625 PRO H N 1
ATOM 13929 C CA . PRO H 1 49 ? -3.907 -30.449 -21.308 1.00 65.94 625 PRO H CA 1
ATOM 13930 C C . PRO H 1 49 ? -5.425 -30.296 -21.385 1.00 72.52 625 PRO H C 1
ATOM 13931 O O . PRO H 1 49 ? -5.964 -29.312 -20.874 1.00 72.76 625 PRO H O 1
ATOM 13935 N N . ALA H 1 50 ? -6.107 -31.271 -22.007 1.00 70.19 626 ALA H N 1
ATOM 13936 C CA . ALA H 1 50 ? -7.556 -31.284 -22.126 1.00 70.58 626 ALA H CA 1
ATOM 13937 C C . ALA H 1 50 ? -8.125 -32.414 -21.250 1.00 74.76 626 ALA H C 1
ATOM 13938 O O . ALA H 1 50 ? -8.637 -33.423 -21.754 1.00 75.36 626 ALA H O 1
ATOM 13940 N N . SER H 1 51 ? -7.987 -32.241 -19.919 1.00 70.23 627 SER H N 1
ATOM 13941 C CA . SER H 1 51 ? -8.477 -33.155 -18.881 1.00 69.74 627 SER H CA 1
ATOM 13942 C C . SER H 1 51 ? -8.851 -32.383 -17.619 1.00 72.03 627 SER H C 1
ATOM 13943 O O . SER H 1 51 ? -8.408 -31.245 -17.449 1.00 72.42 627 SER H O 1
ATOM 13946 N N . ARG H 1 52 ? -9.639 -33.004 -16.723 1.00 66.57 628 ARG H N 1
ATOM 13947 C CA . ARG H 1 52 ? -10.049 -32.368 -15.470 1.00 65.18 628 ARG H CA 1
ATOM 13948 C C . ARG H 1 52 ? -8.896 -32.258 -14.474 1.00 66.66 628 ARG H C 1
ATOM 13949 O O . ARG H 1 52 ? -8.723 -31.197 -13.882 1.00 67.29 628 ARG H O 1
ATOM 13951 N N . GLN H 1 53 ? -8.097 -33.325 -14.296 1.00 60.45 629 GLN H N 1
ATOM 13952 C CA . GLN H 1 53 ? -6.982 -33.303 -13.343 1.00 59.32 629 GLN H CA 1
ATOM 13953 C C . GLN H 1 53 ? -5.998 -32.161 -13.617 1.00 60.69 629 GLN H C 1
ATOM 13954 O O . GLN H 1 53 ? -5.595 -31.490 -12.666 1.00 60.30 629 GLN H O 1
ATOM 13956 N N . PHE H 1 54 ? -5.678 -31.894 -14.911 1.00 54.53 630 PHE H N 1
ATOM 13957 C CA . PHE H 1 54 ? -4.781 -30.809 -15.311 1.00 53.23 630 PHE H CA 1
ATOM 13958 C C . PHE H 1 54 ? -5.280 -29.424 -14.878 1.00 55.90 630 PHE H C 1
ATOM 13959 O O . PHE H 1 54 ? -4.452 -28.544 -14.633 1.00 55.30 630 PHE H O 1
ATOM 13967 N N . ARG H 1 55 ? -6.618 -29.237 -14.774 1.00 50.90 631 ARG H N 1
ATOM 13968 C CA . ARG H 1 55 ? -7.216 -27.993 -14.296 1.00 50.05 631 ARG H CA 1
ATOM 13969 C C . ARG H 1 55 ? -6.817 -27.788 -12.841 1.00 52.54 631 ARG H C 1
ATOM 13970 O O . ARG H 1 55 ? -6.452 -26.672 -12.486 1.00 52.94 631 ARG H O 1
ATOM 13972 N N . ARG H 1 56 ? -6.809 -28.870 -12.020 1.00 47.92 632 ARG H N 1
ATOM 13973 C CA . ARG H 1 56 ? -6.363 -28.801 -10.619 1.00 47.63 632 ARG H CA 1
ATOM 13974 C C . ARG H 1 56 ? -4.846 -28.541 -10.531 1.00 50.62 632 ARG H C 1
ATOM 13975 O O . ARG H 1 56 ? -4.428 -27.796 -9.652 1.00 50.74 632 ARG H O 1
ATOM 13977 N N . ILE H 1 57 ? -4.033 -29.171 -11.427 1.00 45.41 633 ILE H N 1
ATOM 13978 C CA . ILE H 1 57 ? -2.571 -29.029 -11.489 1.00 43.96 633 ILE H CA 1
ATOM 13979 C C . ILE H 1 57 ? -2.226 -27.581 -11.806 1.00 46.34 633 ILE H C 1
ATOM 13980 O O . ILE H 1 57 ? -1.438 -26.983 -11.071 1.00 46.92 633 ILE H O 1
ATOM 13985 N N . LYS H 1 58 ? -2.849 -27.012 -12.867 1.00 40.49 634 LYS H N 1
ATOM 13986 C CA . LYS H 1 58 ? -2.635 -25.639 -13.295 1.00 40.65 634 LYS H CA 1
ATOM 13987 C C . LYS H 1 58 ? -3.025 -24.708 -12.154 1.00 45.08 634 LYS H C 1
ATOM 13988 O O . LYS H 1 58 ? -2.292 -23.751 -11.872 1.00 46.07 634 LYS H O 1
ATOM 13994 N N . GLY H 1 59 ? -4.144 -25.031 -11.492 1.00 39.70 635 GLY H N 1
ATOM 13995 C CA . GLY H 1 59 ? -4.647 -24.318 -10.331 1.00 38.36 635 GLY H CA 1
ATOM 13996 C C . GLY H 1 59 ? -3.600 -24.270 -9.235 1.00 42.02 635 GLY H C 1
ATOM 13997 O O . GLY H 1 59 ? -3.341 -23.192 -8.686 1.00 40.38 635 GLY H O 1
ATOM 13998 N N . GLU H 1 60 ? -2.948 -25.436 -8.960 1.00 38.26 636 GLU H N 1
ATOM 13999 C CA . GLU H 1 60 ? -1.912 -25.602 -7.926 1.00 38.15 636 GLU H CA 1
ATOM 14000 C C . GLU H 1 60 ? -0.652 -24.817 -8.278 1.00 40.99 636 GLU H C 1
ATOM 14001 O O . GLU H 1 60 ? -0.054 -24.212 -7.388 1.00 39.58 636 GLU H O 1
ATOM 14007 N N . VAL H 1 61 ? -0.277 -24.794 -9.582 1.00 36.93 637 VAL H N 1
ATOM 14008 C CA . VAL H 1 61 ? 0.852 -24.016 -10.094 1.00 36.50 637 VAL H CA 1
ATOM 14009 C C . VAL H 1 61 ? 0.587 -22.532 -9.755 1.00 40.01 637 VAL H C 1
ATOM 14010 O O . VAL H 1 61 ? 1.471 -21.849 -9.219 1.00 38.69 637 VAL H O 1
ATOM 14014 N N . THR H 1 62 ? -0.654 -22.073 -10.041 1.00 36.67 638 THR H N 1
ATOM 14015 C CA . THR H 1 62 ? -1.144 -20.714 -9.794 1.00 36.89 638 THR H CA 1
ATOM 14016 C C . THR H 1 62 ? -1.132 -20.381 -8.299 1.00 39.69 638 THR H C 1
ATOM 14017 O O . THR H 1 62 ? -0.728 -19.283 -7.930 1.00 39.49 638 THR H O 1
ATOM 14021 N N . LEU H 1 63 ? -1.558 -21.323 -7.450 1.00 36.35 639 LEU H N 1
ATOM 14022 C CA . LEU H 1 63 ? -1.581 -21.125 -5.999 1.00 36.56 639 LEU H CA 1
ATOM 14023 C C . LEU H 1 63 ? -0.176 -20.956 -5.491 1.00 40.21 639 LEU H C 1
ATOM 14024 O O . LEU H 1 63 ? 0.067 -20.040 -4.719 1.00 39.50 639 LEU H O 1
ATOM 14029 N N . LEU H 1 64 ? 0.747 -21.813 -5.980 1.00 38.23 640 LEU H N 1
ATOM 14030 C CA . LEU H 1 64 ? 2.173 -21.860 -5.671 1.00 38.00 640 LEU H CA 1
ATOM 14031 C C . LEU H 1 64 ? 2.883 -20.578 -6.056 1.00 40.52 640 LEU H C 1
ATOM 14032 O O . LEU H 1 64 ? 3.621 -20.049 -5.233 1.00 41.99 640 LEU H O 1
ATOM 14037 N N . SER H 1 65 ? 2.626 -20.042 -7.252 1.00 35.80 641 SER H N 1
ATOM 14038 C CA . SER H 1 65 ? 3.283 -18.823 -7.707 1.00 36.17 641 SER H CA 1
ATOM 14039 C C . SER H 1 65 ? 2.882 -17.582 -6.902 1.00 40.03 641 SER H C 1
ATOM 14040 O O . SER H 1 65 ? 3.584 -16.568 -6.938 1.00 39.62 641 SER H O 1
ATOM 14043 N N . ARG H 1 66 ? 1.762 -17.660 -6.177 1.00 36.38 642 ARG H N 1
ATOM 14044 C CA . ARG H 1 66 ? 1.255 -16.541 -5.388 1.00 37.34 642 ARG H CA 1
ATOM 14045 C C . ARG H 1 66 ? 1.911 -16.422 -4.021 1.00 41.68 642 ARG H C 1
ATOM 14046 O O . ARG H 1 66 ? 1.710 -15.402 -3.350 1.00 43.26 642 ARG H O 1
ATOM 14054 N N . LEU H 1 67 ? 2.684 -17.461 -3.603 1.00 34.71 643 LEU H N 1
ATOM 14055 C CA . LEU H 1 67 ? 3.349 -17.576 -2.286 1.00 32.91 643 LEU H CA 1
ATOM 14056 C C . LEU H 1 67 ? 4.721 -16.940 -2.216 1.00 38.19 643 LEU H C 1
ATOM 14057 O O . LEU H 1 67 ? 5.469 -17.030 -3.175 1.00 39.04 643 LEU H O 1
ATOM 14062 N N . HIS H 1 68 ? 5.076 -16.363 -1.061 1.00 34.82 644 HIS H N 1
ATOM 14063 C CA . HIS H 1 68 ? 6.366 -15.714 -0.846 1.00 34.82 644 HIS H CA 1
ATOM 14064 C C . HIS H 1 68 ? 6.675 -15.682 0.673 1.00 35.38 644 HIS H C 1
ATOM 14065 O O . HIS H 1 68 ? 6.252 -14.765 1.380 1.00 35.16 644 HIS H O 1
ATOM 14072 N N . HIS H 1 69 ? 7.413 -16.669 1.153 1.00 29.54 645 HIS H N 1
ATOM 14073 C CA . HIS H 1 69 ? 7.782 -16.798 2.571 1.00 29.24 645 HIS H CA 1
ATOM 14074 C C . HIS H 1 69 ? 9.080 -17.567 2.688 1.00 35.68 645 HIS H C 1
ATOM 14075 O O . HIS H 1 69 ? 9.351 -18.478 1.893 1.00 35.37 645 HIS H O 1
ATOM 14082 N N . GLU H 1 70 ? 9.849 -17.237 3.743 1.00 32.98 646 GLU H N 1
ATOM 14083 C CA . GLU H 1 70 ? 11.122 -17.856 4.084 1.00 31.93 646 GLU H CA 1
ATOM 14084 C C . GLU H 1 70 ? 10.991 -19.339 4.488 1.00 34.13 646 GLU H C 1
ATOM 14085 O O . GLU H 1 70 ? 11.978 -20.043 4.374 1.00 35.70 646 GLU H O 1
ATOM 14091 N N . ASN H 1 71 ? 9.818 -19.821 4.958 1.00 28.46 647 ASN H N 1
ATOM 14092 C CA . ASN H 1 71 ? 9.693 -21.229 5.401 1.00 27.93 647 ASN H CA 1
ATOM 14093 C C . ASN H 1 71 ? 8.868 -22.096 4.457 1.00 31.87 647 ASN H C 1
ATOM 14094 O O . ASN H 1 71 ? 8.310 -23.127 4.846 1.00 30.57 647 ASN H O 1
ATOM 14099 N N . ILE H 1 72 ? 8.847 -21.696 3.204 1.00 29.89 648 ILE H N 1
ATOM 14100 C CA . ILE H 1 72 ? 8.125 -22.322 2.094 1.00 29.81 648 ILE H CA 1
ATOM 14101 C C . ILE H 1 72 ? 9.213 -22.556 0.985 1.00 28.17 648 ILE H C 1
ATOM 14102 O O . ILE H 1 72 ? 10.031 -21.688 0.770 1.00 26.05 648 ILE H O 1
ATOM 14107 N N . VAL H 1 73 ? 9.227 -23.701 0.310 1.00 23.01 649 VAL H N 1
ATOM 14108 C CA . VAL H 1 73 ? 10.166 -23.977 -0.807 1.00 22.53 649 VAL H CA 1
ATOM 14109 C C . VAL H 1 73 ? 9.998 -22.872 -1.884 1.00 24.78 649 VAL H C 1
ATOM 14110 O O . VAL H 1 73 ? 8.869 -22.593 -2.226 1.00 24.90 649 VAL H O 1
ATOM 14114 N N . ARG H 1 74 ? 11.082 -22.208 -2.350 1.00 22.44 650 ARG H N 1
ATOM 14115 C CA . ARG H 1 74 ? 11.016 -21.094 -3.330 1.00 23.48 650 ARG H CA 1
ATOM 14116 C C . ARG H 1 74 ? 10.740 -21.581 -4.753 1.00 27.44 650 ARG H C 1
ATOM 14117 O O . ARG H 1 74 ? 11.413 -22.479 -5.233 1.00 27.90 650 ARG H O 1
ATOM 14125 N N . TYR H 1 75 ? 9.726 -20.998 -5.400 1.00 23.13 651 TYR H N 1
ATOM 14126 C CA . TYR H 1 75 ? 9.293 -21.324 -6.763 1.00 22.40 651 TYR H CA 1
ATOM 14127 C C . TYR H 1 75 ? 9.991 -20.445 -7.787 1.00 27.01 651 TYR H C 1
ATOM 14128 O O . TYR H 1 75 ? 10.171 -19.243 -7.548 1.00 25.26 651 TYR H O 1
ATOM 14137 N N . TYR H 1 76 ? 10.419 -21.041 -8.924 1.00 24.90 652 TYR H N 1
ATOM 14138 C CA . TYR H 1 76 ? 11.123 -20.237 -9.942 1.00 24.39 652 TYR H CA 1
ATOM 14139 C C . TYR H 1 76 ? 10.374 -20.122 -11.220 1.00 30.29 652 TYR H C 1
ATOM 14140 O O . TYR H 1 76 ? 10.171 -19.011 -11.657 1.00 33.72 652 TYR H O 1
ATOM 14149 N N . ASN H 1 77 ? 9.957 -21.228 -11.814 1.00 26.76 653 ASN H N 1
ATOM 14150 C CA . ASN H 1 77 ? 9.270 -21.237 -13.100 1.00 28.15 653 ASN H CA 1
ATOM 14151 C C . ASN H 1 77 ? 8.465 -22.530 -13.219 1.00 34.28 653 ASN H C 1
ATOM 14152 O O . ASN H 1 77 ? 8.656 -23.445 -12.425 1.00 35.51 653 ASN H O 1
ATOM 14157 N N . ALA H 1 78 ? 7.546 -22.578 -14.185 1.00 30.32 654 ALA H N 1
ATOM 14158 C CA . ALA H 1 78 ? 6.688 -23.712 -14.539 1.00 30.39 654 ALA H CA 1
ATOM 14159 C C . ALA H 1 78 ? 6.433 -23.580 -16.026 1.00 35.52 654 ALA H C 1
ATOM 14160 O O . ALA H 1 78 ? 6.194 -22.473 -16.480 1.00 36.17 654 ALA H O 1
ATOM 14162 N N . TRP H 1 79 ? 6.594 -24.663 -16.797 1.00 33.61 655 TRP H N 1
ATOM 14163 C CA . TRP H 1 79 ? 6.400 -24.668 -18.261 1.00 33.91 655 TRP H CA 1
ATOM 14164 C C . TRP H 1 79 ? 5.933 -26.038 -18.772 1.00 41.59 655 TRP H C 1
ATOM 14165 O O . TRP H 1 79 ? 5.891 -27.011 -18.018 1.00 41.47 655 TRP H O 1
ATOM 14176 N N . ILE H 1 80 ? 5.509 -26.080 -20.029 1.00 40.13 656 ILE H N 1
ATOM 14177 C CA . ILE H 1 80 ? 4.965 -27.273 -20.667 1.00 40.45 656 ILE H CA 1
ATOM 14178 C C . ILE H 1 80 ? 5.739 -27.566 -21.954 1.00 44.32 656 ILE H C 1
ATOM 14179 O O . ILE H 1 80 ? 6.052 -26.648 -22.711 1.00 41.39 656 ILE H O 1
ATOM 14184 N N . GLU H 1 81 ? 6.113 -28.836 -22.139 1.00 43.14 657 GLU H N 1
ATOM 14185 C CA . GLU H 1 81 ? 6.837 -29.297 -23.318 1.00 44.91 657 GLU H CA 1
ATOM 14186 C C . GLU H 1 81 ? 6.051 -30.446 -23.943 1.00 51.82 657 GLU H C 1
ATOM 14187 O O . GLU H 1 81 ? 5.570 -31.320 -23.216 1.00 51.25 657 GLU H O 1
ATOM 14193 N N . ARG H 1 82 ? 5.912 -30.436 -25.283 1.00 51.00 658 ARG H N 1
ATOM 14194 C CA . ARG H 1 82 ? 5.223 -31.488 -26.038 1.00 51.53 658 ARG H CA 1
ATOM 14195 C C . ARG H 1 82 ? 6.280 -32.430 -26.574 1.00 56.07 658 ARG H C 1
ATOM 14196 O O . ARG H 1 82 ? 7.122 -32.011 -27.363 1.00 56.23 658 ARG H O 1
ATOM 14198 N N . HIS H 1 83 ? 6.275 -33.682 -26.096 1.00 52.90 659 HIS H N 1
ATOM 14199 C CA . HIS H 1 83 ? 7.208 -34.735 -26.497 1.00 82.75 659 HIS H CA 1
ATOM 14200 C C . HIS H 1 83 ? 6.461 -36.056 -26.722 1.00 103.93 659 HIS H C 1
ATOM 14201 O O . HIS H 1 83 ? 5.496 -36.107 -27.489 1.00 59.01 659 HIS H O 1
ATOM 14203 N N . VAL H 1 93 ? 2.836 -36.721 -26.069 1.00 64.54 795 VAL H N 1
ATOM 14204 C CA . VAL H 1 93 ? 2.549 -36.414 -24.661 1.00 64.03 795 VAL H CA 1
ATOM 14205 C C . VAL H 1 93 ? 3.087 -35.045 -24.220 1.00 63.79 795 VAL H C 1
ATOM 14206 O O . VAL H 1 93 ? 4.131 -34.611 -24.691 1.00 62.90 795 VAL H O 1
ATOM 14210 N N . HIS H 1 94 ? 2.380 -34.397 -23.284 1.00 57.66 796 HIS H N 1
ATOM 14211 C CA . HIS H 1 94 ? 2.793 -33.112 -22.739 1.00 56.40 796 HIS H CA 1
ATOM 14212 C C . HIS H 1 94 ? 3.333 -33.286 -21.321 1.00 56.07 796 HIS H C 1
ATOM 14213 O O . HIS H 1 94 ? 2.739 -34.007 -20.516 1.00 54.85 796 HIS H O 1
ATOM 14220 N N . TYR H 1 95 ? 4.479 -32.651 -21.034 1.00 49.61 797 TYR H N 1
ATOM 14221 C CA . TYR H 1 95 ? 5.112 -32.690 -19.711 1.00 48.30 797 TYR H CA 1
ATOM 14222 C C . TYR H 1 95 ? 5.129 -31.321 -19.058 1.00 46.91 797 TYR H C 1
ATOM 14223 O O . TYR H 1 95 ? 5.559 -30.338 -19.677 1.00 46.88 797 TYR H O 1
ATOM 14232 N N . LEU H 1 96 ? 4.636 -31.251 -17.822 1.00 39.12 798 LEU H N 1
ATOM 14233 C CA . LEU H 1 96 ? 4.685 -30.036 -17.020 1.00 37.03 798 LEU H CA 1
ATOM 14234 C C . LEU H 1 96 ? 5.961 -30.104 -16.164 1.00 41.97 798 LEU H C 1
ATOM 14235 O O . LEU H 1 96 ? 6.178 -31.089 -15.431 1.00 39.72 798 LEU H O 1
ATOM 14240 N N . TYR H 1 97 ? 6.783 -29.052 -16.252 1.00 37.93 799 TYR H N 1
ATOM 14241 C CA . TYR H 1 97 ? 7.998 -28.923 -15.465 1.00 37.49 799 TYR H CA 1
ATOM 14242 C C . TYR H 1 97 ? 7.820 -27.816 -14.456 1.00 40.23 799 TYR H C 1
ATOM 14243 O O . TYR H 1 97 ? 7.403 -26.713 -14.832 1.00 41.31 799 TYR H O 1
ATOM 14252 N N . ILE H 1 98 ? 8.153 -28.081 -13.187 1.00 33.03 800 ILE H N 1
ATOM 14253 C CA . ILE H 1 98 ? 8.081 -27.068 -12.144 1.00 31.13 800 ILE H CA 1
ATOM 14254 C C . ILE H 1 98 ? 9.469 -26.913 -11.553 1.00 31.36 800 ILE H C 1
ATOM 14255 O O . ILE H 1 98 ? 9.927 -27.823 -10.860 1.00 31.82 800 ILE H O 1
ATOM 14260 N N . GLN H 1 99 ? 10.116 -25.762 -11.779 1.00 24.55 801 GLN H N 1
ATOM 14261 C CA . GLN H 1 99 ? 11.445 -25.482 -11.238 1.00 24.28 801 GLN H CA 1
ATOM 14262 C C . GLN H 1 99 ? 11.368 -24.777 -9.842 1.00 28.77 801 GLN H C 1
ATOM 14263 O O . GLN H 1 99 ? 10.834 -23.678 -9.727 1.00 27.46 801 GLN H O 1
ATOM 14269 N N . MET H 1 100 ? 11.863 -25.469 -8.792 1.00 26.62 802 MET H N 1
ATOM 14270 C CA . MET H 1 100 ? 11.856 -25.046 -7.381 1.00 27.39 802 MET H CA 1
ATOM 14271 C C . MET H 1 100 ? 13.289 -24.946 -6.869 1.00 31.13 802 MET H C 1
ATOM 14272 O O . MET H 1 100 ? 14.210 -25.390 -7.551 1.00 31.37 802 MET H O 1
ATOM 14277 N N . GLU H 1 101 ? 13.483 -24.440 -5.641 1.00 28.18 803 GLU H N 1
ATOM 14278 C CA . GLU H 1 101 ? 14.808 -24.415 -5.040 1.00 28.41 803 GLU H CA 1
ATOM 14279 C C . GLU H 1 101 ? 15.210 -25.833 -4.695 1.00 32.91 803 GLU H C 1
ATOM 14280 O O . GLU H 1 101 ? 14.339 -26.693 -4.455 1.00 33.05 803 GLU H O 1
ATOM 14286 N N . TYR H 1 102 ? 16.532 -26.085 -4.719 1.00 27.53 804 TYR H N 1
ATOM 14287 C CA . TYR H 1 102 ? 17.084 -27.350 -4.295 1.00 26.50 804 TYR H CA 1
ATOM 14288 C C . TYR H 1 102 ? 17.445 -27.145 -2.824 1.00 30.38 804 TYR H C 1
ATOM 14289 O O . TYR H 1 102 ? 18.136 -26.184 -2.481 1.00 29.65 804 TYR H O 1
ATOM 14298 N N . CYS H 1 103 ? 16.994 -28.051 -1.974 1.00 28.53 805 CYS H N 1
ATOM 14299 C CA . CYS H 1 103 ? 17.287 -28.026 -0.550 1.00 29.01 805 CYS H CA 1
ATOM 14300 C C . CYS H 1 103 ? 18.353 -29.046 -0.239 1.00 33.47 805 CYS H C 1
ATOM 14301 O O . CYS H 1 103 ? 18.118 -30.261 -0.299 1.00 32.22 805 CYS H O 1
ATOM 14304 N N . GLU H 1 104 ? 19.550 -28.506 0.050 1.00 30.69 806 GLU H N 1
ATOM 14305 C CA . GLU H 1 104 ? 20.825 -29.157 0.322 1.00 31.07 806 GLU H CA 1
ATOM 14306 C C . GLU H 1 104 ? 20.792 -30.152 1.465 1.00 33.27 806 GLU H C 1
ATOM 14307 O O . GLU H 1 104 ? 21.345 -31.227 1.342 1.00 31.40 806 GLU H O 1
ATOM 14313 N N . LYS H 1 105 ? 20.139 -29.807 2.578 1.00 31.46 807 LYS H N 1
ATOM 14314 C CA . LYS H 1 105 ? 20.074 -30.691 3.737 1.00 30.32 807 LYS H CA 1
ATOM 14315 C C . LYS H 1 105 ? 18.952 -31.733 3.610 1.00 35.10 807 LYS H C 1
ATOM 14316 O O . LYS H 1 105 ? 18.639 -32.430 4.583 1.00 35.80 807 LYS H O 1
ATOM 14322 N N . SER H 1 106 ? 18.354 -31.860 2.406 1.00 29.85 808 SER H N 1
ATOM 14323 C CA . SER H 1 106 ? 17.293 -32.828 2.123 1.00 29.51 808 SER H CA 1
ATOM 14324 C C . SER H 1 106 ? 15.996 -32.585 2.947 1.00 31.39 808 SER H C 1
ATOM 14325 O O . SER H 1 106 ? 15.504 -31.453 2.995 1.00 27.22 808 SER H O 1
ATOM 14328 N N . THR H 1 107 ? 15.439 -33.642 3.571 1.00 29.74 809 THR H N 1
ATOM 14329 C CA . THR H 1 107 ? 14.159 -33.552 4.286 1.00 29.88 809 THR H CA 1
ATOM 14330 C C . THR H 1 107 ? 14.277 -33.588 5.800 1.00 32.85 809 THR H C 1
ATOM 14331 O O . THR H 1 107 ? 15.350 -33.891 6.340 1.00 32.32 809 THR H O 1
ATOM 14335 N N . LEU H 1 108 ? 13.138 -33.299 6.477 1.00 28.76 810 LEU H N 1
ATOM 14336 C CA . LEU H 1 108 ? 12.997 -33.373 7.931 1.00 29.98 810 LEU H CA 1
ATOM 14337 C C . LEU H 1 108 ? 13.123 -34.822 8.409 1.00 36.59 810 LEU H C 1
ATOM 14338 O O . LEU H 1 108 ? 13.617 -35.062 9.513 1.00 37.35 810 LEU H O 1
ATOM 14343 N N . ARG H 1 109 ? 12.658 -35.783 7.584 1.00 33.31 811 ARG H N 1
ATOM 14344 C CA . ARG H 1 109 ? 12.770 -37.224 7.846 1.00 33.50 811 ARG H CA 1
ATOM 14345 C C . ARG H 1 109 ? 14.250 -37.584 8.139 1.00 38.70 811 ARG H C 1
ATOM 14346 O O . ARG H 1 109 ? 14.541 -38.182 9.179 1.00 38.93 811 ARG H O 1
ATOM 14354 N N . ASP H 1 110 ? 15.167 -37.182 7.231 1.00 34.89 812 ASP H N 1
ATOM 14355 C CA . ASP H 1 110 ? 16.614 -37.388 7.353 1.00 35.84 812 ASP H CA 1
ATOM 14356 C C . ASP H 1 110 ? 17.144 -36.879 8.701 1.00 41.31 812 ASP H C 1
ATOM 14357 O O . ASP H 1 110 ? 17.883 -37.587 9.374 1.00 40.08 812 ASP H O 1
ATOM 14362 N N . THR H 1 111 ? 16.722 -35.652 9.103 1.00 40.09 813 THR H N 1
ATOM 14363 C CA . THR H 1 111 ? 17.076 -34.975 10.358 1.00 39.22 813 THR H CA 1
ATOM 14364 C C . THR H 1 111 ? 16.476 -35.704 11.581 1.00 42.35 813 THR H C 1
ATOM 14365 O O . THR H 1 111 ? 17.188 -35.876 12.577 1.00 42.15 813 THR H O 1
ATOM 14369 N N . ILE H 1 112 ? 15.199 -36.157 11.494 1.00 37.80 814 ILE H N 1
ATOM 14370 C CA . ILE H 1 112 ? 14.538 -36.896 12.581 1.00 37.24 814 ILE H CA 1
ATOM 14371 C C . ILE H 1 112 ? 15.314 -38.190 12.881 1.00 42.66 814 ILE H C 1
ATOM 14372 O O . ILE H 1 112 ? 15.663 -38.424 14.043 1.00 43.20 814 ILE H O 1
ATOM 14377 N N . ASP H 1 113 ? 15.593 -38.996 11.827 1.00 38.44 815 ASP H N 1
ATOM 14378 C CA . ASP H 1 113 ? 16.316 -40.272 11.895 1.00 39.60 815 ASP H CA 1
ATOM 14379 C C . ASP H 1 113 ? 17.799 -40.122 12.300 1.00 43.35 815 ASP H C 1
ATOM 14380 O O . ASP H 1 113 ? 18.368 -41.080 12.812 1.00 43.36 815 ASP H O 1
ATOM 14385 N N . GLN H 1 114 ? 18.421 -38.943 12.047 1.00 40.46 816 GLN H N 1
ATOM 14386 C CA . GLN H 1 114 ? 19.814 -38.630 12.390 1.00 40.81 816 GLN H CA 1
ATOM 14387 C C . GLN H 1 114 ? 19.999 -38.280 13.871 1.00 46.11 816 GLN H C 1
ATOM 14388 O O . GLN H 1 114 ? 21.141 -38.133 14.310 1.00 47.64 816 GLN H O 1
ATOM 14390 N N . GLY H 1 115 ? 18.903 -38.104 14.611 1.00 41.54 817 GLY H N 1
ATOM 14391 C CA . GLY H 1 115 ? 18.948 -37.814 16.041 1.00 40.92 817 GLY H CA 1
ATOM 14392 C C . GLY H 1 115 ? 18.512 -36.445 16.519 1.00 43.69 817 GLY H C 1
ATOM 14393 O O . GLY H 1 115 ? 18.980 -35.993 17.571 1.00 44.31 817 GLY H O 1
ATOM 14394 N N . LEU H 1 116 ? 17.571 -35.800 15.802 1.00 37.73 818 LEU H N 1
ATOM 14395 C CA . LEU H 1 116 ? 17.021 -34.482 16.164 1.00 36.99 818 LEU H CA 1
ATOM 14396 C C . LEU H 1 116 ? 16.600 -34.328 17.638 1.00 43.39 818 LEU H C 1
ATOM 14397 O O . LEU H 1 116 ? 16.901 -33.294 18.235 1.00 43.81 818 LEU H O 1
ATOM 14402 N N . TYR H 1 117 ? 15.872 -35.318 18.190 1.00 41.74 819 TYR H N 1
ATOM 14403 C CA . TYR H 1 117 ? 15.320 -35.331 19.557 1.00 42.75 819 TYR H CA 1
ATOM 14404 C C . TYR H 1 117 ? 16.318 -34.920 20.664 1.00 46.87 819 TYR H C 1
ATOM 14405 O O . TYR H 1 117 ? 15.912 -34.293 21.635 1.00 46.63 819 TYR H O 1
ATOM 14414 N N . ARG H 1 118 ? 17.604 -35.231 20.474 1.00 43.66 820 ARG H N 1
ATOM 14415 C CA . ARG H 1 118 ? 18.698 -34.887 21.369 1.00 44.12 820 ARG H CA 1
ATOM 14416 C C . ARG H 1 118 ? 18.978 -33.373 21.339 1.00 48.21 820 ARG H C 1
ATOM 14417 O O . ARG H 1 118 ? 19.212 -32.786 22.390 1.00 48.81 820 ARG H O 1
ATOM 14419 N N . ASP H 1 119 ? 18.908 -32.726 20.159 1.00 43.15 821 ASP H N 1
ATOM 14420 C CA . ASP H 1 119 ? 19.178 -31.282 20.057 1.00 41.64 821 ASP H CA 1
ATOM 14421 C C . ASP H 1 119 ? 17.926 -30.432 20.352 1.00 45.20 821 ASP H C 1
ATOM 14422 O O . ASP H 1 119 ? 17.197 -30.070 19.420 1.00 44.52 821 ASP H O 1
ATOM 14427 N N . THR H 1 120 ? 17.697 -30.089 21.651 1.00 40.78 822 THR H N 1
ATOM 14428 C CA . THR H 1 120 ? 16.520 -29.327 22.135 1.00 39.90 822 THR H CA 1
ATOM 14429 C C . THR H 1 120 ? 16.327 -27.956 21.488 1.00 42.20 822 THR H C 1
ATOM 14430 O O . THR H 1 120 ? 15.199 -27.643 21.105 1.00 40.18 822 THR H O 1
ATOM 14434 N N . VAL H 1 121 ? 17.397 -27.142 21.390 1.00 40.07 823 VAL H N 1
ATOM 14435 C CA . VAL H 1 121 ? 17.372 -25.788 20.797 1.00 39.80 823 VAL H CA 1
ATOM 14436 C C . VAL H 1 121 ? 16.973 -25.860 19.314 1.00 41.60 823 VAL H C 1
ATOM 14437 O O . VAL H 1 121 ? 16.124 -25.094 18.877 1.00 41.25 823 VAL H O 1
ATOM 14441 N N . ARG H 1 122 ? 17.577 -26.787 18.559 1.00 38.55 824 ARG H N 1
ATOM 14442 C CA . ARG H 1 122 ? 17.317 -26.989 17.134 1.00 37.62 824 ARG H CA 1
ATOM 14443 C C . ARG H 1 122 ? 15.856 -27.417 16.912 1.00 42.21 824 ARG H C 1
ATOM 14444 O O . ARG H 1 122 ? 15.153 -26.784 16.133 1.00 41.58 824 ARG H O 1
ATOM 14452 N N . LEU H 1 123 ? 15.417 -28.455 17.637 1.00 40.67 825 LEU H N 1
ATOM 14453 C CA . LEU H 1 123 ? 14.082 -29.064 17.668 1.00 41.75 825 LEU H CA 1
ATOM 14454 C C . LEU H 1 123 ? 13.001 -27.996 17.804 1.00 41.62 825 LEU H C 1
ATOM 14455 O O . LEU H 1 123 ? 12.050 -28.006 17.037 1.00 40.99 825 LEU H O 1
ATOM 14460 N N . TRP H 1 124 ? 13.153 -27.059 18.747 1.00 37.04 826 TRP H N 1
ATOM 14461 C CA . TRP H 1 124 ? 12.178 -25.980 18.901 1.00 35.52 826 TRP H CA 1
ATOM 14462 C C . TRP H 1 124 ? 12.309 -24.939 17.795 1.00 35.56 826 TRP H C 1
ATOM 14463 O O . TRP H 1 124 ? 11.300 -24.345 17.430 1.00 33.74 826 TRP H O 1
ATOM 14474 N N . ARG H 1 125 ? 13.529 -24.722 17.245 1.00 32.06 827 ARG H N 1
ATOM 14475 C CA . ARG H 1 125 ? 13.657 -23.758 16.152 1.00 33.07 827 ARG H CA 1
ATOM 14476 C C . ARG H 1 125 ? 12.947 -24.300 14.916 1.00 38.57 827 ARG H C 1
ATOM 14477 O O . ARG H 1 125 ? 12.132 -23.582 14.336 1.00 39.52 827 ARG H O 1
ATOM 14485 N N . LEU H 1 126 ? 13.208 -25.576 14.558 1.00 34.63 828 LEU H N 1
ATOM 14486 C CA . LEU H 1 126 ? 12.575 -26.218 13.406 1.00 33.77 828 LEU H CA 1
ATOM 14487 C C . LEU H 1 126 ? 11.059 -26.254 13.577 1.00 36.99 828 LEU H C 1
ATOM 14488 O O . LEU H 1 126 ? 10.343 -25.967 12.622 1.00 37.51 828 LEU H O 1
ATOM 14493 N N . PHE H 1 127 ? 10.572 -26.485 14.796 1.00 33.17 829 PHE H N 1
ATOM 14494 C CA . PHE H 1 127 ? 9.121 -26.470 15.049 1.00 33.76 829 PHE H CA 1
ATOM 14495 C C . PHE H 1 127 ? 8.496 -25.106 14.823 1.00 38.02 829 PHE H C 1
ATOM 14496 O O . PHE H 1 127 ? 7.463 -25.024 14.145 1.00 38.97 829 PHE H O 1
ATOM 14504 N N . ARG H 1 128 ? 9.125 -24.030 15.358 1.00 33.26 830 ARG H N 1
ATOM 14505 C CA . ARG H 1 128 ? 8.638 -22.665 15.129 1.00 32.80 830 ARG H CA 1
ATOM 14506 C C . ARG H 1 128 ? 8.651 -22.310 13.617 1.00 34.64 830 ARG H C 1
ATOM 14507 O O . ARG H 1 128 ? 7.739 -21.628 13.139 1.00 33.97 830 ARG H O 1
ATOM 14515 N N . GLU H 1 129 ? 9.648 -22.822 12.870 1.00 29.78 831 GLU H N 1
ATOM 14516 C CA . GLU H 1 129 ? 9.787 -22.576 11.432 1.00 29.59 831 GLU H CA 1
ATOM 14517 C C . GLU H 1 129 ? 8.651 -23.196 10.599 1.00 34.64 831 GLU H C 1
ATOM 14518 O O . GLU H 1 129 ? 8.094 -22.500 9.756 1.00 34.51 831 GLU H O 1
ATOM 14524 N N . ILE H 1 130 ? 8.267 -24.467 10.872 1.00 33.22 832 ILE H N 1
ATOM 14525 C CA . ILE H 1 130 ? 7.121 -25.134 10.233 1.00 33.03 832 ILE H CA 1
ATOM 14526 C C . ILE H 1 130 ? 5.874 -24.298 10.564 1.00 35.52 832 ILE H C 1
ATOM 14527 O O . ILE H 1 130 ? 5.105 -24.020 9.656 1.00 36.68 832 ILE H O 1
ATOM 14532 N N . LEU H 1 131 ? 5.694 -23.875 11.841 1.00 30.31 833 LEU H N 1
ATOM 14533 C CA . LEU H 1 131 ? 4.551 -23.057 12.291 1.00 29.70 833 LEU H CA 1
ATOM 14534 C C . LEU H 1 131 ? 4.443 -21.757 11.530 1.00 35.96 833 LEU H C 1
ATOM 14535 O O . LEU H 1 131 ? 3.333 -21.413 11.106 1.00 36.00 833 LEU H O 1
ATOM 14540 N N . ASP H 1 132 ? 5.582 -21.025 11.362 1.00 32.96 834 ASP H N 1
ATOM 14541 C CA . ASP H 1 132 ? 5.604 -19.754 10.615 1.00 32.97 834 ASP H CA 1
ATOM 14542 C C . ASP H 1 132 ? 5.171 -19.965 9.156 1.00 35.89 834 ASP H C 1
ATOM 14543 O O . ASP H 1 132 ? 4.371 -19.179 8.653 1.00 36.14 834 ASP H O 1
ATOM 14548 N N . GLY H 1 133 ? 5.729 -20.987 8.496 1.00 29.59 835 GLY H N 1
ATOM 14549 C CA . GLY H 1 133 ? 5.414 -21.306 7.106 1.00 29.00 835 GLY H CA 1
ATOM 14550 C C . GLY H 1 133 ? 3.985 -21.788 6.949 1.00 33.26 835 GLY H C 1
ATOM 14551 O O . GLY H 1 133 ? 3.299 -21.378 6.017 1.00 31.87 835 GLY H O 1
ATOM 14552 N N . LEU H 1 134 ? 3.508 -22.636 7.879 1.00 31.87 836 LEU H N 1
ATOM 14553 C CA . LEU H 1 134 ? 2.124 -23.150 7.886 1.00 32.73 836 LEU H CA 1
ATOM 14554 C C . LEU H 1 134 ? 1.139 -21.997 8.134 1.00 37.37 836 LEU H C 1
ATOM 14555 O O . LEU H 1 134 ? 0.201 -21.852 7.354 1.00 38.86 836 LEU H O 1
ATOM 14560 N N . ALA H 1 135 ? 1.401 -21.119 9.146 1.00 32.36 837 ALA H N 1
ATOM 14561 C CA . ALA H 1 135 ? 0.571 -19.947 9.451 1.00 32.02 837 ALA H CA 1
ATOM 14562 C C . ALA H 1 135 ? 0.467 -19.017 8.244 1.00 36.23 837 ALA H C 1
ATOM 14563 O O . ALA H 1 135 ? -0.577 -18.426 8.010 1.00 36.79 837 ALA H O 1
ATOM 14565 N N . TYR H 1 136 ? 1.528 -18.945 7.443 1.00 32.04 838 TYR H N 1
ATOM 14566 C CA . TYR H 1 136 ? 1.534 -18.139 6.237 1.00 30.20 838 TYR H CA 1
ATOM 14567 C C . TYR H 1 136 ? 0.630 -18.790 5.202 1.00 34.11 838 TYR H C 1
ATOM 14568 O O . TYR H 1 136 ? -0.201 -18.100 4.632 1.00 35.14 838 TYR H O 1
ATOM 14577 N N . ILE H 1 137 ? 0.768 -20.110 4.976 1.00 30.43 839 ILE H N 1
ATOM 14578 C CA . ILE H 1 137 ? -0.075 -20.844 4.026 1.00 30.30 839 ILE H CA 1
ATOM 14579 C C . ILE H 1 137 ? -1.569 -20.592 4.344 1.00 35.18 839 ILE H C 1
ATOM 14580 O O . ILE H 1 137 ? -2.312 -20.147 3.465 1.00 35.38 839 ILE H O 1
ATOM 14585 N N . HIS H 1 138 ? -1.960 -20.779 5.619 1.00 32.25 840 HIS H N 1
ATOM 14586 C CA . HIS H 1 138 ? -3.319 -20.560 6.120 1.00 32.72 840 HIS H CA 1
ATOM 14587 C C . HIS H 1 138 ? -3.774 -19.107 6.002 1.00 38.38 840 HIS H C 1
ATOM 14588 O O . HIS H 1 138 ? -4.917 -18.869 5.630 1.00 38.71 840 HIS H O 1
ATOM 14595 N N . GLU H 1 139 ? -2.877 -18.140 6.270 1.00 34.46 841 GLU H N 1
ATOM 14596 C CA . GLU H 1 139 ? -3.196 -16.720 6.167 1.00 34.68 841 GLU H CA 1
ATOM 14597 C C . GLU H 1 139 ? -3.586 -16.376 4.739 1.00 41.73 841 GLU H C 1
ATOM 14598 O O . GLU H 1 139 ? -4.522 -15.596 4.531 1.00 42.64 841 GLU H O 1
ATOM 14600 N N . LYS H 1 140 ? -2.892 -16.998 3.756 1.00 38.44 842 LYS H N 1
ATOM 14601 C CA . LYS H 1 140 ? -3.112 -16.811 2.321 1.00 37.92 842 LYS H CA 1
ATOM 14602 C C . LYS H 1 140 ? -4.307 -17.620 1.811 1.00 42.67 842 LYS H C 1
ATOM 14603 O O . LYS H 1 140 ? -4.541 -17.690 0.602 1.00 40.63 842 LYS H O 1
ATOM 14609 N N . GLY H 1 141 ? -5.072 -18.173 2.760 1.00 41.43 843 GLY H N 1
ATOM 14610 C CA . GLY H 1 141 ? -6.293 -18.942 2.526 1.00 41.75 843 GLY H CA 1
ATOM 14611 C C . GLY H 1 141 ? -6.050 -20.264 1.841 1.00 46.17 843 GLY H C 1
ATOM 14612 O O . GLY H 1 141 ? -6.777 -20.624 0.913 1.00 46.43 843 GLY H O 1
ATOM 14613 N N . MET H 1 142 ? -4.993 -20.976 2.270 1.00 41.25 844 MET H N 1
ATOM 14614 C CA . MET H 1 142 ? -4.637 -22.250 1.680 1.00 39.50 844 MET H CA 1
ATOM 14615 C C . MET H 1 142 ? -4.488 -23.318 2.721 1.00 44.03 844 MET H C 1
ATOM 14616 O O . MET H 1 142 ? -4.355 -23.005 3.903 1.00 43.95 844 MET H O 1
ATOM 14621 N N . ILE H 1 143 ? -4.546 -24.584 2.280 1.00 40.89 845 ILE H N 1
ATOM 14622 C CA . ILE H 1 143 ? -4.432 -25.799 3.092 1.00 41.23 845 ILE H CA 1
ATOM 14623 C C . ILE H 1 143 ? -3.397 -26.681 2.392 1.00 45.31 845 ILE H C 1
ATOM 14624 O O . ILE H 1 143 ? -3.382 -26.754 1.151 1.00 44.79 845 ILE H O 1
ATOM 14629 N N . HIS H 1 144 ? -2.546 -27.355 3.185 1.00 41.74 846 HIS H N 1
ATOM 14630 C CA . HIS H 1 144 ? -1.501 -28.233 2.663 1.00 41.96 846 HIS H CA 1
ATOM 14631 C C . HIS H 1 144 ? -2.065 -29.600 2.313 1.00 45.98 846 HIS H C 1
ATOM 14632 O O . HIS H 1 144 ? -1.855 -30.070 1.204 1.00 46.11 846 HIS H O 1
ATOM 14639 N N . ARG H 1 145 ? -2.683 -30.226 3.289 1.00 44.51 847 ARG H N 1
ATOM 14640 C CA . ARG H 1 145 ? -3.306 -31.528 3.202 1.00 45.74 847 ARG H CA 1
ATOM 14641 C C . ARG H 1 145 ? -2.375 -32.728 3.249 1.00 50.18 847 ARG H C 1
ATOM 14642 O O . ARG H 1 145 ? -2.797 -33.793 3.628 1.00 50.01 847 ARG H O 1
ATOM 14644 N N . ASN H 1 146 ? -1.107 -32.530 2.916 1.00 46.69 848 ASN H N 1
ATOM 14645 C CA . ASN H 1 146 ? -0.119 -33.601 2.858 1.00 46.36 848 ASN H CA 1
ATOM 14646 C C . ASN H 1 146 ? 1.153 -33.408 3.659 1.00 46.14 848 ASN H C 1
ATOM 14647 O O . ASN H 1 146 ? 2.189 -33.808 3.233 1.00 45.21 848 ASN H O 1
ATOM 14652 N N . LEU H 1 147 ? 1.045 -32.828 4.833 1.00 39.97 849 LEU H N 1
ATOM 14653 C CA . LEU H 1 147 ? 2.164 -32.535 5.690 1.00 38.06 849 LEU H CA 1
ATOM 14654 C C . LEU H 1 147 ? 2.789 -33.711 6.399 1.00 38.47 849 LEU H C 1
ATOM 14655 O O . LEU H 1 147 ? 2.197 -34.281 7.284 1.00 38.36 849 LEU H O 1
ATOM 14660 N N . LYS H 1 148 ? 3.988 -34.066 5.987 1.00 32.71 850 LYS H N 1
ATOM 14661 C CA . LYS H 1 148 ? 4.762 -35.138 6.587 1.00 31.02 850 LYS H CA 1
ATOM 14662 C C . LYS H 1 148 ? 6.231 -34.814 6.495 1.00 33.27 850 LYS H C 1
ATOM 14663 O O . LYS H 1 148 ? 6.601 -34.030 5.657 1.00 32.72 850 LYS H O 1
ATOM 14669 N N . PRO H 1 149 ? 7.064 -35.425 7.349 1.00 27.81 851 PRO H N 1
ATOM 14670 C CA . PRO H 1 149 ? 8.501 -35.104 7.335 1.00 27.72 851 PRO H CA 1
ATOM 14671 C C . PRO H 1 149 ? 9.202 -35.229 5.975 1.00 31.14 851 PRO H C 1
ATOM 14672 O O . PRO H 1 149 ? 10.091 -34.423 5.705 1.00 30.71 851 PRO H O 1
ATOM 14676 N N . VAL H 1 150 ? 8.756 -36.126 5.091 1.00 28.34 852 VAL H N 1
ATOM 14677 C CA . VAL H 1 150 ? 9.339 -36.218 3.746 1.00 29.38 852 VAL H CA 1
ATOM 14678 C C . VAL H 1 150 ? 8.952 -34.996 2.831 1.00 33.34 852 VAL H C 1
ATOM 14679 O O . VAL H 1 150 ? 9.554 -34.816 1.775 1.00 35.41 852 VAL H O 1
ATOM 14683 N N . ASN H 1 151 ? 7.941 -34.202 3.216 1.00 28.33 853 ASN H N 1
ATOM 14684 C CA . ASN H 1 151 ? 7.446 -33.037 2.462 1.00 28.18 853 ASN H CA 1
ATOM 14685 C C . ASN H 1 151 ? 7.886 -31.700 3.074 1.00 34.54 853 ASN H C 1
ATOM 14686 O O . ASN H 1 151 ? 7.419 -30.643 2.654 1.00 33.64 853 ASN H O 1
ATOM 14691 N N . ILE H 1 152 ? 8.775 -31.762 4.086 1.00 32.03 854 ILE H N 1
ATOM 14692 C CA . ILE H 1 152 ? 9.379 -30.632 4.740 1.00 31.28 854 ILE H CA 1
ATOM 14693 C C . ILE H 1 152 ? 10.835 -30.790 4.472 1.00 36.37 854 ILE H C 1
ATOM 14694 O O . ILE H 1 152 ? 11.368 -31.881 4.572 1.00 39.29 854 ILE H O 1
ATOM 14699 N N . PHE H 1 153 ? 11.462 -29.733 4.027 1.00 32.12 855 PHE H N 1
ATOM 14700 C CA . PHE H 1 153 ? 12.831 -29.736 3.556 1.00 30.63 855 PHE H CA 1
ATOM 14701 C C . PHE H 1 153 ? 13.680 -28.819 4.363 1.00 35.60 855 PHE H C 1
ATOM 14702 O O . PHE H 1 153 ? 13.155 -27.932 5.042 1.00 37.67 855 PHE H O 1
ATOM 14710 N N . LEU H 1 154 ? 14.995 -29.012 4.285 1.00 30.57 856 LEU H N 1
ATOM 14711 C CA . LEU H 1 154 ? 15.946 -28.188 5.010 1.00 30.89 856 LEU H CA 1
ATOM 14712 C C . LEU H 1 154 ? 17.014 -27.628 4.064 1.00 31.13 856 LEU H C 1
ATOM 14713 O O . LEU H 1 154 ? 17.546 -28.359 3.230 1.00 28.13 856 LEU H O 1
ATOM 14718 N N . ASP H 1 155 ? 17.249 -26.322 4.142 1.00 27.70 857 ASP H N 1
ATOM 14719 C CA . ASP H 1 155 ? 18.257 -25.694 3.286 1.00 29.31 857 ASP H CA 1
ATOM 14720 C C . ASP H 1 155 ? 19.634 -25.771 3.967 1.00 37.18 857 ASP H C 1
ATOM 14721 O O . ASP H 1 155 ? 19.745 -26.257 5.101 1.00 37.33 857 ASP H O 1
ATOM 14726 N N . SER H 1 156 ? 20.670 -25.313 3.287 1.00 36.19 858 SER H N 1
ATOM 14727 C CA . SER H 1 156 ? 22.026 -25.334 3.818 1.00 36.62 858 SER H CA 1
ATOM 14728 C C . SER H 1 156 ? 22.214 -24.492 5.112 1.00 41.73 858 SER H C 1
ATOM 14729 O O . SER H 1 156 ? 23.186 -24.713 5.828 1.00 41.20 858 SER H O 1
ATOM 14732 N N . ASP H 1 157 ? 21.293 -23.556 5.417 1.00 38.30 859 ASP H N 1
ATOM 14733 C CA . ASP H 1 157 ? 21.376 -22.731 6.630 1.00 37.78 859 ASP H CA 1
ATOM 14734 C C . ASP H 1 157 ? 20.526 -23.335 7.750 1.00 41.25 859 ASP H C 1
ATOM 14735 O O . ASP H 1 157 ? 20.279 -22.679 8.775 1.00 41.65 859 ASP H O 1
ATOM 14740 N N . ASP H 1 158 ? 20.059 -24.581 7.533 1.00 36.30 860 ASP H N 1
ATOM 14741 C CA . ASP H 1 158 ? 19.228 -25.371 8.438 1.00 35.76 860 ASP H CA 1
ATOM 14742 C C . ASP H 1 158 ? 17.836 -24.757 8.649 1.00 40.36 860 ASP H C 1
ATOM 14743 O O . ASP H 1 158 ? 17.231 -24.934 9.717 1.00 41.02 860 ASP H O 1
ATOM 14748 N N . HIS H 1 159 ? 17.315 -24.049 7.628 1.00 35.58 861 HIS H N 1
ATOM 14749 C CA . HIS H 1 159 ? 15.974 -23.493 7.719 1.00 35.88 861 HIS H CA 1
ATOM 14750 C C . HIS H 1 159 ? 14.976 -24.406 7.046 1.00 36.50 861 HIS H C 1
ATOM 14751 O O . HIS H 1 159 ? 15.307 -25.009 6.024 1.00 35.91 861 HIS H O 1
ATOM 14758 N N . VAL H 1 160 ? 13.774 -24.550 7.656 1.00 31.17 862 VAL H N 1
ATOM 14759 C CA . VAL H 1 160 ? 12.636 -25.355 7.183 1.00 30.31 862 VAL H CA 1
ATOM 14760 C C . VAL H 1 160 ? 12.091 -24.724 5.873 1.00 36.03 862 VAL H C 1
ATOM 14761 O O . VAL H 1 160 ? 11.955 -23.509 5.789 1.00 38.45 862 VAL H O 1
ATOM 14765 N N . LYS H 1 161 ? 11.776 -25.538 4.872 1.00 31.94 863 LYS H N 1
ATOM 14766 C CA . LYS H 1 161 ? 11.122 -25.123 3.615 1.00 30.48 863 LYS H CA 1
ATOM 14767 C C . LYS H 1 161 ? 10.002 -26.174 3.371 1.00 34.86 863 LYS H C 1
ATOM 14768 O O . LYS H 1 161 ? 10.298 -27.282 2.939 1.00 33.30 863 LYS H O 1
ATOM 14774 N N . ILE H 1 162 ? 8.738 -25.844 3.697 1.00 32.98 864 ILE H N 1
ATOM 14775 C CA . ILE H 1 162 ? 7.610 -26.755 3.509 1.00 32.84 864 ILE H CA 1
ATOM 14776 C C . ILE H 1 162 ? 7.295 -26.877 2.020 1.00 36.74 864 ILE H C 1
ATOM 14777 O O . ILE H 1 162 ? 7.200 -25.866 1.326 1.00 35.14 864 ILE H O 1
ATOM 14782 N N . GLY H 1 163 ? 7.119 -28.116 1.554 1.00 35.74 865 GLY H N 1
ATOM 14783 C CA . GLY H 1 163 ? 6.695 -28.418 0.192 1.00 36.03 865 GLY H CA 1
ATOM 14784 C C . GLY H 1 163 ? 5.392 -27.688 -0.066 1.00 43.46 865 GLY H C 1
ATOM 14785 O O . GLY H 1 163 ? 4.499 -27.676 0.788 1.00 42.72 865 GLY H O 1
ATOM 14786 N N . ASP H 1 164 ? 5.324 -26.969 -1.183 1.00 41.91 866 ASP H N 1
ATOM 14787 C CA . ASP H 1 164 ? 4.166 -26.157 -1.506 1.00 42.52 866 ASP H CA 1
ATOM 14788 C C . ASP H 1 164 ? 3.547 -26.490 -2.881 1.00 48.16 866 ASP H C 1
ATOM 14789 O O . ASP H 1 164 ? 2.765 -25.696 -3.402 1.00 45.87 866 ASP H O 1
ATOM 14794 N N . PHE H 1 165 ? 3.884 -27.659 -3.459 1.00 47.57 867 PHE H N 1
ATOM 14795 C CA . PHE H 1 165 ? 3.228 -28.081 -4.693 1.00 49.15 867 PHE H CA 1
ATOM 14796 C C . PHE H 1 165 ? 2.256 -29.228 -4.381 1.00 53.78 867 PHE H C 1
ATOM 14797 O O . PHE H 1 165 ? 2.684 -30.325 -4.019 1.00 54.60 867 PHE H O 1
ATOM 14805 N N . GLY H 1 166 ? 0.965 -28.922 -4.508 1.00 48.94 868 GLY H N 1
ATOM 14806 C CA . GLY H 1 166 ? -0.165 -29.809 -4.242 1.00 47.53 868 GLY H CA 1
ATOM 14807 C C . GLY H 1 166 ? -1.138 -29.159 -3.279 1.00 49.20 868 GLY H C 1
ATOM 14808 O O . GLY H 1 166 ? -1.942 -29.839 -2.644 1.00 49.68 868 GLY H O 1
ATOM 14809 N N . LEU H 1 167 ? -1.037 -27.832 -3.139 1.00 43.45 869 LEU H N 1
ATOM 14810 C CA . LEU H 1 167 ? -1.806 -26.986 -2.226 1.00 42.38 869 LEU H CA 1
ATOM 14811 C C . LEU H 1 167 ? -3.260 -26.889 -2.638 1.00 44.50 869 LEU H C 1
ATOM 14812 O O . LEU H 1 167 ? -3.573 -27.111 -3.796 1.00 45.52 869 LEU H O 1
ATOM 14817 N N . ALA H 1 168 ? -4.138 -26.551 -1.699 1.00 40.03 870 ALA H N 1
ATOM 14818 C CA . ALA H 1 168 ? -5.578 -26.425 -1.931 1.00 40.06 870 ALA H CA 1
ATOM 14819 C C . ALA H 1 168 ? -6.109 -25.127 -1.303 1.00 45.45 870 ALA H C 1
ATOM 14820 O O . ALA H 1 168 ? -5.458 -24.593 -0.419 1.00 44.98 870 ALA H O 1
ATOM 14822 N N . THR H 1 169 ? -7.283 -24.629 -1.730 1.00 45.09 871 THR H N 1
ATOM 14823 C CA . THR H 1 169 ? -7.922 -23.414 -1.158 1.00 46.29 871 THR H CA 1
ATOM 14824 C C . THR H 1 169 ? -9.130 -23.741 -0.230 1.00 53.88 871 THR H C 1
ATOM 14825 O O . THR H 1 169 ? -9.432 -24.914 -0.016 1.00 53.23 871 THR H O 1
ATOM 14829 N N . ASP H 1 170 ? -9.837 -22.688 0.282 1.00 54.94 872 ASP H N 1
ATOM 14830 C CA . ASP H 1 170 ? -11.060 -22.747 1.125 1.00 55.52 872 ASP H CA 1
ATOM 14831 C C . ASP H 1 170 ? -11.896 -21.447 1.040 1.00 63.26 872 ASP H C 1
ATOM 14832 O O . ASP H 1 170 ? -13.097 -21.453 1.354 1.00 64.61 872 ASP H O 1
ATOM 14837 N N . HIS H 1 171 ? -11.239 -20.331 0.652 1.00 60.48 873 HIS H N 1
ATOM 14838 C CA . HIS H 1 171 ? -11.817 -18.994 0.470 1.00 85.96 873 HIS H CA 1
ATOM 14839 C C . HIS H 1 171 ? -11.028 -18.285 -0.626 1.00 112.13 873 HIS H C 1
ATOM 14840 O O . HIS H 1 171 ? -11.593 -17.522 -1.402 1.00 77.73 873 HIS H O 1
ATOM 14847 N N . ASP H 1 191 ? 14.433 -47.221 2.459 1.00 66.13 893 ASP H N 1
ATOM 14848 C CA . ASP H 1 191 ? 14.734 -47.938 3.697 1.00 66.10 893 ASP H CA 1
ATOM 14849 C C . ASP H 1 191 ? 14.459 -49.455 3.560 1.00 70.21 893 ASP H C 1
ATOM 14850 O O . ASP H 1 191 ? 13.297 -49.850 3.411 1.00 69.89 893 ASP H O 1
ATOM 14855 N N . PRO H 1 192 ? 15.519 -50.311 3.573 1.00 66.08 894 PRO H N 1
ATOM 14856 C CA . PRO H 1 192 ? 15.304 -51.766 3.440 1.00 65.56 894 PRO H CA 1
ATOM 14857 C C . PRO H 1 192 ? 14.564 -52.344 4.636 1.00 68.41 894 PRO H C 1
ATOM 14858 O O . PRO H 1 192 ? 13.823 -53.312 4.478 1.00 67.71 894 PRO H O 1
ATOM 14862 N N . SER H 1 193 ? 14.763 -51.737 5.829 1.00 65.45 895 SER H N 1
ATOM 14863 C CA . SER H 1 193 ? 14.027 -52.052 7.056 1.00 65.21 895 SER H CA 1
ATOM 14864 C C . SER H 1 193 ? 12.930 -51.001 7.011 1.00 68.64 895 SER H C 1
ATOM 14865 O O . SER H 1 193 ? 13.248 -49.803 7.037 1.00 70.54 895 SER H O 1
ATOM 14868 N N . GLY H 1 194 ? 11.690 -51.434 6.773 1.00 61.43 896 GLY H N 1
ATOM 14869 C CA . GLY H 1 194 ? 10.542 -50.541 6.607 1.00 59.32 896 GLY H CA 1
ATOM 14870 C C . GLY H 1 194 ? 10.134 -49.808 7.868 1.00 59.16 896 GLY H C 1
ATOM 14871 O O . GLY H 1 194 ? 8.985 -49.914 8.302 1.00 58.95 896 GLY H O 1
ATOM 14872 N N . HIS H 1 195 ? 11.067 -49.025 8.444 1.00 52.22 897 HIS H N 1
ATOM 14873 C CA . HIS H 1 195 ? 10.884 -48.281 9.683 1.00 50.40 897 HIS H CA 1
ATOM 14874 C C . HIS H 1 195 ? 9.802 -47.204 9.574 1.00 50.46 897 HIS H C 1
ATOM 14875 O O . HIS H 1 195 ? 9.165 -46.890 10.578 1.00 50.26 897 HIS H O 1
ATOM 14882 N N . LEU H 1 196 ? 9.550 -46.705 8.350 1.00 44.57 898 LEU H N 1
ATOM 14883 C CA . LEU H 1 196 ? 8.520 -45.702 8.054 1.00 43.31 898 LEU H CA 1
ATOM 14884 C C . LEU H 1 196 ? 7.131 -46.319 7.837 1.00 46.68 898 LEU H C 1
ATOM 14885 O O . LEU H 1 196 ? 6.142 -45.578 7.837 1.00 46.28 898 LEU H O 1
ATOM 14890 N N . THR H 1 197 ? 7.053 -47.684 7.723 1.00 42.88 899 THR H N 1
ATOM 14891 C CA . THR H 1 197 ? 5.831 -48.505 7.586 1.00 41.78 899 THR H CA 1
ATOM 14892 C C . THR H 1 197 ? 4.934 -48.150 6.392 1.00 46.71 899 THR H C 1
ATOM 14893 O O . THR H 1 197 ? 3.719 -48.295 6.489 1.00 45.62 899 THR H O 1
ATOM 14895 N N . GLY H 1 198 ? 5.550 -47.734 5.282 1.00 45.71 900 GLY H N 1
ATOM 14896 C CA . GLY H 1 198 ? 4.893 -47.387 4.022 1.00 47.53 900 GLY H CA 1
ATOM 14897 C C . GLY H 1 198 ? 3.592 -46.597 4.083 1.00 56.32 900 GLY H C 1
ATOM 14898 O O . GLY H 1 198 ? 3.559 -45.476 4.603 1.00 56.66 900 GLY H O 1
ATOM 14899 N N . MET H 1 199 ? 2.518 -47.171 3.502 1.00 55.44 901 MET H N 1
ATOM 14900 C CA . MET H 1 199 ? 1.184 -46.573 3.438 1.00 56.62 901 MET H CA 1
ATOM 14901 C C . MET H 1 199 ? 0.580 -46.376 4.812 1.00 58.63 901 MET H C 1
ATOM 14902 O O . MET H 1 199 ? 0.010 -45.310 5.055 1.00 58.17 901 MET H O 1
ATOM 14907 N N . VAL H 1 200 ? 0.717 -47.379 5.717 1.00 53.94 902 VAL H N 1
ATOM 14908 C CA . VAL H 1 200 ? 0.202 -47.281 7.089 1.00 53.28 902 VAL H CA 1
ATOM 14909 C C . VAL H 1 200 ? 0.932 -46.154 7.802 1.00 56.61 902 VAL H C 1
ATOM 14910 O O . VAL H 1 200 ? 0.279 -45.314 8.415 1.00 57.88 902 VAL H O 1
ATOM 14914 N N . GLY H 1 201 ? 2.254 -46.101 7.639 1.00 51.74 903 GLY H N 1
ATOM 14915 C CA . GLY H 1 201 ? 3.107 -45.052 8.187 1.00 50.95 903 GLY H CA 1
ATOM 14916 C C . GLY H 1 201 ? 2.771 -43.665 7.660 1.00 53.19 903 GLY H C 1
ATOM 14917 O O . GLY H 1 201 ? 2.802 -42.693 8.417 1.00 53.67 903 GLY H O 1
ATOM 14918 N N . THR H 1 202 ? 2.417 -43.564 6.363 1.00 47.63 904 THR H N 1
ATOM 14919 C CA . THR H 1 202 ? 2.012 -42.293 5.753 1.00 46.90 904 THR H CA 1
ATOM 14920 C C . THR H 1 202 ? 0.578 -41.886 6.228 1.00 51.27 904 THR H C 1
ATOM 14921 O O . THR H 1 202 ? 0.240 -40.693 6.232 1.00 51.63 904 THR H O 1
ATOM 14923 N N . ALA H 1 203 ? -0.244 -42.886 6.645 1.00 45.66 905 ALA H N 1
ATOM 14924 C CA . ALA H 1 203 ? -1.613 -42.690 7.122 1.00 44.03 905 ALA H CA 1
ATOM 14925 C C . ALA H 1 203 ? -1.690 -42.207 8.583 1.00 46.97 905 ALA H C 1
ATOM 14926 O O . ALA H 1 203 ? -2.711 -41.636 8.976 1.00 47.87 905 ALA H O 1
ATOM 14928 N N . LEU H 1 204 ? -0.617 -42.400 9.375 1.00 41.10 906 LEU H N 1
ATOM 14929 C CA . LEU H 1 204 ? -0.606 -41.997 10.786 1.00 39.78 906 LEU H CA 1
ATOM 14930 C C . LEU H 1 204 ? -0.482 -40.471 11.015 1.00 41.30 906 LEU H C 1
ATOM 14931 O O . LEU H 1 204 ? -0.528 -40.026 12.170 1.00 40.76 906 LEU H O 1
ATOM 14936 N N . TYR H 1 205 ? -0.348 -39.675 9.919 1.00 35.19 907 TYR H N 1
ATOM 14937 C CA . TYR H 1 205 ? -0.312 -38.197 9.934 1.00 34.02 907 TYR H CA 1
ATOM 14938 C C . TYR H 1 205 ? -1.698 -37.627 9.635 1.00 40.08 907 TYR H C 1
ATOM 14939 O O . TYR H 1 205 ? -1.943 -36.439 9.868 1.00 39.33 907 TYR H O 1
ATOM 14948 N N . VAL H 1 206 ? -2.587 -38.467 9.073 1.00 38.68 908 VAL H N 1
ATOM 14949 C CA . VAL H 1 206 ? -3.932 -38.072 8.652 1.00 40.06 908 VAL H CA 1
ATOM 14950 C C . VAL H 1 206 ? -4.856 -37.874 9.847 1.00 46.39 908 VAL H C 1
ATOM 14951 O O . VAL H 1 206 ? -4.917 -38.723 10.738 1.00 46.06 908 VAL H O 1
ATOM 14955 N N . SER H 1 207 ? -5.524 -36.713 9.880 1.00 46.15 909 SER H N 1
ATOM 14956 C CA . SER H 1 207 ? -6.460 -36.316 10.932 1.00 48.51 909 SER H CA 1
ATOM 14957 C C . SER H 1 207 ? -7.693 -37.264 11.046 1.00 55.42 909 SER H C 1
ATOM 14958 O O . SER H 1 207 ? -8.189 -37.723 10.011 1.00 54.80 909 SER H O 1
ATOM 14961 N N . PRO H 1 208 ? -8.209 -37.541 12.275 1.00 54.68 910 PRO H N 1
ATOM 14962 C CA . PRO H 1 208 ? -9.375 -38.451 12.413 1.00 55.35 910 PRO H CA 1
ATOM 14963 C C . PRO H 1 208 ? -10.640 -38.048 11.647 1.00 59.97 910 PRO H C 1
ATOM 14964 O O . PRO H 1 208 ? -11.405 -38.928 11.254 1.00 59.94 910 PRO H O 1
ATOM 14968 N N . GLU H 1 209 ? -10.827 -36.731 11.398 1.00 56.54 911 GLU H N 1
ATOM 14969 C CA . GLU H 1 209 ? -11.946 -36.151 10.651 1.00 55.76 911 GLU H CA 1
ATOM 14970 C C . GLU H 1 209 ? -11.868 -36.417 9.135 1.00 59.43 911 GLU H C 1
ATOM 14971 O O . GLU H 1 209 ? -12.834 -36.135 8.435 1.00 59.25 911 GLU H O 1
ATOM 14977 N N . VAL H 1 210 ? -10.726 -36.926 8.626 1.00 55.65 912 VAL H N 1
ATOM 14978 C CA . VAL H 1 210 ? -10.548 -37.214 7.200 1.00 63.09 912 VAL H CA 1
ATOM 14979 C C . VAL H 1 210 ? -10.947 -38.658 6.892 1.00 103.40 912 VAL H C 1
ATOM 14980 O O . VAL H 1 210 ? -11.801 -38.885 6.036 1.00 77.04 912 VAL H O 1
ATOM 14984 N N . LYS H 1 215 ? -7.479 -25.266 -6.047 1.00 56.84 917 LYS H N 1
ATOM 14985 C CA . LYS H 1 215 ? -8.784 -25.933 -5.956 1.00 56.56 917 LYS H CA 1
ATOM 14986 C C . LYS H 1 215 ? -9.165 -26.228 -4.504 1.00 59.32 917 LYS H C 1
ATOM 14987 O O . LYS H 1 215 ? -8.284 -26.406 -3.682 1.00 59.26 917 LYS H O 1
ATOM 14993 N N . SER H 1 216 ? -10.471 -26.250 -4.190 1.00 55.03 918 SER H N 1
ATOM 14994 C CA . SER H 1 216 ? -11.031 -26.430 -2.845 1.00 54.84 918 SER H CA 1
ATOM 14995 C C . SER H 1 216 ? -10.788 -27.833 -2.213 1.00 59.27 918 SER H C 1
ATOM 14996 O O . SER H 1 216 ? -10.405 -28.752 -2.943 1.00 58.85 918 SER H O 1
ATOM 14999 N N . ALA H 1 217 ? -10.974 -27.987 -0.851 1.00 56.19 919 ALA H N 1
ATOM 15000 C CA . ALA H 1 217 ? -10.664 -29.243 -0.131 1.00 56.61 919 ALA H CA 1
ATOM 15001 C C . ALA H 1 217 ? -11.557 -29.629 1.085 1.00 63.36 919 ALA H C 1
ATOM 15002 O O . ALA H 1 217 ? -12.641 -30.201 0.913 1.00 61.55 919 ALA H O 1
ATOM 15004 N N . TYR H 1 218 ? -10.978 -29.446 2.320 1.00 61.22 920 TYR H N 1
ATOM 15005 C CA . TYR H 1 218 ? -11.516 -29.713 3.661 1.00 59.99 920 TYR H CA 1
ATOM 15006 C C . TYR H 1 218 ? -11.108 -28.544 4.612 1.00 62.88 920 TYR H C 1
ATOM 15007 O O . TYR H 1 218 ? -11.474 -27.407 4.311 1.00 63.93 920 TYR H O 1
ATOM 15009 N N . ASN H 1 219 ? -10.345 -28.791 5.717 1.00 56.70 921 ASN H N 1
ATOM 15010 C CA . ASN H 1 219 ? -10.007 -27.728 6.685 1.00 54.68 921 ASN H CA 1
ATOM 15011 C C . ASN H 1 219 ? -8.514 -27.491 6.984 1.00 55.15 921 ASN H C 1
ATOM 15012 O O . ASN H 1 219 ? -7.691 -28.378 6.786 1.00 53.59 921 ASN H O 1
ATOM 15017 N N . GLN H 1 220 ? -8.182 -26.272 7.487 1.00 51.00 922 GLN H N 1
ATOM 15018 C CA . GLN H 1 220 ? -6.820 -25.858 7.872 1.00 50.07 922 GLN H CA 1
ATOM 15019 C C . GLN H 1 220 ? -6.333 -26.542 9.164 1.00 51.70 922 GLN H C 1
ATOM 15020 O O . GLN H 1 220 ? -5.121 -26.594 9.392 1.00 51.58 922 GLN H O 1
ATOM 15026 N N . LYS H 1 221 ? -7.279 -27.041 10.013 1.00 44.45 923 LYS H N 1
ATOM 15027 C CA . LYS H 1 221 ? -6.992 -27.726 11.279 1.00 42.11 923 LYS H CA 1
ATOM 15028 C C . LYS H 1 221 ? -6.494 -29.136 11.022 1.00 44.67 923 LYS H C 1
ATOM 15029 O O . LYS H 1 221 ? -5.989 -29.793 11.935 1.00 43.35 923 LYS H O 1
ATOM 15035 N N . VAL H 1 222 ? -6.600 -29.588 9.764 1.00 42.13 924 VAL H N 1
ATOM 15036 C CA . VAL H 1 222 ? -6.100 -30.886 9.287 1.00 42.71 924 VAL H CA 1
ATOM 15037 C C . VAL H 1 222 ? -4.566 -30.857 9.408 1.00 44.03 924 VAL H C 1
ATOM 15038 O O . VAL H 1 222 ? -3.982 -31.834 9.858 1.00 45.50 924 VAL H O 1
ATOM 15042 N N . ASP H 1 223 ? -3.929 -29.706 9.040 1.00 37.31 925 ASP H N 1
ATOM 15043 C CA . ASP H 1 223 ? -2.478 -29.492 9.060 1.00 35.08 925 ASP H CA 1
ATOM 15044 C C . ASP H 1 223 ? -1.927 -29.388 10.469 1.00 38.39 925 ASP H C 1
ATOM 15045 O O . ASP H 1 223 ? -0.786 -29.746 10.722 1.00 40.01 925 ASP H O 1
ATOM 15050 N N . LEU H 1 224 ? -2.740 -28.942 11.387 1.00 35.00 926 LEU H N 1
ATOM 15051 C CA . LEU H 1 224 ? -2.339 -28.799 12.777 1.00 35.45 926 LEU H CA 1
ATOM 15052 C C . LEU H 1 224 ? -2.287 -30.166 13.486 1.00 37.07 926 LEU H C 1
ATOM 15053 O O . LEU H 1 224 ? -1.357 -30.389 14.268 1.00 36.59 926 LEU H O 1
ATOM 15058 N N . PHE H 1 225 ? -3.154 -31.131 13.077 1.00 31.92 927 PHE H N 1
ATOM 15059 C CA . PHE H 1 225 ? -3.098 -32.497 13.581 1.00 31.35 927 PHE H CA 1
ATOM 15060 C C . PHE H 1 225 ? -1.783 -33.150 13.130 1.00 36.85 927 PHE H C 1
ATOM 15061 O O . PHE H 1 225 ? -1.035 -33.638 13.979 1.00 37.53 927 PHE H O 1
ATOM 15069 N N . SER H 1 226 ? -1.502 -33.164 11.790 1.00 32.74 928 SER H N 1
ATOM 15070 C CA . SER H 1 226 ? -0.279 -33.758 11.231 1.00 31.58 928 SER H CA 1
ATOM 15071 C C . SER H 1 226 ? 0.959 -33.209 11.919 1.00 33.65 928 SER H C 1
ATOM 15072 O O . SER H 1 226 ? 1.847 -33.985 12.251 1.00 35.35 928 SER H O 1
ATOM 15075 N N . LEU H 1 227 ? 1.006 -31.894 12.151 1.00 30.28 929 LEU H N 1
ATOM 15076 C CA . LEU H 1 227 ? 2.092 -31.160 12.832 1.00 31.30 929 LEU H CA 1
ATOM 15077 C C . LEU H 1 227 ? 2.355 -31.685 14.261 1.00 37.97 929 LEU H C 1
ATOM 15078 O O . LEU H 1 227 ? 3.511 -31.747 14.674 1.00 40.10 929 LEU H O 1
ATOM 15083 N N . GLY H 1 228 ? 1.304 -32.127 14.954 1.00 34.66 930 GLY H N 1
ATOM 15084 C CA . GLY H 1 228 ? 1.401 -32.722 16.281 1.00 35.35 930 GLY H CA 1
ATOM 15085 C C . GLY H 1 228 ? 2.151 -34.040 16.257 1.00 40.32 930 GLY H C 1
ATOM 15086 O O . GLY H 1 228 ? 2.944 -34.316 17.155 1.00 40.61 930 GLY H O 1
ATOM 15087 N N . ILE H 1 229 ? 1.926 -34.853 15.204 1.00 37.65 931 ILE H N 1
ATOM 15088 C CA . ILE H 1 229 ? 2.612 -36.142 14.984 1.00 36.66 931 ILE H CA 1
ATOM 15089 C C . ILE H 1 229 ? 4.072 -35.872 14.655 1.00 37.58 931 ILE H C 1
ATOM 15090 O O . ILE H 1 229 ? 4.957 -36.512 15.213 1.00 37.78 931 ILE H O 1
ATOM 15095 N N . ILE H 1 230 ? 4.311 -34.893 13.778 1.00 33.44 932 ILE H N 1
ATOM 15096 C CA . ILE H 1 230 ? 5.647 -34.462 13.323 1.00 31.93 932 ILE H CA 1
ATOM 15097 C C . ILE H 1 230 ? 6.470 -33.948 14.499 1.00 37.48 932 ILE H C 1
ATOM 15098 O O . ILE H 1 230 ? 7.605 -34.369 14.667 1.00 38.94 932 ILE H O 1
ATOM 15103 N N . PHE H 1 231 ? 5.890 -33.064 15.327 1.00 34.70 933 PHE H N 1
ATOM 15104 C CA . PHE H 1 231 ? 6.592 -32.545 16.496 1.00 34.61 933 PHE H CA 1
ATOM 15105 C C . PHE H 1 231 ? 6.900 -33.661 17.504 1.00 38.05 933 PHE H C 1
ATOM 15106 O O . PHE H 1 231 ? 7.972 -33.634 18.091 1.00 37.14 933 PHE H O 1
ATOM 15114 N N . PHE H 1 232 ? 6.020 -34.688 17.623 1.00 35.58 934 PHE H N 1
ATOM 15115 C CA . PHE H 1 232 ? 6.278 -35.866 18.472 1.00 35.67 934 PHE H CA 1
ATOM 15116 C C . PHE H 1 232 ? 7.529 -36.595 17.974 1.00 38.11 934 PHE H C 1
ATOM 15117 O O . PHE H 1 232 ? 8.401 -36.915 18.775 1.00 38.38 934 PHE H O 1
ATOM 15125 N N . GLU H 1 233 ? 7.600 -36.875 16.656 1.00 34.46 935 GLU H N 1
ATOM 15126 C CA . GLU H 1 233 ? 8.729 -37.577 16.004 1.00 33.64 935 GLU H CA 1
ATOM 15127 C C . GLU H 1 233 ? 10.035 -36.790 16.133 1.00 37.07 935 GLU H C 1
ATOM 15128 O O . GLU H 1 233 ? 11.102 -37.357 16.381 1.00 36.59 935 GLU H O 1
ATOM 15134 N N . MET H 1 234 ? 9.933 -35.470 15.972 1.00 32.29 936 MET H N 1
ATOM 15135 C CA . MET H 1 234 ? 11.038 -34.535 16.144 1.00 32.02 936 MET H CA 1
ATOM 15136 C C . MET H 1 234 ? 11.519 -34.613 17.635 1.00 35.89 936 MET H C 1
ATOM 15137 O O . MET H 1 234 ? 12.677 -34.353 17.904 1.00 33.52 936 MET H O 1
ATOM 15142 N N . SER H 1 235 ? 10.612 -34.948 18.579 1.00 36.48 937 SER H N 1
ATOM 15143 C CA . SER H 1 235 ? 10.871 -35.005 20.041 1.00 38.33 937 SER H CA 1
ATOM 15144 C C . SER H 1 235 ? 11.196 -36.396 20.606 1.00 45.20 937 SER H C 1
ATOM 15145 O O . SER H 1 235 ? 11.567 -36.514 21.775 1.00 46.34 937 SER H O 1
ATOM 15148 N N . TYR H 1 236 ? 11.047 -37.433 19.790 1.00 41.66 938 TYR H N 1
ATOM 15149 C CA . TYR H 1 236 ? 11.288 -38.816 20.163 1.00 40.95 938 TYR H CA 1
ATOM 15150 C C . TYR H 1 236 ? 12.472 -39.394 19.367 1.00 43.48 938 TYR H C 1
ATOM 15151 O O . TYR H 1 236 ? 12.839 -38.869 18.313 1.00 40.96 938 TYR H O 1
ATOM 15160 N N . HIS H 1 237 ? 13.064 -40.477 19.875 1.00 41.56 939 HIS H N 1
ATOM 15161 C CA . HIS H 1 237 ? 14.183 -41.146 19.205 1.00 41.49 939 HIS H CA 1
ATOM 15162 C C . HIS H 1 237 ? 13.751 -41.777 17.832 1.00 45.48 939 HIS H C 1
ATOM 15163 O O . HIS H 1 237 ? 12.566 -42.091 17.672 1.00 43.26 939 HIS H O 1
ATOM 15170 N N . PRO H 1 238 ? 14.661 -41.990 16.842 1.00 43.05 940 PRO H N 1
ATOM 15171 C CA . PRO H 1 238 ? 14.224 -42.672 15.604 1.00 43.64 940 PRO H CA 1
ATOM 15172 C C . PRO H 1 238 ? 13.623 -44.049 15.917 1.00 51.51 940 PRO H C 1
ATOM 15173 O O . PRO H 1 238 ? 14.075 -44.736 16.830 1.00 51.66 940 PRO H O 1
ATOM 15177 N N . MET H 1 239 ? 12.547 -44.399 15.221 1.00 50.53 941 MET H N 1
ATOM 15178 C CA . MET H 1 239 ? 11.854 -45.668 15.394 1.00 51.24 941 MET H CA 1
ATOM 15179 C C . MET H 1 239 ? 12.410 -46.574 14.311 1.00 53.17 941 MET H C 1
ATOM 15180 O O . MET H 1 239 ? 12.411 -46.178 13.148 1.00 53.04 941 MET H O 1
ATOM 15185 N N . VAL H 1 240 ? 13.033 -47.708 14.708 1.00 48.07 942 VAL H N 1
ATOM 15186 C CA . VAL H 1 240 ? 13.796 -48.584 13.802 1.00 47.79 942 VAL H CA 1
ATOM 15187 C C . VAL H 1 240 ? 12.983 -49.725 13.138 1.00 53.53 942 VAL H C 1
ATOM 15188 O O . VAL H 1 240 ? 13.561 -50.462 12.327 1.00 54.00 942 VAL H O 1
ATOM 15192 N N . THR H 1 241 ? 11.687 -49.889 13.464 1.00 48.84 943 THR H N 1
ATOM 15193 C CA . THR H 1 241 ? 10.866 -50.939 12.833 1.00 48.32 943 THR H CA 1
ATOM 15194 C C . THR H 1 241 ? 9.468 -50.407 12.557 1.00 52.59 943 THR H C 1
ATOM 15195 O O . THR H 1 241 ? 9.010 -49.520 13.287 1.00 53.88 943 THR H O 1
ATOM 15199 N N . ALA H 1 242 ? 8.773 -50.953 11.528 1.00 47.70 944 ALA H N 1
ATOM 15200 C CA . ALA H 1 242 ? 7.390 -50.578 11.208 1.00 46.62 944 ALA H CA 1
ATOM 15201 C C . ALA H 1 242 ? 6.505 -50.738 12.446 1.00 53.16 944 ALA H C 1
ATOM 15202 O O . ALA H 1 242 ? 5.812 -49.796 12.804 1.00 52.69 944 ALA H O 1
ATOM 15204 N N . SER H 1 243 ? 6.584 -51.907 13.127 1.00 52.33 945 SER H N 1
ATOM 15205 C CA . SER H 1 243 ? 5.827 -52.268 14.343 1.00 53.03 945 SER H CA 1
ATOM 15206 C C . SER H 1 243 ? 5.976 -51.245 15.458 1.00 55.90 945 SER H C 1
ATOM 15207 O O . SER H 1 243 ? 4.967 -50.792 15.984 1.00 56.04 945 SER H O 1
ATOM 15210 N N . GLU H 1 244 ? 7.226 -50.847 15.775 1.00 52.08 946 GLU H N 1
ATOM 15211 C CA . GLU H 1 244 ? 7.561 -49.826 16.775 1.00 51.40 946 GLU H CA 1
ATOM 15212 C C . GLU H 1 244 ? 6.824 -48.532 16.424 1.00 54.90 946 GLU H C 1
ATOM 15213 O O . GLU H 1 244 ? 6.112 -47.966 17.260 1.00 54.58 946 GLU H O 1
ATOM 15219 N N . ARG H 1 245 ? 6.974 -48.096 15.168 1.00 49.78 947 ARG H N 1
ATOM 15220 C CA . ARG H 1 245 ? 6.348 -46.884 14.680 1.00 48.80 947 ARG H CA 1
ATOM 15221 C C . ARG H 1 245 ? 4.812 -46.932 14.755 1.00 53.22 947 ARG H C 1
ATOM 15222 O O . ARG H 1 245 ? 4.224 -46.010 15.323 1.00 53.17 947 ARG H O 1
ATOM 15230 N N . ILE H 1 246 ? 4.171 -48.001 14.200 1.00 49.59 948 ILE H N 1
ATOM 15231 C CA . ILE H 1 246 ? 2.705 -48.202 14.204 1.00 49.06 948 ILE H CA 1
ATOM 15232 C C . ILE H 1 246 ? 2.197 -48.182 15.649 1.00 55.17 948 ILE H C 1
ATOM 15233 O O . ILE H 1 246 ? 1.253 -47.454 15.946 1.00 54.40 948 ILE H O 1
ATOM 15238 N N . PHE H 1 247 ? 2.843 -48.957 16.542 1.00 54.12 949 PHE H N 1
ATOM 15239 C CA . PHE H 1 247 ? 2.447 -49.052 17.949 1.00 55.46 949 PHE H CA 1
ATOM 15240 C C . PHE H 1 247 ? 2.499 -47.707 18.671 1.00 59.40 949 PHE H C 1
ATOM 15241 O O . PHE H 1 247 ? 1.477 -47.277 19.204 1.00 59.21 949 PHE H O 1
ATOM 15249 N N . VAL H 1 248 ? 3.682 -47.050 18.667 1.00 55.75 950 VAL H N 1
ATOM 15250 C CA . VAL H 1 248 ? 3.948 -45.752 19.292 1.00 54.49 950 VAL H CA 1
ATOM 15251 C C . VAL H 1 248 ? 2.979 -44.681 18.783 1.00 57.35 950 VAL H C 1
ATOM 15252 O O . VAL H 1 248 ? 2.350 -44.002 19.599 1.00 57.02 950 VAL H O 1
ATOM 15256 N N . LEU H 1 249 ? 2.825 -44.565 17.449 1.00 52.92 951 LEU H N 1
ATOM 15257 C CA . LEU H 1 249 ? 1.958 -43.546 16.864 1.00 52.62 951 LEU H CA 1
ATOM 15258 C C . LEU H 1 249 ? 0.453 -43.841 17.015 1.00 57.60 951 LEU H C 1
ATOM 15259 O O . LEU H 1 249 ? -0.298 -42.884 17.156 1.00 56.48 951 LEU H O 1
ATOM 15264 N N . ASN H 1 250 ? 0.014 -45.123 17.086 1.00 55.91 952 ASN H N 1
ATOM 15265 C CA . ASN H 1 250 ? -1.413 -45.411 17.322 1.00 56.11 952 ASN H CA 1
ATOM 15266 C C . ASN H 1 250 ? -1.827 -45.142 18.769 1.00 60.82 952 ASN H C 1
ATOM 15267 O O . ASN H 1 250 ? -2.927 -44.651 18.985 1.00 61.39 952 ASN H O 1
ATOM 15272 N N . GLN H 1 251 ? -0.940 -45.408 19.746 1.00 57.62 953 GLN H N 1
ATOM 15273 C CA . GLN H 1 251 ? -1.207 -45.121 21.164 1.00 58.33 953 GLN H CA 1
ATOM 15274 C C . GLN H 1 251 ? -1.353 -43.618 21.398 1.00 64.42 953 GLN H C 1
ATOM 15275 O O . GLN H 1 251 ? -2.284 -43.174 22.074 1.00 64.43 953 GLN H O 1
ATOM 15281 N N . LEU H 1 252 ? -0.485 -42.838 20.754 1.00 62.07 954 LEU H N 1
ATOM 15282 C CA . LEU H 1 252 ? -0.499 -41.378 20.761 1.00 62.31 954 LEU H CA 1
ATOM 15283 C C . LEU H 1 252 ? -1.802 -40.856 20.091 1.00 65.16 954 LEU H C 1
ATOM 15284 O O . LEU H 1 252 ? -2.279 -39.782 20.451 1.00 63.76 954 LEU H O 1
ATOM 15289 N N . ARG H 1 253 ? -2.391 -41.655 19.162 1.00 62.43 955 ARG H N 1
ATOM 15290 C CA . ARG H 1 253 ? -3.602 -41.331 18.390 1.00 62.66 955 ARG H CA 1
ATOM 15291 C C . ARG H 1 253 ? -4.905 -41.986 18.862 1.00 69.02 955 ARG H C 1
ATOM 15292 O O . ARG H 1 253 ? -5.891 -41.912 18.114 1.00 69.75 955 ARG H O 1
ATOM 15300 N N . ASP H 1 254 ? -4.939 -42.630 20.055 1.00 65.92 956 ASP H N 1
ATOM 15301 C CA . ASP H 1 254 ? -6.163 -43.303 20.531 1.00 90.72 956 ASP H CA 1
ATOM 15302 C C . ASP H 1 254 ? -7.369 -42.360 20.668 1.00 96.28 956 ASP H C 1
ATOM 15303 O O . ASP H 1 254 ? -7.384 -41.503 21.542 1.00 55.57 956 ASP H O 1
ATOM 15308 N N . PRO H 1 258 ? -3.753 -37.802 23.999 1.00 78.76 960 PRO H N 1
ATOM 15309 C CA . PRO H 1 258 ? -2.584 -38.539 23.516 1.00 78.33 960 PRO H CA 1
ATOM 15310 C C . PRO H 1 258 ? -1.831 -39.317 24.598 1.00 81.39 960 PRO H C 1
ATOM 15311 O O . PRO H 1 258 ? -1.382 -38.727 25.587 1.00 80.24 960 PRO H O 1
ATOM 15315 N N . LYS H 1 259 ? -1.687 -40.651 24.394 1.00 77.64 961 LYS H N 1
ATOM 15316 C CA . LYS H 1 259 ? -0.951 -41.559 25.283 1.00 76.87 961 LYS H CA 1
ATOM 15317 C C . LYS H 1 259 ? 0.519 -41.619 24.811 1.00 78.89 961 LYS H C 1
ATOM 15318 O O . LYS H 1 259 ? 0.793 -42.132 23.727 1.00 79.08 961 LYS H O 1
ATOM 15320 N N . PHE H 1 260 ? 1.439 -41.023 25.591 1.00 73.15 962 PHE H N 1
ATOM 15321 C CA . PHE H 1 260 ? 2.869 -40.924 25.279 1.00 72.18 962 PHE H CA 1
ATOM 15322 C C . PHE H 1 260 ? 3.643 -42.184 25.673 1.00 77.37 962 PHE H C 1
ATOM 15323 O O . PHE H 1 260 ? 3.193 -42.888 26.579 1.00 77.55 962 PHE H O 1
ATOM 15331 N N . PRO H 1 261 ? 4.802 -42.509 25.039 1.00 74.66 963 PRO H N 1
ATOM 15332 C CA . PRO H 1 261 ? 5.534 -43.718 25.452 1.00 74.97 963 PRO H CA 1
ATOM 15333 C C . PRO H 1 261 ? 6.293 -43.513 26.766 1.00 80.15 963 PRO H C 1
ATOM 15334 O O . PRO H 1 261 ? 6.494 -42.371 27.189 1.00 79.36 963 PRO H O 1
ATOM 15338 N N . GLU H 1 262 ? 6.691 -44.624 27.421 1.00 78.17 964 GLU H N 1
ATOM 15339 C CA . GLU H 1 262 ? 7.390 -44.607 28.712 1.00 78.39 964 GLU H CA 1
ATOM 15340 C C . GLU H 1 262 ? 8.775 -43.957 28.670 1.00 82.27 964 GLU H C 1
ATOM 15341 O O . GLU H 1 262 ? 9.148 -43.280 29.634 1.00 82.12 964 GLU H O 1
ATOM 15343 N N . ASP H 1 263 ? 9.533 -44.159 27.563 1.00 77.99 965 ASP H N 1
ATOM 15344 C CA . ASP H 1 263 ? 10.897 -43.625 27.408 1.00 77.43 965 ASP H CA 1
ATOM 15345 C C . ASP H 1 263 ? 10.945 -42.140 26.986 1.00 81.17 965 ASP H C 1
ATOM 15346 O O . ASP H 1 263 ? 12.037 -41.583 26.826 1.00 81.26 965 ASP H O 1
ATOM 15351 N N . PHE H 1 264 ? 9.762 -41.499 26.864 1.00 76.76 966 PHE H N 1
ATOM 15352 C CA . PHE H 1 264 ? 9.581 -40.080 26.567 1.00 76.24 966 PHE H CA 1
ATOM 15353 C C . PHE H 1 264 ? 9.464 -39.435 27.957 1.00 80.12 966 PHE H C 1
ATOM 15354 O O . PHE H 1 264 ? 8.418 -39.549 28.607 1.00 79.50 966 PHE H O 1
ATOM 15362 N N . ASP H 1 265 ? 10.580 -38.856 28.448 1.00 77.12 967 ASP H N 1
ATOM 15363 C CA . ASP H 1 265 ? 10.696 -38.256 29.783 1.00 107.74 967 ASP H CA 1
ATOM 15364 C C . ASP H 1 265 ? 9.853 -36.996 29.953 1.00 147.42 967 ASP H C 1
ATOM 15365 O O . ASP H 1 265 ? 8.633 -37.076 30.093 1.00 110.38 967 ASP H O 1
ATOM 15367 N N . HIS H 1 269 ? 10.294 -32.663 28.754 1.00 78.97 971 HIS H N 1
ATOM 15368 C CA . HIS H 1 269 ? 9.245 -33.012 27.799 1.00 78.69 971 HIS H CA 1
ATOM 15369 C C . HIS H 1 269 ? 7.840 -32.532 28.217 1.00 80.31 971 HIS H C 1
ATOM 15370 O O . HIS H 1 269 ? 6.850 -32.884 27.566 1.00 79.82 971 HIS H O 1
ATOM 15377 N N . ALA H 1 270 ? 7.760 -31.709 29.284 1.00 74.39 972 ALA H N 1
ATOM 15378 C CA . ALA H 1 270 ? 6.501 -31.160 29.790 1.00 72.85 972 ALA H CA 1
ATOM 15379 C C . ALA H 1 270 ? 5.894 -30.142 28.807 1.00 72.19 972 ALA H C 1
ATOM 15380 O O . ALA H 1 270 ? 4.699 -30.218 28.512 1.00 71.46 972 ALA H O 1
ATOM 15382 N N . LYS H 1 271 ? 6.724 -29.209 28.291 1.00 65.20 973 LYS H N 1
ATOM 15383 C CA . LYS H 1 271 ? 6.297 -28.197 27.328 1.00 63.28 973 LYS H CA 1
ATOM 15384 C C . LYS H 1 271 ? 6.016 -28.828 25.963 1.00 62.74 973 LYS H C 1
ATOM 15385 O O . LYS H 1 271 ? 5.125 -28.368 25.270 1.00 60.99 973 LYS H O 1
ATOM 15387 N N . GLN H 1 272 ? 6.727 -29.919 25.610 1.00 58.52 974 GLN H N 1
ATOM 15388 C CA . GLN H 1 272 ? 6.509 -30.666 24.361 1.00 57.43 974 GLN H CA 1
ATOM 15389 C C . GLN H 1 272 ? 5.185 -31.412 24.378 1.00 60.94 974 GLN H C 1
ATOM 15390 O O . GLN H 1 272 ? 4.364 -31.196 23.484 1.00 61.22 974 GLN H O 1
ATOM 15396 N N . LYS H 1 273 ? 4.962 -32.257 25.420 1.00 56.76 975 LYS H N 1
ATOM 15397 C CA . LYS H 1 273 ? 3.746 -33.048 25.629 1.00 55.77 975 LYS H CA 1
ATOM 15398 C C . LYS H 1 273 ? 2.516 -32.162 25.609 1.00 57.56 975 LYS H C 1
ATOM 15399 O O . LYS H 1 273 ? 1.522 -32.534 24.996 1.00 55.59 975 LYS H O 1
ATOM 15401 N N . SER H 1 274 ? 2.619 -30.955 26.210 1.00 54.34 976 SER H N 1
ATOM 15402 C CA . SER H 1 274 ? 1.555 -29.950 26.245 1.00 54.22 976 SER H CA 1
ATOM 15403 C C . SER H 1 274 ? 1.175 -29.487 24.831 1.00 55.13 976 SER H C 1
ATOM 15404 O O . SER H 1 274 ? -0.012 -29.529 24.477 1.00 54.93 976 SER H O 1
ATOM 15407 N N . VAL H 1 275 ? 2.186 -29.066 24.028 1.00 48.02 977 VAL H N 1
ATOM 15408 C CA . VAL H 1 275 ? 2.048 -28.630 22.628 1.00 46.38 977 VAL H CA 1
ATOM 15409 C C . VAL H 1 275 ? 1.469 -29.788 21.753 1.00 47.76 977 VAL H C 1
ATOM 15410 O O . VAL H 1 275 ? 0.492 -29.582 21.024 1.00 46.20 977 VAL H O 1
ATOM 15414 N N . ILE H 1 276 ? 2.057 -30.997 21.872 1.00 43.64 978 ILE H N 1
ATOM 15415 C CA . ILE H 1 276 ? 1.671 -32.190 21.113 1.00 43.92 978 ILE H CA 1
ATOM 15416 C C . ILE H 1 276 ? 0.201 -32.591 21.404 1.00 50.13 978 ILE H C 1
ATOM 15417 O O . ILE H 1 276 ? -0.565 -32.775 20.451 1.00 48.73 978 ILE H O 1
ATOM 15422 N N . SER H 1 277 ? -0.204 -32.633 22.707 1.00 48.34 979 SER H N 1
ATOM 15423 C CA . SER H 1 277 ? -1.573 -32.957 23.162 1.00 47.62 979 SER H CA 1
ATOM 15424 C C . SER H 1 277 ? -2.612 -32.018 22.566 1.00 50.98 979 SER H C 1
ATOM 15425 O O . SER H 1 277 ? -3.671 -32.477 22.112 1.00 51.87 979 SER H O 1
ATOM 15428 N N . TRP H 1 278 ? -2.314 -30.693 22.606 1.00 45.11 980 TRP H N 1
ATOM 15429 C CA . TRP H 1 278 ? -3.173 -29.627 22.111 1.00 43.88 980 TRP H CA 1
ATOM 15430 C C . TRP H 1 278 ? -3.431 -29.815 20.607 1.00 48.73 980 TRP H C 1
ATOM 15431 O O . TRP H 1 278 ? -4.586 -29.786 20.174 1.00 49.56 980 TRP H O 1
ATOM 15442 N N . LEU H 1 279 ? -2.366 -30.094 19.831 1.00 44.16 981 LEU H N 1
ATOM 15443 C CA . LEU H 1 279 ? -2.474 -30.291 18.386 1.00 43.54 981 LEU H CA 1
ATOM 15444 C C . LEU H 1 279 ? -3.151 -31.600 17.992 1.00 46.60 981 LEU H C 1
ATOM 15445 O O . LEU H 1 279 ? -3.779 -31.650 16.933 1.00 44.28 981 LEU H O 1
ATOM 15450 N N . LEU H 1 280 ? -2.973 -32.669 18.807 1.00 44.20 982 LEU H N 1
ATOM 15451 C CA . LEU H 1 280 ? -3.506 -33.996 18.502 1.00 44.92 982 LEU H CA 1
ATOM 15452 C C . LEU H 1 280 ? -4.960 -34.248 18.956 1.00 52.90 982 LEU H C 1
ATOM 15453 O O . LEU H 1 280 ? -5.494 -35.342 18.709 1.00 52.30 982 LEU H O 1
ATOM 15458 N N . ASN H 1 281 ? -5.614 -33.232 19.547 1.00 52.72 983 ASN H N 1
ATOM 15459 C CA . ASN H 1 281 ? -7.015 -33.301 19.966 1.00 54.65 983 ASN H CA 1
ATOM 15460 C C . ASN H 1 281 ? -7.867 -33.735 18.775 1.00 62.57 983 ASN H C 1
ATOM 15461 O O . ASN H 1 281 ? -7.751 -33.131 17.711 1.00 62.98 983 ASN H O 1
ATOM 15466 N N . HIS H 1 282 ? -8.666 -34.813 18.925 1.00 61.09 984 HIS H N 1
ATOM 15467 C CA . HIS H 1 282 ? -9.500 -35.350 17.840 1.00 62.02 984 HIS H CA 1
ATOM 15468 C C . HIS H 1 282 ? -10.541 -34.356 17.307 1.00 64.39 984 HIS H C 1
ATOM 15469 O O . HIS H 1 282 ? -10.927 -34.452 16.139 1.00 63.45 984 HIS H O 1
ATOM 15476 N N . ASP H 1 283 ? -10.959 -33.389 18.146 1.00 59.81 985 ASP H N 1
ATOM 15477 C CA . ASP H 1 283 ? -11.884 -32.346 17.730 1.00 59.18 985 ASP H CA 1
ATOM 15478 C C . ASP H 1 283 ? -11.076 -31.193 17.123 1.00 61.90 985 ASP H C 1
ATOM 15479 O O . ASP H 1 283 ? -10.331 -30.520 17.846 1.00 61.02 985 ASP H O 1
ATOM 15484 N N . PRO H 1 284 ? -11.220 -30.939 15.803 1.00 58.61 986 PRO H N 1
ATOM 15485 C CA . PRO H 1 284 ? -10.491 -29.816 15.185 1.00 58.88 986 PRO H CA 1
ATOM 15486 C C . PRO H 1 284 ? -10.856 -28.439 15.758 1.00 64.67 986 PRO H C 1
ATOM 15487 O O . PRO H 1 284 ? -10.166 -27.458 15.474 1.00 64.35 986 PRO H O 1
ATOM 15491 N N . ALA H 1 285 ? -11.932 -28.364 16.572 1.00 62.57 987 ALA H N 1
ATOM 15492 C CA . ALA H 1 285 ? -12.373 -27.126 17.216 1.00 62.64 987 ALA H CA 1
ATOM 15493 C C . ALA H 1 285 ? -11.495 -26.840 18.433 1.00 66.86 987 ALA H C 1
ATOM 15494 O O . ALA H 1 285 ? -11.200 -25.677 18.704 1.00 67.19 987 ALA H O 1
ATOM 15496 N N . LYS H 1 286 ? -11.061 -27.902 19.148 1.00 63.27 988 LYS H N 1
ATOM 15497 C CA . LYS H 1 286 ? -10.189 -27.811 20.325 1.00 62.90 988 LYS H CA 1
ATOM 15498 C C . LYS H 1 286 ? -8.675 -27.685 19.979 1.00 63.70 988 LYS H C 1
ATOM 15499 O O . LYS H 1 286 ? -7.871 -27.415 20.875 1.00 63.45 988 LYS H O 1
ATOM 15501 N N . ARG H 1 287 ? -8.301 -27.869 18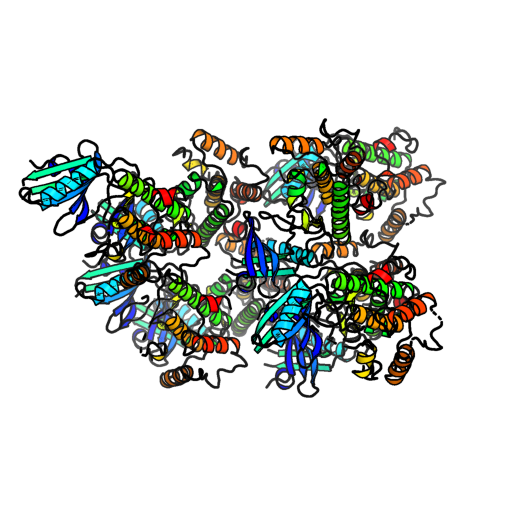.684 1.00 57.44 989 ARG H N 1
ATOM 15502 C CA . ARG H 1 287 ? -6.935 -27.724 18.150 1.00 55.19 989 ARG H CA 1
ATOM 15503 C C . ARG H 1 287 ? -6.630 -26.231 17.985 1.00 57.62 989 ARG H C 1
ATOM 15504 O O . ARG H 1 287 ? -7.542 -25.478 17.613 1.00 57.20 989 ARG H O 1
ATOM 15512 N N . PRO H 1 288 ? -5.380 -25.758 18.240 1.00 51.95 990 PRO H N 1
ATOM 15513 C CA . PRO H 1 288 ? -5.117 -24.326 18.051 1.00 50.85 990 PRO H CA 1
ATOM 15514 C C . PRO H 1 288 ? -4.834 -24.034 16.592 1.00 53.90 990 PRO H C 1
ATOM 15515 O O . PRO H 1 288 ? -4.411 -24.933 15.867 1.00 53.77 990 PRO H O 1
ATOM 15519 N N . THR H 1 289 ? -4.985 -22.774 16.170 1.00 48.89 991 THR H N 1
ATOM 15520 C CA . THR H 1 289 ? -4.573 -22.418 14.824 1.00 47.54 991 THR H CA 1
ATOM 15521 C C . THR H 1 289 ? -3.029 -22.238 14.900 1.00 49.06 991 THR H C 1
ATOM 15522 O O . THR H 1 289 ? -2.460 -22.223 16.002 1.00 48.47 991 THR H O 1
ATOM 15526 N N . ALA H 1 290 ? -2.364 -22.118 13.749 1.00 44.55 992 ALA H N 1
ATOM 15527 C CA . ALA H 1 290 ? -0.920 -21.899 13.695 1.00 44.16 992 ALA H CA 1
ATOM 15528 C C . ALA H 1 290 ? -0.512 -20.623 14.424 1.00 48.79 992 ALA H C 1
ATOM 15529 O O . ALA H 1 290 ? 0.370 -20.697 15.276 1.00 48.03 992 ALA H O 1
ATOM 15531 N N . THR H 1 291 ? -1.218 -19.484 14.169 1.00 46.23 993 THR H N 1
ATOM 15532 C CA . THR H 1 291 ? -0.966 -18.201 14.842 1.00 46.36 993 THR H CA 1
ATOM 15533 C C . THR H 1 291 ? -1.337 -18.270 16.338 1.00 51.51 993 THR H C 1
ATOM 15534 O O . THR H 1 291 ? -0.688 -17.623 17.153 1.00 51.05 993 THR H O 1
ATOM 15538 N N . GLU H 1 292 ? -2.335 -19.093 16.703 1.00 49.70 994 GLU H N 1
ATOM 15539 C CA . GLU H 1 292 ? -2.752 -19.275 18.100 1.00 49.69 994 GLU H CA 1
ATOM 15540 C C . GLU H 1 292 ? -1.636 -19.940 18.903 1.00 50.60 994 GLU H C 1
ATOM 15541 O O . GLU H 1 292 ? -1.362 -19.509 20.014 1.00 49.93 994 GLU H O 1
ATOM 15547 N N . LEU H 1 293 ? -0.991 -20.972 18.330 1.00 45.07 995 LEU H N 1
ATOM 15548 C CA . LEU H 1 293 ? 0.130 -21.688 18.943 1.00 43.27 995 LEU H CA 1
ATOM 15549 C C . LEU H 1 293 ? 1.397 -20.789 19.023 1.00 50.06 995 LEU H C 1
ATOM 15550 O O . LEU H 1 293 ? 2.090 -20.818 20.041 1.00 49.62 995 LEU H O 1
ATOM 15555 N N . LEU H 1 294 ? 1.664 -19.978 17.971 1.00 48.77 996 LEU H N 1
ATOM 15556 C CA . LEU H 1 294 ? 2.778 -19.024 17.894 1.00 49.63 996 LEU H CA 1
ATOM 15557 C C . LEU H 1 294 ? 2.638 -17.943 18.962 1.00 56.96 996 LEU H C 1
ATOM 15558 O O . LEU H 1 294 ? 3.589 -17.697 19.704 1.00 55.89 996 LEU H O 1
ATOM 15563 N N . LYS H 1 295 ? 1.438 -17.333 19.068 1.00 57.16 997 LYS H N 1
ATOM 15564 C CA . LYS H 1 295 ? 1.129 -16.297 20.061 1.00 58.02 997 LYS H CA 1
ATOM 15565 C C . LYS H 1 295 ? 0.933 -16.885 21.481 1.00 65.06 997 LYS H C 1
ATOM 15566 O O . LYS H 1 295 ? 0.713 -16.122 22.425 1.00 66.19 997 LYS H O 1
ATOM 15568 N N . SER H 1 296 ? 1.010 -18.227 21.633 1.00 61.94 998 SER H N 1
ATOM 15569 C CA . SER H 1 296 ? 0.919 -18.884 22.941 1.00 62.48 998 SER H CA 1
ATOM 15570 C C . SER H 1 296 ? 2.321 -18.842 23.577 1.00 69.02 998 SER H C 1
ATOM 15571 O O . SER H 1 296 ? 3.337 -18.813 22.857 1.00 69.75 998 SER H O 1
ATOM 15574 N N . GLU H 1 297 ? 2.382 -18.821 24.914 1.00 65.30 999 GLU H N 1
ATOM 15575 C CA . GLU H 1 297 ? 3.670 -18.712 25.608 1.00 64.91 999 GLU H CA 1
ATOM 15576 C C . GLU H 1 297 ? 4.383 -20.070 25.799 1.00 66.17 999 GLU H C 1
ATOM 15577 O O . GLU H 1 297 ? 5.455 -20.113 26.400 1.00 66.47 999 GLU H O 1
ATOM 15583 N N . LEU H 1 298 ? 3.808 -21.160 25.245 1.00 60.41 1000 LEU H N 1
ATOM 15584 C CA . LEU H 1 298 ? 4.317 -22.540 25.308 1.00 58.77 1000 LEU H CA 1
ATOM 15585 C C . LEU H 1 298 ? 5.641 -22.724 24.577 1.00 58.67 1000 LEU H C 1
ATOM 15586 O O . LEU H 1 298 ? 6.398 -23.655 24.880 1.00 59.68 1000 LEU H O 1
ATOM 15591 N N . LEU H 1 299 ? 5.894 -21.862 23.592 1.00 50.48 1001 LEU H N 1
ATOM 15592 C CA . LEU H 1 299 ? 7.086 -21.889 22.759 1.00 48.63 1001 LEU H CA 1
ATOM 15593 C C . LEU H 1 299 ? 8.237 -21.110 23.401 1.00 48.93 1001 LEU H C 1
ATOM 15594 O O . LEU H 1 299 ? 7.991 -20.051 23.981 1.00 48.19 1001 LEU H O 1
ATOM 15599 N N . PRO H 1 300 ? 9.500 -21.601 23.301 1.00 43.29 1002 PRO H N 1
ATOM 15600 C CA . PRO H 1 300 ? 10.632 -20.834 23.849 1.00 42.18 1002 PRO H CA 1
ATOM 15601 C C . PRO H 1 300 ? 10.931 -19.621 22.960 1.00 45.28 1002 PRO H C 1
ATOM 15602 O O . PRO H 1 300 ? 10.442 -19.582 21.841 1.00 43.70 1002 PRO H O 1
ATOM 15606 N N . PRO H 1 301 ? 11.704 -18.609 23.400 1.00 42.69 1003 PRO H N 1
ATOM 15607 C CA . PRO H 1 301 ? 11.984 -17.486 22.496 1.00 42.31 1003 PRO H CA 1
ATOM 15608 C C . PRO H 1 301 ? 13.054 -17.888 21.464 1.00 45.83 1003 PRO H C 1
ATOM 15609 O O . PRO H 1 301 ? 13.737 -18.897 21.674 1.00 44.62 1003 PRO H O 1
ATOM 15613 N N . PRO H 1 302 ? 13.218 -17.155 20.337 1.00 42.42 1004 PRO H N 1
ATOM 15614 C CA . PRO H 1 302 ? 14.266 -17.542 19.380 1.00 42.45 1004 PRO H CA 1
ATOM 15615 C C . PRO H 1 302 ? 15.672 -17.304 19.953 1.00 48.88 1004 PRO H C 1
ATOM 15616 O O . PRO H 1 302 ? 15.868 -16.404 20.782 1.00 47.67 1004 PRO H O 1
ATOM 15620 N N . GLN H 1 303 ? 16.636 -18.138 19.517 1.00 45.93 1005 GLN H N 1
ATOM 15621 C CA . GLN H 1 303 ? 18.044 -18.100 19.902 1.00 45.47 1005 GLN H CA 1
ATOM 15622 C C . GLN H 1 303 ? 18.910 -18.033 18.640 1.00 50.73 1005 GLN H C 1
ATOM 15623 O O . GLN H 1 303 ? 18.405 -18.200 17.529 1.00 50.35 1005 GLN H O 1
ATOM 15629 N N . MET H 1 304 ? 20.224 -17.837 18.826 1.00 47.40 1006 MET H N 1
ATOM 15630 C CA . MET H 1 304 ? 21.209 -17.786 17.756 1.00 72.55 1006 MET H CA 1
ATOM 15631 C C . MET H 1 304 ? 21.844 -19.165 17.553 1.00 94.23 1006 MET H C 1
ATOM 15632 O O . MET H 1 304 ? 21.537 -20.105 18.293 1.00 57.17 1006 MET H O 1
#

Secondary structure (DSSP, 8-state):
--HHHHHEEEEEEEEEETTEEEEEEEETTT--EEEEEEEEE-SSSHHHHHHHHHHHHHTT---TTBPPEEEEEEEE--EEEEEEEE--TT-BHHHHHHTTGGG-HHHHHHHHHHHHHHHHHHHHTT---S---GGGEEE-TTS-EEE-------GGGS-TT-SS----THHHHHHHHHHHHHHHS----SHHHHHHHHHTTS-SS-----TTS-TTTSHHHHHHHHHHT-SSGGGSPPHHHHH--/--HHHHHEEEEEEEEEETTEEEEEEEETTT--EEEEEEEEE-SSSHHHHHHHHHHHHHTT---TTBPPEEEEEEEE--EEEEEEEE--TT-BHHHHHTTTGGG-HHHHHHHHHHHHHHHHHHHHTT---S--SGGGEEE-TTS-EEE----SSS--S----TTTS-GGG---THHHHHHHHHHHHHHHS----SHHHHHHHHHHTT-SSS----TTS-TTTSHHHHHHHHHHH-SSGGGSPPHHHHHH-/--HHHHHEEEEEEEEEETTEEEEEEEETTT--EEEEEEEEE-SSSHHHHHHHHHHHHHTT---TTBPPEEEEEEEE--EEEEEEEE--TT-BHHHHHHTTGGG-HHHHHHHHHHHHHHHHHHHHTT---S---GGGEEE-TT--EEE-----SS---TTSS-GGG--HHHHHHHHHHHHHHHS----SHHHHHHHHHTTS-SS-----TTS-TTT-HHHHHHHHHHT-SSGGGSPPHHHHHTSTTSPP-/--HHHHHEEEEEEEEE-SS-EEEEEEETTT--EEEEEEEEE-TTSHHHHHHHHHHHHHTT---TTBPPEEEEEEEE--EEEEEEEE--TT-BHHHHHHTTGGG-HHHHHHHHHHHHHHHHHHHHTT---SS-SGGGEEE-TT--EEE----SSS-----GGGSS-GGG----THHHHHHHHHHHHHHHS---SSHHHHHHHHHHHT-SSS----TTS-TTTSHHHHHHHHHHT-SSGGGSPPHHHHHHSTT---/--HHHHEEEEEEEEE-SS-EEEEEEETTT--EEEEEEEEE-TTSTTHHHHHHHHHHHTT---TTBPPEEEEEEEE--EEEEEEEEPPTT-BHHHHHHTTGGG-HHHHHHHHHHHHHHHHHHHHTT---S---GGGEEE-TTS-EEE-------SS--S--THHHHHHHHHHHHHHHS----SHHHHHHHHHHHH------TTS-HHHHHHHHHHHHHHT-SSGGGSPPHHHHHSSTTSPP-/-HHHHHEEEEEEEEEETTEEEEEEEETTT--EEEEEEEEE-TTSHHHHHHHHHHHHHHT---TTBPPEEEEEEEE--EEEEEEEE--TT-BHHHHHHTTGGG-HHHHHHHHHHHHHHHHHHHHTT---S---GGGEEE-TT--EEE-----------HHHHGGGGS-TTT--TTHHHHHHHHHHHHHTSPPP-SHHHHHHHHHHHT------TTS-TTTSHHHHHHHHHHT-SSGGGSPPHHHHHSSTTSPPP-/--HHHHEEEEEEEEEETTEEEEEEEETTT--EEEEEEEEE-TTSTTHHHHHHHHHHHTT---TTBPPEEEEEEEE--EEEEEEEEPPTT-BHHHHHHHHGGG-HHHHHHHHHHHHHHHHHHHHTTEE----SGGGEEE-TTS-EEE-------EE-S---TTSS-TT---S--THHHHHHHHHHHHHHHS----SHHHHHHHHHHHH------TTS-TTT-HHHHHHHHHHT-SSGGGSPPHHHHHSSTTSPPP---/-HHHHHEEEEEEEEEETTEEEEEEEETTT--EEEEEEEEE-SSSHHHHHHHHHHHHHHT---TTBPPEEEEEEEE--EEEEEEEE--TT-BHHHHHHTTGGG-HHHHHHHHHHHHHHHHHHHHTTEE-----GGGEEE-TT--EEE--TT-EE----S-TT-HHHHHHTTS-TT--B-S-THHHHHHHHHHHHHHHSPPP-SHHHHHHHHHHHT-----TT---HHHHHHHHHHH-SSTTTSPPHHHHHTSTTSPPP--

Solvent-accessible surface area: 88476 Å² total; per-residue (Å²): 224,20,71,2,99,86,68,7,100,86,83,49,97,45,15,78,32,112,138,11,19,19,7,41,0,67,20,110,172,82,42,63,48,14,16,0,42,49,25,65,21,94,57,100,42,84,64,46,70,68,61,38,34,57,27,64,92,46,48,146,40,161,50,119,3,12,13,143,63,70,54,26,30,70,23,83,105,121,66,68,8,6,15,13,24,30,34,9,63,25,26,10,0,54,39,5,3,55,30,7,2,75,45,23,79,126,29,1,80,82,0,6,135,18,0,4,46,0,0,17,42,7,16,91,102,57,24,77,42,74,67,2,46,1,52,1,0,32,1,18,73,110,34,75,0,24,4,8,52,73,31,64,108,56,74,28,25,70,3,45,15,86,76,90,109,133,97,90,57,30,16,1,1,2,6,0,0,0,0,0,2,6,0,1,13,33,34,29,46,45,73,74,40,20,92,63,31,8,92,36,4,35,60,92,128,70,37,53,42,23,109,83,4,58,66,75,88,37,49,68,13,62,72,23,10,52,89,0,4,55,73,77,38,85,42,4,0,64,2,84,84,14,30,92,109,217,17,28,2,99,103,25,7,94,89,83,28,105,51,12,134,26,105,28,7,2,13,8,12,0,68,5,105,19,3,26,20,48,4,14,0,14,53,14,67,19,93,49,101,41,92,68,30,67,60,22,70,21,29,0,14,18,23,3,57,12,76,44,113,4,10,11,22,3,11,4,2,6,58,29,81,107,120,62,70,0,7,4,4,24,26,27,11,70,25,26,4,0,44,41,2,5,74,44,8,1,90,53,11,88,117,7,2,79,66,0,6,138,16,0,5,47,0,0,22,39,5,16,72,84,47,11,24,6,57,50,2,42,2,48,0,0,31,0,18,55,92,13,73,0,5,5,10,30,49,12,21,81,85,45,23,13,6,62,70,68,56,15,11,49,0,29,86,71,132,114,75,64,28,9,1,1,2,7,0,0,0,0,0,0,2,0,1,11,53,34,27,144,71,86,85,49,50,46,151,10,0,85,33,1,38,65,95,97,74,28,47,51,25,112,86,15,64,77,81,68,40,61,63,16,23,74,19,0,40,81,0,8,53,70,86,29,86,45,4,0,62,2,88,81,12,32,77,102,214,18,73,0,80,94,72,7,44,95,86,47,92,44,18,133,24,59,37,7,4,13,6,39,0,68,21,128,174,83,39,66,47,11,16,0,16,46,6,17,6,36,56,100,39,80,35,34,64,44,3,120,33,54,20,56,82,40,52,143,34,163,47,116,2,11,14,147,58,71,60,26,27,70,28,78,105,81,58,70,7,6,6,14,23,29,33,9,72,40,24,9,0,44,28,12,5,46,30,6,4,79,46,22,78,126,34,1,20,87,0,0,52,18,0,0,50,0,0,22,41,7,18,91,99,64,23,77,23,60,57,1,54,1,51,3,0,30,0,21,66,108,18,74,0,25,5,10,31,59,24,18,77,92,71,70,88,83,31,10,71,0,40,84,94,119,96,40,25,0,1,2,6,0,0,0,0,0,0,2,0,1,13,31,35,19,48,59,74,82,37,47,90,129,17,2,96,33,1,35,42,80,17,33,42,49,39,25,102,83,7,71,53,77,75,37,54,46,18,78,52,0,0,39,70,0,3,53,69,62,34,97,47,4,0,63,2,89,87,0,19,94,29,112,63,6,68,120,155,195,11,24,2,94,96,28,6,93,92,85,104,101,53,15,133,28,35,26,7,1,12,10,42,0,69,4,97,25,2,24,22,49,4,14,0,17,50,12,16,8,51,54,106,40,82,49,22,74,62,8,75,27,32,0,18,19,34,4,49,18,75,42,104,4,12,13,21,4,11,6,4,5,63,29,78,109,62,63,35,0,6,4,4,24,27,45,10,99,85,51,4,0,48,69,15,6,76,157,22,3,87,85,67,80,123,60,2,23,80,0,0,53,19,0,0,48,0,0,15,42,9,19,77,76,49,15,31,11,67,50,2,38,2,56,1,0,29,0,19,71,104,19,73,0,8,4,14,40,49,16,21,80,65,92,31,26,35,60,59,66,9,9,59,0,27,20,82,68,70,152,97,40,28,13,0,0,0,7,0,0,0,0,0,0,3,0,1,10,51,38,31,146,70,74,83,49,51,77,129,11,0,72,76,1,46,64,66,91,74,29,36,39,25,108,84,2,67,55,77,74,36,51,48,18,49,62,0,0,37,75,0,6,57,34,18,13,65,48,4,0,53,2,86,86,0,26,97,23,172,56,8,80,151,108,75,3,118,129,71,10,80,80,50,10,53,58,16,149,32,119,59,10,5,14,11,2,0,55,23,122,174,88,48,54,24,11,16,0,48,47,24,59,28,90,55,102,42,100,69,25,66,62,60,130,15,36,25,58,15,53,48,142,38,161,50,122,4,13,13,147,60,71,57,24,27,82,25,80,115,118,71,64,8,7,14,15,30,25,20,12,7,32,26,9,0,38,49,4,5,83,110,17,3,93,83,64,59,91,51,2,21,76,0,0,30,16,0,0,42,0,0,11,43,8,23,92,89,55,15,10,18,111,53,12,102,9,59,1,0,30,0,22,22,81,16,74,0,22,2,9,60,73,23,52,70,16,53,88,188,29,104,143,79,64,27,58,1,0,34,31,0,0,25,3,0,0,6,1,1,14,54,42,29,47,21,57,70,51,87,106,129,17,14,77,75,12,122,102,126,88,48,54,22,113,88,4,47,60,85,78,39,60,44,19,46,50,0,0,56,72,0,24,55,159,84,54,85,46,23,0,30,2,80,81,0,38,88,31,80,55,7,42,33,71,78,37,1,110,120,32,6,65,60,30,47,94,77,29,154,43,123,71,14,8,42,9,10,0,51,5,112,24,3,20,17,31,2,16,0,74,47,24,48,20,90,58,103,39,94,73,20,66,57,44,78,30,26,0,38,46,6,7,99,11,80,43,108,5,5,14,19,5,13,6,3,17,67,24,86,96,122,68,64,0,7,4,2,20,26,44,10,28,37,48,23,0,20,69,12,4,47,159,22,4,88,83,66,58,61,57,0,24,75,0,0,47,18,0,0,46,0,0,10,43,7,7,48,96,18,13,13,20,132,79,3,44,1,58,35,0,62,0,20,24,80,17,72,0,6,0,14,16,64,16,11,60,43,182,94,57,22,51,164,82,0,24,42,9,12,50,0,51,89,90,114,127,31,44,12,0,2,6,7,0,0,0,0,0,0,2,0,1,9,47,32,11,115,73,43,87,44,5,46,143,12,0,63,77,2,51,92,161,69,44,44,28,107,91,2,70,60,75,72,30,65,45,13,45,52,0,0,36,42,0,11,36,63,53,36,86,14,3,0,55,2,44,90,0,38,98,32,80,63,15,48,39,55,128,111,68,1,122,105,72,7,97,82,63,93,91,58,21,152,47,124,72,15,7,16,8,34,0,67,22,117,177,83,48,62,44,13,16,0,50,39,40,61,27,82,45,35,38,109,65,24,69,55,69,128,19,47,24,59,10,19,49,144,24,167,50,112,4,11,16,149,61,74,57,26,25,82,29,85,104,127,43,64,8,7,13,15,25,26,57,11,57,79,50,5,0,44,67,10,6,78,162,20,3,92,84,61,86,65,40,1,24,42,0,0,28,18,0,0,49,0,0,11,41,2,10,87,97,20,8,0,0,91,40,2,31,1,62,6,0,28,0,20,89,110,25,69,0,30,1,2,14,75,66,24,57,1,1,68,12,7,61,111,68,36,2,8,61,2,42,57,58,88,7,46,65,22,49,32,9,1,0,1,7,0,0,0,0,0,1,2,0,1,13,54,37,22,137,84,72,80,47,54,45,130,15,0,38,73,14,46,105,126,97,50,46,21,110,91,5,62,62,79,73,34,59,43,18,67,44,0,8,68,78,0,20,60,113,85,27,85,53,4,0,40,2,82,83,0,61,89,34,115,54,20,67,112,139,127,193,119,77,27,1,112,126,33,6,66,58,22,33,106,78,30,80,55,122,67,18,20,46,8,9,0,51,9,111,19,3,22,13,12,3,15,0,70,47,20,55,21,88,65,96,43,91,72,21,60,31,37,83,20,30,0,31,24,2,6,105,5,77,40,104,5,5,12,20,4,12,5,2,7,64,25,82,97,119,66,64,0,7,0,2,17,25,22,12,36,38,52,20,0,20,70,12,3,49,92,24,3,92,82,69,79,77,56,1,25,77,0,0,66,15,0,0,40,0,0,10,44,0,21,86,98,17,7,2,11,63,83,4,44,2,57,32,0,58,0,21,16,79,16,72,0,5,0,14,2,48,39,4,13,32,55,210,101,155,69,38,29,46,16,55,165,88,1,37,51,6,14,66,4,56,74,114,136,90,70,71,74,44,37,12,0,1,0,7,0,0,0,0,0,0,2,0,2,10,53,34,11,102,70,37,85,46,4,46,137,14,0,61,85,2,48,147,69,53,58,27,111,92,16,109,82,86,45,18,26,53,0,0,39,72,0,2,58,85,75,38,84,44,3,0,55,3,82,84,0,40,93,22,171,58,15,48,107,113,123,238

Radius of gyration: 42.12 Å; Cα contacts (8 Å, |Δi|>4): 3697; chains: 8; bounding box: 104×91×116 Å

GO terms:
  GO:0004672 protein kinase activity (F, IDA)
  GO:0140469 GCN2-mediated signaling (P, IDA)
  GO:1990928 response to amino acid starvation (P, IMP)
  GO:0004694 eukaryotic translation initiation factor 2alpha kinase activity (F, IMP)
  GO:0034198 cellular response to amino acid starvation (P, IMP)
  GO:0010998 regulation of translational initiation by eIF2 alpha phosphorylation (P, IMP)
  GO:0140469 GCN2-mediated signaling (P, IMP)
  GO:0070417 cellular response to cold (P, IMP)

InterPro domains:
  IPR000719 Protein kinase domain [PF00069] (330-539)
  IPR000719 Protein kinase domain [PF00069] (590-658)
  IPR000719 Protein kinase domain [PF00069] (795-999)
  IPR000719 Protein kinase domain [PS50011] (296-539)
  IPR000719 Protein kinase domain [PS50011] (590-1001)
  IPR000719 Protein kinase domain [SM00220] (286-539)
  IPR000719 Protein kinase domain [SM00220] (590-1001)
  IPR006575 RWD domain [PF05773] (21-134)
  IPR006575 RWD domain [PS50908] (25-137)
  IPR006575 RWD domain [SM00591] (25-137)
  IPR008271 Serine/threonine-protein kinase, active site [PS00108] (844-856)
  IPR011009 Protein kinase-like domain superfamily [SSF56112] (336-550)
  IPR011009 Protein kinase-like domain superfamily [SSF56112] (589-1021)
  IPR016135 Ubiquitin-conjugating enzyme/RWD-like [G3DSA:3.10.110.10] (12-145)
  IPR016135 Ubiquitin-conjugating enzyme/RWD-like [SSF54495] (17-144)
  IPR016255 eIF-2-alpha kinase Gcn2 [PIRSF000660] (18-1495)
  IPR017441 Protein kinase, ATP binding site [PS00107] (596-619)
  IPR024435 Histidyl tRNA synthetase-related domain [PF12745] (1396-1643)
  IPR036621 Anticodon-binding domain superfamily [G3DSA:3.40.50.800] (1394-1493)
  IPR041715 Class II Histidinyl-tRNA synthetase (HisRS)-like catalytic core domain [PF13393] (1061-1381)

Organism: Homo sapiens (NCBI:txid9606)

Foldseek 3Di:
DDPDVVFWAFDAWPDADVFWTWTWIAGPPPRATWIKIKGQDDCPDVVVVVVVVVVVLLCPDDDPQAFAWDDWDWDDVSIMIITITHDAPQAWQLVCLQVWLQVVPVLLVVALLSVLVSLLSCVVSVHEDQDDDRNQWGAHPVRGIHGGDSPNVPCLLAAPQPDDPRDGSLRNLLSSLLSSLSSNDHDPPDPVSSCVQSVCCLDQVFGDNDPVQDCPVCVVSCVSSRQSNHNDSVSHARSVRVVVD/DDPPVPQWAFDAWPDADPFWTWTWIAGPPPGAIWTKIKGQDDCPDPQVVLLVVQVVLLQPDDDQQAFAWDDWDWDDPSIIIITTTHDAPQQWQLVVLQVPLLVPVVLLVVQLLQVLVVLLRCVVVPKEQQQDDGNQWGAHPVRHIHGADPDRDDGGGIVLSCLLAAVVVCDGSLRNLLSSLLRSLSSNDHPDPDPVSVCVQSVQCLPQVWGDHDPVCDCVVCVVSSVQSRQSNHNDSVSHDHSVRVNVD/DDPPVVFWAFDDWPDDDVFKTWTFIAGPVPRATWIKIKGQDDCPDVLVVQLVVLVVLLCPDDDPQAFAWDDWDWDDVSIMIITTTHDADQAWQLVCLQVPLQVVPVLLLQQLLLVLVSLLRCVVSVHDDQQDDGNQWGAHPVRGIHGGDPDRDRGNPCLQQAPVVLNLRNLLSSLLRSLSSNDHHDPDPCVSCVLSVCCLDQVARDHDPVCDCVVQVLSVVSSRQSNHNDSVSHARSVRVSPDPSRDDD/DDPPVPQWDFDAWPDADDFWTWTWIAGPPPGAIWTKIKGQDDCPDPLVVVQVVLVVLLQPDDDPQAWAWDDWDWDDPSIIIITTTHDAPQQWQLVVLQVPLQVPPVLLQQQLLLVLVSLLRLVVVPQAFQQDDGNQWGAHPVRHIHGGDPDRPDGGGSLSCLLAAVVVVVVCSLRNLLSSLLRSLSSNDHPDPDPVSVVVQSVQCLPQVFGDHDPVCDCVPCVLSRVLSRQSNHNDSVSHARSVRVNVDPSRDD/DCDVPQWDWDAWDDADPQWTWTWIAGPVPRAIWIKTKGQDDCPDPVVVVVVVVVVLLCPDDDPQAFAWDDWDWDPVSIMIITITHDADQAWQLVVLQVWLQVPPVLLLQQLLSVLVSLLRCVVVQKEDLDDDGNQWGAHPVRGIHGGDPPNMGPVDDPDHSLSNLLRSLLSSLSSNDHNQDDPVSSVVQSCCCLDCHDHDPVCDCVVCVLSCVLSPQSNDPDSVSHAHSVRVSPDPSRDDD/DCDVVQWDFDAWDDDDPFKTWTFIAGPPPGATWTKIKGQDDCPDPVVVQQVVQVVLLVPDDDPQAWAWDDWDWDPPSIMIITTTHDAPQQWQLSVLQVWLLVVPQLLLVQLLLNLVVLLRCVVSQWADQQDDRNQWGAHPVRGIHGYGGDGGHCLCLPVLSSCLLAALVGLGSLRNLLSSLLSSVSSNDHSNNHSCSSNVQSVCCLPCHDHDPVNDCVVCVLSVVSSNQSNNNDSVSHDHSVRSSPDPSRDDHD/DPDVPQWDWDAWDDDDPFWTWTWIAGPVPRAIWIKIKGQDDCPDPVVVLVVVVVVLLQVDDDPQAFAWDDWDWDPPSIMIITTTHDADQQWQLVVLQVWLLVPPQLLLQQLLSVLVSLLRQVVVQKDQQQDDGNQWGAHPVRGTHGGHNVSSMARAPPCPVLLAAPPDCDPHHQLRNLLSSLLRSLSSNDHPQDDVVRSVVQSVLCLDCHDHDPVCDCVVCVLSVVSSCQSNDNDSVSHDGSVRVVVDPSRDDHDDD/DCDVVFWDFDAWPDDDPFKTWTWIAGPPPGAIWTKIKGQDDCPDDVVVLQVVLVVLLVVDDDPQAWAWDDWDWDPPSIIIITTTHDAPQQWQLSVLQVWLLVVPQLLLQQLLQVLVVLLRCVVSQKADQQDDRNQWGAHPVRGIHGNRRPMDGDVDPAPLCLPPLSSCLLAAPPDCHDDDSLRNLQSSLLSSVSSNDHRRRHNCSSNVQSVCCQCVPHDPVRPQPLSCVSSVQSNPNDSVSHAHSVRSVPDPSRDDHDD

B-factor: mean 50.42, std 17.48, range [18.87, 147.42]

Nearest PDB structures (foldseek):
  7qwk-assembly6_F  TM=1.004E+00  e=1.211E-47  Homo sapiens
  7qwk-assembly8_H  TM=9.774E-01  e=8.406E-42  Homo sapiens
  7qwk-assembly3_C  TM=9.591E-01  e=5.967E-39  Homo sapiens
  7qwk-assembly4_D  TM=9.458E-01  e=2.036E-38  Homo sapiens
  7qwk-assembly2_B  TM=9.447E-01  e=1.319E-37  Homo sapiens